Protein 1BXB (pdb70)

InterPro domains:
  IPR001998 Xylose isomerase [MF_00455] (1-382)
  IPR001998 Xylose isomerase [PR00688] (44-66)
  IPR001998 Xylose isomerase [PR00688] (81-101)
  IPR001998 Xylose isomerase [PR00688] (104-123)
  IPR001998 Xylose isomerase [PR00688] (128-149)
  IPR001998 Xylose isomerase [PR00688] (155-174)
  IPR001998 Xylose isomerase [PR00688] (177-201)
  IPR001998 Xylose isomerase [PR00688] (219-246)
  IPR001998 Xylose isomerase [PR00688] (280-291)
  IPR001998 Xylose isomerase [PS51415] (3-382)
  IPR001998 Xylose isomerase [PTHR48408] (43-348)
  IPR013022 Xylose isomerase-like, TIM barrel domain [PF01261] (40-289)
  IPR013453 Xylose isomerase, actinobacteria [TIGR02631] (2-383)
  IPR036237 Xylose isomerase-like superfamily [SSF51658] (2-386)

Secondary structure (DSSP, 8-state):
-----GGG-EEEEHHHHT----BTTB---SPPPPHHHHHHHHHHHT-SEEEEEHHHHS-TT--TTHHHHHHHHHHHHHHHHT-B--EEE---SSSGGGGG-STT-SSHHHHHHHHHHHHHHHHHHHHHT--EEEE--TT-EES-GGG-GGGTHHHHHHHHHHHHHHHHHHHT--PEEEE---SSSSSSEESS-SHHHHHHHHTTSSSGGGEEE--BHHHHHHTT--HHHHHHHHHHTT-B--EE--B--SSSS---BPTTSS-HHHHHHHHHHHHHTT--S-EE------TT--HHHHHHHHHHHHHHHHHHHHHHHHHHT-HHHHHHHHHHT---HHHHTTSSS--SHHHHHHHH----HHHHHH----HHHHHHHHHHHHTT---/-----GGG-EEEEHHHHT----BTTB---SPPPPHHHHHHHHHHHT-SEEEEEHHHHS-TT--TTHHHHHHHHHHHHHHHH--B--EEE---SSSGGGGG-STT-SSHHHHHHHHHHHHHHHHHHHHHT--EEEE--TT-EES-GGG-GGGTHHHHHHHHHHHHHHHHHHHT--PEEEE---SSSSSSEESS-SHHHHHHHHTTSSSGGGEEE--BHHHHHHTT--HHHHHHHHHHHT-B--EE--B--SSSS---BPTTSS-HHHHHHHHHHHHHTT--S-EE------TT--HHHHHHHHHHHHHHHHHHHHHHHHHHT-HHHHHHHHHHT---HHHHTTSSS--SHHHHHHHT----HHHHHT----HHHHHHHHHHHHTT---/-----GGG-EEEEHHHHT----BTTB---SPPPPHHHHHHHHHHHT-SEEEEEHHHHS-TT--TTHHHHHHHHHHHHHHHHT-B--EEE---SSSGGGGG-STT-SSHHHHHHHHHHHHHHHHHHHHHT--EEEE--TT-EES-GGG-GGGTHHHHHHHHHHHHHHHHHHHT--PEEEE---SSSSSSEESS-SHHHHHHHHTTSSSGGGEEE--BHHHHHHTT--HHHHHHHHHHTT-B--EE--B--SSSS---BPTTSS-HHHHHHHHHHHHHTT--S-EE------TT--HHHHHHHHHHHHHHHHHHHHHHHHHHT-HHHHHHHHHHT---HHHHTTSSS--SHHHHHHHH----HHHHHH----HHHHHHHHHHHHHT---/-----GGG-EEEEHHHHT----BTTB---SPPPPHHHHHHHHHHHT-SEEEEEHHHHS-TT--TTHHHHHHHHHHHHHHHH--B--EEE---SSSGGGGG-STT-SSHHHHHHHHHHHHHHHHHHHHHT--EEEE--TT-EES-GGG-GGGTHHHHHHHHHHHHHHHHHHHT--PEEEE---SSSSSSEESS-SHHHHHHHHTTSSSGGGEEE--BHHHHHHTT--HHHHHHHHHHTT-B--EE--B--SSSS---BPTTSS-HHHHHHHHHHHHHTT--S-EE------TT--HHHHHHHHHHHHHHHHHHHHHHHHHHT-HHHHHHHHHHT---HHHHTTSSS--SHHHHHHHH----HHHHHH----HHHHHHHHHHHHTT---

Radius of gyration: 31.94 Å; Cα contacts (8 Å, |Δi|>4): 3158; chains: 4; bounding box: 84×85×84 Å

CATH classification: 3.20.20.150

Foldseek 3Di:
DQAAALQQQEEEELCALQPQLDDPVDDRPADGDDLLVVLVVCLVRHHQAYEYALCSQPNPPPDPVVSVVSLVVNLVSCVVRVHAHAEYEYDLDPDVLCQQWQLLDPDVVRVVVSLVSGLVRLVSCVSRVYAEYEDERQNAAADDCVVVSLVPRLVSVLVSVLVNVVSCVVVVHNYQYAYEAAQHPPHPGHSCQALVSVVVSLVPHPCSVSYAHAYEAARCQQQPHQVLVSVVVRLVVVGCAHYEAADYHYNDDRQLHQGCPPPVLSSLVNLLCCVVSPPSHHHYSHGHFHSVDYSVSSSVSVSRNSSSSSVSNVLSVVLVPPPVLVVLVCVLPDDDPVVVQLDDDDDVVSVVCVVPPDDPVVCVVPDDSCVVVNVVSSVCSSVVVDD/DQAAALQQQEEEELCALQPQLDDPVDDRLADGDDLLVVLVVCLVRHHQAYEYAPCSQPNPPPDVVVSVVSLVVNLVSCVVRVHAHAEYEYPQDPDVLCQQWQLLDPDVVRVVVSLVSGVVRLVSCVSRVYAEYEDERQNAAADDCVVVSLVPSLVSVLVSVLVNVVSCVVVVHNYQYAYEAAQHPPHPGHSCQALVSVVVSLVPHPCSVSYAHAYEAARCQQQPHQPLVSVVVRLVVVGCAHYEAADYHYNDDRQLHQGCPPPVLSSLVNLLCCVVSPPSHHHYSNGHFHSVDYSVSSSVSVSRNSSSSSVSNVLSVVLVPPPVLVVLVCVLPDDDPVVVVLDDDDDVVSVVCVVPDDDPVVCVVPDDSCVVVNVVSSVCSSVVVDD/DQAAALQQQEEEELCALQPQLDDPVDDRLADGDDLLVVLVVCLVRHHQAYEYALCSQPNPPPDPVVSVVSLVVNLVSCVVRVHAHAEYEYPQDDPVLQQQFQLLDPDVVRVVVSLVSGLVRLVSCVSRVYAEYEDERQNAAADDCVVVSLVPNLVSVLVSVLVNVVSCVVVVHNYQYAYEAAQHPPHPGHSCQALVSVVVSLVPHPCSVSYAHAYEAARCQQQPHQVQVSVVVRLVVVGCAHYEAADYHYNDPRQLHQGCPPCVLSSLVNLLCCVVSPPSHHHYSHGHFHSVDYSVSSSVSVSRNSSSSSVSNVLSVVLVPDPVLVVLVCVLPDDDPVVVVLDDDDDVVSVVCVVPPDDPVVCVVPDDSCVVVNVVSSVCSSVVVDD/DQAAALQQQEEEELCALQPQLADPVDDRPADGDDLLVVLVVCLVRHHQAYEYAPCSQPNPPDDVVVVVVSLVVNLVSCVVRVHAHAEYEYPQDDDPLCQQWQLLPPDVVSVVVSLVSGLVRLVSCVSRVYAEYEDERQNAAADDCVVVSLVPNLVSVLVSVLVVVVSCVVVVHNYQYAYEAAQHPPHPGHSCQALVSVVVSLVPHPCSVSYAHAYEAARCQQQPHQVLVSVVVRLVVVGHAHYEAADYHYNDPRQLHQGCPPCVLSSLVNLLVCVVSPPSHHHYSHGHFHSVDYSVSRSVSVSRNSSSSSVSNVLSVVLVPDPVLVVLVCVLPDDDPVVVVLDDDDDVVSVVCVVPPDDPVVCVVPDDSCVVVNVVSSVCSSVVVDD

Organism: Thermus thermophilus (strain ATCC 27634 / DSM 579 / HB8) (NCBI:txid300852)

B-factor: mean 18.02, std 17.4, range [2.0, 100.0]

Structure (mmCIF, N/CA/C/O backbone):
data_1BXB
#
_entry.id   1BXB
#
_cell.length_a   73.340
_cell.length_b   144.050
_cell.length_c   155.070
_cell.angle_alpha   90.00
_cell.angle_beta   90.00
_cell.angle_gamma   90.00
#
_symmetry.space_group_name_H-M   'P 21 21 21'
#
loop_
_entity.id
_entity.type
_entity.pdbx_description
1 polymer 'XYLOSE ISOMERASE'
2 water water
#
loop_
_atom_site.group_PDB
_atom_site.id
_atom_site.type_symbol
_atom_site.label_atom_id
_atom_site.label_alt_id
_atom_site.label_comp_id
_atom_site.label_asym_id
_atom_site.label_entity_id
_atom_site.label_seq_id
_atom_site.pdbx_PDB_ins_code
_atom_site.Cartn_x
_atom_site.Cartn_y
_atom_site.Cartn_z
_atom_site.occupancy
_atom_site.B_iso_or_equiv
_atom_site.auth_seq_id
_atom_site.auth_comp_id
_atom_site.auth_asym_id
_atom_site.auth_atom_id
_atom_site.pdbx_PDB_model_num
ATOM 1 N N . MET A 1 1 ? 10.782 -130.328 76.430 1.00 52.82 1 MET A N 1
ATOM 2 C CA . MET A 1 1 ? 11.908 -131.267 76.723 1.00 53.92 1 MET A CA 1
ATOM 3 C C . MET A 1 1 ? 11.442 -132.549 77.417 1.00 49.70 1 MET A C 1
ATOM 4 O O . MET A 1 1 ? 12.204 -133.184 78.158 1.00 49.59 1 MET A O 1
ATOM 9 N N . TYR A 1 2 ? 10.199 -132.940 77.151 1.00 41.46 2 TYR A N 1
ATOM 10 C CA . TYR A 1 2 ? 9.628 -134.132 77.766 1.00 34.27 2 TYR A CA 1
ATOM 11 C C . TYR A 1 2 ? 9.271 -135.170 76.701 1.00 33.09 2 TYR A C 1
ATOM 12 O O . TYR A 1 2 ? 8.137 -135.622 76.618 1.00 31.98 2 TYR A O 1
ATOM 21 N N . GLU A 1 3 ? 10.217 -135.443 75.806 1.00 31.46 3 GLU A N 1
ATOM 22 C CA . GLU A 1 3 ? 9.989 -136.402 74.740 1.00 29.98 3 GLU A CA 1
ATOM 23 C C . GLU A 1 3 ? 10.618 -137.720 75.109 1.00 25.12 3 GLU A C 1
ATOM 24 O O . GLU A 1 3 ? 11.758 -137.763 75.557 1.00 22.37 3 GLU A O 1
ATOM 30 N N . PRO A 1 4 ? 9.843 -138.809 75.015 1.00 25.51 4 PRO A N 1
ATOM 31 C CA . PRO A 1 4 ? 10.298 -140.152 75.408 1.00 24.53 4 PRO A CA 1
ATOM 32 C C . PRO A 1 4 ? 11.451 -140.621 74.546 1.00 26.13 4 PRO A C 1
ATOM 33 O O . PRO A 1 4 ? 11.456 -140.408 73.343 1.00 27.55 4 PRO A O 1
ATOM 37 N N . LYS A 1 5 ? 12.454 -141.200 75.182 1.00 29.32 5 LYS A N 1
ATOM 38 C CA . LYS A 1 5 ? 13.595 -141.757 74.471 1.00 32.49 5 LYS A CA 1
ATOM 39 C C . LYS A 1 5 ? 13.755 -143.222 74.860 1.00 32.47 5 LYS A C 1
ATOM 40 O O . LYS A 1 5 ? 13.149 -143.693 75.822 1.00 30.54 5 LYS A O 1
ATOM 46 N N . PRO A 1 6 ? 14.474 -143.990 74.037 1.00 31.51 6 PRO A N 1
ATOM 47 C CA . PRO A 1 6 ? 14.510 -145.436 74.232 1.00 28.62 6 PRO A CA 1
ATOM 48 C C . PRO A 1 6 ? 15.248 -145.796 75.511 1.00 26.66 6 PRO A C 1
ATOM 49 O O . PRO A 1 6 ? 14.966 -146.819 76.133 1.00 24.00 6 PRO A O 1
ATOM 53 N N . GLU A 1 7 ? 16.142 -144.913 75.936 1.00 25.48 7 GLU A N 1
ATOM 54 C CA . GLU A 1 7 ? 16.887 -145.142 77.163 1.00 30.68 7 GLU A CA 1
ATOM 55 C C . GLU A 1 7 ? 16.014 -144.971 78.398 1.00 27.53 7 GLU A C 1
ATOM 56 O O . GLU A 1 7 ? 16.425 -145.337 79.509 1.00 29.13 7 GLU A O 1
ATOM 62 N N . HIS A 1 8 ? 14.822 -144.400 78.209 1.00 20.81 8 HIS A N 1
ATOM 63 C CA . HIS A 1 8 ? 13.856 -144.316 79.296 1.00 16.18 8 HIS A CA 1
ATOM 64 C C . HIS A 1 8 ? 13.225 -145.662 79.629 1.00 15.74 8 HIS A C 1
ATOM 65 O O . HIS A 1 8 ? 12.823 -145.895 80.763 1.00 16.81 8 HIS A O 1
ATOM 72 N N . ARG A 1 9 ? 13.233 -146.577 78.672 1.00 12.29 9 ARG A N 1
ATOM 73 C CA . ARG A 1 9 ? 12.711 -147.911 78.875 1.00 12.32 9 ARG A CA 1
ATOM 74 C C . ARG A 1 9 ? 11.244 -147.934 79.283 1.00 9.92 9 ARG A C 1
ATOM 75 O O . ARG A 1 9 ? 10.822 -148.780 80.072 1.00 11.33 9 ARG A O 1
ATOM 83 N N . PHE A 1 10 ? 10.443 -147.088 78.645 1.00 10.12 10 PHE A N 1
ATOM 84 C CA . PHE A 1 10 ? 8.991 -147.145 78.793 1.00 8.13 10 PHE A CA 1
ATOM 85 C C . PHE A 1 10 ? 8.425 -148.305 77.984 1.00 7.49 10 PHE A C 1
ATOM 86 O O . PHE A 1 10 ? 8.760 -148.460 76.829 1.00 12.29 10 PHE A O 1
ATOM 94 N N . THR A 1 11 ? 7.604 -149.149 78.600 1.00 6.55 11 THR A N 1
ATOM 95 C CA . THR A 1 11 ? 6.940 -150.221 77.884 1.00 4.86 11 THR A CA 1
ATOM 96 C C . THR A 1 11 ? 5.413 -150.221 78.118 1.00 6.24 11 THR A C 1
ATOM 97 O O . THR A 1 11 ? 4.908 -149.543 79.020 1.00 4.96 11 THR A O 1
ATOM 101 N N . PHE A 1 12 ? 4.677 -150.888 77.230 1.00 5.12 12 PHE A N 1
ATOM 102 C CA . PHE A 1 12 ? 3.224 -151.032 77.347 1.00 5.85 12 PHE A CA 1
ATOM 103 C C . PHE A 1 12 ? 2.865 -152.452 76.973 1.00 3.54 12 PHE A C 1
ATOM 104 O O . PHE A 1 12 ? 3.347 -152.954 75.979 1.00 4.78 12 PHE A O 1
ATOM 112 N N . GLY A 1 13 ? 1.999 -153.086 77.762 1.00 4.51 13 GLY A N 1
ATOM 113 C CA . GLY A 1 13 ? 1.459 -154.373 77.372 1.00 5.01 13 GLY A CA 1
ATOM 114 C C . GLY A 1 13 ? 0.504 -154.212 76.198 1.00 8.67 13 GLY A C 1
ATOM 115 O O . GLY A 1 13 ? -0.095 -153.148 76.023 1.00 8.31 13 GLY A O 1
ATOM 116 N N . LEU A 1 14 ? 0.344 -155.254 75.390 1.00 7.54 14 LEU A N 1
ATOM 117 C CA . LEU A 1 14 ? -0.639 -155.211 74.317 1.00 9.06 14 LEU A CA 1
ATOM 118 C C . LEU A 1 14 ? -2.014 -154.942 74.926 1.00 9.95 14 LEU A C 1
ATOM 119 O O . LEU A 1 14 ? -2.807 -154.184 74.378 1.00 9.37 14 LEU A O 1
ATOM 124 N N . TRP A 1 15 ? -2.243 -155.525 76.099 1.00 8.34 15 TRP A N 1
ATOM 125 C CA . TRP A 1 15 ? -3.522 -155.480 76.775 1.00 6.73 15 TRP A CA 1
ATOM 126 C C . TRP A 1 15 ? -3.836 -154.101 77.353 1.00 11.35 15 TRP A C 1
ATOM 127 O O . TRP A 1 15 ? -4.973 -153.840 77.737 1.00 12.40 15 TRP A O 1
ATOM 138 N N . THR A 1 16 ? -2.841 -153.208 77.383 1.00 10.94 16 THR A N 1
ATOM 139 C CA . THR A 1 16 ? -3.014 -151.908 77.998 1.00 7.46 16 THR A CA 1
ATOM 140 C C . THR A 1 16 ? -3.680 -150.916 77.042 1.00 10.94 16 THR A C 1
ATOM 141 O O . THR A 1 16 ? -4.862 -150.565 77.195 1.00 11.16 16 THR A O 1
ATOM 145 N N . VAL A 1 17 ? -2.954 -150.487 76.018 1.00 12.13 17 VAL A N 1
ATOM 146 C CA . VAL A 1 17 ? -3.573 -149.643 75.000 1.00 12.03 17 VAL A CA 1
ATOM 147 C C . VAL A 1 17 ? -4.598 -150.422 74.162 1.00 11.93 17 VAL A C 1
ATOM 148 O O . VAL A 1 17 ? -5.504 -149.847 73.593 1.00 13.27 17 VAL A O 1
ATOM 152 N N . GLY A 1 18 ? -4.519 -151.743 74.190 1.00 14.73 18 GLY A N 1
ATOM 153 C CA . GLY A 1 18 ? -5.451 -152.554 73.428 1.00 14.53 18 GLY A CA 1
ATOM 154 C C . GLY A 1 18 ? -6.763 -152.838 74.146 1.00 14.67 18 GLY A C 1
ATOM 155 O O . GLY A 1 18 ? -7.659 -153.465 73.573 1.00 15.44 18 GLY A O 1
ATOM 156 N N . ASN A 1 19 ? -6.883 -152.372 75.386 1.00 13.01 19 ASN A N 1
ATOM 157 C CA . ASN A 1 19 ? -8.089 -152.596 76.194 1.00 12.16 19 ASN A CA 1
ATOM 158 C C . ASN A 1 19 ? -9.310 -152.013 75.487 1.00 10.93 19 ASN A C 1
ATOM 159 O O . ASN A 1 19 ? -9.270 -150.854 75.075 1.00 10.50 19 ASN A O 1
ATOM 164 N N . VAL A 1 20 ? -10.381 -152.806 75.341 1.00 11.82 20 VAL A N 1
ATOM 165 C CA . VAL A 1 20 ? -11.547 -152.377 74.559 1.00 12.04 20 VAL A CA 1
ATOM 166 C C . VAL A 1 20 ? -12.626 -151.665 75.383 1.00 14.46 20 VAL A C 1
ATOM 167 O O . VAL A 1 20 ? -13.645 -151.259 74.841 1.00 16.23 20 VAL A O 1
ATOM 171 N N . GLY A 1 21 ? -12.379 -151.479 76.679 1.00 12.77 21 GLY A N 1
ATOM 172 C CA . GLY A 1 21 ? -13.248 -150.643 77.491 1.00 11.05 21 GLY A CA 1
ATOM 173 C C . GLY A 1 21 ? -14.460 -151.368 78.033 1.00 12.67 21 GLY A C 1
ATOM 174 O O . GLY A 1 21 ? -15.460 -150.753 78.388 1.00 12.87 21 GLY A O 1
ATOM 175 N N . ARG A 1 22 ? -14.403 -152.688 78.017 1.00 13.70 22 ARG A N 1
ATOM 176 C CA . ARG A 1 22 ? -15.440 -153.507 78.610 1.00 18.66 22 ARG A CA 1
ATOM 177 C C . ARG A 1 22 ? -15.233 -153.589 80.117 1.00 18.04 22 ARG A C 1
ATOM 178 O O . ARG A 1 22 ? -14.101 -153.624 80.584 1.00 23.76 22 ARG A O 1
ATOM 186 N N . ASP A 1 23 ? -16.303 -153.460 80.888 1.00 14.69 23 ASP A N 1
ATOM 187 C CA . ASP A 1 23 ? -16.204 -153.670 82.323 1.00 14.87 23 ASP A CA 1
ATOM 188 C C . ASP A 1 23 ? -17.377 -154.529 82.818 1.00 15.60 23 ASP A C 1
ATOM 189 O O . ASP A 1 23 ? -18.116 -155.083 81.994 1.00 14.83 23 ASP A O 1
ATOM 194 N N . PRO A 1 24 ? -17.479 -154.778 84.144 1.00 16.25 24 PRO A N 1
ATOM 195 C CA . PRO A 1 24 ? -18.476 -155.775 84.564 1.00 15.00 24 PRO A CA 1
ATOM 196 C C . PRO A 1 24 ? -19.917 -155.321 84.359 1.00 16.09 24 PRO A C 1
ATOM 197 O O . PRO A 1 24 ? -20.837 -156.130 84.444 1.00 20.13 24 PRO A O 1
ATOM 201 N N . PHE A 1 25 ? -20.110 -154.038 84.070 1.00 14.61 25 PHE A N 1
ATOM 202 C CA . PHE A 1 25 ? -21.443 -153.472 83.922 1.00 15.01 25 PHE A CA 1
ATOM 203 C C . PHE A 1 25 ? -21.663 -152.864 82.554 1.00 14.24 25 PHE A C 1
ATOM 204 O O . PHE A 1 25 ? -22.555 -152.051 82.392 1.00 14.23 25 PHE A O 1
ATOM 212 N N . GLY A 1 26 ? -20.785 -153.173 81.607 1.00 14.89 26 GLY A N 1
ATOM 213 C CA . GLY A 1 26 ? -20.774 -152.442 80.353 1.00 15.30 26 GLY A CA 1
ATOM 214 C C . GLY A 1 26 ? -20.146 -153.168 79.177 1.00 15.00 26 GLY A C 1
ATOM 215 O O . GLY A 1 26 ? -19.141 -153.870 79.331 1.00 12.43 26 GLY A O 1
ATOM 216 N N . ASP A 1 27 ? -20.696 -152.910 77.990 1.00 13.33 27 ASP A N 1
ATOM 217 C CA . ASP A 1 27 ? -20.152 -153.383 76.723 1.00 13.68 27 ASP A CA 1
ATOM 218 C C . ASP A 1 27 ? -18.837 -152.690 76.377 1.00 13.92 27 ASP A C 1
ATOM 219 O O . ASP A 1 27 ? -18.578 -151.569 76.843 1.00 13.78 27 ASP A O 1
ATOM 224 N N . ALA A 1 28 ? -18.068 -153.317 75.486 1.00 11.88 28 ALA A N 1
ATOM 225 C CA . ALA A 1 28 ? -16.862 -152.710 74.940 1.00 11.48 28 ALA A CA 1
ATOM 226 C C . ALA A 1 28 ? -17.234 -151.392 74.270 1.00 12.20 28 ALA A C 1
ATOM 227 O O . ALA A 1 28 ? -18.327 -151.263 73.724 1.00 11.85 28 ALA A O 1
ATOM 229 N N . VAL A 1 29 ? -16.387 -150.380 74.428 1.00 11.40 29 VAL A N 1
ATOM 230 C CA . VAL A 1 29 ? -16.642 -149.074 73.841 1.00 11.07 29 VAL A CA 1
ATOM 231 C C . VAL A 1 29 ? -15.671 -148.777 72.709 1.00 12.75 29 VAL A C 1
ATOM 232 O O . VAL A 1 29 ? -15.789 -147.750 72.052 1.00 13.77 29 VAL A O 1
ATOM 236 N N . ARG A 1 30 ? -14.670 -149.641 72.546 1.00 14.04 30 ARG A N 1
ATOM 237 C CA . ARG A 1 30 ? -13.637 -149.489 71.513 1.00 16.85 30 ARG A CA 1
ATOM 238 C C . ARG A 1 30 ? -13.516 -150.760 70.681 1.00 17.30 30 ARG A C 1
ATOM 239 O O . ARG A 1 30 ? -13.853 -151.851 71.136 1.00 16.26 30 ARG A O 1
ATOM 247 N N . GLU A 1 31 ? -12.877 -150.628 69.527 1.00 20.50 31 GLU A N 1
ATOM 248 C CA . GLU A 1 31 ? -12.624 -151.768 68.645 1.00 23.76 31 GLU A CA 1
ATOM 249 C C . GLU A 1 31 ? -11.344 -152.459 69.032 1.00 20.56 31 GLU A C 1
ATOM 250 O O . GLU A 1 31 ? -10.382 -151.805 69.433 1.00 18.56 31 GLU A O 1
ATOM 256 N N . ARG A 1 32 ? -11.319 -153.772 68.836 1.00 22.56 32 ARG A N 1
ATOM 257 C CA . ARG A 1 32 ? -10.108 -154.566 69.025 1.00 26.10 32 ARG A CA 1
ATOM 258 C C . ARG A 1 32 ? -9.045 -154.118 68.021 1.00 23.40 32 ARG A C 1
ATOM 259 O O . ARG A 1 32 ? -9.357 -153.872 66.848 1.00 24.74 32 ARG A O 1
ATOM 267 N N . LEU A 1 33 ? -7.837 -153.869 68.520 1.00 21.61 33 LEU A N 1
ATOM 268 C CA . LEU A 1 33 ? -6.716 -153.442 67.681 1.00 20.28 33 LEU A CA 1
ATOM 269 C C . LEU A 1 33 ? -5.789 -154.608 67.308 1.00 21.05 33 LEU A C 1
ATOM 270 O O . LEU A 1 33 ? -5.599 -155.562 68.082 1.00 22.53 33 LEU A O 1
ATOM 275 N N . ASP A 1 34 ? -5.185 -154.493 66.131 1.00 18.41 34 ASP A N 1
ATOM 276 C CA . ASP A 1 34 ? -4.277 -155.502 65.632 1.00 15.71 34 ASP A CA 1
ATOM 277 C C . ASP A 1 34 ? -2.912 -155.323 66.288 1.00 14.08 34 ASP A C 1
ATOM 278 O O . ASP A 1 34 ? -2.393 -154.201 66.370 1.00 11.75 34 ASP A O 1
ATOM 283 N N . PRO A 1 35 ? -2.344 -156.426 66.810 1.00 11.83 35 PRO A N 1
ATOM 284 C CA . PRO A 1 35 ? -1.022 -156.441 67.418 1.00 9.73 35 PRO A CA 1
ATOM 285 C C . PRO A 1 35 ? 0.089 -155.749 66.633 1.00 10.61 35 PRO A C 1
ATOM 286 O O . PRO A 1 35 ? 0.894 -154.998 67.194 1.00 12.12 35 PRO A O 1
ATOM 290 N N . VAL A 1 36 ? 0.093 -155.922 65.319 1.00 10.96 36 VAL A N 1
ATOM 291 C CA . VAL A 1 36 ? 1.126 -155.292 64.504 1.00 8.04 36 VAL A CA 1
ATOM 292 C C . VAL A 1 36 ? 0.872 -153.804 64.457 1.00 7.41 36 VAL A C 1
ATOM 293 O O . VAL A 1 36 ? 1.809 -152.998 64.422 1.00 8.64 36 VAL A O 1
ATOM 297 N N . TYR A 1 37 ? -0.405 -153.437 64.459 1.00 7.66 37 TYR A N 1
ATOM 298 C CA . TYR A 1 37 ? -0.770 -152.040 64.462 1.00 7.57 37 TYR A CA 1
ATOM 299 C C . TYR A 1 37 ? -0.343 -151.343 65.737 1.00 9.45 37 TYR A C 1
ATOM 300 O O . TYR A 1 37 ? 0.145 -150.215 65.664 1.00 12.50 37 TYR A O 1
ATOM 309 N N . VAL A 1 38 ? -0.539 -151.972 66.906 1.00 10.17 38 VAL A N 1
ATOM 310 C CA . VAL A 1 38 ? -0.145 -151.281 68.134 1.00 10.17 38 VAL A CA 1
ATOM 311 C C . VAL A 1 38 ? 1.365 -151.228 68.328 1.00 7.43 38 VAL A C 1
ATOM 312 O O . VAL A 1 38 ? 1.868 -150.212 68.780 1.00 8.32 38 VAL A O 1
ATOM 316 N N . VAL A 1 39 ? 2.088 -152.213 67.790 1.00 8.63 39 VAL A N 1
ATOM 317 C CA . VAL A 1 39 ? 3.557 -152.150 67.747 1.00 9.19 39 VAL A CA 1
ATOM 318 C C . VAL A 1 39 ? 4.073 -150.926 66.976 1.00 9.09 39 VAL A C 1
ATOM 319 O O . VAL A 1 39 ? 4.903 -150.165 67.491 1.00 12.44 39 VAL A O 1
ATOM 323 N N . HIS A 1 40 ? 3.496 -150.657 65.805 1.00 11.13 40 HIS A N 1
ATOM 324 C CA . HIS A 1 40 ? 3.859 -149.448 65.055 1.00 14.26 40 HIS A CA 1
ATOM 325 C C . HIS A 1 40 ? 3.479 -148.157 65.739 1.00 13.87 40 HIS A C 1
ATOM 326 O O . HIS A 1 40 ? 4.207 -147.181 65.627 1.00 15.74 40 HIS A O 1
ATOM 333 N N . LYS A 1 41 ? 2.315 -148.130 66.392 1.00 14.26 41 LYS A N 1
ATOM 334 C CA . LYS A 1 41 ? 1.883 -146.954 67.162 1.00 15.37 41 LYS A CA 1
ATOM 335 C C . LYS A 1 41 ? 2.819 -146.653 68.338 1.00 13.77 41 LYS A C 1
ATOM 336 O O . LYS A 1 41 ? 3.291 -145.531 68.496 1.00 15.87 41 LYS A O 1
ATOM 342 N N . LEU A 1 42 ? 3.099 -147.667 69.148 1.00 12.19 42 LEU A N 1
ATOM 343 C CA . LEU A 1 42 ? 3.987 -147.505 70.288 1.00 13.57 42 LEU A CA 1
ATOM 344 C C . LEU A 1 42 ? 5.367 -147.005 69.869 1.00 14.76 42 LEU A C 1
ATOM 345 O O . LEU A 1 42 ? 5.928 -146.098 70.498 1.00 16.10 42 LEU A O 1
ATOM 350 N N . ALA A 1 43 ? 5.883 -147.552 68.771 1.00 14.85 43 ALA A N 1
ATOM 351 C CA . ALA A 1 43 ? 7.188 -147.152 68.255 1.00 15.58 43 ALA A CA 1
ATOM 352 C C . ALA A 1 43 ? 7.151 -145.692 67.894 1.00 16.83 43 ALA A C 1
ATOM 353 O O . ALA A 1 43 ? 8.050 -144.926 68.238 1.00 18.77 43 ALA A O 1
ATOM 355 N N . GLU A 1 44 ? 6.079 -145.307 67.220 1.00 17.80 44 GLU A N 1
ATOM 356 C CA . GLU A 1 44 ? 5.876 -143.929 66.815 1.00 21.32 44 GLU A CA 1
ATOM 357 C C . GLU A 1 44 ? 5.820 -143.005 68.037 1.00 19.86 44 GLU A C 1
ATOM 358 O O . GLU A 1 44 ? 6.333 -141.881 68.006 1.00 19.95 44 GLU A O 1
ATOM 364 N N . LEU A 1 45 ? 5.295 -143.538 69.140 1.00 17.66 45 LEU A N 1
ATOM 365 C CA . LEU A 1 45 ? 5.053 -142.762 70.358 1.00 14.34 45 LEU A CA 1
ATOM 366 C C . LEU A 1 45 ? 6.310 -142.629 71.203 1.00 14.25 45 LEU A C 1
ATOM 367 O O . LEU A 1 45 ? 6.354 -141.814 72.110 1.00 15.35 45 LEU A O 1
ATOM 372 N N . GLY A 1 46 ? 7.295 -143.491 70.947 1.00 13.95 46 GLY A N 1
ATOM 373 C CA . GLY A 1 46 ? 8.572 -143.402 71.635 1.00 14.05 46 GLY A CA 1
ATOM 374 C C . GLY A 1 46 ? 8.815 -144.515 72.641 1.00 13.88 46 GLY A C 1
ATOM 375 O O . GLY A 1 46 ? 9.820 -144.488 73.358 1.00 16.83 46 GLY A O 1
ATOM 376 N N . ALA A 1 47 ? 7.918 -145.494 72.696 1.00 9.83 47 ALA A N 1
ATOM 377 C CA . ALA A 1 47 ? 8.043 -146.582 73.648 1.00 9.20 47 ALA A CA 1
ATOM 378 C C . ALA A 1 47 ? 9.277 -147.398 73.307 1.00 10.55 47 ALA A C 1
ATOM 379 O O . ALA A 1 47 ? 9.694 -147.421 72.156 1.00 11.59 47 ALA A O 1
ATOM 381 N N . TYR A 1 48 ? 9.829 -148.088 74.305 1.00 10.35 48 TYR A N 1
ATOM 382 C CA . TYR A 1 48 ? 11.013 -148.920 74.154 1.00 7.85 48 TYR A CA 1
ATOM 383 C C . TYR A 1 48 ? 10.612 -150.359 73.847 1.00 9.44 48 TYR A C 1
ATOM 384 O O . TYR A 1 48 ? 11.299 -151.063 73.108 1.00 12.37 48 TYR A O 1
ATOM 393 N N . GLY A 1 49 ? 9.483 -150.795 74.394 1.00 7.44 49 GLY A N 1
ATOM 394 C CA . GLY A 1 49 ? 9.089 -152.177 74.211 1.00 5.55 49 GLY A CA 1
ATOM 395 C C . GLY A 1 49 ? 7.611 -152.396 74.383 1.00 5.09 49 GLY A C 1
ATOM 396 O O . GLY A 1 49 ? 6.871 -151.509 74.826 1.00 4.39 49 GLY A O 1
ATOM 397 N N . VAL A 1 50 ? 7.194 -153.615 74.077 1.00 6.92 50 VAL A N 1
ATOM 398 C CA . VAL A 1 50 ? 5.805 -154.034 74.241 1.00 9.01 50 VAL A CA 1
ATOM 399 C C . VAL A 1 50 ? 5.842 -155.382 74.986 1.00 8.20 50 VAL A C 1
ATOM 400 O O . VAL A 1 50 ? 6.782 -156.151 74.814 1.00 8.46 50 VAL A O 1
ATOM 404 N N . ASN A 1 51 ? 4.890 -155.596 75.895 1.00 7.80 51 ASN A N 1
ATOM 405 C CA . ASN A 1 51 ? 4.783 -156.855 76.655 1.00 7.02 51 ASN A CA 1
ATOM 406 C C . ASN A 1 51 ? 3.525 -157.604 76.214 1.00 3.92 51 ASN A C 1
ATOM 407 O O . ASN A 1 51 ? 2.603 -157.014 75.644 1.00 4.08 51 ASN A O 1
ATOM 412 N N . LEU A 1 52 ? 3.416 -158.866 76.566 1.00 2.23 52 LEU A N 1
ATOM 413 C CA . LEU A 1 52 ? 2.235 -159.584 76.141 1.00 5.00 52 LEU A CA 1
ATOM 414 C C . LEU A 1 52 ? 1.978 -160.804 76.976 1.00 7.24 52 LEU A C 1
ATOM 415 O O . LEU A 1 52 ? 2.912 -161.388 77.527 1.00 6.91 52 LEU A O 1
ATOM 420 N N . HIS A 1 53 ? 0.694 -161.139 77.117 1.00 7.92 53 HIS A N 1
ATOM 421 C CA . HIS A 1 53 ? 0.285 -162.463 77.565 1.00 6.86 53 HIS A CA 1
ATOM 422 C C . HIS A 1 53 ? 0.328 -163.351 76.326 1.00 10.37 53 HIS A C 1
ATOM 423 O O . HIS A 1 53 ? 0.199 -162.849 75.197 1.00 11.20 53 HIS A O 1
ATOM 430 N N . ASP A 1 54 ? 0.370 -164.671 76.536 1.00 9.37 54 ASP A N 1
ATOM 431 C CA . ASP A 1 54 ? 0.245 -165.623 75.428 1.00 9.40 54 ASP A CA 1
ATOM 432 C C . ASP A 1 54 ? -1.029 -165.389 74.608 1.00 13.08 54 ASP A C 1
ATOM 433 O O . ASP A 1 54 ? -0.966 -165.268 73.379 1.00 11.64 54 ASP A O 1
ATOM 438 N N . GLU A 1 55 ? -2.143 -165.143 75.306 1.00 12.19 55 GLU A N 1
ATOM 439 C CA . GLU A 1 55 ? -3.429 -164.983 74.650 1.00 11.05 55 GLU A CA 1
ATOM 440 C C . GLU A 1 55 ? -3.638 -163.603 74.057 1.00 12.33 55 GLU A C 1
ATOM 441 O O . GLU A 1 55 ? -4.613 -163.383 73.347 1.00 15.61 55 GLU A O 1
ATOM 447 N N . ASP A 1 56 ? -2.737 -162.668 74.341 1.00 12.50 56 ASP A N 1
ATOM 448 C CA . ASP A 1 56 ? -2.778 -161.381 73.656 1.00 12.22 56 ASP A CA 1
ATOM 449 C C . ASP A 1 56 ? -2.400 -161.542 72.177 1.00 11.83 56 ASP A C 1
ATOM 450 O O . ASP A 1 56 ? -2.812 -160.769 71.325 1.00 11.69 56 ASP A O 1
ATOM 455 N N . LEU A 1 57 ? -1.538 -162.503 71.899 1.00 14.03 57 LEU A N 1
ATOM 456 C CA . LEU A 1 57 ? -1.004 -162.687 70.566 1.00 14.04 57 LEU A CA 1
ATOM 457 C C . LEU A 1 57 ? -1.639 -163.916 69.913 1.00 15.80 57 LEU A C 1
ATOM 458 O O . LEU A 1 57 ? -2.023 -163.887 68.747 1.00 17.05 57 LEU A O 1
ATOM 463 N N . ILE A 1 58 ? -1.868 -164.949 70.710 1.00 15.10 58 ILE A N 1
ATOM 464 C CA . ILE A 1 58 ? -2.331 -166.220 70.190 1.00 15.85 58 ILE A CA 1
ATOM 465 C C . ILE A 1 58 ? -3.549 -166.724 70.960 1.00 19.88 58 ILE A C 1
ATOM 466 O O . ILE A 1 58 ? -3.432 -167.142 72.111 1.00 19.07 58 ILE A O 1
ATOM 471 N N . PRO A 1 59 ? -4.746 -166.647 70.349 1.00 23.57 59 PRO A N 1
ATOM 472 C CA . PRO A 1 59 ? -5.977 -167.033 71.044 1.00 25.67 59 PRO A CA 1
ATOM 473 C C . PRO A 1 59 ? -5.938 -168.489 71.406 1.00 25.48 59 PRO A C 1
ATOM 474 O O . PRO A 1 59 ? -5.287 -169.276 70.731 1.00 26.83 59 PRO A O 1
ATOM 478 N N . ARG A 1 60 ? -6.615 -168.838 72.493 1.00 26.27 60 ARG A N 1
ATOM 479 C CA . ARG A 1 60 ? -6.674 -170.218 72.943 1.00 29.23 60 ARG A CA 1
ATOM 480 C C . ARG A 1 60 ? -7.218 -171.134 71.855 1.00 32.29 60 ARG A C 1
ATOM 481 O O . ARG A 1 60 ? -8.209 -170.814 71.203 1.00 33.15 60 ARG A O 1
ATOM 489 N N . GLY A 1 61 ? -6.515 -172.236 71.621 1.00 35.70 61 GLY A N 1
ATOM 490 C CA . GLY A 1 61 ? -6.979 -173.221 70.661 1.00 40.00 61 GLY A CA 1
ATOM 491 C C . GLY A 1 61 ? -6.460 -173.020 69.248 1.00 41.87 61 GLY A C 1
ATOM 492 O O . GLY A 1 61 ? -6.852 -173.759 68.335 1.00 42.80 61 GLY A O 1
ATOM 493 N N . THR A 1 62 ? -5.627 -171.996 69.059 1.00 41.44 62 THR A N 1
ATOM 494 C CA . THR A 1 62 ? -4.972 -171.762 67.784 1.00 42.16 62 THR A CA 1
ATOM 495 C C . THR A 1 62 ? -4.056 -172.925 67.446 1.00 44.45 62 THR A C 1
ATOM 496 O O . THR A 1 62 ? -3.217 -173.319 68.253 1.00 42.47 62 THR A O 1
ATOM 500 N N . PRO A 1 63 ? -4.283 -173.557 66.277 1.00 48.12 63 PRO A N 1
ATOM 501 C CA . PRO A 1 63 ? -3.469 -174.677 65.787 1.00 48.94 63 PRO A CA 1
ATOM 502 C C . PRO A 1 63 ? -2.020 -174.253 65.534 1.00 49.72 63 PRO A C 1
ATOM 503 O O . PRO A 1 63 ? -1.744 -173.121 65.104 1.00 51.33 63 PRO A O 1
ATOM 507 N N . PRO A 1 64 ? -1.071 -175.125 65.886 1.00 50.40 64 PRO A N 1
ATOM 508 C CA . PRO A 1 64 ? 0.332 -174.740 66.034 1.00 51.91 64 PRO A CA 1
ATOM 509 C C . PRO A 1 64 ? 1.014 -174.545 64.694 1.00 53.63 64 PRO A C 1
ATOM 510 O O . PRO A 1 64 ? 2.233 -174.440 64.636 1.00 56.52 64 PRO A O 1
ATOM 514 N N . GLN A 1 65 ? 0.216 -174.359 63.644 1.00 55.79 65 GLN A N 1
ATOM 515 C CA . GLN A 1 65 ? 0.698 -173.963 62.319 1.00 56.51 65 GLN A CA 1
ATOM 516 C C . GLN A 1 65 ? 0.294 -172.508 62.029 1.00 55.31 65 GLN A C 1
ATOM 517 O O . GLN A 1 65 ? 1.084 -171.744 61.470 1.00 57.83 65 GLN A O 1
ATOM 519 N N . GLU A 1 66 ? -0.835 -172.091 62.598 1.00 53.55 66 GLU A N 1
ATOM 520 C CA . GLU A 1 66 ? -1.284 -170.710 62.515 1.00 51.31 66 GLU A CA 1
ATOM 521 C C . GLU A 1 66 ? -0.538 -169.886 63.547 1.00 47.85 66 GLU A C 1
ATOM 522 O O . GLU A 1 66 ? -0.193 -168.736 63.314 1.00 47.80 66 GLU A O 1
ATOM 528 N N . ARG A 1 67 ? -0.212 -170.526 64.656 1.00 45.03 67 ARG A N 1
ATOM 529 C CA . ARG A 1 67 ? 0.515 -169.883 65.732 1.00 45.27 67 ARG A CA 1
ATOM 530 C C . ARG A 1 67 ? 1.853 -169.312 65.265 1.00 45.57 67 ARG A C 1
ATOM 531 O O . ARG A 1 67 ? 2.182 -168.157 65.534 1.00 46.70 67 ARG A O 1
ATOM 539 N N . ASP A 1 68 ? 2.595 -170.125 64.526 1.00 45.38 68 ASP A N 1
ATOM 540 C CA . ASP A 1 68 ? 3.932 -169.790 64.073 1.00 44.95 68 ASP A CA 1
ATOM 541 C C . ASP A 1 68 ? 3.875 -168.719 63.001 1.00 43.62 68 ASP A C 1
ATOM 542 O O . ASP A 1 68 ? 4.800 -167.914 62.864 1.00 41.32 68 ASP A O 1
ATOM 547 N N . GLN A 1 69 ? 2.757 -168.697 62.279 1.00 42.80 69 GLN A N 1
ATOM 548 C CA . GLN A 1 69 ? 2.480 -167.659 61.299 1.00 41.48 69 GLN A CA 1
ATOM 549 C C . GLN A 1 69 ? 2.225 -166.322 61.989 1.00 35.89 69 GLN A C 1
ATOM 550 O O . GLN A 1 69 ? 2.664 -165.281 61.510 1.00 35.01 69 GLN A O 1
ATOM 556 N N . ILE A 1 70 ? 1.562 -166.369 63.139 1.00 30.05 70 ILE A N 1
ATOM 557 C CA . ILE A 1 70 ? 1.301 -165.173 63.929 1.00 27.19 70 ILE A CA 1
ATOM 558 C C . ILE A 1 70 ? 2.594 -164.620 64.522 1.00 23.30 70 ILE A C 1
ATOM 559 O O . ILE A 1 70 ? 2.878 -163.434 64.412 1.00 21.46 70 ILE A O 1
ATOM 564 N N . VAL A 1 71 ? 3.371 -165.497 65.147 1.00 21.83 71 VAL A N 1
ATOM 565 C CA . VAL A 1 71 ? 4.637 -165.112 65.748 1.00 20.74 71 VAL A CA 1
ATOM 566 C C . VAL A 1 71 ? 5.599 -164.438 64.753 1.00 22.79 71 VAL A C 1
ATOM 567 O O . VAL A 1 71 ? 6.144 -163.375 65.054 1.00 23.01 71 VAL A O 1
ATOM 571 N N . ARG A 1 72 ? 5.717 -164.984 63.538 1.00 26.39 72 ARG A N 1
ATOM 572 C CA . ARG A 1 72 ? 6.641 -164.443 62.536 1.00 30.67 72 ARG A CA 1
ATOM 573 C C . ARG A 1 72 ? 6.202 -163.098 61.972 1.00 29.29 72 ARG A C 1
ATOM 574 O O . ARG A 1 72 ? 7.023 -162.212 61.778 1.00 30.04 72 ARG A O 1
ATOM 582 N N . ARG A 1 73 ? 4.900 -162.935 61.758 1.00 28.11 73 ARG A N 1
ATOM 583 C CA . ARG A 1 73 ? 4.335 -161.660 61.348 1.00 26.13 73 ARG A CA 1
ATOM 584 C C . ARG A 1 73 ? 4.624 -160.624 62.444 1.00 25.07 73 ARG A C 1
ATOM 585 O O . ARG A 1 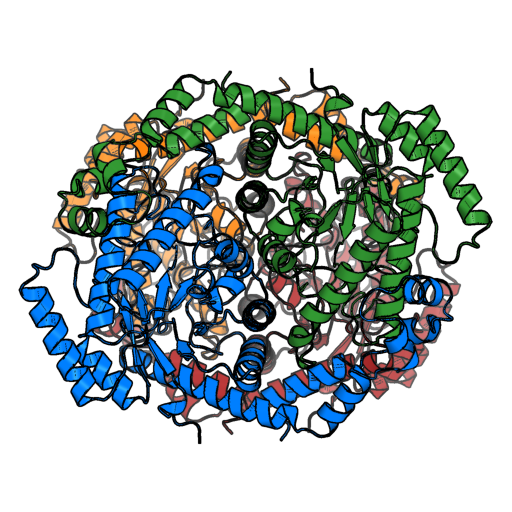73 ? 5.092 -159.521 62.150 1.00 24.18 73 ARG A O 1
ATOM 593 N N . PHE A 1 74 ? 4.444 -161.022 63.708 1.00 21.52 74 PHE A N 1
ATOM 594 C CA . PHE A 1 74 ? 4.705 -160.136 64.850 1.00 18.50 74 PHE A CA 1
ATOM 595 C C . PHE A 1 74 ? 6.193 -159.778 64.958 1.00 16.90 74 PHE A C 1
ATOM 596 O O . PHE A 1 74 ? 6.546 -158.608 65.087 1.00 13.67 74 PHE A O 1
ATOM 604 N N . LYS A 1 75 ? 7.062 -160.773 64.783 1.00 18.95 75 LYS A N 1
ATOM 605 C CA . LYS A 1 75 ? 8.500 -160.530 64.796 1.00 20.46 75 LYS A CA 1
ATOM 606 C C . LYS A 1 75 ? 8.988 -159.603 63.684 1.00 20.22 75 LYS A C 1
ATOM 607 O O . LYS A 1 75 ? 9.927 -158.816 63.881 1.00 18.46 75 LYS A O 1
ATOM 613 N N . LYS A 1 76 ? 8.336 -159.677 62.525 1.00 22.41 76 LYS A N 1
ATOM 614 C CA . LYS A 1 76 ? 8.632 -158.779 61.411 1.00 22.65 76 LYS A CA 1
ATOM 615 C C . LYS A 1 76 ? 8.439 -157.333 61.832 1.00 19.10 76 LYS A C 1
ATOM 616 O O . LYS A 1 76 ? 9.321 -156.499 61.636 1.00 17.84 76 LYS A O 1
ATOM 622 N N . ALA A 1 77 ? 7.304 -157.060 62.474 1.00 15.61 77 ALA A N 1
ATOM 623 C CA . ALA A 1 77 ? 6.994 -155.713 62.926 1.00 14.90 77 ALA A CA 1
ATOM 624 C C . ALA A 1 77 ? 7.987 -155.195 63.972 1.00 13.97 77 ALA A C 1
ATOM 625 O O . ALA A 1 77 ? 8.359 -154.022 63.959 1.00 12.91 77 ALA A O 1
ATOM 627 N N . LEU A 1 78 ? 8.440 -156.083 64.859 1.00 15.12 78 LEU A N 1
ATOM 628 C CA . LEU A 1 78 ? 9.420 -155.704 65.863 1.00 14.58 78 LEU A CA 1
ATOM 629 C C . LEU A 1 78 ? 10.742 -155.374 65.180 1.00 17.85 78 LEU A C 1
ATOM 630 O O . LEU A 1 78 ? 11.378 -154.372 65.506 1.00 14.91 78 LEU A O 1
ATOM 635 N N . ASP A 1 79 ? 11.127 -156.203 64.207 1.00 21.11 79 ASP A N 1
ATOM 636 C CA . ASP A 1 79 ? 12.325 -155.952 63.415 1.00 24.79 79 ASP A CA 1
ATOM 637 C C . ASP A 1 79 ? 12.239 -154.600 62.752 1.00 24.08 79 ASP A C 1
ATOM 638 O O . ASP A 1 79 ? 13.137 -153.777 62.889 1.00 23.70 79 ASP A O 1
ATOM 643 N N . GLU A 1 80 ? 11.116 -154.359 62.085 1.00 25.19 80 GLU A N 1
ATOM 644 C CA . GLU A 1 80 ? 10.894 -153.122 61.357 1.00 26.62 80 GLU A CA 1
ATOM 645 C C . GLU A 1 80 ? 10.986 -151.906 62.268 1.00 24.27 80 GLU A C 1
ATOM 646 O O . GLU A 1 80 ? 11.592 -150.898 61.906 1.00 24.11 80 GLU A O 1
ATOM 652 N N . THR A 1 81 ? 10.399 -152.007 63.456 1.00 23.00 81 THR A N 1
ATOM 653 C CA . THR A 1 81 ? 10.270 -150.844 64.339 1.00 21.49 81 THR A CA 1
ATOM 654 C C . THR A 1 81 ? 11.425 -150.715 65.328 1.00 20.82 81 THR A C 1
ATOM 655 O O . THR A 1 81 ? 11.700 -149.625 65.823 1.00 24.37 81 THR A O 1
ATOM 659 N N . GLY A 1 82 ? 12.067 -151.833 65.648 1.00 19.12 82 GLY A N 1
ATOM 660 C CA . GLY A 1 82 ? 13.084 -151.827 66.683 1.00 19.43 82 GLY A CA 1
ATOM 661 C C . GLY A 1 82 ? 12.552 -151.926 68.107 1.00 21.44 82 GLY A C 1
ATOM 662 O O . GLY A 1 82 ? 13.308 -151.737 69.060 1.00 24.77 82 GLY A O 1
ATOM 663 N N . LEU A 1 83 ? 11.261 -152.218 68.268 1.00 20.38 83 LEU A N 1
ATOM 664 C CA . LEU A 1 83 ? 10.698 -152.417 69.598 1.00 15.82 83 LEU A CA 1
ATOM 665 C C . LEU A 1 83 ? 11.198 -153.726 70.154 1.00 13.67 83 LEU A C 1
ATOM 666 O O . LEU A 1 83 ? 11.310 -154.715 69.428 1.00 11.11 83 LEU A O 1
ATOM 671 N N . LYS A 1 84 ? 11.422 -153.735 71.464 1.00 13.12 84 LYS A N 1
ATOM 672 C CA . LYS A 1 84 ? 11.785 -154.940 72.195 1.00 13.38 84 LYS A CA 1
ATOM 673 C C . LYS A 1 84 ? 10.519 -155.524 72.816 1.00 12.58 84 LYS A C 1
ATOM 674 O O . LYS A 1 84 ? 9.523 -154.817 72.966 1.00 10.79 84 LYS A O 1
ATOM 680 N N . VAL A 1 85 ? 10.552 -156.823 73.113 1.00 10.62 85 VAL A N 1
ATOM 681 C CA . VAL A 1 85 ? 9.581 -157.463 73.997 1.00 9.29 85 VAL A CA 1
ATOM 682 C C . VAL A 1 85 ? 10.299 -157.841 75.303 1.00 8.23 85 VAL A C 1
ATOM 683 O O . VAL A 1 85 ? 10.916 -158.902 75.389 1.00 10.46 85 VAL A O 1
ATOM 687 N N . PRO A 1 86 ? 10.300 -156.936 76.304 1.00 4.99 86 PRO A N 1
ATOM 688 C CA . PRO A 1 86 ? 11.107 -157.226 77.497 1.00 6.63 86 PRO A CA 1
ATOM 689 C C . PRO A 1 86 ? 10.476 -158.306 78.402 1.00 7.83 86 PRO A C 1
ATOM 690 O O . PRO A 1 86 ? 11.183 -159.115 79.000 1.00 7.44 86 PRO A O 1
ATOM 694 N N . MET A 1 87 ? 9.152 -158.424 78.344 1.00 6.94 87 MET A N 1
ATOM 695 C CA . MET A 1 87 ? 8.436 -159.227 79.321 1.00 6.95 87 MET A CA 1
ATOM 696 C C . MET A 1 87 ? 7.248 -159.941 78.705 1.00 4.61 87 MET A C 1
ATOM 697 O O . MET A 1 87 ? 6.536 -159.375 77.881 1.00 4.20 87 MET A O 1
ATOM 702 N N . VAL A 1 88 ? 7.069 -161.200 79.098 1.00 4.44 88 VAL A N 1
ATOM 703 C CA . VAL A 1 88 ? 5.894 -161.990 78.761 1.00 3.43 88 VAL A CA 1
ATOM 704 C C . VAL A 1 88 ? 5.342 -162.630 80.033 1.00 4.09 88 VAL A C 1
ATOM 705 O O . VAL A 1 88 ? 6.062 -162.815 81.013 1.00 5.10 88 VAL A O 1
ATOM 709 N N . THR A 1 89 ? 4.106 -163.103 79.954 1.00 3.77 89 THR A N 1
ATOM 710 C CA . THR A 1 89 ? 3.481 -163.799 81.069 1.00 6.37 89 THR A CA 1
ATOM 711 C C . THR A 1 89 ? 2.328 -164.631 80.522 1.00 4.72 89 THR A C 1
ATOM 712 O O . THR A 1 89 ? 1.627 -164.172 79.636 1.00 10.23 89 THR A O 1
ATOM 716 N N . ALA A 1 90 ? 2.124 -165.835 81.036 1.00 2.00 90 ALA A N 1
ATOM 717 C CA . ALA A 1 90 ? 0.939 -166.591 80.665 1.00 4.30 90 ALA A CA 1
ATOM 718 C C . ALA A 1 90 ? -0.326 -165.988 81.276 1.00 6.44 90 ALA A C 1
ATOM 719 O O . ALA A 1 90 ? -0.328 -165.520 82.417 1.00 5.67 90 ALA A O 1
ATOM 721 N N . ASN A 1 91 ? -1.409 -166.006 80.511 1.00 6.60 91 ASN A N 1
ATOM 722 C CA . ASN A 1 91 ? -2.705 -165.676 81.062 1.00 7.45 91 ASN A CA 1
ATOM 723 C C . ASN A 1 91 ? -3.214 -166.894 81.832 1.00 8.12 91 ASN A C 1
ATOM 724 O O . ASN A 1 91 ? -3.647 -167.881 81.230 1.00 6.82 91 ASN A O 1
ATOM 729 N N . LEU A 1 92 ? -3.178 -166.808 83.163 1.00 7.23 92 LEU A N 1
ATOM 730 C CA . LEU A 1 92 ? -3.701 -167.871 84.017 1.00 4.50 92 LEU A CA 1
ATOM 731 C C . LEU A 1 92 ? -4.979 -167.434 84.740 1.00 6.78 92 LEU A C 1
ATOM 732 O O . LEU A 1 92 ? -5.293 -167.919 85.829 1.00 7.45 92 LEU A O 1
ATOM 737 N N . PHE A 1 93 ? -5.763 -166.563 84.107 1.00 6.18 93 PHE A N 1
ATOM 738 C CA . PHE A 1 93 ? -6.974 -166.057 84.752 1.00 6.27 93 PHE A CA 1
ATOM 739 C C . PHE A 1 93 ? -8.275 -166.103 83.951 1.00 7.37 93 PHE A C 1
ATOM 740 O O . PHE A 1 93 ? -9.327 -166.348 84.543 1.00 8.99 93 PHE A O 1
ATOM 748 N N . SER A 1 94 ? -8.192 -166.025 82.617 1.00 7.54 94 SER A N 1
ATOM 749 C CA . SER A 1 94 ? -9.387 -165.993 81.752 1.00 8.41 94 SER A CA 1
ATOM 750 C C . SER A 1 94 ? -10.113 -167.327 81.594 1.00 6.79 94 SER A C 1
ATOM 751 O O . SER A 1 94 ? -11.348 -167.375 81.606 1.00 7.92 94 SER A O 1
ATOM 754 N N . ASP A 1 95 ? -9.348 -168.369 81.302 1.00 4.72 95 ASP A N 1
ATOM 755 C CA . ASP A 1 95 ? -9.912 -169.691 81.061 1.00 8.20 95 ASP A CA 1
ATOM 756 C C . ASP A 1 95 ? -10.760 -170.128 82.256 1.00 9.82 95 ASP A C 1
ATOM 757 O O . ASP A 1 95 ? -10.299 -170.108 83.397 1.00 11.79 95 ASP A O 1
ATOM 762 N N . PRO A 1 96 ? -11.993 -170.593 81.997 1.00 9.49 96 PRO A N 1
ATOM 763 C CA . PRO A 1 96 ? -12.889 -171.067 83.057 1.00 7.14 96 PRO A CA 1
ATOM 764 C C . PRO A 1 96 ? -12.327 -172.203 83.895 1.00 9.13 96 PRO A C 1
ATOM 765 O O . PRO A 1 96 ? -12.766 -172.394 85.026 1.00 12.21 96 PRO A O 1
ATOM 769 N N . ALA A 1 97 ? -11.358 -172.951 83.363 1.00 7.84 97 ALA A N 1
ATOM 770 C CA . ALA A 1 97 ? -10.738 -174.049 84.108 1.00 6.86 97 ALA A CA 1
ATOM 771 C C . ALA A 1 97 ? -10.072 -173.501 85.363 1.00 7.27 97 ALA A C 1
ATOM 772 O O . ALA A 1 97 ? -10.059 -174.150 86.405 1.00 7.42 97 ALA A O 1
ATOM 774 N N . PHE A 1 98 ? -9.654 -172.246 85.287 1.00 6.08 98 PHE A N 1
ATOM 775 C CA . PHE A 1 98 ? -8.959 -171.574 86.376 1.00 7.46 98 PHE A CA 1
ATOM 776 C C . PHE A 1 98 ? -9.894 -170.913 87.414 1.00 9.40 98 PHE A C 1
ATOM 777 O O . PHE A 1 98 ? -9.448 -170.140 88.272 1.00 7.02 98 PHE A O 1
ATOM 785 N N . LYS A 1 99 ? -11.165 -171.305 87.408 1.00 7.00 99 LYS A N 1
ATOM 786 C CA . LYS A 1 99 ? -12.156 -170.669 88.270 1.00 7.14 99 LYS A CA 1
ATOM 787 C C . LYS A 1 99 ? -11.861 -170.736 89.787 1.00 6.21 99 LYS A C 1
ATOM 788 O O . LYS A 1 99 ? -12.260 -169.852 90.535 1.00 8.92 99 LYS A O 1
ATOM 794 N N . ASP A 1 100 ? -11.249 -171.820 90.254 1.00 7.12 100 ASP A N 1
ATOM 795 C CA . ASP A 1 100 ? -10.759 -171.849 91.626 1.00 4.94 100 ASP A CA 1
ATOM 796 C C . ASP A 1 100 ? -9.237 -171.972 91.705 1.00 2.32 100 ASP A C 1
ATOM 797 O O . ASP A 1 100 ? -8.710 -172.807 92.417 1.00 5.24 100 ASP A O 1
ATOM 802 N N . GLY A 1 101 ? -8.541 -171.058 91.043 1.00 4.54 101 GLY A N 1
ATOM 803 C CA . GLY A 1 101 ? -7.080 -171.057 91.072 1.00 4.12 101 GLY A CA 1
ATOM 804 C C . GLY A 1 101 ? -6.465 -171.686 89.834 1.00 5.39 101 GLY A C 1
ATOM 805 O O . GLY A 1 101 ? -7.077 -172.548 89.211 1.00 6.29 101 GLY A O 1
ATOM 806 N N . ALA A 1 102 ? -5.228 -171.318 89.522 1.00 6.06 102 ALA A N 1
ATOM 807 C CA . ALA A 1 102 ? -4.465 -171.992 88.481 1.00 3.89 102 ALA A CA 1
ATOM 808 C C . ALA A 1 102 ? -3.428 -172.889 89.154 1.00 4.20 102 ALA A C 1
ATOM 809 O O . ALA A 1 102 ? -3.628 -174.097 89.263 1.00 2.00 102 ALA A O 1
ATOM 811 N N . PHE A 1 103 ? -2.371 -172.284 89.697 1.00 4.31 103 PHE A N 1
ATOM 812 C CA . PHE A 1 103 ? -1.403 -173.030 90.508 1.00 4.38 103 PHE A CA 1
ATOM 813 C C . PHE A 1 103 ? -2.001 -173.536 91.831 1.00 5.70 103 PHE A C 1
ATOM 814 O O . PHE A 1 103 ? -1.440 -174.439 92.471 1.00 5.13 103 PHE A O 1
ATOM 822 N N . THR A 1 104 ? -3.097 -172.909 92.278 1.00 6.22 104 THR A N 1
ATOM 823 C CA . THR A 1 104 ? -3.704 -173.281 93.560 1.00 5.67 104 THR A CA 1
ATOM 824 C C . THR A 1 104 ? -5.062 -173.961 93.410 1.00 4.69 104 THR A C 1
ATOM 825 O O . THR A 1 104 ? -5.795 -174.107 94.376 1.00 4.61 104 THR A O 1
ATOM 829 N N . SER A 1 105 ? -5.356 -174.457 92.217 1.00 4.16 105 SER A N 1
ATOM 830 C CA . SER A 1 105 ? -6.549 -175.256 92.027 1.00 6.07 105 SER A CA 1
ATOM 831 C C . SER A 1 105 ? -6.357 -176.562 92.781 1.00 8.80 105 SER A C 1
ATOM 832 O O . SER A 1 105 ? -5.258 -177.106 92.790 1.00 9.64 105 SER A O 1
ATOM 835 N N . PRO A 1 106 ? -7.412 -177.058 93.462 1.00 9.36 106 PRO A N 1
ATOM 836 C CA . PRO A 1 106 ? -7.316 -178.336 94.170 1.00 9.47 106 PRO A CA 1
ATOM 837 C C . PRO A 1 106 ? -7.164 -179.515 93.208 1.00 11.17 106 PRO A C 1
ATOM 838 O O . PRO A 1 106 ? -6.689 -180.590 93.574 1.00 9.86 106 PRO A O 1
ATOM 842 N N . ASP A 1 107 ? -7.559 -179.294 91.962 1.00 12.49 107 ASP A N 1
ATOM 843 C CA . ASP A 1 107 ? -7.553 -180.334 90.947 1.00 8.71 107 ASP A CA 1
ATOM 844 C C . ASP A 1 107 ? -6.189 -180.346 90.241 1.00 8.54 107 ASP A C 1
ATOM 845 O O . ASP A 1 107 ? -5.787 -179.349 89.628 1.00 7.03 107 ASP A O 1
ATOM 850 N N . PRO A 1 108 ? -5.459 -181.480 90.319 1.00 8.47 108 PRO A N 1
ATOM 851 C CA . PRO A 1 108 ? -4.107 -181.537 89.748 1.00 8.29 108 PRO A CA 1
ATOM 852 C C . PRO A 1 108 ? -4.055 -181.467 88.217 1.00 8.73 108 PRO A C 1
ATOM 853 O O . PRO A 1 108 ? -3.057 -181.009 87.664 1.00 13.72 108 PRO A O 1
ATOM 857 N N . TRP A 1 109 ? -5.152 -181.813 87.540 1.00 7.28 109 TRP A N 1
ATOM 858 C CA . TRP A 1 109 ? -5.273 -181.585 86.098 1.00 6.51 109 TRP A CA 1
ATOM 859 C C . TRP A 1 109 ? -5.194 -180.105 85.773 1.00 6.71 109 TRP A C 1
ATOM 860 O O . TRP A 1 109 ? -4.541 -179.712 84.813 1.00 10.03 109 TRP A O 1
ATOM 871 N N . VAL A 1 110 ? -5.741 -179.269 86.651 1.00 6.54 110 VAL A N 1
ATOM 872 C CA . VAL A 1 110 ? -5.725 -177.848 86.410 1.00 3.67 110 VAL A CA 1
ATOM 873 C C . VAL A 1 110 ? -4.380 -177.209 86.772 1.00 6.91 110 VAL A C 1
ATOM 874 O O . VAL A 1 110 ? -3.863 -176.334 86.039 1.00 2.82 110 VAL A O 1
ATOM 878 N N . ARG A 1 111 ? -3.768 -177.684 87.852 1.00 5.31 111 ARG A N 1
ATOM 879 C CA . ARG A 1 111 ? -2.392 -177.272 88.146 1.00 7.11 111 ARG A CA 1
ATOM 880 C C . ARG A 1 111 ? -1.433 -177.680 87.016 1.00 5.48 111 ARG A C 1
ATOM 881 O O . ARG A 1 111 ? -0.555 -176.919 86.661 1.00 4.74 111 ARG A O 1
ATOM 889 N N . ALA A 1 112 ? -1.675 -178.843 86.403 1.00 8.51 112 ALA A N 1
ATOM 890 C CA . ALA A 1 112 ? -0.884 -179.316 85.241 1.00 7.50 112 ALA A CA 1
ATOM 891 C C . ALA A 1 112 ? -1.100 -178.421 84.018 1.00 5.45 112 ALA A C 1
ATOM 892 O O . ALA A 1 112 ? -0.148 -178.010 83.352 1.00 4.81 112 ALA A O 1
ATOM 894 N N . TYR A 1 113 ? -2.358 -178.086 83.746 1.00 4.13 113 TYR A N 1
ATOM 895 C CA . TYR A 1 113 ? -2.677 -177.173 82.656 1.00 4.19 113 TYR A CA 1
ATOM 896 C C . TYR A 1 113 ? -1.971 -175.831 82.864 1.00 5.41 113 TYR A C 1
ATOM 897 O O . TYR A 1 113 ? -1.351 -175.311 81.937 1.00 7.69 113 TYR A O 1
ATOM 906 N N . ALA A 1 114 ? -2.069 -175.272 84.074 1.00 4.28 114 ALA A N 1
ATOM 907 C CA . ALA A 1 114 ? -1.450 -173.994 84.395 1.00 2.12 114 ALA A CA 1
ATOM 908 C C . ALA A 1 114 ? 0.061 -174.027 84.184 1.00 3.67 114 ALA A C 1
ATOM 909 O O . ALA A 1 114 ? 0.649 -173.048 83.704 1.00 2.00 114 ALA A O 1
ATOM 911 N N . LEU A 1 115 ? 0.700 -175.099 84.646 1.00 2.61 115 LEU A N 1
ATOM 912 C CA . LEU A 1 115 ? 2.122 -175.295 84.429 1.00 3.54 115 LEU A CA 1
ATOM 913 C C . LEU A 1 115 ? 2.451 -175.423 82.939 1.00 3.45 115 LEU A C 1
ATOM 914 O O . LEU A 1 115 ? 3.341 -174.745 82.466 1.00 7.11 115 LEU A O 1
ATOM 919 N N . ARG A 1 116 ? 1.662 -176.192 82.182 1.00 6.28 116 ARG A N 1
ATOM 920 C CA . ARG A 1 116 ? 1.895 -176.336 80.741 1.00 8.33 116 ARG A CA 1
ATOM 921 C C . ARG A 1 116 ? 1.807 -175.009 80.013 1.00 7.29 116 ARG A C 1
ATOM 922 O O . ARG A 1 116 ? 2.726 -174.627 79.298 1.00 9.81 116 ARG A O 1
ATOM 930 N N . LYS A 1 117 ? 0.721 -174.279 80.261 1.00 8.37 117 LYS A N 1
ATOM 931 C CA . LYS A 1 117 ? 0.471 -172.980 79.621 1.00 7.40 117 LYS A CA 1
ATOM 932 C C . LYS A 1 117 ? 1.652 -172.037 79.889 1.00 8.69 117 LYS A C 1
ATOM 933 O O . LYS A 1 117 ? 2.015 -171.205 79.052 1.00 8.20 117 LYS A O 1
ATOM 939 N N . SER A 1 118 ? 2.240 -172.163 81.076 1.00 8.58 118 SER A N 1
ATOM 940 C CA . SER A 1 118 ? 3.384 -171.338 81.461 1.00 7.51 118 SER A CA 1
ATOM 941 C C . SER A 1 118 ? 4.666 -171.729 80.700 1.00 6.18 118 SER A C 1
ATOM 942 O O . SER A 1 118 ? 5.393 -170.857 80.232 1.00 7.28 118 SER A O 1
ATOM 945 N N . LEU A 1 119 ? 4.961 -173.031 80.602 1.00 6.14 119 LEU A N 1
ATOM 946 C CA . LEU A 1 119 ? 6.093 -173.503 79.797 1.00 5.09 119 LEU A CA 1
ATOM 947 C C . LEU A 1 119 ? 5.973 -172.996 78.358 1.00 6.07 119 LEU A C 1
ATOM 948 O O . LEU A 1 119 ? 6.900 -172.387 77.834 1.00 10.95 119 LEU A O 1
ATOM 953 N N . GLU A 1 120 ? 4.770 -173.065 77.807 1.00 5.87 120 GLU A N 1
ATOM 954 C CA . GLU A 1 120 ? 4.500 -172.566 76.462 1.00 5.73 120 GLU A CA 1
ATOM 955 C C . GLU A 1 120 ? 4.721 -171.092 76.291 1.00 4.44 120 GLU A C 1
ATOM 956 O O . GLU A 1 120 ? 5.275 -170.670 75.277 1.00 9.24 120 GLU A O 1
ATOM 962 N N . THR A 1 121 ? 4.348 -170.306 77.292 1.00 4.49 121 THR A N 1
ATOM 963 C CA . THR A 1 121 ? 4.599 -168.872 77.254 1.00 4.29 121 THR A CA 1
ATOM 964 C C . THR A 1 121 ? 6.077 -168.527 77.413 1.00 4.90 121 THR A C 1
ATOM 965 O O . THR A 1 121 ? 6.580 -167.601 76.784 1.00 4.08 121 THR A O 1
ATOM 969 N N . MET A 1 122 ? 6.789 -169.349 78.166 1.00 7.04 122 MET A N 1
ATOM 970 C CA . MET A 1 122 ? 8.235 -169.230 78.264 1.00 7.20 122 MET A CA 1
ATOM 971 C C . MET A 1 122 ? 8.926 -169.487 76.920 1.00 7.58 122 MET A C 1
ATOM 972 O O . MET A 1 122 ? 9.822 -168.729 76.533 1.00 4.17 122 MET A O 1
ATOM 977 N N . ASP A 1 123 ? 8.490 -170.539 76.214 1.00 7.77 123 ASP A N 1
ATOM 978 C CA . ASP A 1 123 ? 8.964 -170.816 74.861 1.00 6.17 123 ASP A CA 1
ATOM 979 C C . ASP A 1 123 ? 8.692 -169.675 73.884 1.00 5.84 123 ASP A C 1
ATOM 980 O O . ASP A 1 123 ? 9.612 -169.189 73.222 1.00 7.19 123 ASP A O 1
ATOM 985 N N . LEU A 1 124 ? 7.457 -169.176 73.882 1.00 6.22 124 LEU A N 1
ATOM 986 C CA . LEU A 1 124 ? 7.075 -168.033 73.056 1.00 3.25 124 LEU A CA 1
ATOM 987 C C . LEU A 1 124 ? 7.965 -166.832 73.325 1.00 5.33 124 LEU A C 1
ATOM 988 O O . LEU A 1 124 ? 8.446 -166.179 72.401 1.00 8.94 124 LEU A O 1
ATOM 993 N N . GLY A 1 125 ? 8.181 -166.529 74.596 1.00 6.16 125 GLY A N 1
ATOM 994 C CA . GLY A 1 125 ? 8.956 -165.357 74.948 1.00 5.52 125 GLY A CA 1
ATOM 995 C C . GLY A 1 125 ? 10.393 -165.471 74.509 1.00 7.59 125 GLY A C 1
ATOM 996 O O . GLY A 1 125 ? 11.005 -164.487 74.096 1.00 9.00 125 GLY A O 1
ATOM 997 N N . ALA A 1 126 ? 10.945 -166.672 74.614 1.00 9.53 126 ALA A N 1
ATOM 998 C CA . ALA A 1 126 ? 12.297 -166.936 74.134 1.00 12.48 126 ALA A CA 1
ATOM 999 C C . ALA A 1 126 ? 12.440 -166.621 72.654 1.00 12.85 126 ALA A C 1
ATOM 1000 O O . ALA A 1 126 ? 13.426 -166.016 72.253 1.00 12.49 126 ALA A O 1
ATOM 1002 N N . GLU A 1 127 ? 11.442 -167.009 71.858 1.00 14.62 127 GLU A N 1
ATOM 1003 C CA . GLU A 1 127 ? 11.395 -166.658 70.436 1.00 15.73 127 GLU A CA 1
ATOM 1004 C C . GLU A 1 127 ? 11.462 -165.161 70.216 1.00 15.41 127 GLU A C 1
ATOM 1005 O O . GLU A 1 127 ? 12.065 -164.710 69.249 1.00 15.87 127 GLU A O 1
ATOM 1011 N N . LEU A 1 128 ? 10.761 -164.396 71.053 1.00 12.86 128 LEU A N 1
ATOM 1012 C CA . LEU A 1 128 ? 10.658 -162.949 70.872 1.00 9.43 128 LEU A CA 1
ATOM 1013 C C . LEU A 1 128 ? 11.772 -162.181 71.528 1.00 11.43 128 LEU A C 1
ATOM 1014 O O . LEU A 1 128 ? 11.825 -160.957 71.405 1.00 13.27 128 LEU A O 1
ATOM 1019 N N . GLY A 1 129 ? 12.577 -162.866 72.334 1.00 11.90 129 GLY A N 1
ATOM 1020 C CA . GLY A 1 129 ? 13.694 -162.212 72.993 1.00 12.90 129 GLY A CA 1
ATOM 1021 C C . GLY A 1 129 ? 13.393 -161.635 74.376 1.00 15.10 129 GLY A C 1
ATOM 1022 O O . GLY A 1 129 ? 14.134 -160.777 74.875 1.00 12.94 129 GLY A O 1
ATOM 1023 N N . ALA A 1 130 ? 12.312 -162.112 74.994 1.00 13.23 130 ALA A N 1
ATOM 1024 C CA . ALA A 1 130 ? 11.907 -161.666 76.319 1.00 12.41 130 ALA A CA 1
ATOM 1025 C C . ALA A 1 130 ? 12.956 -162.081 77.342 1.00 13.94 130 ALA A C 1
ATOM 1026 O O . ALA A 1 130 ? 13.504 -163.190 77.277 1.00 13.94 130 ALA A O 1
ATOM 1028 N N . GLU A 1 131 ? 13.177 -161.229 78.331 1.00 16.61 131 GLU A N 1
ATOM 1029 C CA . GLU A 1 131 ? 14.147 -161.531 79.379 1.00 19.32 131 GLU A CA 1
ATOM 1030 C C . GLU A 1 131 ? 13.509 -161.624 80.762 1.00 13.29 131 GLU A C 1
ATOM 1031 O O . GLU A 1 131 ? 14.110 -162.168 81.678 1.00 12.34 131 GLU A O 1
ATOM 1037 N N . ILE A 1 132 ? 12.310 -161.065 80.911 1.00 10.27 132 ILE A N 1
ATOM 1038 C CA . ILE A 1 132 ? 11.589 -161.136 82.175 1.00 8.50 132 ILE A CA 1
ATOM 1039 C C . ILE A 1 132 ? 10.302 -161.923 81.995 1.00 8.12 132 ILE A C 1
ATOM 1040 O O . ILE A 1 132 ? 9.648 -161.802 80.964 1.00 12.07 132 ILE A O 1
ATOM 1045 N N . TYR A 1 133 ? 9.983 -162.782 82.961 1.00 5.99 133 TYR A N 1
ATOM 1046 C CA . TYR A 1 133 ? 8.716 -163.501 82.969 1.00 4.36 133 TYR A CA 1
ATOM 1047 C C . TYR A 1 133 ? 7.937 -163.129 84.244 1.00 7.02 133 TYR A C 1
ATOM 1048 O O . TYR A 1 133 ? 8.438 -163.312 85.359 1.00 8.84 133 TYR A O 1
ATOM 1057 N N . VAL A 1 134 ? 6.744 -162.560 84.075 1.00 4.75 134 VAL A N 1
ATOM 1058 C CA . VAL A 1 134 ? 5.924 -162.118 85.194 1.00 3.71 134 VAL A CA 1
ATOM 1059 C C . VAL A 1 134 ? 4.876 -163.181 85.547 1.00 4.72 134 VAL A C 1
ATOM 1060 O O . VAL A 1 134 ? 4.353 -163.873 84.672 1.00 2.87 134 VAL A O 1
ATOM 1064 N N . VAL A 1 135 ? 4.662 -163.397 86.842 1.00 5.40 135 VAL A N 1
ATOM 1065 C CA . VAL A 1 135 ? 3.544 -164.218 87.323 1.00 5.69 135 VAL A CA 1
ATOM 1066 C C . VAL A 1 135 ? 2.612 -163.333 88.152 1.00 7.20 135 VAL A C 1
ATOM 1067 O O . VAL A 1 135 ? 3.035 -162.770 89.165 1.00 8.56 135 VAL A O 1
ATOM 1071 N N . TRP A 1 136 ? 1.403 -163.088 87.636 1.00 8.10 136 TRP A N 1
ATOM 1072 C CA . TRP A 1 136 ? 0.343 -162.434 88.400 1.00 6.76 136 TRP A CA 1
ATOM 1073 C C . TRP A 1 136 ? -0.666 -163.480 88.830 1.00 5.99 136 TRP A C 1
ATOM 1074 O O . TRP A 1 136 ? -1.367 -164.042 88.009 1.00 6.96 136 TRP A O 1
ATOM 1085 N N . PRO A 1 137 ? -0.773 -163.722 90.143 1.00 7.52 137 PRO A N 1
ATOM 1086 C CA . PRO A 1 137 ? -1.618 -164.813 90.650 1.00 6.48 137 PRO A CA 1
ATOM 1087 C C . PRO A 1 137 ? -3.075 -164.364 90.830 1.00 7.09 137 PRO A C 1
ATOM 1088 O O . PRO A 1 137 ? -3.645 -164.563 91.889 1.00 10.72 137 PRO A O 1
ATOM 1092 N N . GLY A 1 138 ? -3.706 -163.905 89.752 1.00 8.15 138 GLY A N 1
ATOM 1093 C CA . GLY A 1 138 ? -5.003 -163.263 89.852 1.00 5.48 138 GLY A CA 1
ATOM 1094 C C . GLY A 1 138 ? -6.116 -164.166 90.316 1.00 5.52 138 GLY A C 1
ATOM 1095 O O . GLY A 1 138 ? -7.087 -163.711 90.918 1.00 5.90 138 GLY A O 1
ATOM 1096 N N . ARG A 1 139 ? -5.915 -165.461 90.128 1.00 4.09 139 ARG A N 1
ATOM 1097 C CA . ARG A 1 139 ? -6.921 -166.454 90.436 1.00 5.16 139 ARG A CA 1
ATOM 1098 C C . ARG A 1 139 ? -6.563 -167.221 91.703 1.00 2.71 139 ARG A C 1
ATOM 1099 O O . ARG A 1 139 ? -7.339 -168.033 92.159 1.00 2.74 139 ARG A O 1
ATOM 1107 N N . GLU A 1 140 ? -5.397 -166.936 92.279 1.00 2.45 140 GLU A N 1
ATOM 1108 C CA . GLU A 1 140 ? -4.918 -167.699 93.433 1.00 4.05 140 GLU A CA 1
ATOM 1109 C C . GLU A 1 140 ? -5.368 -167.040 94.730 1.00 2.00 140 GLU A C 1
ATOM 1110 O O . GLU A 1 140 ? -4.656 -166.260 95.336 1.00 3.25 140 GLU A O 1
ATOM 1116 N N . GLY A 1 141 ? -6.599 -167.332 95.111 1.00 3.63 141 GLY A N 1
ATOM 1117 C CA . GLY A 1 141 ? -7.192 -166.732 96.289 1.00 3.24 141 GLY A CA 1
ATOM 1118 C C . GLY A 1 141 ? -8.421 -167.514 96.713 1.00 3.75 141 GLY A C 1
ATOM 1119 O O . GLY A 1 141 ? -8.654 -168.623 96.224 1.00 2.00 141 GLY A O 1
ATOM 1120 N N . ALA A 1 142 ? -9.248 -166.905 97.559 1.00 2.55 142 ALA A N 1
ATOM 1121 C CA . ALA A 1 142 ? -10.394 -167.602 98.097 1.00 2.38 142 ALA A CA 1
ATOM 1122 C C . ALA A 1 142 ? -11.496 -166.660 98.525 1.00 4.92 142 ALA A C 1
ATOM 1123 O O . ALA A 1 142 ? -11.264 -165.475 98.769 1.00 6.25 142 ALA A O 1
ATOM 1125 N N . GLU A 1 143 ? -12.723 -167.163 98.518 1.00 6.04 143 GLU A N 1
ATOM 1126 C CA . GLU A 1 143 ? -13.746 -166.526 99.304 1.00 6.48 143 GLU A CA 1
ATOM 1127 C C . GLU A 1 143 ? -14.439 -167.501 100.249 1.00 7.83 143 GLU A C 1
ATOM 1128 O O . GLU A 1 143 ? -15.094 -167.090 101.213 1.00 7.41 143 GLU A O 1
ATOM 1134 N N . VAL A 1 144 ? -13.982 -168.749 100.190 1.00 6.25 144 VAL A N 1
ATOM 1135 C CA . VAL A 1 144 ? -14.488 -169.784 101.081 1.00 6.98 144 VAL A CA 1
ATOM 1136 C C . VAL A 1 144 ? -13.352 -170.537 101.780 1.00 8.27 144 VAL A C 1
ATOM 1137 O O . VAL A 1 144 ? -12.704 -171.413 101.201 1.00 8.63 144 VAL A O 1
ATOM 1141 N N . GLU A 1 145 ? -13.134 -170.184 103.039 1.00 7.25 145 GLU A N 1
ATOM 1142 C CA . GLU A 1 145 ? -12.033 -170.677 103.831 1.00 4.01 145 GLU A CA 1
ATOM 1143 C C . GLU A 1 145 ? -12.335 -172.045 104.447 1.00 5.58 145 GLU A C 1
ATOM 1144 O O . GLU A 1 145 ? -11.431 -172.716 104.944 1.00 5.50 145 GLU A O 1
ATOM 1150 N N . ALA A 1 146 ? -13.588 -172.491 104.368 1.00 2.00 146 ALA A N 1
ATOM 1151 C CA . ALA A 1 146 ? -13.973 -173.769 104.939 1.00 2.00 146 ALA A CA 1
ATOM 1152 C C . ALA A 1 146 ? -13.269 -174.972 104.312 1.00 5.16 146 ALA A C 1
ATOM 1153 O O . ALA A 1 146 ? -13.321 -176.090 104.846 1.00 6.67 146 ALA A O 1
ATOM 1155 N N . THR A 1 147 ? -12.638 -174.763 103.164 1.00 4.34 147 THR A N 1
ATOM 1156 C CA . THR A 1 147 ? -11.903 -175.830 102.470 1.00 5.00 147 THR A CA 1
ATOM 1157 C C . THR A 1 147 ? -10.603 -176.188 103.183 1.00 4.02 147 THR A C 1
ATOM 1158 O O . THR A 1 147 ? -10.049 -177.276 102.989 1.00 4.34 147 THR A O 1
ATOM 1162 N N . GLY A 1 148 ? -10.043 -175.206 103.883 1.00 6.39 148 GLY A N 1
ATOM 1163 C CA . GLY A 1 148 ? -8.745 -175.384 104.507 1.00 8.13 148 GLY A CA 1
ATOM 1164 C C . GLY A 1 148 ? -7.606 -175.301 103.517 1.00 9.64 148 GLY A C 1
ATOM 1165 O O . GLY A 1 148 ? -6.478 -175.635 103.844 1.00 13.37 148 GLY A O 1
ATOM 1166 N N . LYS A 1 149 ? -7.868 -174.748 102.338 1.00 9.82 149 LYS A N 1
ATOM 1167 C CA . LYS A 1 149 ? -6.869 -174.729 101.280 1.00 6.00 149 LYS A CA 1
ATOM 1168 C C . LYS A 1 149 ? -5.714 -173.775 101.537 1.00 7.00 149 LYS A C 1
ATOM 1169 O O . LYS A 1 149 ? -4.683 -173.900 100.905 1.00 9.16 149 LYS A O 1
ATOM 1175 N N . ALA A 1 150 ? -5.907 -172.788 102.409 1.00 5.19 150 ALA A N 1
ATOM 1176 C CA . ALA A 1 150 ? -4.861 -171.818 102.720 1.00 6.89 150 ALA A CA 1
ATOM 1177 C C . ALA A 1 150 ? -3.584 -172.470 103.269 1.00 7.33 150 ALA A C 1
ATOM 1178 O O . ALA A 1 150 ? -2.507 -171.893 103.183 1.00 8.49 150 ALA A O 1
ATOM 1180 N N . ARG A 1 151 ? -3.720 -173.657 103.838 1.00 6.85 151 ARG A N 1
ATOM 1181 C CA . ARG A 1 151 ? -2.588 -174.416 104.338 1.00 12.70 151 ARG A CA 1
ATOM 1182 C C . ARG A 1 151 ? -1.799 -175.102 103.220 1.00 12.76 151 ARG A C 1
ATOM 1183 O O . ARG A 1 151 ? -0.632 -175.433 103.400 1.00 13.70 151 ARG A O 1
ATOM 1191 N N . LYS A 1 152 ? -2.424 -175.283 102.056 1.00 12.24 152 LYS A N 1
ATOM 1192 C CA . LYS A 1 152 ? -1.854 -176.105 100.990 1.00 11.11 152 LYS A CA 1
ATOM 1193 C C . LYS A 1 152 ? -1.197 -175.291 99.889 1.00 9.37 152 LYS A C 1
ATOM 1194 O O . LYS A 1 152 ? -0.342 -175.797 99.179 1.00 11.62 152 LYS A O 1
ATOM 1200 N N . VAL A 1 153 ? -1.604 -174.043 99.729 1.00 7.35 153 VAL A N 1
ATOM 1201 C CA . VAL A 1 153 ? -1.208 -173.269 98.546 1.00 7.16 153 VAL A CA 1
ATOM 1202 C C . VAL A 1 153 ? 0.274 -172.901 98.446 1.00 6.86 153 VAL A C 1
ATOM 1203 O O . VAL A 1 153 ? 0.814 -172.751 97.343 1.00 8.21 153 VAL A O 1
ATOM 1207 N N . TRP A 1 154 ? 0.952 -172.813 99.582 1.00 7.11 154 TRP A N 1
ATOM 1208 C CA . TRP A 1 154 ? 2.348 -172.392 99.576 1.00 10.31 154 TRP A CA 1
ATOM 1209 C C . TRP A 1 154 ? 3.210 -173.463 98.912 1.00 9.65 154 TRP A C 1
ATOM 1210 O O . TRP A 1 154 ? 3.981 -173.158 98.017 1.00 9.51 154 TRP A O 1
ATOM 1221 N N . ASP A 1 155 ? 2.966 -174.726 99.252 1.00 10.03 155 ASP A N 1
ATOM 1222 C CA . ASP A 1 155 ? 3.663 -175.828 98.614 1.00 12.46 155 ASP A CA 1
ATOM 1223 C C . ASP A 1 155 ? 3.349 -175.942 97.136 1.00 12.16 155 ASP A C 1
ATOM 1224 O O . ASP A 1 155 ? 4.242 -176.185 96.337 1.00 11.43 155 ASP A O 1
ATOM 1229 N N . TRP A 1 156 ? 2.083 -175.744 96.776 1.00 10.43 156 TRP A N 1
ATOM 1230 C CA . TRP A 1 156 ? 1.658 -175.857 95.384 1.00 8.49 156 TRP A CA 1
ATOM 1231 C C . TRP A 1 156 ? 2.309 -174.825 94.486 1.00 7.84 156 TRP A C 1
ATOM 1232 O O . TRP A 1 156 ? 2.828 -175.169 93.426 1.00 9.66 156 TRP A O 1
ATOM 1243 N N . VAL A 1 157 ? 2.374 -173.584 94.939 1.00 7.89 157 VAL A N 1
ATOM 1244 C CA . VAL A 1 157 ? 2.967 -172.533 94.117 1.00 9.41 157 VAL A CA 1
ATOM 1245 C C . VAL A 1 157 ? 4.511 -172.581 94.156 1.00 9.96 157 VAL A C 1
ATOM 1246 O O . VAL A 1 157 ? 5.173 -172.193 93.214 1.00 13.17 157 VAL A O 1
ATOM 1250 N N . ARG A 1 158 ? 5.074 -173.191 95.189 1.00 10.07 158 ARG A N 1
ATOM 1251 C CA . ARG A 1 158 ? 6.507 -173.450 95.241 1.00 11.39 158 ARG A CA 1
ATOM 1252 C C . ARG A 1 158 ? 6.863 -174.466 94.136 1.00 12.11 158 ARG A C 1
ATOM 1253 O O . ARG A 1 158 ? 7.832 -174.307 93.386 1.00 10.81 158 ARG A O 1
ATOM 1261 N N . GLU A 1 159 ? 6.088 -175.535 94.088 1.00 8.86 159 GLU A N 1
ATOM 1262 C CA . GLU A 1 159 ? 6.279 -176.621 93.147 1.00 12.43 159 GLU A CA 1
ATOM 1263 C C . GLU A 1 159 ? 6.231 -176.146 91.691 1.00 13.51 159 GLU A C 1
ATOM 1264 O O . GLU A 1 159 ? 7.108 -176.478 90.895 1.00 15.47 159 GLU A O 1
ATOM 1270 N N . ALA A 1 160 ? 5.246 -175.312 91.362 1.00 12.29 160 ALA A N 1
ATOM 1271 C CA . ALA A 1 160 ? 5.110 -174.785 90.014 1.00 5.96 160 ALA A CA 1
ATOM 1272 C C . ALA A 1 160 ? 6.328 -173.928 89.658 1.00 6.49 160 ALA A C 1
ATOM 1273 O O . ALA A 1 160 ? 6.975 -174.175 88.660 1.00 7.02 160 ALA A O 1
ATOM 1275 N N . LEU A 1 161 ? 6.708 -173.013 90.551 1.00 4.58 161 LEU A N 1
ATOM 1276 C CA . LEU A 1 161 ? 7.739 -172.034 90.278 1.00 4.25 161 LEU A CA 1
ATOM 1277 C C . LEU A 1 161 ? 9.128 -172.658 90.242 1.00 8.40 161 LEU A C 1
ATOM 1278 O O . LEU A 1 161 ? 9.979 -172.246 89.453 1.00 9.86 161 LEU A O 1
ATOM 1283 N N . ASN A 1 162 ? 9.363 -173.664 91.082 1.00 7.83 162 ASN A N 1
ATOM 1284 C CA . ASN A 1 162 ? 10.600 -174.437 91.007 1.00 6.63 162 ASN A CA 1
ATOM 1285 C C . ASN A 1 162 ? 10.699 -175.183 89.679 1.00 6.10 162 ASN A C 1
ATOM 1286 O O . ASN A 1 162 ? 11.732 -175.143 89.021 1.00 6.66 162 ASN A O 1
ATOM 1291 N N . PHE A 1 163 ? 9.582 -175.742 89.227 1.00 7.91 163 PHE A N 1
ATOM 1292 C CA . PHE A 1 163 ? 9.538 -176.449 87.946 1.00 8.76 163 PHE A CA 1
ATOM 1293 C C . PHE A 1 163 ? 9.811 -175.511 86.784 1.00 8.71 163 PHE A C 1
ATOM 1294 O O . PHE A 1 163 ? 10.671 -175.791 85.967 1.00 12.13 163 PHE A O 1
ATOM 1302 N N . MET A 1 164 ? 9.257 -174.304 86.839 1.00 10.92 164 MET A N 1
ATOM 1303 C CA . MET A 1 164 ? 9.453 -173.304 85.777 1.00 7.24 164 MET A CA 1
ATOM 1304 C C . MET A 1 164 ? 10.888 -172.840 85.696 1.00 6.85 164 MET A C 1
ATOM 1305 O O . MET A 1 164 ? 11.409 -172.653 84.611 1.00 10.70 164 MET A O 1
ATOM 1310 N N . ALA A 1 165 ? 11.504 -172.551 86.834 1.00 7.34 165 ALA A N 1
ATOM 1311 C CA . ALA A 1 165 ? 12.893 -172.120 86.854 1.00 5.51 165 ALA A CA 1
ATOM 1312 C C . ALA A 1 165 ? 13.881 -173.230 86.451 1.00 6.95 165 ALA A C 1
ATOM 1313 O O . ALA A 1 165 ? 14.871 -172.948 85.779 1.00 7.33 165 ALA A O 1
ATOM 1315 N N . ALA A 1 166 ? 13.595 -174.478 86.811 1.00 3.84 166 ALA A N 1
ATOM 1316 C CA . ALA A 1 166 ? 14.431 -175.586 86.370 1.00 8.54 166 ALA A CA 1
ATOM 1317 C C . ALA A 1 166 ? 14.301 -175.781 84.853 1.00 14.20 166 ALA A C 1
ATOM 1318 O O . ALA A 1 166 ? 15.297 -176.052 84.164 1.00 15.36 166 ALA A O 1
ATOM 1320 N N . TYR A 1 167 ? 13.074 -175.626 84.343 1.00 15.56 167 TYR A N 1
ATOM 1321 C CA . TYR A 1 167 ? 12.791 -175.746 82.915 1.00 14.62 167 TYR A CA 1
ATOM 1322 C C . TYR A 1 167 ? 13.567 -174.713 82.125 1.00 15.19 167 TYR A C 1
ATOM 1323 O O . TYR A 1 167 ? 14.161 -175.041 81.097 1.00 15.52 167 TYR A O 1
ATOM 1332 N N . ALA A 1 168 ? 13.612 -173.484 82.628 1.00 15.70 168 ALA A N 1
ATOM 1333 C CA . ALA A 1 168 ? 14.383 -172.428 81.990 1.00 15.32 168 ALA A CA 1
ATOM 1334 C C . ALA A 1 168 ? 15.889 -172.718 81.989 1.00 17.97 168 ALA A C 1
ATOM 1335 O O . ALA A 1 168 ? 16.576 -172.373 81.030 1.00 16.97 168 ALA A O 1
ATOM 1337 N N . GLU A 1 169 ? 16.407 -173.229 83.109 1.00 19.95 169 GLU A N 1
ATOM 1338 C CA . GLU A 1 169 ? 17.813 -173.633 83.231 1.00 23.02 169 GLU A CA 1
ATOM 1339 C C . GLU A 1 169 ? 18.104 -174.683 82.165 1.00 22.61 169 GLU A C 1
ATOM 1340 O O . GLU A 1 169 ? 18.997 -174.526 81.337 1.00 20.01 169 GLU A O 1
ATOM 1346 N N . ASP A 1 170 ? 17.241 -175.691 82.121 1.00 21.40 170 ASP A N 1
ATOM 1347 C CA . ASP A 1 170 ? 17.389 -176.803 81.209 1.00 21.23 170 ASP A CA 1
ATOM 1348 C C . ASP A 1 170 ? 17.350 -176.386 79.740 1.00 23.07 170 ASP A C 1
ATOM 1349 O O . ASP A 1 170 ? 18.047 -176.963 78.907 1.00 24.84 170 ASP A O 1
ATOM 1354 N N . GLN A 1 171 ? 16.524 -175.395 79.426 1.00 19.87 171 GLN A N 1
ATOM 1355 C CA . GLN A 1 171 ? 16.359 -174.920 78.059 1.00 18.16 171 GLN A CA 1
ATOM 1356 C C . GLN A 1 171 ? 17.408 -173.888 77.672 1.00 14.89 171 GLN A C 1
ATOM 1357 O O . GLN A 1 171 ? 17.487 -173.503 76.525 1.00 16.61 171 GLN A O 1
ATOM 1363 N N . GLY A 1 172 ? 18.104 -173.332 78.651 1.00 13.69 172 GLY A N 1
ATOM 1364 C CA . GLY A 1 172 ? 19.058 -172.287 78.353 1.00 10.61 172 GLY A CA 1
ATOM 1365 C C . GLY A 1 172 ? 18.423 -170.931 78.220 1.00 11.53 172 GLY A C 1
ATOM 1366 O O . GLY A 1 172 ? 19.054 -170.026 77.691 1.00 15.09 172 GLY A O 1
ATOM 1367 N N . TYR A 1 173 ? 17.198 -170.769 78.723 1.00 12.48 173 TYR A N 1
ATOM 1368 C CA . TYR A 1 173 ? 16.550 -169.459 78.778 1.00 14.12 173 TYR A CA 1
ATOM 1369 C C . TYR A 1 173 ? 17.178 -168.603 79.876 1.00 16.30 173 TYR A C 1
ATOM 1370 O O . TYR A 1 173 ? 17.399 -169.079 80.990 1.00 20.55 173 TYR A O 1
ATOM 1379 N N . GLY A 1 174 ? 17.323 -167.312 79.615 1.00 16.55 174 GLY A N 1
ATOM 1380 C CA . GLY A 1 174 ? 17.908 -166.432 80.615 1.00 18.32 174 GLY A CA 1
ATOM 1381 C C . GLY A 1 174 ? 16.918 -165.621 81.445 1.00 18.67 174 GLY A C 1
ATOM 1382 O O . GLY A 1 174 ? 17.254 -164.548 81.937 1.00 20.65 174 GLY A O 1
ATOM 1383 N N . TYR A 1 175 ? 15.739 -166.185 81.695 1.00 17.33 175 TYR A N 1
ATOM 1384 C CA . TYR A 1 175 ? 14.658 -165.471 82.372 1.00 16.00 175 TYR A CA 1
ATOM 1385 C C . TYR A 1 175 ? 14.984 -165.108 83.815 1.00 15.08 175 TYR A C 1
ATOM 1386 O O . TYR A 1 175 ? 15.521 -165.923 84.554 1.00 15.80 175 TYR A O 1
ATOM 1395 N N . ARG A 1 176 ? 14.629 -163.890 84.211 1.00 14.31 176 ARG A N 1
ATOM 1396 C CA . ARG A 1 176 ? 14.424 -163.564 85.615 1.00 11.11 176 ARG A CA 1
ATOM 1397 C C . ARG A 1 176 ? 12.928 -163.536 85.817 1.00 11.45 176 ARG A C 1
ATOM 1398 O O . ARG A 1 176 ? 12.213 -162.929 85.014 1.00 9.65 176 ARG A O 1
ATOM 1406 N N . PHE A 1 177 ? 12.441 -164.214 86.860 1.00 9.96 177 PHE A N 1
ATOM 1407 C CA . PHE A 1 177 ? 11.011 -164.247 87.147 1.00 6.91 177 PHE A CA 1
ATOM 1408 C C . PHE A 1 177 ? 10.613 -163.130 88.107 1.00 8.20 177 PHE A C 1
ATOM 1409 O O . PHE A 1 177 ? 11.303 -162.895 89.090 1.00 11.37 177 PHE A O 1
ATOM 1417 N N . ALA A 1 178 ? 9.588 -162.357 87.737 1.00 7.24 178 ALA A N 1
ATOM 1418 C CA . ALA A 1 178 ? 9.116 -161.222 88.538 1.00 4.76 178 ALA A CA 1
ATOM 1419 C C . ALA A 1 178 ? 7.703 -161.471 88.991 1.00 6.43 178 ALA A C 1
ATOM 1420 O O . ALA A 1 178 ? 6.809 -161.615 88.163 1.00 11.65 178 ALA A O 1
ATOM 1422 N N . LEU A 1 179 ? 7.527 -161.648 90.294 1.00 7.44 179 LEU A N 1
ATOM 1423 C CA . LEU A 1 179 ? 6.244 -162.011 90.897 1.00 5.84 179 LEU A CA 1
ATOM 1424 C C . LEU A 1 179 ? 5.447 -160.743 91.207 1.00 5.31 179 LEU A C 1
ATOM 1425 O O . LEU A 1 179 ? 5.998 -159.777 91.751 1.00 6.18 179 LEU A O 1
ATOM 1430 N N . GLU A 1 180 ? 4.159 -160.747 90.856 1.00 2.00 180 GLU A N 1
ATOM 1431 C CA . GLU A 1 180 ? 3.329 -159.555 90.927 1.00 3.04 180 GLU A CA 1
ATOM 1432 C C . GLU A 1 180 ? 2.193 -159.699 91.940 1.00 4.16 180 GLU A C 1
ATOM 1433 O O . GLU A 1 180 ? 1.181 -160.335 91.668 1.00 6.56 180 GLU A O 1
ATOM 1439 N N . PRO A 1 181 ? 2.364 -159.137 93.144 1.00 3.66 181 PRO A N 1
ATOM 1440 C CA . PRO A 1 181 ? 1.315 -159.296 94.155 1.00 5.26 181 PRO A CA 1
ATOM 1441 C C . PRO A 1 181 ? 0.119 -158.365 93.931 1.00 3.74 181 PRO A C 1
ATOM 1442 O O . PRO A 1 181 ? 0.246 -157.307 93.329 1.00 5.71 181 PRO A O 1
ATOM 1446 N N . LYS A 1 182 ? -1.050 -158.804 94.384 1.00 4.39 182 LYS A N 1
ATOM 1447 C CA . LYS A 1 182 ? -2.265 -157.986 94.379 1.00 5.29 182 LYS A CA 1
ATOM 1448 C C . LYS A 1 182 ? -3.121 -158.471 95.554 1.00 5.37 182 LYS A C 1
ATOM 1449 O O . LYS A 1 182 ? -3.229 -159.669 95.774 1.00 3.96 182 LYS A O 1
ATOM 1455 N N . PRO A 1 183 ? -3.771 -157.541 96.297 1.00 7.14 183 PRO A N 1
ATOM 1456 C CA . PRO A 1 183 ? -4.459 -158.001 97.512 1.00 6.71 183 PRO A CA 1
ATOM 1457 C C . PRO A 1 183 ? -5.805 -158.716 97.293 1.00 6.27 183 PRO A C 1
ATOM 1458 O O . PRO A 1 183 ? -6.145 -159.656 98.021 1.00 4.10 183 PRO A O 1
ATOM 1462 N N . ASN A 1 184 ? -6.584 -158.245 96.320 1.00 5.86 184 ASN A N 1
ATOM 1463 C CA . ASN A 1 184 ? -7.864 -158.867 95.974 1.00 3.70 184 ASN A CA 1
ATOM 1464 C C . ASN A 1 184 ? -8.196 -158.574 94.490 1.00 4.51 184 ASN A C 1
ATOM 1465 O O . ASN A 1 184 ? -7.514 -157.770 93.844 1.00 2.00 184 ASN A O 1
ATOM 1470 N N . GLU A 1 185 ? -9.241 -159.224 93.974 1.00 2.00 185 GLU A N 1
ATOM 1471 C CA . GLU A 1 185 ? -9.822 -158.929 92.659 1.00 2.27 185 GLU A CA 1
ATOM 1472 C C . GLU A 1 185 ? -9.045 -159.566 91.507 1.00 3.30 185 GLU A C 1
ATOM 1473 O O . GLU A 1 185 ? -8.030 -159.039 91.081 1.00 3.63 185 GLU A O 1
ATOM 1479 N N . PRO A 1 186 ? -9.601 -160.625 90.883 1.00 5.74 186 PRO A N 1
ATOM 1480 C CA . PRO A 1 186 ? -11.011 -161.046 90.931 1.00 4.45 186 PRO A CA 1
ATOM 1481 C C . PRO A 1 186 ? -11.442 -161.873 92.154 1.00 6.14 186 PRO A C 1
ATOM 1482 O O . PRO A 1 186 ? -12.645 -162.034 92.401 1.00 7.87 186 PRO A O 1
ATOM 1486 N N . ARG A 1 187 ? -10.476 -162.414 92.898 1.00 3.10 187 ARG A N 1
ATOM 1487 C CA . ARG A 1 187 ? -10.780 -163.185 94.115 1.00 2.45 187 ARG A CA 1
ATOM 1488 C C . ARG A 1 187 ? -11.088 -162.278 95.303 1.00 2.62 187 ARG A C 1
ATOM 1489 O O . ARG A 1 187 ? -10.603 -161.149 95.358 1.00 2.10 187 ARG A O 1
ATOM 1497 N N . GLY A 1 188 ? -11.916 -162.763 96.230 1.00 2.00 188 GLY A N 1
ATOM 1498 C CA . GLY A 1 188 ? -12.237 -161.991 97.419 1.00 2.70 188 GLY A CA 1
ATOM 1499 C C . GLY A 1 188 ? -10.993 -161.502 98.140 1.00 3.30 188 GLY A C 1
ATOM 1500 O O . GLY A 1 188 ? -10.903 -160.337 98.516 1.00 2.00 188 GLY A O 1
ATOM 1501 N N . ASP A 1 189 ? -10.050 -162.425 98.350 1.00 5.20 189 ASP A N 1
ATOM 1502 C CA . ASP A 1 189 ? -8.679 -162.103 98.736 1.00 2.00 189 ASP A CA 1
ATOM 1503 C C . ASP A 1 189 ? -7.743 -162.979 97.894 1.00 3.99 189 ASP A C 1
ATOM 1504 O O . ASP A 1 189 ? -8.028 -164.167 97.661 1.00 3.99 189 ASP A O 1
ATOM 1509 N N . ILE A 1 190 ? -6.627 -162.398 97.454 1.00 2.00 190 ILE A N 1
ATOM 1510 C CA . ILE A 1 190 ? -5.572 -163.158 96.773 1.00 4.46 190 ILE A CA 1
ATOM 1511 C C . ILE A 1 190 ? -4.485 -163.528 97.808 1.00 4.17 190 ILE A C 1
ATOM 1512 O O . ILE A 1 190 ? -4.130 -162.713 98.659 1.00 4.10 190 ILE A O 1
ATOM 1517 N N . TYR A 1 191 ? -4.065 -164.790 97.818 1.00 3.95 191 TYR A N 1
ATOM 1518 C CA . TYR A 1 191 ? -3.171 -165.294 98.873 1.00 5.93 191 TYR A CA 1
ATOM 1519 C C . TYR A 1 191 ? -1.897 -164.506 98.981 1.00 6.04 191 TYR A C 1
ATOM 1520 O O . TYR A 1 191 ? -1.383 -164.315 100.068 1.00 8.42 191 TYR A O 1
ATOM 1529 N N . PHE A 1 192 ? -1.334 -164.154 97.834 1.00 7.09 192 PHE A N 1
ATOM 1530 C CA . PHE A 1 192 ? -0.058 -163.464 97.778 1.00 6.78 192 PHE A CA 1
ATOM 1531 C C . PHE A 1 192 ? -0.318 -161.979 97.630 1.00 8.04 192 PHE A C 1
ATOM 1532 O O . PHE A 1 192 ? -0.199 -161.427 96.530 1.00 4.27 192 PHE A O 1
ATOM 1540 N N . ALA A 1 193 ? -0.655 -161.339 98.755 1.00 8.09 193 ALA A N 1
ATOM 1541 C CA . ALA A 1 193 ? -1.377 -160.067 98.749 1.00 6.08 193 ALA A CA 1
ATOM 1542 C C . ALA A 1 193 ? -0.490 -158.834 98.619 1.00 6.36 193 ALA A C 1
ATOM 1543 O O . ALA A 1 193 ? -0.938 -157.765 98.149 1.00 5.07 193 ALA A O 1
ATOM 1545 N N . THR A 1 194 ? 0.767 -158.973 99.031 1.00 5.33 194 THR A N 1
ATOM 1546 C CA . THR A 1 194 ? 1.626 -157.804 99.244 1.00 4.71 194 THR A CA 1
ATOM 1547 C C . THR A 1 194 ? 3.036 -158.088 98.698 1.00 4.54 194 THR A C 1
ATOM 1548 O O . THR A 1 194 ? 3.431 -159.232 98.558 1.00 5.03 194 THR A O 1
ATOM 1552 N N . VAL A 1 195 ? 3.790 -157.031 98.441 1.00 3.85 195 VAL A N 1
ATOM 1553 C CA . VAL A 1 195 ? 5.200 -157.128 98.098 1.00 3.14 195 VAL A CA 1
ATOM 1554 C C . VAL A 1 195 ? 5.959 -157.993 99.121 1.00 3.81 195 VAL A C 1
ATOM 1555 O O . VAL A 1 195 ? 6.638 -158.942 98.738 1.00 6.12 195 VAL A O 1
ATOM 1559 N N . GLY A 1 196 ? 5.691 -157.770 100.411 1.00 7.39 196 GLY A N 1
ATOM 1560 C CA . GLY A 1 196 ? 6.314 -158.551 101.477 1.00 5.92 196 GLY A CA 1
ATOM 1561 C C . GLY A 1 196 ? 5.989 -160.019 101.383 1.00 5.97 196 GLY A C 1
ATOM 1562 O O . GLY A 1 196 ? 6.876 -160.857 101.498 1.00 7.60 196 GLY A O 1
ATOM 1563 N N . SER A 1 197 ? 4.729 -160.338 101.099 1.00 8.33 197 SER A N 1
ATOM 1564 C CA . SER A 1 197 ? 4.307 -161.737 100.984 1.00 4.27 197 SER A CA 1
ATOM 1565 C C . SER A 1 197 ? 5.076 -162.460 99.894 1.00 6.05 197 SER A C 1
ATOM 1566 O O . SER A 1 197 ? 5.375 -163.653 100.018 1.00 5.15 197 SER A O 1
ATOM 1569 N N . MET A 1 198 ? 5.357 -161.751 98.798 1.00 5.82 198 MET A N 1
ATOM 1570 C CA . MET A 1 198 ? 6.094 -162.352 97.682 1.00 6.69 198 MET A CA 1
ATOM 1571 C C . MET A 1 198 ? 7.575 -162.482 98.002 1.00 5.65 198 MET A C 1
ATOM 1572 O O . MET A 1 198 ? 8.219 -163.444 97.583 1.00 8.22 198 MET A O 1
ATOM 1577 N N . LEU A 1 199 ? 8.121 -161.462 98.655 1.00 5.00 199 LEU A N 1
ATOM 1578 C CA . LEU A 1 199 ? 9.498 -161.490 99.115 1.00 7.99 199 LEU A CA 1
ATOM 1579 C C . LEU A 1 199 ? 9.777 -162.655 100.042 1.00 11.12 199 LEU A C 1
ATOM 1580 O O . LEU A 1 199 ? 10.762 -163.373 99.862 1.00 14.58 199 LEU A O 1
ATOM 1585 N N . ALA A 1 200 ? 8.870 -162.894 100.983 1.00 11.61 200 ALA A N 1
ATOM 1586 C CA . ALA A 1 200 ? 9.033 -163.971 101.963 1.00 10.53 200 ALA A CA 1
ATOM 1587 C C . ALA A 1 200 ? 9.028 -165.309 101.235 1.00 11.18 200 ALA A C 1
ATOM 1588 O O . ALA A 1 200 ? 9.732 -166.249 101.595 1.00 12.90 200 ALA A O 1
ATOM 1590 N N . PHE A 1 201 ? 8.172 -165.377 100.229 1.00 10.31 201 PHE A N 1
ATOM 1591 C CA . PHE A 1 201 ? 7.959 -166.562 99.422 1.00 10.24 201 PHE A CA 1
ATOM 1592 C C . PHE A 1 201 ? 9.212 -166.963 98.648 1.00 10.02 201 PHE A C 1
ATOM 1593 O O . PHE A 1 201 ? 9.598 -168.127 98.650 1.00 9.43 201 PHE A O 1
ATOM 1601 N N . ILE A 1 202 ? 9.826 -165.985 97.980 1.00 6.50 202 ILE A N 1
ATOM 1602 C CA . ILE A 1 202 ? 11.005 -166.193 97.162 1.00 7.75 202 ILE A CA 1
ATOM 1603 C C . ILE A 1 202 ? 12.140 -166.848 97.934 1.00 12.49 202 ILE A C 1
ATOM 1604 O O . ILE A 1 202 ? 12.865 -167.682 97.385 1.00 13.85 202 ILE A O 1
ATOM 1609 N N . HIS A 1 203 ? 12.282 -166.513 99.214 1.00 13.66 203 HIS A N 1
ATOM 1610 C CA . HIS A 1 203 ? 13.337 -167.114 100.025 1.00 16.01 203 HIS A CA 1
ATOM 1611 C C . HIS A 1 203 ? 13.132 -168.607 100.267 1.00 15.54 203 HIS A C 1
ATOM 1612 O O . HIS A 1 203 ? 14.095 -169.314 100.544 1.00 17.68 203 HIS A O 1
ATOM 1619 N N . THR A 1 204 ? 11.919 -169.109 100.022 1.00 12.31 204 THR A N 1
ATOM 1620 C CA . THR A 1 204 ? 11.638 -170.536 100.140 1.00 9.12 204 THR A CA 1
ATOM 1621 C C . THR A 1 204 ? 11.815 -171.349 98.847 1.00 8.86 204 THR A C 1
ATOM 1622 O O . THR A 1 204 ? 11.675 -172.561 98.859 1.00 9.79 204 THR A O 1
ATOM 1626 N N . LEU A 1 205 ? 12.112 -170.687 97.730 1.00 10.72 205 LEU A N 1
ATOM 1627 C CA . LEU A 1 205 ? 12.294 -171.371 96.443 1.00 9.07 205 LEU A CA 1
ATOM 1628 C C . LEU A 1 205 ? 13.695 -171.963 96.313 1.00 12.03 205 LEU A C 1
ATOM 1629 O O . LEU A 1 205 ? 14.630 -171.521 96.998 1.00 8.14 205 LEU A O 1
ATOM 1634 N N . ASP A 1 206 ? 13.853 -172.901 95.372 1.00 11.85 206 ASP A N 1
ATOM 1635 C CA . ASP A 1 206 ? 15.132 -173.593 95.199 1.00 15.29 206 ASP A CA 1
ATOM 1636 C C . ASP A 1 206 ? 16.205 -172.691 94.628 1.00 14.81 206 ASP A C 1
ATOM 1637 O O . ASP A 1 206 ? 17.377 -172.862 94.931 1.00 18.80 206 ASP A O 1
ATOM 1642 N N . ARG A 1 207 ? 15.821 -171.828 93.696 1.00 17.69 207 ARG A N 1
ATOM 1643 C CA . ARG A 1 207 ? 16.770 -170.927 93.043 1.00 17.81 207 ARG A CA 1
ATOM 1644 C C . ARG A 1 207 ? 16.285 -169.512 93.228 1.00 16.26 207 ARG A C 1
ATOM 1645 O O . ARG A 1 207 ? 15.789 -168.901 92.296 1.00 15.16 207 ARG A O 1
ATOM 1653 N N . PRO A 1 208 ? 16.417 -168.968 94.452 1.00 16.50 208 PRO A N 1
ATOM 1654 C CA . PRO A 1 208 ? 15.826 -167.677 94.815 1.00 11.90 208 PRO A CA 1
ATOM 1655 C C . PRO A 1 208 ? 16.364 -166.567 93.933 1.00 13.15 208 PRO A C 1
ATOM 1656 O O . PRO A 1 208 ? 15.734 -165.506 93.796 1.00 10.13 208 PRO A O 1
ATOM 1660 N N . GLU A 1 209 ? 17.581 -166.774 93.425 1.00 11.03 209 GLU A N 1
ATOM 1661 C CA . GLU A 1 209 ? 18.299 -165.715 92.729 1.00 12.72 209 GLU A CA 1
ATOM 1662 C C . GLU A 1 209 ? 17.691 -165.419 91.350 1.00 11.19 209 GLU A C 1
ATOM 1663 O O . GLU A 1 209 ? 17.885 -164.341 90.805 1.00 11.85 209 GLU A O 1
ATOM 1669 N N . ARG A 1 210 ? 16.862 -166.338 90.858 1.00 11.14 210 ARG A N 1
ATOM 1670 C CA . ARG A 1 210 ? 16.190 -166.152 89.584 1.00 14.82 210 ARG A CA 1
ATOM 1671 C C . ARG A 1 210 ? 14.881 -165.412 89.772 1.00 12.57 210 ARG A C 1
ATOM 1672 O O . ARG A 1 210 ? 14.209 -165.127 88.802 1.00 17.19 210 ARG A O 1
ATOM 1680 N N . PHE A 1 211 ? 14.503 -165.149 91.020 1.00 8.29 211 PHE A N 1
ATOM 1681 C CA . PHE A 1 211 ? 13.183 -164.609 91.337 1.00 5.55 211 PHE A CA 1
ATOM 1682 C C . PHE A 1 211 ? 13.227 -163.245 91.987 1.00 5.50 211 PHE A C 1
ATOM 1683 O O . PHE A 1 211 ? 14.056 -162.980 92.852 1.00 6.41 211 PHE A O 1
ATOM 1691 N N . GLY A 1 212 ? 12.309 -162.386 91.562 1.00 3.10 212 GLY A N 1
ATOM 1692 C CA . GLY A 1 212 ? 12.246 -161.043 92.078 1.00 3.28 212 GLY A CA 1
ATOM 1693 C C . GLY A 1 212 ? 10.813 -160.562 92.034 1.00 6.19 212 GLY A C 1
ATOM 1694 O O . GLY A 1 212 ? 9.893 -161.368 91.849 1.00 7.95 212 GLY A O 1
ATOM 1695 N N . LEU A 1 213 ? 10.635 -159.243 92.059 1.00 5.73 213 LEU A N 1
ATOM 1696 C CA . LEU A 1 213 ? 9.313 -158.635 92.186 1.00 7.48 213 LEU A CA 1
ATOM 1697 C C . LEU A 1 213 ? 8.907 -157.792 90.989 1.00 4.29 213 LEU A C 1
ATOM 1698 O O . LEU A 1 213 ? 9.735 -157.110 90.386 1.00 2.45 213 LEU A O 1
ATOM 1703 N N . ASN A 1 214 ? 7.612 -157.820 90.692 1.00 2.00 214 ASN A N 1
ATOM 1704 C CA . ASN A 1 214 ? 6.960 -156.810 89.857 1.00 2.00 214 ASN A CA 1
ATOM 1705 C C . ASN A 1 214 ? 5.855 -156.111 90.662 1.00 2.64 214 ASN A C 1
ATOM 1706 O O . ASN A 1 214 ? 4.693 -156.512 90.606 1.00 5.72 214 ASN A O 1
ATOM 1711 N N . PRO A 1 215 ? 6.217 -155.114 91.484 1.00 2.49 215 PRO A N 1
ATOM 1712 C CA . PRO A 1 215 ? 5.197 -154.331 92.193 1.00 3.77 215 PRO A CA 1
ATOM 1713 C C . PRO A 1 215 ? 4.412 -153.450 91.229 1.00 3.87 215 PRO A C 1
ATOM 1714 O O . PRO A 1 215 ? 4.984 -152.881 90.302 1.00 5.32 215 PRO A O 1
ATOM 1718 N N . GLU A 1 216 ? 3.116 -153.312 91.464 1.00 4.56 216 GLU A N 1
ATOM 1719 C CA . GLU A 1 216 ? 2.290 -152.373 90.716 1.00 2.00 216 GLU A CA 1
ATOM 1720 C C . GLU A 1 216 ? 1.727 -151.317 91.659 1.00 2.99 216 GLU A C 1
ATOM 1721 O O . GLU A 1 216 ? 1.138 -151.641 92.681 1.00 4.57 216 GLU A O 1
ATOM 1727 N N . PHE A 1 217 ? 1.832 -150.057 91.261 1.00 5.37 217 PHE A N 1
ATOM 1728 C CA . PHE A 1 217 ? 1.386 -148.941 92.096 1.00 8.43 217 PHE A CA 1
ATOM 1729 C C . PHE A 1 217 ? -0.047 -149.160 92.628 1.00 8.70 217 PHE A C 1
ATOM 1730 O O . PHE A 1 217 ? -0.287 -149.073 93.845 1.00 8.47 217 PHE A O 1
ATOM 1738 N N . ALA A 1 218 ? -0.950 -149.559 91.726 1.00 7.35 218 ALA A N 1
ATOM 1739 C CA . ALA A 1 218 ? -2.375 -149.644 92.027 1.00 4.12 218 ALA A CA 1
ATOM 1740 C C . ALA A 1 218 ? -2.703 -150.774 93.000 1.00 5.48 218 ALA A C 1
ATOM 1741 O O . ALA A 1 218 ? -3.626 -150.648 93.816 1.00 5.09 218 ALA A O 1
ATOM 1743 N N . HIS A 1 219 ? -1.941 -151.864 92.926 1.00 5.11 219 HIS A N 1
ATOM 1744 C CA . HIS A 1 219 ? -2.187 -153.019 93.769 1.00 6.79 219 HIS A CA 1
ATOM 1745 C C . HIS A 1 219 ? -1.996 -152.666 95.253 1.00 8.67 219 HIS A C 1
ATOM 1746 O O . HIS A 1 219 ? -2.914 -152.812 96.053 1.00 9.60 219 HIS A O 1
ATOM 1753 N N . GLU A 1 220 ? -0.837 -152.110 95.607 1.00 9.84 220 GLU A N 1
ATOM 1754 C CA . GLU A 1 220 ? -0.593 -151.746 97.008 1.00 7.36 220 GLU A CA 1
ATOM 1755 C C . GLU A 1 220 ? -1.566 -150.677 97.470 1.00 5.57 220 GLU A C 1
ATOM 1756 O O . GLU A 1 220 ? -2.136 -150.776 98.541 1.00 6.38 220 GLU A O 1
ATOM 1762 N N . THR A 1 221 ? -1.854 -149.738 96.586 1.00 4.63 221 THR A N 1
ATOM 1763 C CA . THR A 1 221 ? -2.737 -148.626 96.880 1.00 3.84 221 THR A CA 1
ATOM 1764 C C . THR A 1 221 ? -4.199 -149.057 97.067 1.00 6.07 221 THR A C 1
ATOM 1765 O O . THR A 1 221 ? -4.915 -148.445 97.854 1.00 9.12 221 THR A O 1
ATOM 1769 N N . MET A 1 222 ? -4.627 -150.133 96.402 1.00 5.24 222 MET A N 1
ATOM 1770 C CA . MET A 1 222 ? -5.977 -150.673 96.597 1.00 5.43 222 MET A CA 1
ATOM 1771 C C . MET A 1 222 ? -6.205 -150.979 98.066 1.00 7.23 222 MET A C 1
ATOM 1772 O O . MET A 1 222 ? -7.324 -150.908 98.546 1.00 11.15 222 MET A O 1
ATOM 1777 N N . ALA A 1 223 ? -5.189 -151.554 98.700 1.00 6.26 223 ALA A N 1
ATOM 1778 C CA . ALA A 1 223 ? -5.284 -151.975 100.087 1.00 7.86 223 ALA A CA 1
ATOM 1779 C C . ALA A 1 223 ? -4.939 -150.810 101.034 1.00 6.77 223 ALA A C 1
ATOM 1780 O O . ALA A 1 223 ? -4.972 -150.979 102.262 1.00 5.45 223 ALA A O 1
ATOM 1782 N N . GLY A 1 224 ? -4.662 -149.637 100.451 1.00 4.05 224 GLY A N 1
ATOM 1783 C CA . GLY A 1 224 ? -4.312 -148.455 101.224 1.00 3.77 224 GLY A CA 1
ATOM 1784 C C . GLY A 1 224 ? -2.885 -148.470 101.757 1.00 3.31 224 GLY A C 1
ATOM 1785 O O . GLY A 1 224 ? -2.550 -147.694 102.650 1.00 4.37 224 GLY A O 1
ATOM 1786 N N . LEU A 1 225 ? -2.051 -149.373 101.241 1.00 2.00 225 LEU A N 1
ATOM 1787 C CA . LEU A 1 225 ? -0.661 -149.442 101.671 1.00 2.00 225 LEU A CA 1
ATOM 1788 C C . LEU A 1 225 ? 0.187 -148.445 100.903 1.00 4.06 225 LEU A C 1
ATOM 1789 O O . LEU A 1 225 ? -0.269 -147.836 99.920 1.00 4.02 225 LEU A O 1
ATOM 1794 N N . ASN A 1 226 ? 1.397 -148.218 101.400 1.00 3.23 226 ASN A N 1
ATOM 1795 C CA . ASN A 1 226 ? 2.277 -147.189 100.875 1.00 4.08 226 ASN A CA 1
ATOM 1796 C C . ASN A 1 226 ? 3.254 -147.784 99.856 1.00 5.52 226 ASN A C 1
ATOM 1797 O O . ASN A 1 226 ? 4.171 -148.518 100.212 1.00 5.47 226 ASN A O 1
ATOM 1802 N N . PHE A 1 227 ? 3.072 -147.445 98.582 1.00 7.40 227 PHE A N 1
ATOM 1803 C CA . PHE A 1 227 ? 3.854 -148.076 97.511 1.00 5.33 227 PHE A CA 1
ATOM 1804 C C . PHE A 1 227 ? 5.354 -147.739 97.557 1.00 3.70 227 PHE A C 1
ATOM 1805 O O . PHE A 1 227 ? 6.197 -148.595 97.315 1.00 4.10 227 PHE A O 1
ATOM 1813 N N . VAL A 1 228 ? 5.683 -146.503 97.917 1.00 5.64 228 VAL A N 1
ATOM 1814 C CA . VAL A 1 228 ? 7.072 -146.093 98.077 1.00 4.20 228 VAL A CA 1
ATOM 1815 C C . VAL A 1 228 ? 7.816 -146.935 99.111 1.00 4.88 228 VAL A C 1
ATOM 1816 O O . VAL A 1 228 ? 8.916 -147.376 98.832 1.00 8.60 228 VAL A O 1
ATOM 1820 N N . HIS A 1 229 ? 7.200 -147.219 100.269 1.00 8.03 229 HIS A N 1
ATOM 1821 C CA . HIS A 1 229 ? 7.811 -148.093 101.290 1.00 5.37 229 HIS A CA 1
ATOM 1822 C C . HIS A 1 229 ? 8.015 -149.513 100.752 1.00 6.82 229 HIS A C 1
ATOM 1823 O O . HIS A 1 229 ? 8.992 -150.157 101.100 1.00 9.89 229 HIS A O 1
ATOM 1830 N N . ALA A 1 230 ? 7.024 -150.054 100.029 1.00 5.61 230 ALA A N 1
ATOM 1831 C CA . ALA A 1 230 ? 7.104 -151.430 99.500 1.00 3.15 230 ALA A CA 1
ATOM 1832 C C . ALA A 1 230 ? 8.215 -151.563 98.446 1.00 3.81 230 ALA A C 1
ATOM 1833 O O . ALA A 1 230 ? 9.023 -152.491 98.472 1.00 5.65 230 ALA A O 1
ATOM 1835 N N . VAL A 1 231 ? 8.324 -150.563 97.583 1.00 4.83 231 VAL A N 1
ATOM 1836 C CA . VAL A 1 231 ? 9.361 -150.569 96.576 1.00 6.22 231 VAL A CA 1
ATOM 1837 C C . VAL A 1 231 ? 10.731 -150.396 97.208 1.00 6.07 231 VAL A C 1
ATOM 1838 O O . VAL A 1 231 ? 11.689 -151.065 96.803 1.00 8.17 231 VAL A O 1
ATOM 1842 N N . ALA A 1 232 ? 10.824 -149.543 98.227 1.00 5.31 232 ALA A N 1
ATOM 1843 C CA . ALA A 1 232 ? 12.092 -149.395 98.941 1.00 4.37 232 ALA A CA 1
ATOM 1844 C C . ALA A 1 232 ? 12.527 -150.714 99.606 1.00 5.55 232 ALA A C 1
ATOM 1845 O O . ALA A 1 232 ? 13.715 -151.055 99.580 1.00 5.36 232 ALA A O 1
ATOM 1847 N N . GLN A 1 233 ? 11.578 -151.527 100.069 1.00 2.74 233 GLN A N 1
ATOM 1848 C CA . GLN A 1 233 ? 11.959 -152.816 100.612 1.00 3.43 233 GLN A CA 1
ATOM 1849 C C . GLN A 1 233 ? 12.418 -153.760 99.500 1.00 7.36 233 GLN A C 1
ATOM 1850 O O . GLN A 1 233 ? 13.350 -154.539 99.704 1.00 9.32 233 GLN A O 1
ATOM 1856 N N . ALA A 1 234 ? 11.734 -153.736 98.353 1.00 5.89 234 ALA A N 1
ATOM 1857 C CA . ALA A 1 234 ? 12.137 -154.546 97.201 1.00 2.89 234 ALA A CA 1
ATOM 1858 C C . ALA A 1 234 ? 13.554 -154.183 96.763 1.00 6.11 234 ALA A C 1
ATOM 1859 O O . ALA A 1 234 ? 14.397 -155.056 96.573 1.00 9.31 234 ALA A O 1
ATOM 1861 N N . LEU A 1 235 ? 13.834 -152.886 96.701 1.00 6.40 235 LEU A N 1
ATOM 1862 C CA . LEU A 1 235 ? 15.142 -152.379 96.304 1.00 9.21 235 LEU A CA 1
ATOM 1863 C C . LEU A 1 235 ? 16.207 -152.758 97.296 1.00 11.54 235 LEU A C 1
ATOM 1864 O O . LEU A 1 235 ? 17.285 -153.199 96.917 1.00 14.98 235 LEU A O 1
ATOM 1869 N N . ASP A 1 236 ? 15.914 -152.578 98.576 1.00 12.54 236 ASP A N 1
ATOM 1870 C CA . ASP A 1 236 ? 16.818 -153.024 99.609 1.00 12.54 236 ASP A CA 1
ATOM 1871 C C . ASP A 1 236 ? 17.208 -154.498 99.455 1.00 13.04 236 ASP A C 1
ATOM 1872 O O . ASP A 1 236 ? 18.335 -154.878 99.781 1.00 19.56 236 ASP A O 1
ATOM 1877 N N . ALA A 1 237 ? 16.278 -155.331 99.003 1.00 9.73 237 ALA A N 1
ATOM 1878 C CA . ALA A 1 237 ? 16.511 -156.765 98.919 1.00 9.42 237 ALA A CA 1
ATOM 1879 C C . ALA A 1 237 ? 17.167 -157.116 97.590 1.00 9.02 237 ALA A C 1
ATOM 1880 O O . ALA A 1 237 ? 17.540 -158.258 97.359 1.00 12.33 237 ALA A O 1
ATOM 1882 N N . GLY A 1 238 ? 17.309 -156.122 96.723 1.00 9.39 238 GLY A N 1
ATOM 1883 C CA . GLY A 1 238 ? 17.845 -156.358 95.396 1.00 8.42 238 GLY A CA 1
ATOM 1884 C C . GLY A 1 238 ? 16.938 -157.146 94.477 1.00 8.82 238 GLY A C 1
ATOM 1885 O O . GLY A 1 238 ? 17.429 -157.879 93.605 1.00 9.82 238 GLY A O 1
ATOM 1886 N N . LYS A 1 239 ? 15.624 -156.972 94.633 1.00 7.39 239 LYS A N 1
ATOM 1887 C CA . LYS A 1 239 ? 14.628 -157.832 93.968 1.00 2.93 239 LYS A CA 1
ATOM 1888 C C . LYS A 1 239 ? 13.606 -157.056 93.133 1.00 2.91 239 LYS A C 1
ATOM 1889 O O . LYS A 1 239 ? 12.545 -157.572 92.808 1.00 6.61 239 LYS A O 1
ATOM 1895 N N . LEU A 1 240 ? 13.887 -155.796 92.839 1.00 5.29 240 LEU A N 1
ATOM 1896 C CA . LEU A 1 240 ? 13.075 -155.055 91.884 1.00 6.21 240 LEU A CA 1
ATOM 1897 C C . LEU A 1 240 ? 13.461 -155.422 90.443 1.00 5.21 240 LEU A C 1
ATOM 1898 O O . LEU A 1 240 ? 14.405 -154.878 89.881 1.00 5.75 240 LEU A O 1
ATOM 1903 N N . PHE A 1 241 ? 12.744 -156.393 89.883 1.00 5.75 241 PHE A N 1
ATOM 1904 C CA . PHE A 1 241 ? 13.031 -156.925 88.553 1.00 7.33 241 PHE A CA 1
ATOM 1905 C C . PHE A 1 241 ? 12.219 -156.227 87.444 1.00 9.73 241 PHE A C 1
ATOM 1906 O O . PHE A 1 241 ? 12.624 -156.208 86.284 1.00 11.79 241 PHE A O 1
ATOM 1914 N N . HIS A 1 242 ? 11.144 -155.547 87.835 1.00 9.94 242 HIS A N 1
ATOM 1915 C CA . HIS A 1 242 ? 10.215 -154.934 86.896 1.00 6.04 242 HIS A CA 1
ATOM 1916 C C . HIS A 1 242 ? 9.319 -154.043 87.753 1.00 6.73 242 HIS A C 1
ATOM 1917 O O . HIS A 1 242 ? 9.249 -154.214 88.966 1.00 8.44 242 HIS A O 1
ATOM 1924 N N . ILE A 1 243 ? 8.650 -153.074 87.153 1.00 4.16 243 ILE A N 1
ATOM 1925 C CA . ILE A 1 243 ? 7.697 -152.297 87.929 1.00 4.58 243 ILE A CA 1
ATOM 1926 C C . ILE A 1 243 ? 6.559 -151.790 87.068 1.00 6.48 243 ILE A C 1
ATOM 1927 O O . ILE A 1 243 ? 6.787 -151.404 85.920 1.00 4.13 243 ILE A O 1
ATOM 1932 N N . ASP A 1 244 ? 5.328 -151.943 87.581 1.00 6.53 244 ASP A N 1
ATOM 1933 C CA . ASP A 1 244 ? 4.124 -151.490 86.904 1.00 2.00 244 ASP A CA 1
ATOM 1934 C C . ASP A 1 244 ? 3.652 -150.177 87.461 1.00 3.52 244 ASP A C 1
ATOM 1935 O O . ASP A 1 244 ? 3.313 -150.072 88.636 1.00 4.08 244 ASP A O 1
ATOM 1940 N N . LEU A 1 245 ? 3.541 -149.204 86.567 1.00 4.94 245 LEU A N 1
ATOM 1941 C CA . LEU A 1 245 ? 3.259 -147.825 86.926 1.00 5.43 245 LEU A CA 1
ATOM 1942 C C . LEU A 1 245 ? 1.881 -147.414 86.418 1.00 6.04 245 LEU A C 1
ATOM 1943 O O . LEU A 1 245 ? 1.560 -147.613 85.261 1.00 7.94 245 LEU A O 1
ATOM 1948 N N . ASN A 1 246 ? 1.054 -146.906 87.320 1.00 6.35 246 ASN A N 1
ATOM 1949 C CA . ASN A 1 246 ? -0.273 -146.401 87.013 1.00 5.01 246 ASN A CA 1
ATOM 1950 C C . ASN A 1 246 ? -0.724 -145.612 88.232 1.00 7.56 246 ASN A C 1
ATOM 1951 O O . ASN A 1 246 ? 0.090 -145.288 89.100 1.00 9.68 246 ASN A O 1
ATOM 1956 N N . ASP A 1 247 ? -2.015 -145.310 88.318 1.00 5.97 247 ASP A N 1
ATOM 1957 C CA . ASP A 1 247 ? -2.530 -144.685 89.515 1.00 4.66 247 ASP A CA 1
ATOM 1958 C C . ASP A 1 247 ? -3.859 -145.299 89.933 1.00 3.98 247 ASP A C 1
ATOM 1959 O O . ASP A 1 247 ? -4.404 -146.172 89.246 1.00 2.40 247 ASP A O 1
ATOM 1964 N N . GLN A 1 248 ? -4.370 -144.836 91.068 1.00 2.99 248 GLN A N 1
ATOM 1965 C CA . GLN A 1 248 ? -5.399 -145.581 91.786 1.00 7.41 248 GLN A CA 1
ATOM 1966 C C . GLN A 1 248 ? -5.896 -144.763 92.982 1.00 5.32 248 GLN A C 1
ATOM 1967 O O . GLN A 1 248 ? -5.109 -144.121 93.666 1.00 6.94 248 GLN A O 1
ATOM 1973 N N . ARG A 1 249 ? -7.210 -144.695 93.152 1.00 4.36 249 ARG A N 1
ATOM 1974 C CA . ARG A 1 249 ? -7.789 -144.196 94.402 1.00 6.52 249 ARG A CA 1
ATOM 1975 C C . ARG A 1 249 ? -7.928 -145.378 95.359 1.00 4.66 249 ARG A C 1
ATOM 1976 O O . ARG A 1 249 ? -8.356 -146.464 94.965 1.00 5.01 249 ARG A O 1
ATOM 1984 N N . MET A 1 250 ? -7.591 -145.161 96.621 1.00 5.64 250 MET A N 1
ATOM 1985 C CA . MET A 1 250 ? -7.520 -146.262 97.590 1.00 4.45 250 MET A CA 1
ATOM 1986 C C . MET A 1 250 ? -8.848 -146.977 97.814 1.00 5.79 250 MET A C 1
ATOM 1987 O O . MET A 1 250 ? -9.933 -146.406 97.608 1.00 2.00 250 MET A O 1
ATOM 1992 N N . SER A 1 251 ? -8.740 -148.248 98.196 1.00 5.26 251 SER A N 1
ATOM 1993 C CA . SER A 1 251 ? -9.845 -148.996 98.780 1.00 8.59 251 SER A CA 1
ATOM 1994 C C . SER A 1 251 ? -11.021 -149.215 97.826 1.00 9.64 251 SER A C 1
ATOM 1995 O O . SER A 1 251 ? -12.178 -149.063 98.225 1.00 10.86 251 SER A O 1
ATOM 1998 N N . ARG A 1 252 ? -10.725 -149.534 96.564 1.00 9.86 252 ARG A N 1
ATOM 1999 C CA . ARG A 1 252 ? -11.753 -149.955 95.617 1.00 7.66 252 ARG A CA 1
ATOM 2000 C C . ARG A 1 252 ? -11.164 -150.822 94.533 1.00 6.54 252 ARG A C 1
ATOM 2001 O O . ARG A 1 252 ? -9.979 -151.110 94.564 1.00 8.61 252 ARG A O 1
ATOM 2009 N N . PHE A 1 253 ? -11.998 -151.198 93.558 1.00 6.01 253 PHE A N 1
ATOM 2010 C CA . PHE A 1 253 ? -11.581 -151.979 92.378 1.00 6.48 253 PHE A CA 1
ATOM 2011 C C . PHE A 1 253 ? -10.319 -151.397 91.691 1.00 5.21 253 PHE A C 1
ATOM 2012 O O . PHE A 1 253 ? -10.094 -150.180 91.741 1.00 4.38 253 PHE A O 1
ATOM 2020 N N . ASP A 1 254 ? -9.525 -152.247 91.031 1.00 5.19 254 ASP A N 1
ATOM 2021 C CA . ASP A 1 254 ? -8.339 -151.759 90.309 1.00 7.19 254 ASP A CA 1
ATOM 2022 C C . ASP A 1 254 ? -8.765 -150.860 89.152 1.00 7.13 254 ASP A C 1
ATOM 2023 O O . ASP A 1 254 ? -9.484 -151.295 88.277 1.00 10.45 254 ASP A O 1
ATOM 2028 N N . GLN A 1 255 ? -8.332 -149.604 89.190 1.00 7.69 255 GLN A N 1
ATOM 2029 C CA . GLN A 1 255 ? -8.744 -148.579 88.240 1.00 6.58 255 GLN A CA 1
ATOM 2030 C C . GLN A 1 255 ? -7.758 -148.470 87.070 1.00 8.34 255 GLN A C 1
ATOM 2031 O O . GLN A 1 255 ? -8.123 -147.996 86.000 1.00 8.80 255 GLN A O 1
ATOM 2037 N N . ASP A 1 256 ? -6.502 -148.866 87.289 1.00 9.97 256 ASP A N 1
ATOM 2038 C CA . ASP A 1 256 ? -5.468 -148.799 86.252 1.00 9.93 256 ASP A CA 1
ATOM 2039 C C . ASP A 1 256 ? -5.423 -147.427 85.576 1.00 8.50 256 ASP A C 1
ATOM 2040 O O . ASP A 1 256 ? -5.519 -147.326 84.355 1.00 8.63 256 ASP A O 1
ATOM 2045 N N . LEU A 1 257 ? -5.326 -146.376 86.376 1.00 8.38 257 LEU A N 1
ATOM 2046 C CA . LEU A 1 257 ? -5.403 -145.009 85.866 1.00 7.14 257 LEU A CA 1
ATOM 2047 C C . LEU A 1 257 ? -4.069 -144.625 85.240 1.00 6.97 257 LEU A C 1
ATOM 2048 O O . LEU A 1 257 ? -3.048 -145.260 85.502 1.00 5.80 257 LEU A O 1
ATOM 2053 N N . ARG A 1 258 ? -4.095 -143.601 84.394 1.00 6.71 258 ARG A N 1
ATOM 2054 C CA . ARG A 1 258 ? -2.872 -143.001 83.847 1.00 7.16 258 ARG A CA 1
ATOM 2055 C C . ARG A 1 258 ? -1.909 -142.657 84.996 1.00 7.62 258 ARG A C 1
ATOM 2056 O O . ARG A 1 258 ? -2.327 -142.112 86.026 1.00 8.30 258 ARG A O 1
ATOM 2064 N N . PHE A 1 259 ? -0.624 -142.955 84.811 1.00 7.02 259 PHE A N 1
ATOM 2065 C CA . PHE A 1 259 ? 0.379 -142.672 85.827 1.00 7.37 259 PHE A CA 1
ATOM 2066 C C . PHE A 1 259 ? 0.405 -141.204 86.246 1.00 8.71 259 PHE A C 1
ATOM 2067 O O . PHE A 1 259 ? 0.418 -140.313 85.393 1.00 12.03 259 PHE A O 1
ATOM 2075 N N . GLY A 1 260 ? 0.393 -140.961 87.558 1.00 9.00 260 GLY A N 1
ATOM 2076 C CA . GLY A 1 260 ? 0.577 -139.618 88.086 1.00 8.86 260 GLY A CA 1
ATOM 2077 C C . GLY A 1 260 ? -0.675 -138.767 88.074 1.00 10.33 260 GLY A C 1
ATOM 2078 O O . GLY A 1 260 ? -0.648 -137.615 88.496 1.00 12.12 260 GLY A O 1
ATOM 2079 N N . SER A 1 261 ? -1.796 -139.366 87.694 1.00 9.86 261 SER A N 1
ATOM 2080 C CA . SER A 1 261 ? -3.019 -138.612 87.488 1.00 8.13 261 SER A CA 1
ATOM 2081 C C . SER A 1 261 ? -3.806 -138.312 88.739 1.00 8.14 261 SER A C 1
ATOM 2082 O O . SER A 1 261 ? -4.592 -137.386 88.727 1.00 9.41 261 SER A O 1
ATOM 2085 N N . GLU A 1 262 ? -3.704 -139.165 89.760 1.00 9.16 262 GLU A N 1
ATOM 2086 C CA . GLU A 1 262 ? -4.414 -138.955 91.032 1.00 8.10 262 GLU A CA 1
ATOM 2087 C C . GLU A 1 262 ? -3.475 -138.555 92.176 1.00 9.26 262 GLU A C 1
ATOM 2088 O O . GLU A 1 262 ? -3.775 -137.667 92.954 1.00 13.20 262 GLU A O 1
ATOM 2094 N N . ASN A 1 263 ? -2.409 -139.328 92.348 1.00 10.81 263 ASN A N 1
ATOM 2095 C CA . ASN A 1 263 ? -1.523 -139.231 93.491 1.00 9.83 263 ASN A CA 1
ATOM 2096 C C . ASN A 1 263 ? -0.184 -138.644 93.106 1.00 7.82 263 ASN A C 1
ATOM 2097 O O . ASN A 1 263 ? 0.822 -139.358 93.101 1.00 8.27 263 ASN A O 1
ATOM 2102 N N . LEU A 1 264 ? -0.176 -137.348 92.789 1.00 7.07 264 LEU A N 1
ATOM 2103 C CA . LEU A 1 264 ? 1.025 -136.675 92.283 1.00 7.39 264 LEU A CA 1
ATOM 2104 C C . LEU A 1 264 ? 2.242 -136.829 93.179 1.00 6.61 264 LEU A C 1
ATOM 2105 O O . LEU A 1 264 ? 3.350 -137.035 92.707 1.00 9.21 264 LEU A O 1
ATOM 2110 N N . LYS A 1 265 ? 2.060 -136.511 94.448 1.00 7.35 265 LYS A N 1
ATOM 2111 C CA . LYS A 1 265 ? 3.166 -136.485 95.391 1.00 8.48 265 LYS A CA 1
ATOM 2112 C C . LYS A 1 265 ? 3.812 -137.867 95.525 1.00 6.94 265 LYS A C 1
ATOM 2113 O O . LYS A 1 265 ? 5.029 -137.963 95.602 1.00 5.24 265 LYS A O 1
ATOM 2119 N N . ALA A 1 266 ? 2.994 -138.923 95.566 1.00 3.09 266 ALA A N 1
ATOM 2120 C CA . ALA A 1 266 ? 3.503 -140.280 95.711 1.00 5.12 266 ALA A CA 1
ATOM 2121 C C . ALA A 1 266 ? 4.214 -140.700 94.433 1.00 7.67 266 ALA A C 1
ATOM 2122 O O . ALA A 1 266 ? 5.303 -141.270 94.480 1.00 9.97 266 ALA A O 1
ATOM 2124 N N . ALA A 1 267 ? 3.652 -140.305 93.292 1.00 8.95 267 ALA A N 1
ATOM 2125 C CA . ALA A 1 267 ? 4.299 -140.484 91.990 1.00 8.49 267 ALA A CA 1
ATOM 2126 C C . ALA A 1 267 ? 5.661 -139.790 91.964 1.00 7.90 267 ALA A C 1
ATOM 2127 O O . ALA A 1 267 ? 6.647 -140.350 91.487 1.00 6.65 267 ALA A O 1
ATOM 2129 N N . PHE A 1 268 ? 5.682 -138.548 92.428 1.00 6.52 268 PHE A N 1
ATOM 2130 C CA . PHE A 1 268 ? 6.916 -137.773 92.579 1.00 9.11 268 PHE A CA 1
ATOM 2131 C C . PHE A 1 268 ? 7.998 -138.544 93.330 1.00 9.91 268 PHE A C 1
ATOM 2132 O O . PHE A 1 268 ? 9.126 -138.694 92.846 1.00 11.92 268 PHE A O 1
ATOM 2140 N N . PHE A 1 269 ? 7.651 -139.089 94.494 1.00 8.33 269 PHE A N 1
ATOM 2141 C CA . PHE A 1 269 ? 8.663 -139.728 95.296 1.00 7.58 269 PHE A CA 1
ATOM 2142 C C . PHE A 1 269 ? 8.995 -141.132 94.817 1.00 8.50 269 PHE A C 1
ATOM 2143 O O . PHE A 1 269 ? 10.086 -141.633 95.073 1.00 8.71 269 PHE A O 1
ATOM 2151 N N . LEU A 1 270 ? 8.107 -141.724 94.028 1.00 8.07 270 LEU A N 1
ATOM 2152 C CA . LEU A 1 270 ? 8.410 -143.002 93.401 1.00 6.01 270 LEU A CA 1
ATOM 2153 C C . LEU A 1 270 ? 9.453 -142.826 92.286 1.00 9.51 270 LEU A C 1
ATOM 2154 O O . LEU A 1 270 ? 10.438 -143.584 92.207 1.00 10.90 270 LEU A O 1
ATOM 2159 N N . VAL A 1 271 ? 9.229 -141.847 91.412 1.00 7.07 271 VAL A N 1
ATOM 2160 C CA . VAL A 1 271 ? 10.185 -141.543 90.358 1.00 8.10 271 VAL A CA 1
ATOM 2161 C C . VAL A 1 271 ? 11.551 -141.182 90.949 1.00 10.91 271 VAL A C 1
ATOM 2162 O O . VAL A 1 271 ? 12.584 -141.693 90.516 1.00 9.64 271 VAL A O 1
ATOM 2166 N N . ASP A 1 272 ? 11.543 -140.371 92.000 1.00 11.98 272 ASP A N 1
ATOM 2167 C CA . ASP A 1 272 ? 12.784 -140.011 92.674 1.00 11.13 272 ASP A CA 1
ATOM 2168 C C . ASP A 1 272 ? 13.507 -141.248 93.193 1.00 11.85 272 ASP A C 1
ATOM 2169 O O . ASP A 1 272 ? 14.695 -141.414 92.931 1.00 13.86 272 ASP A O 1
ATOM 2174 N N . LEU A 1 273 ? 12.755 -142.201 93.743 1.00 10.58 273 LEU A N 1
ATOM 2175 C CA . LEU A 1 273 ? 13.327 -143.426 94.311 1.00 6.91 273 LEU A CA 1
ATOM 2176 C C . LEU A 1 273 ? 13.914 -144.366 93.244 1.00 10.90 273 LEU A C 1
ATOM 2177 O O . LEU A 1 273 ? 15.014 -144.916 93.411 1.00 9.84 273 LEU A O 1
ATOM 2182 N N . LEU A 1 274 ? 13.187 -144.563 92.150 1.00 10.27 274 LEU A N 1
ATOM 2183 C CA . LEU A 1 274 ? 13.684 -145.391 91.048 1.00 8.84 274 LEU A CA 1
ATOM 2184 C C . LEU A 1 274 ? 14.904 -144.747 90.428 1.00 8.47 274 LEU A C 1
ATOM 2185 O O . LEU A 1 274 ? 15.890 -145.404 90.185 1.00 12.21 274 LEU A O 1
ATOM 2190 N N . GLU A 1 275 ? 14.820 -143.461 90.137 1.00 9.95 275 GLU A N 1
ATOM 2191 C CA . GLU A 1 275 ? 15.896 -142.777 89.434 1.00 14.05 275 GLU A CA 1
ATOM 2192 C C . GLU A 1 275 ? 17.194 -142.675 90.246 1.00 16.77 275 GLU A C 1
ATOM 2193 O O . GLU A 1 275 ? 18.287 -142.840 89.700 1.00 20.40 275 GLU A O 1
ATOM 2199 N N . SER A 1 276 ? 17.083 -142.463 91.555 1.00 17.01 276 SER A N 1
ATOM 2200 C CA . SER A 1 276 ? 18.276 -142.307 92.379 1.00 17.56 276 SER A CA 1
ATOM 2201 C C . SER A 1 276 ? 18.804 -143.644 92.886 1.00 17.39 276 SER A C 1
ATOM 2202 O O . SER A 1 276 ? 19.878 -143.716 93.456 1.00 19.53 276 SER A O 1
ATOM 2205 N N . SER A 1 277 ? 18.078 -144.715 92.627 1.00 17.37 277 SER A N 1
ATOM 2206 C CA . SER A 1 277 ? 18.510 -146.041 93.032 1.00 17.89 277 SER A CA 1
ATOM 2207 C C . SER A 1 277 ? 19.326 -146.764 91.963 1.00 19.18 277 SER A C 1
ATOM 2208 O O . SER A 1 277 ? 19.865 -147.844 92.207 1.00 15.57 277 SER A O 1
ATOM 2211 N N . GLY A 1 278 ? 19.334 -146.217 90.750 1.00 21.33 278 GLY A N 1
ATOM 2212 C CA . GLY A 1 278 ? 19.969 -146.911 89.643 1.00 20.86 278 GLY A CA 1
ATOM 2213 C C . GLY A 1 278 ? 19.200 -148.131 89.158 1.00 18.24 278 GLY A C 1
ATOM 2214 O O . GLY A 1 278 ? 19.796 -149.112 88.716 1.00 17.55 278 GLY A O 1
ATOM 2215 N N . TYR A 1 279 ? 17.876 -148.082 89.278 1.00 16.56 279 TYR A N 1
ATOM 2216 C CA . TYR A 1 279 ? 17.020 -149.120 88.721 1.00 13.36 279 TYR A CA 1
ATOM 2217 C C . TYR A 1 279 ? 17.177 -149.068 87.221 1.00 12.83 279 TYR A C 1
ATOM 2218 O O . TYR A 1 279 ? 17.052 -148.004 86.610 1.00 12.81 279 TYR A O 1
ATOM 2227 N N . GLN A 1 280 ? 17.435 -150.218 86.624 1.00 14.35 280 GLN A N 1
ATOM 2228 C CA . GLN A 1 280 ? 17.722 -150.276 85.200 1.00 17.38 280 GLN A CA 1
ATOM 2229 C C . GLN A 1 280 ? 16.649 -150.994 84.392 1.00 15.90 280 GLN A C 1
ATOM 2230 O O . GLN A 1 280 ? 16.807 -151.180 83.189 1.00 18.79 280 GLN A O 1
ATOM 2236 N N . GLY A 1 281 ? 15.628 -151.511 85.064 1.00 13.46 281 GLY A N 1
ATOM 2237 C CA . GLY A 1 281 ? 14.605 -152.282 84.374 1.00 10.87 281 GLY A CA 1
ATOM 2238 C C . GLY A 1 281 ? 13.561 -151.452 83.632 1.00 9.16 281 GLY A C 1
ATOM 2239 O O . GLY A 1 281 ? 13.667 -150.228 83.562 1.00 8.53 281 GLY A O 1
ATOM 2240 N N . PRO A 1 282 ? 12.569 -152.104 83.002 1.00 9.51 282 PRO A N 1
ATOM 2241 C CA . PRO A 1 282 ? 11.497 -151.400 82.285 1.00 6.41 282 PRO A CA 1
ATOM 2242 C C . PRO A 1 282 ? 10.654 -150.572 83.239 1.00 5.72 282 PRO A C 1
ATOM 2243 O O . PRO A 1 282 ? 10.476 -150.940 84.402 1.00 7.16 282 PRO A O 1
ATOM 2247 N N . ARG A 1 283 ? 10.180 -149.431 82.764 1.00 5.80 283 ARG A N 1
ATOM 2248 C CA . ARG A 1 283 ? 9.097 -148.699 83.415 1.00 3.77 283 ARG A CA 1
ATOM 2249 C C . ARG A 1 283 ? 7.815 -149.006 82.646 1.00 2.43 283 ARG A C 1
ATOM 2250 O O . ARG A 1 283 ? 7.597 -148.467 81.575 1.00 2.00 283 ARG A O 1
ATOM 2258 N N . HIS A 1 284 ? 7.097 -150.030 83.095 1.00 4.43 284 HIS A N 1
ATOM 2259 C CA . HIS A 1 284 ? 5.892 -150.495 82.427 1.00 5.48 284 HIS A CA 1
ATOM 2260 C C . HIS A 1 284 ? 4.670 -149.724 82.930 1.00 8.40 284 HIS A C 1
ATOM 2261 O O . HIS A 1 284 ? 4.404 -149.687 84.141 1.00 10.34 284 HIS A O 1
ATOM 2268 N N . PHE A 1 285 ? 3.888 -149.186 81.995 1.00 6.13 285 PHE A N 1
ATOM 2269 C CA . PHE A 1 285 ? 2.602 -148.595 82.328 1.00 4.73 285 PHE A CA 1
ATOM 2270 C C . PHE A 1 285 ? 1.457 -149.601 82.204 1.00 7.23 285 PHE A C 1
ATOM 2271 O O . PHE A 1 285 ? 0.882 -149.786 81.126 1.00 6.67 285 PHE A O 1
ATOM 2279 N N . ASP A 1 286 ? 1.247 -150.374 83.267 1.00 7.65 286 ASP A N 1
ATOM 2280 C CA . ASP A 1 286 ? 0.181 -151.371 83.271 1.00 8.02 286 ASP A CA 1
ATOM 2281 C C . ASP A 1 286 ? -1.142 -150.666 83.599 1.00 10.67 286 ASP A C 1
ATOM 2282 O O . ASP A 1 286 ? -1.619 -150.699 84.738 1.00 9.44 286 ASP A O 1
ATOM 2287 N N . ALA A 1 287 ? -1.691 -149.985 82.598 1.00 9.90 287 ALA A N 1
ATOM 2288 C CA . ALA A 1 287 ? -2.865 -149.151 82.767 1.00 8.80 287 ALA A CA 1
ATOM 2289 C C . ALA A 1 287 ? -3.652 -149.096 81.447 1.00 10.37 287 ALA A C 1
ATOM 2290 O O . ALA A 1 287 ? -3.206 -149.615 80.429 1.00 8.95 287 ALA A O 1
ATOM 2292 N N . HIS A 1 288 ? -4.823 -148.466 81.464 1.00 8.36 288 HIS A N 1
ATOM 2293 C CA . HIS A 1 288 ? -5.569 -148.259 80.231 1.00 7.76 288 HIS A CA 1
ATOM 2294 C C . HIS A 1 288 ? -6.350 -146.967 80.257 1.00 7.75 288 HIS A C 1
ATOM 2295 O O . HIS A 1 288 ? -6.461 -146.323 81.296 1.00 8.01 288 HIS A O 1
ATOM 2302 N N . ALA A 1 289 ? -6.713 -146.487 79.071 1.00 6.74 289 ALA A N 1
ATOM 2303 C CA . ALA A 1 289 ? -7.466 -145.249 78.957 1.00 4.54 289 ALA A CA 1
ATOM 2304 C C . ALA A 1 289 ? -8.820 -145.364 79.664 1.00 4.25 289 ALA A C 1
ATOM 2305 O O . ALA A 1 289 ? -9.348 -146.459 79.865 1.00 3.10 289 ALA A O 1
ATOM 2307 N N . LEU A 1 290 ? -9.357 -144.219 80.062 1.00 5.08 290 LEU A N 1
ATOM 2308 C CA . LEU A 1 290 ? -10.699 -144.142 80.620 1.00 5.10 290 LEU A CA 1
ATOM 2309 C C . LEU A 1 290 ? -11.722 -144.704 79.625 1.00 6.15 290 LEU A C 1
ATOM 2310 O O . LEU A 1 290 ? -11.550 -144.590 78.417 1.00 7.68 290 LEU A O 1
ATOM 2315 N N . ARG A 1 291 ? -12.763 -145.347 80.135 1.00 5.07 291 ARG A N 1
ATOM 2316 C CA . ARG A 1 291 ? -13.818 -145.875 79.284 1.00 4.96 291 ARG A CA 1
ATOM 2317 C C . ARG A 1 291 ? -14.562 -144.802 78.479 1.00 5.30 291 ARG A C 1
ATOM 2318 O O . ARG A 1 291 ? -15.359 -145.122 77.598 1.00 8.43 291 ARG A O 1
ATOM 2326 N N . THR A 1 292 ? -14.343 -143.533 78.814 1.00 4.64 292 THR A N 1
ATOM 2327 C CA . THR A 1 292 ? -14.982 -142.426 78.099 1.00 5.22 292 THR A CA 1
ATOM 2328 C C . THR A 1 292 ? -14.246 -142.038 76.805 1.00 4.82 292 THR A C 1
ATOM 2329 O O . THR A 1 292 ? -14.651 -141.110 76.116 1.00 3.65 292 THR A O 1
ATOM 2333 N N . GLU A 1 293 ? -13.193 -142.784 76.468 1.00 5.71 293 GLU A N 1
ATOM 2334 C CA . GLU A 1 293 ? -12.263 -142.397 75.416 1.00 7.91 293 GLU A CA 1
ATOM 2335 C C . GLU A 1 293 ? -12.434 -143.198 74.133 1.00 6.35 293 GLU A C 1
ATOM 2336 O O . GLU A 1 293 ? -12.707 -144.394 74.174 1.00 6.17 293 GLU A O 1
ATOM 2342 N N . ASP A 1 294 ? -12.278 -142.520 72.997 1.00 9.69 294 ASP A N 1
ATOM 2343 C CA . ASP A 1 294 ? -12.117 -143.198 71.710 1.00 12.55 294 ASP A CA 1
ATOM 2344 C C . ASP A 1 294 ? -10.631 -143.546 71.477 1.00 14.59 294 ASP A C 1
ATOM 2345 O O . ASP A 1 294 ? -9.833 -143.492 72.413 1.00 15.10 294 ASP A O 1
ATOM 2350 N N . GLU A 1 295 ? -10.260 -143.969 70.268 1.00 14.91 295 GLU A N 1
ATOM 2351 C CA . GLU A 1 295 ? -8.894 -144.403 70.055 1.00 15.60 295 GLU A CA 1
ATOM 2352 C C . GLU A 1 295 ? -7.892 -143.276 70.153 1.00 16.19 295 GLU A C 1
ATOM 2353 O O . GLU A 1 295 ? -6.766 -143.496 70.576 1.00 17.40 295 GLU A O 1
ATOM 2359 N N . GLU A 1 296 ? -8.310 -142.059 69.826 1.00 16.25 296 GLU A N 1
ATOM 2360 C CA . GLU A 1 296 ? -7.423 -140.912 69.950 1.00 20.88 296 GLU A CA 1
ATOM 2361 C C . GLU A 1 296 ? -7.087 -140.685 71.416 1.00 18.57 296 GLU A C 1
ATOM 2362 O O . GLU A 1 296 ? -5.970 -140.311 71.738 1.00 16.92 296 GLU A O 1
ATOM 2368 N N . GLY A 1 297 ? -8.060 -140.911 72.295 1.00 14.86 297 GLY A N 1
ATOM 2369 C CA . GLY A 1 297 ? -7.824 -140.727 73.714 1.00 11.87 297 GLY A CA 1
ATOM 2370 C C . GLY A 1 297 ? -6.921 -141.793 74.289 1.00 12.26 297 GLY A C 1
ATOM 2371 O O . GLY A 1 297 ? -6.196 -141.520 75.247 1.00 12.49 297 GLY A O 1
ATOM 2372 N N . VAL A 1 298 ? -6.898 -142.963 73.651 1.00 10.16 298 VAL A N 1
ATOM 2373 C CA . VAL A 1 298 ? -5.954 -144.017 73.988 1.00 9.46 298 VAL A CA 1
ATOM 2374 C C . VAL A 1 298 ? -4.497 -143.577 73.802 1.00 11.11 298 VAL A C 1
ATOM 2375 O O . VAL A 1 298 ? -3.654 -143.778 74.683 1.00 13.62 298 VAL A O 1
ATOM 2379 N N . TRP A 1 299 ? -4.201 -142.932 72.684 1.00 9.71 299 TRP A N 1
ATOM 2380 C CA . TRP A 1 299 ? -2.842 -142.461 72.463 1.00 8.90 299 TRP A CA 1
ATOM 2381 C C . TRP A 1 299 ? -2.515 -141.213 73.282 1.00 6.43 299 TRP A C 1
ATOM 2382 O O . TRP A 1 299 ? -1.369 -141.028 73.679 1.00 8.84 299 TRP A O 1
ATOM 2393 N N . ALA A 1 300 ? -3.535 -140.453 73.678 1.00 8.07 300 ALA A N 1
ATOM 2394 C CA . ALA A 1 300 ? -3.352 -139.339 74.627 1.00 6.67 300 ALA A CA 1
ATOM 2395 C C . ALA A 1 300 ? -2.973 -139.887 75.989 1.00 8.71 300 ALA A C 1
ATOM 2396 O O . ALA A 1 300 ? -2.097 -139.348 76.665 1.00 11.21 300 ALA A O 1
ATOM 2398 N N . PHE A 1 301 ? -3.669 -140.950 76.387 1.00 8.86 301 PHE A N 1
ATOM 2399 C CA . PHE A 1 301 ? -3.344 -141.703 77.578 1.00 8.91 301 PHE A CA 1
ATOM 2400 C C . PHE A 1 301 ? -1.897 -142.153 77.542 1.00 11.38 301 PHE A C 1
ATOM 2401 O O . PHE A 1 301 ? -1.192 -141.940 78.485 1.00 12.03 301 PHE A O 1
ATOM 2409 N N . ALA A 1 302 ? -1.476 -142.845 76.482 1.00 10.82 302 ALA A N 1
ATOM 2410 C CA . ALA A 1 302 ? -0.107 -143.369 76.394 1.00 9.50 302 ALA A CA 1
ATOM 2411 C C . ALA A 1 302 ? 0.957 -142.270 76.478 1.00 10.46 302 ALA A C 1
ATOM 2412 O O . ALA A 1 302 ? 1.906 -142.368 77.253 1.00 10.21 302 ALA A O 1
ATOM 2414 N N . ARG A 1 303 ? 0.744 -141.187 75.750 1.00 10.15 303 ARG A N 1
ATOM 2415 C CA . ARG A 1 303 ? 1.664 -140.068 75.761 1.00 12.76 303 ARG A CA 1
ATOM 2416 C C . ARG A 1 303 ? 1.760 -139.444 77.151 1.00 13.37 303 ARG A C 1
ATOM 2417 O O . ARG A 1 303 ? 2.844 -139.017 77.574 1.00 10.88 303 ARG A O 1
ATOM 2425 N N . GLY A 1 304 ? 0.619 -139.322 77.829 1.00 10.62 304 GLY A N 1
ATOM 2426 C CA . GLY A 1 304 ? 0.611 -138.658 79.120 1.00 10.62 304 GLY A CA 1
ATOM 2427 C C . GLY A 1 304 ? 1.393 -139.422 80.175 1.00 9.84 304 GLY A C 1
ATOM 2428 O O . GLY A 1 304 ? 1.922 -138.820 81.086 1.00 11.18 304 GLY A O 1
ATOM 2429 N N . CYS A 1 305 ? 1.391 -140.756 80.081 1.00 10.47 305 CYS A N 1
ATOM 2430 C CA . CYS A 1 305 ? 2.048 -141.638 81.049 1.00 8.94 305 CYS A CA 1
ATOM 2431 C C . CYS A 1 305 ? 3.536 -141.304 81.021 1.00 10.12 305 CYS A C 1
ATOM 2432 O O . CYS A 1 305 ? 4.148 -141.068 82.057 1.00 11.67 305 CYS A O 1
ATOM 2435 N N . MET A 1 306 ? 4.102 -141.247 79.818 1.00 7.91 306 MET A N 1
ATOM 2436 C CA . MET A 1 306 ? 5.540 -141.053 79.652 1.00 8.91 306 MET A CA 1
ATOM 2437 C C . MET A 1 306 ? 5.945 -139.622 79.952 1.00 5.74 306 MET A C 1
ATOM 2438 O O . MET A 1 306 ? 6.963 -139.375 80.578 1.00 6.00 306 MET A O 1
ATOM 2443 N N . ARG A 1 307 ? 5.082 -138.693 79.570 1.00 6.68 307 ARG A N 1
ATOM 2444 C CA . ARG A 1 307 ? 5.324 -137.271 79.749 1.00 7.94 307 ARG A CA 1
ATOM 2445 C C . ARG A 1 307 ? 5.326 -136.892 81.213 1.00 7.86 307 ARG A C 1
ATOM 2446 O O . ARG A 1 307 ? 6.231 -136.210 81.684 1.00 7.40 307 ARG A O 1
ATOM 2454 N N . THR A 1 308 ? 4.344 -137.405 81.948 1.00 9.21 308 THR A N 1
ATOM 2455 C CA . THR A 1 308 ? 4.260 -137.177 83.390 1.00 5.87 308 THR A CA 1
ATOM 2456 C C . THR A 1 308 ? 5.468 -137.741 84.128 1.00 4.59 308 THR A C 1
ATOM 2457 O O . THR A 1 308 ? 6.069 -137.048 84.930 1.00 5.77 308 THR A O 1
ATOM 2461 N N . TYR A 1 309 ? 5.916 -138.926 83.738 1.00 2.88 309 TYR A N 1
ATOM 2462 C CA . TYR A 1 309 ? 7.099 -139.517 84.347 1.00 5.75 309 TYR A CA 1
ATOM 2463 C C . TYR A 1 309 ? 8.315 -138.621 84.136 1.00 7.54 309 TYR A C 1
ATOM 2464 O O . TYR A 1 309 ? 9.074 -138.379 85.072 1.00 8.29 309 TYR A O 1
ATOM 2473 N N . LEU A 1 310 ? 8.429 -138.023 82.953 1.00 7.16 310 LEU A N 1
ATOM 2474 C CA . LEU A 1 310 ? 9.610 -137.237 82.635 1.00 6.08 310 LEU A CA 1
ATOM 2475 C C . LEU A 1 310 ? 9.589 -135.866 83.290 1.00 7.15 310 LEU A C 1
ATOM 2476 O O . LEU A 1 310 ? 10.631 -135.347 83.673 1.00 8.57 310 LEU A O 1
ATOM 2481 N N . ILE A 1 311 ? 8.401 -135.288 83.449 1.00 8.57 311 ILE A N 1
ATOM 2482 C CA . ILE A 1 311 ? 8.252 -134.028 84.167 1.00 7.25 311 ILE A CA 1
ATOM 2483 C C . ILE A 1 311 ? 8.642 -134.226 85.639 1.00 11.50 311 ILE A C 1
ATOM 2484 O O . ILE A 1 311 ? 9.452 -133.457 86.185 1.00 12.80 311 ILE A O 1
ATOM 2489 N N . LEU A 1 312 ? 8.220 -135.356 86.208 1.00 8.82 312 LEU A N 1
ATOM 2490 C CA . LEU A 1 312 ? 8.483 -135.665 87.610 1.00 9.57 312 LEU A CA 1
ATOM 2491 C C . LEU A 1 312 ? 9.949 -135.996 87.870 1.00 8.53 312 LEU A C 1
ATOM 2492 O O . LEU A 1 312 ? 10.475 -135.651 88.910 1.00 12.29 312 LEU A O 1
ATOM 2497 N N . LYS A 1 313 ? 10.603 -136.634 86.908 1.00 9.24 313 LYS A N 1
ATOM 2498 C CA . LYS A 1 313 ? 12.015 -136.973 87.004 1.00 9.73 313 LYS A CA 1
ATOM 2499 C C . LYS A 1 313 ? 12.869 -135.717 87.045 1.00 11.17 313 LYS A C 1
ATOM 2500 O O . LYS A 1 313 ? 13.751 -135.578 87.878 1.00 10.29 313 LYS A O 1
ATOM 2506 N N . GLU A 1 314 ? 12.571 -134.785 86.155 1.00 13.20 314 GLU A N 1
ATOM 2507 C CA . GLU A 1 314 ? 13.269 -133.498 86.106 1.00 14.88 314 GLU A CA 1
ATOM 2508 C C . GLU A 1 314 ? 13.066 -132.707 87.398 1.00 16.25 314 GLU A C 1
ATOM 2509 O O . GLU A 1 314 ? 14.011 -132.129 87.933 1.00 16.55 314 GLU A O 1
ATOM 2515 N N . ARG A 1 315 ? 11.823 -132.664 87.874 1.00 14.74 315 ARG A N 1
ATOM 2516 C CA . ARG A 1 315 ? 11.461 -131.907 89.062 1.00 12.30 315 ARG A CA 1
ATOM 2517 C C . ARG A 1 315 ? 12.118 -132.490 90.289 1.00 13.01 315 ARG A C 1
ATOM 2518 O O . ARG A 1 315 ? 12.555 -131.751 91.168 1.00 14.46 315 ARG A O 1
ATOM 2526 N N . ALA A 1 316 ? 12.236 -133.815 90.325 1.00 13.08 316 ALA A N 1
ATOM 2527 C CA . ALA A 1 316 ? 12.900 -134.497 91.442 1.00 13.54 316 ALA A CA 1
ATOM 2528 C C . ALA A 1 316 ? 14.386 -134.170 91.514 1.00 13.94 316 ALA A C 1
ATOM 2529 O O . ALA A 1 316 ? 14.927 -133.954 92.592 1.00 17.95 316 ALA A O 1
ATOM 2531 N N . GLU A 1 317 ? 15.023 -134.026 90.358 1.00 17.48 317 GLU A N 1
ATOM 2532 C CA . GLU A 1 317 ? 16.422 -133.625 90.307 1.00 16.79 317 GLU A CA 1
ATOM 2533 C C . GLU A 1 317 ? 16.609 -132.220 90.857 1.00 17.06 317 GLU A C 1
ATOM 2534 O O . GLU A 1 317 ? 17.535 -131.978 91.621 1.00 18.13 317 GLU A O 1
ATOM 2540 N N . ALA A 1 318 ? 15.716 -131.303 90.475 1.00 16.86 318 ALA A N 1
ATOM 2541 C CA . ALA A 1 318 ? 15.782 -129.908 90.894 1.00 15.10 318 ALA A CA 1
ATOM 2542 C C . ALA A 1 318 ? 15.500 -129.778 92.389 1.00 17.54 318 ALA A C 1
ATOM 2543 O O . ALA A 1 318 ? 16.054 -128.907 93.069 1.00 19.71 318 ALA A O 1
ATOM 2545 N N . PHE A 1 319 ? 14.597 -130.615 92.889 1.00 17.20 319 PHE A N 1
ATOM 2546 C CA . PHE A 1 319 ? 14.280 -130.618 94.309 1.00 17.23 319 PHE A CA 1
ATOM 2547 C C . PHE A 1 319 ? 15.501 -130.990 95.140 1.00 18.22 319 PHE A C 1
ATOM 2548 O O . PHE A 1 319 ? 15.827 -130.299 96.103 1.00 16.78 319 PHE A O 1
ATOM 2556 N N . ARG A 1 320 ? 16.178 -132.066 94.745 1.00 21.25 320 ARG A N 1
ATOM 2557 C CA . ARG A 1 320 ? 17.325 -132.582 95.487 1.00 25.46 320 ARG A CA 1
ATOM 2558 C C . ARG A 1 320 ? 18.529 -131.635 95.525 1.00 27.85 320 ARG A C 1
ATOM 2559 O O . ARG A 1 320 ? 19.361 -131.713 96.431 1.00 27.53 320 ARG A O 1
ATOM 2567 N N . GLU A 1 321 ? 18.580 -130.685 94.595 1.00 29.23 321 GLU A N 1
ATOM 2568 C CA . GLU A 1 321 ? 19.681 -129.735 94.559 1.00 31.82 321 GLU A CA 1
ATOM 2569 C C . GLU A 1 321 ? 19.327 -128.355 95.097 1.00 30.84 321 GLU A C 1
ATOM 2570 O O . GLU A 1 321 ? 20.163 -127.452 95.088 1.00 32.83 321 GLU A O 1
ATOM 2576 N N . ASP A 1 322 ? 18.106 -128.190 95.595 1.00 27.10 322 ASP A N 1
ATOM 2577 C CA . ASP A 1 322 ? 17.731 -126.934 96.223 1.00 25.25 322 ASP A CA 1
ATOM 2578 C C . ASP A 1 322 ? 18.580 -126.776 97.476 1.00 23.98 322 ASP A C 1
ATOM 2579 O O . ASP A 1 322 ? 18.769 -127.727 98.232 1.00 22.71 322 ASP A O 1
ATOM 2584 N N . PRO A 1 323 ? 19.213 -125.611 97.636 1.00 23.39 323 PRO A N 1
ATOM 2585 C CA . PRO A 1 323 ? 20.106 -125.361 98.768 1.00 23.34 323 PRO A CA 1
ATOM 2586 C C . PRO A 1 323 ? 19.435 -125.423 100.147 1.00 22.49 323 PRO A C 1
ATOM 2587 O O . PRO A 1 323 ? 20.039 -125.915 101.100 1.00 24.80 323 PRO A O 1
ATOM 2591 N N . GLU A 1 324 ? 18.183 -124.976 100.245 1.00 21.08 324 GLU A N 1
ATOM 2592 C CA . GLU A 1 324 ? 17.447 -125.027 101.505 1.00 21.29 324 GLU A CA 1
ATOM 2593 C C . GLU A 1 324 ? 17.071 -126.463 101.863 1.00 21.20 324 GLU A C 1
ATOM 2594 O O . GLU A 1 324 ? 17.099 -126.853 103.033 1.00 25.35 324 GLU A O 1
ATOM 2600 N N . VAL A 1 325 ? 16.742 -127.258 100.850 1.00 20.22 325 VAL A N 1
ATOM 2601 C CA . VAL A 1 325 ? 16.456 -128.670 101.045 1.00 17.57 325 VAL A CA 1
ATOM 2602 C C . VAL A 1 325 ? 17.708 -129.386 101.560 1.00 20.37 325 VAL A C 1
ATOM 2603 O O . VAL A 1 325 ? 17.643 -130.139 102.535 1.00 20.44 325 VAL A O 1
ATOM 2607 N N . LYS A 1 326 ? 18.862 -129.071 100.983 1.00 19.27 326 LYS A N 1
ATOM 2608 C CA . LYS A 1 326 ? 20.103 -129.717 101.382 1.00 19.47 326 LYS A CA 1
ATOM 2609 C C . LYS A 1 326 ? 20.450 -129.339 102.823 1.00 19.94 326 LYS A C 1
ATOM 2610 O O . LYS A 1 326 ? 20.889 -130.171 103.617 1.00 16.71 326 LYS A O 1
ATOM 2616 N N . GLU A 1 327 ? 20.144 -128.102 103.181 1.00 21.56 327 GLU A N 1
ATOM 2617 C CA . GLU A 1 327 ? 20.409 -127.598 104.519 1.00 25.36 327 GLU A CA 1
ATOM 2618 C C . GLU A 1 327 ? 19.475 -128.256 105.537 1.00 23.45 327 GLU A C 1
ATOM 2619 O O . GLU A 1 327 ? 19.900 -128.634 106.630 1.00 23.22 327 GLU A O 1
ATOM 2625 N N . LEU A 1 328 ? 18.208 -128.418 105.171 1.00 21.44 328 LEU A N 1
ATOM 2626 C CA . LEU A 1 328 ? 17.258 -129.069 106.061 1.00 18.15 328 LEU A CA 1
ATOM 2627 C C . LEU A 1 328 ? 17.621 -130.546 106.285 1.00 16.70 328 LEU A C 1
ATOM 2628 O O . LEU A 1 328 ? 17.642 -131.017 107.425 1.00 16.88 328 LEU A O 1
ATOM 2633 N N . LEU A 1 329 ? 18.040 -131.231 105.222 1.00 13.17 329 LEU A N 1
ATOM 2634 C CA . LEU A 1 329 ? 18.353 -132.655 105.301 1.00 13.74 329 LEU A CA 1
ATOM 2635 C C . LEU A 1 329 ? 19.663 -132.926 106.032 1.00 12.29 329 LEU A C 1
ATOM 2636 O O . LEU A 1 329 ? 19.825 -133.949 106.673 1.00 10.16 329 LEU A O 1
ATOM 2641 N N . ALA A 1 330 ? 20.611 -132.010 105.907 1.00 15.20 330 ALA A N 1
ATOM 2642 C CA . ALA A 1 330 ? 21.889 -132.134 106.622 1.00 14.29 330 ALA A CA 1
ATOM 2643 C C . ALA A 1 330 ? 21.685 -132.043 108.132 1.00 12.96 330 ALA A C 1
ATOM 2644 O O . ALA A 1 330 ? 22.271 -132.806 108.883 1.00 12.54 330 ALA A O 1
ATOM 2646 N N . ALA A 1 331 ? 20.840 -131.116 108.568 1.00 10.44 331 ALA A N 1
ATOM 2647 C CA . ALA A 1 331 ? 20.466 -131.044 109.976 1.00 11.76 331 ALA A CA 1
ATOM 2648 C C . ALA A 1 331 ? 19.602 -132.248 110.389 1.00 14.17 331 ALA A C 1
ATOM 2649 O O . ALA A 1 331 ? 19.773 -132.803 111.487 1.00 13.57 331 ALA A O 1
ATOM 2651 N N . TYR A 1 332 ? 18.719 -132.689 109.483 1.00 14.18 332 TYR A N 1
ATOM 2652 C CA . TYR A 1 332 ? 17.869 -133.847 109.744 1.00 12.36 332 TYR A CA 1
ATOM 2653 C C . TYR A 1 332 ? 18.706 -135.073 110.072 1.00 13.75 332 TYR A C 1
ATOM 2654 O O . TYR A 1 332 ? 18.401 -135.808 111.026 1.00 12.61 332 TYR A O 1
ATOM 2663 N N . TYR A 1 333 ? 19.794 -135.259 109.328 1.00 12.25 333 TYR A N 1
ATOM 2664 C CA . TYR A 1 333 ? 20.588 -136.467 109.454 1.00 14.13 333 TYR A CA 1
ATOM 2665 C C . TYR A 1 333 ? 21.872 -136.267 110.253 1.00 18.67 333 TYR A C 1
ATOM 2666 O O . TYR A 1 333 ? 22.759 -137.139 110.229 1.00 19.53 333 TYR A O 1
ATOM 2675 N N . GLN A 1 334 ? 21.975 -135.141 110.962 1.00 20.43 334 GLN A N 1
ATOM 2676 C CA . GLN A 1 334 ? 23.097 -134.885 111.869 1.00 23.94 334 GLN A CA 1
ATOM 2677 C C . GLN A 1 334 ? 23.457 -136.101 112.722 1.00 23.12 334 GLN A C 1
ATOM 2678 O O . GLN A 1 334 ? 22.610 -136.645 113.428 1.00 23.28 334 GLN A O 1
ATOM 2684 N N . GLU A 1 335 ? 24.724 -136.497 112.679 1.00 24.11 335 GLU A N 1
ATOM 2685 C CA . GLU A 1 335 ? 25.190 -137.693 113.373 1.00 26.10 335 GLU A CA 1
ATOM 2686 C C . GLU A 1 335 ? 26.383 -137.420 114.278 1.00 29.15 335 GLU A C 1
ATOM 2687 O O . GLU A 1 335 ? 27.471 -137.090 113.823 1.00 33.05 335 GLU A O 1
ATOM 2693 N N . ASP A 1 336 ? 26.123 -137.455 115.574 1.00 28.15 336 ASP A N 1
ATOM 2694 C CA . ASP A 1 336 ? 27.141 -137.458 116.605 1.00 28.66 336 ASP A CA 1
ATOM 2695 C C . ASP A 1 336 ? 28.010 -138.725 116.597 1.00 25.17 336 ASP A C 1
ATOM 2696 O O . ASP A 1 336 ? 27.518 -139.811 116.896 1.00 23.89 336 ASP A O 1
ATOM 2701 N N . PRO A 1 337 ? 29.342 -138.565 116.450 1.00 24.69 337 PRO A N 1
ATOM 2702 C CA . PRO A 1 337 ? 30.318 -139.675 116.512 1.00 23.56 337 PRO A CA 1
ATOM 2703 C C . PRO A 1 337 ? 30.323 -140.375 117.854 1.00 20.55 337 PRO A C 1
ATOM 2704 O O . PRO A 1 337 ? 30.539 -141.584 117.939 1.00 23.10 337 PRO A O 1
ATOM 2708 N N . ALA A 1 338 ? 30.060 -139.619 118.909 1.00 19.80 338 ALA A N 1
ATOM 2709 C CA . ALA A 1 338 ? 29.933 -140.206 120.250 1.00 16.17 338 ALA A CA 1
ATOM 2710 C C . ALA A 1 338 ? 28.777 -141.178 120.317 1.00 14.68 338 ALA A C 1
ATOM 2711 O O . ALA A 1 338 ? 28.830 -142.160 121.031 1.00 11.14 338 ALA A O 1
ATOM 2713 N N . ALA A 1 339 ? 27.687 -140.828 119.644 1.00 16.44 339 ALA A N 1
ATOM 2714 C CA . ALA A 1 339 ? 26.509 -141.682 119.574 1.00 14.82 339 ALA A CA 1
ATOM 2715 C C . ALA A 1 339 ? 26.819 -142.894 118.710 1.00 14.55 339 ALA A C 1
ATOM 2716 O O . ALA A 1 339 ? 26.511 -144.026 119.083 1.00 15.65 339 ALA A O 1
ATOM 2718 N N . LEU A 1 340 ? 27.468 -142.655 117.571 1.00 17.79 340 LEU A N 1
ATOM 2719 C CA . LEU A 1 340 ? 27.769 -143.709 116.598 1.00 18.23 340 LEU A CA 1
ATOM 2720 C C . LEU A 1 340 ? 28.619 -144.817 117.203 1.00 19.86 340 LEU A C 1
ATOM 2721 O O . LEU A 1 340 ? 28.513 -145.991 116.809 1.00 22.12 340 LEU A O 1
ATOM 2726 N N . ALA A 1 341 ? 29.434 -144.452 118.195 1.00 21.19 341 ALA A N 1
ATOM 2727 C CA . ALA A 1 341 ? 30.366 -145.393 118.836 1.00 19.56 341 ALA A CA 1
ATOM 2728 C C . ALA A 1 341 ? 29.664 -146.369 119.746 1.00 18.54 341 ALA A C 1
ATOM 2729 O O . ALA A 1 341 ? 30.238 -147.358 120.165 1.00 21.86 341 ALA A O 1
ATOM 2731 N N . LEU A 1 342 ? 28.424 -146.066 120.092 1.00 18.62 342 LEU A N 1
ATOM 2732 C CA . LEU A 1 342 ? 27.629 -146.972 120.901 1.00 16.96 342 LEU A CA 1
ATOM 2733 C C . LEU A 1 342 ? 26.849 -147.944 120.028 1.00 17.34 342 LEU A C 1
ATOM 2734 O O . LEU A 1 342 ? 26.203 -148.865 120.529 1.00 16.15 342 LEU A O 1
ATOM 2739 N N . LEU A 1 343 ? 26.868 -147.706 118.720 1.00 17.71 343 LEU A N 1
ATOM 2740 C CA . LEU A 1 343 ? 26.064 -148.494 117.785 1.00 17.96 343 LEU A CA 1
ATOM 2741 C C . LEU A 1 343 ? 26.945 -149.389 116.913 1.00 19.01 343 LEU A C 1
ATOM 2742 O O . LEU A 1 343 ? 28.170 -149.381 117.042 1.00 22.05 343 LEU A O 1
ATOM 2747 N N . GLY A 1 344 ? 26.327 -150.198 116.063 1.00 18.48 344 GLY A N 1
ATOM 2748 C CA . GLY A 1 344 ? 27.101 -151.062 115.192 1.00 13.95 344 GLY A CA 1
ATOM 2749 C C . GLY A 1 344 ? 27.118 -152.488 115.701 1.00 17.35 344 GLY A C 1
ATOM 2750 O O . GLY A 1 344 ? 26.226 -152.883 116.469 1.00 15.63 344 GLY A O 1
ATOM 2751 N N . PRO A 1 345 ? 28.104 -153.307 115.265 1.00 15.36 345 PRO A N 1
ATOM 2752 C CA . PRO A 1 345 ? 28.206 -154.719 115.651 1.00 14.71 345 PRO A CA 1
ATOM 2753 C C . PRO A 1 345 ? 28.304 -154.895 117.171 1.00 15.02 345 PRO A C 1
ATOM 2754 O O . PRO A 1 345 ? 28.861 -154.048 117.877 1.00 15.18 345 PRO A O 1
ATOM 2758 N N . TYR A 1 346 ? 27.674 -155.947 117.669 1.00 13.61 346 TYR A N 1
ATOM 2759 C CA . TYR A 1 346 ? 27.620 -156.213 119.094 1.00 16.42 346 TYR A CA 1
ATOM 2760 C C . TYR A 1 346 ? 29.014 -156.408 119.694 1.00 19.89 346 TYR A C 1
ATOM 2761 O O . TYR A 1 346 ? 29.861 -157.097 119.125 1.00 19.95 346 TYR A O 1
ATOM 2770 N N . SER A 1 347 ? 29.176 -155.956 120.928 1.00 26.38 347 SER A N 1
ATOM 2771 C CA . SER A 1 347 ? 30.466 -156.023 121.605 1.00 30.52 347 SER A CA 1
ATOM 2772 C C . SER A 1 347 ? 30.376 -156.766 122.910 1.00 35.15 347 SER A C 1
ATOM 2773 O O . SER A 1 347 ? 31.063 -157.770 123.083 1.00 40.67 347 SER A O 1
ATOM 2776 N N . ARG A 1 348 ? 29.475 -156.306 123.781 1.00 36.78 348 ARG A N 1
ATOM 2777 C CA . ARG A 1 348 ? 29.484 -156.608 125.220 1.00 37.79 348 ARG A CA 1
ATOM 2778 C C . ARG A 1 348 ? 30.105 -155.451 125.957 1.00 35.76 348 ARG A C 1
ATOM 2779 O O . ARG A 1 348 ? 29.509 -154.934 126.896 1.00 34.52 348 ARG A O 1
ATOM 2787 N N . GLU A 1 349 ? 31.269 -155.010 125.485 1.00 34.90 349 GLU A N 1
ATOM 2788 C CA . GLU A 1 349 ? 31.852 -153.763 125.957 1.00 36.28 349 GLU A CA 1
ATOM 2789 C C . GLU A 1 349 ? 31.046 -152.555 125.463 1.00 31.64 349 GLU A C 1
ATOM 2790 O O . GLU A 1 349 ? 30.936 -151.559 126.166 1.00 33.27 349 GLU A O 1
ATOM 2796 N N . LYS A 1 350 ? 30.425 -152.682 124.292 1.00 28.18 350 LYS A N 1
ATOM 2797 C CA . LYS A 1 350 ? 29.475 -151.684 123.788 1.00 24.68 350 LYS A CA 1
ATOM 2798 C C . LYS A 1 350 ? 28.182 -151.768 124.589 1.00 21.18 350 LYS A C 1
ATOM 2799 O O . LYS A 1 350 ? 27.586 -150.752 124.940 1.00 20.45 350 LYS A O 1
ATOM 2805 N N . ALA A 1 351 ? 27.741 -152.994 124.859 1.00 21.98 351 ALA A N 1
ATOM 2806 C CA . ALA A 1 351 ? 26.489 -153.233 125.572 1.00 20.68 351 ALA A CA 1
ATOM 2807 C C . ALA A 1 351 ? 26.571 -152.627 126.950 1.00 24.17 351 ALA A C 1
ATOM 2808 O O . ALA A 1 351 ? 25.618 -152.001 127.416 1.00 26.19 351 ALA A O 1
ATOM 2810 N N . GLU A 1 352 ? 27.765 -152.696 127.534 1.00 25.81 352 GLU A N 1
ATOM 2811 C CA . GLU A 1 352 ? 28.025 -152.164 128.863 1.00 24.66 352 GLU A CA 1
ATOM 2812 C C . GLU A 1 352 ? 28.143 -150.639 128.836 1.00 20.83 352 GLU A C 1
ATOM 2813 O O . GLU A 1 352 ? 27.514 -149.951 129.641 1.00 23.46 352 GLU A O 1
ATOM 2819 N N . ALA A 1 353 ? 28.890 -150.114 127.871 1.00 18.38 353 ALA A N 1
ATOM 2820 C CA . ALA A 1 353 ? 29.030 -148.674 127.696 1.00 19.52 353 ALA A CA 1
ATOM 2821 C C . ALA A 1 353 ? 27.684 -148.027 127.407 1.00 21.18 353 ALA A C 1
ATOM 2822 O O . ALA A 1 353 ? 27.399 -146.922 127.882 1.00 22.59 353 ALA A O 1
ATOM 2824 N N . LEU A 1 354 ? 26.888 -148.694 126.573 1.00 21.25 354 LEU A N 1
ATOM 2825 C CA . LEU A 1 354 ? 25.570 -148.198 126.182 1.00 20.37 354 LEU A CA 1
ATOM 2826 C C . LEU A 1 354 ? 24.663 -148.078 127.388 1.00 19.86 354 LEU A C 1
ATOM 2827 O O . LEU A 1 354 ? 24.040 -147.042 127.616 1.00 18.55 354 LEU A O 1
ATOM 2832 N N . LYS A 1 355 ? 24.673 -149.113 128.215 1.00 21.71 355 LYS A N 1
ATOM 2833 C CA . LYS A 1 355 ? 23.814 -149.153 129.392 1.00 24.10 355 LYS A CA 1
ATOM 2834 C C . LYS A 1 355 ? 24.168 -148.101 130.432 1.00 26.21 355 LYS A C 1
ATOM 2835 O O . LYS A 1 355 ? 23.352 -147.781 131.292 1.00 28.75 355 LYS A O 1
ATOM 2841 N N . ARG A 1 356 ? 25.357 -147.521 130.337 1.00 27.79 356 ARG A N 1
ATOM 2842 C CA . ARG A 1 356 ? 25.728 -146.512 131.309 1.00 29.72 356 ARG A CA 1
ATOM 2843 C C . ARG A 1 356 ? 26.173 -145.205 130.682 1.00 29.05 356 ARG A C 1
ATOM 2844 O O . ARG A 1 356 ? 26.693 -144.338 131.377 1.00 31.05 356 ARG A O 1
ATOM 2852 N N . ALA A 1 357 ? 25.877 -145.018 129.397 1.00 29.89 357 ALA A N 1
ATOM 2853 C CA . ALA A 1 357 ? 26.183 -143.752 128.732 1.00 29.65 357 ALA A CA 1
ATOM 2854 C C . ALA A 1 357 ? 25.263 -142.625 129.221 1.00 30.47 357 ALA A C 1
ATOM 2855 O O . ALA A 1 357 ? 24.205 -142.869 129.822 1.00 28.47 357 ALA A O 1
ATOM 2857 N N . GLU A 1 358 ? 25.708 -141.392 129.018 1.00 32.57 358 GLU A N 1
ATOM 2858 C CA . GLU A 1 358 ? 24.954 -140.218 129.446 1.00 35.00 358 GLU A CA 1
ATOM 2859 C C . GLU A 1 358 ? 24.194 -139.689 128.223 1.00 32.97 358 GLU A C 1
ATOM 2860 O O . GLU A 1 358 ? 24.752 -138.930 127.411 1.00 34.01 358 GLU A O 1
ATOM 2866 N N . LEU A 1 359 ? 22.966 -140.171 128.038 1.00 27.92 359 LEU A N 1
ATOM 2867 C CA . LEU A 1 359 ? 22.206 -139.861 126.828 1.00 22.96 359 LEU A CA 1
ATOM 2868 C C . LEU A 1 359 ? 21.509 -138.518 126.986 1.00 20.65 359 LEU A C 1
ATOM 2869 O O . LEU A 1 359 ? 20.851 -138.277 127.990 1.00 20.39 359 LEU A O 1
ATOM 2874 N N . PRO A 1 360 ? 21.623 -137.640 125.976 1.00 16.31 360 PRO A N 1
ATOM 2875 C CA . PRO A 1 360 ? 21.025 -136.299 125.994 1.00 16.44 360 PRO A CA 1
ATOM 2876 C C . PRO A 1 360 ? 19.503 -136.329 125.790 1.00 16.88 360 PRO A C 1
ATOM 2877 O O . PRO A 1 360 ? 18.970 -135.668 124.887 1.00 18.00 360 PRO A O 1
ATOM 2881 N N . LEU A 1 361 ? 18.806 -137.102 126.617 1.00 16.34 361 LEU A N 1
ATOM 2882 C CA . LEU A 1 361 ? 17.376 -137.330 126.427 1.00 19.99 361 LEU A CA 1
ATOM 2883 C C . LEU A 1 361 ? 16.524 -136.063 126.347 1.00 22.48 361 LEU A C 1
ATOM 2884 O O . LEU A 1 361 ? 15.657 -135.939 125.473 1.00 23.51 361 LEU A O 1
ATOM 2889 N N . GLU A 1 362 ? 16.796 -135.102 127.225 1.00 23.06 362 GLU A N 1
ATOM 2890 C CA . GLU A 1 362 ? 15.980 -133.896 127.286 1.00 23.53 362 GLU A CA 1
ATOM 2891 C C . GLU A 1 362 ? 16.050 -133.063 126.011 1.00 21.38 362 GLU A C 1
ATOM 2892 O O . GLU A 1 362 ? 15.022 -132.585 125.529 1.00 22.22 362 GLU A O 1
ATOM 2898 N N . ALA A 1 363 ? 17.235 -132.996 125.408 1.00 18.58 363 ALA A N 1
ATOM 2899 C CA . ALA A 1 363 ? 17.426 -132.279 124.152 1.00 17.32 363 ALA A CA 1
ATOM 2900 C C . ALA A 1 363 ? 16.669 -132.978 123.013 1.00 17.67 363 ALA A C 1
ATOM 2901 O O . ALA A 1 363 ? 16.082 -132.317 122.152 1.00 18.25 363 ALA A O 1
ATOM 2903 N N . LYS A 1 364 ? 16.674 -134.310 123.031 1.00 15.11 364 LYS A N 1
ATOM 2904 C CA . LYS A 1 364 ? 16.029 -135.088 121.981 1.00 14.67 364 LYS A CA 1
ATOM 2905 C C . LYS A 1 364 ? 14.497 -135.049 122.099 1.00 16.01 364 LYS A C 1
ATOM 2906 O O . LYS A 1 364 ? 13.786 -135.053 121.100 1.00 17.24 364 LYS A O 1
ATOM 2912 N N . ARG A 1 365 ? 13.993 -135.003 123.328 1.00 16.28 365 ARG A N 1
ATOM 2913 C CA . ARG A 1 365 ? 12.560 -134.923 123.548 1.00 17.66 365 ARG A CA 1
ATOM 2914 C C . ARG A 1 365 ? 12.015 -133.584 123.070 1.00 18.88 365 ARG A C 1
ATOM 2915 O O . ARG A 1 365 ? 10.833 -133.479 122.724 1.00 20.02 365 ARG A O 1
ATOM 2923 N N . ARG A 1 366 ? 12.895 -132.597 122.922 1.00 18.27 366 ARG A N 1
ATOM 2924 C CA . ARG A 1 366 ? 12.469 -131.264 122.524 1.00 19.38 366 ARG A CA 1
ATOM 2925 C C . ARG A 1 366 ? 12.831 -130.933 121.085 1.00 19.38 366 ARG A C 1
ATOM 2926 O O . ARG A 1 366 ? 12.434 -129.885 120.580 1.00 18.58 366 ARG A O 1
ATOM 2934 N N . ARG A 1 367 ? 13.623 -131.793 120.449 1.00 16.23 367 ARG A N 1
ATOM 2935 C CA . ARG A 1 367 ? 14.032 -131.575 119.061 1.00 16.77 367 ARG A CA 1
ATOM 2936 C C . ARG A 1 367 ? 12.834 -131.469 118.118 1.00 16.89 367 ARG A C 1
ATOM 2937 O O . ARG A 1 367 ? 11.930 -132.309 118.146 1.00 19.62 367 ARG A O 1
ATOM 2945 N N . GLY A 1 368 ? 12.836 -130.455 117.266 1.00 16.10 368 GLY A N 1
ATOM 2946 C CA . GLY A 1 368 ? 11.878 -130.422 116.174 1.00 15.67 368 GLY A CA 1
ATOM 2947 C C . GLY A 1 368 ? 12.571 -130.860 114.898 1.00 15.21 368 GLY A C 1
ATOM 2948 O O . GLY A 1 368 ? 13.686 -130.391 114.630 1.00 16.93 368 GLY A O 1
ATOM 2949 N N . TYR A 1 369 ? 11.948 -131.747 114.114 1.00 10.84 369 TYR A N 1
ATOM 2950 C CA . TYR A 1 369 ? 12.606 -132.229 112.906 1.00 7.34 369 TYR A CA 1
ATOM 2951 C C . TYR A 1 369 ? 12.363 -131.396 111.638 1.00 8.15 369 TYR A C 1
ATOM 2952 O O . TYR A 1 369 ? 12.934 -131.689 110.591 1.00 10.00 369 TYR A O 1
ATOM 2961 N N . ALA A 1 370 ? 11.606 -130.309 111.764 1.00 5.11 370 ALA A N 1
ATOM 2962 C CA . ALA A 1 370 ? 11.346 -129.394 110.643 1.00 10.58 370 ALA A CA 1
ATOM 2963 C C . ALA A 1 370 ? 10.828 -130.078 109.392 1.00 9.97 370 ALA A C 1
ATOM 2964 O O . ALA A 1 370 ? 11.098 -129.630 108.280 1.00 14.62 370 ALA A O 1
ATOM 2966 N N . LEU A 1 371 ? 9.996 -131.093 109.580 1.00 8.27 371 LEU A N 1
ATOM 2967 C CA . LEU A 1 371 ? 9.460 -131.866 108.482 1.00 6.40 371 LEU A CA 1
ATOM 2968 C C . LEU A 1 371 ? 8.238 -131.192 107.854 1.00 7.89 371 LEU A C 1
ATOM 2969 O O . LEU A 1 371 ? 7.900 -131.451 106.714 1.00 11.09 371 LEU A O 1
ATOM 2974 N N . GLU A 1 372 ? 7.625 -130.269 108.574 1.00 8.94 372 GLU A N 1
ATOM 2975 C CA . GLU A 1 372 ? 6.478 -129.531 108.051 1.00 10.67 372 GLU A CA 1
ATOM 2976 C C . GLU A 1 372 ? 6.990 -128.520 107.000 1.00 14.52 372 GLU A C 1
ATOM 2977 O O . GLU A 1 372 ? 6.451 -128.412 105.888 1.00 16.55 372 GLU A O 1
ATOM 2983 N N . ARG A 1 373 ? 8.137 -127.912 107.290 1.00 15.77 373 ARG A N 1
ATOM 2984 C CA . ARG A 1 373 ? 8.794 -126.996 106.368 1.00 14.92 373 ARG A CA 1
ATOM 2985 C C . ARG A 1 373 ? 9.340 -127.730 105.142 1.00 13.04 373 ARG A C 1
ATOM 2986 O O . ARG A 1 373 ? 9.154 -127.288 104.012 1.00 12.07 373 ARG A O 1
ATOM 2994 N N . LEU A 1 374 ? 9.997 -128.862 105.376 1.00 10.55 374 LEU A N 1
ATOM 2995 C CA . LEU A 1 374 ? 10.501 -129.689 104.283 1.00 11.82 374 LEU A CA 1
ATOM 2996 C C . LEU A 1 374 ? 9.371 -130.193 103.360 1.00 11.89 374 LEU A C 1
ATOM 2997 O O . LEU A 1 374 ? 9.497 -130.144 102.135 1.00 12.06 374 LEU A O 1
ATOM 3002 N N . ASP A 1 375 ? 8.276 -130.680 103.951 1.00 11.83 375 ASP A N 1
ATOM 3003 C CA . ASP A 1 375 ? 7.118 -131.118 103.186 1.00 9.89 375 ASP A CA 1
ATOM 3004 C C . ASP A 1 375 ? 6.488 -129.975 102.374 1.00 12.65 375 ASP A C 1
ATOM 3005 O O . ASP A 1 375 ? 6.143 -130.163 101.195 1.00 13.47 375 ASP A O 1
ATOM 3010 N N . GLN A 1 376 ? 6.356 -128.795 102.976 1.00 11.60 376 GLN A N 1
ATOM 3011 C CA . GLN A 1 376 ? 5.827 -127.648 102.240 1.00 13.11 376 GLN A CA 1
ATOM 3012 C C . GLN A 1 376 ? 6.718 -127.298 101.036 1.00 14.18 376 GLN A C 1
ATOM 3013 O O . GLN A 1 376 ? 6.224 -126.966 99.950 1.00 19.75 376 GLN A O 1
ATOM 3019 N N . LEU A 1 377 ? 8.025 -127.416 101.213 1.00 12.65 377 LEU A N 1
ATOM 3020 C CA . LEU A 1 377 ? 8.976 -127.178 100.124 1.00 13.95 377 LEU A CA 1
ATOM 3021 C C . LEU A 1 377 ? 8.770 -128.193 98.991 1.00 12.61 377 LEU A C 1
ATOM 3022 O O . LEU A 1 377 ? 8.832 -127.837 97.814 1.00 13.85 377 LEU A O 1
ATOM 3027 N N . ALA A 1 378 ? 8.559 -129.456 99.351 1.00 10.51 378 ALA A N 1
ATOM 3028 C CA . ALA A 1 378 ? 8.304 -130.503 98.361 1.00 10.86 378 ALA A CA 1
ATOM 3029 C C . ALA A 1 378 ? 7.030 -130.203 97.567 1.00 10.36 378 ALA A C 1
ATOM 3030 O O . ALA A 1 378 ? 7.029 -130.232 96.328 1.00 10.32 378 ALA A O 1
ATOM 3032 N N . VAL A 1 379 ? 5.980 -129.806 98.278 1.00 10.11 379 VAL A N 1
ATOM 3033 C CA . VAL A 1 379 ? 4.733 -129.417 97.636 1.00 12.44 379 VAL A CA 1
ATOM 3034 C C . VAL A 1 379 ? 4.913 -128.204 96.705 1.00 12.30 379 VAL A C 1
ATOM 3035 O O . VAL A 1 379 ? 4.351 -128.185 95.625 1.00 16.09 379 VAL A O 1
ATOM 3039 N N . GLU A 1 380 ? 5.742 -127.232 97.086 1.00 13.34 380 GLU A N 1
ATOM 3040 C CA . GLU A 1 380 ? 5.963 -126.046 96.247 1.00 11.83 380 GLU A CA 1
ATOM 3041 C C . GLU A 1 380 ? 6.841 -126.298 95.026 1.00 11.81 380 GLU A C 1
ATOM 3042 O O . GLU A 1 380 ? 6.636 -125.693 93.959 1.00 12.72 380 GLU A O 1
ATOM 3048 N N . TYR A 1 381 ? 7.751 -127.268 95.144 1.00 12.28 381 TYR A N 1
ATOM 3049 C CA . TYR A 1 381 ? 8.448 -127.797 93.978 1.00 12.67 381 TYR A CA 1
ATOM 3050 C C . TYR A 1 381 ? 7.502 -128.485 93.007 1.00 13.21 381 TYR A C 1
ATOM 3051 O O . TYR A 1 381 ? 7.544 -128.214 91.810 1.00 14.10 381 TYR A O 1
ATOM 3060 N N . LEU A 1 382 ? 6.689 -129.410 93.526 1.00 12.11 382 LEU A N 1
ATOM 3061 C CA . LEU A 1 382 ? 5.656 -130.079 92.734 1.00 11.74 382 LEU A CA 1
ATOM 3062 C C . LEU A 1 382 ? 4.782 -129.071 91.988 1.00 11.36 382 LEU A C 1
ATOM 3063 O O . LEU A 1 382 ? 4.417 -129.290 90.843 1.00 10.57 382 LEU A O 1
ATOM 3068 N N . LEU A 1 383 ? 4.398 -127.995 92.674 1.00 10.88 383 LEU A N 1
ATOM 3069 C CA . LEU A 1 383 ? 3.513 -127.005 92.095 1.00 13.06 383 LEU A CA 1
ATOM 3070 C C . LEU A 1 383 ? 4.279 -126.093 91.142 1.00 15.53 383 LEU A C 1
ATOM 3071 O O . LEU A 1 383 ? 3.676 -125.338 90.377 1.00 13.99 383 LEU A O 1
ATOM 3076 N N . GLY A 1 384 ? 5.599 -126.235 91.119 1.00 13.72 384 GLY A N 1
ATOM 3077 C CA . GLY A 1 384 ? 6.383 -125.473 90.173 1.00 17.60 384 GLY A CA 1
ATOM 3078 C C . GLY A 1 384 ? 6.515 -124.029 90.593 1.00 19.75 384 GLY A C 1
ATOM 3079 O O . GLY A 1 384 ? 6.802 -123.158 89.784 1.00 21.76 384 GLY A O 1
ATOM 3080 N N . VAL A 1 385 ? 6.331 -123.775 91.875 1.00 23.75 385 VAL A N 1
ATOM 3081 C CA . VAL A 1 385 ? 6.384 -122.424 92.406 1.00 25.78 385 VAL A CA 1
ATOM 3082 C C . VAL A 1 385 ? 7.824 -122.125 92.816 1.00 29.01 385 VAL A C 1
ATOM 3083 O O . VAL A 1 385 ? 8.221 -120.978 92.961 1.00 29.66 385 VAL A O 1
ATOM 3087 N N . ARG A 1 386 ? 8.633 -123.172 92.912 1.00 33.25 386 ARG A N 1
ATOM 3088 C CA . ARG A 1 386 ? 10.036 -123.011 93.232 1.00 35.82 386 ARG A CA 1
ATOM 3089 C C . ARG A 1 386 ? 10.880 -123.678 92.168 1.00 38.58 386 ARG A C 1
ATOM 3090 O O . ARG A 1 386 ? 10.467 -124.690 91.578 1.00 38.84 386 ARG A O 1
ATOM 3098 N N . GLY A 1 387 ? 12.091 -123.142 91.991 1.00 41.80 387 GLY A N 1
ATOM 3099 C CA . GLY A 1 387 ? 12.852 -123.331 90.761 1.00 44.33 387 GLY A CA 1
ATOM 3100 C C . GLY A 1 387 ? 13.542 -124.676 90.585 1.00 46.99 387 GLY A C 1
ATOM 3101 O O . GLY A 1 387 ? 13.409 -125.290 89.488 1.00 48.52 387 GLY A O 1
ATOM 3102 N N . MET B 1 1 ? -37.432 -176.075 110.164 1.00 55.38 1 MET B N 1
ATOM 3103 C CA . MET B 1 1 ? -38.481 -175.002 110.186 1.00 55.51 1 MET B CA 1
ATOM 3104 C C . MET B 1 1 ? -38.015 -173.706 109.497 1.00 50.35 1 MET B C 1
ATOM 3105 O O . MET B 1 1 ? -38.490 -172.605 109.800 1.00 49.98 1 MET B O 1
ATOM 3110 N N . TYR B 1 2 ? -37.116 -173.853 108.534 1.00 41.38 2 TYR B N 1
ATOM 3111 C CA . TYR B 1 2 ? -36.600 -172.713 107.814 1.00 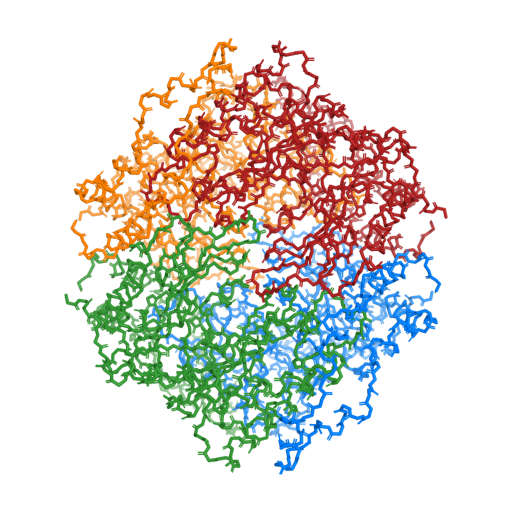33.70 2 TYR B CA 1
ATOM 3112 C C . TYR B 1 2 ? -36.968 -172.804 106.337 1.00 33.05 2 TYR B C 1
ATOM 3113 O O . TYR B 1 2 ? -36.097 -172.781 105.475 1.00 34.57 2 TYR B O 1
ATOM 3122 N N . GLU B 1 3 ? -38.246 -173.034 106.055 1.00 30.71 3 GLU B N 1
ATOM 3123 C CA . GLU B 1 3 ? -38.691 -173.154 104.673 1.00 30.14 3 GLU B CA 1
ATOM 3124 C C . GLU B 1 3 ? -39.324 -171.852 104.260 1.00 24.56 3 GLU B C 1
ATOM 3125 O O . GLU B 1 3 ? -40.106 -171.284 105.013 1.00 24.24 3 GLU B O 1
ATOM 3131 N N . PRO B 1 4 ? -38.906 -171.302 103.108 1.00 21.99 4 PRO B N 1
ATOM 3132 C CA . PRO B 1 4 ? -39.408 -170.016 102.614 1.00 21.64 4 PRO B CA 1
ATOM 3133 C C . PRO B 1 4 ? -40.894 -170.054 102.330 1.00 24.29 4 PRO B C 1
ATOM 3134 O O . PRO B 1 4 ? -41.404 -171.025 101.798 1.00 26.61 4 PRO B O 1
ATOM 3138 N N . LYS B 1 5 ? -41.591 -169.005 102.724 1.00 27.37 5 LYS B N 1
ATOM 3139 C CA . LYS B 1 5 ? -43.005 -168.886 102.438 1.00 31.56 5 LYS B CA 1
ATOM 3140 C C . LYS B 1 5 ? -43.262 -167.566 101.737 1.00 32.63 5 LYS B C 1
ATOM 3141 O O . LYS B 1 5 ? -42.398 -166.697 101.704 1.00 30.92 5 LYS B O 1
ATOM 3147 N N . PRO B 1 6 ? -44.420 -167.445 101.066 1.00 34.76 6 PRO B N 1
ATOM 3148 C CA . PRO B 1 6 ? -44.644 -166.295 100.185 1.00 32.25 6 PRO B CA 1
ATOM 3149 C C . PRO B 1 6 ? -44.790 -165.017 100.986 1.00 30.66 6 PRO B C 1
ATOM 3150 O O . PRO B 1 6 ? -44.454 -163.923 100.512 1.00 29.44 6 PRO B O 1
ATOM 3154 N N . GLU B 1 7 ? -45.238 -165.162 102.227 1.00 28.41 7 GLU B N 1
ATOM 3155 C CA . GLU B 1 7 ? -45.364 -164.011 103.114 1.00 28.73 7 GLU B CA 1
ATOM 3156 C C . GLU B 1 7 ? -44.011 -163.443 103.549 1.00 22.89 7 GLU B C 1
ATOM 3157 O O . GLU B 1 7 ? -43.939 -162.342 104.094 1.00 20.21 7 GLU B O 1
ATOM 3163 N N . HIS B 1 8 ? -42.944 -164.209 103.326 1.00 18.31 8 HIS B N 1
ATOM 3164 C CA . HIS B 1 8 ? -41.591 -163.722 103.551 1.00 13.48 8 HIS B CA 1
ATOM 3165 C C . HIS B 1 8 ? -41.162 -162.674 102.526 1.00 13.07 8 HIS B C 1
ATOM 3166 O O . HIS B 1 8 ? -40.333 -161.823 102.813 1.00 13.03 8 HIS B O 1
ATOM 3173 N N . ARG B 1 9 ? -41.777 -162.701 101.349 1.00 11.61 9 ARG B N 1
ATOM 3174 C CA . ARG B 1 9 ? -41.499 -161.729 100.299 1.00 11.89 9 ARG B CA 1
ATOM 3175 C C . ARG B 1 9 ? -40.040 -161.713 99.858 1.00 8.03 9 ARG B C 1
ATOM 3176 O O . ARG B 1 9 ? -39.480 -160.657 99.557 1.00 11.46 9 ARG B O 1
ATOM 3184 N N . PHE B 1 10 ? -39.456 -162.897 99.732 1.00 5.44 10 PHE B N 1
ATOM 3185 C CA . PHE B 1 10 ? -38.137 -163.026 99.153 1.00 6.37 10 PHE B CA 1
ATOM 3186 C C . PHE B 1 10 ? -38.236 -162.877 97.640 1.00 8.14 10 PHE B C 1
ATOM 3187 O O . PHE B 1 10 ? -39.064 -163.538 96.996 1.00 9.50 10 PHE B O 1
ATOM 3195 N N . THR B 1 11 ? -37.384 -162.032 97.067 1.00 5.97 11 THR B N 1
ATOM 3196 C CA . THR B 1 11 ? -37.329 -161.896 95.608 1.00 6.26 11 THR B CA 1
ATOM 3197 C C . THR B 1 11 ? -35.901 -162.040 95.067 1.00 5.83 11 THR B C 1
ATOM 3198 O O . THR B 1 11 ? -34.932 -161.978 95.841 1.00 7.23 11 THR B O 1
ATOM 3202 N N . PHE B 1 12 ? -35.780 -162.361 93.778 1.00 5.33 12 PHE B N 1
ATOM 3203 C CA . PHE B 1 12 ? -34.480 -162.433 93.079 1.00 5.14 12 PHE B CA 1
ATOM 3204 C C . PHE B 1 12 ? -34.615 -161.793 91.716 1.00 5.76 12 PHE B C 1
ATOM 3205 O O . PHE B 1 12 ? -35.587 -162.060 91.012 1.00 7.18 12 PHE B O 1
ATOM 3213 N N . GLY B 1 13 ? -33.645 -160.963 91.329 1.00 6.73 13 GLY B N 1
ATOM 3214 C CA . GLY B 1 13 ? -33.643 -160.424 89.977 1.00 3.55 13 GLY B CA 1
ATOM 3215 C C . GLY B 1 13 ? -33.235 -161.502 89.004 1.00 6.11 13 GLY B C 1
ATOM 3216 O O . GLY B 1 13 ? -32.557 -162.466 89.370 1.00 9.18 13 GLY B O 1
ATOM 3217 N N . LEU B 1 14 ? -33.672 -161.389 87.764 1.00 6.78 14 LEU B N 1
ATOM 3218 C CA . LEU B 1 14 ? -33.274 -162.379 86.758 1.00 6.98 14 LEU B CA 1
ATOM 3219 C C . LEU B 1 14 ? -31.741 -162.398 86.670 1.00 6.65 14 LEU B C 1
ATOM 3220 O O . LEU B 1 14 ? -31.123 -163.455 86.544 1.00 7.32 14 LEU B O 1
ATOM 3225 N N . TRP B 1 15 ? -31.150 -161.220 86.837 1.00 4.36 15 TRP B N 1
ATOM 3226 C CA . TRP B 1 15 ? -29.717 -161.033 86.692 1.00 6.20 15 TRP B CA 1
ATOM 3227 C C . TRP B 1 15 ? -28.913 -161.662 87.816 1.00 7.68 15 TRP B C 1
ATOM 3228 O O . TRP B 1 15 ? -27.699 -161.799 87.702 1.00 11.49 15 TRP B O 1
ATOM 3239 N N . THR B 1 16 ? -29.600 -162.103 88.869 1.00 9.06 16 THR B N 1
ATOM 3240 C CA . THR B 1 16 ? -28.929 -162.610 90.053 1.00 7.69 16 THR B CA 1
ATOM 3241 C C . THR B 1 16 ? -28.579 -164.080 89.913 1.00 8.30 16 THR B C 1
ATOM 3242 O O . THR B 1 16 ? -27.414 -164.421 89.743 1.00 6.81 16 THR B O 1
ATOM 3246 N N . VAL B 1 17 ? -29.585 -164.948 89.900 1.00 9.80 17 VAL B N 1
ATOM 3247 C CA . VAL B 1 17 ? -29.341 -166.368 89.634 1.00 10.69 17 VAL B CA 1
ATOM 3248 C C . VAL B 1 17 ? -28.975 -166.621 88.174 1.00 10.04 17 VAL B C 1
ATOM 3249 O O . VAL B 1 17 ? -28.318 -167.598 87.868 1.00 11.27 17 VAL B O 1
ATOM 3253 N N . GLY B 1 18 ? -29.294 -165.669 87.308 1.00 10.55 18 GLY B N 1
ATOM 3254 C CA . GLY B 1 18 ? -28.938 -165.791 85.909 1.00 10.27 18 GLY B CA 1
ATOM 3255 C C . GLY B 1 18 ? -27.539 -165.324 85.534 1.00 11.95 18 GLY B C 1
ATOM 3256 O O . GLY B 1 18 ? -27.139 -165.438 84.376 1.00 12.90 18 GLY B O 1
ATOM 3257 N N . ASN B 1 19 ? -26.790 -164.800 86.501 1.00 11.88 19 ASN B N 1
ATOM 3258 C CA . ASN B 1 19 ? -25.407 -164.359 86.281 1.00 11.34 19 ASN B CA 1
ATOM 3259 C C . ASN B 1 19 ? -24.547 -165.509 85.729 1.00 11.06 19 ASN B C 1
ATOM 3260 O O . ASN B 1 19 ? -24.509 -166.597 86.317 1.00 9.08 19 ASN B O 1
ATOM 3265 N N . VAL B 1 20 ? -23.843 -165.264 84.624 1.00 10.42 20 VAL B N 1
ATOM 3266 C CA . VAL B 1 20 ? -23.092 -166.338 83.965 1.00 12.58 20 VAL B CA 1
ATOM 3267 C C . VAL B 1 20 ? -21.653 -166.497 84.461 1.00 12.21 20 VAL B C 1
ATOM 3268 O O . VAL B 1 20 ? -20.954 -167.395 84.016 1.00 13.37 20 VAL B O 1
ATOM 3272 N N . GLY B 1 21 ? -21.248 -165.674 85.428 1.00 11.43 21 GLY B N 1
ATOM 3273 C CA . GLY B 1 21 ? -19.965 -165.859 86.076 1.00 11.30 21 GLY B CA 1
ATOM 3274 C C . GLY B 1 21 ? -18.801 -165.215 85.346 1.00 13.27 21 GLY B C 1
ATOM 3275 O O . GLY B 1 21 ? -17.645 -165.597 85.548 1.00 14.41 21 GLY B O 1
ATOM 3276 N N . ARG B 1 22 ? -19.106 -164.259 84.482 1.00 13.33 22 ARG B N 1
ATOM 3277 C CA . ARG B 1 22 ? -18.086 -163.500 83.783 1.00 18.46 22 ARG B CA 1
ATOM 3278 C C . ARG B 1 22 ? -17.621 -162.368 84.687 1.00 16.83 22 ARG B C 1
ATOM 3279 O O . ARG B 1 22 ? -18.420 -161.782 85.415 1.00 20.81 22 ARG B O 1
ATOM 3287 N N . ASP B 1 23 ? -16.320 -162.122 84.722 1.00 15.75 23 ASP B N 1
ATOM 3288 C CA . ASP B 1 23 ? -15.809 -160.953 85.447 1.00 15.14 23 ASP B CA 1
ATOM 3289 C C . ASP B 1 23 ? -14.739 -160.255 84.620 1.00 15.58 23 ASP B C 1
ATOM 3290 O O . ASP B 1 23 ? -14.534 -160.626 83.457 1.00 16.28 23 ASP B O 1
ATOM 3295 N N . PRO B 1 24 ? -14.120 -159.175 85.146 1.00 16.22 24 PRO B N 1
ATOM 3296 C CA . PRO B 1 24 ? -13.237 -158.388 84.269 1.00 16.07 24 PRO B CA 1
ATOM 3297 C C . PRO B 1 24 ? -11.968 -159.134 83.818 1.00 17.47 24 PRO B C 1
ATOM 3298 O O . PRO B 1 24 ? -11.252 -158.663 82.932 1.00 18.30 24 PRO B O 1
ATOM 3302 N N . PHE B 1 25 ? -11.687 -160.282 84.438 1.00 14.11 25 PHE B N 1
ATOM 3303 C CA . PHE B 1 25 ? -10.471 -161.034 84.158 1.00 14.76 25 PHE B CA 1
ATOM 3304 C C . PHE B 1 25 ? -10.780 -162.439 83.695 1.00 17.05 25 PHE B C 1
ATOM 3305 O O . PHE B 1 25 ? -9.907 -163.304 83.734 1.00 18.01 25 PHE B O 1
ATOM 3313 N N . GLY B 1 26 ? -12.028 -162.686 83.306 1.00 15.86 26 GLY B N 1
ATOM 3314 C CA . GLY B 1 26 ? -12.459 -164.055 83.113 1.00 16.65 26 GLY B CA 1
ATOM 3315 C C . GLY B 1 26 ? -13.692 -164.249 82.258 1.00 16.16 26 GLY B C 1
ATOM 3316 O O . GLY B 1 26 ? -14.632 -163.448 82.324 1.00 13.86 26 GLY B O 1
ATOM 3317 N N . ASP B 1 27 ? -13.689 -165.352 81.501 1.00 14.51 27 ASP B N 1
ATOM 3318 C CA . ASP B 1 27 ? -14.826 -165.787 80.690 1.00 15.90 27 ASP B CA 1
ATOM 3319 C C . ASP B 1 27 ? -15.989 -166.251 81.557 1.00 14.72 27 ASP B C 1
ATOM 3320 O O . ASP B 1 27 ? -15.793 -166.708 82.685 1.00 13.42 27 ASP B O 1
ATOM 3325 N N . ALA B 1 28 ? -17.178 -166.260 80.960 1.00 12.39 28 ALA B N 1
ATOM 3326 C CA . ALA B 1 28 ? -18.354 -166.824 81.591 1.00 12.35 28 ALA B CA 1
ATOM 3327 C C . ALA B 1 28 ? -18.060 -168.280 81.943 1.00 11.18 28 ALA B C 1
ATOM 3328 O O . ALA B 1 28 ? -17.291 -168.925 81.247 1.00 14.66 28 ALA B O 1
ATOM 3330 N N . VAL B 1 29 ? -18.532 -168.731 83.101 1.00 9.77 29 VAL B N 1
ATOM 3331 C CA . VAL B 1 29 ? -18.306 -170.102 83.551 1.00 10.25 29 VAL B CA 1
ATOM 3332 C C . VAL B 1 29 ? -19.600 -170.915 83.559 1.00 10.66 29 VAL B C 1
ATOM 3333 O O . VAL B 1 29 ? -19.578 -172.122 83.827 1.00 10.59 29 VAL B O 1
ATOM 3337 N N . ARG B 1 30 ? -20.720 -170.233 83.331 1.00 9.39 30 ARG B N 1
ATOM 3338 C CA . ARG B 1 30 ? -22.042 -170.857 83.290 1.00 13.14 30 ARG B CA 1
ATOM 3339 C C . ARG B 1 30 ? -22.766 -170.498 81.996 1.00 14.35 30 ARG B C 1
ATOM 3340 O O . ARG B 1 30 ? -22.514 -169.441 81.410 1.00 13.44 30 ARG B O 1
ATOM 3348 N N . GLU B 1 31 ? -23.805 -171.274 81.690 1.00 18.32 31 GLU B N 1
ATOM 3349 C CA . GLU B 1 31 ? -24.667 -171.032 80.527 1.00 23.09 31 GLU B CA 1
ATOM 3350 C C . GLU B 1 31 ? -25.760 -170.009 80.842 1.00 22.99 31 GLU B C 1
ATOM 3351 O O . GLU B 1 31 ? -26.284 -169.955 81.969 1.00 19.07 31 GLU B O 1
ATOM 3357 N N . ARG B 1 32 ? -26.121 -169.220 79.835 1.00 22.76 32 ARG B N 1
ATOM 3358 C CA . ARG B 1 32 ? -27.250 -168.311 79.942 1.00 23.39 32 ARG B CA 1
ATOM 3359 C C . ARG B 1 32 ? -28.544 -169.094 80.169 1.00 22.18 32 ARG B C 1
ATOM 3360 O O . ARG B 1 32 ? -28.749 -170.140 79.561 1.00 22.87 32 ARG B O 1
ATOM 3368 N N . LEU B 1 33 ? -29.347 -168.661 81.140 1.00 18.88 33 LEU B N 1
ATOM 3369 C CA . LEU B 1 33 ? -30.598 -169.341 81.469 1.00 15.33 33 LEU B CA 1
ATOM 3370 C C . LEU B 1 33 ? -31.791 -168.597 80.910 1.00 13.74 33 LEU B C 1
ATOM 3371 O O . LEU B 1 33 ? -31.822 -167.378 80.872 1.00 13.05 33 LEU B O 1
ATOM 3376 N N . ASP B 1 34 ? -32.809 -169.358 80.546 1.00 15.73 34 ASP B N 1
ATOM 3377 C CA . ASP B 1 34 ? -34.028 -168.821 79.977 1.00 14.12 34 ASP B CA 1
ATOM 3378 C C . ASP B 1 34 ? -34.898 -168.206 81.082 1.00 12.24 34 ASP B C 1
ATOM 3379 O O . ASP B 1 34 ? -35.131 -168.808 82.126 1.00 12.68 34 ASP B O 1
ATOM 3384 N N . PRO B 1 35 ? -35.359 -166.977 80.879 1.00 9.02 35 PRO B N 1
ATOM 3385 C CA . PRO B 1 35 ? -36.246 -166.291 81.821 1.00 9.39 35 PRO B CA 1
ATOM 3386 C C . PRO B 1 35 ? -37.440 -167.093 82.334 1.00 7.84 35 PRO B C 1
ATOM 3387 O O . PRO B 1 35 ? -37.750 -167.022 83.510 1.00 11.04 35 PRO B O 1
ATOM 3391 N N . VAL B 1 36 ? -38.067 -167.889 81.476 1.00 7.21 36 VAL B N 1
ATOM 3392 C CA . VAL B 1 36 ? -39.192 -168.715 81.884 1.00 7.96 36 VAL B CA 1
ATOM 3393 C C . VAL B 1 36 ? -38.699 -169.845 82.776 1.00 10.54 36 VAL B C 1
ATOM 3394 O O . VAL B 1 36 ? -39.389 -170.278 83.710 1.00 9.85 36 VAL B O 1
ATOM 3398 N N . TYR B 1 37 ? -37.491 -170.326 82.491 1.00 10.52 37 TYR B N 1
ATOM 3399 C CA . TYR B 1 37 ? -36.938 -171.403 83.279 1.00 9.96 37 TYR B CA 1
ATOM 3400 C C . TYR B 1 37 ? -36.567 -170.935 84.671 1.00 11.41 37 TYR B C 1
ATOM 3401 O O . TYR B 1 37 ? -36.799 -171.659 85.634 1.00 10.70 37 TYR B O 1
ATOM 3410 N N . VAL B 1 38 ? -35.989 -169.739 84.798 1.00 12.24 38 VAL B N 1
ATOM 3411 C CA . VAL B 1 38 ? -35.671 -169.280 86.144 1.00 12.19 38 VAL B CA 1
ATOM 3412 C C . VAL B 1 38 ? -36.906 -168.882 86.963 1.00 12.49 38 VAL B C 1
ATOM 3413 O O . VAL B 1 38 ? -36.937 -169.139 88.171 1.00 13.06 38 VAL B O 1
ATOM 3417 N N . VAL B 1 39 ? -37.976 -168.430 86.298 1.00 12.17 39 VAL B N 1
ATOM 3418 C CA . VAL B 1 39 ? -39.272 -168.221 86.979 1.00 12.72 39 VAL B CA 1
ATOM 3419 C C . VAL B 1 39 ? -39.834 -169.523 87.606 1.00 12.92 39 VAL B C 1
ATOM 3420 O O . VAL B 1 39 ? -40.210 -169.545 88.767 1.00 14.55 39 VAL B O 1
ATOM 3424 N N . HIS B 1 40 ? -39.772 -170.631 86.883 1.00 13.53 40 HIS B N 1
ATOM 3425 C CA . HIS B 1 40 ? -40.200 -171.911 87.436 1.00 15.88 40 HIS B CA 1
ATOM 3426 C C . HIS B 1 40 ? -39.295 -172.431 88.558 1.00 15.20 40 HIS B C 1
ATOM 3427 O O . HIS B 1 40 ? -39.763 -173.059 89.507 1.00 12.21 40 HIS B O 1
ATOM 3434 N N . LYS B 1 41 ? -37.992 -172.209 88.422 1.00 15.35 41 LYS B N 1
ATOM 3435 C CA . LYS B 1 41 ? -37.045 -172.598 89.464 1.00 15.07 41 LYS B CA 1
ATOM 3436 C C . LYS B 1 41 ? -37.270 -171.818 90.754 1.00 14.22 41 LYS B C 1
ATOM 3437 O O . LYS B 1 41 ? -37.359 -172.410 91.825 1.00 11.78 41 LYS B O 1
ATOM 3443 N N . LEU B 1 42 ? -37.372 -170.491 90.639 1.00 14.79 42 LEU B N 1
ATOM 3444 C CA . LEU B 1 42 ? -37.593 -169.635 91.807 1.00 15.91 42 LEU B CA 1
ATOM 3445 C C . LEU B 1 42 ? -38.889 -170.015 92.522 1.00 16.38 42 LEU B C 1
ATOM 3446 O O . LEU B 1 42 ? -38.913 -170.126 93.746 1.00 18.00 42 LEU B O 1
ATOM 3451 N N . ALA B 1 43 ? -39.930 -170.301 91.746 1.00 15.89 43 ALA B N 1
ATOM 3452 C CA . ALA B 1 43 ? -41.229 -170.667 92.295 1.00 16.28 43 ALA B CA 1
ATOM 3453 C C . ALA B 1 43 ? -41.117 -171.958 93.073 1.00 18.12 43 ALA B C 1
ATOM 3454 O O . ALA B 1 43 ? -41.622 -172.082 94.183 1.00 19.56 43 ALA B O 1
ATOM 3456 N N . GLU B 1 44 ? -40.389 -172.901 92.498 1.00 20.04 44 GLU B N 1
ATOM 3457 C CA . GLU B 1 44 ? -40.119 -174.173 93.137 1.00 21.09 44 GLU B CA 1
ATOM 3458 C C . GLU B 1 44 ? -39.326 -173.974 94.429 1.00 19.91 44 GLU B C 1
ATOM 3459 O O . GLU B 1 44 ? -39.553 -174.667 95.409 1.00 19.05 44 GLU B O 1
ATOM 3465 N N . LEU B 1 45 ? -38.461 -172.965 94.450 1.00 17.53 45 LEU B N 1
ATOM 3466 C CA . LEU B 1 45 ? -37.586 -172.707 95.583 1.00 15.01 45 LEU B CA 1
ATOM 3467 C C . LEU B 1 45 ? -38.300 -171.973 96.731 1.00 16.19 45 LEU B C 1
ATOM 3468 O O . LEU B 1 45 ? -37.763 -171.888 97.836 1.00 16.45 45 LEU B O 1
ATOM 3473 N N . GLY B 1 46 ? -39.464 -171.376 96.442 1.00 14.36 46 GLY B N 1
ATOM 3474 C CA . GLY B 1 46 ? -40.232 -170.673 97.464 1.00 11.13 46 GLY B CA 1
ATOM 3475 C C . GLY B 1 46 ? -40.220 -169.154 97.373 1.00 10.05 46 GLY B C 1
ATOM 3476 O O . GLY B 1 46 ? -40.784 -168.476 98.227 1.00 11.64 46 GLY B O 1
ATOM 3477 N N . ALA B 1 47 ? -39.535 -168.610 96.367 1.00 9.65 47 ALA B N 1
ATOM 3478 C CA . ALA B 1 47 ? -39.460 -167.161 96.178 1.00 5.21 47 ALA B CA 1
ATOM 3479 C C . ALA B 1 47 ? -40.856 -166.590 95.949 1.00 6.69 47 ALA B C 1
ATOM 3480 O O . ALA B 1 47 ? -41.749 -167.292 95.531 1.00 6.98 47 ALA B O 1
ATOM 3482 N N . TYR B 1 48 ? -41.030 -165.314 96.260 1.00 7.93 48 TYR B N 1
ATOM 3483 C CA . TYR B 1 48 ? -42.310 -164.631 96.151 1.00 6.15 48 TYR B CA 1
ATOM 3484 C C . TYR B 1 48 ? -42.378 -163.905 94.806 1.00 9.54 48 TYR B C 1
ATOM 3485 O O . TYR B 1 48 ? -43.454 -163.750 94.234 1.00 12.18 48 TYR B O 1
ATOM 3494 N N . GLY B 1 49 ? -41.229 -163.456 94.308 1.00 7.19 49 GLY B N 1
ATOM 3495 C CA . GLY B 1 49 ? -41.215 -162.648 93.111 1.00 5.46 49 GLY B CA 1
ATOM 3496 C C . GLY B 1 49 ? -39.879 -162.671 92.393 1.00 5.53 49 GLY B C 1
ATOM 3497 O O . GLY B 1 49 ? -38.881 -163.154 92.919 1.00 6.45 49 GLY B O 1
ATOM 3498 N N . VAL B 1 50 ? -39.875 -162.119 91.187 1.00 6.67 50 VAL B N 1
ATOM 3499 C CA . VAL B 1 50 ? -38.685 -161.980 90.364 1.00 4.36 50 VAL B CA 1
ATOM 3500 C C . VAL B 1 50 ? -38.652 -160.525 89.895 1.00 4.52 50 VAL B C 1
ATOM 3501 O O . VAL B 1 50 ? -39.693 -159.904 89.742 1.00 5.33 50 VAL B O 1
ATOM 3505 N N . ASN B 1 51 ? -37.462 -159.933 89.870 1.00 4.18 51 ASN B N 1
ATOM 3506 C CA . ASN B 1 51 ? -37.280 -158.579 89.370 1.00 4.72 51 ASN B CA 1
ATOM 3507 C C . ASN B 1 51 ? -36.539 -158.620 88.035 1.00 3.24 51 ASN B C 1
ATOM 3508 O O . ASN B 1 51 ? -35.862 -159.595 87.727 1.00 2.00 51 ASN B O 1
ATOM 3513 N N . LEU B 1 52 ? -36.553 -157.514 87.304 1.00 5.71 52 LEU B N 1
ATOM 3514 C CA . LEU B 1 52 ? -35.854 -157.489 86.032 1.00 7.45 52 LEU B CA 1
ATOM 3515 C C . LEU B 1 52 ? -35.493 -156.105 85.550 1.00 7.12 52 LEU B C 1
ATOM 3516 O O . LEU B 1 52 ? -36.145 -155.126 85.903 1.00 6.69 52 LEU B O 1
ATOM 3521 N N . HIS B 1 53 ? -34.346 -156.019 84.878 1.00 7.06 53 HIS B N 1
ATOM 3522 C CA . HIS B 1 53 ? -34.053 -154.889 84.005 1.00 7.43 53 HIS B CA 1
ATOM 3523 C C . HIS B 1 53 ? -34.812 -155.135 82.712 1.00 6.82 53 HIS B C 1
ATOM 3524 O O . HIS B 1 53 ? -35.069 -156.284 82.351 1.00 6.56 53 HIS B O 1
ATOM 3531 N N . ASP B 1 54 ? -35.031 -154.071 81.948 1.00 5.70 54 ASP B N 1
ATOM 3532 C CA . ASP B 1 54 ? -35.582 -154.190 80.597 1.00 3.36 54 ASP B CA 1
ATOM 3533 C C . ASP B 1 54 ? -34.789 -155.164 79.726 1.00 5.11 54 ASP B C 1
ATOM 3534 O O . ASP B 1 54 ? -35.340 -156.124 79.216 1.00 5.64 54 ASP B O 1
ATOM 3539 N N . GLU B 1 55 ? -33.468 -155.056 79.775 1.00 7.10 55 GLU B N 1
ATOM 3540 C CA . GLU B 1 55 ? -32.591 -155.869 78.955 1.00 7.92 55 GLU B CA 1
ATOM 3541 C C . GLU B 1 55 ? -32.395 -157.276 79.488 1.00 10.51 55 GLU B C 1
ATOM 3542 O O . GLU B 1 55 ? -31.792 -158.108 78.820 1.00 10.34 55 GLU B O 1
ATOM 3548 N N . ASP B 1 56 ? -32.909 -157.557 80.680 1.00 13.12 56 ASP B N 1
ATOM 3549 C CA . ASP B 1 56 ? -32.899 -158.936 81.179 1.00 12.37 56 ASP B CA 1
ATOM 3550 C C . ASP B 1 56 ? -33.906 -159.762 80.409 1.00 12.92 56 ASP B C 1
ATOM 3551 O O . ASP B 1 56 ? -33.743 -160.964 80.265 1.00 13.57 56 ASP B O 1
ATOM 3556 N N . LEU B 1 57 ? -34.979 -159.116 79.971 1.00 14.43 57 LEU B N 1
ATOM 3557 C CA . LEU B 1 57 ? -36.075 -159.805 79.294 1.00 15.66 57 LEU B CA 1
ATOM 3558 C C . LEU B 1 57 ? -36.008 -159.564 77.787 1.00 16.62 57 LEU B C 1
ATOM 3559 O O . LEU B 1 57 ? -36.187 -160.484 77.001 1.00 18.49 57 LEU B O 1
ATOM 3564 N N . ILE B 1 58 ? -35.671 -158.340 77.404 1.00 15.32 58 ILE B N 1
ATOM 3565 C CA . ILE B 1 58 ? -35.760 -157.902 76.022 1.00 17.20 58 ILE B CA 1
ATOM 3566 C C . ILE B 1 58 ? -34.450 -157.241 75.621 1.00 20.30 58 ILE B C 1
ATOM 3567 O O . ILE B 1 58 ? -34.140 -156.125 76.049 1.00 21.27 58 ILE B O 1
ATOM 3572 N N . PRO B 1 59 ? -33.620 -157.955 74.850 1.00 22.72 59 PRO B N 1
ATOM 3573 C CA . PRO B 1 59 ? -32.333 -157.426 74.381 1.00 24.89 59 PRO B CA 1
ATOM 3574 C C . PRO B 1 59 ? -32.501 -156.162 73.561 1.00 26.72 59 PRO B C 1
ATOM 3575 O O . PRO B 1 59 ? -33.533 -155.955 72.913 1.00 25.23 59 PRO B O 1
ATOM 3579 N N . ARG B 1 60 ? -31.503 -155.293 73.643 1.00 27.33 60 ARG B N 1
ATOM 3580 C CA . ARG B 1 60 ? -31.545 -154.025 72.940 1.00 30.48 60 ARG B CA 1
ATOM 3581 C C . ARG B 1 60 ? -31.742 -154.254 71.450 1.00 33.98 60 ARG B C 1
ATOM 3582 O O . ARG B 1 60 ? -31.110 -155.136 70.865 1.00 33.55 60 ARG B O 1
ATOM 3590 N N . GLY B 1 61 ? -32.670 -153.499 70.860 1.00 39.33 61 GLY B N 1
ATOM 3591 C CA . GLY B 1 61 ? -32.877 -153.561 69.422 1.00 43.38 61 GLY B CA 1
ATOM 3592 C C . GLY B 1 61 ? -33.909 -154.589 68.975 1.00 45.40 61 GLY B C 1
ATOM 3593 O O . GLY B 1 61 ? -34.129 -154.766 67.770 1.00 45.43 61 GLY B O 1
ATOM 3594 N N . THR B 1 62 ? -34.506 -155.293 69.938 1.00 44.81 62 THR B N 1
ATOM 3595 C CA . THR B 1 62 ? -35.620 -156.198 69.671 1.00 43.63 62 THR B CA 1
ATOM 3596 C C . THR B 1 62 ? -36.802 -155.426 69.080 1.00 45.99 62 THR B C 1
ATOM 3597 O O . THR B 1 62 ? -37.232 -154.397 69.630 1.00 45.71 62 THR B O 1
ATOM 3601 N N . PRO B 1 63 ? -37.280 -155.870 67.903 1.00 46.43 63 PRO B N 1
ATOM 3602 C CA . PRO B 1 63 ? -38.415 -155.260 67.201 1.00 47.49 63 PRO B CA 1
ATOM 3603 C C . PRO B 1 63 ? -39.725 -155.442 67.962 1.00 48.09 63 PRO B C 1
ATOM 3604 O O . PRO B 1 63 ? -39.945 -156.472 68.592 1.00 46.19 63 PRO B O 1
ATOM 3608 N N . PRO B 1 64 ? -40.576 -154.405 67.974 1.00 51.13 64 PRO B N 1
ATOM 3609 C CA . PRO B 1 64 ? -41.628 -154.277 68.985 1.00 54.01 64 PRO B CA 1
ATOM 3610 C C . PRO B 1 64 ? -42.770 -155.230 68.699 1.00 54.86 64 PRO B C 1
ATOM 3611 O O . PRO B 1 64 ? -43.853 -155.119 69.276 1.00 56.09 64 PRO B O 1
ATOM 3615 N N . GLN B 1 65 ? -42.493 -156.208 67.847 1.00 55.10 65 GLN B N 1
ATOM 3616 C CA . GLN B 1 65 ? -43.430 -157.283 67.584 1.00 57.16 65 GLN B CA 1
ATOM 3617 C C . GLN B 1 65 ? -42.933 -158.560 68.250 1.00 57.08 65 GLN B C 1
ATOM 3618 O O . GLN B 1 65 ? -43.723 -159.372 68.744 1.00 57.97 65 GLN B O 1
ATOM 3620 N N . GLU B 1 66 ? -41.614 -158.707 68.303 1.00 56.93 66 GLU B N 1
ATOM 3621 C CA . GLU B 1 66 ? -40.988 -159.817 69.021 1.00 55.82 66 GLU B CA 1
ATOM 3622 C C . GLU B 1 66 ? -41.002 -159.543 70.532 1.00 52.56 66 GLU B C 1
ATOM 3623 O O . GLU B 1 66 ? -41.185 -160.451 71.342 1.00 50.30 66 GLU B O 1
ATOM 3629 N N . ARG B 1 67 ? -40.901 -158.265 70.882 1.00 49.49 67 ARG B N 1
ATOM 3630 C CA . ARG B 1 67 ? -40.941 -157.819 72.265 1.00 47.07 67 ARG B CA 1
ATOM 3631 C C . ARG B 1 67 ? -42.219 -158.288 72.962 1.00 46.40 67 ARG B C 1
ATOM 3632 O O . ARG B 1 67 ? -42.164 -158.873 74.038 1.00 44.81 67 ARG B O 1
ATOM 3640 N N . ASP B 1 68 ? -43.355 -158.094 72.292 1.00 47.07 68 ASP B N 1
ATOM 3641 C CA . ASP B 1 68 ? -44.676 -158.391 72.847 1.00 46.62 68 ASP B CA 1
ATOM 3642 C C . ASP B 1 68 ? -44.904 -159.889 72.945 1.00 43.83 68 ASP B C 1
ATOM 3643 O O . ASP B 1 68 ? -45.610 -160.369 73.833 1.00 43.46 68 ASP B O 1
ATOM 3648 N N . GLN B 1 69 ? -44.227 -160.620 72.071 1.00 41.57 69 GLN B N 1
ATOM 3649 C CA . GLN B 1 69 ? -44.221 -162.069 72.106 1.00 39.47 69 GLN B CA 1
ATOM 3650 C C . GLN B 1 69 ? -43.418 -162.583 73.288 1.00 36.54 69 GLN B C 1
ATOM 3651 O O . GLN B 1 69 ? -43.764 -163.596 73.886 1.00 33.95 69 GLN B O 1
ATOM 3657 N N . ILE B 1 70 ? -42.329 -161.889 73.613 1.00 34.03 70 ILE B N 1
ATOM 3658 C CA . ILE B 1 70 ? -41.532 -162.215 74.797 1.00 30.08 70 ILE B CA 1
ATOM 3659 C C . ILE B 1 70 ? -42.312 -161.919 76.090 1.00 27.76 70 ILE B C 1
ATOM 3660 O O . ILE B 1 70 ? -42.346 -162.729 77.024 1.00 24.58 70 ILE B O 1
ATOM 3665 N N . VAL B 1 71 ? -42.945 -160.756 76.140 1.00 23.18 71 VAL B N 1
ATOM 3666 C CA . VAL B 1 71 ? -43.652 -160.356 77.336 1.00 22.95 71 VAL B CA 1
ATOM 3667 C C . VAL B 1 71 ? -44.779 -161.349 77.661 1.00 25.44 71 VAL B C 1
ATOM 3668 O O . VAL B 1 71 ? -44.923 -161.785 78.805 1.00 26.92 71 VAL B O 1
ATOM 3672 N N . ARG B 1 72 ? -45.486 -161.813 76.638 1.00 27.15 72 ARG B N 1
ATOM 3673 C CA . ARG B 1 72 ? -46.658 -162.649 76.868 1.00 31.12 72 ARG B CA 1
ATOM 3674 C C . ARG B 1 72 ? -46.277 -164.060 77.277 1.00 28.73 72 ARG B C 1
ATOM 3675 O O . ARG B 1 72 ? -46.929 -164.666 78.124 1.00 28.51 72 ARG B O 1
ATOM 3683 N N . ARG B 1 73 ? -45.196 -164.571 76.703 1.00 25.47 73 ARG B N 1
ATOM 3684 C CA . ARG B 1 73 ? -44.652 -165.862 77.102 1.00 22.59 73 ARG B CA 1
ATOM 3685 C C . ARG B 1 73 ? -44.155 -165.804 78.552 1.00 20.71 73 ARG B C 1
ATOM 3686 O O . ARG B 1 73 ? -44.438 -166.709 79.328 1.00 18.41 73 ARG B O 1
ATOM 3694 N N . PHE B 1 74 ? -43.491 -164.705 78.925 1.00 17.41 74 PHE B N 1
ATOM 3695 C CA . PHE B 1 74 ? -43.109 -164.447 80.313 1.00 16.32 74 PHE B CA 1
ATOM 3696 C C . PHE B 1 74 ? -44.309 -164.327 81.275 1.00 18.30 74 PHE B C 1
ATOM 3697 O O . PHE B 1 74 ? -44.324 -164.966 82.323 1.00 17.92 74 PHE B O 1
ATOM 3705 N N . LYS B 1 75 ? -45.331 -163.557 80.901 1.00 20.61 75 LYS B N 1
ATOM 3706 C CA . LYS B 1 75 ? -46.531 -163.440 81.723 1.00 21.51 75 LYS B CA 1
ATOM 3707 C C . LYS B 1 75 ? -47.264 -164.762 81.908 1.00 22.85 75 LYS B C 1
ATOM 3708 O O . LYS B 1 75 ? -47.864 -164.991 82.950 1.00 23.93 75 LYS B O 1
ATOM 3714 N N . LYS B 1 76 ? -47.185 -165.653 80.926 1.00 23.28 76 LYS B N 1
ATOM 3715 C CA . LYS B 1 76 ? -47.800 -166.977 81.040 1.00 25.83 76 LYS B CA 1
ATOM 3716 C C . LYS B 1 76 ? -47.164 -167.752 82.193 1.00 24.00 76 LYS B C 1
ATOM 3717 O O . LYS B 1 76 ? -47.850 -168.337 83.031 1.00 21.73 76 LYS B O 1
ATOM 3723 N N . ALA B 1 77 ? -45.838 -167.728 82.242 1.00 20.91 77 ALA B N 1
ATOM 3724 C CA . ALA B 1 77 ? -45.114 -168.415 83.305 1.00 19.38 77 ALA B CA 1
ATOM 3725 C C . ALA B 1 77 ? -45.429 -167.860 84.687 1.00 17.04 77 ALA B C 1
ATOM 3726 O O . ALA B 1 77 ? -45.539 -168.613 85.642 1.00 16.60 77 ALA B O 1
ATOM 3728 N N . LEU B 1 78 ? -45.600 -166.545 84.777 1.00 18.19 78 LEU B N 1
ATOM 3729 C CA . LEU B 1 78 ? -45.940 -165.890 86.037 1.00 17.62 78 LEU B CA 1
ATOM 3730 C C . LEU B 1 78 ? -47.333 -166.312 86.479 1.00 20.28 78 LEU B C 1
ATOM 3731 O O . LEU B 1 78 ? -47.553 -166.611 87.652 1.00 18.06 78 LEU B O 1
ATOM 3736 N N . ASP B 1 79 ? -48.260 -166.358 85.523 1.00 22.32 79 ASP B N 1
ATOM 3737 C CA . ASP B 1 79 ? -49.609 -166.861 85.758 1.00 25.81 79 ASP B CA 1
ATOM 3738 C C . ASP B 1 79 ? -49.578 -168.282 86.270 1.00 26.11 79 ASP B C 1
ATOM 3739 O O . ASP B 1 79 ? -50.161 -168.587 87.302 1.00 26.77 79 ASP B O 1
ATOM 3744 N N . GLU B 1 80 ? -48.870 -169.141 85.545 1.00 27.05 80 GLU B N 1
ATOM 3745 C CA . GLU B 1 80 ? -48.731 -170.543 85.908 1.00 26.54 80 GLU B CA 1
ATOM 3746 C C . GLU B 1 80 ? -48.158 -170.738 87.314 1.00 24.05 80 GLU B C 1
ATOM 3747 O O . GLU B 1 80 ? -48.651 -171.569 88.074 1.00 21.46 80 GLU B O 1
ATOM 3753 N N . THR B 1 81 ? -47.130 -169.963 87.659 1.00 20.98 81 THR B N 1
ATOM 3754 C CA . THR B 1 81 ? -46.396 -170.174 88.901 1.00 18.28 81 THR B CA 1
ATOM 3755 C C . THR B 1 81 ? -46.951 -169.358 90.071 1.00 18.52 81 THR B C 1
ATOM 3756 O O . THR B 1 81 ? -46.819 -169.750 91.228 1.00 19.23 81 THR B O 1
ATOM 3760 N N . GLY B 1 82 ? -47.568 -168.225 89.769 1.00 17.15 82 GLY B N 1
ATOM 3761 C CA . GLY B 1 82 ? -48.027 -167.344 90.816 1.00 16.85 82 GLY B CA 1
ATOM 3762 C C . GLY B 1 82 ? -46.950 -166.400 91.326 1.00 18.19 82 GLY B C 1
ATOM 3763 O O . GLY B 1 82 ? -47.165 -165.751 92.345 1.00 20.94 82 GLY B O 1
ATOM 3764 N N . LEU B 1 83 ? -45.795 -166.337 90.655 1.00 17.63 83 LEU B N 1
ATOM 3765 C CA . LEU B 1 83 ? -44.737 -165.385 91.036 1.00 16.03 83 LEU B CA 1
ATOM 3766 C C . LEU B 1 83 ? -45.188 -163.977 90.700 1.00 15.49 83 LEU B C 1
ATOM 3767 O O . LEU B 1 83 ? -45.835 -163.763 89.680 1.00 17.14 83 LEU B O 1
ATOM 3772 N N . LYS B 1 84 ? -44.785 -163.017 91.520 1.00 13.57 84 LYS B N 1
ATOM 3773 C CA . LYS B 1 84 ? -45.025 -161.611 91.243 1.00 12.99 84 LYS B CA 1
ATOM 3774 C C . LYS B 1 84 ? -43.772 -161.009 90.638 1.00 11.63 84 LYS B C 1
ATOM 3775 O O . LYS B 1 84 ? -42.703 -161.597 90.723 1.00 14.19 84 LYS B O 1
ATOM 3781 N N . VAL B 1 85 ? -43.931 -159.885 89.951 1.00 11.63 85 VAL B N 1
ATOM 3782 C CA . VAL B 1 85 ? -42.808 -159.031 89.561 1.00 11.01 85 VAL B CA 1
ATOM 3783 C C . VAL B 1 85 ? -42.914 -157.711 90.356 1.00 10.03 85 VAL B C 1
ATOM 3784 O O . VAL B 1 85 ? -43.616 -156.784 89.945 1.00 8.68 85 VAL B O 1
ATOM 3788 N N . PRO B 1 86 ? -42.310 -157.658 91.560 1.00 11.08 86 PRO B N 1
ATOM 3789 C CA . PRO B 1 86 ? -42.527 -156.466 92.405 1.00 8.81 86 PRO B CA 1
ATOM 3790 C C . PRO B 1 86 ? -41.799 -155.239 91.871 1.00 7.03 86 PRO B C 1
ATOM 3791 O O . PRO B 1 86 ? -42.293 -154.121 91.988 1.00 8.77 86 PRO B O 1
ATOM 3795 N N . MET B 1 87 ? -40.654 -155.466 91.228 1.00 6.99 87 MET B N 1
ATOM 3796 C CA . MET B 1 87 ? -39.759 -154.376 90.898 1.00 5.95 87 MET B CA 1
ATOM 3797 C C . MET B 1 87 ? -39.142 -154.514 89.504 1.00 5.78 87 MET B C 1
ATOM 3798 O O . MET B 1 87 ? -38.797 -155.610 89.083 1.00 6.57 87 MET B O 1
ATOM 3803 N N . VAL B 1 88 ? -39.022 -153.388 88.797 1.00 5.67 88 VAL B N 1
ATOM 3804 C CA . VAL B 1 88 ? -38.313 -153.298 87.522 1.00 3.60 88 VAL B CA 1
ATOM 3805 C C . VAL B 1 88 ? -37.399 -152.078 87.555 1.00 5.87 88 VAL B C 1
ATOM 3806 O O . VAL B 1 88 ? -37.591 -151.149 88.348 1.00 8.22 88 VAL B O 1
ATOM 3810 N N . THR B 1 89 ? -36.460 -152.034 86.623 1.00 6.40 89 THR B N 1
ATOM 3811 C CA . THR B 1 89 ? -35.528 -150.922 86.512 1.00 4.17 89 THR B CA 1
ATOM 3812 C C . THR B 1 89 ? -34.930 -150.942 85.119 1.00 4.72 89 THR B C 1
ATOM 3813 O O . THR B 1 89 ? -34.672 -152.002 84.576 1.00 8.33 89 THR B O 1
ATOM 3817 N N . ALA B 1 90 ? -34.767 -149.782 84.503 1.00 4.04 90 ALA B N 1
ATOM 3818 C CA . ALA B 1 90 ? -34.048 -149.729 83.230 1.00 4.51 90 ALA B CA 1
ATOM 3819 C C . ALA B 1 90 ? -32.565 -149.983 83.437 1.00 4.06 90 ALA B C 1
ATOM 3820 O O . ALA B 1 90 ? -31.962 -149.437 84.350 1.00 6.46 90 ALA B O 1
ATOM 3822 N N . ASN B 1 91 ? -31.965 -150.734 82.529 1.00 2.00 91 ASN B N 1
ATOM 3823 C CA . ASN B 1 91 ? -30.514 -150.822 82.469 1.00 5.22 91 ASN B CA 1
ATOM 3824 C C . ASN B 1 91 ? -29.953 -149.538 81.842 1.00 4.80 91 ASN B C 1
ATOM 3825 O O . ASN B 1 91 ? -30.011 -149.346 80.632 1.00 6.20 91 ASN B O 1
ATOM 3830 N N . LEU B 1 92 ? -29.433 -148.643 82.675 1.00 5.84 92 LEU B N 1
ATOM 3831 C CA . LEU B 1 92 ? -28.770 -147.438 82.183 1.00 2.98 92 LEU B CA 1
ATOM 3832 C C . LEU B 1 92 ? -27.242 -147.517 82.338 1.00 4.59 92 LEU B C 1
ATOM 3833 O O . LEU B 1 92 ? -26.579 -146.509 82.570 1.00 5.28 92 LEU B O 1
ATOM 3838 N N . PHE B 1 93 ? -26.666 -148.705 82.199 1.00 2.00 93 PHE B N 1
ATOM 3839 C CA . PHE B 1 93 ? -25.229 -148.806 82.387 1.00 4.30 93 PHE B CA 1
ATOM 3840 C C . PHE B 1 93 ? -24.456 -149.582 81.296 1.00 5.19 93 PHE B C 1
ATOM 3841 O O . PHE B 1 93 ? -23.309 -149.253 81.022 1.00 4.33 93 PHE B O 1
ATOM 3849 N N . SER B 1 94 ? -25.094 -150.562 80.646 1.00 4.71 94 SER B N 1
ATOM 3850 C CA . SER B 1 94 ? -24.409 -151.425 79.663 1.00 6.21 94 SER B CA 1
ATOM 3851 C C . SER B 1 94 ? -24.119 -150.749 78.338 1.00 8.01 94 SER B C 1
ATOM 3852 O O . SER B 1 94 ? -23.020 -150.901 77.791 1.00 7.48 94 SER B O 1
ATOM 3855 N N . ASP B 1 95 ? -25.131 -150.080 77.787 1.00 5.47 95 ASP B N 1
ATOM 3856 C CA . ASP B 1 95 ? -25.011 -149.419 76.504 1.00 6.60 95 ASP B CA 1
ATOM 3857 C C . ASP B 1 95 ? -23.840 -148.449 76.507 1.00 7.59 95 ASP B C 1
ATOM 3858 O O . ASP B 1 95 ? -23.766 -147.569 77.349 1.00 9.48 95 ASP B O 1
ATOM 3863 N N . PRO B 1 96 ? -22.931 -148.573 75.518 1.00 7.17 96 PRO B N 1
ATOM 3864 C CA . PRO B 1 96 ? -21.781 -147.671 75.384 1.00 4.48 96 PRO B CA 1
ATOM 3865 C C . PRO B 1 96 ? -22.115 -146.186 75.356 1.00 7.62 96 PRO B C 1
ATOM 3866 O O . PRO B 1 96 ? -21.259 -145.364 75.679 1.00 10.27 96 PRO B O 1
ATOM 3870 N N . ALA B 1 97 ? -23.329 -145.833 74.927 1.00 9.09 97 ALA B N 1
ATOM 3871 C CA . ALA B 1 97 ? -23.781 -144.426 74.876 1.00 7.67 97 ALA B CA 1
ATOM 3872 C C . ALA B 1 97 ? -23.692 -143.801 76.259 1.00 7.51 97 ALA B C 1
ATOM 3873 O O . ALA B 1 97 ? -23.397 -142.610 76.398 1.00 6.30 97 ALA B O 1
ATOM 3875 N N . PHE B 1 98 ? -23.830 -144.666 77.268 1.00 8.30 98 PHE B N 1
ATOM 3876 C CA . PHE B 1 98 ? -23.815 -144.299 78.674 1.00 8.52 98 PHE B CA 1
ATOM 3877 C C . PHE B 1 98 ? -22.430 -144.180 79.308 1.00 7.88 98 PHE B C 1
ATOM 3878 O O . PHE B 1 98 ? -22.321 -143.951 80.510 1.00 8.41 98 PHE B O 1
ATOM 3886 N N . LYS B 1 99 ? -21.396 -144.116 78.470 1.00 7.02 99 LYS B N 1
ATOM 3887 C CA . LYS B 1 99 ? -20.014 -144.188 78.954 1.00 7.50 99 LYS B CA 1
ATOM 3888 C C . LYS B 1 99 ? -19.608 -143.046 79.904 1.00 5.57 99 LYS B C 1
ATOM 3889 O O . LYS B 1 99 ? -18.736 -143.223 80.762 1.00 4.41 99 LYS B O 1
ATOM 3895 N N . ASP B 1 100 ? -20.187 -141.865 79.711 1.00 2.00 100 ASP B N 1
ATOM 3896 C CA . ASP B 1 100 ? -19.996 -140.801 80.672 1.00 2.35 100 ASP B CA 1
ATOM 3897 C C . ASP B 1 100 ? -21.305 -140.361 81.313 1.00 3.33 100 ASP B C 1
ATOM 3898 O O . ASP B 1 100 ? -21.587 -139.164 81.392 1.00 4.32 100 ASP B O 1
ATOM 3903 N N . GLY B 1 101 ? -22.047 -141.328 81.864 1.00 2.37 101 GLY B N 1
ATOM 3904 C CA . GLY B 1 101 ? -23.283 -141.014 82.554 1.00 2.98 101 GLY B CA 1
ATOM 3905 C C . GLY B 1 101 ? -24.495 -141.310 81.697 1.00 6.49 101 GLY B C 1
ATOM 3906 O O . GLY B 1 101 ? -24.405 -141.291 80.476 1.00 7.03 101 GLY B O 1
ATOM 3907 N N . ALA B 1 102 ? -25.631 -141.573 82.332 1.00 6.99 102 ALA B N 1
ATOM 3908 C CA . ALA B 1 102 ? -26.906 -141.659 81.630 1.00 2.00 102 ALA B CA 1
ATOM 3909 C C . ALA B 1 102 ? -27.678 -140.356 81.846 1.00 2.13 102 ALA B C 1
ATOM 3910 O O . ALA B 1 102 ? -27.687 -139.472 80.972 1.00 3.64 102 ALA B O 1
ATOM 3912 N N . PHE B 1 103 ? -28.251 -140.191 83.036 1.00 3.31 103 PHE B N 1
ATOM 3913 C CA . PHE B 1 103 ? -28.885 -138.923 83.411 1.00 4.31 103 PHE B CA 1
ATOM 3914 C C . PHE B 1 103 ? -27.863 -137.799 83.557 1.00 2.47 103 PHE B C 1
ATOM 3915 O O . PHE B 1 103 ? -28.244 -136.640 83.594 1.00 2.72 103 PHE B O 1
ATOM 3923 N N . THR B 1 104 ? -26.587 -138.133 83.737 1.00 2.06 104 THR B N 1
ATOM 3924 C CA . THR B 1 104 ? -25.580 -137.078 83.952 1.00 2.87 104 THR B CA 1
ATOM 3925 C C . THR B 1 104 ? -24.586 -136.942 82.810 1.00 3.99 104 THR B C 1
ATOM 3926 O O . THR B 1 104 ? -23.522 -136.332 82.953 1.00 7.10 104 THR B O 1
ATOM 3930 N N . SER B 1 105 ? -24.920 -137.530 81.673 1.00 5.04 105 SER B N 1
ATOM 3931 C CA . SER B 1 105 ? -24.149 -137.320 80.453 1.00 7.61 105 SER B CA 1
ATOM 3932 C C . SER B 1 105 ? -24.219 -135.852 80.081 1.00 8.04 105 SER B C 1
ATOM 3933 O O . SER B 1 105 ? -25.275 -135.229 80.204 1.00 9.70 105 SER B O 1
ATOM 3936 N N . PRO B 1 106 ? -23.091 -135.259 79.658 1.00 8.54 106 PRO B N 1
ATOM 3937 C CA . PRO B 1 106 ? -23.122 -133.859 79.219 1.00 7.61 106 PRO B CA 1
ATOM 3938 C C . PRO B 1 106 ? -23.903 -133.655 77.926 1.00 9.55 106 PRO B C 1
ATOM 3939 O O . PRO B 1 106 ? -24.353 -132.550 77.625 1.00 10.09 106 PRO B O 1
ATOM 3943 N N . ASP B 1 107 ? -24.051 -134.737 77.167 1.00 11.16 107 ASP B N 1
ATOM 3944 C CA . ASP B 1 107 ? -24.724 -134.721 75.884 1.00 7.67 107 ASP B CA 1
ATOM 3945 C C . ASP B 1 107 ? -26.229 -134.921 76.075 1.00 4.56 107 ASP B C 1
ATOM 3946 O O . ASP B 1 107 ? -26.654 -135.918 76.615 1.00 3.47 107 ASP B O 1
ATOM 3951 N N . PRO B 1 108 ? -27.053 -133.955 75.631 1.00 6.92 108 PRO B N 1
ATOM 3952 C CA . PRO B 1 108 ? -28.505 -134.041 75.874 1.00 6.83 108 PRO B CA 1
ATOM 3953 C C . PRO B 1 108 ? -29.229 -135.112 75.072 1.00 6.63 108 PRO B C 1
ATOM 3954 O O . PRO B 1 108 ? -30.246 -135.641 75.523 1.00 12.41 108 PRO B O 1
ATOM 3958 N N . TRP B 1 109 ? -28.621 -135.561 73.975 1.00 7.38 109 TRP B N 1
ATOM 3959 C CA . TRP B 1 109 ? -29.142 -136.724 73.251 1.00 6.71 109 TRP B CA 1
ATOM 3960 C C . TRP B 1 109 ? -29.080 -137.963 74.126 1.00 7.35 109 TRP B C 1
ATOM 3961 O O . TRP B 1 109 ? -29.996 -138.791 74.110 1.00 8.88 109 TRP B O 1
ATOM 3972 N N . VAL B 1 110 ? -28.036 -138.053 74.948 1.00 5.22 110 VAL B N 1
ATOM 3973 C CA . VAL B 1 110 ? -27.888 -139.214 75.804 1.00 5.73 110 VAL B CA 1
ATOM 3974 C C . VAL B 1 110 ? -28.773 -139.146 77.028 1.00 3.78 110 VAL B C 1
ATOM 3975 O O . VAL B 1 110 ? -29.432 -140.134 77.345 1.00 3.04 110 VAL B O 1
ATOM 3979 N N . ARG B 1 111 ? -28.907 -137.958 77.623 1.00 2.29 111 ARG B N 1
ATOM 3980 C CA . ARG B 1 111 ? -29.898 -137.770 78.695 1.00 3.45 111 ARG B CA 1
ATOM 3981 C C . ARG B 1 111 ? -31.325 -138.065 78.195 1.00 5.36 111 ARG B C 1
ATOM 3982 O O . ARG B 1 111 ? -32.115 -138.682 78.906 1.00 7.61 111 ARG B O 1
ATOM 3990 N N . ALA B 1 112 ? -31.602 -137.731 76.931 1.00 7.76 112 ALA B N 1
ATOM 3991 C CA . ALA B 1 112 ? -32.882 -138.057 76.279 1.00 7.29 112 ALA B CA 1
ATOM 3992 C C . ALA B 1 112 ? -33.084 -139.546 76.098 1.00 5.46 112 ALA B C 1
ATOM 3993 O O . ALA B 1 112 ? -34.172 -140.077 76.374 1.00 7.37 112 ALA B O 1
ATOM 3995 N N . TYR B 1 113 ? -32.052 -140.218 75.578 1.00 4.59 113 TYR B N 1
ATOM 3996 C CA . TYR B 1 113 ? -32.063 -141.673 75.475 1.00 3.79 113 TYR B CA 1
ATOM 3997 C C . TYR B 1 113 ? -32.303 -142.338 76.835 1.00 4.57 113 TYR B C 1
ATOM 3998 O O . TYR B 1 113 ? -33.098 -143.274 76.935 1.00 6.15 113 TYR B O 1
ATOM 4007 N N . ALA B 1 114 ? -31.571 -141.889 77.863 1.00 3.89 114 ALA B N 1
ATOM 4008 C CA . ALA B 1 114 ? -31.723 -142.436 79.232 1.00 5.92 114 ALA B CA 1
ATOM 4009 C C . ALA B 1 114 ? -33.171 -142.285 79.723 1.00 4.08 114 ALA B C 1
ATOM 4010 O O . ALA B 1 114 ? -33.738 -143.206 80.295 1.00 3.81 114 ALA B O 1
ATOM 4012 N N . LEU B 1 115 ? -33.752 -141.114 79.483 1.00 2.34 115 LEU B N 1
ATOM 4013 C CA . LEU B 1 115 ? -35.117 -140.851 79.901 1.00 3.68 115 LEU B CA 1
ATOM 4014 C C . LEU B 1 115 ? -36.115 -141.724 79.122 1.00 4.94 115 LEU B C 1
ATOM 4015 O O . LEU B 1 115 ? -36.961 -142.378 79.721 1.00 3.94 115 LEU B O 1
ATOM 4020 N N . ARG B 1 116 ? -35.901 -141.864 77.809 1.00 6.37 116 ARG B N 1
ATOM 4021 C CA . ARG B 1 116 ? -36.763 -142.700 76.987 1.00 6.91 116 ARG B CA 1
ATOM 4022 C C . ARG B 1 116 ? -36.748 -144.152 77.445 1.00 6.56 116 ARG B C 1
ATOM 4023 O O . ARG B 1 116 ? -37.802 -144.770 77.638 1.00 5.56 116 ARG B O 1
ATOM 4031 N N . LYS B 1 117 ? -35.533 -144.687 77.614 1.00 7.63 117 LYS B N 1
ATOM 4032 C CA . LYS B 1 117 ? -35.319 -146.070 78.050 1.00 5.82 117 LYS B CA 1
ATOM 4033 C C . LYS B 1 117 ? -36.049 -146.329 79.380 1.00 5.35 117 LYS B C 1
ATOM 4034 O O . LYS B 1 117 ? -36.617 -147.398 79.597 1.00 8.37 117 LYS B O 1
ATOM 4040 N N . SER B 1 118 ? -36.059 -145.311 80.242 1.00 5.15 118 SER B N 1
ATOM 4041 C CA . SER B 1 118 ? -36.755 -145.375 81.514 1.00 2.64 118 SER B CA 1
ATOM 4042 C C . SER B 1 118 ? -38.283 -145.410 81.380 1.00 4.36 118 SER B C 1
ATOM 4043 O O . SER B 1 118 ? -38.941 -146.209 82.052 1.00 2.16 118 SER B O 1
ATOM 4046 N N . LEU B 1 119 ? -38.848 -144.504 80.568 1.00 3.53 119 LEU B N 1
ATOM 4047 C CA . LEU B 1 119 ? -40.288 -144.518 80.288 1.00 3.46 119 LEU B CA 1
ATOM 4048 C C . LEU B 1 119 ? -40.725 -145.883 79.733 1.00 4.41 119 LEU B C 1
ATOM 4049 O O . LEU B 1 119 ? -41.677 -146.480 80.223 1.00 7.40 119 LEU B O 1
ATOM 4054 N N . GLU B 1 120 ? -39.919 -146.451 78.839 1.00 4.90 120 GLU B N 1
ATOM 4055 C CA . GLU B 1 120 ? -40.213 -147.767 78.278 1.00 6.21 120 GLU B CA 1
ATOM 4056 C C . GLU B 1 120 ? -40.200 -148.879 79.302 1.00 8.27 120 GLU B C 1
ATOM 4057 O O . GLU B 1 120 ? -41.003 -149.807 79.202 1.00 11.60 120 GLU B O 1
ATOM 4063 N N . THR B 1 121 ? -39.257 -148.838 80.246 1.00 6.01 121 THR B N 1
ATOM 4064 C CA . THR B 1 121 ? -39.233 -149.826 81.319 1.00 6.11 121 THR B CA 1
ATOM 4065 C C . THR B 1 121 ? -40.412 -149.639 82.291 1.00 6.76 121 THR B C 1
ATOM 4066 O O . THR B 1 121 ? -41.008 -150.617 82.749 1.00 7.66 121 THR B O 1
ATOM 4070 N N . MET B 1 122 ? -40.804 -148.394 82.526 1.00 5.50 122 MET B N 1
ATOM 4071 C CA . MET B 1 122 ? -42.016 -148.121 83.286 1.00 7.67 122 MET B CA 1
ATOM 4072 C C . MET B 1 122 ? -43.263 -148.753 82.643 1.00 7.04 122 MET B C 1
ATOM 4073 O O . MET B 1 122 ? -44.063 -149.410 83.325 1.00 6.71 122 MET B O 1
ATOM 4078 N N . ASP B 1 123 ? -43.384 -148.619 81.322 1.00 6.67 123 ASP B N 1
ATOM 4079 C CA . ASP B 1 123 ? -44.483 -149.237 80.572 1.00 5.46 123 ASP B CA 1
ATOM 4080 C C . ASP B 1 123 ? -44.471 -150.746 80.659 1.00 4.89 123 ASP B C 1
ATOM 4081 O O . ASP B 1 123 ? -45.492 -151.350 80.945 1.00 6.06 123 ASP B O 1
ATOM 4086 N N . LEU B 1 124 ? -43.286 -151.340 80.497 1.00 6.26 124 LEU B N 1
ATOM 4087 C CA . LEU B 1 124 ? -43.090 -152.781 80.637 1.00 5.37 124 LEU B CA 1
ATOM 4088 C C . LEU B 1 124 ? -43.526 -153.267 82.005 1.00 7.93 124 LEU B C 1
ATOM 4089 O O . LEU B 1 124 ? -44.227 -154.270 82.122 1.00 4.67 124 LEU B O 1
ATOM 4094 N N . GLY B 1 125 ? -43.081 -152.558 83.044 1.00 8.58 125 GLY B N 1
ATOM 4095 C CA . GLY B 1 125 ? -43.384 -152.985 84.400 1.00 6.91 125 GLY B CA 1
ATOM 4096 C C . GLY B 1 125 ? -44.873 -152.941 84.676 1.00 6.72 125 GLY B C 1
ATOM 4097 O O . GLY B 1 125 ? -45.406 -153.807 85.363 1.00 6.40 125 GLY B O 1
ATOM 4098 N N . ALA B 1 126 ? -45.540 -151.932 84.127 1.00 7.08 126 ALA B N 1
ATOM 4099 C CA . ALA B 1 126 ? -46.967 -151.778 84.307 1.00 10.44 126 ALA B CA 1
ATOM 4100 C C . ALA B 1 126 ? -47.721 -152.957 83.706 1.00 14.72 126 ALA B C 1
ATOM 4101 O O . ALA B 1 126 ? -48.661 -153.469 84.319 1.00 17.94 126 ALA B O 1
ATOM 4103 N N . GLU B 1 127 ? -47.243 -153.460 82.568 1.00 16.71 127 GLU B N 1
ATOM 4104 C CA . GLU B 1 127 ? -47.766 -154.704 82.001 1.00 17.72 127 GLU B CA 1
ATOM 4105 C C . GLU B 1 127 ? -47.642 -155.873 82.941 1.00 15.47 127 GLU B C 1
ATOM 4106 O O . GLU B 1 127 ? -48.478 -156.763 82.917 1.00 18.12 127 GLU B O 1
ATOM 4112 N N . LEU B 1 128 ? -46.498 -155.963 83.619 1.00 13.11 128 LEU B N 1
ATOM 4113 C CA . LEU B 1 128 ? -46.177 -157.113 84.448 1.00 11.05 128 LEU B CA 1
ATOM 4114 C C . LEU B 1 128 ? -46.706 -157.009 85.864 1.00 8.84 128 LEU B C 1
ATOM 4115 O O . LEU B 1 128 ? -46.554 -157.935 86.645 1.00 11.58 128 LEU B O 1
ATOM 4120 N N . GLY B 1 129 ? -47.183 -155.829 86.227 1.00 11.35 129 GLY B N 1
ATOM 4121 C CA . GLY B 1 129 ? -47.764 -155.619 87.539 1.00 13.41 129 GLY B CA 1
ATOM 4122 C C . GLY B 1 129 ? -46.785 -155.098 88.576 1.00 14.35 129 GLY B C 1
ATOM 4123 O O . GLY B 1 129 ? -47.063 -155.191 89.772 1.00 16.66 129 GLY B O 1
ATOM 4124 N N . ALA B 1 130 ? -45.638 -154.585 88.131 1.00 12.79 130 ALA B N 1
ATOM 4125 C CA . ALA B 1 130 ? -44.611 -154.066 89.026 1.00 11.44 130 ALA B CA 1
ATOM 4126 C C . ALA B 1 130 ? -45.135 -152.862 89.809 1.00 12.63 130 ALA B C 1
ATOM 4127 O O . ALA B 1 130 ? -45.852 -152.024 89.261 1.00 11.78 130 ALA B O 1
ATOM 4129 N N . GLU B 1 131 ? -44.724 -152.740 91.068 1.00 12.95 131 GLU B N 1
ATOM 4130 C CA . GLU B 1 131 ? -45.165 -151.607 91.888 1.00 17.16 131 GLU B CA 1
ATOM 4131 C C . GLU B 1 131 ? -44.007 -150.711 92.317 1.00 12.51 131 GLU B C 1
ATOM 4132 O O . GLU B 1 131 ? -44.217 -149.574 92.723 1.00 13.48 131 GLU B O 1
ATOM 4138 N N . ILE B 1 132 ? -42.787 -151.234 92.248 1.00 11.28 132 ILE B N 1
ATOM 4139 C CA . ILE B 1 132 ? -41.617 -150.437 92.610 1.00 9.61 132 ILE B CA 1
ATOM 4140 C C . ILE B 1 132 ? -40.716 -150.264 91.392 1.00 7.34 132 ILE B C 1
ATOM 4141 O O . ILE B 1 132 ? -40.532 -151.197 90.613 1.00 8.63 132 ILE B O 1
ATOM 4146 N N . TYR B 1 133 ? -40.164 -149.066 91.234 1.00 4.69 133 TYR B N 1
ATOM 4147 C CA . TYR B 1 133 ? -39.210 -148.811 90.166 1.00 4.82 133 TYR B CA 1
ATOM 4148 C C . TYR B 1 133 ? -37.889 -148.345 90.773 1.00 2.00 133 TYR B C 1
ATOM 4149 O O . TYR B 1 133 ? -37.860 -147.367 91.499 1.00 4.00 133 TYR B O 1
ATOM 4158 N N . VAL B 1 134 ? -36.817 -149.085 90.517 1.00 3.00 134 VAL B N 1
ATOM 4159 C CA . VAL B 1 134 ? -35.504 -148.809 91.115 1.00 5.89 134 VAL B CA 1
ATOM 4160 C C . VAL B 1 134 ? -34.639 -148.037 90.116 1.00 5.65 134 VAL B C 1
ATOM 4161 O O . VAL B 1 134 ? -34.752 -148.256 88.913 1.00 7.67 134 VAL B O 1
ATOM 4165 N N . VAL B 1 135 ? -33.944 -147.010 90.598 1.00 4.73 135 VAL B N 1
ATOM 4166 C CA . VAL B 1 135 ? -32.906 -146.317 89.832 1.00 2.00 135 VAL B CA 1
ATOM 4167 C C . VAL B 1 135 ? -31.562 -146.578 90.508 1.00 3.95 135 VAL B C 1
ATOM 4168 O O . VAL B 1 135 ? -31.342 -146.140 91.640 1.00 6.10 135 VAL B O 1
ATOM 4172 N N . TRP B 1 136 ? -30.695 -147.354 89.854 1.00 3.09 136 TRP B N 1
ATOM 4173 C CA . TRP B 1 136 ? -29.283 -147.451 90.264 1.00 6.31 136 TRP B CA 1
ATOM 4174 C C . TRP B 1 136 ? -28.393 -146.616 89.349 1.00 7.13 136 TRP B C 1
ATOM 4175 O O . TRP B 1 136 ? -28.276 -146.910 88.167 1.00 11.84 136 TRP B O 1
ATOM 4186 N N . PRO B 1 137 ? -27.728 -145.587 89.887 1.00 6.18 137 PRO B N 1
ATOM 4187 C CA . PRO B 1 137 ? -26.999 -144.630 89.053 1.00 5.77 137 PRO B CA 1
ATOM 4188 C C . PRO B 1 137 ? -25.564 -145.073 88.795 1.00 5.94 137 PRO B C 1
ATOM 4189 O O . PRO B 1 137 ? -24.617 -144.318 89.056 1.00 7.86 137 PRO B O 1
ATOM 4193 N N . GLY B 1 138 ? -25.421 -146.238 88.171 1.00 2.94 138 GLY B N 1
ATOM 4194 C CA . GLY B 1 138 ? -24.133 -146.898 88.105 1.00 6.14 138 GLY B CA 1
ATOM 4195 C C . GLY B 1 138 ? -23.128 -146.135 87.287 1.00 5.28 138 GLY B C 1
ATOM 4196 O O . GLY B 1 138 ? -21.912 -146.221 87.498 1.00 4.94 138 GLY B O 1
ATOM 4197 N N . ARG B 1 139 ? -23.651 -145.330 86.377 1.00 3.82 139 ARG B N 1
ATOM 4198 C CA . ARG B 1 139 ? -22.805 -144.638 85.421 1.00 4.21 139 ARG B CA 1
ATOM 4199 C C . ARG B 1 139 ? -22.700 -143.179 85.794 1.00 5.68 139 ARG B C 1
ATOM 4200 O O . ARG B 1 139 ? -21.942 -142.442 85.174 1.00 6.10 139 ARG B O 1
ATOM 4208 N N . GLU B 1 140 ? -23.445 -142.758 86.822 1.00 4.32 140 GLU B N 1
ATOM 4209 C CA . GLU B 1 140 ? -23.471 -141.345 87.185 1.00 5.08 140 GLU B CA 1
ATOM 4210 C C . GLU B 1 140 ? -22.360 -141.015 88.176 1.00 7.31 140 GLU B C 1
ATOM 4211 O O . GLU B 1 140 ? -22.560 -140.985 89.398 1.00 6.74 140 GLU B O 1
ATOM 4217 N N . GLY B 1 141 ? -21.169 -140.774 87.626 1.00 8.30 141 GLY B N 1
ATOM 4218 C CA . GLY B 1 141 ? -20.011 -140.498 88.453 1.00 4.99 141 GLY B CA 1
ATOM 4219 C C . GLY B 1 141 ? -18.904 -139.899 87.633 1.00 5.32 141 GLY B C 1
ATOM 4220 O O . GLY B 1 141 ? -19.149 -139.448 86.516 1.00 8.51 141 GLY B O 1
ATOM 4221 N N . ALA B 1 142 ? -17.694 -139.881 88.177 1.00 2.97 142 ALA B N 1
ATOM 4222 C CA . ALA B 1 142 ? -16.582 -139.239 87.500 1.00 3.29 142 ALA B CA 1
ATOM 4223 C C . ALA B 1 142 ? -15.242 -139.823 87.877 1.00 4.34 142 ALA B C 1
ATOM 4224 O O . ALA B 1 142 ? -15.075 -140.433 88.928 1.00 3.35 142 ALA B O 1
ATOM 4226 N N . GLU B 1 143 ? -14.290 -139.703 86.965 1.00 6.44 143 GLU B N 1
ATOM 4227 C CA . GLU B 1 143 ? -12.916 -139.802 87.397 1.00 9.53 143 GLU B CA 1
ATOM 4228 C C . GLU B 1 143 ? -12.094 -138.608 86.986 1.00 6.92 143 GLU B C 1
ATOM 4229 O O . GLU B 1 143 ? -11.043 -138.361 87.554 1.00 9.83 143 GLU B O 1
ATOM 4235 N N . VAL B 1 144 ? -12.742 -137.693 86.275 1.00 7.57 144 VAL B N 1
ATOM 4236 C CA . VAL B 1 144 ? -12.089 -136.454 85.868 1.00 5.02 144 VAL B CA 1
ATOM 4237 C C . VAL B 1 144 ? -12.927 -135.249 86.273 1.00 6.45 144 VAL B C 1
ATOM 4238 O O . VAL B 1 144 ? -13.943 -134.945 85.667 1.00 7.96 144 VAL B O 1
ATOM 4242 N N . GLU B 1 145 ? -12.470 -134.569 87.322 1.00 7.94 145 GLU B N 1
ATOM 4243 C CA . GLU B 1 145 ? -13.189 -133.463 87.938 1.00 7.43 145 GLU B CA 1
ATOM 4244 C C . GLU B 1 145 ? -12.939 -132.143 87.189 1.00 7.26 145 GLU B C 1
ATOM 4245 O O . GLU B 1 145 ? -13.590 -131.130 87.443 1.00 6.86 145 GLU B O 1
ATOM 4251 N N . ALA B 1 146 ? -12.003 -132.164 86.246 1.00 6.16 146 ALA B N 1
ATOM 4252 C CA . ALA B 1 146 ? -11.599 -130.936 85.557 1.00 8.12 146 ALA B CA 1
ATOM 4253 C C . ALA B 1 146 ? -12.720 -130.361 84.690 1.00 8.09 146 ALA B C 1
ATOM 4254 O O . ALA B 1 146 ? -12.637 -129.214 84.244 1.00 7.61 146 ALA B O 1
ATOM 4256 N N . THR B 1 147 ? -13.731 -131.187 84.412 1.00 8.70 147 THR B N 1
ATOM 4257 C CA . THR B 1 147 ? -14.905 -130.777 83.638 1.00 9.39 147 THR B CA 1
ATOM 4258 C C . THR B 1 147 ? -15.806 -129.779 84.393 1.00 10.28 147 THR B C 1
ATOM 4259 O O . THR B 1 147 ? -16.595 -129.054 83.778 1.00 12.27 147 THR B O 1
ATOM 4263 N N . GLY B 1 148 ? -15.794 -129.862 85.720 1.00 9.69 148 GLY B N 1
ATOM 4264 C CA . GLY B 1 148 ? -16.679 -129.050 86.522 1.00 6.92 148 GLY B CA 1
ATOM 4265 C C . GLY B 1 148 ? -18.091 -129.610 86.545 1.00 9.58 148 GLY B C 1
ATOM 4266 O O . GLY B 1 148 ? -19.015 -128.933 86.981 1.00 10.87 148 GLY B O 1
ATOM 4267 N N . LYS B 1 149 ? -18.266 -130.862 86.133 1.00 8.10 149 LYS B N 1
ATOM 4268 C CA . LYS B 1 149 ? -19.618 -131.406 85.978 1.00 8.44 149 LYS B CA 1
ATOM 4269 C C . LYS B 1 149 ? -20.352 -131.645 87.288 1.00 9.20 149 LYS B C 1
ATOM 4270 O O . LYS B 1 149 ? -21.569 -131.799 87.284 1.00 9.04 149 LYS B O 1
ATOM 4276 N N . ALA B 1 150 ? -19.602 -131.777 88.388 1.00 9.80 150 ALA B N 1
ATOM 4277 C CA . ALA B 1 150 ? -20.193 -132.031 89.715 1.00 9.60 150 ALA B CA 1
ATOM 4278 C C . ALA B 1 150 ? -21.172 -130.926 90.126 1.00 8.49 150 ALA B C 1
ATOM 4279 O O . ALA B 1 150 ? -22.090 -131.150 90.911 1.00 9.60 150 ALA B O 1
ATOM 4281 N N . ARG B 1 151 ? -21.010 -129.746 89.550 1.00 9.00 151 ARG B N 1
ATOM 4282 C CA . ARG B 1 151 ? -21.930 -128.652 89.812 1.00 11.04 151 ARG B CA 1
ATOM 4283 C C . ARG B 1 151 ? -23.252 -128.788 89.065 1.00 11.26 151 ARG B C 1
ATOM 4284 O O . ARG B 1 151 ? -24.244 -128.150 89.437 1.00 12.91 151 ARG B O 1
ATOM 4292 N N . LYS B 1 152 ? -23.276 -129.629 88.028 1.00 9.49 152 LYS B N 1
ATOM 4293 C CA . LYS B 1 152 ? -24.404 -129.676 87.101 1.00 9.10 152 LYS B CA 1
ATOM 4294 C C . LYS B 1 152 ? -25.328 -130.866 87.306 1.00 9.07 152 LYS B C 1
ATOM 4295 O O . LYS B 1 152 ? -26.495 -130.818 86.938 1.00 6.19 152 LYS B O 1
ATOM 4301 N N . VAL B 1 153 ? -24.813 -131.925 87.914 1.00 6.66 153 VAL B N 1
ATOM 4302 C CA . VAL B 1 153 ? -25.513 -133.194 87.908 1.00 7.62 153 VAL B CA 1
ATOM 4303 C C . VAL B 1 153 ? -26.786 -133.216 88.759 1.00 9.10 153 VAL B C 1
ATOM 4304 O O . VAL B 1 153 ? -27.701 -133.999 88.484 1.00 9.03 153 VAL B O 1
ATOM 4308 N N . TRP B 1 154 ? -26.862 -132.343 89.766 1.00 8.87 154 TRP B N 1
ATOM 4309 C CA . TRP B 1 154 ? -27.994 -132.356 90.694 1.00 9.77 154 TRP B CA 1
ATOM 4310 C C . TRP B 1 154 ? -29.268 -131.922 89.973 1.00 8.87 154 TRP B C 1
ATOM 4311 O O . TRP B 1 154 ? -30.299 -132.603 90.055 1.00 8.89 154 TRP B O 1
ATOM 4322 N N . ASP B 1 155 ? -29.151 -130.866 89.168 1.00 8.73 155 ASP B N 1
ATOM 4323 C CA . ASP B 1 155 ? -30.259 -130.392 88.354 1.00 9.13 155 ASP B CA 1
ATOM 4324 C C . ASP B 1 155 ? -30.677 -131.379 87.269 1.00 10.35 155 ASP B C 1
ATOM 4325 O O . ASP B 1 155 ? -31.876 -131.603 87.056 1.00 8.96 155 ASP B O 1
ATOM 4330 N N . TRP B 1 156 ? -29.694 -132.028 86.650 1.00 9.42 156 TRP B N 1
ATOM 4331 C CA . TRP B 1 156 ? -29.962 -132.992 85.603 1.00 7.17 156 TRP B CA 1
ATOM 4332 C C . TRP B 1 156 ? -30.712 -134.207 86.106 1.00 8.53 156 TRP B C 1
ATOM 4333 O O . TRP B 1 156 ? -31.662 -134.651 85.478 1.00 8.88 156 TRP B O 1
ATOM 4344 N N . VAL B 1 157 ? -30.287 -134.774 87.233 1.00 11.44 157 VAL B N 1
ATOM 4345 C CA . VAL B 1 157 ? -30.975 -135.947 87.768 1.00 9.32 157 VAL B CA 1
ATOM 4346 C C . VAL B 1 157 ? -32.313 -135.582 88.428 1.00 7.64 157 VAL B C 1
ATOM 4347 O O . VAL B 1 157 ? -33.266 -136.348 88.367 1.00 10.05 157 VAL B O 1
ATOM 4351 N N . ARG B 1 158 ? -32.435 -134.357 88.906 1.00 6.20 158 ARG B N 1
ATOM 4352 C CA . ARG B 1 158 ? -33.731 -133.849 89.349 1.00 9.45 158 ARG B CA 1
ATOM 4353 C C . ARG B 1 158 ? -34.741 -133.814 88.189 1.00 9.03 158 ARG B C 1
ATOM 4354 O O . ARG B 1 158 ? -35.892 -134.210 88.335 1.00 8.82 158 ARG B O 1
ATOM 4362 N N . GLU B 1 159 ? -34.307 -133.243 87.069 1.00 7.11 159 GLU B N 1
ATOM 4363 C CA . GLU B 1 159 ? -35.113 -133.107 85.870 1.00 8.13 159 GLU B CA 1
ATOM 4364 C C . GLU B 1 159 ? -35.617 -134.453 85.322 1.00 9.13 159 GLU B C 1
ATOM 4365 O O . GLU B 1 159 ? -36.793 -134.597 85.013 1.00 10.30 159 GLU B O 1
ATOM 4371 N N . ALA B 1 160 ? -34.746 -135.457 85.291 1.00 6.66 160 ALA B N 1
ATOM 4372 C CA . ALA B 1 160 ? -35.113 -136.785 84.845 1.00 5.84 160 ALA B CA 1
ATOM 4373 C C . ALA B 1 160 ? -36.164 -137.399 85.762 1.00 5.89 160 ALA B C 1
ATOM 4374 O O . ALA B 1 160 ? -37.215 -137.834 85.295 1.00 7.70 160 ALA B O 1
ATOM 4376 N N . LEU B 1 161 ? -35.919 -137.337 87.068 1.00 4.17 161 LEU B N 1
ATOM 4377 C CA . LEU B 1 161 ? -36.770 -138.001 88.055 1.00 6.13 161 LEU B CA 1
ATOM 4378 C C . LEU B 1 161 ? -38.130 -137.335 88.230 1.00 2.87 161 LEU B C 1
ATOM 4379 O O . LEU B 1 161 ? -39.129 -138.016 88.395 1.00 3.23 161 LEU B O 1
ATOM 4384 N N . ASN B 1 162 ? -38.162 -136.021 88.101 1.00 3.52 162 ASN B N 1
ATOM 4385 C CA . ASN B 1 162 ? -39.424 -135.276 88.065 1.00 7.33 162 ASN B CA 1
ATOM 4386 C C . ASN B 1 162 ? -40.241 -135.630 86.826 1.00 8.07 162 ASN B C 1
ATOM 4387 O O . ASN B 1 162 ? -41.441 -135.859 86.921 1.00 10.16 162 ASN B O 1
ATOM 4392 N N . PHE B 1 163 ? -39.561 -135.813 85.696 1.00 8.35 163 PHE B N 1
ATOM 4393 C CA . PHE B 1 163 ? -40.228 -136.192 84.462 1.00 7.92 163 PHE B CA 1
ATOM 4394 C C . PHE B 1 163 ? -40.812 -137.596 84.571 1.00 5.82 163 PHE B C 1
ATOM 4395 O O . PHE B 1 163 ? -41.963 -137.822 84.215 1.00 6.30 163 PHE B O 1
ATOM 4403 N N . MET B 1 164 ? -40.061 -138.498 85.188 1.00 4.76 164 MET B N 1
ATOM 4404 C CA . MET B 1 164 ? -40.496 -139.881 85.344 1.00 6.17 164 MET B CA 1
ATOM 4405 C C . MET B 1 164 ? -41.697 -140.000 86.262 1.00 5.75 164 MET B C 1
ATOM 4406 O O . MET B 1 164 ? -42.602 -140.801 86.018 1.00 6.85 164 MET B O 1
ATOM 4411 N N . ALA B 1 165 ? -41.683 -139.237 87.350 1.00 7.58 165 ALA B N 1
ATOM 4412 C CA . ALA B 1 165 ? -42.798 -139.255 88.299 1.00 7.75 165 ALA B CA 1
ATOM 4413 C C . ALA B 1 165 ? -44.070 -138.604 87.730 1.00 4.89 165 ALA B C 1
ATOM 4414 O O . ALA B 1 165 ? -45.174 -139.070 87.999 1.00 6.64 165 ALA B O 1
ATOM 4416 N N . ALA B 1 166 ? -43.910 -137.520 86.979 1.00 4.31 166 ALA B N 1
ATOM 4417 C CA . ALA B 1 166 ? -45.047 -136.889 86.297 1.00 6.00 166 ALA B CA 1
ATOM 4418 C C . ALA B 1 166 ? -45.623 -137.807 85.230 1.00 7.98 166 ALA B C 1
ATOM 4419 O O . ALA B 1 166 ? -46.836 -137.921 85.102 1.00 11.33 166 ALA B O 1
ATOM 4421 N N . TYR B 1 167 ? -44.747 -138.528 84.531 1.00 8.08 167 TYR B N 1
ATOM 4422 C CA . TYR B 1 167 ? -45.178 -139.480 83.533 1.00 8.83 167 TYR B CA 1
ATOM 4423 C C . TYR B 1 167 ? -46.022 -140.573 84.151 1.00 9.32 167 TYR B C 1
ATOM 4424 O O . TYR B 1 167 ? -47.071 -140.917 83.625 1.00 8.66 167 TYR B O 1
ATOM 4433 N N . ALA B 1 168 ? -45.575 -141.100 85.284 1.00 10.82 168 ALA B N 1
ATOM 4434 C CA . ALA B 1 168 ? -46.334 -142.145 85.968 1.00 12.44 168 ALA B CA 1
ATOM 4435 C C . ALA B 1 168 ? -47.706 -141.637 86.461 1.00 14.00 168 ALA B C 1
ATOM 4436 O O . ALA B 1 168 ? -48.693 -142.360 86.393 1.00 14.40 168 ALA B O 1
ATOM 4438 N N . GLU B 1 169 ? -47.751 -140.403 86.953 1.00 16.02 169 GLU B N 1
ATOM 4439 C CA . GLU B 1 169 ? -49.006 -139.762 87.368 1.00 20.93 169 GLU B CA 1
ATOM 4440 C C . GLU B 1 169 ? -49.950 -139.695 86.188 1.00 19.88 169 GLU B C 1
ATOM 4441 O O . GLU B 1 169 ? -51.058 -140.202 86.243 1.00 21.34 169 GLU B O 1
ATOM 4447 N N . ASP B 1 170 ? -49.427 -139.208 85.072 1.00 19.42 170 ASP B N 1
ATOM 4448 C CA . ASP B 1 170 ? -50.189 -139.028 83.856 1.00 18.79 170 ASP B CA 1
ATOM 4449 C C . ASP B 1 170 ? -50.714 -140.339 83.285 1.00 18.75 170 ASP B C 1
ATOM 4450 O O . ASP B 1 170 ? -51.805 -140.376 82.723 1.00 17.80 170 ASP B O 1
ATOM 4455 N N . GLN B 1 171 ? -49.921 -141.402 83.398 1.00 17.07 171 GLN B N 1
ATOM 4456 C CA . GLN B 1 171 ? -50.306 -142.713 82.884 1.00 15.88 171 GLN B CA 1
ATOM 4457 C C . GLN B 1 171 ? -51.208 -143.498 83.828 1.00 14.48 171 GLN B C 1
ATOM 4458 O O . GLN B 1 171 ? -51.703 -144.546 83.462 1.00 18.64 171 GLN B O 1
ATOM 4464 N N . GLY B 1 172 ? -51.285 -143.084 85.083 1.00 14.18 172 GLY B N 1
ATOM 4465 C CA . GLY B 1 172 ? -52.036 -143.857 86.061 1.00 14.67 172 GLY B CA 1
ATOM 4466 C C . GLY B 1 172 ? -51.249 -145.025 86.653 1.00 15.20 172 GLY B C 1
ATOM 4467 O O . GLY B 1 172 ? -51.832 -145.942 87.213 1.00 14.86 172 GLY B O 1
ATOM 4468 N N . TYR B 1 173 ? -49.928 -145.005 86.511 1.00 12.99 173 TYR B N 1
ATOM 4469 C CA . TYR B 1 173 ? -49.078 -146.008 87.153 1.00 13.94 173 TYR B CA 1
ATOM 4470 C C . TYR B 1 173 ? -48.950 -145.721 88.649 1.00 14.78 173 TYR B C 1
ATOM 4471 O O . TYR B 1 173 ? -48.721 -144.571 89.050 1.00 15.14 173 TYR B O 1
ATOM 4480 N N . GLY B 1 174 ? -48.963 -146.786 89.449 1.00 14.24 174 GLY B N 1
ATOM 4481 C CA . GLY B 1 174 ? -48.887 -146.630 90.886 1.00 16.00 174 GLY B CA 1
ATOM 4482 C C . GLY B 1 174 ? -47.496 -146.793 91.466 1.00 18.19 174 GLY B C 1
ATOM 4483 O O . GLY B 1 174 ? -47.379 -147.097 92.646 1.00 22.67 174 GLY B O 1
ATOM 4484 N N . TYR B 1 175 ? -46.453 -146.499 90.683 1.00 17.51 175 TYR B N 1
ATOM 4485 C CA . TYR B 1 175 ? -45.069 -146.726 91.098 1.00 14.28 175 TYR B CA 1
ATOM 4486 C C . TYR B 1 175 ? -44.661 -145.911 92.321 1.00 14.96 175 TYR B C 1
ATOM 4487 O O . TYR B 1 175 ? -44.950 -144.717 92.397 1.00 14.51 175 TYR B O 1
ATOM 4496 N N . ARG B 1 176 ? -43.929 -146.547 93.236 1.00 14.62 176 ARG B N 1
ATOM 4497 C CA . ARG B 1 176 ? -43.048 -145.826 94.149 1.00 12.99 176 ARG B CA 1
ATOM 4498 C C . ARG B 1 176 ? -41.632 -145.977 93.587 1.00 13.05 176 ARG B C 1
ATOM 4499 O O . ARG B 1 176 ? -41.236 -147.066 93.181 1.00 12.83 176 ARG B O 1
ATOM 4507 N N . PHE B 1 177 ? -40.886 -144.883 93.528 1.00 9.11 177 PHE B N 1
ATOM 4508 C CA . PHE B 1 177 ? -39.506 -144.929 93.059 1.00 7.59 177 PHE B CA 1
ATOM 4509 C C . PHE B 1 177 ? -38.493 -145.121 94.203 1.00 6.41 177 PHE B C 1
ATOM 4510 O O . PHE B 1 177 ? -38.565 -144.442 95.221 1.00 6.14 177 PHE B O 1
ATOM 4518 N N . ALA B 1 178 ? -37.643 -146.135 94.072 1.00 4.31 178 ALA B N 1
ATOM 4519 C CA . ALA B 1 178 ? -36.651 -146.482 95.087 1.00 2.00 178 ALA B CA 1
ATOM 4520 C C . ALA B 1 178 ? -35.232 -146.273 94.534 1.00 4.23 178 ALA B C 1
ATOM 4521 O O . ALA B 1 178 ? -34.806 -146.938 93.595 1.00 4.09 178 ALA B O 1
ATOM 4523 N N . LEU B 1 179 ? -34.549 -145.263 95.072 1.00 6.33 179 LEU B N 1
ATOM 4524 C CA . LEU B 1 179 ? -33.219 -144.852 94.625 1.00 4.23 179 LEU B CA 1
ATOM 4525 C C . LEU B 1 179 ? -32.147 -145.678 95.325 1.00 6.17 179 LEU B C 1
ATOM 4526 O O . LEU B 1 179 ? -32.192 -145.863 96.542 1.00 5.74 179 LEU B O 1
ATOM 4531 N N . GLU B 1 180 ? -31.195 -146.201 94.546 1.00 6.33 180 GLU B N 1
ATOM 4532 C CA . GLU B 1 180 ? -30.192 -147.150 95.051 1.00 4.82 180 GLU B CA 1
ATOM 4533 C C . GLU B 1 180 ? -28.770 -146.569 95.011 1.00 4.60 180 GLU B C 1
ATOM 4534 O O . GLU B 1 180 ? -28.139 -146.536 93.970 1.00 7.33 180 GLU B O 1
ATOM 4540 N N . PRO B 1 181 ? -28.247 -146.113 96.157 1.00 4.83 181 PRO B N 1
ATOM 4541 C CA . PRO B 1 181 ? -26.940 -145.464 96.131 1.00 3.80 181 PRO B CA 1
ATOM 4542 C C . PRO B 1 181 ? -25.826 -146.499 96.125 1.00 4.57 181 PRO B C 1
ATOM 4543 O O . PRO B 1 181 ? -26.030 -147.644 96.538 1.00 9.69 181 PRO B O 1
ATOM 4547 N N . LYS B 1 182 ? -24.668 -146.107 95.596 1.00 2.85 182 LYS B N 1
ATOM 4548 C CA . LYS B 1 182 ? -23.461 -146.936 95.595 1.00 2.00 182 LYS B CA 1
ATOM 4549 C C . LYS B 1 182 ? -22.287 -145.954 95.556 1.00 2.00 182 LYS B C 1
ATOM 4550 O O . LYS B 1 182 ? -22.351 -144.951 94.853 1.00 2.00 182 LYS B O 1
ATOM 4556 N N . PRO B 1 183 ? -21.203 -146.223 96.312 1.00 2.79 183 PRO B N 1
ATOM 4557 C CA . PRO B 1 183 ? -20.141 -145.202 96.387 1.00 2.24 183 PRO B CA 1
ATOM 4558 C C . PRO B 1 183 ? -19.218 -145.123 95.168 1.00 2.45 183 PRO B C 1
ATOM 4559 O O . PRO B 1 183 ? -18.758 -144.048 94.803 1.00 3.20 183 PRO B O 1
ATOM 4563 N N . ASN B 1 184 ? -18.896 -146.274 94.584 1.00 3.66 184 ASN B N 1
ATOM 4564 C CA . ASN B 1 184 ? -18.050 -146.326 93.397 1.00 3.31 184 ASN B CA 1
ATOM 4565 C C . ASN B 1 184 ? -18.341 -147.602 92.596 1.00 2.94 184 ASN B C 1
ATOM 4566 O O . ASN B 1 184 ? -19.060 -148.485 93.073 1.00 2.19 184 ASN B O 1
ATOM 4571 N N . GLU B 1 185 ? -17.744 -147.699 91.402 1.00 2.02 185 GLU B N 1
ATOM 4572 C CA . GLU B 1 185 ? -17.783 -148.915 90.570 1.00 4.41 185 GLU B CA 1
ATOM 4573 C C . GLU B 1 185 ? -19.118 -149.096 89.831 1.00 3.19 185 GLU B C 1
ATOM 4574 O O . GLU B 1 185 ? -20.124 -149.491 90.422 1.00 2.79 185 GLU B O 1
ATOM 4580 N N . PRO B 1 186 ? -19.113 -148.889 88.506 1.00 4.46 186 PRO B N 1
ATOM 4581 C CA . PRO B 1 186 ? -17.942 -148.863 87.628 1.00 3.25 186 PRO B CA 1
ATOM 4582 C C . PRO B 1 186 ? -17.190 -147.516 87.545 1.00 6.22 186 PRO B C 1
ATOM 4583 O O . PRO B 1 186 ? -16.054 -147.469 87.064 1.00 5.02 186 PRO B O 1
ATOM 4587 N N . ARG B 1 187 ? -17.826 -146.431 87.991 1.00 2.32 187 ARG B N 1
ATOM 4588 C CA . ARG B 1 187 ? -17.162 -145.134 88.069 1.00 2.30 187 ARG B CA 1
ATOM 4589 C C . ARG B 1 187 ? -16.196 -145.010 89.241 1.00 2.00 187 ARG B C 1
ATOM 4590 O O . ARG B 1 187 ? -16.377 -145.644 90.262 1.00 2.00 187 ARG B O 1
ATOM 4598 N N . GLY B 1 188 ? -15.124 -144.241 89.053 1.00 4.66 188 GLY B N 1
ATOM 4599 C CA . GLY B 1 188 ? -14.166 -143.995 90.123 1.00 2.97 188 GLY B CA 1
ATOM 4600 C C . GLY B 1 188 ? -14.853 -143.604 91.429 1.00 4.37 188 GLY B C 1
ATOM 4601 O O . GLY B 1 188 ? -14.565 -144.199 92.472 1.00 2.00 188 GLY B O 1
ATOM 4602 N N . ASP B 1 189 ? -15.725 -142.594 91.348 1.00 2.00 189 ASP B N 1
ATOM 4603 C CA . ASP B 1 189 ? -16.718 -142.265 92.375 1.00 3.32 189 ASP B CA 1
ATOM 4604 C C . ASP B 1 189 ? -18.092 -142.037 91.746 1.00 6.82 189 ASP B C 1
ATOM 4605 O O . ASP B 1 189 ? -18.189 -141.408 90.693 1.00 6.77 189 ASP B O 1
ATOM 4610 N N . ILE B 1 190 ? -19.142 -142.555 92.377 1.00 6.04 190 ILE B N 1
ATOM 4611 C CA . ILE B 1 190 ? -20.509 -142.300 91.926 1.00 5.79 190 ILE B CA 1
ATOM 4612 C C . ILE B 1 190 ? -21.050 -141.130 92.747 1.00 5.25 190 ILE B C 1
ATOM 4613 O O . ILE B 1 190 ? -20.804 -141.059 93.937 1.00 6.33 190 ILE B O 1
ATOM 4618 N N . TYR B 1 191 ? -21.653 -140.145 92.080 1.00 5.98 191 TYR B N 1
ATOM 4619 C CA . TYR B 1 191 ? -22.077 -138.908 92.734 1.00 5.31 191 TYR B CA 1
ATOM 4620 C C . TYR B 1 191 ? -23.013 -139.153 93.924 1.00 5.82 191 TYR B C 1
ATOM 4621 O O . TYR B 1 191 ? -22.957 -138.436 94.918 1.00 4.14 191 TYR B O 1
ATOM 4630 N N . PHE B 1 192 ? -23.967 -140.054 93.734 1.00 2.87 192 PHE B N 1
ATOM 4631 C CA . PHE B 1 192 ? -24.949 -140.341 94.751 1.00 6.53 192 PHE B CA 1
ATOM 4632 C C . PHE B 1 192 ? -24.486 -141.534 95.597 1.00 4.03 192 PHE B C 1
ATOM 4633 O O . PHE B 1 192 ? -24.978 -142.638 95.454 1.00 4.98 192 PHE B O 1
ATOM 4641 N N . ALA B 1 193 ? -23.549 -141.277 96.501 1.00 4.14 193 ALA B N 1
ATOM 4642 C CA . ALA B 1 193 ? -22.699 -142.322 97.045 1.00 3.17 193 ALA B CA 1
ATOM 4643 C C . ALA B 1 193 ? -23.287 -143.067 98.228 1.00 3.96 193 ALA B C 1
ATOM 4644 O O . ALA B 1 193 ? -22.892 -144.198 98.520 1.00 7.56 193 ALA B O 1
ATOM 4646 N N . THR B 1 194 ? -24.233 -142.444 98.914 1.00 3.44 194 THR B N 1
ATOM 4647 C CA . THR B 1 194 ? -24.666 -142.938 100.223 1.00 4.26 194 THR B CA 1
ATOM 4648 C C . THR B 1 194 ? -26.193 -142.850 100.358 1.00 3.56 194 THR B C 1
ATOM 4649 O O . THR B 1 194 ? -26.846 -142.094 99.654 1.00 5.38 194 THR B O 1
ATOM 4653 N N . VAL B 1 195 ? -26.747 -143.615 101.286 1.00 3.97 195 VAL B N 1
ATOM 4654 C CA . VAL B 1 195 ? -28.152 -143.503 101.641 1.00 2.92 195 VAL B CA 1
ATOM 4655 C C . VAL B 1 195 ? -28.513 -142.056 101.952 1.00 4.34 195 VAL B C 1
ATOM 4656 O O . VAL B 1 195 ? -29.492 -141.542 101.415 1.00 8.12 195 VAL B O 1
ATOM 4660 N N . GLY B 1 196 ? -27.654 -141.371 102.712 1.00 2.00 196 GLY B N 1
ATOM 4661 C CA . GLY B 1 196 ? -27.903 -139.988 103.062 1.00 2.00 196 GLY B CA 1
ATOM 4662 C C . GLY B 1 196 ? -27.924 -139.043 101.880 1.00 4.43 196 GLY B C 1
ATOM 4663 O O . GLY B 1 196 ? -28.737 -138.127 101.810 1.00 4.17 196 GLY B O 1
ATOM 4664 N N . SER B 1 197 ? -27.015 -139.254 100.937 1.00 5.73 197 SER B N 1
ATOM 4665 C CA . SER B 1 197 ? -26.993 -138.460 99.709 1.00 5.27 197 SER B CA 1
ATOM 4666 C C . SER B 1 197 ? -28.318 -138.559 98.931 1.00 8.08 197 SER B C 1
ATOM 4667 O O . SER B 1 197 ? -28.775 -137.563 98.354 1.00 6.08 197 SER B O 1
ATOM 4670 N N . MET B 1 198 ? -28.894 -139.767 98.875 1.00 6.34 198 MET B N 1
ATOM 4671 C CA . MET B 1 198 ? -30.179 -139.981 98.201 1.00 8.73 198 MET B CA 1
ATOM 4672 C C . MET B 1 198 ? -31.346 -139.385 98.962 1.00 7.15 198 MET B C 1
ATOM 4673 O O . MET B 1 198 ? -32.278 -138.871 98.359 1.00 9.21 198 MET B O 1
ATOM 4678 N N . LEU B 1 199 ? -31.344 -139.548 100.281 1.00 8.55 199 LEU B N 1
ATOM 4679 C CA . LEU B 1 199 ? -32.349 -138.921 101.136 1.00 6.48 199 LEU B CA 1
ATOM 4680 C C . LEU B 1 199 ? -32.397 -137.416 100.979 1.00 6.94 199 LEU B C 1
ATOM 4681 O O . LEU B 1 199 ? -33.470 -136.844 100.857 1.00 8.90 199 LEU B O 1
ATOM 4686 N N . ALA B 1 200 ? -31.233 -136.781 100.943 1.00 4.48 200 ALA B N 1
ATOM 4687 C CA . ALA B 1 200 ? -31.146 -135.335 100.840 1.00 7.26 200 ALA B CA 1
ATOM 4688 C C . ALA B 1 200 ? -31.730 -134.886 99.500 1.00 11.07 200 ALA B C 1
ATOM 4689 O O . ALA B 1 200 ? -32.375 -133.845 99.371 1.00 13.79 200 ALA B O 1
ATOM 4691 N N . PHE B 1 201 ? -31.397 -135.660 98.487 1.00 13.80 201 PHE B N 1
ATOM 4692 C CA . PHE B 1 201 ? -31.829 -135.471 97.125 1.00 12.86 201 PHE B CA 1
ATOM 4693 C C . PHE B 1 201 ? -33.345 -135.514 96.971 1.00 11.19 201 PHE B C 1
ATOM 4694 O O . PHE B 1 201 ? -33.933 -134.654 96.322 1.00 9.79 201 PHE B O 1
ATOM 4702 N N . ILE B 1 202 ? -33.965 -136.533 97.553 1.00 9.77 202 ILE B N 1
ATOM 4703 C CA . ILE B 1 202 ? -35.418 -136.719 97.461 1.00 12.17 202 ILE B CA 1
ATOM 4704 C C . ILE B 1 202 ? -36.217 -135.507 97.933 1.00 14.72 202 ILE B C 1
ATOM 4705 O O . ILE B 1 202 ? -37.240 -135.145 97.327 1.00 17.10 202 ILE B O 1
ATOM 4710 N N . HIS B 1 203 ? -35.690 -134.816 98.943 1.00 18.69 203 HIS B N 1
ATOM 4711 C CA . HIS B 1 203 ? -36.361 -133.634 99.490 1.00 19.26 203 HIS B CA 1
ATOM 4712 C C . HIS B 1 203 ? -36.362 -132.457 98.515 1.00 15.99 203 HIS B C 1
ATOM 4713 O O . HIS B 1 203 ? -37.234 -131.598 98.592 1.00 12.21 203 HIS B O 1
ATOM 4720 N N . THR B 1 204 ? -35.536 -132.545 97.471 1.00 14.39 204 THR B N 1
ATOM 4721 C CA . THR B 1 204 ? -35.507 -131.497 96.435 1.00 12.38 204 THR B CA 1
ATOM 4722 C C . THR B 1 204 ? -36.402 -131.790 95.222 1.00 11.72 204 THR B C 1
ATOM 4723 O O . THR B 1 204 ? -36.489 -130.968 94.319 1.00 12.99 204 THR B O 1
ATOM 4727 N N . LEU B 1 205 ? -37.029 -132.965 95.176 1.00 9.71 205 LEU B N 1
ATOM 4728 C CA . LEU B 1 205 ? -37.886 -133.324 94.046 1.00 8.39 205 LEU B CA 1
ATOM 4729 C C . LEU B 1 205 ? -39.278 -132.691 94.179 1.00 10.92 205 LEU B C 1
ATOM 4730 O O . LEU B 1 205 ? -39.680 -132.276 95.265 1.00 9.99 205 LEU B O 1
ATOM 4735 N N . ASP B 1 206 ? -40.030 -132.668 93.082 1.00 12.88 206 ASP B N 1
ATOM 4736 C CA . ASP B 1 206 ? -41.358 -132.055 93.072 1.00 13.31 206 ASP B CA 1
ATOM 4737 C C . ASP B 1 206 ? -42.381 -132.876 93.819 1.00 13.43 206 ASP B C 1
ATOM 4738 O O . ASP B 1 206 ? -43.306 -132.316 94.377 1.00 15.03 206 ASP B O 1
ATOM 4743 N N . ARG B 1 207 ? -42.303 -134.198 93.691 1.00 14.05 207 ARG B N 1
ATOM 4744 C CA . ARG B 1 207 ? -43.215 -135.107 94.383 1.00 15.92 207 ARG B CA 1
ATOM 4745 C C . ARG B 1 207 ? -42.425 -136.062 95.264 1.00 10.97 207 ARG B C 1
ATOM 4746 O O . ARG B 1 207 ? -42.303 -137.238 94.950 1.00 10.18 207 ARG B O 1
ATOM 4754 N N . PRO B 1 208 ? -41.915 -135.575 96.400 1.00 8.99 208 PRO B N 1
ATOM 4755 C CA . PRO B 1 208 ? -40.995 -136.354 97.230 1.00 9.70 208 PRO B CA 1
ATOM 4756 C C . PRO B 1 208 ? -41.646 -137.602 97.750 1.00 10.34 208 PRO B C 1
ATOM 4757 O O . PRO B 1 208 ? -40.971 -138.569 98.074 1.00 10.53 208 PRO B O 1
ATOM 4761 N N . GLU B 1 209 ? -42.969 -137.575 97.847 1.00 10.88 209 GLU B N 1
ATOM 4762 C CA . GLU B 1 209 ? -43.696 -138.668 98.481 1.00 14.10 209 GLU B CA 1
ATOM 4763 C C . GLU B 1 209 ? -43.716 -139.942 97.621 1.00 14.38 209 GLU B C 1
ATOM 4764 O O . GLU B 1 209 ? -43.939 -141.052 98.131 1.00 13.11 209 GLU B O 1
ATOM 4770 N N . ARG B 1 210 ? -43.393 -139.787 96.340 1.00 12.90 210 ARG B N 1
ATOM 4771 C CA . ARG B 1 210 ? -43.328 -140.925 95.430 1.00 13.13 210 ARG B CA 1
ATOM 4772 C C . ARG B 1 210 ? -41.961 -141.595 95.487 1.00 9.35 210 ARG B C 1
ATOM 4773 O O . ARG B 1 210 ? -41.757 -142.625 94.843 1.00 9.81 210 ARG B O 1
ATOM 4781 N N . PHE B 1 211 ? -41.016 -140.966 96.191 1.00 5.64 211 PHE B N 1
ATOM 4782 C CA . PHE B 1 211 ? -39.614 -141.389 96.178 1.00 5.95 211 PHE B CA 1
ATOM 4783 C C . PHE B 1 211 ? -39.100 -141.904 97.523 1.00 6.17 211 PHE B C 1
ATOM 4784 O O . PHE B 1 211 ? -39.402 -141.345 98.594 1.00 4.00 211 PHE B O 1
ATOM 4792 N N . GLY B 1 212 ? -38.314 -142.971 97.450 1.00 3.94 212 GLY B N 1
ATOM 4793 C CA . GLY B 1 212 ? -37.784 -143.599 98.638 1.00 2.00 212 GLY B CA 1
ATOM 4794 C C . GLY B 1 212 ? -36.449 -144.225 98.310 1.00 3.62 212 GLY B C 1
ATOM 4795 O O . GLY B 1 212 ? -35.864 -143.904 97.278 1.00 5.18 212 GLY B O 1
ATOM 4796 N N . LEU B 1 213 ? -36.008 -145.164 99.143 1.00 2.81 213 LEU B N 1
ATOM 4797 C CA . LEU B 1 213 ? -34.667 -145.730 99.054 1.00 4.16 213 LEU B CA 1
ATOM 4798 C C . LEU B 1 213 ? -34.661 -147.210 98.774 1.00 4.81 213 LEU B C 1
ATOM 4799 O O . LEU B 1 213 ? -35.585 -147.925 99.160 1.00 2.00 213 LEU B O 1
ATOM 4804 N N . ASN B 1 214 ? -33.639 -147.641 98.031 1.00 5.87 214 ASN B N 1
ATOM 4805 C CA . ASN B 1 214 ? -33.291 -149.067 97.919 1.00 7.43 214 ASN B CA 1
ATOM 4806 C C . ASN B 1 214 ? -31.824 -149.219 98.350 1.00 8.85 214 ASN B C 1
ATOM 4807 O O . ASN B 1 214 ? -30.915 -149.199 97.522 1.00 9.19 214 ASN B O 1
ATOM 4812 N N . PRO B 1 215 ? -31.573 -149.260 99.671 1.00 10.49 215 PRO B N 1
ATOM 4813 C CA . PRO B 1 215 ? -30.204 -149.501 100.152 1.00 8.31 215 PRO B CA 1
ATOM 4814 C C . PRO B 1 215 ? -29.778 -150.945 99.884 1.00 6.45 215 PRO B C 1
ATOM 4815 O O . PRO B 1 215 ? -30.591 -151.870 99.980 1.00 6.45 215 PRO B O 1
ATOM 4819 N N . GLU B 1 216 ? -28.511 -151.125 99.527 1.00 3.77 216 GLU B N 1
ATOM 4820 C CA . GLU B 1 216 ? -27.927 -152.461 99.377 1.00 4.73 216 GLU B CA 1
ATOM 4821 C C . GLU B 1 216 ? -26.821 -152.674 100.412 1.00 3.31 216 GLU B C 1
ATOM 4822 O O . GLU B 1 216 ? -25.904 -151.868 100.506 1.00 3.14 216 GLU B O 1
ATOM 4828 N N . PHE B 1 217 ? -26.882 -153.784 101.139 1.00 3.43 217 PHE B N 1
ATOM 4829 C CA . PHE B 1 217 ? -25.893 -154.093 102.151 1.00 4.04 217 PHE B CA 1
ATOM 4830 C C . PHE B 1 217 ? -24.466 -153.853 101.653 1.00 5.47 217 PHE B C 1
ATOM 4831 O O . PHE B 1 217 ? -23.723 -153.076 102.251 1.00 6.21 217 PHE B O 1
ATOM 4839 N N . ALA B 1 218 ? -24.133 -154.431 100.499 1.00 5.35 218 ALA B N 1
ATOM 4840 C CA . ALA B 1 218 ? -22.779 -154.403 99.962 1.00 3.55 218 ALA B CA 1
ATOM 4841 C C . ALA B 1 218 ? -22.298 -153.007 99.598 1.00 3.91 218 ALA B C 1
ATOM 4842 O O . ALA B 1 218 ? -21.100 -152.725 99.686 1.00 2.32 218 ALA B O 1
ATOM 4844 N N . HIS B 1 219 ? -23.213 -152.163 99.115 1.00 3.35 219 HIS B N 1
ATOM 4845 C CA . HIS B 1 219 ? -22.839 -150.824 98.684 1.00 5.83 219 HIS B CA 1
ATOM 4846 C C . HIS B 1 219 ? -22.264 -149.999 99.849 1.00 9.16 219 HIS B C 1
ATOM 4847 O O . HIS B 1 219 ? -21.139 -149.505 99.762 1.00 8.26 219 HIS B O 1
ATOM 4854 N N . GLU B 1 220 ? -23.007 -149.900 100.957 1.00 9.25 220 GLU B N 1
ATOM 4855 C CA . GLU B 1 220 ? -22.527 -149.162 102.128 1.00 7.39 220 GLU B CA 1
ATOM 4856 C C . GLU B 1 220 ? -21.268 -149.787 102.684 1.00 4.15 220 GLU B C 1
ATOM 4857 O O . GLU B 1 220 ? -20.324 -149.086 103.033 1.00 6.67 220 GLU B O 1
ATOM 4863 N N . THR B 1 221 ? -21.243 -151.113 102.711 1.00 3.34 221 THR B N 1
ATOM 4864 C CA . THR B 1 221 ? -20.119 -151.862 103.254 1.00 4.66 221 THR B CA 1
ATOM 4865 C C . THR B 1 221 ? -18.841 -151.715 102.404 1.00 6.72 221 THR B C 1
ATOM 4866 O O . THR B 1 221 ? -17.736 -151.704 102.946 1.00 8.24 221 THR B O 1
ATOM 4870 N N . MET B 1 222 ? -18.991 -151.495 101.097 1.00 6.52 222 MET B N 1
ATOM 4871 C CA . MET B 1 222 ? -17.833 -151.222 100.231 1.00 8.67 222 MET B CA 1
ATOM 4872 C C . MET B 1 222 ? -17.016 -150.067 100.757 1.00 4.83 222 MET B C 1
ATOM 4873 O O . MET B 1 222 ? -15.811 -150.045 100.586 1.00 7.40 222 MET B O 1
ATOM 4878 N N . ALA B 1 223 ? -17.712 -149.023 101.178 1.00 3.14 223 ALA B N 1
ATOM 4879 C CA . ALA B 1 223 ? -17.073 -147.798 101.650 1.00 5.53 223 ALA B CA 1
ATOM 4880 C C . ALA B 1 223 ? -16.723 -147.894 103.121 1.00 5.41 223 ALA B C 1
ATOM 4881 O O . ALA B 1 223 ? -16.257 -146.915 103.693 1.00 11.07 223 ALA B O 1
ATOM 4883 N N . GLY B 1 224 ? -17.030 -149.035 103.748 1.00 5.92 224 GLY B N 1
ATOM 4884 C CA . GLY B 1 224 ? -16.706 -149.244 105.145 1.00 3.87 224 GLY B CA 1
ATOM 4885 C C . GLY B 1 224 ? -17.729 -148.621 106.070 1.00 3.06 224 GLY B C 1
ATOM 4886 O O . GLY B 1 224 ? -17.461 -148.473 107.257 1.00 6.32 224 GLY B O 1
ATOM 4887 N N . LEU B 1 225 ? -18.877 -148.214 105.535 1.00 2.00 225 LEU B N 1
ATOM 4888 C CA . LEU B 1 225 ? -19.910 -147.586 106.359 1.00 3.10 225 LEU B CA 1
ATOM 4889 C C . LEU B 1 225 ? -20.806 -148.651 106.986 1.00 2.22 225 LEU B C 1
ATOM 4890 O O . LEU B 1 225 ? -20.737 -149.856 106.645 1.00 2.00 225 LEU B O 1
ATOM 4895 N N . ASN B 1 226 ? -21.620 -148.213 107.933 1.00 5.01 226 ASN B N 1
ATOM 4896 C CA . ASN B 1 226 ? -22.433 -149.127 108.749 1.00 4.27 226 ASN B CA 1
ATOM 4897 C C . ASN B 1 226 ? -23.857 -149.210 108.182 1.00 3.44 226 ASN B C 1
ATOM 4898 O O . ASN B 1 226 ? -24.622 -148.278 108.280 1.00 2.00 226 ASN B O 1
ATOM 4903 N N . PHE B 1 227 ? -24.183 -150.337 107.567 1.00 4.66 227 PHE B N 1
ATOM 4904 C CA . PHE B 1 227 ? -25.477 -150.502 106.907 1.00 4.65 227 PHE B CA 1
ATOM 4905 C C . PHE B 1 227 ? -26.686 -150.404 107.842 1.00 3.15 227 PHE B C 1
ATOM 4906 O O . PHE B 1 227 ? -27.700 -149.835 107.458 1.00 4.81 227 PHE B O 1
ATOM 4914 N N . VAL B 1 228 ? -26.569 -150.924 109.062 1.00 3.47 228 VAL B N 1
ATOM 4915 C CA . VAL B 1 228 ? -27.657 -150.879 110.040 1.00 3.27 228 VAL B CA 1
ATOM 4916 C C . VAL B 1 228 ? -28.008 -149.437 110.401 1.00 3.54 228 VAL B C 1
ATOM 4917 O O . VAL B 1 228 ? -29.186 -149.090 110.394 1.00 5.99 228 VAL B O 1
ATOM 4921 N N . HIS B 1 229 ? -27.003 -148.575 110.610 1.00 5.36 229 HIS B N 1
ATOM 4922 C CA . HIS B 1 229 ? -27.247 -147.130 110.833 1.00 7.16 229 HIS B CA 1
ATOM 4923 C C . HIS B 1 229 ? -27.941 -146.451 109.639 1.00 7.11 229 HIS B C 1
ATOM 4924 O O . HIS B 1 229 ? -28.798 -145.585 109.826 1.00 8.49 229 HIS B O 1
ATOM 4931 N N . ALA B 1 230 ? -27.527 -146.795 108.418 1.00 4.43 230 ALA B N 1
ATOM 4932 C CA . ALA B 1 230 ? -28.078 -146.165 107.211 1.00 6.06 230 ALA B CA 1
ATOM 4933 C C . ALA B 1 230 ? -29.529 -146.569 106.974 1.00 4.17 230 ALA B C 1
ATOM 4934 O O . ALA B 1 230 ? -30.367 -145.734 106.652 1.00 3.52 230 ALA B O 1
ATOM 4936 N N . VAL B 1 231 ? -29.818 -147.844 107.183 1.00 3.16 231 VAL B N 1
ATOM 4937 C CA . VAL B 1 231 ? -31.186 -148.344 107.117 1.00 6.08 231 VAL B CA 1
ATOM 4938 C C . VAL B 1 231 ? -32.079 -147.765 108.233 1.00 5.82 231 VAL B C 1
ATOM 4939 O O . VAL B 1 231 ? -33.226 -147.415 107.976 1.00 9.78 231 VAL B O 1
ATOM 4943 N N . ALA B 1 232 ? -31.538 -147.599 109.441 1.00 5.83 232 ALA B N 1
ATOM 4944 C CA . ALA B 1 232 ? -32.288 -146.981 110.528 1.00 4.66 232 ALA B CA 1
ATOM 4945 C C . ALA B 1 232 ? -32.619 -145.533 110.202 1.00 2.32 232 ALA B C 1
ATOM 4946 O O . ALA B 1 232 ? -33.726 -145.099 110.449 1.00 5.98 232 ALA B O 1
ATOM 4948 N N . GLN B 1 233 ? -31.740 -144.835 109.488 1.00 3.60 233 GLN B N 1
ATOM 4949 C CA . GLN B 1 233 ? -32.087 -143.479 109.040 1.00 3.58 233 GLN B CA 1
ATOM 4950 C C . GLN B 1 233 ? -33.146 -143.465 107.943 1.00 5.26 233 GLN B C 1
ATOM 4951 O O . GLN B 1 233 ? -33.994 -142.585 107.927 1.00 5.75 233 GLN B O 1
ATOM 4957 N N . ALA B 1 234 ? -33.065 -144.415 107.007 1.00 5.21 234 ALA B N 1
ATOM 4958 C CA . ALA B 1 234 ? -34.101 -144.619 105.995 1.00 4.89 234 ALA B CA 1
ATOM 4959 C C . ALA B 1 234 ? -35.453 -144.869 106.644 1.00 6.31 234 ALA B C 1
ATOM 4960 O O . ALA B 1 234 ? -36.426 -144.217 106.294 1.00 7.74 234 ALA B O 1
ATOM 4962 N N . LEU B 1 235 ? -35.496 -145.815 107.581 1.00 5.64 235 LEU B N 1
ATOM 4963 C CA . LEU B 1 235 ? -36.722 -146.160 108.295 1.00 7.70 235 LEU B CA 1
ATOM 4964 C C . LEU B 1 235 ? -37.294 -144.984 109.083 1.00 10.56 235 LEU B C 1
ATOM 4965 O O . LEU B 1 235 ? -38.493 -144.722 109.030 1.00 12.69 235 LEU B O 1
ATOM 4970 N N . ASP B 1 236 ? -36.436 -144.255 109.793 1.00 11.11 236 ASP B N 1
ATOM 4971 C CA . ASP B 1 236 ? -36.867 -143.067 110.501 1.00 8.66 236 ASP B CA 1
ATOM 4972 C C . ASP B 1 236 ? -37.570 -142.067 109.571 1.00 12.47 236 ASP B C 1
ATOM 4973 O O . ASP B 1 236 ? -38.494 -141.363 109.985 1.00 12.20 236 ASP B O 1
ATOM 4978 N N . ALA B 1 237 ? -37.078 -141.952 108.337 1.00 11.36 237 ALA B N 1
ATOM 4979 C CA . ALA B 1 237 ? -37.605 -140.982 107.388 1.00 9.15 237 ALA B CA 1
ATOM 4980 C C . ALA B 1 237 ? -38.826 -141.552 106.659 1.00 8.79 237 ALA B C 1
ATOM 4981 O O . ALA B 1 237 ? -39.506 -140.844 105.952 1.00 9.89 237 ALA B O 1
ATOM 4983 N N . GLY B 1 238 ? -39.173 -142.797 106.945 1.00 6.52 238 GLY B N 1
ATOM 4984 C CA . GLY B 1 238 ? -40.291 -143.414 106.260 1.00 8.20 238 GLY B CA 1
ATOM 4985 C C . GLY B 1 238 ? -40.034 -143.692 104.783 1.00 8.76 238 GLY B C 1
ATOM 4986 O O . GLY B 1 238 ? -40.982 -143.709 103.993 1.00 9.12 238 GLY B O 1
ATOM 4987 N N . LYS B 1 239 ? -38.775 -143.953 104.424 1.00 5.40 239 LYS B N 1
ATOM 4988 C CA . LYS B 1 239 ? -38.358 -144.030 103.025 1.00 5.72 239 LYS B CA 1
ATOM 4989 C C . LYS B 1 239 ? -37.733 -145.356 102.606 1.00 6.37 239 LYS B C 1
ATOM 4990 O O . LYS B 1 239 ? -37.095 -145.420 101.563 1.00 9.32 239 LYS B O 1
ATOM 4996 N N . LEU B 1 240 ? -37.832 -146.381 103.437 1.00 4.90 240 LEU B N 1
ATOM 4997 C CA . LEU B 1 240 ? -37.394 -147.710 103.016 1.00 6.35 240 LEU B CA 1
ATOM 4998 C C . LEU B 1 240 ? -38.451 -148.371 102.108 1.00 7.03 240 LEU B C 1
ATOM 4999 O O . LEU B 1 240 ? -39.413 -148.967 102.582 1.00 7.67 240 LEU B O 1
ATOM 5004 N N . PHE B 1 241 ? -38.250 -148.263 100.799 1.00 6.31 241 PHE B N 1
ATOM 5005 C CA . PHE B 1 241 ? -39.223 -148.736 99.811 1.00 7.29 241 PHE B CA 1
ATOM 5006 C C . PHE B 1 241 ? -38.860 -150.125 99.296 1.00 8.07 241 PHE B C 1
ATOM 5007 O O . PHE B 1 241 ? -39.695 -150.836 98.745 1.00 13.63 241 PHE B O 1
ATOM 5015 N N . HIS B 1 242 ? -37.602 -150.500 99.448 1.00 8.59 242 HIS B N 1
ATOM 5016 C CA . HIS B 1 242 ? -37.100 -151.772 98.947 1.00 4.96 242 HIS B CA 1
ATOM 5017 C C . HIS B 1 242 ? -35.764 -151.968 99.672 1.00 6.23 242 HIS B C 1
ATOM 5018 O O . HIS B 1 242 ? -35.186 -151.006 100.192 1.00 3.47 242 HIS B O 1
ATOM 5025 N N . ILE B 1 243 ? -35.249 -153.189 99.702 1.00 5.41 243 ILE B N 1
ATOM 5026 C CA . ILE B 1 243 ? -33.908 -153.381 100.260 1.00 4.11 243 ILE B CA 1
ATOM 5027 C C . ILE B 1 243 ? -33.197 -154.535 99.588 1.00 3.24 243 ILE B C 1
ATOM 5028 O O . ILE B 1 243 ? -33.817 -155.545 99.277 1.00 4.15 243 ILE B O 1
ATOM 5033 N N . ASP B 1 244 ? -31.927 -154.315 99.244 1.00 3.95 244 ASP B N 1
ATOM 5034 C CA . ASP B 1 244 ? -31.089 -155.360 98.637 1.00 3.91 244 ASP B CA 1
ATOM 5035 C C . ASP B 1 244 ? -30.153 -156.013 99.652 1.00 5.66 244 ASP B C 1
ATOM 5036 O O . ASP B 1 244 ? -29.277 -155.372 100.244 1.00 4.93 244 ASP B O 1
ATOM 5041 N N . LEU B 1 245 ? -30.317 -157.317 99.794 1.00 4.58 245 LEU B N 1
ATOM 5042 C CA . LEU B 1 245 ? -29.632 -158.082 100.799 1.00 4.01 245 LEU B CA 1
ATOM 5043 C C . LEU B 1 245 ? -28.570 -158.959 100.147 1.00 5.39 245 LEU B C 1
ATOM 5044 O O . LEU B 1 245 ? -28.856 -159.708 99.206 1.00 5.96 245 LEU B O 1
ATOM 5049 N N . ASN B 1 246 ? -27.345 -158.845 100.661 1.00 5.12 246 ASN B N 1
ATOM 5050 C CA . ASN B 1 246 ? -26.205 -159.675 100.245 1.00 5.43 246 ASN B CA 1
ATOM 5051 C C . ASN B 1 246 ? -25.098 -159.472 101.267 1.00 5.18 246 ASN B C 1
ATOM 5052 O O . ASN B 1 246 ? -25.337 -158.872 102.324 1.00 4.09 246 ASN B O 1
ATOM 5057 N N . ASP B 1 247 ? -23.885 -159.903 100.942 1.00 2.41 247 ASP B N 1
ATOM 5058 C CA . ASP B 1 247 ? -22.763 -159.632 101.823 1.00 2.00 247 ASP B CA 1
ATOM 5059 C C . ASP B 1 247 ? -21.538 -159.198 101.051 1.00 4.08 247 ASP B C 1
ATOM 5060 O O . ASP B 1 247 ? -21.524 -159.180 99.812 1.00 4.12 247 ASP B O 1
ATOM 5065 N N . GLN B 1 248 ? -20.489 -158.857 101.789 1.00 7.35 248 GLN B N 1
ATOM 5066 C CA . GLN B 1 248 ? -19.443 -158.002 101.257 1.00 7.46 248 GLN B CA 1
ATOM 5067 C C . GLN B 1 248 ? -18.331 -157.814 102.282 1.00 6.32 248 GLN B C 1
ATOM 5068 O O . GLN B 1 248 ? -18.594 -157.623 103.447 1.00 8.93 248 GLN B O 1
ATOM 5074 N N . ARG B 1 249 ? -17.090 -158.006 101.859 1.00 6.03 249 ARG B N 1
ATOM 5075 C CA . ARG B 1 249 ? -15.936 -157.604 102.660 1.00 4.09 249 ARG B CA 1
ATOM 5076 C C . ARG B 1 249 ? -15.638 -156.148 102.301 1.00 3.32 249 ARG B C 1
ATOM 5077 O O . ARG B 1 249 ? -15.616 -155.783 101.134 1.00 2.00 249 ARG B O 1
ATOM 5085 N N . MET B 1 250 ? -15.344 -155.339 103.311 1.00 2.93 250 MET B N 1
ATOM 5086 C CA . MET B 1 250 ? -15.156 -153.919 103.152 1.00 2.15 250 MET B CA 1
ATOM 5087 C C . MET B 1 250 ? -14.014 -153.517 102.219 1.00 2.00 250 MET B C 1
ATOM 5088 O O . MET B 1 250 ? -13.087 -154.286 101.983 1.00 3.13 250 MET B O 1
ATOM 5093 N N . SER B 1 251 ? -14.181 -152.362 101.590 1.00 2.00 251 SER B N 1
ATOM 5094 C CA . SER B 1 251 ? -13.111 -151.655 100.924 1.00 4.36 251 SER B CA 1
ATOM 5095 C C . SER B 1 251 ? -12.548 -152.355 99.683 1.00 6.79 251 SER B C 1
ATOM 5096 O O . SER B 1 251 ? -11.323 -152.414 99.498 1.00 5.93 251 SER B O 1
ATOM 5099 N N . ARG B 1 252 ? -13.439 -152.912 98.855 1.00 6.68 252 ARG B N 1
ATOM 5100 C CA . ARG B 1 252 ? -13.042 -153.502 97.577 1.00 5.28 252 ARG B CA 1
ATOM 5101 C C . ARG B 1 252 ? -14.241 -153.551 96.663 1.00 6.06 252 ARG B C 1
ATOM 5102 O O . ARG B 1 252 ? -15.340 -153.117 97.052 1.00 8.32 252 ARG B O 1
ATOM 5110 N N . PHE B 1 253 ? -14.029 -154.139 95.483 1.00 6.54 253 PHE B N 1
ATOM 5111 C CA . PHE B 1 253 ? -15.042 -154.329 94.433 1.00 5.46 253 PHE B CA 1
ATOM 5112 C C . PHE B 1 253 ? -16.315 -154.983 94.991 1.00 4.99 253 PHE B C 1
ATOM 5113 O O . PHE B 1 253 ? -16.231 -155.786 95.925 1.00 3.74 253 PHE B O 1
ATOM 5121 N N . ASP B 1 254 ? -17.473 -154.668 94.401 1.00 4.35 254 ASP B N 1
ATOM 5122 C CA . ASP B 1 254 ? -18.731 -155.274 94.844 1.00 6.41 254 ASP B CA 1
ATOM 5123 C C . ASP B 1 254 ? -18.696 -156.771 94.619 1.00 6.28 254 ASP B C 1
ATOM 5124 O O . ASP B 1 254 ? -18.575 -157.224 93.489 1.00 9.46 254 ASP B O 1
ATOM 5129 N N . GLN B 1 255 ? -18.795 -157.528 95.710 1.00 6.94 255 GLN B N 1
ATOM 5130 C CA . GLN B 1 255 ? -18.689 -158.984 95.686 1.00 4.74 255 GLN B CA 1
ATOM 5131 C C . GLN B 1 255 ? -20.045 -159.671 95.530 1.00 4.79 255 GLN B C 1
ATOM 5132 O O . GLN B 1 255 ? -20.099 -160.798 95.070 1.00 4.48 255 GLN B O 1
ATOM 5138 N N . ASP B 1 256 ? -21.128 -159.012 95.950 1.00 6.69 256 ASP B N 1
ATOM 5139 C CA . ASP B 1 256 ? -22.483 -159.582 95.845 1.00 8.36 256 ASP B CA 1
ATOM 5140 C C . ASP B 1 256 ? -22.554 -160.999 96.427 1.00 10.32 256 ASP B C 1
ATOM 5141 O O . ASP B 1 256 ? -23.000 -161.935 95.743 1.00 12.17 256 ASP B O 1
ATOM 5146 N N . LEU B 1 257 ? -22.042 -161.170 97.645 1.00 5.89 257 LEU B N 1
ATOM 5147 C CA . LEU B 1 257 ? -21.970 -162.485 98.262 1.00 3.16 257 LEU B CA 1
ATOM 5148 C C . LEU B 1 257 ? -23.330 -162.939 98.744 1.00 3.39 257 LEU B C 1
ATOM 5149 O O . LEU B 1 257 ? -24.221 -162.117 98.957 1.00 6.57 257 LEU B O 1
ATOM 5154 N N . ARG B 1 258 ? -23.476 -164.243 98.965 1.00 5.40 258 ARG B N 1
ATOM 5155 C CA . ARG B 1 258 ? -24.666 -164.794 99.619 1.00 5.53 258 ARG B CA 1
ATOM 5156 C C . ARG B 1 258 ? -24.930 -164.042 100.935 1.00 6.03 258 ARG B C 1
ATOM 5157 O O . ARG B 1 258 ? -23.994 -163.728 101.683 1.00 2.00 258 ARG B O 1
ATOM 5165 N N . PHE B 1 259 ? -26.196 -163.706 101.190 1.00 7.89 259 PHE B N 1
ATOM 5166 C CA . PHE B 1 259 ? -26.579 -163.002 102.424 1.00 6.99 259 PHE B CA 1
ATOM 5167 C C . PHE B 1 259 ? -26.140 -163.734 103.705 1.00 8.18 259 PHE B C 1
ATOM 5168 O O . PHE B 1 259 ? -26.354 -164.942 103.836 1.00 10.80 259 PHE B O 1
ATOM 5176 N N . GLY B 1 260 ? -25.517 -162.992 104.628 1.00 9.87 260 GLY B N 1
ATOM 5177 C CA . GLY B 1 260 ? -25.150 -163.528 105.928 1.00 8.92 260 GLY B CA 1
ATOM 5178 C C . GLY B 1 260 ? -23.895 -164.376 105.923 1.00 12.61 260 GLY B C 1
ATOM 5179 O O . GLY B 1 260 ? -23.518 -164.928 106.953 1.00 15.83 260 GLY B O 1
ATOM 5180 N N . SER B 1 261 ? -23.200 -164.433 104.791 1.00 10.87 261 SER B N 1
ATOM 5181 C CA . SER B 1 261 ? -22.090 -165.364 104.638 1.00 9.27 261 SER B CA 1
ATOM 5182 C C . SER B 1 261 ? -20.767 -164.861 105.189 1.00 7.75 261 SER B C 1
ATOM 5183 O O . SER B 1 261 ? -19.885 -165.666 105.439 1.00 10.55 261 SER B O 1
ATOM 5186 N N . GLU B 1 262 ? -20.586 -163.545 105.260 1.00 7.35 262 GLU B N 1
ATOM 5187 C CA . GLU B 1 262 ? -19.365 -162.953 105.810 1.00 10.25 262 GLU B CA 1
ATOM 5188 C C . GLU B 1 262 ? -19.586 -162.244 107.148 1.00 9.89 262 GLU B C 1
ATOM 5189 O O . GLU B 1 262 ? -18.766 -162.343 108.054 1.00 11.93 262 GLU B O 1
ATOM 5195 N N . ASN B 1 263 ? -20.576 -161.365 107.171 1.00 6.47 263 ASN B N 1
ATOM 5196 C CA . ASN B 1 263 ? -20.836 -160.513 108.317 1.00 9.22 263 ASN B CA 1
ATOM 5197 C C . ASN B 1 263 ? -22.077 -160.964 109.092 1.00 6.24 263 ASN B C 1
ATOM 5198 O O . ASN B 1 263 ? -23.100 -160.287 109.068 1.00 9.74 263 ASN B O 1
ATOM 5203 N N . LEU B 1 264 ? -21.970 -162.066 109.817 1.00 3.55 264 LEU B N 1
ATOM 5204 C CA . LEU B 1 264 ? -23.119 -162.648 110.520 1.00 6.34 264 LEU B CA 1
ATOM 5205 C C . LEU B 1 264 ? -23.817 -161.691 111.478 1.00 7.02 264 LEU B C 1
ATOM 5206 O O . LEU B 1 264 ? -25.033 -161.647 111.524 1.00 5.51 264 LEU B O 1
ATOM 5211 N N . LYS B 1 265 ? -23.036 -161.068 112.353 1.00 5.98 265 LYS B N 1
ATOM 5212 C CA . LYS B 1 265 ? -23.563 -160.202 113.381 1.00 6.79 265 LYS B CA 1
ATOM 5213 C C . LYS B 1 265 ? -24.328 -159.001 112.786 1.00 8.56 265 LYS B C 1
ATOM 5214 O O . LYS B 1 265 ? -25.375 -158.608 113.303 1.00 6.98 265 LYS B O 1
ATOM 5220 N N . ALA B 1 266 ? -23.772 -158.386 111.737 1.00 6.52 266 ALA B N 1
ATOM 5221 C CA . ALA B 1 266 ? -24.441 -157.242 111.082 1.00 5.73 266 ALA B CA 1
ATOM 5222 C C . ALA B 1 266 ? -25.716 -157.692 110.379 1.00 5.81 266 ALA B C 1
ATOM 5223 O O . ALA B 1 266 ? -26.743 -157.017 110.453 1.00 5.69 266 ALA B O 1
ATOM 5225 N N . ALA B 1 267 ? -25.652 -158.860 109.744 1.00 3.48 267 ALA B N 1
ATOM 5226 C CA . ALA B 1 267 ? -26.832 -159.500 109.177 1.00 6.66 267 ALA B CA 1
ATOM 5227 C C . ALA B 1 267 ? -27.897 -159.751 110.247 1.00 8.79 267 ALA B C 1
ATOM 5228 O O . ALA B 1 267 ? -29.099 -159.507 110.020 1.00 10.23 267 ALA B O 1
ATOM 5230 N N . PHE B 1 268 ? -27.451 -160.242 111.404 1.00 8.78 268 PHE B N 1
ATOM 5231 C CA . PHE B 1 268 ? -28.332 -160.517 112.543 1.00 7.50 268 PHE B CA 1
ATOM 5232 C C . PHE B 1 268 ? -29.101 -159.269 112.948 1.00 6.45 268 PHE B C 1
ATOM 5233 O O . PHE B 1 268 ? -30.330 -159.301 113.076 1.00 9.65 268 PHE B O 1
ATOM 5241 N N . PHE B 1 269 ? -28.404 -158.156 113.092 1.00 3.50 269 PHE B N 1
ATOM 5242 C CA . PHE B 1 269 ? -29.062 -156.957 113.562 1.00 6.19 269 PHE B CA 1
ATOM 5243 C C . PHE B 1 269 ? -29.845 -156.225 112.477 1.00 7.07 269 PHE B C 1
ATOM 5244 O O . PHE B 1 269 ? -30.748 -155.453 112.791 1.00 9.32 269 PHE B O 1
ATOM 5252 N N . LEU B 1 270 ? -29.518 -156.486 111.210 1.00 6.01 270 LEU B N 1
ATOM 5253 C CA . LEU B 1 270 ? -30.307 -155.981 110.095 1.00 4.00 270 LEU B CA 1
ATOM 5254 C C . LEU B 1 270 ? -31.666 -156.653 110.045 1.00 3.24 270 LEU B C 1
ATOM 5255 O O . LEU B 1 270 ? -32.677 -155.985 109.993 1.00 5.41 270 LEU B O 1
ATOM 5260 N N . VAL B 1 271 ? -31.682 -157.978 110.100 1.00 5.25 271 VAL B N 1
ATOM 5261 C CA . VAL B 1 271 ? -32.927 -158.728 110.136 1.00 4.44 271 VAL B CA 1
ATOM 5262 C C . VAL B 1 271 ? -33.764 -158.310 111.350 1.00 6.92 271 VAL B C 1
ATOM 5263 O O . VAL B 1 271 ? -34.958 -158.057 111.229 1.00 6.66 271 VAL B O 1
ATOM 5267 N N . ASP B 1 272 ? -33.116 -158.131 112.496 1.00 7.31 272 ASP B N 1
ATOM 5268 C CA . ASP B 1 272 ? -33.829 -157.737 113.690 1.00 6.41 272 ASP B CA 1
ATOM 5269 C C . ASP B 1 272 ? -34.477 -156.372 113.444 1.00 8.71 272 ASP B C 1
ATOM 5270 O O . ASP B 1 272 ? -35.637 -156.173 113.761 1.00 9.93 272 ASP B O 1
ATOM 5275 N N . LEU B 1 273 ? -33.751 -155.468 112.797 1.00 7.67 273 LEU B N 1
ATOM 5276 C CA . LEU B 1 273 ? -34.243 -154.118 112.535 1.00 7.26 273 LEU B CA 1
ATOM 5277 C C . LEU B 1 273 ? -35.409 -154.073 111.546 1.00 8.85 273 LEU B C 1
ATOM 5278 O O . LEU B 1 273 ? -36.364 -153.347 111.774 1.00 8.58 273 LEU B O 1
ATOM 5283 N N . LEU B 1 274 ? -35.320 -154.842 110.459 1.00 8.17 274 LEU B N 1
ATOM 5284 C CA . LEU B 1 274 ? -36.387 -154.922 109.482 1.00 8.05 274 LEU B CA 1
ATOM 5285 C C . LEU B 1 274 ? -37.626 -155.511 110.123 1.00 9.81 274 LEU B C 1
ATOM 5286 O O . LEU B 1 274 ? -38.727 -154.975 109.963 1.00 12.11 274 LEU B O 1
ATOM 5291 N N . GLU B 1 275 ? -37.442 -156.599 110.855 1.00 10.84 275 GLU B N 1
ATOM 5292 C CA . GLU B 1 275 ? -38.572 -157.403 111.330 1.00 13.52 275 GLU B CA 1
ATOM 5293 C C . GLU B 1 275 ? -39.323 -156.682 112.442 1.00 16.24 275 GLU B C 1
ATOM 5294 O O . GLU B 1 275 ? -40.553 -156.649 112.465 1.00 18.08 275 GLU B O 1
ATOM 5300 N N . SER B 1 276 ? -38.584 -155.962 113.274 1.00 17.38 276 SER B N 1
ATOM 5301 C CA . SER B 1 276 ? -39.203 -155.274 114.385 1.00 16.84 276 SER B CA 1
ATOM 5302 C C . SER B 1 276 ? -39.666 -153.876 114.007 1.00 17.08 276 SER B C 1
ATOM 5303 O O . SER B 1 276 ? -40.359 -153.223 114.783 1.00 18.00 276 SER B O 1
ATOM 5306 N N . SER B 1 277 ? -39.389 -153.461 112.775 1.00 17.64 277 SER B N 1
ATOM 5307 C CA . SER B 1 277 ? -39.865 -152.170 112.281 1.00 17.62 277 SER B CA 1
ATOM 5308 C C . SER B 1 277 ? -41.178 -152.258 111.537 1.00 15.04 277 SER B C 1
ATOM 5309 O O . SER B 1 277 ? -41.727 -151.238 111.170 1.00 16.48 277 SER B O 1
ATOM 5312 N N . GLY B 1 278 ? -41.617 -153.472 111.228 1.00 14.91 278 GLY B N 1
ATOM 5313 C CA . GLY B 1 278 ? -42.804 -153.651 110.413 1.00 18.38 278 GLY B CA 1
ATOM 5314 C C . GLY B 1 278 ? -42.588 -153.263 108.958 1.00 20.36 278 GLY B C 1
ATOM 5315 O O . GLY B 1 278 ? -43.478 -152.704 108.311 1.00 23.56 278 GLY B O 1
ATOM 5316 N N . TYR B 1 279 ? -41.364 -153.461 108.471 1.00 18.93 279 TYR B N 1
ATOM 5317 C CA . TYR B 1 279 ? -41.073 -153.281 107.061 1.00 14.65 279 TYR B CA 1
ATOM 5318 C C . TYR B 1 279 ? -41.871 -154.322 106.297 1.00 14.44 279 TYR B C 1
ATOM 5319 O O . TYR B 1 279 ? -41.824 -155.503 106.631 1.00 14.91 279 TYR B O 1
ATOM 5328 N N . GLN B 1 280 ? -42.582 -153.882 105.263 1.00 16.48 280 GLN B N 1
ATOM 5329 C CA . GLN B 1 280 ? -43.503 -154.758 104.535 1.00 19.47 280 GLN B CA 1
ATOM 5330 C C . GLN B 1 280 ? -43.088 -155.017 103.103 1.00 15.41 280 GLN B C 1
ATOM 5331 O O . GLN B 1 280 ? -43.791 -155.698 102.395 1.00 16.53 280 GLN B O 1
ATOM 5337 N N . GLY B 1 281 ? -42.002 -154.392 102.658 1.00 13.45 281 GLY B N 1
ATOM 5338 C CA . GLY B 1 281 ? -41.588 -154.516 101.275 1.00 10.41 281 GLY B CA 1
ATOM 5339 C C . GLY B 1 281 ? -40.819 -155.793 100.987 1.00 9.27 281 GLY B C 1
ATOM 5340 O O . GLY B 1 281 ? -40.666 -156.646 101.863 1.00 10.15 281 GLY B O 1
ATOM 5341 N N . PRO B 1 282 ? -40.360 -155.978 99.737 1.00 9.92 282 PRO B N 1
ATOM 5342 C CA . PRO B 1 282 ? -39.589 -157.164 99.345 1.00 6.11 282 PRO B CA 1
ATOM 5343 C C . PRO B 1 282 ? -38.239 -157.264 100.066 1.00 7.47 282 PRO B C 1
ATOM 5344 O O . PRO B 1 282 ? -37.601 -156.250 100.372 1.00 7.59 282 PRO B O 1
ATOM 5348 N N . ARG B 1 283 ? -37.810 -158.490 100.323 1.00 5.15 283 ARG B N 1
ATOM 5349 C CA . ARG B 1 283 ? -36.443 -158.758 100.764 1.00 6.11 283 ARG B CA 1
ATOM 5350 C C . ARG B 1 283 ? -35.704 -159.330 99.548 1.00 4.49 283 ARG B C 1
ATOM 5351 O O . ARG B 1 283 ? -35.925 -160.461 99.176 1.00 2.00 283 ARG B O 1
ATOM 5359 N N . HIS B 1 284 ? -35.060 -158.444 98.796 1.00 4.23 284 HIS B N 1
ATOM 5360 C CA . HIS B 1 284 ? -34.420 -158.807 97.547 1.00 3.87 284 HIS B CA 1
ATOM 5361 C C . HIS B 1 284 ? -32.976 -159.231 97.780 1.00 3.97 284 HIS B C 1
ATOM 5362 O O . HIS B 1 284 ? -32.194 -158.480 98.359 1.00 6.14 284 HIS B O 1
ATOM 5369 N N . PHE B 1 285 ? -32.620 -160.404 97.283 1.00 2.18 285 PHE B N 1
ATOM 5370 C CA . PHE B 1 285 ? -31.232 -160.857 97.314 1.00 6.91 285 PHE B CA 1
ATOM 5371 C C . PHE B 1 285 ? -30.478 -160.468 96.046 1.00 8.39 285 PHE B C 1
ATOM 5372 O O . PHE B 1 285 ? -30.443 -161.228 95.069 1.00 9.76 285 PHE B O 1
ATOM 5380 N N . ASP B 1 286 ? -29.979 -159.233 96.033 1.00 9.08 286 ASP B N 1
ATOM 5381 C CA . ASP B 1 286 ? -29.236 -158.729 94.892 1.00 9.26 286 ASP B CA 1
ATOM 5382 C C . ASP B 1 286 ? -27.820 -159.264 94.971 1.00 10.50 286 ASP B C 1
ATOM 5383 O O . ASP B 1 286 ? -26.905 -158.575 95.413 1.00 9.26 286 ASP B O 1
ATOM 5388 N N . ALA B 1 287 ? -27.671 -160.528 94.589 1.00 9.99 287 ALA B N 1
ATOM 5389 C CA . ALA B 1 287 ? -26.408 -161.232 94.739 1.00 12.04 287 ALA B CA 1
ATOM 5390 C C . ALA B 1 287 ? -26.284 -162.329 93.678 1.00 12.59 287 ALA B C 1
ATOM 5391 O O . ALA B 1 287 ? -27.242 -162.629 92.967 1.00 13.45 287 ALA B O 1
ATOM 5393 N N . HIS B 1 288 ? -25.135 -162.986 93.625 1.00 9.32 288 HIS B N 1
ATOM 5394 C CA . HIS B 1 288 ? -24.996 -164.106 92.724 1.00 8.52 288 HIS B CA 1
ATOM 5395 C C . HIS B 1 288 ? -24.044 -165.146 93.284 1.00 6.56 288 HIS B C 1
ATOM 5396 O O . HIS B 1 288 ? -23.374 -164.911 94.279 1.00 6.99 288 HIS B O 1
ATOM 5403 N N . ALA B 1 289 ? -24.137 -166.352 92.748 1.00 5.07 289 ALA B N 1
ATOM 5404 C CA . ALA B 1 289 ? -23.302 -167.450 93.195 1.00 3.35 289 ALA B CA 1
ATOM 5405 C C . ALA B 1 289 ? -21.843 -167.136 92.934 1.00 2.82 289 ALA B C 1
ATOM 5406 O O . ALA B 1 289 ? -21.523 -166.305 92.099 1.00 2.84 289 ALA B O 1
ATOM 5408 N N . LEU B 1 290 ? -20.967 -167.804 93.674 1.00 5.37 290 LEU B N 1
ATOM 5409 C CA . LEU B 1 290 ? -19.530 -167.709 93.478 1.00 7.07 290 LEU B CA 1
ATOM 5410 C C . LEU B 1 290 ? -19.192 -168.245 92.086 1.00 10.28 290 LEU B C 1
ATOM 5411 O O . LEU B 1 290 ? -19.874 -169.151 91.592 1.00 12.01 290 LEU B O 1
ATOM 5416 N N . ARG B 1 291 ? -18.174 -167.659 91.443 1.00 10.63 291 ARG B N 1
ATOM 5417 C CA . ARG B 1 291 ? -17.754 -168.049 90.103 1.00 5.37 291 ARG B CA 1
ATOM 5418 C C . ARG B 1 291 ? -17.226 -169.475 90.054 1.00 6.67 291 ARG B C 1
ATOM 5419 O O . ARG B 1 291 ? -17.016 -170.008 88.975 1.00 8.02 291 ARG B O 1
ATOM 5427 N N . THR B 1 292 ? -17.068 -170.116 91.211 1.00 7.07 292 THR B N 1
ATOM 5428 C CA . THR B 1 292 ? -16.586 -171.499 91.277 1.00 5.43 292 THR B CA 1
ATOM 5429 C C . THR B 1 292 ? -17.718 -172.510 91.111 1.00 7.96 292 THR B C 1
ATOM 5430 O O . THR B 1 292 ? -17.494 -173.725 91.172 1.00 7.05 292 THR B O 1
ATOM 5434 N N . GLU B 1 293 ? -18.934 -172.010 90.888 1.00 7.50 293 GLU B N 1
ATOM 5435 C CA . GLU B 1 293 ? -20.135 -172.844 91.000 1.00 8.76 293 GLU B CA 1
ATOM 5436 C C . GLU B 1 293 ? -20.724 -173.224 89.659 1.00 9.47 293 GLU B C 1
ATOM 5437 O O . GLU B 1 293 ? -20.690 -172.430 88.712 1.00 9.59 293 GLU B O 1
ATOM 5443 N N . ASP B 1 294 ? -21.230 -174.450 89.557 1.00 10.24 294 ASP B N 1
ATOM 5444 C CA . ASP B 1 294 ? -22.076 -174.803 88.425 1.00 12.22 294 ASP B CA 1
ATOM 5445 C C . ASP B 1 294 ? -23.530 -174.448 88.734 1.00 13.74 294 ASP B C 1
ATOM 5446 O O . ASP B 1 294 ? -23.803 -173.815 89.745 1.00 15.57 294 ASP B O 1
ATOM 5451 N N . GLU B 1 295 ? -24.472 -174.896 87.913 1.00 15.45 295 GLU B N 1
ATOM 5452 C CA . GLU B 1 295 ? -25.853 -174.460 88.089 1.00 17.31 295 GLU B CA 1
ATOM 5453 C C . GLU B 1 295 ? -26.460 -174.972 89.380 1.00 16.56 295 GLU B C 1
ATOM 5454 O O . GLU B 1 295 ? -27.295 -174.304 89.979 1.00 14.22 295 GLU B O 1
ATOM 5460 N N . GLU B 1 296 ? -26.043 -176.158 89.804 1.00 17.22 296 GLU B N 1
ATOM 5461 C CA . GLU B 1 296 ? -26.502 -176.698 91.075 1.00 22.09 296 GLU B CA 1
ATOM 5462 C C . GLU B 1 296 ? -26.074 -175.767 92.212 1.00 19.49 296 GLU B C 1
ATOM 5463 O O . GLU B 1 296 ? -26.839 -175.538 93.148 1.00 19.27 296 GLU B O 1
ATOM 5469 N N . GLY B 1 297 ? -24.863 -175.222 92.107 1.00 14.28 297 GLY B N 1
ATOM 5470 C CA . GLY B 1 297 ? -24.372 -174.290 93.098 1.00 10.30 297 GLY B CA 1
ATOM 5471 C C . GLY B 1 297 ? -25.188 -173.018 93.132 1.00 10.39 297 GLY B C 1
ATOM 5472 O O . GLY B 1 297 ? -25.380 -172.441 94.198 1.00 9.12 297 GLY B O 1
ATOM 5473 N N . VAL B 1 298 ? -25.718 -172.611 91.978 1.00 7.49 298 VAL B N 1
ATOM 5474 C CA . VAL B 1 298 ? -26.581 -171.444 91.889 1.00 6.35 298 VAL B CA 1
ATOM 5475 C C . VAL B 1 298 ? -27.842 -171.602 92.757 1.00 8.28 298 VAL B C 1
ATOM 5476 O O . VAL B 1 298 ? -28.204 -170.695 93.523 1.00 8.25 298 VAL B O 1
ATOM 5480 N N . TRP B 1 299 ? -28.484 -172.763 92.677 1.00 6.10 299 TRP B N 1
ATOM 5481 C CA . TRP B 1 299 ? -29.668 -172.986 93.473 1.00 8.09 299 TRP B CA 1
ATOM 5482 C C . TRP B 1 299 ? -29.340 -173.231 94.963 1.00 9.95 299 TRP B C 1
ATOM 5483 O O . TRP B 1 299 ? -30.123 -172.857 95.827 1.00 13.01 299 TRP B O 1
ATOM 5494 N N . ALA B 1 300 ? -28.126 -173.694 95.270 1.00 9.05 300 ALA B N 1
ATOM 5495 C CA . ALA B 1 300 ? -27.670 -173.780 96.662 1.00 7.67 300 ALA B CA 1
ATOM 5496 C C . ALA B 1 300 ? -27.507 -172.381 97.214 1.00 8.45 300 ALA B C 1
ATOM 5497 O O . ALA B 1 300 ? -27.824 -172.125 98.374 1.00 8.59 300 ALA B O 1
ATOM 5499 N N . PHE B 1 301 ? -26.937 -171.505 96.392 1.00 7.68 301 PHE B N 1
ATOM 5500 C CA . PHE B 1 301 ? -26.826 -170.083 96.701 1.00 8.59 301 PHE B CA 1
ATOM 5501 C C . PHE B 1 301 ? -28.183 -169.473 97.051 1.00 8.54 301 PHE B C 1
ATOM 5502 O O . PHE B 1 301 ? -28.317 -168.799 98.065 1.00 10.23 301 PHE B O 1
ATOM 5510 N N . ALA B 1 302 ? -29.164 -169.673 96.174 1.00 11.44 302 ALA B N 1
ATOM 5511 C CA . ALA B 1 302 ? -30.492 -169.085 96.325 1.00 9.54 302 ALA B CA 1
ATOM 5512 C C . ALA B 1 302 ? -31.166 -169.610 97.587 1.00 10.55 302 ALA B C 1
ATOM 5513 O O . ALA B 1 302 ? -31.685 -168.824 98.371 1.00 7.84 302 ALA B O 1
ATOM 5515 N N . ARG B 1 303 ? -31.098 -170.925 97.812 1.00 11.61 303 ARG B N 1
ATOM 5516 C CA . ARG B 1 303 ? -31.659 -171.541 99.028 1.00 14.35 303 ARG B CA 1
ATOM 5517 C C . ARG B 1 303 ? -31.021 -171.012 100.313 1.00 12.68 303 ARG B C 1
ATOM 5518 O O . ARG B 1 303 ? -31.722 -170.722 101.284 1.00 10.05 303 ARG B O 1
ATOM 5526 N N . GLY B 1 304 ? -29.699 -170.841 100.280 1.00 10.69 304 GLY B N 1
ATOM 5527 C CA . GLY B 1 304 ? -28.956 -170.366 101.431 1.00 10.02 304 GLY B CA 1
ATOM 5528 C C . GLY B 1 304 ? -29.316 -168.955 101.846 1.00 8.19 304 GLY B C 1
ATOM 5529 O O . GLY B 1 304 ? -29.343 -168.641 103.030 1.00 8.52 304 GLY B O 1
ATOM 5530 N N . CYS B 1 305 ? -29.559 -168.089 100.873 1.00 6.35 305 CYS B N 1
ATOM 5531 C CA . CYS B 1 305 ? -29.949 -166.700 101.157 1.00 6.43 305 CYS B CA 1
ATOM 5532 C C . CYS B 1 305 ? -31.197 -166.665 102.046 1.00 6.42 305 CYS B C 1
ATOM 5533 O O . CYS B 1 305 ? -31.240 -165.984 103.064 1.00 5.50 305 CYS B O 1
ATOM 5536 N N . MET B 1 306 ? -32.221 -167.397 101.625 1.00 7.56 306 MET B N 1
ATOM 5537 C CA . MET B 1 306 ? -33.515 -167.379 102.282 1.00 8.68 306 MET B CA 1
ATOM 5538 C C . MET B 1 306 ? -33.460 -168.101 103.609 1.00 9.83 306 MET B C 1
ATOM 5539 O O . MET B 1 306 ? -34.014 -167.624 104.598 1.00 9.75 306 MET B O 1
ATOM 5544 N N . ARG B 1 307 ? -32.727 -169.215 103.636 1.00 9.47 307 ARG B N 1
ATOM 5545 C CA . ARG B 1 307 ? -32.562 -170.028 104.841 1.00 6.88 307 ARG B CA 1
ATOM 5546 C C . ARG B 1 307 ? -31.838 -169.271 105.949 1.00 8.07 307 ARG B C 1
ATOM 5547 O O . ARG B 1 307 ? -32.307 -169.231 107.088 1.00 7.47 307 ARG B O 1
ATOM 5555 N N . THR B 1 308 ? -30.728 -168.629 105.598 1.00 7.16 308 THR B N 1
ATOM 5556 C CA . THR B 1 308 ? -29.993 -167.809 106.546 1.00 7.37 308 THR B CA 1
ATOM 5557 C C . THR B 1 308 ? -30.851 -166.665 107.103 1.00 11.17 308 THR B C 1
ATOM 5558 O O . THR B 1 308 ? -30.877 -166.456 108.327 1.00 12.40 308 THR B O 1
ATOM 5562 N N . TYR B 1 309 ? -31.604 -165.969 106.242 1.00 7.12 309 TYR B N 1
ATOM 5563 C CA . TYR B 1 309 ? -32.488 -164.906 106.724 1.00 6.94 309 TYR B CA 1
ATOM 5564 C C . TYR B 1 309 ? -33.489 -165.432 107.768 1.00 8.24 309 TYR B C 1
ATOM 5565 O O . TYR B 1 309 ? -33.712 -164.782 108.801 1.00 6.72 309 TYR B O 1
ATOM 5574 N N . LEU B 1 310 ? -34.009 -166.643 107.553 1.00 7.87 310 LEU B N 1
ATOM 5575 C CA . LEU B 1 310 ? -35.036 -167.190 108.436 1.00 8.95 310 LEU B CA 1
ATOM 5576 C C . LEU B 1 310 ? -34.435 -167.713 109.754 1.00 8.88 310 LEU B C 1
ATOM 5577 O O . LEU B 1 310 ? -35.044 -167.573 110.809 1.00 10.34 310 LEU B O 1
ATOM 5582 N N . ILE B 1 311 ? -33.235 -168.283 109.699 1.00 8.57 311 ILE B N 1
ATOM 5583 C CA . ILE B 1 311 ? -32.527 -168.656 110.914 1.00 7.86 311 ILE B CA 1
ATOM 5584 C C . ILE B 1 311 ? -32.270 -167.422 111.797 1.00 8.59 311 ILE B C 1
ATOM 5585 O O . ILE B 1 311 ? -32.554 -167.435 112.994 1.00 8.58 311 ILE B O 1
ATOM 5590 N N . LEU B 1 312 ? -31.859 -166.325 111.171 1.00 5.98 312 LEU B N 1
ATOM 5591 C CA . LEU B 1 312 ? -31.504 -165.114 111.889 1.00 5.95 312 LEU B CA 1
ATOM 5592 C C . LEU B 1 312 ? -32.740 -164.400 112.418 1.00 8.64 312 LEU B C 1
ATOM 5593 O O . LEU B 1 312 ? -32.704 -163.805 113.483 1.00 9.53 312 LEU B O 1
ATOM 5598 N N . LYS B 1 313 ? -33.848 -16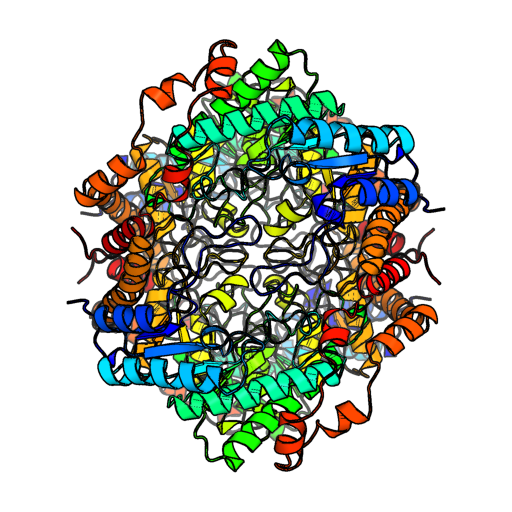4.494 111.693 1.00 10.10 313 LYS B N 1
ATOM 5599 C CA . LYS B 1 313 ? -35.106 -163.919 112.159 1.00 12.97 313 LYS B CA 1
ATOM 5600 C C . LYS B 1 313 ? -35.586 -164.612 113.446 1.00 13.15 313 LYS B C 1
ATOM 5601 O O . LYS B 1 313 ? -35.948 -163.950 114.419 1.00 13.25 313 LYS B O 1
ATOM 5607 N N . GLU B 1 314 ? -35.541 -165.940 113.450 1.00 11.78 314 GLU B N 1
ATOM 5608 C CA . GLU B 1 314 ? -35.922 -166.732 114.612 1.00 14.79 314 GLU B CA 1
ATOM 5609 C C . GLU B 1 314 ? -35.016 -166.435 115.808 1.00 15.16 314 GLU B C 1
ATOM 5610 O O . GLU B 1 314 ? -35.496 -166.250 116.926 1.00 14.00 314 GLU B O 1
ATOM 5616 N N . ARG B 1 315 ? -33.712 -166.360 115.552 1.00 12.90 315 ARG B N 1
ATOM 5617 C CA . ARG B 1 315 ? -32.723 -166.132 116.596 1.00 12.97 315 ARG B CA 1
ATOM 5618 C C . ARG B 1 315 ? -32.876 -164.738 117.199 1.00 12.29 315 ARG B C 1
ATOM 5619 O O . ARG B 1 315 ? -32.690 -164.548 118.386 1.00 13.64 315 ARG B O 1
ATOM 5627 N N . ALA B 1 316 ? -33.223 -163.764 116.374 1.00 11.22 316 ALA B N 1
ATOM 5628 C CA . ALA B 1 316 ? -33.419 -162.410 116.856 1.00 12.41 316 ALA B CA 1
ATOM 5629 C C . ALA B 1 316 ? -34.622 -162.342 117.794 1.00 13.71 316 ALA B C 1
ATOM 5630 O O . ALA B 1 316 ? -34.589 -161.625 118.789 1.00 12.91 316 ALA B O 1
ATOM 5632 N N . GLU B 1 317 ? -35.653 -163.133 117.513 1.00 14.55 317 GLU B N 1
ATOM 5633 C CA . GLU B 1 317 ? -36.828 -163.165 118.365 1.00 15.81 317 GLU B CA 1
ATOM 5634 C C . GLU B 1 317 ? -36.471 -163.722 119.736 1.00 16.10 317 GLU B C 1
ATOM 5635 O O . GLU B 1 317 ? -36.812 -163.131 120.768 1.00 13.53 317 GLU B O 1
ATOM 5641 N N . ALA B 1 318 ? -35.716 -164.819 119.732 1.00 14.60 318 ALA B N 1
ATOM 5642 C CA . ALA B 1 318 ? -35.267 -165.476 120.959 1.00 13.10 318 ALA B CA 1
ATOM 5643 C C . ALA B 1 318 ? -34.324 -164.600 121.785 1.00 16.01 318 ALA B C 1
ATOM 5644 O O . ALA B 1 318 ? -34.366 -164.610 123.010 1.00 18.69 318 ALA B O 1
ATOM 5646 N N . PHE B 1 319 ? -33.465 -163.847 121.111 1.00 16.97 319 PHE B N 1
ATOM 5647 C CA . PHE B 1 319 ? -32.580 -162.906 121.786 1.00 16.75 319 PHE B CA 1
ATOM 5648 C C . PHE B 1 319 ? -33.371 -161.821 122.525 1.00 18.34 319 PHE B C 1
ATOM 5649 O O . PHE B 1 319 ? -33.072 -161.504 123.674 1.00 17.94 319 PHE B O 1
ATOM 5657 N N . ARG B 1 320 ? -34.366 -161.240 121.862 1.00 21.00 320 ARG B N 1
ATOM 5658 C CA . ARG B 1 320 ? -35.107 -160.126 122.432 1.00 24.10 320 ARG B CA 1
ATOM 5659 C C . ARG B 1 320 ? -35.951 -160.535 123.647 1.00 26.89 320 ARG B C 1
ATOM 5660 O O . ARG B 1 320 ? -36.250 -159.696 124.508 1.00 29.58 320 ARG B O 1
ATOM 5668 N N . GLU B 1 321 ? -36.234 -161.828 123.782 1.00 26.08 321 GLU B N 1
ATOM 5669 C CA . GLU B 1 321 ? -37.029 -162.299 124.901 1.00 29.44 321 GLU B CA 1
ATOM 5670 C C . GLU B 1 321 ? -36.215 -162.955 126.003 1.00 28.61 321 GLU B C 1
ATOM 5671 O O . GLU B 1 321 ? -36.770 -163.461 126.978 1.00 32.34 321 GLU B O 1
ATOM 5677 N N . ASP B 1 322 ? -34.898 -162.932 125.877 1.00 25.99 322 ASP B N 1
ATOM 5678 C CA . ASP B 1 322 ? -34.037 -163.460 126.933 1.00 24.41 322 ASP B CA 1
ATOM 5679 C C . ASP B 1 322 ? -34.158 -162.553 128.150 1.00 23.27 322 ASP B C 1
ATOM 5680 O O . ASP B 1 322 ? -34.139 -161.331 128.026 1.00 22.23 322 ASP B O 1
ATOM 5685 N N . PRO B 1 323 ? -34.423 -163.140 129.325 1.00 23.14 323 PRO B N 1
ATOM 5686 C CA . PRO B 1 323 ? -34.657 -162.364 130.546 1.00 21.61 323 PRO B CA 1
ATOM 5687 C C . PRO B 1 323 ? -33.484 -161.504 130.996 1.00 20.81 323 PRO B C 1
ATOM 5688 O O . PRO B 1 323 ? -33.683 -160.391 131.478 1.00 22.33 323 PRO B O 1
ATOM 5692 N N . GLU B 1 324 ? -32.266 -161.994 130.788 1.00 20.18 324 GLU B N 1
ATOM 5693 C CA . GLU B 1 324 ? -31.069 -161.236 131.130 1.00 20.88 324 GLU B CA 1
ATOM 5694 C C . GLU B 1 324 ? -30.852 -160.056 130.192 1.00 19.21 324 GLU B C 1
ATOM 5695 O O . GLU B 1 324 ? -30.421 -158.984 130.619 1.00 18.79 324 GLU B O 1
ATOM 5701 N N . VAL B 1 325 ? -31.156 -160.264 128.915 1.00 16.80 325 VAL B N 1
ATOM 5702 C CA . VAL B 1 325 ? -31.104 -159.192 127.920 1.00 17.82 325 VAL B CA 1
ATOM 5703 C C . VAL B 1 325 ? -32.112 -158.083 128.263 1.00 17.21 325 VAL B C 1
ATOM 5704 O O . VAL B 1 325 ? -31.771 -156.895 128.258 1.00 12.77 325 VAL B O 1
ATOM 5708 N N . LYS B 1 326 ? -33.319 -158.490 128.660 1.00 20.64 326 LYS B N 1
ATOM 5709 C CA . LYS B 1 326 ? -34.369 -157.535 129.028 1.00 21.69 326 LYS B CA 1
ATOM 5710 C C . LYS B 1 326 ? -33.936 -156.733 130.233 1.00 20.57 326 LYS B C 1
ATOM 5711 O O . LYS B 1 326 ? -34.134 -155.527 130.289 1.00 20.93 326 LYS B O 1
ATOM 5717 N N . GLU B 1 327 ? -33.266 -157.403 131.161 1.00 22.49 327 GLU B N 1
ATOM 5718 C CA . GLU B 1 327 ? -32.805 -156.775 132.390 1.00 23.38 327 GLU B CA 1
ATOM 5719 C C . GLU B 1 327 ? -31.671 -155.796 132.108 1.00 20.04 327 GLU B C 1
ATOM 5720 O O . GLU B 1 327 ? -31.616 -154.712 132.683 1.00 22.31 327 GLU B O 1
ATOM 5726 N N . LEU B 1 328 ? -30.759 -156.170 131.221 1.00 18.68 328 LEU B N 1
ATOM 5727 C CA . LEU B 1 328 ? -29.649 -155.275 130.876 1.00 16.51 328 LEU B CA 1
ATOM 5728 C C . LEU B 1 328 ? -30.144 -154.025 130.130 1.00 15.90 328 LEU B C 1
ATOM 5729 O O . LEU B 1 328 ? -29.706 -152.902 130.415 1.00 15.46 328 LEU B O 1
ATOM 5734 N N . LEU B 1 329 ? -31.125 -154.210 129.241 1.00 14.32 329 LEU B N 1
ATOM 5735 C CA . LEU B 1 329 ? -31.654 -153.109 128.441 1.00 13.16 329 LEU B CA 1
ATOM 5736 C C . LEU B 1 329 ? -32.508 -152.174 129.290 1.00 13.20 329 LEU B C 1
ATOM 5737 O O . LEU B 1 329 ? -32.575 -150.968 129.021 1.00 13.05 329 LEU B O 1
ATOM 5742 N N . ALA B 1 330 ? -33.143 -152.717 130.331 1.00 11.25 330 ALA B N 1
ATOM 5743 C CA . ALA B 1 330 ? -34.025 -151.898 131.174 1.00 12.09 330 ALA B CA 1
ATOM 5744 C C . ALA B 1 330 ? -33.204 -150.957 132.004 1.00 9.85 330 ALA B C 1
ATOM 5745 O O . ALA B 1 330 ? -33.528 -149.788 132.142 1.00 13.54 330 ALA B O 1
ATOM 5747 N N . ALA B 1 331 ? -32.057 -151.449 132.448 1.00 11.89 331 ALA B N 1
ATOM 5748 C CA . ALA B 1 331 ? -31.103 -150.634 133.167 1.00 11.31 331 ALA B CA 1
ATOM 5749 C C . ALA B 1 331 ? -30.399 -149.664 132.215 1.00 14.00 331 ALA B C 1
ATOM 5750 O O . ALA B 1 331 ? -30.158 -148.503 132.564 1.00 14.09 331 ALA B O 1
ATOM 5752 N N . TYR B 1 332 ? -30.094 -150.145 131.008 1.00 12.85 332 TYR B N 1
ATOM 5753 C CA . TYR B 1 332 ? -29.490 -149.310 129.952 1.00 13.23 332 TYR B CA 1
ATOM 5754 C C . TYR B 1 332 ? -30.330 -148.059 129.633 1.00 10.69 332 TYR B C 1
ATOM 5755 O O . TYR B 1 332 ? -29.811 -146.948 129.529 1.00 9.57 332 TYR B O 1
ATOM 5764 N N . TYR B 1 333 ? -31.643 -148.236 129.580 1.00 12.63 333 TYR B N 1
ATOM 5765 C CA . TYR B 1 333 ? -32.535 -147.144 129.209 1.00 15.25 333 TYR B CA 1
ATOM 5766 C C . TYR B 1 333 ? -33.271 -146.504 130.380 1.00 17.99 333 TYR B C 1
ATOM 5767 O O . TYR B 1 333 ? -34.240 -145.779 130.176 1.00 20.19 333 TYR B O 1
ATOM 5776 N N . GLN B 1 334 ? -32.824 -146.781 131.600 1.00 24.11 334 GLN B N 1
ATOM 5777 C CA . GLN B 1 334 ? -33.336 -146.099 132.795 1.00 26.95 334 GLN B CA 1
ATOM 5778 C C . GLN B 1 334 ? -33.507 -144.591 132.582 1.00 24.59 334 GLN B C 1
ATOM 5779 O O . GLN B 1 334 ? -32.562 -143.883 132.228 1.00 22.81 334 GLN B O 1
ATOM 5785 N N . GLU B 1 335 ? -34.717 -144.106 132.833 1.00 25.22 335 GLU B N 1
ATOM 5786 C CA . GLU B 1 335 ? -35.045 -142.703 132.631 1.00 25.20 335 GLU B CA 1
ATOM 5787 C C . GLU B 1 335 ? -35.626 -142.049 133.875 1.00 26.38 335 GLU B C 1
ATOM 5788 O O . GLU B 1 335 ? -36.707 -142.403 134.335 1.00 29.25 335 GLU B O 1
ATOM 5794 N N . ASP B 1 336 ? -34.848 -141.149 134.448 1.00 26.63 336 ASP B N 1
ATOM 5795 C CA . ASP B 1 336 ? -35.271 -140.275 135.516 1.00 28.99 336 ASP B CA 1
ATOM 5796 C C . ASP B 1 336 ? -36.297 -139.237 135.012 1.00 27.74 336 ASP B C 1
ATOM 5797 O O . ASP B 1 336 ? -35.955 -138.356 134.212 1.00 28.49 336 ASP B O 1
ATOM 5802 N N . PRO B 1 337 ? -37.505 -139.217 135.608 1.00 24.59 337 PRO B N 1
ATOM 5803 C CA . PRO B 1 337 ? -38.527 -138.182 135.367 1.00 20.93 337 PRO B CA 1
ATOM 5804 C C . PRO B 1 337 ? -38.078 -136.768 135.663 1.00 16.95 337 PRO B C 1
ATOM 5805 O O . PRO B 1 337 ? -38.509 -135.831 134.983 1.00 19.10 337 PRO B O 1
ATOM 5809 N N . ALA B 1 338 ? -37.208 -136.611 136.661 1.00 13.70 338 ALA B N 1
ATOM 5810 C CA . ALA B 1 338 ? -36.645 -135.304 136.970 1.00 13.11 338 ALA B CA 1
ATOM 5811 C C . ALA B 1 338 ? -35.816 -134.815 135.805 1.00 14.14 338 ALA B C 1
ATOM 5812 O O . ALA B 1 338 ? -35.710 -133.605 135.579 1.00 15.47 338 ALA B O 1
ATOM 5814 N N . ALA B 1 339 ? -35.108 -135.751 135.168 1.00 12.92 339 ALA B N 1
ATOM 5815 C CA . ALA B 1 339 ? -34.251 -135.438 134.031 1.00 10.23 339 ALA B CA 1
ATOM 5816 C C . ALA B 1 339 ? -35.114 -135.133 132.807 1.00 9.03 339 ALA B C 1
ATOM 5817 O O . ALA B 1 339 ? -34.910 -134.139 132.114 1.00 10.59 339 ALA B O 1
ATOM 5819 N N . LEU B 1 340 ? -36.111 -135.978 132.592 1.00 10.74 340 LEU B N 1
ATOM 5820 C CA . LEU B 1 340 ? -37.052 -135.812 131.498 1.00 14.85 340 LEU B CA 1
ATOM 5821 C C . LEU B 1 340 ? -37.760 -134.459 131.474 1.00 16.28 340 LEU B C 1
ATOM 5822 O O . LEU B 1 340 ? -38.042 -133.931 130.402 1.00 18.42 340 LEU B O 1
ATOM 5827 N N . ALA B 1 341 ? -38.004 -133.883 132.647 1.00 18.67 341 ALA B N 1
ATOM 5828 C CA . ALA B 1 341 ? -38.686 -132.594 132.758 1.00 18.86 341 ALA B CA 1
ATOM 5829 C C . ALA B 1 341 ? -37.837 -131.426 132.281 1.00 20.12 341 ALA B C 1
ATOM 5830 O O . ALA B 1 341 ? -38.357 -130.325 132.078 1.00 23.59 341 ALA B O 1
ATOM 5832 N N . LEU B 1 342 ? -36.529 -131.641 132.157 1.00 19.03 342 LEU B N 1
ATOM 5833 C CA . LEU B 1 342 ? -35.640 -130.584 131.674 1.00 19.11 342 LEU B CA 1
ATOM 5834 C C . LEU B 1 342 ? -35.534 -130.616 130.148 1.00 18.10 342 LEU B C 1
ATOM 5835 O O . LEU B 1 342 ? -34.938 -129.741 129.533 1.00 16.81 342 LEU B O 1
ATOM 5840 N N . LEU B 1 343 ? -36.128 -131.640 129.556 1.00 16.77 343 LEU B N 1
ATOM 5841 C CA . LEU B 1 343 ? -35.956 -131.922 128.153 1.00 16.48 343 LEU B CA 1
ATOM 5842 C C . LEU B 1 343 ? -37.290 -131.730 127.422 1.00 19.16 343 LEU B C 1
ATOM 5843 O O . LEU B 1 343 ? -38.297 -131.395 128.038 1.00 21.11 343 LEU B O 1
ATOM 5848 N N . GLY B 1 344 ? -37.292 -131.928 126.106 1.00 19.73 344 GLY B N 1
ATOM 5849 C CA . GLY B 1 344 ? -38.514 -131.753 125.339 1.00 18.05 344 GLY B CA 1
ATOM 5850 C C . GLY B 1 344 ? -38.582 -130.397 124.661 1.00 18.59 344 GLY B C 1
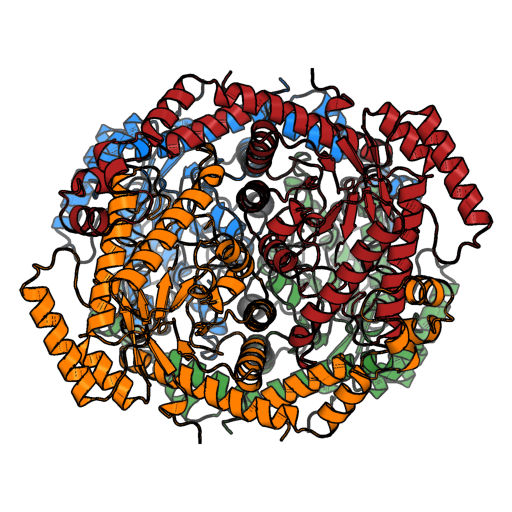ATOM 5851 O O . GLY B 1 344 ? -37.542 -129.771 124.417 1.00 18.63 344 GLY B O 1
ATOM 5852 N N . PRO B 1 345 ? -39.795 -129.923 124.315 1.00 17.69 345 PRO B N 1
ATOM 5853 C CA . PRO B 1 345 ? -39.993 -128.662 123.589 1.00 16.80 345 PRO B CA 1
ATOM 5854 C C . PRO B 1 345 ? -39.433 -127.488 124.365 1.00 16.13 345 PRO B C 1
ATOM 5855 O O . PRO B 1 345 ? -39.491 -127.472 125.594 1.00 20.04 345 PRO B O 1
ATOM 5859 N N . TYR B 1 346 ? -38.871 -126.519 123.653 1.00 16.38 346 TYR B N 1
ATOM 5860 C CA . TYR B 1 346 ? -38.243 -125.363 124.281 1.00 18.87 346 TYR B CA 1
ATOM 5861 C C . TYR B 1 346 ? -39.235 -124.544 125.104 1.00 23.74 346 TYR B C 1
ATOM 5862 O O . TYR B 1 346 ? -40.370 -124.323 124.668 1.00 25.92 346 TYR B O 1
ATOM 5871 N N . SER B 1 347 ? -38.733 -123.931 126.175 1.00 26.67 347 SER B N 1
ATOM 5872 C CA . SER B 1 347 ? -39.565 -123.172 127.109 1.00 29.61 347 SER B CA 1
ATOM 5873 C C . SER B 1 347 ? -39.044 -121.789 127.297 1.00 32.27 347 SER B C 1
ATOM 5874 O O . SER B 1 347 ? -39.749 -120.837 127.011 1.00 37.85 347 SER B O 1
ATOM 5877 N N . ARG B 1 348 ? -37.782 -121.691 127.709 1.00 34.05 348 ARG B N 1
ATOM 5878 C CA . ARG B 1 348 ? -37.209 -120.495 128.341 1.00 37.75 348 ARG B CA 1
ATOM 5879 C C . ARG B 1 348 ? -37.214 -120.686 129.849 1.00 37.26 348 ARG B C 1
ATOM 5880 O O . ARG B 1 348 ? -36.185 -120.526 130.501 1.00 38.59 348 ARG B O 1
ATOM 5888 N N . GLU B 1 349 ? -38.356 -121.099 130.388 1.00 36.38 349 GLU B N 1
ATOM 5889 C CA . GLU B 1 349 ? -38.415 -121.522 131.771 1.00 36.60 349 GLU B CA 1
ATOM 5890 C C . GLU B 1 349 ? -37.691 -122.862 131.961 1.00 33.21 349 GLU B C 1
ATOM 5891 O O . GLU B 1 349 ? -37.069 -123.084 133.008 1.00 34.00 349 GLU B O 1
ATOM 5897 N N . LYS B 1 350 ? -37.743 -123.730 130.943 1.00 28.92 350 LYS B N 1
ATOM 5898 C CA . LYS B 1 350 ? -36.907 -124.946 130.897 1.00 23.49 350 LYS B CA 1
ATOM 5899 C C . LYS B 1 350 ? -35.445 -124.583 130.685 1.00 19.80 350 LYS B C 1
ATOM 5900 O O . LYS B 1 350 ? -34.570 -125.217 131.236 1.00 19.81 350 LYS B O 1
ATOM 5906 N N . ALA B 1 351 ? -35.187 -123.570 129.868 1.00 18.60 351 ALA B N 1
ATOM 5907 C CA . ALA B 1 351 ? -33.827 -123.197 129.543 1.00 20.29 351 ALA B CA 1
ATOM 5908 C C . ALA B 1 351 ? -33.153 -122.691 130.810 1.00 23.67 351 ALA B C 1
ATOM 5909 O O . ALA B 1 351 ? -31.987 -122.999 131.075 1.00 24.86 351 ALA B O 1
ATOM 5911 N N . GLU B 1 352 ? -33.941 -122.000 131.633 1.00 24.58 352 GLU B N 1
ATOM 5912 C CA . GLU B 1 352 ? -33.462 -121.387 132.861 1.00 24.85 352 GLU B CA 1
ATOM 5913 C C . GLU B 1 352 ? -33.298 -122.440 133.959 1.00 22.90 352 GLU B C 1
ATOM 5914 O O . GLU B 1 352 ? -32.268 -122.500 134.623 1.00 25.39 352 GLU B O 1
ATOM 5920 N N . ALA B 1 353 ? -34.272 -123.335 134.075 1.00 19.80 353 ALA B N 1
ATOM 5921 C CA . ALA B 1 353 ? -34.190 -124.442 135.022 1.00 20.95 353 ALA B CA 1
ATOM 5922 C C . ALA B 1 353 ? -33.013 -125.371 134.709 1.00 24.26 353 ALA B C 1
ATOM 5923 O O . ALA B 1 353 ? -32.366 -125.902 135.615 1.00 27.64 353 ALA B O 1
ATOM 5925 N N . LEU B 1 354 ? -32.817 -125.655 133.425 1.00 25.48 354 LEU B N 1
ATOM 5926 C CA . LEU B 1 354 ? -31.734 -126.517 132.957 1.00 23.96 354 LEU B CA 1
ATOM 5927 C C . LEU B 1 354 ? -30.387 -125.920 133.332 1.00 24.34 354 LEU B C 1
ATOM 5928 O O . LEU B 1 354 ? -29.555 -126.598 133.945 1.00 24.63 354 LEU B O 1
ATOM 5933 N N . LYS B 1 355 ? -30.240 -124.619 133.095 1.00 25.43 355 LYS B N 1
ATOM 5934 C CA . LYS B 1 355 ? -28.980 -123.938 133.348 1.00 27.60 355 LYS B CA 1
ATOM 5935 C C . LYS B 1 355 ? -28.620 -123.878 134.823 1.00 29.55 355 LYS B C 1
ATOM 5936 O O . LYS B 1 355 ? -27.456 -123.634 135.174 1.00 33.04 355 LYS B O 1
ATOM 5942 N N . ARG B 1 356 ? -29.582 -124.150 135.693 1.00 28.76 356 ARG B N 1
ATOM 5943 C CA . ARG B 1 356 ? -29.271 -124.102 137.107 1.00 31.07 356 ARG B CA 1
ATOM 5944 C C . ARG B 1 356 ? -29.675 -125.358 137.856 1.00 30.94 356 ARG B C 1
ATOM 5945 O O . ARG B 1 356 ? -29.657 -125.389 139.093 1.00 33.00 356 ARG B O 1
ATOM 5953 N N . ALA B 1 357 ? -29.906 -126.437 137.117 1.00 29.11 357 ALA B N 1
ATOM 5954 C CA . ALA B 1 357 ? -30.248 -127.703 137.751 1.00 28.54 357 ALA B CA 1
ATOM 5955 C C . ALA B 1 357 ? -29.010 -128.347 138.378 1.00 29.31 357 ALA B C 1
ATOM 5956 O O . ALA B 1 357 ? -27.870 -127.981 138.074 1.00 26.94 357 ALA B O 1
ATOM 5958 N N . GLU B 1 358 ? -29.258 -129.273 139.296 1.00 29.87 358 GLU B N 1
ATOM 5959 C CA . GLU B 1 358 ? -28.189 -129.944 140.019 1.00 32.74 358 GLU B CA 1
ATOM 5960 C C . GLU B 1 358 ? -27.967 -131.294 139.348 1.00 29.43 358 GLU B C 1
ATOM 5961 O O . GLU B 1 358 ? -28.667 -132.260 139.648 1.00 28.62 358 GLU B O 1
ATOM 5967 N N . LEU B 1 359 ? -27.088 -131.321 138.348 1.00 26.84 359 LEU B N 1
ATOM 5968 C CA . LEU B 1 359 ? -26.893 -132.531 137.550 1.00 23.26 359 LEU B CA 1
ATOM 5969 C C . LEU B 1 359 ? -25.947 -133.497 138.252 1.00 20.07 359 LEU B C 1
ATOM 5970 O O . LEU B 1 359 ? -24.884 -133.112 138.754 1.00 21.70 359 LEU B O 1
ATOM 5975 N N . PRO B 1 360 ? -26.318 -134.769 138.296 1.00 14.96 360 PRO B N 1
ATOM 5976 C CA . PRO B 1 360 ? -25.531 -135.805 138.960 1.00 14.58 360 PRO B CA 1
ATOM 5977 C C . PRO B 1 360 ? -24.298 -136.225 138.146 1.00 15.23 360 PRO B C 1
ATOM 5978 O O . PRO B 1 360 ? -24.136 -137.403 137.818 1.00 14.64 360 PRO B O 1
ATOM 5982 N N . LEU B 1 361 ? -23.428 -135.269 137.848 1.00 13.99 361 LEU B N 1
ATOM 5983 C CA . LEU B 1 361 ? -22.335 -135.497 136.924 1.00 15.96 361 LEU B CA 1
ATOM 5984 C C . LEU B 1 361 ? -21.385 -136.626 137.370 1.00 18.41 361 LEU B C 1
ATOM 5985 O O . LEU B 1 361 ? -21.029 -137.517 136.590 1.00 17.79 361 LEU B O 1
ATOM 5990 N N . GLU B 1 362 ? -21.086 -136.665 138.660 1.00 21.24 362 GLU B N 1
ATOM 5991 C CA . GLU B 1 362 ? -20.095 -137.597 139.164 1.00 21.26 362 GLU B CA 1
ATOM 5992 C C . GLU B 1 362 ? -20.575 -139.026 139.031 1.00 18.47 362 GLU B C 1
ATOM 5993 O O . GLU B 1 362 ? -19.843 -139.896 138.564 1.00 19.03 362 GLU B O 1
ATOM 5999 N N . ALA B 1 363 ? -21.861 -139.233 139.249 1.00 14.89 363 ALA B N 1
ATOM 6000 C CA . ALA B 1 363 ? -22.426 -140.571 139.107 1.00 14.43 363 ALA B CA 1
ATOM 6001 C C . ALA B 1 363 ? -22.416 -141.045 137.645 1.00 16.99 363 ALA B C 1
ATOM 6002 O O . ALA B 1 363 ? -22.193 -142.234 137.367 1.00 15.03 363 ALA B O 1
ATOM 6004 N N . LYS B 1 364 ? -22.646 -140.105 136.725 1.00 15.58 364 LYS B N 1
ATOM 6005 C CA . LYS B 1 364 ? -22.716 -140.402 135.306 1.00 13.33 364 LYS B CA 1
ATOM 6006 C C . LYS B 1 364 ? -21.330 -140.630 134.720 1.00 14.92 364 LYS B C 1
ATOM 6007 O O . LYS B 1 364 ? -21.178 -141.448 133.821 1.00 14.63 364 LYS B O 1
ATOM 6013 N N . ARG B 1 365 ? -20.328 -139.910 135.227 1.00 16.42 365 ARG B N 1
ATOM 6014 C CA . ARG B 1 365 ? -18.941 -140.089 134.782 1.00 16.64 365 ARG B CA 1
ATOM 6015 C C . ARG B 1 365 ? -18.391 -141.446 135.190 1.00 16.17 365 ARG B C 1
ATOM 6016 O O . ARG B 1 365 ? -17.472 -141.972 134.555 1.00 17.82 365 ARG B O 1
ATOM 6024 N N . ARG B 1 366 ? -19.071 -142.086 136.134 1.00 15.93 366 ARG B N 1
ATOM 6025 C CA . ARG B 1 366 ? -18.604 -143.355 136.659 1.00 16.94 366 ARG B CA 1
ATOM 6026 C C . ARG B 1 366 ? -19.477 -144.510 136.230 1.00 15.57 366 ARG B C 1
ATOM 6027 O O . ARG B 1 366 ? -19.171 -145.653 136.546 1.00 15.87 366 ARG B O 1
ATOM 6035 N N . ARG B 1 367 ? -20.617 -144.207 135.615 1.00 13.80 367 ARG B N 1
ATOM 6036 C CA . ARG B 1 367 ? -21.564 -145.232 135.176 1.00 12.84 367 ARG B CA 1
ATOM 6037 C C . ARG B 1 367 ? -20.929 -146.184 134.161 1.00 12.39 367 ARG B C 1
ATOM 6038 O O . ARG B 1 367 ? -20.273 -145.752 133.217 1.00 12.37 367 ARG B O 1
ATOM 6046 N N . GLY B 1 368 ? -21.129 -147.476 134.361 1.00 11.06 368 GLY B N 1
ATOM 6047 C CA . GLY B 1 368 ? -20.763 -148.431 133.340 1.00 13.65 368 GLY B CA 1
ATOM 6048 C C . GLY B 1 368 ? -22.018 -148.891 132.621 1.00 13.29 368 GLY B C 1
ATOM 6049 O O . GLY B 1 368 ? -23.001 -149.230 133.272 1.00 17.74 368 GLY B O 1
ATOM 6050 N N . TYR B 1 369 ? -22.004 -148.923 131.292 1.00 11.53 369 TYR B N 1
ATOM 6051 C CA . TYR B 1 369 ? -23.191 -149.313 130.528 1.00 5.37 369 TYR B CA 1
ATOM 6052 C C . TYR B 1 369 ? -23.344 -150.805 130.235 1.00 6.32 369 TYR B C 1
ATOM 6053 O O . TYR B 1 369 ? -24.373 -151.231 129.713 1.00 8.70 369 TYR B O 1
ATOM 6062 N N . ALA B 1 370 ? -22.425 -151.612 130.751 1.00 4.70 370 ALA B N 1
ATOM 6063 C CA . ALA B 1 370 ? -22.497 -153.068 130.642 1.00 7.08 370 ALA B CA 1
ATOM 6064 C C . ALA B 1 370 ? -22.731 -153.560 129.217 1.00 7.04 370 ALA B C 1
ATOM 6065 O O . ALA B 1 370 ? -23.330 -154.626 129.002 1.00 9.43 370 ALA B O 1
ATOM 6067 N N . LEU B 1 371 ? -22.107 -152.873 128.269 1.00 6.50 371 LEU B N 1
ATOM 6068 C CA . LEU B 1 371 ? -22.269 -153.191 126.860 1.00 8.35 371 LEU B CA 1
ATOM 6069 C C . LEU B 1 371 ? -21.377 -154.342 126.387 1.00 10.06 371 LEU B C 1
ATOM 6070 O O . LEU B 1 371 ? -21.688 -155.032 125.414 1.00 12.44 371 LEU B O 1
ATOM 6075 N N . GLU B 1 372 ? -20.311 -154.595 127.126 1.00 9.55 372 GLU B N 1
ATOM 6076 C CA . GLU B 1 372 ? -19.433 -155.724 126.872 1.00 10.15 372 GLU B CA 1
ATOM 6077 C C . GLU B 1 372 ? -20.156 -157.038 127.220 1.00 12.43 372 GLU B C 1
ATOM 6078 O O . GLU B 1 372 ? -20.134 -157.988 126.445 1.00 11.99 372 GLU B O 1
ATOM 6084 N N . ARG B 1 373 ? -20.923 -157.032 128.311 1.00 12.65 373 ARG B N 1
ATOM 6085 C CA . ARG B 1 373 ? -21.740 -158.182 128.705 1.00 12.01 373 ARG B CA 1
ATOM 6086 C C . ARG B 1 373 ? -22.900 -158.412 127.736 1.00 11.23 373 ARG B C 1
ATOM 6087 O O . ARG B 1 373 ? -23.165 -159.535 127.324 1.00 12.43 373 ARG B O 1
ATOM 6095 N N . LEU B 1 374 ? -23.573 -157.327 127.354 1.00 9.62 374 LEU B N 1
ATOM 6096 C CA . LEU B 1 374 ? -24.674 -157.398 126.395 1.00 8.80 374 LEU B CA 1
ATOM 6097 C C . LEU B 1 374 ? -24.195 -157.909 125.022 1.00 9.11 374 LEU B C 1
ATOM 6098 O O . LEU B 1 374 ? -24.832 -158.766 124.405 1.00 5.89 374 LEU B O 1
ATOM 6103 N N . ASP B 1 375 ? -23.068 -157.368 124.555 1.00 6.64 375 ASP B N 1
ATOM 6104 C CA . ASP B 1 375 ? -22.482 -157.823 123.303 1.00 4.64 375 ASP B CA 1
ATOM 6105 C C . ASP B 1 375 ? -22.082 -159.290 123.338 1.00 5.64 375 ASP B C 1
ATOM 6106 O O . ASP B 1 375 ? -22.400 -160.022 122.399 1.00 8.93 375 ASP B O 1
ATOM 6111 N N . GLN B 1 376 ? -21.495 -159.752 124.444 1.00 2.05 376 GLN B N 1
ATOM 6112 C CA . GLN B 1 376 ? -21.113 -161.153 124.542 1.00 6.74 376 GLN B CA 1
ATOM 6113 C C . GLN B 1 376 ? -22.341 -162.050 124.483 1.00 8.61 376 GLN B C 1
ATOM 6114 O O . GLN B 1 376 ? -22.316 -163.118 123.877 1.00 12.90 376 GLN B O 1
ATOM 6120 N N . LEU B 1 377 ? -23.426 -161.599 125.097 1.00 12.07 377 LEU B N 1
ATOM 6121 C CA . LEU B 1 377 ? -24.700 -162.328 125.087 1.00 11.13 377 LEU B CA 1
ATOM 6122 C C . LEU B 1 377 ? -25.240 -162.469 123.659 1.00 11.12 377 LEU B C 1
ATOM 6123 O O . LEU B 1 377 ? -25.754 -163.534 123.283 1.00 8.41 377 LEU B O 1
ATOM 6128 N N . ALA B 1 378 ? -25.118 -161.389 122.877 1.00 8.26 378 ALA B N 1
ATOM 6129 C CA . ALA B 1 378 ? -25.555 -161.367 121.485 1.00 5.06 378 ALA B CA 1
ATOM 6130 C C . ALA B 1 378 ? -24.736 -162.338 120.651 1.00 6.78 378 ALA B C 1
ATOM 6131 O O . ALA B 1 378 ? -25.277 -163.157 119.915 1.00 10.35 378 ALA B O 1
ATOM 6133 N N . VAL B 1 379 ? -23.429 -162.313 120.843 1.00 7.33 379 VAL B N 1
ATOM 6134 C CA . VAL B 1 379 ? -22.541 -163.285 120.220 1.00 8.37 379 VAL B CA 1
ATOM 6135 C C . VAL B 1 379 ? -22.871 -164.745 120.583 1.00 8.92 379 VAL B C 1
ATOM 6136 O O . VAL B 1 379 ? -22.848 -165.609 119.701 1.00 11.11 379 VAL B O 1
ATOM 6140 N N . GLU B 1 380 ? -23.204 -165.020 121.853 1.00 12.40 380 GLU B N 1
ATOM 6141 C CA . GLU B 1 380 ? -23.554 -166.381 122.295 1.00 10.00 380 GLU B CA 1
ATOM 6142 C C . GLU B 1 380 ? -24.909 -166.865 121.808 1.00 10.19 380 GLU B C 1
ATOM 6143 O O . GLU B 1 380 ? -25.065 -168.045 121.503 1.00 10.59 380 GLU B O 1
ATOM 6149 N N . TYR B 1 381 ? -25.863 -165.947 121.661 1.00 9.53 381 TYR B N 1
ATOM 6150 C CA . TYR B 1 381 ? -27.090 -166.242 120.918 1.00 10.91 381 TYR B CA 1
ATOM 6151 C C . TYR B 1 381 ? -26.836 -166.606 119.451 1.00 12.12 381 TYR B C 1
ATOM 6152 O O . TYR B 1 381 ? -27.351 -167.619 118.955 1.00 13.73 381 TYR B O 1
ATOM 6161 N N . LEU B 1 382 ? -26.056 -165.771 118.759 1.00 10.58 382 LEU B N 1
ATOM 6162 C CA . LEU B 1 382 ? -25.644 -166.028 117.382 1.00 10.87 382 LEU B CA 1
ATOM 6163 C C . LEU B 1 382 ? -25.007 -167.390 117.233 1.00 12.24 382 LEU B C 1
ATOM 6164 O O . LEU B 1 382 ? -25.253 -168.076 116.255 1.00 14.16 382 LEU B O 1
ATOM 6169 N N . LEU B 1 383 ? -24.124 -167.744 118.166 1.00 10.38 383 LEU B N 1
ATOM 6170 C CA . LEU B 1 383 ? -23.465 -169.041 118.145 1.00 9.49 383 LEU B CA 1
ATOM 6171 C C . LEU B 1 383 ? -24.394 -170.168 118.569 1.00 10.96 383 LEU B C 1
ATOM 6172 O O . LEU B 1 383 ? -24.074 -171.333 118.392 1.00 9.57 383 LEU B O 1
ATOM 6177 N N . GLY B 1 384 ? -25.588 -169.822 119.040 1.00 9.71 384 GLY B N 1
ATOM 6178 C CA . GLY B 1 384 ? -26.550 -170.844 119.417 1.00 12.04 384 GLY B CA 1
ATOM 6179 C C . GLY B 1 384 ? -26.182 -171.561 120.698 1.00 13.56 384 GLY B C 1
ATOM 6180 O O . GLY B 1 384 ? -26.608 -172.666 120.953 1.00 12.29 384 GLY B O 1
ATOM 6181 N N . VAL B 1 385 ? -25.393 -170.901 121.524 1.00 20.16 385 VAL B N 1
ATOM 6182 C CA . VAL B 1 385 ? -24.944 -171.465 122.789 1.00 23.02 385 VAL B CA 1
ATOM 6183 C C . VAL B 1 385 ? -25.962 -171.109 123.874 1.00 27.84 385 VAL B C 1
ATOM 6184 O O . VAL B 1 385 ? -26.030 -171.756 124.917 1.00 28.66 385 VAL B O 1
ATOM 6188 N N . ARG B 1 386 ? -26.829 -170.150 123.570 1.00 30.33 386 ARG B N 1
ATOM 6189 C CA . ARG B 1 386 ? -27.880 -169.766 124.488 1.00 32.98 386 ARG B CA 1
ATOM 6190 C C . ARG B 1 386 ? -29.226 -169.887 123.804 1.00 36.10 386 ARG B C 1
ATOM 6191 O O . ARG B 1 386 ? -29.334 -169.709 122.581 1.00 37.74 386 ARG B O 1
ATOM 6199 N N . GLY B 1 387 ? -30.246 -170.180 124.611 1.00 39.42 387 GLY B N 1
ATOM 6200 C CA . GLY B 1 387 ? -31.503 -170.720 124.108 1.00 43.46 387 GLY B CA 1
ATOM 6201 C C . GLY B 1 387 ? -32.426 -169.742 123.398 1.00 45.16 387 GLY B C 1
ATOM 6202 O O . GLY B 1 387 ? -32.891 -170.080 122.280 1.00 47.36 387 GLY B O 1
ATOM 6203 N N . MET C 1 1 ? -19.348 -175.805 129.688 1.00 54.76 1 MET C N 1
ATOM 6204 C CA . MET C 1 1 ? -18.028 -176.469 129.419 1.00 56.86 1 MET C CA 1
ATOM 6205 C C . MET C 1 1 ? -17.019 -175.531 128.729 1.00 52.29 1 MET C C 1
ATOM 6206 O O . MET C 1 1 ? -16.113 -175.978 127.999 1.00 55.35 1 MET C O 1
ATOM 6211 N N . TYR C 1 2 ? -17.157 -174.233 128.985 1.00 43.44 2 TYR C N 1
ATOM 6212 C CA . TYR C 1 2 ? -16.280 -173.254 128.368 1.00 34.53 2 TYR C CA 1
ATOM 6213 C C . TYR C 1 2 ? -15.515 -172.519 129.453 1.00 33.76 2 TYR C C 1
ATOM 6214 O O . TYR C 1 2 ? -15.583 -171.305 129.564 1.00 33.42 2 TYR C O 1
ATOM 6223 N N . GLU C 1 3 ? -14.885 -173.276 130.342 1.00 32.87 3 GLU C N 1
ATOM 6224 C CA . GLU C 1 3 ? -14.089 -172.670 131.404 1.00 31.74 3 GLU C CA 1
ATOM 6225 C C . GLU C 1 3 ? -12.618 -172.717 131.033 1.00 26.34 3 GLU C C 1
ATOM 6226 O O . GLU C 1 3 ? -12.115 -173.753 130.579 1.00 23.99 3 GLU C O 1
ATOM 6232 N N . PRO C 1 4 ? -11.933 -171.572 131.130 1.00 23.65 4 PRO C N 1
ATOM 6233 C CA . PRO C 1 4 ? -10.519 -171.472 130.761 1.00 24.77 4 PRO C CA 1
ATOM 6234 C C . PRO C 1 4 ? -9.631 -172.348 131.634 1.00 28.11 4 PRO C C 1
ATOM 6235 O O . PRO C 1 4 ? -9.833 -172.453 132.841 1.00 29.06 4 PRO C O 1
ATOM 6239 N N . LYS C 1 5 ? -8.703 -173.046 130.999 1.00 30.34 5 LYS C N 1
ATOM 6240 C CA . LYS C 1 5 ? -7.738 -173.862 131.714 1.00 34.04 5 LYS C CA 1
ATOM 6241 C C . LYS C 1 5 ? -6.333 -173.428 131.322 1.00 34.68 5 LYS C C 1
ATOM 6242 O O . LYS C 1 5 ? -6.151 -172.668 130.365 1.00 33.84 5 LYS C O 1
ATOM 6248 N N . PRO C 1 6 ? -5.340 -173.778 132.149 1.00 35.92 6 PRO C N 1
ATOM 6249 C CA . PRO C 1 6 ? -3.993 -173.232 131.966 1.00 33.52 6 PRO C CA 1
ATOM 6250 C C . PRO C 1 6 ? -3.354 -173.776 130.700 1.00 31.08 6 PRO C C 1
ATOM 6251 O O . PRO C 1 6 ? -2.524 -173.113 130.087 1.00 30.78 6 PRO C O 1
ATOM 6255 N N . GLU C 1 7 ? -3.798 -174.955 130.277 1.00 28.28 7 GLU C N 1
ATOM 6256 C CA . GLU C 1 7 ? -3.289 -175.546 129.052 1.00 28.54 7 GLU C CA 1
ATOM 6257 C C . GLU C 1 7 ? -3.789 -174.817 127.812 1.00 24.27 7 GLU C C 1
ATOM 6258 O O . GLU C 1 7 ? -3.266 -175.025 126.717 1.00 24.49 7 GLU C O 1
ATOM 6264 N N . HIS C 1 8 ? -4.760 -173.925 127.989 1.00 17.91 8 HIS C N 1
ATOM 6265 C CA . HIS C 1 8 ? -5.236 -173.096 126.892 1.00 13.61 8 HIS C CA 1
ATOM 6266 C C . HIS C 1 8 ? -4.260 -171.993 126.558 1.00 13.26 8 HIS C C 1
ATOM 6267 O O . HIS C 1 8 ? -4.270 -171.464 125.455 1.00 15.09 8 HIS C O 1
ATOM 6274 N N . ARG C 1 9 ? -3.431 -171.633 127.525 1.00 13.40 9 ARG C N 1
ATOM 6275 C CA . ARG C 1 9 ? -2.411 -170.610 127.335 1.00 13.18 9 ARG C CA 1
ATOM 6276 C C . ARG C 1 9 ? -2.970 -169.259 126.943 1.00 10.43 9 ARG C C 1
ATOM 6277 O O . ARG C 1 9 ? -2.359 -168.545 126.155 1.00 10.89 9 ARG C O 1
ATOM 6285 N N . PHE C 1 10 ? -4.056 -168.842 127.588 1.00 9.00 10 PHE C N 1
ATOM 6286 C CA . PHE C 1 10 ? -4.564 -167.494 127.362 1.00 6.86 10 PHE C CA 1
ATOM 6287 C C . PHE C 1 10 ? -3.700 -166.545 128.159 1.00 7.32 10 PHE C C 1
ATOM 6288 O O . PHE C 1 10 ? -3.455 -166.776 129.323 1.00 12.11 10 PHE C O 1
ATOM 6296 N N . THR C 1 11 ? -3.290 -165.436 127.562 1.00 7.40 11 THR C N 1
ATOM 6297 C CA . THR C 1 11 ? -2.578 -164.389 128.297 1.00 6.44 11 THR C CA 1
ATOM 6298 C C . THR C 1 11 ? -3.174 -162.984 128.052 1.00 6.96 11 THR C C 1
ATOM 6299 O O . THR C 1 11 ? -3.956 -162.787 127.129 1.00 6.32 11 THR C O 1
ATOM 6303 N N . PHE C 1 12 ? -2.920 -162.058 128.975 1.00 8.34 12 PHE C N 1
ATOM 6304 C CA . PHE C 1 12 ? -3.332 -160.667 128.824 1.00 5.69 12 PHE C CA 1
ATOM 6305 C C . PHE C 1 12 ? -2.176 -159.752 129.205 1.00 7.17 12 PHE C C 1
ATOM 6306 O O . PHE C 1 12 ? -1.495 -160.005 130.192 1.00 9.30 12 PHE C O 1
ATOM 6314 N N . GLY C 1 13 ? -1.967 -158.680 128.449 1.00 4.00 13 GLY C N 1
ATOM 6315 C CA . GLY C 1 13 ? -0.960 -157.719 128.844 1.00 6.79 13 GLY C CA 1
ATOM 6316 C C . GLY C 1 13 ? -1.496 -156.859 129.960 1.00 10.50 13 GLY C C 1
ATOM 6317 O O . GLY C 1 13 ? -2.713 -156.732 130.113 1.00 9.41 13 GLY C O 1
ATOM 6318 N N . LEU C 1 14 ? -0.608 -156.299 130.776 1.00 11.42 14 LEU C N 1
ATOM 6319 C CA . LEU C 1 14 ? -1.038 -155.429 131.858 1.00 12.84 14 LEU C CA 1
ATOM 6320 C C . LEU C 1 14 ? -1.806 -154.266 131.255 1.00 14.63 14 LEU C C 1
ATOM 6321 O O . LEU C 1 14 ? -2.823 -153.818 131.808 1.00 17.95 14 LEU C O 1
ATOM 6326 N N . TRP C 1 15 ? -1.376 -153.857 130.063 1.00 12.65 15 TRP C N 1
ATOM 6327 C CA . TRP C 1 15 ? -1.928 -152.693 129.399 1.00 11.14 15 TRP C CA 1
ATOM 6328 C C . TRP C 1 15 ? -3.317 -152.957 128.835 1.00 10.86 15 TRP C C 1
ATOM 6329 O O . TRP C 1 15 ? -4.016 -152.022 128.465 1.00 11.40 15 TRP C O 1
ATOM 6340 N N . THR C 1 16 ? -3.728 -154.224 128.786 1.00 12.42 16 THR C N 1
ATOM 6341 C CA . THR C 1 16 ? -4.998 -154.593 128.136 1.00 10.96 16 THR C CA 1
ATOM 6342 C C . THR C 1 16 ? -6.197 -154.388 129.073 1.00 11.69 16 THR C C 1
ATOM 6343 O O . THR C 1 16 ? -6.938 -153.410 128.927 1.00 8.44 16 THR C O 1
ATOM 6347 N N . VAL C 1 17 ? -6.278 -155.196 130.129 1.00 8.90 17 VAL C N 1
ATOM 6348 C CA . VAL C 1 17 ? -7.290 -154.979 131.152 1.00 11.29 17 VAL C CA 1
ATOM 6349 C C . VAL C 1 17 ? -7.001 -153.731 131.994 1.00 12.81 17 VAL C C 1
ATOM 6350 O O . VAL C 1 17 ? -7.918 -153.142 132.574 1.00 11.32 17 VAL C O 1
ATOM 6354 N N . GLY C 1 18 ? -5.763 -153.244 131.929 1.00 12.97 18 GLY C N 1
ATOM 6355 C CA . GLY C 1 18 ? -5.405 -152.079 132.712 1.00 12.97 18 GLY C CA 1
ATOM 6356 C C . GLY C 1 18 ? -5.672 -150.766 132.004 1.00 16.52 18 GLY C C 1
ATOM 6357 O O . GLY C 1 18 ? -5.446 -149.702 132.574 1.00 17.63 18 GLY C O 1
ATOM 6358 N N . ASN C 1 19 ? -6.143 -150.832 130.760 1.00 17.03 19 ASN C N 1
ATOM 6359 C CA . ASN C 1 19 ? -6.404 -149.638 129.948 1.00 15.85 19 ASN C CA 1
ATOM 6360 C C . ASN C 1 19 ? -7.421 -148.744 130.661 1.00 14.97 19 ASN C C 1
ATOM 6361 O O . ASN C 1 19 ? -8.475 -149.223 131.052 1.00 12.16 19 ASN C O 1
ATOM 6366 N N . VAL C 1 20 ? -7.109 -147.458 130.826 1.00 14.99 20 VAL C N 1
ATOM 6367 C CA . VAL C 1 20 ? -7.994 -146.562 131.578 1.00 16.63 20 VAL C CA 1
ATOM 6368 C C . VAL C 1 20 ? -9.071 -145.855 130.722 1.00 17.21 20 VAL C C 1
ATOM 6369 O O . VAL C 1 20 ? -9.857 -145.064 131.248 1.00 17.11 20 VAL C O 1
ATOM 6373 N N . GLY C 1 21 ? -9.107 -146.148 129.419 1.00 15.53 21 GLY C N 1
ATOM 6374 C CA . GLY C 1 21 ? -10.216 -145.707 128.587 1.00 13.42 21 GLY C CA 1
ATOM 6375 C C . GLY C 1 21 ? -10.033 -144.307 128.054 1.00 15.17 21 GLY C C 1
ATOM 6376 O O . GLY C 1 21 ? -10.999 -143.633 127.673 1.00 14.84 21 GLY C O 1
ATOM 6377 N N . ARG C 1 22 ? -8.787 -143.843 128.064 1.00 16.44 22 ARG C N 1
ATOM 6378 C CA . ARG C 1 22 ? -8.462 -142.553 127.476 1.00 20.08 22 ARG C CA 1
ATOM 6379 C C . ARG C 1 22 ? -8.287 -142.723 125.968 1.00 19.68 22 ARG C C 1
ATOM 6380 O O . ARG C 1 22 ? -7.781 -143.746 125.514 1.00 20.89 22 ARG C O 1
ATOM 6388 N N . ASP C 1 23 ? -8.828 -141.793 125.188 1.00 17.54 23 ASP C N 1
ATOM 6389 C CA . ASP C 1 23 ? -8.582 -141.794 123.750 1.00 15.94 23 ASP C CA 1
ATOM 6390 C C . ASP C 1 23 ? -8.255 -140.377 123.260 1.00 16.95 23 ASP C C 1
ATOM 6391 O O . ASP C 1 23 ? -8.052 -139.477 124.087 1.00 15.72 23 ASP C O 1
ATOM 6396 N N . PRO C 1 24 ? -8.035 -140.192 121.941 1.00 15.47 24 PRO C N 1
ATOM 6397 C CA . PRO C 1 24 ? -7.520 -138.882 121.527 1.00 16.99 24 PRO C CA 1
ATOM 6398 C C . PRO C 1 24 ? -8.520 -137.737 121.717 1.00 18.75 24 PRO C C 1
ATOM 6399 O O . PRO C 1 24 ? -8.147 -136.562 121.621 1.00 20.27 24 PRO C O 1
ATOM 6403 N N . PHE C 1 25 ? -9.777 -138.074 122.005 1.00 18.12 25 PHE C N 1
ATOM 6404 C CA . PHE C 1 25 ? -10.832 -137.061 122.129 1.00 19.46 25 PHE C CA 1
ATOM 6405 C C . PHE C 1 25 ? -11.487 -137.091 123.506 1.00 20.10 25 PHE C C 1
ATOM 6406 O O . PHE C 1 25 ? -12.547 -136.493 123.698 1.00 22.10 25 PHE C O 1
ATOM 6414 N N . GLY C 1 26 ? -10.879 -137.819 124.444 1.00 19.19 26 GLY C N 1
ATOM 6415 C CA . GLY C 1 26 ? -11.537 -138.097 125.704 1.00 18.38 26 GLY C CA 1
ATOM 6416 C C . GLY C 1 26 ? -10.622 -138.379 126.883 1.00 18.89 26 GLY C C 1
ATOM 6417 O O . GLY C 1 26 ? -9.574 -139.017 126.746 1.00 15.14 26 GLY C O 1
ATOM 6418 N N . ASP C 1 27 ? -11.088 -137.978 128.063 1.00 17.87 27 ASP C N 1
ATOM 6419 C CA . ASP C 1 27 ? -10.431 -138.287 129.328 1.00 16.20 27 ASP C CA 1
ATOM 6420 C C . ASP C 1 27 ? -10.546 -139.767 129.668 1.00 16.55 27 ASP C C 1
ATOM 6421 O O . ASP C 1 27 ? -11.475 -140.452 129.224 1.00 17.31 27 ASP C O 1
ATOM 6426 N N . ALA C 1 28 ? -9.693 -140.206 130.590 1.00 13.50 28 ALA C N 1
ATOM 6427 C CA . ALA C 1 28 ? -9.759 -141.551 131.133 1.00 10.47 28 ALA C CA 1
ATOM 6428 C C . ALA C 1 28 ? -11.114 -141.730 131.795 1.00 10.82 28 ALA C C 1
ATOM 6429 O O . ALA C 1 28 ? -11.653 -140.783 132.313 1.00 13.10 28 ALA C O 1
ATOM 6431 N N . VAL C 1 29 ? -11.719 -142.900 131.645 1.00 12.37 29 VAL C N 1
ATOM 6432 C CA . VAL C 1 29 ? -13.033 -143.172 132.224 1.00 12.49 29 VAL C CA 1
ATOM 6433 C C . VAL C 1 29 ? -12.938 -144.170 133.368 1.00 13.21 29 VAL C C 1
ATOM 6434 O O . VAL C 1 29 ? -13.938 -144.448 134.028 1.00 11.91 29 VAL C O 1
ATOM 6438 N N . ARG C 1 30 ? -11.749 -144.763 133.532 1.00 14.18 30 ARG C N 1
ATOM 6439 C CA . ARG C 1 30 ? -11.491 -145.772 134.560 1.00 15.75 30 ARG C CA 1
ATOM 6440 C C . ARG C 1 30 ? -10.266 -145.385 135.404 1.00 16.86 30 ARG C C 1
ATOM 6441 O O . ARG C 1 30 ? -9.394 -144.639 134.969 1.00 14.63 30 ARG C O 1
ATOM 6449 N N . GLU C 1 31 ? -10.156 -146.011 136.564 1.00 19.46 31 GLU C N 1
ATOM 6450 C CA . GLU C 1 31 ? -9.022 -145.794 137.449 1.00 25.79 31 GLU C CA 1
ATOM 6451 C C . GLU C 1 31 ? -7.864 -146.715 137.080 1.00 23.64 31 GLU C C 1
ATOM 6452 O O . GLU C 1 31 ? -8.084 -147.868 136.688 1.00 22.08 31 GLU C O 1
ATOM 6458 N N . ARG C 1 32 ? -6.645 -146.220 137.268 1.00 21.89 32 ARG C N 1
ATOM 6459 C CA . ARG C 1 32 ? -5.438 -147.015 137.076 1.00 21.63 32 ARG C CA 1
ATOM 6460 C C . ARG C 1 32 ? -5.416 -148.156 138.074 1.00 18.33 32 ARG C C 1
ATOM 6461 O O . ARG C 1 32 ? -5.730 -147.967 139.240 1.00 18.48 32 ARG C O 1
ATOM 6469 N N . LEU C 1 33 ? -5.136 -149.358 137.594 1.00 14.95 33 LEU C N 1
ATOM 6470 C CA . LEU C 1 33 ? -5.133 -150.528 138.458 1.00 15.86 33 LEU C CA 1
ATOM 6471 C C . LEU C 1 33 ? -3.714 -150.892 138.844 1.00 16.68 33 LEU C C 1
ATOM 6472 O O . LEU C 1 33 ? -2.776 -150.688 138.067 1.00 18.27 33 LEU C O 1
ATOM 6477 N N . ASP C 1 34 ? -3.578 -151.518 140.009 1.00 18.77 34 ASP C N 1
ATOM 6478 C CA . ASP C 1 34 ? -2.286 -151.964 140.519 1.00 16.42 34 ASP C CA 1
ATOM 6479 C C . ASP C 1 34 ? -1.894 -153.293 139.878 1.00 12.78 34 ASP C C 1
ATOM 6480 O O . ASP C 1 34 ? -2.689 -154.227 139.833 1.00 12.66 34 ASP C O 1
ATOM 6485 N N . PRO C 1 35 ? -0.653 -153.390 139.376 1.00 11.82 35 PRO C N 1
ATOM 6486 C CA . PRO C 1 35 ? -0.127 -154.600 138.739 1.00 8.58 35 PRO C CA 1
ATOM 6487 C C . PRO C 1 35 ? -0.312 -155.876 139.541 1.00 10.33 35 PRO C C 1
ATOM 6488 O O . PRO C 1 35 ? -0.608 -156.934 138.991 1.00 9.48 35 PRO C O 1
ATOM 6492 N N . VAL C 1 36 ? -0.154 -155.788 140.857 1.00 10.85 36 VAL C N 1
ATOM 6493 C CA . VAL C 1 36 ? -0.340 -156.990 141.679 1.00 12.96 36 VAL C CA 1
ATOM 6494 C C . VAL C 1 36 ? -1.817 -157.372 141.721 1.00 11.86 36 VAL C C 1
ATOM 6495 O O . VAL C 1 36 ? -2.177 -158.559 141.722 1.00 12.23 36 VAL C O 1
ATOM 6499 N N . TYR C 1 37 ? -2.668 -156.352 141.723 1.00 10.61 37 TYR C N 1
ATOM 6500 C CA . TYR C 1 37 ? -4.100 -156.565 141.690 1.00 10.85 37 TYR C CA 1
ATOM 6501 C C . TYR C 1 37 ? -4.567 -157.220 140.388 1.00 12.09 37 TYR C C 1
ATOM 6502 O O . TYR C 1 37 ? -5.383 -158.131 140.430 1.00 13.82 37 TYR C O 1
ATOM 6511 N N . VAL C 1 38 ? -4.080 -156.768 139.232 1.00 9.51 38 VAL C N 1
ATOM 6512 C CA . VAL C 1 38 ? -4.526 -157.427 138.024 1.00 11.91 38 VAL C CA 1
ATOM 6513 C C . VAL C 1 38 ? -3.949 -158.839 137.836 1.00 13.18 38 VAL C C 1
ATOM 6514 O O . VAL C 1 38 ? -4.693 -159.730 137.420 1.00 16.04 38 VAL C O 1
ATOM 6518 N N . VAL C 1 39 ? -2.741 -159.109 138.356 1.00 11.82 39 VAL C N 1
ATOM 6519 C CA . VAL C 1 39 ? -2.229 -160.494 138.424 1.00 9.47 39 VAL C CA 1
ATOM 6520 C C . VAL C 1 39 ? -3.164 -161.447 139.200 1.00 10.58 39 VAL C C 1
ATOM 6521 O O . VAL C 1 39 ? -3.529 -162.512 138.699 1.00 12.63 39 VAL C O 1
ATOM 6525 N N . HIS C 1 40 ? -3.651 -161.020 140.362 1.00 12.85 40 HIS C N 1
ATOM 6526 C CA . HIS C 1 40 ? -4.609 -161.846 141.104 1.00 14.78 40 HIS C CA 1
ATOM 6527 C C . HIS C 1 40 ? -5.959 -162.010 140.392 1.00 15.34 40 HIS C C 1
ATOM 6528 O O . HIS C 1 40 ? -6.593 -163.067 140.512 1.00 16.05 40 HIS C O 1
ATOM 6535 N N . LYS C 1 41 ? -6.430 -160.946 139.732 1.00 13.35 41 LYS C N 1
ATOM 6536 C CA . LYS C 1 41 ? -7.678 -161.002 138.978 1.00 16.02 41 LYS C CA 1
ATOM 6537 C C . LYS C 1 41 ? -7.602 -161.977 137.803 1.00 14.59 41 LYS C C 1
ATOM 6538 O O . LYS C 1 41 ? -8.461 -162.840 137.648 1.00 13.58 41 LYS C O 1
ATOM 6544 N N . LEU C 1 42 ? -6.533 -161.861 137.013 1.00 15.60 42 LEU C N 1
ATOM 6545 C CA . LEU C 1 42 ? -6.309 -162.737 135.863 1.00 13.62 42 LEU C CA 1
ATOM 6546 C C . LEU C 1 42 ? -6.213 -164.183 136.282 1.00 15.03 42 LEU C C 1
ATOM 6547 O O . LEU C 1 42 ? -6.843 -165.041 135.671 1.00 16.57 42 LEU C O 1
ATOM 6552 N N . ALA C 1 43 ? -5.522 -164.433 137.398 1.00 18.06 43 ALA C N 1
ATOM 6553 C CA . ALA C 1 43 ? -5.374 -165.793 137.928 1.00 17.19 43 ALA C CA 1
ATOM 6554 C C . ALA C 1 43 ? -6.714 -166.356 138.308 1.00 16.57 43 ALA C C 1
ATOM 6555 O O . ALA C 1 43 ? -7.028 -167.503 138.010 1.00 15.00 43 ALA C O 1
ATOM 6557 N N . GLU C 1 44 ? -7.502 -165.528 138.978 1.00 17.98 44 GLU C N 1
ATOM 6558 C CA . GLU C 1 44 ? -8.860 -165.885 139.354 1.00 20.31 44 GLU C CA 1
ATOM 6559 C C . GLU C 1 44 ? -9.724 -166.197 138.119 1.00 18.85 44 GLU C C 1
ATOM 6560 O O . GLU C 1 44 ? -10.494 -167.155 138.126 1.00 17.15 44 GLU C O 1
ATOM 6566 N N . LEU C 1 45 ? -9.462 -165.476 137.030 1.00 14.69 45 LEU C N 1
ATOM 6567 C CA . LEU C 1 45 ? -10.231 -165.589 135.803 1.00 13.36 45 LEU C CA 1
ATOM 6568 C C . LEU C 1 45 ? -9.839 -166.797 134.950 1.00 14.57 45 LEU C C 1
ATOM 6569 O O . LEU C 1 45 ? -10.551 -167.158 134.020 1.00 16.40 45 LEU C O 1
ATOM 6574 N N . GLY C 1 46 ? -8.675 -167.377 135.228 1.00 12.59 46 GLY C N 1
ATOM 6575 C CA . GLY C 1 46 ? -8.253 -168.577 134.519 1.00 12.04 46 GLY C CA 1
ATOM 6576 C C . GLY C 1 46 ? -7.132 -168.361 133.508 1.00 12.00 46 GLY C C 1
ATOM 6577 O O . GLY C 1 46 ? -6.779 -169.290 132.781 1.00 11.75 46 GLY C O 1
ATOM 6578 N N . ALA C 1 47 ? -6.583 -167.144 133.454 1.00 8.40 47 ALA C N 1
ATOM 6579 C CA . ALA C 1 47 ? -5.503 -166.817 132.534 1.00 7.55 47 ALA C CA 1
ATOM 6580 C C . ALA C 1 47 ? -4.267 -167.614 132.894 1.00 11.94 47 ALA C C 1
ATOM 6581 O O . ALA C 1 47 ? -4.087 -168.000 134.063 1.00 13.18 47 ALA C O 1
ATOM 6583 N N . TYR C 1 48 ? -3.408 -167.843 131.897 1.00 9.87 48 TYR C N 1
ATOM 6584 C CA . TYR C 1 48 ? -2.183 -168.620 132.067 1.00 7.11 48 TYR C CA 1
ATOM 6585 C C . TYR C 1 48 ? -1.032 -167.669 132.377 1.00 7.37 48 TYR C C 1
ATOM 6586 O O . TYR C 1 48 ? -0.109 -168.005 133.104 1.00 10.56 48 TYR C O 1
ATOM 6595 N N . GLY C 1 49 ? -1.093 -166.466 131.831 1.00 6.08 49 GLY C N 1
ATOM 6596 C CA . GLY C 1 49 ? 0.032 -165.567 131.970 1.00 6.05 49 GLY C CA 1
ATOM 6597 C C . GLY C 1 49 ? -0.353 -164.125 131.762 1.00 6.08 49 GLY C C 1
ATOM 6598 O O . GLY C 1 49 ? -1.454 -163.821 131.294 1.00 5.73 49 GLY C O 1
ATOM 6599 N N . VAL C 1 50 ? 0.568 -163.235 132.126 1.00 6.62 50 VAL C N 1
ATOM 6600 C CA . VAL C 1 50 ? 0.407 -161.801 131.955 1.00 4.33 50 VAL C CA 1
ATOM 6601 C C . VAL C 1 50 ? 1.651 -161.321 131.192 1.00 7.14 50 VAL C C 1
ATOM 6602 O O . VAL C 1 50 ? 2.745 -161.863 131.382 1.00 7.17 50 VAL C O 1
ATOM 6606 N N . ASN C 1 51 ? 1.479 -160.340 130.306 1.00 6.16 51 ASN C N 1
ATOM 6607 C CA . ASN C 1 51 ? 2.605 -159.769 129.579 1.00 6.17 51 ASN C CA 1
ATOM 6608 C C . ASN C 1 51 ? 2.813 -158.336 130.005 1.00 6.16 51 ASN C C 1
ATOM 6609 O O . ASN C 1 51 ? 1.933 -157.737 130.592 1.00 6.08 51 ASN C O 1
ATOM 6614 N N . LEU C 1 52 ? 3.949 -157.751 129.664 1.00 4.97 52 LEU C N 1
ATOM 6615 C CA . LEU C 1 52 ? 4.138 -156.372 130.054 1.00 10.77 52 LEU C CA 1
ATOM 6616 C C . LEU C 1 52 ? 5.159 -155.628 129.218 1.00 9.43 52 LEU C C 1
ATOM 6617 O O . LEU C 1 52 ? 6.063 -156.237 128.642 1.00 9.25 52 LEU C O 1
ATOM 6622 N N . HIS C 1 53 ? 4.939 -154.327 129.077 1.00 5.47 53 HIS C N 1
ATOM 6623 C CA . HIS C 1 53 ? 5.991 -153.425 128.654 1.00 10.92 53 HIS C CA 1
ATOM 6624 C C . HIS C 1 53 ? 6.816 -153.122 129.885 1.00 10.84 53 HIS C C 1
ATOM 6625 O O . HIS C 1 53 ? 6.277 -153.140 130.981 1.00 15.47 53 HIS C O 1
ATOM 6632 N N . ASP C 1 54 ? 8.029 -152.611 129.686 1.00 9.99 54 ASP C N 1
ATOM 6633 C CA . ASP C 1 54 ? 8.834 -152.131 130.795 1.00 8.93 54 ASP C CA 1
ATOM 6634 C C . ASP C 1 54 ? 8.093 -151.054 131.585 1.00 11.37 54 ASP C C 1
ATOM 6635 O O . ASP C 1 54 ? 7.930 -151.183 132.788 1.00 13.95 54 ASP C O 1
ATOM 6640 N N . GLU C 1 55 ? 7.478 -150.104 130.883 1.00 11.09 55 GLU C N 1
ATOM 6641 C CA . GLU C 1 55 ? 6.802 -148.989 131.533 1.00 11.23 55 GLU C CA 1
ATOM 6642 C C . GLU C 1 55 ? 5.444 -149.344 132.136 1.00 13.03 55 GLU C C 1
ATOM 6643 O O . GLU C 1 55 ? 4.853 -148.529 132.842 1.00 14.01 55 GLU C O 1
ATOM 6649 N N . ASP C 1 56 ? 4.953 -150.549 131.870 1.00 12.64 56 ASP C N 1
ATOM 6650 C CA . ASP C 1 56 ? 3.747 -151.009 132.537 1.00 14.19 56 ASP C CA 1
ATOM 6651 C C . ASP C 1 56 ? 4.040 -151.271 134.000 1.00 16.14 56 ASP C C 1
ATOM 6652 O O . ASP C 1 56 ? 3.146 -151.164 134.833 1.00 18.73 56 ASP C O 1
ATOM 6657 N N . LEU C 1 57 ? 5.267 -151.709 134.286 1.00 16.07 57 LEU C N 1
ATOM 6658 C CA . LEU C 1 57 ? 5.658 -152.128 135.627 1.00 16.87 57 LEU C CA 1
ATOM 6659 C C . LEU C 1 57 ? 6.507 -151.055 136.288 1.00 18.58 57 LEU C C 1
ATOM 6660 O O . LEU C 1 57 ? 6.322 -150.738 137.463 1.00 22.61 57 LEU C O 1
ATOM 6665 N N . ILE C 1 58 ? 7.349 -150.405 135.496 1.00 18.38 58 ILE C N 1
ATOM 6666 C CA . ILE C 1 58 ? 8.338 -149.484 136.029 1.00 18.67 58 ILE C CA 1
ATOM 6667 C C . ILE C 1 58 ? 8.304 -148.178 135.246 1.00 21.03 58 ILE C C 1
ATOM 6668 O O . ILE C 1 58 ? 8.748 -148.116 134.119 1.00 20.93 58 ILE C O 1
ATOM 6673 N N . PRO C 1 59 ? 7.731 -147.126 135.833 1.00 23.82 59 PRO C N 1
ATOM 6674 C CA . PRO C 1 59 ? 7.648 -145.832 135.161 1.00 25.74 59 PRO C CA 1
ATOM 6675 C C . PRO C 1 59 ? 9.022 -145.301 134.829 1.00 27.26 59 PRO C C 1
ATOM 6676 O O . PRO C 1 59 ? 9.991 -145.605 135.511 1.00 24.79 59 PRO C O 1
ATOM 6680 N N . ARG C 1 60 ? 9.096 -144.543 133.743 1.00 29.20 60 ARG C N 1
ATOM 6681 C CA . ARG C 1 60 ? 10.341 -143.956 133.283 1.00 31.47 60 ARG C CA 1
ATOM 6682 C C . ARG C 1 60 ? 10.934 -143.079 134.361 1.00 34.37 60 ARG C C 1
ATOM 6683 O O . ARG C 1 60 ? 10.230 -142.257 134.959 1.00 36.13 60 ARG C O 1
ATOM 6691 N N . GLY C 1 61 ? 12.219 -143.289 134.629 1.00 37.55 61 GLY C N 1
ATOM 6692 C CA . GLY C 1 61 ? 12.932 -142.451 135.579 1.00 42.44 61 GLY C CA 1
ATOM 6693 C C . GLY C 1 61 ? 12.941 -142.992 137.002 1.00 45.39 61 GLY C C 1
ATOM 6694 O O . GLY C 1 61 ? 13.435 -142.324 137.928 1.00 45.37 61 GLY C O 1
ATOM 6695 N N . THR C 1 62 ? 12.348 -144.173 137.184 1.00 45.11 62 THR C N 1
ATOM 6696 C CA . THR C 1 62 ? 12.369 -144.860 138.464 1.00 43.97 62 THR C CA 1
ATOM 6697 C C . THR C 1 62 ? 13.800 -145.241 138.816 1.00 46.43 62 THR C C 1
ATOM 6698 O O . THR C 1 62 ? 14.507 -145.838 138.001 1.00 46.11 62 THR C O 1
ATOM 6702 N N . PRO C 1 63 ? 14.278 -144.789 139.995 1.00 48.86 63 PRO C N 1
ATOM 6703 C CA . PRO C 1 63 ? 15.622 -145.090 140.501 1.00 48.71 63 PRO C CA 1
ATOM 6704 C C . PRO C 1 63 ? 15.807 -146.580 140.760 1.00 49.95 63 PRO C C 1
ATOM 6705 O O . PRO C 1 63 ? 14.878 -147.275 141.186 1.00 50.42 63 PRO C O 1
ATOM 6709 N N . PRO C 1 64 ? 16.987 -147.109 140.416 1.00 50.59 64 PRO C N 1
ATOM 6710 C CA . PRO C 1 64 ? 17.177 -148.551 140.251 1.00 51.96 64 PRO C CA 1
ATOM 6711 C C . PRO C 1 64 ? 17.211 -149.272 141.580 1.00 53.41 64 PRO C C 1
ATOM 6712 O O . PRO C 1 64 ? 17.620 -150.425 141.653 1.00 54.74 64 PRO C O 1
ATOM 6716 N N . GLN C 1 65 ? 16.753 -148.593 142.624 1.00 55.37 65 GLN C N 1
ATOM 6717 C CA . GLN C 1 65 ? 16.597 -149.192 143.937 1.00 55.84 65 GLN C CA 1
ATOM 6718 C C . GLN C 1 65 ? 15.106 -149.405 144.193 1.00 54.92 65 GLN C C 1
ATOM 6719 O O . GLN C 1 65 ? 14.712 -150.405 144.797 1.00 54.96 65 GLN C O 1
ATOM 6721 N N . GLU C 1 66 ? 14.285 -148.510 143.648 1.00 52.41 66 GLU C N 1
ATOM 6722 C CA . GLU C 1 66 ? 12.836 -148.645 143.719 1.00 52.60 66 GLU C CA 1
ATOM 6723 C C . GLU C 1 66 ? 12.365 -149.671 142.697 1.00 49.69 66 GLU C C 1
ATOM 6724 O O . GLU C 1 66 ? 11.451 -150.460 142.943 1.00 47.80 66 GLU C O 1
ATOM 6730 N N . ARG C 1 67 ? 13.102 -149.739 141.602 1.00 48.19 67 ARG C N 1
ATOM 6731 C CA . ARG C 1 67 ? 12.811 -150.665 140.521 1.00 48.21 67 ARG C CA 1
ATOM 6732 C C . ARG C 1 67 ? 12.799 -152.131 140.978 1.00 46.72 67 ARG C C 1
ATOM 6733 O O . ARG C 1 67 ? 11.869 -152.876 140.709 1.00 47.94 67 ARG C O 1
ATOM 6741 N N . ASP C 1 68 ? 13.813 -152.506 141.733 1.00 46.24 68 ASP C N 1
ATOM 6742 C CA . ASP C 1 68 ? 14.053 -153.857 142.205 1.00 44.85 68 ASP C CA 1
ATOM 6743 C C . ASP C 1 68 ? 13.044 -154.209 143.275 1.00 42.92 68 ASP C C 1
ATOM 6744 O O . ASP C 1 68 ? 12.675 -155.373 143.418 1.00 41.33 68 ASP C O 1
ATOM 6749 N N . GLN C 1 69 ? 12.575 -153.184 143.986 1.00 41.51 69 GLN C N 1
ATOM 6750 C CA . GLN C 1 69 ? 11.524 -153.334 144.968 1.00 41.37 69 GLN C CA 1
ATOM 6751 C C . GLN C 1 69 ? 10.208 -153.639 144.258 1.00 37.53 69 GLN C C 1
ATOM 6752 O O . GLN C 1 69 ? 9.440 -154.475 144.727 1.00 37.47 69 GLN C O 1
ATOM 6758 N N . ILE C 1 70 ? 9.982 -152.998 143.108 1.00 32.51 70 ILE C N 1
ATOM 6759 C CA . ILE C 1 70 ? 8.776 -153.231 142.311 1.00 28.49 70 ILE C CA 1
ATOM 6760 C C . ILE C 1 70 ? 8.784 -154.630 141.715 1.00 27.24 70 ILE C C 1
ATOM 6761 O O . ILE C 1 70 ? 7.815 -155.367 141.823 1.00 26.83 70 ILE C O 1
ATOM 6766 N N . VAL C 1 71 ? 9.913 -155.005 141.130 1.00 27.11 71 VAL C N 1
ATOM 6767 C CA . VAL C 1 71 ? 10.066 -156.317 140.517 1.00 26.09 71 VAL C CA 1
ATOM 6768 C C . VAL C 1 71 ? 9.837 -157.466 141.503 1.00 28.98 71 VAL C C 1
ATOM 6769 O O . VAL C 1 71 ? 9.105 -158.411 141.183 1.00 29.44 71 VAL C O 1
ATOM 6773 N N . ARG C 1 72 ? 10.380 -157.350 142.720 1.00 32.01 72 ARG C N 1
ATOM 6774 C CA . ARG C 1 72 ? 10.247 -158.414 143.729 1.00 33.67 72 ARG C CA 1
ATOM 6775 C C . ARG C 1 72 ? 8.826 -158.534 144.285 1.00 30.84 72 ARG C C 1
ATOM 6776 O O . ARG C 1 72 ? 8.342 -159.642 144.508 1.00 31.15 72 ARG C O 1
ATOM 6784 N N . ARG C 1 73 ? 8.151 -157.398 144.474 1.00 29.16 73 ARG C N 1
ATOM 6785 C CA . ARG C 1 73 ? 6.744 -157.394 144.885 1.00 29.08 73 ARG C CA 1
ATOM 6786 C C . ARG C 1 73 ? 5.894 -158.071 143.791 1.00 26.06 73 ARG C C 1
ATOM 6787 O O . ARG C 1 73 ? 5.106 -158.969 144.084 1.00 23.45 73 ARG C O 1
ATOM 6795 N N . PHE C 1 74 ? 6.209 -157.763 142.525 1.00 23.87 74 PHE C N 1
ATOM 6796 C CA . PHE C 1 74 ? 5.534 -158.370 141.376 1.00 20.96 74 PHE C CA 1
ATOM 6797 C C . PHE C 1 74 ? 5.821 -159.872 141.264 1.00 19.10 74 PHE C C 1
ATOM 6798 O O . PHE C 1 74 ? 4.910 -160.670 141.088 1.00 22.09 74 PHE C O 1
ATOM 6806 N N . LYS C 1 75 ? 7.068 -160.275 141.457 1.00 20.98 75 LYS C N 1
ATOM 6807 C CA . LYS C 1 75 ? 7.398 -161.697 141.452 1.00 21.70 75 LYS C CA 1
ATOM 6808 C C . LYS C 1 75 ? 6.747 -162.496 142.556 1.00 21.09 75 LYS C C 1
ATOM 6809 O O . LYS C 1 75 ? 6.446 -163.666 142.360 1.00 19.45 75 LYS C O 1
ATOM 6815 N N . LYS C 1 76 ? 6.535 -161.867 143.714 1.00 23.13 76 LYS C N 1
ATOM 6816 C CA . LYS C 1 76 ? 5.834 -162.501 144.832 1.00 23.25 76 LYS C CA 1
ATOM 6817 C C . LYS C 1 76 ? 4.440 -162.898 144.379 1.00 20.86 76 LYS C C 1
ATOM 6818 O O . LYS C 1 76 ? 4.040 -164.052 144.529 1.00 17.91 76 LYS C O 1
ATOM 6824 N N . ALA C 1 77 ? 3.755 -161.973 143.704 1.00 16.86 77 ALA C N 1
ATOM 6825 C CA . ALA C 1 77 ? 2.377 -162.219 143.280 1.00 18.58 77 ALA C CA 1
ATOM 6826 C C . ALA C 1 77 ? 2.306 -163.347 142.262 1.00 17.33 77 ALA C C 1
ATOM 6827 O O . ALA C 1 77 ? 1.415 -164.185 142.308 1.00 20.03 77 ALA C O 1
ATOM 6829 N N . LEU C 1 78 ? 3.310 -163.412 141.397 1.00 17.74 78 LEU C N 1
ATOM 6830 C CA . LEU C 1 78 ? 3.376 -164.455 140.386 1.00 18.64 78 LEU C CA 1
ATOM 6831 C C . LEU C 1 78 ? 3.578 -165.789 141.051 1.00 19.83 78 LEU C C 1
ATOM 6832 O O . LEU C 1 78 ? 2.925 -166.762 140.691 1.00 18.40 78 LEU C O 1
ATOM 6837 N N . ASP C 1 79 ? 4.460 -165.816 142.050 1.00 23.40 79 ASP C N 1
ATOM 6838 C CA . ASP C 1 79 ? 4.703 -167.025 142.845 1.00 26.29 79 ASP C CA 1
ATOM 6839 C C . ASP C 1 79 ? 3.421 -167.475 143.498 1.00 26.16 79 ASP C C 1
ATOM 6840 O O . ASP C 1 79 ? 3.031 -168.629 143.364 1.00 24.78 79 ASP C O 1
ATOM 6845 N N . GLU C 1 80 ? 2.751 -166.539 144.172 1.00 25.53 80 GLU C N 1
ATOM 6846 C CA . GLU C 1 80 ? 1.513 -166.826 144.885 1.00 27.91 80 GLU C CA 1
ATOM 6847 C C . GLU C 1 80 ? 0.441 -167.399 143.961 1.00 26.76 80 GLU C C 1
ATOM 6848 O O . GLU C 1 80 ? -0.240 -168.371 144.323 1.00 27.58 80 GLU C O 1
ATOM 6854 N N . THR C 1 81 ? 0.312 -166.815 142.766 1.00 23.53 81 THR C N 1
ATOM 6855 C CA . THR C 1 81 ? -0.787 -167.153 141.871 1.00 21.26 81 THR C CA 1
ATOM 6856 C C . THR C 1 81 ? -0.446 -168.273 140.891 1.00 22.29 81 THR C C 1
ATOM 6857 O O . THR C 1 81 ? -1.333 -169.010 140.439 1.00 25.63 81 THR C O 1
ATOM 6861 N N . GLY C 1 82 ? 0.836 -168.414 140.566 1.00 20.56 82 GLY C N 1
ATOM 6862 C CA . GLY C 1 82 ? 1.232 -169.375 139.551 1.00 19.76 82 GLY C CA 1
ATOM 6863 C C . GLY C 1 82 ? 1.107 -168.834 138.128 1.00 21.01 82 GLY C C 1
ATOM 6864 O O . GLY C 1 82 ? 1.195 -169.590 137.168 1.00 22.84 82 GLY C O 1
ATOM 6865 N N . LEU C 1 83 ? 0.872 -167.533 137.978 1.00 19.89 83 LEU C N 1
ATOM 6866 C CA . LEU C 1 83 ? 0.829 -166.937 136.645 1.00 18.01 83 LEU C CA 1
ATOM 6867 C C . LEU C 1 83 ? 2.240 -166.890 136.074 1.00 18.71 83 LEU C C 1
ATOM 6868 O O . LEU C 1 83 ? 3.206 -166.632 136.813 1.00 17.65 83 LEU C O 1
ATOM 6873 N N . LYS C 1 84 ? 2.343 -167.094 134.761 1.00 16.07 84 LYS C N 1
ATOM 6874 C CA . LYS C 1 84 ? 3.605 -166.948 134.033 1.00 15.32 84 LYS C CA 1
ATOM 6875 C C . LYS C 1 84 ? 3.666 -165.568 133.411 1.00 11.22 84 LYS C C 1
ATOM 6876 O O . LYS C 1 84 ? 2.642 -164.914 133.292 1.00 11.48 84 LYS C O 1
ATOM 6882 N N . VAL C 1 85 ? 4.873 -165.098 133.113 1.00 10.46 85 VAL C N 1
ATOM 6883 C CA . VAL C 1 85 ? 5.075 -163.938 132.249 1.00 8.83 85 VAL C CA 1
ATOM 6884 C C . VAL C 1 85 ? 5.725 -164.419 130.937 1.00 11.96 85 VAL C C 1
ATOM 6885 O O . VAL C 1 85 ? 6.956 -164.528 130.845 1.00 12.55 85 VAL C O 1
ATOM 6889 N N . PRO C 1 86 ? 4.903 -164.777 129.921 1.00 10.14 86 PRO C N 1
ATOM 6890 C CA . PRO C 1 86 ? 5.503 -165.430 128.753 1.00 8.06 86 PRO C CA 1
ATOM 6891 C C . PRO C 1 86 ? 6.232 -164.417 127.873 1.00 9.22 86 PRO C C 1
ATOM 6892 O O . PRO C 1 86 ? 7.215 -164.752 127.221 1.00 10.46 86 PRO C O 1
ATOM 6896 N N . MET C 1 87 ? 5.820 -163.153 127.938 1.00 9.05 87 MET C N 1
ATOM 6897 C CA . MET C 1 87 ? 6.273 -162.186 126.952 1.00 8.01 87 MET C CA 1
ATOM 6898 C C . MET C 1 87 ? 6.466 -160.804 127.543 1.00 8.26 87 MET C C 1
ATOM 6899 O O . MET C 1 87 ? 5.644 -160.333 128.321 1.00 7.84 87 MET C O 1
ATOM 6904 N N . VAL C 1 88 ? 7.552 -160.145 127.140 1.00 7.32 88 VAL C N 1
ATOM 6905 C CA . VAL C 1 88 ? 7.809 -158.748 127.475 1.00 7.22 88 VAL C CA 1
ATOM 6906 C C . VAL C 1 88 ? 8.193 -157.998 126.198 1.00 7.66 88 VAL C C 1
ATOM 6907 O O . VAL C 1 88 ? 8.592 -158.601 125.214 1.00 6.73 88 VAL C O 1
ATOM 6911 N N . THR C 1 89 ? 8.150 -156.678 126.270 1.00 9.26 89 THR C N 1
ATOM 6912 C CA . THR C 1 89 ? 8.527 -155.832 125.168 1.00 9.10 89 THR C CA 1
ATOM 6913 C C . THR C 1 89 ? 8.826 -154.454 125.735 1.00 8.26 89 THR C C 1
ATOM 6914 O O . THR C 1 89 ? 8.158 -154.024 126.644 1.00 8.87 89 THR C O 1
ATOM 6918 N N . ALA C 1 90 ? 9.844 -153.777 125.222 1.00 7.20 90 ALA C N 1
ATOM 6919 C CA . ALA C 1 90 ? 10.060 -152.391 125.590 1.00 8.00 90 ALA C CA 1
ATOM 6920 C C . ALA C 1 90 ? 8.988 -151.490 124.960 1.00 11.55 90 ALA C C 1
ATOM 6921 O O . ALA C 1 90 ? 8.629 -151.661 123.797 1.00 12.91 90 ALA C O 1
ATOM 6923 N N . ASN C 1 91 ? 8.557 -150.475 125.702 1.00 9.30 91 ASN C N 1
ATOM 6924 C CA . ASN C 1 91 ? 7.753 -149.423 125.147 1.00 7.53 91 ASN C CA 1
ATOM 6925 C C . ASN C 1 91 ? 8.689 -148.488 124.374 1.00 10.10 91 ASN C C 1
ATOM 6926 O O . ASN C 1 91 ? 9.408 -147.662 124.975 1.00 8.39 91 ASN C O 1
ATOM 6931 N N . LEU C 1 92 ? 8.650 -148.596 123.040 1.00 9.24 92 LEU C N 1
ATOM 6932 C CA . LEU C 1 92 ? 9.399 -147.669 122.188 1.00 8.67 92 LEU C CA 1
ATOM 6933 C C . LEU C 1 92 ? 8.509 -146.662 121.472 1.00 6.96 92 LEU C C 1
ATOM 6934 O O . LEU C 1 92 ? 8.842 -146.193 120.377 1.00 7.24 92 LEU C O 1
ATOM 6939 N N . PHE C 1 93 ? 7.415 -146.270 122.108 1.00 4.03 93 PHE C N 1
ATOM 6940 C CA . PHE C 1 93 ? 6.492 -145.350 121.446 1.00 9.25 93 PHE C CA 1
ATOM 6941 C C . PHE C 1 93 ? 6.019 -144.125 122.243 1.00 8.43 93 PHE C C 1
ATOM 6942 O O . PHE C 1 93 ? 5.816 -143.058 121.651 1.00 9.41 93 PHE C O 1
ATOM 6950 N N . SER C 1 94 ? 5.972 -144.222 123.575 1.00 9.71 94 SER C N 1
ATOM 6951 C CA . SER C 1 94 ? 5.422 -143.119 124.408 1.00 9.94 94 SER C CA 1
ATOM 6952 C C . SER C 1 94 ? 6.352 -141.931 124.594 1.00 11.44 94 SER C C 1
ATOM 6953 O O . SER C 1 94 ? 5.923 -140.769 124.529 1.00 11.82 94 SER C O 1
ATOM 6956 N N . ASP C 1 95 ? 7.604 -142.222 124.943 1.00 11.53 95 ASP C N 1
ATOM 6957 C CA . ASP C 1 95 ? 8.616 -141.186 125.166 1.00 9.72 95 ASP C CA 1
ATOM 6958 C C . ASP C 1 95 ? 8.698 -140.264 123.973 1.00 8.14 95 ASP C C 1
ATOM 6959 O O . ASP C 1 95 ? 8.867 -140.724 122.844 1.00 13.98 95 ASP C O 1
ATOM 6964 N N . PRO C 1 96 ? 8.573 -138.950 124.203 1.00 8.82 96 PRO C N 1
ATOM 6965 C CA . PRO C 1 96 ? 8.685 -137.941 123.144 1.00 9.39 96 PRO C CA 1
ATOM 6966 C C . PRO C 1 96 ? 9.951 -138.035 122.293 1.00 9.94 96 PRO C C 1
ATOM 6967 O O . PRO C 1 96 ? 9.979 -137.521 121.185 1.00 13.56 96 PRO C O 1
ATOM 6971 N N . ALA C 1 97 ? 11.019 -138.609 122.842 1.00 12.45 97 ALA C N 1
ATOM 6972 C CA . ALA C 1 97 ? 12.298 -138.735 122.110 1.00 10.68 97 ALA C CA 1
ATOM 6973 C C . ALA C 1 97 ? 12.067 -139.548 120.832 1.00 8.83 97 ALA C C 1
ATOM 6974 O O . ALA C 1 97 ? 12.678 -139.294 119.787 1.00 8.53 97 ALA C O 1
ATOM 6976 N N . PHE C 1 98 ? 11.070 -140.419 120.901 1.00 7.50 98 PHE C N 1
ATOM 6977 C CA . PHE C 1 98 ? 10.754 -141.334 119.830 1.00 7.05 98 PHE C CA 1
ATOM 6978 C C . PHE C 1 98 ? 9.771 -140.743 118.797 1.00 8.47 98 PHE C C 1
ATOM 6979 O O . PHE C 1 98 ? 9.263 -141.452 117.941 1.00 11.25 98 PHE C O 1
ATOM 6987 N N . LYS C 1 99 ? 9.660 -139.425 118.750 1.00 6.30 99 LYS C N 1
ATOM 6988 C CA . LYS C 1 99 ? 8.650 -138.789 117.899 1.00 7.49 99 LYS C CA 1
ATOM 6989 C C . LYS C 1 99 ? 8.836 -139.055 116.389 1.00 9.14 99 LYS C C 1
ATOM 6990 O O . LYS C 1 99 ? 7.873 -139.046 115.630 1.00 11.73 99 LYS C O 1
ATOM 6996 N N . ASP C 1 100 ? 10.077 -139.189 115.940 1.00 7.64 100 ASP C N 1
ATOM 6997 C CA . ASP C 1 100 ? 10.321 -139.612 114.576 1.00 6.71 100 ASP C CA 1
ATOM 6998 C C . ASP C 1 100 ? 11.035 -140.929 114.503 1.00 4.89 100 ASP C C 1
ATOM 6999 O O . ASP C 1 100 ? 12.017 -141.060 113.779 1.00 8.39 100 ASP C O 1
ATOM 7004 N N . GLY C 1 101 ? 10.534 -141.909 115.240 1.00 3.60 101 GLY C N 1
ATOM 7005 C CA . GLY C 1 101 ? 11.075 -143.263 115.161 1.00 4.38 101 GLY C CA 1
ATOM 7006 C C . GLY C 1 101 ? 11.891 -143.617 116.384 1.00 3.93 101 GLY C C 1
ATOM 7007 O O . GLY C 1 101 ? 12.434 -142.723 117.025 1.00 7.92 101 GLY C O 1
ATOM 7008 N N . ALA C 1 102 ? 11.978 -144.898 116.714 1.00 3.28 102 ALA C N 1
ATOM 7009 C CA . ALA C 1 102 ? 12.885 -145.355 117.771 1.00 4.56 102 ALA C CA 1
ATOM 7010 C C . ALA C 1 102 ? 14.156 -145.943 117.144 1.00 4.71 102 ALA C C 1
ATOM 7011 O O . ALA C 1 102 ? 15.166 -145.242 117.007 1.00 6.31 102 ALA C O 1
ATOM 7013 N N . PHE C 1 103 ? 14.037 -147.151 116.596 1.00 5.00 103 PHE C N 1
ATOM 7014 C CA . PHE C 1 103 ? 15.101 -147.731 115.762 1.00 6.36 103 PHE C CA 1
ATOM 7015 C C . PHE C 1 103 ? 15.331 -146.988 114.445 1.00 8.10 103 PHE C C 1
ATOM 7016 O O . PHE C 1 103 ? 16.384 -147.159 113.824 1.00 10.93 103 PHE C O 1
ATOM 7024 N N . THR C 1 104 ? 14.356 -146.192 114.001 1.00 7.44 104 THR C N 1
ATOM 7025 C CA . THR C 1 104 ? 14.467 -145.515 112.712 1.00 5.81 104 THR C CA 1
ATOM 7026 C C . THR C 1 104 ? 14.553 -144.023 112.834 1.00 7.08 104 THR C C 1
ATOM 7027 O O . THR C 1 104 ? 14.422 -143.305 111.842 1.00 9.42 104 THR C O 1
ATOM 7031 N N . SER C 1 105 ? 14.849 -143.543 114.036 1.00 9.27 105 SER C N 1
ATOM 7032 C CA . SER C 1 105 ? 15.138 -142.130 114.224 1.00 7.14 105 SER C CA 1
ATOM 7033 C C . SER C 1 105 ? 16.399 -141.774 113.462 1.00 6.83 105 SER C C 1
ATOM 7034 O O . SER C 1 105 ? 17.343 -142.566 113.415 1.00 6.96 105 SER C O 1
ATOM 7037 N N . PRO C 1 106 ? 16.424 -140.597 112.823 1.00 5.86 106 PRO C N 1
ATOM 7038 C CA . PRO C 1 106 ? 17.633 -140.187 112.103 1.00 9.00 106 PRO C CA 1
ATOM 7039 C C . PRO C 1 106 ? 18.775 -139.841 113.056 1.00 13.45 106 PRO C C 1
ATOM 7040 O O . PRO C 1 106 ? 19.950 -139.851 112.672 1.00 12.22 106 PRO C O 1
ATOM 7044 N N . ASP C 1 107 ? 18.411 -139.546 114.304 1.00 14.99 107 ASP C N 1
ATOM 7045 C CA . ASP C 1 107 ? 19.361 -139.146 115.344 1.00 13.82 107 ASP C CA 1
ATOM 7046 C C . ASP C 1 107 ? 19.927 -140.379 116.056 1.00 12.61 107 ASP C C 1
ATOM 7047 O O . ASP C 1 107 ? 19.174 -141.157 116.658 1.00 12.56 107 ASP C O 1
ATOM 7052 N N . PRO C 1 108 ? 21.263 -140.586 115.993 1.00 12.55 108 PRO C N 1
ATOM 7053 C CA . PRO C 1 108 ? 21.842 -141.818 116.553 1.00 12.38 108 PRO C CA 1
ATOM 7054 C C . PRO C 1 108 ? 21.771 -141.898 118.082 1.00 11.82 108 PRO C C 1
ATOM 7055 O O . PRO C 1 108 ? 21.662 -143.001 118.629 1.00 15.15 108 PRO C O 1
ATOM 7059 N N . TRP C 1 109 ? 21.665 -140.747 118.757 1.00 9.30 109 TRP C N 1
ATOM 7060 C CA . TRP C 1 109 ? 21.404 -140.747 120.201 1.00 8.37 109 TRP C CA 1
ATOM 7061 C C . TRP C 1 109 ? 20.078 -141.412 120.529 1.00 8.05 109 TRP C C 1
ATOM 7062 O O . TRP C 1 109 ? 19.970 -142.218 121.465 1.00 8.31 109 TRP C O 1
ATOM 7073 N N . VAL C 1 110 ? 19.089 -141.180 119.681 1.00 8.16 110 VAL C N 1
ATOM 7074 C CA . VAL C 1 110 ? 17.793 -141.821 119.879 1.00 6.90 110 VAL C CA 1
ATOM 7075 C C . VAL C 1 110 ? 17.759 -143.282 119.514 1.00 7.14 110 VAL C C 1
ATOM 7076 O O . VAL C 1 110 ? 17.200 -144.090 120.259 1.00 8.71 110 VAL C O 1
ATOM 7080 N N . ARG C 1 111 ? 18.454 -143.669 118.444 1.00 8.64 111 ARG C N 1
ATOM 7081 C CA . ARG C 1 111 ? 18.599 -145.100 118.159 1.00 8.17 111 ARG C CA 1
ATOM 7082 C C . ARG C 1 111 ? 19.348 -145.805 119.303 1.00 8.37 111 ARG C C 1
ATOM 7083 O O . ARG C 1 111 ? 19.041 -146.946 119.631 1.00 8.78 111 ARG C O 1
ATOM 7091 N N . ALA C 1 112 ? 20.289 -145.106 119.939 1.00 9.58 112 ALA C N 1
ATOM 7092 C CA . ALA C 1 112 ? 21.042 -145.663 121.080 1.00 9.68 112 ALA C CA 1
ATOM 7093 C C . ALA C 1 112 ? 20.143 -145.826 122.302 1.00 8.89 112 ALA C C 1
ATOM 7094 O O . ALA C 1 112 ? 20.169 -146.851 122.990 1.00 8.60 112 ALA C O 1
ATOM 7096 N N . TYR C 1 113 ? 19.333 -144.808 122.562 1.00 9.24 113 TYR C N 1
ATOM 7097 C CA . TYR C 1 113 ? 18.338 -144.876 123.623 1.00 7.34 113 TYR C CA 1
ATOM 7098 C C . TYR C 1 113 ? 17.377 -146.042 123.416 1.00 9.12 113 TYR C C 1
ATOM 7099 O O . TYR C 1 113 ? 17.093 -146.797 124.359 1.00 8.00 113 TYR C O 1
ATOM 7108 N N . ALA C 1 114 ? 16.881 -146.199 122.188 1.00 9.65 114 ALA C N 1
ATOM 7109 C CA . ALA C 1 114 ? 15.932 -147.273 121.869 1.00 6.78 114 ALA C CA 1
ATOM 7110 C C . ALA C 1 114 ? 16.569 -148.631 122.107 1.00 8.64 114 ALA C C 1
ATOM 7111 O O . ALA C 1 114 ? 15.954 -149.531 122.686 1.00 6.68 114 ALA C O 1
ATOM 7113 N N . LEU C 1 115 ? 17.823 -148.773 121.686 1.00 8.80 115 LEU C N 1
ATOM 7114 C CA . LEU C 1 115 ? 18.539 -150.033 121.900 1.00 9.57 115 LEU C CA 1
ATOM 7115 C C . LEU C 1 115 ? 18.757 -150.299 123.400 1.00 9.07 115 LEU C C 1
ATOM 7116 O O . LEU C 1 115 ? 18.434 -151.371 123.891 1.00 8.89 115 LEU C O 1
ATOM 7121 N N . ARG C 1 116 ? 19.176 -149.278 124.143 1.00 10.49 116 ARG C N 1
ATOM 7122 C CA . ARG C 1 116 ? 19.387 -149.417 125.582 1.00 11.06 116 ARG C CA 1
ATOM 7123 C C . ARG C 1 116 ? 18.111 -149.847 126.316 1.00 9.86 116 ARG C C 1
ATOM 7124 O O . ARG C 1 116 ? 18.111 -150.842 127.063 1.00 8.93 116 ARG C O 1
ATOM 7132 N N . LYS C 1 117 ? 17.021 -149.131 126.051 1.00 6.89 117 LYS C N 1
ATOM 7133 C CA . LYS C 1 117 ? 15.705 -149.415 126.635 1.00 6.76 117 LYS C CA 1
ATOM 7134 C C . LYS C 1 117 ? 15.293 -150.843 126.364 1.00 9.41 117 LYS C C 1
ATOM 7135 O O . LYS C 1 117 ? 14.687 -151.503 127.218 1.00 11.51 117 LYS C O 1
ATOM 7141 N N . SER C 1 118 ? 15.715 -151.356 125.207 1.00 10.12 118 SER C N 1
ATOM 7142 C CA . SER C 1 118 ? 15.420 -152.727 124.817 1.00 9.36 118 SER C CA 1
ATOM 7143 C C . SER C 1 118 ? 16.248 -153.766 125.580 1.00 8.84 118 SER C C 1
ATOM 7144 O O . SER C 1 118 ? 15.717 -154.813 125.972 1.00 8.99 118 SER C O 1
ATOM 7147 N N . LEU C 1 119 ? 17.560 -153.527 125.696 1.00 9.52 119 LEU C N 1
ATOM 7148 C CA . LEU C 1 119 ? 18.444 -154.372 126.508 1.00 9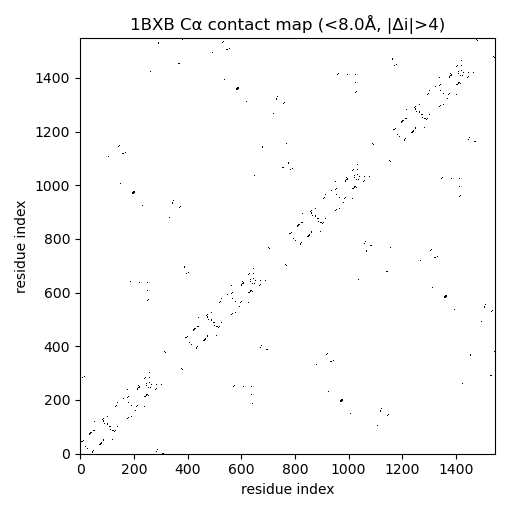.52 119 LEU C CA 1
ATOM 7149 C C . LEU C 1 119 ? 17.925 -154.454 127.947 1.00 11.22 119 LEU C C 1
ATOM 7150 O O . LEU C 1 119 ? 17.818 -155.544 128.500 1.00 13.18 119 LEU C O 1
ATOM 7155 N N . GLU C 1 120 ? 17.478 -153.314 128.491 1.00 13.10 120 GLU C N 1
ATOM 7156 C CA . GLU C 1 120 ? 16.936 -153.259 129.852 1.00 10.70 120 GLU C CA 1
ATOM 7157 C C . GLU C 1 120 ? 15.653 -154.073 130.009 1.00 10.36 120 GLU C C 1
ATOM 7158 O O . GLU C 1 120 ? 15.444 -154.746 131.024 1.00 12.61 120 GLU C O 1
ATOM 7164 N N . THR C 1 121 ? 14.783 -154.018 129.009 1.00 10.37 121 THR C N 1
ATOM 7165 C CA . THR C 1 121 ? 13.571 -154.839 129.043 1.00 6.82 121 THR C CA 1
ATOM 7166 C C . THR C 1 121 ? 13.874 -156.315 128.895 1.00 6.61 121 THR C C 1
ATOM 7167 O O . THR C 1 121 ? 13.238 -157.151 129.551 1.00 7.74 121 THR C O 1
ATOM 7171 N N . MET C 1 122 ? 14.908 -156.640 128.118 1.00 6.34 122 MET C N 1
ATOM 7172 C CA . MET C 1 122 ? 15.368 -158.014 128.036 1.00 7.32 122 MET C CA 1
ATOM 7173 C C . MET C 1 122 ? 15.832 -158.520 129.403 1.00 9.00 122 MET C C 1
ATOM 7174 O O . MET C 1 122 ? 15.510 -159.643 129.796 1.00 8.56 122 MET C O 1
ATOM 7179 N N . ASP C 1 123 ? 16.622 -157.707 130.106 1.00 10.14 123 ASP C N 1
ATOM 7180 C CA . ASP C 1 123 ? 17.094 -158.060 131.454 1.00 10.08 123 ASP C CA 1
ATOM 7181 C C . ASP C 1 123 ? 15.930 -158.258 132.437 1.00 10.76 123 ASP C C 1
ATOM 7182 O O . ASP C 1 123 ? 15.831 -159.293 133.093 1.00 9.86 123 ASP C O 1
ATOM 7187 N N . LEU C 1 124 ? 14.969 -157.335 132.402 1.00 12.12 124 LEU C N 1
ATOM 7188 C CA . LEU C 1 124 ? 13.749 -157.442 133.212 1.00 11.26 124 LEU C CA 1
ATOM 7189 C C . LEU C 1 124 ? 13.001 -158.729 132.945 1.00 12.50 124 LEU C C 1
ATOM 7190 O O . LEU C 1 124 ? 12.597 -159.445 133.874 1.00 12.68 124 LEU C O 1
ATOM 7195 N N . GLY C 1 125 ? 12.844 -159.046 131.662 1.00 12.65 125 GLY C N 1
ATOM 7196 C CA . GLY C 1 125 ? 12.098 -160.230 131.297 1.00 10.58 125 GLY C CA 1
ATOM 7197 C C . GLY C 1 125 ? 12.768 -161.484 131.785 1.00 11.01 125 GLY C C 1
ATOM 7198 O O . GLY C 1 125 ? 12.104 -162.457 132.140 1.00 12.75 125 GLY C O 1
ATOM 7199 N N . ALA C 1 126 ? 14.093 -161.501 131.699 1.00 10.89 126 ALA C N 1
ATOM 7200 C CA . ALA C 1 126 ? 14.860 -162.639 132.167 1.00 14.22 126 ALA C CA 1
ATOM 7201 C C . ALA C 1 126 ? 14.638 -162.874 133.672 1.00 14.79 126 ALA C C 1
ATOM 7202 O O . ALA C 1 126 ? 14.464 -164.009 134.099 1.00 19.03 126 ALA C O 1
ATOM 7204 N N . GLU C 1 127 ? 14.592 -161.803 134.457 1.00 15.69 127 GLU C N 1
ATOM 7205 C CA . GLU C 1 127 ? 14.218 -161.908 135.858 1.00 17.88 127 GLU C CA 1
ATOM 7206 C C . GLU C 1 127 ? 12.873 -162.593 136.071 1.00 15.70 127 GLU C C 1
ATOM 7207 O O . GLU C 1 127 ? 12.684 -163.279 137.070 1.00 16.30 127 GLU C O 1
ATOM 7213 N N . LEU C 1 128 ? 11.906 -162.283 135.212 1.00 13.78 128 LEU C N 1
ATOM 7214 C CA . LEU C 1 128 ? 10.531 -162.723 135.404 1.00 12.26 128 LEU C CA 1
ATOM 7215 C C . LEU C 1 128 ? 10.282 -164.052 134.751 1.00 12.30 128 LEU C C 1
ATOM 7216 O O . LEU C 1 128 ? 9.194 -164.608 134.867 1.00 15.83 128 LEU C O 1
ATOM 7221 N N . GLY C 1 129 ? 11.242 -164.516 133.963 1.00 12.73 129 GLY C N 1
ATOM 7222 C CA . GLY C 1 129 ? 11.084 -165.811 133.306 1.00 13.15 129 GLY C CA 1
ATOM 7223 C C . GLY C 1 129 ? 10.439 -165.760 131.919 1.00 13.47 129 GLY C C 1
ATOM 7224 O O . GLY C 1 129 ? 9.928 -166.762 131.436 1.00 11.46 129 GLY C O 1
ATOM 7225 N N . ALA C 1 130 ? 10.466 -164.595 131.277 1.00 12.79 130 ALA C N 1
ATOM 7226 C CA . ALA C 1 130 ? 9.875 -164.425 129.952 1.00 13.27 130 ALA C CA 1
ATOM 7227 C C . ALA C 1 130 ? 10.654 -165.223 128.924 1.00 14.95 130 ALA C C 1
ATOM 7228 O O . ALA C 1 130 ? 11.880 -165.327 128.992 1.00 16.84 130 ALA C O 1
ATOM 7230 N N . GLU C 1 131 ? 9.951 -165.759 127.941 1.00 17.48 131 GLU C N 1
ATOM 7231 C CA . GLU C 1 131 ? 10.615 -166.527 126.881 1.00 20.48 131 GLU C CA 1
ATOM 7232 C C . GLU C 1 131 ? 10.446 -165.922 125.481 1.00 16.14 131 GLU C C 1
ATOM 7233 O O . GLU C 1 131 ? 11.184 -166.248 124.553 1.00 13.81 131 GLU C O 1
ATOM 7239 N N . ILE C 1 132 ? 9.512 -164.993 125.346 1.00 11.79 132 ILE C N 1
ATOM 7240 C CA . ILE C 1 132 ? 9.305 -164.331 124.080 1.00 7.63 132 ILE C CA 1
ATOM 7241 C C . ILE C 1 132 ? 9.494 -162.853 124.262 1.00 5.56 132 ILE C C 1
ATOM 7242 O O . ILE C 1 132 ? 9.058 -162.296 125.260 1.00 10.69 132 ILE C O 1
ATOM 7247 N N . TYR C 1 133 ? 10.146 -162.215 123.300 1.00 2.89 133 TYR C N 1
ATOM 7248 C CA . TYR C 1 133 ? 10.315 -160.774 123.306 1.00 2.00 133 TYR C CA 1
ATOM 7249 C C . TYR C 1 133 ? 9.693 -160.215 122.019 1.00 5.34 133 TYR C C 1
ATOM 7250 O O . TYR C 1 133 ? 10.033 -160.657 120.914 1.00 6.64 133 TYR C O 1
ATOM 7259 N N . VAL C 1 134 ? 8.701 -159.343 122.172 1.00 5.63 134 VAL C N 1
ATOM 7260 C CA . VAL C 1 134 ? 7.971 -158.765 121.043 1.00 4.89 134 VAL C CA 1
ATOM 7261 C C . VAL C 1 134 ? 8.503 -157.387 120.696 1.00 4.67 134 VAL C C 1
ATOM 7262 O O . VAL C 1 134 ? 8.877 -156.623 121.575 1.00 7.90 134 VAL C O 1
ATOM 7266 N N . VAL C 1 135 ? 8.690 -157.129 119.406 1.00 6.43 135 VAL C N 1
ATOM 7267 C CA . VAL C 1 135 ? 8.968 -155.758 118.941 1.00 7.77 135 VAL C CA 1
ATOM 7268 C C . VAL C 1 135 ? 7.785 -155.228 118.111 1.00 7.27 135 VAL C C 1
ATOM 7269 O O . VAL C 1 135 ? 7.439 -155.818 117.095 1.00 7.90 135 VAL C O 1
ATOM 7273 N N . TRP C 1 136 ? 7.102 -154.195 118.605 1.00 7.51 136 TRP C N 1
ATOM 7274 C CA . TRP C 1 136 ? 6.084 -153.515 117.819 1.00 8.01 136 TRP C CA 1
ATOM 7275 C C . TRP C 1 136 ? 6.646 -152.180 117.379 1.00 8.23 136 TRP C C 1
ATOM 7276 O O . TRP C 1 136 ? 6.855 -151.291 118.195 1.00 11.88 136 TRP C O 1
ATOM 7287 N N . PRO C 1 137 ? 6.810 -151.985 116.071 1.00 5.55 137 PRO C N 1
ATOM 7288 C CA . PRO C 1 137 ? 7.452 -150.787 115.553 1.00 7.97 137 PRO C CA 1
ATOM 7289 C C . PRO C 1 137 ? 6.474 -149.613 115.366 1.00 8.62 137 PRO C C 1
ATOM 7290 O O . PRO C 1 137 ? 6.488 -148.955 114.324 1.00 8.30 137 PRO C O 1
ATOM 7294 N N . GLY C 1 138 ? 5.766 -149.252 116.437 1.00 6.34 138 GLY C N 1
ATOM 7295 C CA . GLY C 1 138 ? 4.699 -148.269 116.341 1.00 4.33 138 GLY C CA 1
ATOM 7296 C C . GLY C 1 138 ? 5.135 -146.918 115.819 1.00 6.81 138 GLY C C 1
ATOM 7297 O O . GLY C 1 138 ? 4.362 -146.170 115.220 1.00 5.90 138 GLY C O 1
ATOM 7298 N N . ARG C 1 139 ? 6.394 -146.592 116.046 1.00 8.08 139 ARG C N 1
ATOM 7299 C CA . ARG C 1 139 ? 6.887 -145.254 115.761 1.00 8.05 139 ARG C CA 1
ATOM 7300 C C . ARG C 1 139 ? 7.755 -145.277 114.499 1.00 5.81 139 ARG C C 1
ATOM 7301 O O . ARG C 1 139 ? 8.223 -144.242 114.048 1.00 6.69 139 ARG C O 1
ATOM 7309 N N . GLU C 1 140 ? 7.943 -146.458 113.921 1.00 2.81 140 GLU C N 1
ATOM 7310 C CA . GLU C 1 140 ? 8.860 -146.601 112.804 1.00 6.05 140 GLU C CA 1
ATOM 7311 C C . GLU C 1 140 ? 8.111 -146.454 111.477 1.00 4.17 140 GLU C C 1
ATOM 7312 O O . GLU C 1 140 ? 7.700 -147.449 110.855 1.00 3.83 140 GLU C O 1
ATOM 7318 N N . GLY C 1 141 ? 7.946 -145.210 111.058 1.00 2.03 141 GLY C N 1
ATOM 7319 C CA . GLY C 1 141 ? 7.129 -144.925 109.903 1.00 2.48 141 GLY C CA 1
ATOM 7320 C C . GLY C 1 141 ? 7.306 -143.491 109.483 1.00 5.21 141 GLY C C 1
ATOM 7321 O O . GLY C 1 141 ? 8.250 -142.854 109.912 1.00 6.34 141 GLY C O 1
ATOM 7322 N N . ALA C 1 142 ? 6.406 -142.968 108.655 1.00 2.00 142 ALA C N 1
ATOM 7323 C CA . ALA C 1 142 ? 6.602 -141.646 108.115 1.00 2.00 142 ALA C CA 1
ATOM 7324 C C . ALA C 1 142 ? 5.304 -141.010 107.709 1.00 3.11 142 ALA C C 1
ATOM 7325 O O . ALA C 1 142 ? 4.327 -141.685 107.396 1.00 2.00 142 ALA C O 1
ATOM 7327 N N . GLU C 1 143 ? 5.301 -139.689 107.672 1.00 3.45 143 GLU C N 1
ATOM 7328 C CA . GLU C 1 143 ? 4.306 -139.019 106.862 1.00 7.42 143 GLU C CA 1
ATOM 7329 C C . GLU C 1 143 ? 4.928 -138.010 105.887 1.00 9.19 143 GLU C C 1
ATOM 7330 O O . GLU C 1 143 ? 4.271 -137.534 104.949 1.00 8.39 143 GLU C O 1
ATOM 7336 N N . VAL C 1 144 ? 6.257 -137.916 105.947 1.00 10.35 144 VAL C N 1
ATOM 7337 C CA . VAL C 1 144 ? 7.018 -137.032 105.074 1.00 8.40 144 VAL C CA 1
ATOM 7338 C C . VAL C 1 144 ? 8.136 -137.796 104.413 1.00 8.30 144 VAL C C 1
ATOM 7339 O O . VAL C 1 144 ? 9.156 -138.097 105.012 1.00 11.95 144 VAL C O 1
ATOM 7343 N N . GLU C 1 145 ? 7.928 -138.090 103.145 1.00 10.52 145 GLU C N 1
ATOM 7344 C CA . GLU C 1 145 ? 8.804 -138.945 102.372 1.00 9.37 145 GLU C CA 1
ATOM 7345 C C . GLU C 1 145 ? 9.959 -138.129 101.789 1.00 8.81 145 GLU C C 1
ATOM 7346 O O . GLU C 1 145 ? 10.916 -138.698 101.283 1.00 9.02 145 GLU C O 1
ATOM 7352 N N . ALA C 1 146 ? 9.867 -136.802 101.874 1.00 6.87 146 ALA C N 1
ATOM 7353 C CA . ALA C 1 146 ? 10.877 -135.927 101.267 1.00 7.33 146 ALA C CA 1
ATOM 7354 C C . ALA C 1 146 ? 12.259 -136.091 101.879 1.00 7.58 146 ALA C C 1
ATOM 7355 O O . ALA C 1 146 ? 13.250 -135.612 101.320 1.00 10.88 146 ALA C O 1
ATOM 7357 N N . THR C 1 147 ? 12.319 -136.731 103.042 1.00 8.58 147 THR C N 1
ATOM 7358 C CA . THR C 1 147 ? 13.578 -136.968 103.731 1.00 8.69 147 THR C CA 1
ATOM 7359 C C . THR C 1 147 ? 14.443 -138.015 103.008 1.00 11.86 147 THR C C 1
ATOM 7360 O O . THR C 1 147 ? 15.656 -138.102 103.251 1.00 11.16 147 THR C O 1
ATOM 7364 N N . GLY C 1 148 ? 13.777 -138.949 102.326 1.00 10.85 148 GLY C N 1
ATOM 7365 C CA . GLY C 1 148 ? 14.458 -140.085 101.725 1.00 9.00 148 GLY C CA 1
ATOM 7366 C C . GLY C 1 148 ? 14.812 -141.169 102.715 1.00 11.49 148 GLY C C 1
ATOM 7367 O O . GLY C 1 148 ? 15.612 -142.053 102.407 1.00 13.73 148 GLY C O 1
ATOM 7368 N N . LYS C 1 149 ? 14.162 -141.155 103.878 1.00 10.99 149 LYS C N 1
ATOM 7369 C CA . LYS C 1 149 ? 14.540 -142.055 104.961 1.00 9.32 149 LYS C CA 1
ATOM 7370 C C . LYS C 1 149 ? 14.123 -143.494 104.719 1.00 7.30 149 LYS C C 1
ATOM 7371 O O . LYS C 1 149 ? 14.663 -144.393 105.355 1.00 9.83 149 LYS C O 1
ATOM 7377 N N . ALA C 1 150 ? 13.174 -143.721 103.809 1.00 5.99 150 ALA C N 1
ATOM 7378 C CA . ALA C 1 150 ? 12.708 -145.082 103.519 1.00 7.12 150 ALA C CA 1
ATOM 7379 C C . ALA C 1 150 ? 13.836 -145.977 103.003 1.00 5.74 150 ALA C C 1
ATOM 7380 O O . ALA C 1 150 ? 13.782 -147.187 103.128 1.00 9.05 150 ALA C O 1
ATOM 7382 N N . ARG C 1 151 ? 14.872 -145.356 102.458 1.00 7.56 151 ARG C N 1
ATOM 7383 C CA . ARG C 1 151 ? 16.032 -146.068 101.940 1.00 11.32 151 ARG C CA 1
ATOM 7384 C C . ARG C 1 151 ? 16.980 -146.510 103.058 1.00 10.84 151 ARG C C 1
ATOM 7385 O O . ARG C 1 151 ? 17.748 -147.444 102.882 1.00 9.29 151 ARG C O 1
ATOM 7393 N N . LYS C 1 152 ? 16.861 -145.882 104.229 1.00 8.93 152 LYS C N 1
ATOM 7394 C CA . LYS C 1 152 ? 17.811 -146.095 105.319 1.00 8.46 152 LYS C CA 1
ATOM 7395 C C . LYS C 1 152 ? 17.338 -147.035 106.417 1.00 10.41 152 LYS C C 1
ATOM 7396 O O . LYS C 1 152 ? 18.157 -147.592 107.154 1.00 10.50 152 LYS C O 1
ATOM 7402 N N . VAL C 1 153 ? 16.021 -147.191 106.557 1.00 10.03 153 VAL C N 1
ATOM 7403 C CA . VAL C 1 153 ? 15.464 -147.829 107.747 1.00 7.55 153 VAL C CA 1
ATOM 7404 C C . VAL C 1 153 ? 15.720 -149.330 107.846 1.00 8.86 153 VAL C C 1
ATOM 7405 O O . VAL C 1 153 ? 15.753 -149.879 108.942 1.00 8.23 153 VAL C O 1
ATOM 7409 N N . TRP C 1 154 ? 15.966 -149.984 106.716 1.00 8.14 154 TRP C N 1
ATOM 7410 C CA . TRP C 1 154 ? 16.124 -151.434 106.710 1.00 9.72 154 TRP C CA 1
ATOM 7411 C C . TRP C 1 154 ? 17.439 -151.824 107.385 1.00 8.83 154 TRP C C 1
ATOM 7412 O O . TRP C 1 154 ? 17.458 -152.677 108.266 1.00 9.39 154 TRP C O 1
ATOM 7423 N N . ASP C 1 155 ? 18.494 -151.082 107.083 1.00 8.99 155 ASP C N 1
ATOM 7424 C CA . ASP C 1 155 ? 19.790 -151.283 107.721 1.00 12.39 155 ASP C CA 1
ATOM 7425 C C . ASP C 1 155 ? 19.790 -150.928 109.200 1.00 12.35 155 ASP C C 1
ATOM 7426 O O . ASP C 1 155 ? 20.350 -151.661 110.017 1.00 11.33 155 ASP C O 1
ATOM 7431 N N . TRP C 1 156 ? 19.115 -149.826 109.542 1.00 10.30 156 TRP C N 1
ATOM 7432 C CA . TRP C 1 156 ? 18.974 -149.409 110.937 1.00 6.62 156 TRP C CA 1
ATOM 7433 C C . TRP C 1 156 ? 18.272 -150.421 111.818 1.00 5.54 156 TRP C C 1
ATOM 7434 O O . TRP C 1 156 ? 18.781 -150.782 112.865 1.00 6.02 156 TRP C O 1
ATOM 7445 N N . VAL C 1 157 ? 17.162 -150.967 111.354 1.00 8.13 157 VAL C N 1
ATOM 7446 C CA . VAL C 1 157 ? 16.426 -151.923 112.172 1.00 9.52 157 VAL C CA 1
ATOM 7447 C C . VAL C 1 157 ? 17.101 -153.292 112.183 1.00 9.08 157 VAL C C 1
ATOM 7448 O O . VAL C 1 157 ? 16.991 -154.023 113.154 1.00 10.01 157 VAL C O 1
ATOM 7452 N N . ARG C 1 158 ? 17.855 -153.605 111.132 1.00 9.95 158 ARG C N 1
ATOM 7453 C CA . ARG C 1 158 ? 18.681 -154.815 111.086 1.00 10.65 158 ARG C CA 1
ATOM 7454 C C . ARG C 1 158 ? 19.766 -154.737 112.172 1.00 10.09 158 ARG C C 1
ATOM 7455 O O . ARG C 1 158 ? 20.011 -155.680 112.914 1.00 9.15 158 ARG C O 1
ATOM 7463 N N . GLU C 1 159 ? 20.454 -153.605 112.200 1.00 8.71 159 GLU C N 1
ATOM 7464 C CA . GLU C 1 159 ? 21.491 -153.340 113.174 1.00 11.49 159 GLU C CA 1
ATOM 7465 C C . GLU C 1 159 ? 21.008 -153.489 114.632 1.00 12.98 159 GLU C C 1
ATOM 7466 O O . GLU C 1 159 ? 21.641 -154.180 115.440 1.00 13.94 159 GLU C O 1
ATOM 7472 N N . ALA C 1 160 ? 19.863 -152.880 114.957 1.00 13.41 160 ALA C N 1
ATOM 7473 C CA . ALA C 1 160 ? 19.272 -152.999 116.303 1.00 12.00 160 ALA C CA 1
ATOM 7474 C C . ALA C 1 160 ? 18.971 -154.442 116.685 1.00 11.01 160 ALA C C 1
ATOM 7475 O O . ALA C 1 160 ? 19.427 -154.916 117.715 1.00 11.20 160 ALA C O 1
ATOM 7477 N N . LEU C 1 161 ? 18.347 -155.181 115.764 1.00 10.62 161 LEU C N 1
ATOM 7478 C CA . LEU C 1 161 ? 17.836 -156.517 116.032 1.00 8.05 161 LEU C CA 1
ATOM 7479 C C . LEU C 1 161 ? 18.950 -157.544 116.090 1.00 6.34 161 LEU C C 1
ATOM 7480 O O . LEU C 1 161 ? 18.881 -158.506 116.850 1.00 5.73 161 LEU C O 1
ATOM 7485 N N . ASN C 1 162 ? 19.977 -157.340 115.284 1.00 6.03 162 ASN C N 1
ATOM 7486 C CA . ASN C 1 162 ? 21.164 -158.185 115.345 1.00 9.71 162 ASN C CA 1
ATOM 7487 C C . ASN C 1 162 ? 21.885 -157.967 116.690 1.00 11.52 162 ASN C C 1
ATOM 7488 O O . ASN C 1 162 ? 22.297 -158.932 117.344 1.00 12.06 162 ASN C O 1
ATOM 7493 N N . PHE C 1 163 ? 21.977 -156.706 117.114 1.00 11.17 163 PHE C N 1
ATOM 7494 C CA . PHE C 1 163 ? 22.598 -156.385 118.388 1.00 11.62 163 PHE C CA 1
ATOM 7495 C C . PHE C 1 163 ? 21.823 -157.015 119.534 1.00 12.21 163 PHE C C 1
ATOM 7496 O O . PHE C 1 163 ? 22.425 -157.714 120.358 1.00 14.06 163 PHE C O 1
ATOM 7504 N N . MET C 1 164 ? 20.488 -156.942 119.480 1.00 9.98 164 MET C N 1
ATOM 7505 C CA . MET C 1 164 ? 19.637 -157.539 120.514 1.00 7.44 164 MET C CA 1
ATOM 7506 C C . MET C 1 164 ? 19.793 -159.042 120.609 1.00 6.73 164 MET C C 1
ATOM 7507 O O . MET C 1 164 ? 19.806 -159.611 121.702 1.00 7.03 164 MET C O 1
ATOM 7512 N N . ALA C 1 165 ? 19.785 -159.707 119.464 1.00 7.68 165 ALA C N 1
ATOM 7513 C CA . ALA C 1 165 ? 19.940 -161.153 119.445 1.00 11.77 165 ALA C CA 1
ATOM 7514 C C . ALA C 1 165 ? 21.333 -161.638 119.879 1.00 13.06 165 ALA C C 1
ATOM 7515 O O . ALA C 1 165 ? 21.449 -162.686 120.500 1.00 12.86 165 ALA C O 1
ATOM 7517 N N . ALA C 1 166 ? 22.381 -160.893 119.529 1.00 12.81 166 ALA C N 1
ATOM 7518 C CA . ALA C 1 166 ? 23.733 -161.215 119.992 1.00 12.77 166 ALA C CA 1
ATOM 7519 C C . ALA C 1 166 ? 23.850 -160.993 121.515 1.00 14.05 166 ALA C C 1
ATOM 7520 O O . ALA C 1 166 ? 24.457 -161.804 122.217 1.00 14.81 166 ALA C O 1
ATOM 7522 N N . TYR C 1 167 ? 23.211 -159.935 122.013 1.00 15.08 167 TYR C N 1
ATOM 7523 C CA . TYR C 1 167 ? 23.187 -159.635 123.439 1.00 14.44 167 TYR C CA 1
ATOM 7524 C C . TYR C 1 167 ? 22.545 -160.767 124.210 1.00 16.47 167 TYR C C 1
ATOM 7525 O O . TYR C 1 167 ? 23.106 -161.250 125.194 1.00 16.69 167 TYR C O 1
ATOM 7534 N N . ALA C 1 168 ? 21.428 -161.282 123.705 1.00 17.60 168 ALA C N 1
ATOM 7535 C CA . ALA C 1 168 ? 20.776 -162.391 124.380 1.00 15.81 168 ALA C CA 1
ATOM 7536 C C . ALA C 1 168 ? 21.641 -163.627 124.388 1.00 17.87 168 ALA C C 1
ATOM 7537 O O . ALA C 1 168 ? 21.612 -164.354 125.369 1.00 17.78 168 ALA C O 1
ATOM 7539 N N . GLU C 1 169 ? 22.322 -163.910 123.269 1.00 20.50 169 GLU C N 1
ATOM 7540 C CA . GLU C 1 169 ? 23.239 -165.055 123.140 1.00 22.85 169 GLU C CA 1
ATOM 7541 C C . GLU C 1 169 ? 24.331 -164.933 124.204 1.00 21.94 169 GLU C C 1
ATOM 7542 O O . GLU C 1 169 ? 24.558 -165.843 124.999 1.00 19.61 169 GLU C O 1
ATOM 7548 N N . ASP C 1 170 ? 24.890 -163.733 124.284 1.00 20.93 170 ASP C N 1
ATOM 7549 C CA . ASP C 1 170 ? 25.979 -163.430 125.179 1.00 22.91 170 ASP C CA 1
ATOM 7550 C C . ASP C 1 170 ? 25.571 -163.572 126.643 1.00 25.15 170 ASP C C 1
ATOM 7551 O O . ASP C 1 170 ? 26.388 -163.976 127.475 1.00 28.47 170 ASP C O 1
ATOM 7556 N N . GLN C 1 171 ? 24.333 -163.193 126.959 1.00 21.68 171 GLN C N 1
ATOM 7557 C CA . GLN C 1 171 ? 23.826 -163.221 128.333 1.00 18.51 171 GLN C CA 1
ATOM 7558 C C . GLN C 1 171 ? 23.281 -164.589 128.724 1.00 16.36 171 GLN C C 1
ATOM 7559 O O . GLN C 1 171 ? 22.967 -164.809 129.886 1.00 19.12 171 GLN C O 1
ATOM 7565 N N . GLY C 1 172 ? 23.054 -165.458 127.751 1.00 12.36 172 GLY C N 1
ATOM 7566 C CA . GLY C 1 172 ? 22.466 -166.745 128.050 1.00 11.28 172 GLY C CA 1
ATOM 7567 C C . GLY C 1 172 ? 20.946 -166.711 128.133 1.00 13.90 172 GLY C C 1
ATOM 7568 O O . GLY C 1 172 ? 20.336 -167.649 128.625 1.00 13.31 172 GLY C O 1
ATOM 7569 N N . TYR C 1 173 ? 20.324 -165.643 127.634 1.00 13.34 173 TYR C N 1
ATOM 7570 C CA . TYR C 1 173 ? 18.867 -165.565 127.565 1.00 13.90 173 TYR C CA 1
ATOM 7571 C C . TYR C 1 173 ? 18.338 -166.472 126.461 1.00 15.95 173 TYR C C 1
ATOM 7572 O O . TYR C 1 173 ? 18.878 -166.502 125.357 1.00 18.77 173 TYR C O 1
ATOM 7581 N N . GLY C 1 174 ? 17.207 -167.114 126.713 1.00 16.32 174 GLY C N 1
ATOM 7582 C CA . GLY C 1 174 ? 16.659 -168.014 125.721 1.00 17.28 174 GLY C CA 1
ATOM 7583 C C . GLY C 1 174 ? 15.539 -167.419 124.883 1.00 17.83 174 GLY C C 1
ATOM 7584 O O . GLY C 1 174 ? 14.702 -168.161 124.364 1.00 21.83 174 GLY C O 1
ATOM 7585 N N . TYR C 1 175 ? 15.577 -166.110 124.654 1.00 15.10 175 TYR C N 1
ATOM 7586 C CA . TYR C 1 175 ? 14.501 -165.419 123.952 1.00 13.68 175 TYR C CA 1
ATOM 7587 C C . TYR C 1 175 ? 14.318 -165.854 122.504 1.00 15.45 175 TYR C C 1
ATOM 7588 O O . TYR C 1 175 ? 15.293 -166.041 121.780 1.00 16.58 175 TYR C O 1
ATOM 7597 N N . ARG C 1 176 ? 13.061 -166.014 122.096 1.00 16.58 176 ARG C N 1
ATOM 7598 C CA . ARG C 1 176 ? 12.686 -165.973 120.689 1.00 15.49 176 ARG C CA 1
ATOM 7599 C C . ARG C 1 176 ? 12.065 -164.611 120.473 1.00 15.99 176 ARG C C 1
ATOM 7600 O O . ARG C 1 176 ? 11.227 -164.186 121.265 1.00 20.07 176 ARG C O 1
ATOM 7608 N N . PHE C 1 177 ? 12.492 -163.900 119.436 1.00 14.97 177 PHE C N 1
ATOM 7609 C CA . PHE C 1 177 ? 11.964 -162.569 119.169 1.00 11.46 177 PHE C CA 1
ATOM 7610 C C . PHE C 1 177 ? 10.800 -162.675 118.202 1.00 10.17 177 PHE C C 1
ATOM 7611 O O . PHE C 1 177 ? 10.879 -163.413 117.220 1.00 10.45 177 PHE C O 1
ATOM 7619 N N . ALA C 1 178 ? 9.700 -161.993 118.522 1.00 7.58 178 ALA C N 1
ATOM 7620 C CA . ALA C 1 178 ? 8.477 -162.048 117.718 1.00 5.55 178 ALA C CA 1
ATOM 7621 C C . ALA C 1 178 ? 8.133 -160.650 117.245 1.00 5.90 178 ALA C C 1
ATOM 7622 O O . ALA C 1 178 ? 7.887 -159.758 118.055 1.00 10.20 178 ALA C O 1
ATOM 7624 N N . LEU C 1 179 ? 8.232 -160.439 115.939 1.00 4.71 179 LEU C N 1
ATOM 7625 C CA . LEU C 1 179 ? 8.047 -159.132 115.346 1.00 7.29 179 LEU C CA 1
ATOM 7626 C C . LEU C 1 179 ? 6.570 -158.915 115.062 1.00 4.53 179 LEU C C 1
ATOM 7627 O O . LEU C 1 179 ? 5.920 -159.788 114.504 1.00 7.00 179 LEU C O 1
ATOM 7632 N N . GLU C 1 180 ? 6.054 -157.735 115.400 1.00 5.07 180 GLU C N 1
ATOM 7633 C CA . GLU C 1 180 ? 4.618 -157.447 115.296 1.00 4.14 180 GLU C CA 1
ATOM 7634 C C . GLU C 1 180 ? 4.305 -156.332 114.295 1.00 4.66 180 GLU C C 1
ATOM 7635 O O . GLU C 1 180 ? 4.446 -155.151 114.609 1.00 4.66 180 GLU C O 1
ATOM 7641 N N . PRO C 1 181 ? 3.850 -156.696 113.074 1.00 3.84 181 PRO C N 1
ATOM 7642 C CA . PRO C 1 181 ? 3.633 -155.657 112.056 1.00 3.20 181 PRO C CA 1
ATOM 7643 C C . PRO C 1 181 ? 2.296 -154.934 112.268 1.00 7.64 181 PRO C C 1
ATOM 7644 O O . PRO C 1 181 ? 1.368 -155.491 112.877 1.00 6.17 181 PRO C O 1
ATOM 7648 N N . LYS C 1 182 ? 2.216 -153.701 111.756 1.00 4.94 182 LYS C N 1
ATOM 7649 C CA . LYS C 1 182 ? 0.990 -152.908 111.793 1.00 6.52 182 LYS C CA 1
ATOM 7650 C C . LYS C 1 182 ? 1.081 -151.935 110.630 1.00 6.01 182 LYS C C 1
ATOM 7651 O O . LYS C 1 182 ? 2.122 -151.307 110.438 1.00 10.59 182 LYS C O 1
ATOM 7657 N N . PRO C 1 183 ? -0.029 -151.693 109.915 1.00 7.85 183 PRO C N 1
ATOM 7658 C CA . PRO C 1 183 ? 0.146 -150.884 108.692 1.00 4.08 183 PRO C CA 1
ATOM 7659 C C . PRO C 1 183 ? 0.290 -149.387 108.910 1.00 3.38 183 PRO C C 1
ATOM 7660 O O . PRO C 1 183 ? 1.047 -148.726 108.200 1.00 4.29 183 PRO C O 1
ATOM 7664 N N . ASN C 1 184 ? -0.466 -148.845 109.861 1.00 3.59 184 ASN C N 1
ATOM 7665 C CA . ASN C 1 184 ? -0.418 -147.423 110.196 1.00 2.98 184 ASN C CA 1
ATOM 7666 C C . ASN C 1 184 ? -0.836 -147.219 111.658 1.00 3.28 184 ASN C C 1
ATOM 7667 O O . ASN C 1 184 ? -1.322 -148.154 112.299 1.00 2.15 184 ASN C O 1
ATOM 7672 N N . GLU C 1 185 ? -0.702 -145.983 112.144 1.00 3.17 185 GLU C N 1
ATOM 7673 C CA . GLU C 1 185 ? -1.164 -145.571 113.473 1.00 5.95 185 GLU C CA 1
ATOM 7674 C C . GLU C 1 185 ? -0.268 -146.041 114.629 1.00 6.50 185 GLU C C 1
ATOM 7675 O O . GLU C 1 185 ? -0.327 -147.206 115.053 1.00 8.52 185 GLU C O 1
ATOM 7681 N N . PRO C 1 186 ? 0.487 -145.115 115.233 1.00 5.09 186 PRO C N 1
ATOM 7682 C CA . PRO C 1 186 ? 0.302 -143.661 115.186 1.00 5.75 186 PRO C CA 1
ATOM 7683 C C . PRO C 1 186 ? 0.880 -142.955 113.968 1.00 6.51 186 PRO C C 1
ATOM 7684 O O . PRO C 1 186 ? 0.536 -141.795 113.688 1.00 9.77 186 PRO C O 1
ATOM 7688 N N . ARG C 1 187 ? 1.779 -143.624 113.257 1.00 6.00 187 ARG C N 1
ATOM 7689 C CA . ARG C 1 187 ? 2.366 -143.036 112.051 1.00 3.01 187 ARG C CA 1
ATOM 7690 C C . ARG C 1 187 ? 1.417 -143.118 110.852 1.00 2.99 187 ARG C C 1
ATOM 7691 O O . ARG C 1 187 ? 0.650 -144.069 110.731 1.00 4.65 187 ARG C O 1
ATOM 7699 N N . GLY C 1 188 ? 1.503 -142.140 109.958 1.00 2.00 188 GLY C N 1
ATOM 7700 C CA . GLY C 1 188 ? 0.715 -142.174 108.729 1.00 4.62 188 GLY C CA 1
ATOM 7701 C C . GLY C 1 188 ? 0.788 -143.508 108.003 1.00 4.33 188 GLY C C 1
ATOM 7702 O O . GLY C 1 188 ? -0.265 -144.065 107.633 1.00 2.00 188 GLY C O 1
ATOM 7703 N N . ASP C 1 189 ? 2.019 -144.006 107.797 1.00 2.58 189 ASP C N 1
ATOM 7704 C CA . ASP C 1 189 ? 2.280 -145.416 107.432 1.00 3.04 189 ASP C CA 1
ATOM 7705 C C . ASP C 1 189 ? 3.441 -145.946 108.263 1.00 3.59 189 ASP C C 1
ATOM 7706 O O . ASP C 1 189 ? 4.420 -145.241 108.499 1.00 7.24 189 ASP C O 1
ATOM 7711 N N . ILE C 1 190 ? 3.344 -147.181 108.714 1.00 3.48 190 ILE C N 1
ATOM 7712 C CA . ILE C 1 190 ? 4.450 -147.830 109.409 1.00 4.54 190 ILE C CA 1
ATOM 7713 C C . ILE C 1 190 ? 5.216 -148.671 108.395 1.00 5.95 190 ILE C C 1
ATOM 7714 O O . ILE C 1 190 ? 4.598 -149.331 107.566 1.00 8.80 190 ILE C O 1
ATOM 7719 N N . TYR C 1 191 ? 6.545 -148.521 108.352 1.00 6.74 191 TYR C N 1
ATOM 7720 C CA . TYR C 1 191 ? 7.383 -149.189 107.317 1.00 9.07 191 TYR C CA 1
ATOM 7721 C C . TYR C 1 191 ? 7.189 -150.690 107.240 1.00 8.89 191 TYR C C 1
ATOM 7722 O O . TYR C 1 191 ? 7.211 -151.279 106.147 1.00 8.49 191 TYR C O 1
ATOM 7731 N N . PHE C 1 192 ? 7.083 -151.325 108.405 1.00 8.49 192 PHE C N 1
ATOM 7732 C CA . PHE C 1 192 ? 6.933 -152.778 108.451 1.00 6.80 192 PHE C CA 1
ATOM 7733 C C . PHE C 1 192 ? 5.462 -153.164 108.567 1.00 7.57 192 PHE C C 1
ATOM 7734 O O . PHE C 1 192 ? 5.020 -153.573 109.624 1.00 7.94 192 PHE C O 1
ATOM 7742 N N . ALA C 1 193 ? 4.742 -153.115 107.450 1.00 3.81 193 ALA C N 1
ATOM 7743 C CA . ALA C 1 193 ? 3.300 -152.937 107.467 1.00 5.11 193 ALA C CA 1
ATOM 7744 C C . ALA C 1 193 ? 2.523 -154.234 107.573 1.00 6.03 193 ALA C C 1
ATOM 7745 O O . ALA C 1 193 ? 1.367 -154.242 108.013 1.00 5.29 193 ALA C O 1
ATOM 7747 N N . THR C 1 194 ? 3.163 -155.338 107.209 1.00 3.04 194 THR C N 1
ATOM 7748 C CA . THR C 1 194 ? 2.443 -156.575 106.970 1.00 4.27 194 THR C CA 1
ATOM 7749 C C . THR C 1 194 ? 3.249 -157.753 107.465 1.00 7.58 194 THR C C 1
ATOM 7750 O O . THR C 1 194 ? 4.461 -157.648 107.622 1.00 7.56 194 THR C O 1
ATOM 7754 N N . VAL C 1 195 ? 2.572 -158.874 107.707 1.00 6.19 195 VAL C N 1
ATOM 7755 C CA . VAL C 1 195 ? 3.219 -160.120 108.074 1.00 4.58 195 VAL C CA 1
ATOM 7756 C C . VAL C 1 195 ? 4.315 -160.472 107.077 1.00 5.28 195 VAL C C 1
ATOM 7757 O O . VAL C 1 195 ? 5.433 -160.807 107.462 1.00 6.68 195 VAL C O 1
ATOM 7761 N N . GLY C 1 196 ? 4.021 -160.288 105.798 1.00 5.29 196 GLY C N 1
ATOM 7762 C CA . GLY C 1 196 ? 5.002 -160.587 104.764 1.00 5.02 196 GLY C CA 1
ATOM 7763 C C . GLY C 1 196 ? 6.228 -159.699 104.845 1.00 6.34 196 GLY C C 1
ATOM 7764 O O . GLY C 1 196 ? 7.355 -160.169 104.720 1.00 6.86 196 GLY C O 1
ATOM 7765 N N . SER C 1 197 ? 6.019 -158.417 105.108 1.00 6.04 197 SER C N 1
ATOM 7766 C CA . SER C 1 197 ? 7.122 -157.486 105.257 1.00 6.81 197 SER C CA 1
ATOM 7767 C C . SER C 1 197 ? 8.090 -157.903 106.348 1.00 9.29 197 SER C C 1
ATOM 7768 O O . SER C 1 197 ? 9.311 -157.710 106.211 1.00 10.82 197 SER C O 1
ATOM 7771 N N . MET C 1 198 ? 7.549 -158.438 107.443 1.00 7.64 198 MET C N 1
ATOM 7772 C CA . MET C 1 198 ? 8.353 -158.879 108.577 1.00 7.49 198 MET C CA 1
ATOM 7773 C C . MET C 1 198 ? 9.035 -160.189 108.273 1.00 6.54 198 MET C C 1
ATOM 7774 O O . MET C 1 198 ? 10.172 -160.400 108.671 1.00 10.81 198 MET C O 1
ATOM 7779 N N . LEU C 1 199 ? 8.332 -161.084 107.593 1.00 6.48 199 LEU C N 1
ATOM 7780 C CA . LEU C 1 199 ? 8.927 -162.327 107.144 1.00 6.46 199 LEU C CA 1
ATOM 7781 C C . LEU C 1 199 ? 10.123 -162.117 106.239 1.00 9.70 199 LEU C C 1
ATOM 7782 O O . LEU C 1 199 ? 11.168 -162.753 106.418 1.00 13.34 199 LEU C O 1
ATOM 7787 N N . ALA C 1 200 ? 9.988 -161.199 105.285 1.00 9.88 200 ALA C N 1
ATOM 7788 C CA . ALA C 1 200 ? 11.040 -160.912 104.324 1.00 10.03 200 ALA C CA 1
ATOM 7789 C C . ALA C 1 200 ? 12.251 -160.386 105.061 1.00 13.42 200 ALA C C 1
ATOM 7790 O O . ALA C 1 200 ? 13.402 -160.701 104.754 1.00 17.04 200 ALA C O 1
ATOM 7792 N N . PHE C 1 201 ? 11.964 -159.535 106.026 1.00 14.27 201 PHE C N 1
ATOM 7793 C CA . PHE C 1 201 ? 12.968 -158.888 106.850 1.00 13.38 201 PHE C CA 1
ATOM 7794 C C . PHE C 1 201 ? 13.828 -159.886 107.648 1.00 13.65 201 PHE C C 1
ATOM 7795 O O . PHE C 1 201 ? 15.062 -159.790 107.657 1.00 13.20 201 PHE C O 1
ATOM 7803 N N . ILE C 1 202 ? 13.166 -160.815 108.331 1.00 10.32 202 ILE C N 1
ATOM 7804 C CA . ILE C 1 202 ? 13.818 -161.814 109.160 1.00 12.25 202 ILE C CA 1
ATOM 7805 C C . ILE C 1 202 ? 14.882 -162.588 108.396 1.00 15.74 202 ILE C C 1
ATOM 7806 O O . ILE C 1 202 ? 15.934 -162.894 108.950 1.00 16.68 202 ILE C O 1
ATOM 7811 N N . HIS C 1 203 ? 14.628 -162.869 107.116 1.00 18.85 203 HIS C N 1
ATOM 7812 C CA . HIS C 1 203 ? 15.590 -163.605 106.306 1.00 19.69 203 HIS C CA 1
ATOM 7813 C C . HIS C 1 203 ? 16.883 -162.830 106.072 1.00 16.01 203 HIS C C 1
ATOM 7814 O O . HIS C 1 203 ? 17.923 -163.443 105.855 1.00 17.78 203 HIS C O 1
ATOM 7821 N N . THR C 1 204 ? 16.861 -161.527 106.327 1.00 12.16 204 THR C N 1
ATOM 7822 C CA . THR C 1 204 ? 18.064 -160.726 106.178 1.00 12.23 204 THR C CA 1
ATOM 7823 C C . THR C 1 204 ? 18.877 -160.585 107.459 1.00 13.01 204 THR C C 1
ATOM 7824 O O . THR C 1 204 ? 19.919 -159.931 107.443 1.00 16.01 204 THR C O 1
ATOM 7828 N N . LEU C 1 205 ? 18.376 -161.112 108.577 1.00 12.86 205 LEU C N 1
ATOM 7829 C CA . LEU C 1 205 ? 19.079 -160.970 109.869 1.00 13.93 205 LEU C CA 1
ATOM 7830 C C . LEU C 1 205 ? 20.219 -161.996 109.996 1.00 14.42 205 LEU C C 1
ATOM 7831 O O . LEU C 1 205 ? 20.216 -163.015 109.326 1.00 15.26 205 LEU C O 1
ATOM 7836 N N . ASP C 1 206 ? 21.132 -161.775 110.933 1.00 16.76 206 ASP C N 1
ATOM 7837 C CA . ASP C 1 206 ? 22.252 -162.692 111.140 1.00 13.67 206 ASP C CA 1
ATOM 7838 C C . ASP C 1 206 ? 21.848 -164.026 111.730 1.00 16.35 206 ASP C C 1
ATOM 7839 O O . ASP C 1 206 ? 22.475 -165.045 111.428 1.00 17.56 206 ASP C O 1
ATOM 7844 N N . ARG C 1 207 ? 20.914 -164.007 112.681 1.00 17.67 207 ARG C N 1
ATOM 7845 C CA . ARG C 1 207 ? 20.436 -165.229 113.322 1.00 19.57 207 ARG C CA 1
ATOM 7846 C C . ARG C 1 207 ? 18.930 -165.354 113.117 1.00 19.78 207 ARG C C 1
ATOM 7847 O O . ARG C 1 207 ? 18.151 -165.211 114.063 1.00 20.65 207 ARG C O 1
ATOM 7855 N N . PRO C 1 208 ? 18.499 -165.670 111.884 1.00 18.78 208 PRO C N 1
ATOM 7856 C CA . PRO C 1 208 ? 17.072 -165.658 111.520 1.00 14.59 208 PRO C CA 1
ATOM 7857 C C . PRO C 1 208 ? 16.275 -166.598 112.396 1.00 13.43 208 PRO C C 1
ATOM 7858 O O . PRO C 1 208 ? 15.069 -166.431 112.570 1.00 10.91 208 PRO C O 1
ATOM 7862 N N . GLU C 1 209 ? 16.945 -167.635 112.880 1.00 11.25 209 GLU C N 1
ATOM 7863 C CA . GLU C 1 209 ? 16.262 -168.691 113.601 1.00 14.27 209 GLU C CA 1
ATOM 7864 C C . GLU C 1 209 ? 15.735 -168.241 114.966 1.00 14.72 209 GLU C C 1
ATOM 7865 O O . GLU C 1 209 ? 14.859 -168.894 115.533 1.00 19.05 209 GLU C O 1
ATOM 7871 N N . ARG C 1 210 ? 16.254 -167.129 115.481 1.00 14.50 210 ARG C N 1
ATOM 7872 C CA . ARG C 1 210 ? 15.801 -166.577 116.752 1.00 15.17 210 ARG C CA 1
ATOM 7873 C C . ARG C 1 210 ? 14.576 -165.699 116.561 1.00 14.97 210 ARG C C 1
ATOM 7874 O O . ARG C 1 210 ? 14.032 -165.187 117.530 1.00 16.40 210 ARG C O 1
ATOM 7882 N N . PHE C 1 211 ? 14.227 -165.422 115.301 1.00 13.13 211 PHE C N 1
ATOM 7883 C CA . PHE C 1 211 ? 13.202 -164.442 114.965 1.00 6.97 211 PHE C CA 1
ATOM 7884 C C . PHE C 1 211 ? 11.985 -165.071 114.299 1.00 8.52 211 PHE C C 1
ATOM 7885 O O . PHE C 1 211 ? 12.109 -165.945 113.439 1.00 6.92 211 PHE C O 1
ATOM 7893 N N . GLY C 1 212 ? 10.807 -164.588 114.699 1.00 8.40 212 GLY C N 1
ATOM 7894 C CA . GLY C 1 212 ? 9.541 -165.049 114.153 1.00 2.30 212 GLY C CA 1
ATOM 7895 C C . GLY C 1 212 ? 8.541 -163.911 114.201 1.00 2.00 212 GLY C C 1
ATOM 7896 O O . GLY C 1 212 ? 8.925 -162.752 114.321 1.00 3.33 212 GLY C O 1
ATOM 7897 N N . LEU C 1 213 ? 7.260 -164.243 114.223 1.00 2.85 213 LEU C N 1
ATOM 7898 C CA . LEU C 1 213 ? 6.210 -163.244 114.060 1.00 5.58 213 LEU C CA 1
ATOM 7899 C C . LEU C 1 213 ? 5.259 -163.175 115.249 1.00 7.22 213 LEU C C 1
ATOM 7900 O O . LEU C 1 213 ? 4.946 -164.187 115.870 1.00 8.95 213 LEU C O 1
ATOM 7905 N N . ASN C 1 214 ? 4.760 -161.977 115.509 1.00 7.85 214 ASN C N 1
ATOM 7906 C CA . ASN C 1 214 ? 3.575 -161.789 116.344 1.00 8.62 214 ASN C CA 1
ATOM 7907 C C . ASN C 1 214 ? 2.504 -161.050 115.526 1.00 6.83 214 ASN C C 1
ATOM 7908 O O . ASN C 1 214 ? 2.377 -159.826 115.625 1.00 6.55 214 ASN C O 1
ATOM 7913 N N . PRO C 1 215 ? 1.738 -161.785 114.694 1.00 6.60 215 PRO C N 1
ATOM 7914 C CA . PRO C 1 215 ? 0.602 -161.184 113.983 1.00 8.24 215 PRO C CA 1
ATOM 7915 C C . PRO C 1 215 ? -0.542 -160.828 114.926 1.00 6.83 215 PRO C C 1
ATOM 7916 O O . PRO C 1 215 ? -0.853 -161.596 115.838 1.00 7.47 215 PRO C O 1
A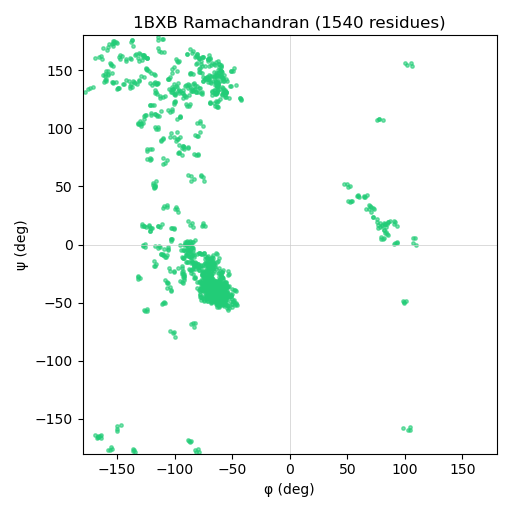TOM 7920 N N . GLU C 1 216 ? -1.174 -159.675 114.694 1.00 7.75 216 GLU C N 1
ATOM 7921 C CA . GLU C 1 216 ? -2.374 -159.290 115.432 1.00 5.00 216 GLU C CA 1
ATOM 7922 C C . GLU C 1 216 ? -3.570 -159.195 114.486 1.00 6.44 216 GLU C C 1
ATOM 7923 O O . GLU C 1 216 ? -3.511 -158.506 113.463 1.00 6.22 216 GLU C O 1
ATOM 7929 N N . PHE C 1 217 ? -4.678 -159.814 114.874 1.00 6.13 217 PHE C N 1
ATOM 7930 C CA . PHE C 1 217 ? -5.873 -159.841 114.054 1.00 5.66 217 PHE C CA 1
ATOM 7931 C C . PHE C 1 217 ? -6.225 -158.445 113.534 1.00 5.47 217 PHE C C 1
ATOM 7932 O O . PHE C 1 217 ? -6.364 -158.238 112.323 1.00 7.83 217 PHE C O 1
ATOM 7940 N N . ALA C 1 218 ? -6.219 -157.466 114.425 1.00 3.34 218 ALA C N 1
ATOM 7941 C CA . ALA C 1 218 ? -6.721 -156.137 114.099 1.00 5.18 218 ALA C CA 1
ATOM 7942 C C . ALA C 1 218 ? -5.824 -155.399 113.118 1.00 4.83 218 ALA C C 1
ATOM 7943 O O . ALA C 1 218 ? -6.299 -154.574 112.337 1.00 5.15 218 ALA C O 1
ATOM 7945 N N . HIS C 1 219 ? -4.518 -155.633 113.220 1.00 5.65 219 HIS C N 1
ATOM 7946 C CA . HIS C 1 219 ? -3.539 -154.947 112.374 1.00 5.13 219 HIS C CA 1
ATOM 7947 C C . HIS C 1 219 ? -3.767 -155.265 110.891 1.00 3.55 219 HIS C C 1
ATOM 7948 O O . HIS C 1 219 ? -3.953 -154.375 110.076 1.00 4.76 219 HIS C O 1
ATOM 7955 N N . GLU C 1 220 ? -3.822 -156.536 110.551 1.00 2.00 220 GLU C N 1
ATOM 7956 C CA . GLU C 1 220 ? -4.056 -156.917 109.158 1.00 5.93 220 GLU C CA 1
ATOM 7957 C C . GLU C 1 220 ? -5.415 -156.441 108.679 1.00 3.85 220 GLU C C 1
ATOM 7958 O O . GLU C 1 220 ? -5.545 -155.874 107.604 1.00 6.54 220 GLU C O 1
ATOM 7964 N N . THR C 1 221 ? -6.387 -156.526 109.571 1.00 5.01 221 THR C N 1
ATOM 7965 C CA . THR C 1 221 ? -7.772 -156.206 109.269 1.00 4.46 221 THR C CA 1
ATOM 7966 C C . THR C 1 221 ? -7.954 -154.713 109.073 1.00 4.90 221 THR C C 1
ATOM 7967 O O . THR C 1 221 ? -8.744 -154.304 108.239 1.00 7.09 221 THR C O 1
ATOM 7971 N N . MET C 1 222 ? -7.133 -153.900 109.738 1.00 7.61 222 MET C N 1
ATOM 7972 C CA . MET C 1 222 ? -7.171 -152.437 109.532 1.00 8.80 222 MET C CA 1
ATOM 7973 C C . MET C 1 222 ? -6.969 -152.093 108.054 1.00 8.46 222 MET C C 1
ATOM 7974 O O . MET C 1 222 ? -7.468 -151.074 107.579 1.00 8.39 222 MET C O 1
ATOM 7979 N N . ALA C 1 223 ? -6.086 -152.842 107.396 1.00 4.31 223 ALA C N 1
ATOM 7980 C CA . ALA C 1 223 ? -5.703 -152.537 106.023 1.00 6.74 223 ALA C CA 1
ATOM 7981 C C . ALA C 1 223 ? -6.631 -153.296 105.058 1.00 8.84 223 ALA C C 1
ATOM 7982 O O . ALA C 1 223 ? -6.441 -153.258 103.835 1.00 6.37 223 ALA C O 1
ATOM 7984 N N . GLY C 1 224 ? -7.571 -154.052 105.629 1.00 7.04 224 GLY C N 1
ATOM 7985 C CA . GLY C 1 224 ? -8.501 -154.816 104.828 1.00 5.34 224 GLY C CA 1
ATOM 7986 C C . GLY C 1 224 ? -7.903 -156.109 104.316 1.00 6.56 224 GLY C C 1
ATOM 7987 O O . GLY C 1 224 ? -8.472 -156.729 103.412 1.00 5.90 224 GLY C O 1
ATOM 7988 N N . LEU C 1 225 ? -6.783 -156.547 104.903 1.00 5.83 225 LEU C N 1
ATOM 7989 C CA . LEU C 1 225 ? -6.152 -157.809 104.490 1.00 4.24 225 LEU C CA 1
ATOM 7990 C C . LEU C 1 225 ? -6.704 -158.985 105.269 1.00 3.94 225 LEU C C 1
ATOM 7991 O O . LEU C 1 225 ? -7.448 -158.827 106.235 1.00 8.41 225 LEU C O 1
ATOM 7996 N N . ASN C 1 226 ? -6.450 -160.174 104.762 1.00 4.40 226 ASN C N 1
ATOM 7997 C CA . ASN C 1 226 ? -7.080 -161.376 105.282 1.00 8.09 226 ASN C CA 1
ATOM 7998 C C . ASN C 1 226 ? -6.128 -162.021 106.300 1.00 9.18 226 ASN C C 1
ATOM 7999 O O . ASN C 1 226 ? -5.088 -162.549 105.926 1.00 9.28 226 ASN C O 1
ATOM 8004 N N . PHE C 1 227 ? -6.489 -161.960 107.584 1.00 9.62 227 PHE C N 1
ATOM 8005 C CA . PHE C 1 227 ? -5.632 -162.465 108.645 1.00 6.88 227 PHE C CA 1
ATOM 8006 C C . PHE C 1 227 ? -5.370 -163.970 108.568 1.00 7.47 227 PHE C C 1
ATOM 8007 O O . PHE C 1 227 ? -4.273 -164.419 108.887 1.00 9.37 227 PHE C O 1
ATOM 8015 N N . VAL C 1 228 ? -6.371 -164.756 108.197 1.00 5.03 228 VAL C N 1
ATOM 8016 C CA . VAL C 1 228 ? -6.185 -166.204 108.104 1.00 5.42 228 VAL C CA 1
ATOM 8017 C C . VAL C 1 228 ? -5.100 -166.564 107.087 1.00 5.73 228 VAL C C 1
ATOM 8018 O O . VAL C 1 228 ? -4.230 -167.382 107.397 1.00 5.20 228 VAL C O 1
ATOM 8022 N N . HIS C 1 229 ? -5.079 -165.883 105.936 1.00 5.67 229 HIS C N 1
ATOM 8023 C CA . HIS C 1 229 ? -4.041 -166.094 104.918 1.00 4.87 229 HIS C CA 1
ATOM 8024 C C . HIS C 1 229 ? -2.643 -165.745 105.445 1.00 6.85 229 HIS C C 1
ATOM 8025 O O . HIS C 1 229 ? -1.667 -166.441 105.125 1.00 7.23 229 HIS C O 1
ATOM 8032 N N . ALA C 1 230 ? -2.544 -164.628 106.171 1.00 3.70 230 ALA C N 1
ATOM 8033 C CA . ALA C 1 230 ? -1.267 -164.134 106.697 1.00 2.51 230 ALA C CA 1
ATOM 8034 C C . ALA C 1 230 ? -0.700 -165.063 107.758 1.00 2.32 230 ALA C C 1
ATOM 8035 O O . ALA C 1 230 ? 0.479 -165.407 107.737 1.00 3.42 230 ALA C O 1
ATOM 8037 N N . VAL C 1 231 ? -1.578 -165.586 108.597 1.00 2.07 231 VAL C N 1
ATOM 8038 C CA . VAL C 1 231 ? -1.170 -166.523 109.625 1.00 4.04 231 VAL C CA 1
ATOM 8039 C C . VAL C 1 231 ? -0.792 -167.865 109.004 1.00 7.09 231 VAL C C 1
ATOM 8040 O O . VAL C 1 231 ? 0.154 -168.503 109.463 1.00 12.76 231 VAL C O 1
ATOM 8044 N N . ALA C 1 232 ? -1.503 -168.302 107.963 1.00 5.71 232 ALA C N 1
ATOM 8045 C CA . ALA C 1 232 ? -1.122 -169.523 107.251 1.00 2.00 232 ALA C CA 1
ATOM 8046 C C . ALA C 1 232 ? 0.260 -169.402 106.611 1.00 3.62 232 ALA C C 1
ATOM 8047 O O . ALA C 1 232 ? 1.066 -170.325 106.676 1.00 2.00 232 ALA C O 1
ATOM 8049 N N . GLN C 1 233 ? 0.595 -168.219 106.107 1.00 4.47 233 GLN C N 1
ATOM 8050 C CA . GLN C 1 233 ? 1.945 -168.028 105.610 1.00 6.42 233 GLN C CA 1
ATOM 8051 C C . GLN C 1 233 ? 2.982 -168.083 106.723 1.00 9.32 233 GLN C C 1
ATOM 8052 O O . GLN C 1 233 ? 4.059 -168.648 106.532 1.00 11.00 233 GLN C O 1
ATOM 8058 N N . ALA C 1 234 ? 2.674 -167.462 107.864 1.00 9.71 234 ALA C N 1
ATOM 8059 C CA . ALA C 1 234 ? 3.563 -167.490 109.019 1.00 7.15 234 ALA C CA 1
ATOM 8060 C C . ALA C 1 234 ? 3.798 -168.926 109.488 1.00 7.73 234 ALA C C 1
ATOM 8061 O O . ALA C 1 234 ? 4.941 -169.341 109.675 1.00 9.25 234 ALA C O 1
ATOM 8063 N N . LEU C 1 235 ? 2.727 -169.706 109.571 1.00 6.41 235 LEU C N 1
ATOM 8064 C CA . LEU C 1 235 ? 2.802 -171.114 109.955 1.00 7.78 235 LEU C CA 1
ATOM 8065 C C . LEU C 1 235 ? 3.605 -171.931 108.963 1.00 10.60 235 LEU C C 1
ATOM 8066 O O . LEU C 1 235 ? 4.385 -172.788 109.346 1.00 11.27 235 LEU C O 1
ATOM 8071 N N . ASP C 1 236 ? 3.326 -171.741 107.678 1.00 11.30 236 ASP C N 1
ATOM 8072 C CA . ASP C 1 236 ? 4.081 -172.410 106.643 1.00 10.21 236 ASP C CA 1
ATOM 8073 C C . ASP C 1 236 ? 5.582 -172.144 106.781 1.00 10.17 236 ASP C C 1
ATOM 8074 O O . ASP C 1 236 ? 6.393 -172.999 106.459 1.00 11.54 236 ASP C O 1
ATOM 8079 N N . ALA C 1 237 ? 5.940 -170.940 107.210 1.00 8.09 237 ALA C N 1
ATOM 8080 C CA . ALA C 1 237 ? 7.348 -170.589 107.363 1.00 10.54 237 ALA C CA 1
ATOM 8081 C C . ALA C 1 237 ? 7.933 -171.052 108.710 1.00 12.14 237 ALA C C 1
ATOM 8082 O O . ALA C 1 237 ? 9.148 -170.935 108.927 1.00 13.34 237 ALA C O 1
ATOM 8084 N N . GLY C 1 238 ? 7.088 -171.644 109.560 1.00 8.92 238 GLY C N 1
ATOM 8085 C CA . GLY C 1 238 ? 7.513 -172.045 110.883 1.00 9.27 238 GLY C CA 1
ATOM 8086 C C . GLY C 1 238 ? 7.864 -170.873 111.783 1.00 10.45 238 GLY C C 1
ATOM 8087 O O . GLY C 1 238 ? 8.722 -171.028 112.666 1.00 11.23 238 GLY C O 1
ATOM 8088 N N . LYS C 1 239 ? 7.201 -169.726 111.583 1.00 6.97 239 LYS C N 1
ATOM 8089 C CA . LYS C 1 239 ? 7.552 -168.486 112.268 1.00 7.84 239 LYS C CA 1
ATOM 8090 C C . LYS C 1 239 ? 6.451 -167.870 113.122 1.00 5.86 239 LYS C C 1
ATOM 8091 O O . LYS C 1 239 ? 6.535 -166.700 113.468 1.00 7.19 239 LYS C O 1
ATOM 8097 N N . LEU C 1 240 ? 5.401 -168.626 113.417 1.00 6.96 240 LEU C N 1
ATOM 8098 C CA . LEU C 1 240 ? 4.390 -168.152 114.347 1.00 6.96 240 LEU C CA 1
ATOM 8099 C C . LEU C 1 240 ? 4.875 -168.353 115.804 1.00 7.34 240 LEU C C 1
ATOM 8100 O O . LEU C 1 240 ? 4.696 -169.415 116.388 1.00 7.89 240 LEU C O 1
ATOM 8105 N N . PHE C 1 241 ? 5.488 -167.316 116.367 1.00 7.03 241 PHE C N 1
ATOM 8106 C CA . PHE C 1 241 ? 6.071 -167.370 117.697 1.00 8.47 241 PHE C CA 1
ATOM 8107 C C . PHE C 1 241 ? 5.104 -166.893 118.779 1.00 11.30 241 PHE C C 1
ATOM 8108 O O . PHE C 1 241 ? 5.282 -167.220 119.959 1.00 12.98 241 PHE C O 1
ATOM 8116 N N . HIS C 1 242 ? 4.082 -166.136 118.371 1.00 9.35 242 HIS C N 1
ATOM 8117 C CA . HIS C 1 242 ? 3.130 -165.545 119.298 1.00 10.35 242 HIS C CA 1
ATOM 8118 C C . HIS C 1 242 ? 1.960 -165.085 118.422 1.00 12.51 242 HIS C C 1
ATOM 8119 O O . HIS C 1 242 ? 2.130 -164.933 117.208 1.00 11.61 242 HIS C O 1
ATOM 8126 N N . ILE C 1 243 ? 0.785 -164.860 119.014 1.00 10.77 243 ILE C N 1
ATOM 8127 C CA . ILE C 1 243 ? -0.315 -164.290 118.252 1.00 7.22 243 ILE C CA 1
ATOM 8128 C C . ILE C 1 243 ? -1.218 -163.441 119.112 1.00 8.75 243 ILE C C 1
ATOM 8129 O O . ILE C 1 243 ? -1.486 -163.784 120.262 1.00 9.67 243 ILE C O 1
ATOM 8134 N N . ASP C 1 244 ? -1.578 -162.271 118.597 1.00 7.66 244 ASP C N 1
ATOM 8135 C CA . ASP C 1 244 ? -2.471 -161.351 119.283 1.00 7.17 244 ASP C CA 1
ATOM 8136 C C . ASP C 1 244 ? -3.871 -161.458 118.721 1.00 7.29 244 ASP C C 1
ATOM 8137 O O . ASP C 1 244 ? -4.119 -161.169 117.534 1.00 9.37 244 ASP C O 1
ATOM 8142 N N . LEU C 1 245 ? -4.801 -161.760 119.616 1.00 7.02 245 LEU C N 1
ATOM 8143 C CA . LEU C 1 245 ? -6.190 -162.025 119.250 1.00 7.86 245 LEU C CA 1
ATOM 8144 C C . LEU C 1 245 ? -7.095 -160.901 119.738 1.00 7.83 245 LEU C C 1
ATOM 8145 O O . LEU C 1 245 ? -7.019 -160.491 120.899 1.00 9.51 245 LEU C O 1
ATOM 8150 N N . ASN C 1 246 ? -7.872 -160.346 118.810 1.00 5.17 246 ASN C N 1
ATOM 8151 C CA . ASN C 1 246 ? -8.861 -159.330 119.092 1.00 2.00 246 ASN C CA 1
ATOM 8152 C C . ASN C 1 246 ? -9.801 -159.238 117.873 1.00 4.93 246 ASN C C 1
ATOM 8153 O O . ASN C 1 246 ? -9.817 -160.136 117.019 1.00 2.00 246 ASN C O 1
ATOM 8158 N N . ASP C 1 247 ? -10.604 -158.181 117.802 1.00 4.72 247 ASP C N 1
ATOM 8159 C CA . ASP C 1 247 ? -11.387 -157.928 116.608 1.00 4.15 247 ASP C CA 1
ATOM 8160 C C . ASP C 1 247 ? -11.370 -156.470 116.192 1.00 5.45 247 ASP C C 1
ATOM 8161 O O . ASP C 1 247 ? -10.793 -155.613 116.872 1.00 6.33 247 ASP C O 1
ATOM 8166 N N . GLN C 1 248 ? -11.910 -156.209 115.006 1.00 6.42 248 GLN C N 1
ATOM 8167 C CA . GLN C 1 248 ? -11.634 -154.965 114.310 1.00 5.72 248 GLN C CA 1
ATOM 8168 C C . GLN C 1 248 ? -12.562 -154.865 113.106 1.00 7.59 248 GLN C C 1
ATOM 8169 O O . GLN C 1 248 ? -12.819 -155.873 112.447 1.00 8.70 248 GLN C O 1
ATOM 8175 N N . ARG C 1 249 ? -13.147 -153.685 112.902 1.00 7.95 249 ARG C N 1
ATOM 8176 C CA . ARG C 1 249 ? -13.839 -153.375 111.655 1.00 6.62 249 ARG C CA 1
ATOM 8177 C C . ARG C 1 249 ? -12.782 -152.763 110.727 1.00 6.97 249 ARG C C 1
ATOM 8178 O O . ARG C 1 249 ? -11.980 -151.910 111.148 1.00 4.12 249 ARG C O 1
ATOM 8186 N N . MET C 1 250 ? -12.804 -153.180 109.462 1.00 5.08 250 MET C N 1
ATOM 8187 C CA . MET C 1 250 ? -11.784 -152.789 108.487 1.00 5.92 250 MET C CA 1
ATOM 8188 C C . MET C 1 250 ? -11.666 -151.287 108.243 1.00 6.77 250 MET C C 1
ATOM 8189 O O . MET C 1 250 ? -12.599 -150.536 108.510 1.00 5.39 250 MET C O 1
ATOM 8194 N N . SER C 1 251 ? -10.463 -150.861 107.847 1.00 3.15 251 SER C N 1
ATOM 8195 C CA . SER C 1 251 ? -10.232 -149.533 107.289 1.00 4.04 251 SER C CA 1
ATOM 8196 C C . SER C 1 251 ? -10.492 -148.358 108.255 1.00 7.00 251 SER C C 1
ATOM 8197 O O . SER C 1 251 ? -11.022 -147.297 107.850 1.00 3.22 251 SER C O 1
ATOM 8200 N N . ARG C 1 252 ? -10.072 -148.518 109.510 1.00 5.59 252 ARG C N 1
ATOM 8201 C CA . ARG C 1 252 ? -10.103 -147.394 110.452 1.00 6.57 252 ARG C CA 1
ATOM 8202 C C . ARG C 1 252 ? -9.076 -147.603 111.536 1.00 7.47 252 ARG C C 1
ATOM 8203 O O . ARG C 1 252 ? -8.340 -148.602 111.504 1.00 4.30 252 ARG C O 1
ATOM 8211 N N . PHE C 1 253 ? -9.085 -146.697 112.522 1.00 7.20 253 PHE C N 1
ATOM 8212 C CA . PHE C 1 253 ? -8.223 -146.772 113.716 1.00 4.26 253 PHE C CA 1
ATOM 8213 C C . PHE C 1 253 ? -8.299 -148.130 114.420 1.00 4.96 253 PHE C C 1
ATOM 8214 O O . PHE C 1 253 ? -9.337 -148.822 114.340 1.00 4.87 253 PHE C O 1
ATOM 8222 N N . ASP C 1 254 ? -7.195 -148.543 115.063 1.00 5.72 254 ASP C N 1
ATOM 8223 C CA . ASP C 1 254 ? -7.163 -149.818 115.790 1.00 7.03 254 ASP C CA 1
ATOM 8224 C C . ASP C 1 254 ? -8.176 -149.766 116.934 1.00 8.97 254 ASP C C 1
ATOM 8225 O O . ASP C 1 254 ? -8.070 -148.925 117.834 1.00 9.57 254 ASP C O 1
ATOM 8230 N N . GLN C 1 255 ? -9.148 -150.675 116.886 1.00 10.08 255 GLN C N 1
ATOM 8231 C CA . GLN C 1 255 ? -10.258 -150.712 117.851 1.00 9.08 255 GLN C CA 1
ATOM 8232 C C . GLN C 1 255 ? -9.961 -151.620 119.039 1.00 9.35 255 GLN C C 1
ATOM 8233 O O . GLN C 1 255 ? -10.508 -151.413 120.120 1.00 11.44 255 GLN C O 1
ATOM 8239 N N . ASP C 1 256 ? -9.137 -152.644 118.826 1.00 9.72 256 ASP C N 1
ATOM 8240 C CA . ASP C 1 256 ? -8.798 -153.598 119.873 1.00 12.47 256 ASP C CA 1
ATOM 8241 C C . ASP C 1 256 ? -10.040 -154.190 120.535 1.00 12.66 256 ASP C C 1
ATOM 8242 O O . ASP C 1 256 ? -10.151 -154.198 121.769 1.00 14.26 256 ASP C O 1
ATOM 8247 N N . LEU C 1 257 ? -10.970 -154.684 119.717 1.00 8.51 257 LEU C N 1
ATOM 8248 C CA . LEU C 1 257 ? -12.236 -155.182 120.221 1.00 3.02 257 LEU C CA 1
ATOM 8249 C C . LEU C 1 257 ? -12.077 -156.553 120.860 1.00 6.40 257 LEU C C 1
ATOM 8250 O O . LEU C 1 257 ? -11.101 -157.264 120.607 1.00 7.47 257 LEU C O 1
ATOM 8255 N N . ARG C 1 258 ? -13.052 -156.940 121.682 1.00 6.55 258 ARG C N 1
ATOM 8256 C CA . ARG C 1 258 ? -13.082 -158.280 122.264 1.00 7.06 258 ARG C CA 1
ATOM 8257 C C . ARG C 1 258 ? -12.994 -159.288 121.121 1.00 7.75 258 ARG C C 1
ATOM 8258 O O . ARG C 1 258 ? -13.627 -159.100 120.087 1.00 9.79 258 ARG C O 1
ATOM 8266 N N . PHE C 1 259 ? -12.245 -160.365 121.319 1.00 7.13 259 PHE C N 1
ATOM 8267 C CA . PHE C 1 259 ? -12.069 -161.372 120.280 1.00 8.78 259 PHE C CA 1
ATOM 8268 C C . PHE C 1 259 ? -13.407 -161.971 119.849 1.00 8.79 259 PHE C C 1
ATOM 8269 O O . PHE C 1 259 ? -14.201 -162.366 120.684 1.00 11.37 259 PHE C O 1
ATOM 8277 N N . GLY C 1 260 ? -13.605 -162.114 118.543 1.00 8.62 260 GLY C N 1
ATOM 8278 C CA . GLY C 1 260 ? -14.771 -162.815 118.038 1.00 8.86 260 GLY C CA 1
ATOM 8279 C C . GLY C 1 260 ? -16.044 -161.981 118.037 1.00 10.97 260 GLY C C 1
ATOM 8280 O O . GLY C 1 260 ? -17.090 -162.464 117.613 1.00 15.03 260 GLY C O 1
ATOM 8281 N N . SER C 1 261 ? -15.935 -160.704 118.392 1.00 8.49 261 SER C N 1
ATOM 8282 C CA . SER C 1 261 ? -17.113 -159.888 118.585 1.00 9.45 261 SER C CA 1
ATOM 8283 C C . SER C 1 261 ? -17.708 -159.311 117.314 1.00 10.63 261 SER C C 1
ATOM 8284 O O . SER C 1 261 ? -18.862 -158.919 117.322 1.00 12.21 261 SER C O 1
ATOM 8287 N N . GLU C 1 262 ? -16.879 -159.079 116.298 1.00 12.38 262 GLU C N 1
ATOM 8288 C CA . GLU C 1 262 ? -17.343 -158.479 115.042 1.00 12.34 262 GLU C CA 1
ATOM 8289 C C . GLU C 1 262 ? -17.326 -159.497 113.905 1.00 13.49 262 GLU C C 1
ATOM 8290 O O . GLU C 1 262 ? -18.265 -159.554 113.110 1.00 17.01 262 GLU C O 1
ATOM 8296 N N . ASN C 1 263 ? -16.193 -160.181 113.752 1.00 11.19 263 ASN C N 1
ATOM 8297 C CA . ASN C 1 263 ? -15.931 -161.047 112.606 1.00 10.49 263 ASN C CA 1
ATOM 8298 C C . ASN C 1 263 ? -15.929 -162.507 113.031 1.00 9.88 263 ASN C C 1
ATOM 8299 O O . ASN C 1 263 ? -14.875 -163.156 113.063 1.00 6.73 263 ASN C O 1
ATOM 8304 N N . LEU C 1 264 ? -17.126 -163.043 113.279 1.00 9.71 264 LEU C N 1
ATOM 8305 C CA . LEU C 1 264 ? -17.270 -164.401 113.809 1.00 10.00 264 LEU C CA 1
ATOM 8306 C C . LEU C 1 264 ? -16.645 -165.464 112.930 1.00 9.75 264 LEU C C 1
ATOM 8307 O O . LEU C 1 264 ? -16.045 -166.418 113.429 1.00 9.63 264 LEU C O 1
ATOM 8312 N N . LYS C 1 265 ? -16.998 -165.423 111.652 1.00 8.51 265 LYS C N 1
ATOM 8313 C CA . LYS C 1 265 ? -16.571 -166.455 110.714 1.00 7.43 265 LYS C CA 1
ATOM 8314 C C . LYS C 1 265 ? -15.044 -166.487 110.564 1.00 6.33 265 LYS C C 1
ATOM 8315 O O . LYS C 1 265 ? -14.450 -167.559 110.526 1.00 5.72 265 LYS C O 1
ATOM 8321 N N . ALA C 1 266 ? -14.417 -165.314 110.476 1.00 5.45 266 ALA C N 1
ATOM 8322 C CA . ALA C 1 266 ? -12.958 -165.208 110.409 1.00 6.39 266 ALA C CA 1
ATOM 8323 C C . ALA C 1 266 ? -12.292 -165.709 111.704 1.00 8.58 266 ALA C C 1
ATOM 8324 O O . ALA C 1 266 ? -11.308 -166.477 111.677 1.00 8.94 266 ALA C O 1
ATOM 8326 N N . ALA C 1 267 ? -12.900 -165.358 112.835 1.00 8.14 267 ALA C N 1
ATOM 8327 C CA . ALA C 1 267 ? -12.483 -165.886 114.131 1.00 7.40 267 ALA C CA 1
ATOM 8328 C C . ALA C 1 267 ? -12.562 -167.403 114.139 1.00 5.13 267 ALA C C 1
ATOM 8329 O O . ALA C 1 267 ? -11.655 -168.080 114.606 1.00 7.24 267 ALA C O 1
ATOM 8331 N N . PHE C 1 268 ? -13.692 -167.923 113.688 1.00 6.43 268 PHE C N 1
ATOM 8332 C CA . PHE C 1 268 ? -13.929 -169.368 113.567 1.00 6.86 268 PHE C CA 1
ATOM 8333 C C . PHE C 1 268 ? -12.790 -170.066 112.841 1.00 8.20 268 PHE C C 1
ATOM 8334 O O . PHE C 1 268 ? -12.232 -171.049 113.325 1.00 10.47 268 PHE C O 1
ATOM 8342 N N . PHE C 1 269 ? -12.384 -169.522 111.700 1.00 11.08 269 PHE C N 1
ATOM 8343 C CA . PHE C 1 269 ? -11.414 -170.230 110.877 1.00 11.80 269 PHE C CA 1
ATOM 8344 C C . PHE C 1 269 ? -9.996 -169.982 111.351 1.00 10.97 269 PHE C C 1
ATOM 8345 O O . PHE C 1 269 ? -9.124 -170.814 111.120 1.00 9.88 269 PHE C O 1
ATOM 8353 N N . LEU C 1 270 ? -9.806 -168.919 112.135 1.00 10.24 270 LEU C N 1
ATOM 8354 C CA . LEU C 1 270 ? -8.514 -168.674 112.753 1.00 9.87 270 LEU C CA 1
ATOM 8355 C C . LEU C 1 270 ? -8.278 -169.705 113.856 1.00 8.82 270 LEU C C 1
ATOM 8356 O O . LEU C 1 270 ? -7.233 -170.333 113.916 1.00 7.74 270 LEU C O 1
ATOM 8361 N N . VAL C 1 271 ? -9.267 -169.885 114.720 1.00 8.68 271 VAL C N 1
ATOM 8362 C CA . VAL C 1 271 ? -9.148 -170.850 115.805 1.00 7.93 271 VAL C CA 1
ATOM 8363 C C . VAL C 1 271 ? -8.957 -172.239 115.216 1.00 7.32 271 VAL C C 1
ATOM 8364 O O . VAL C 1 271 ? -8.060 -172.972 115.618 1.00 6.31 271 VAL C O 1
ATOM 8368 N N . ASP C 1 272 ? -9.719 -172.549 114.178 1.00 8.95 272 ASP C N 1
ATOM 8369 C CA . ASP C 1 272 ? -9.559 -173.834 113.516 1.00 12.30 272 ASP C CA 1
ATOM 8370 C C . ASP C 1 272 ? -8.108 -174.006 113.027 1.00 13.94 272 ASP C C 1
ATOM 8371 O O . ASP C 1 272 ? -7.481 -175.020 113.315 1.00 15.03 272 ASP C O 1
ATOM 8376 N N . LEU C 1 273 ? -7.542 -172.955 112.427 1.00 11.99 273 LEU C N 1
ATOM 8377 C CA . LEU C 1 273 ? -6.192 -173.012 111.873 1.00 9.45 273 LEU C CA 1
ATOM 8378 C C . LEU C 1 273 ? -5.126 -173.188 112.958 1.00 8.46 273 LEU C C 1
ATOM 8379 O O . LEU C 1 273 ? -4.207 -173.970 112.774 1.00 5.33 273 LEU C O 1
ATOM 8384 N N . LEU C 1 274 ? -5.243 -172.444 114.063 1.00 6.73 274 LEU C N 1
ATOM 8385 C CA . LEU C 1 274 ? -4.286 -172.529 115.173 1.00 7.71 274 LEU C CA 1
ATOM 8386 C C . LEU C 1 274 ? -4.356 -173.896 115.814 1.00 9.20 274 LEU C C 1
ATOM 8387 O O . LEU C 1 274 ? -3.331 -174.527 116.078 1.00 10.08 274 LEU C O 1
ATOM 8392 N N . GLU C 1 275 ? -5.580 -174.354 116.051 1.00 11.55 275 GLU C N 1
ATOM 8393 C CA . GLU C 1 275 ? -5.798 -175.595 116.765 1.00 15.06 275 GLU C CA 1
ATOM 8394 C C . GLU C 1 275 ? -5.372 -176.809 115.965 1.00 17.55 275 GLU C C 1
ATOM 8395 O O . GLU C 1 275 ? -4.813 -177.754 116.523 1.00 20.43 275 GLU C O 1
ATOM 8401 N N . SER C 1 276 ? -5.621 -176.793 114.661 1.00 16.35 276 SER C N 1
ATOM 8402 C CA . SER C 1 276 ? -5.286 -177.960 113.866 1.00 17.68 276 SER C CA 1
ATOM 8403 C C . SER C 1 276 ? -3.834 -177.937 113.382 1.00 17.43 276 SER C C 1
ATOM 8404 O O . SER C 1 276 ? -3.360 -178.906 112.809 1.00 18.63 276 SER C O 1
ATOM 8407 N N . SER C 1 277 ? -3.126 -176.845 113.656 1.00 18.98 277 SER C N 1
ATOM 8408 C CA . SER C 1 277 ? -1.734 -176.696 113.252 1.00 22.57 277 SER C CA 1
ATOM 8409 C C . SER C 1 277 ? -0.751 -177.142 114.324 1.00 22.74 277 SER C C 1
ATOM 8410 O O . SER C 1 277 ? 0.457 -177.184 114.092 1.00 23.66 277 SER C O 1
ATOM 8413 N N . GLY C 1 278 ? -1.253 -177.375 115.525 1.00 22.36 278 GLY C N 1
ATOM 8414 C CA . GLY C 1 278 ? -0.363 -177.686 116.625 1.00 23.77 278 GLY C CA 1
ATOM 8415 C C . GLY C 1 278 ? 0.482 -176.496 117.053 1.00 22.90 278 GLY C C 1
ATOM 8416 O O . GLY C 1 278 ? 1.661 -176.640 117.418 1.00 22.17 278 GLY C O 1
ATOM 8417 N N . TYR C 1 279 ? -0.103 -175.309 116.945 1.00 20.25 279 TYR C N 1
ATOM 8418 C CA . TYR C 1 279 ? 0.488 -174.120 117.518 1.00 17.49 279 TYR C CA 1
ATOM 8419 C C . TYR C 1 279 ? 0.475 -174.311 119.034 1.00 17.06 279 TYR C C 1
ATOM 8420 O O . TYR C 1 279 ? -0.530 -174.698 119.609 1.00 17.45 279 TYR C O 1
ATOM 8429 N N . GLN C 1 280 ? 1.608 -174.036 119.667 1.00 19.08 280 GLN C N 1
ATOM 8430 C CA . GLN C 1 280 ? 1.782 -174.296 121.086 1.00 20.72 280 GLN C CA 1
ATOM 8431 C C . GLN C 1 280 ? 2.034 -173.029 121.894 1.00 17.88 280 GLN C C 1
ATOM 8432 O O . GLN C 1 280 ? 2.272 -173.107 123.092 1.00 21.34 280 GLN C O 1
ATOM 8438 N N . GLY C 1 281 ? 2.086 -171.880 121.233 1.00 15.07 281 GLY C N 1
ATOM 8439 C CA . GLY C 1 281 ? 2.411 -170.645 121.928 1.00 9.46 281 GLY C CA 1
ATOM 8440 C C . GLY C 1 281 ? 1.228 -170.012 122.629 1.00 6.57 281 GLY C C 1
ATOM 8441 O O . GLY C 1 281 ? 0.147 -170.584 122.671 1.00 7.12 281 GLY C O 1
ATOM 8442 N N . PRO C 1 282 ? 1.424 -168.841 123.233 1.00 6.44 282 PRO C N 1
ATOM 8443 C CA . PRO C 1 282 ? 0.345 -168.137 123.925 1.00 5.89 282 PRO C CA 1
ATOM 8444 C C . PRO C 1 282 ? -0.728 -167.691 122.960 1.00 8.66 282 PRO C C 1
ATOM 8445 O O . PRO C 1 282 ? -0.426 -167.343 121.816 1.00 9.19 282 PRO C O 1
ATOM 8449 N N . ARG C 1 283 ? -1.979 -167.726 123.416 1.00 8.39 283 ARG C N 1
ATOM 8450 C CA . ARG C 1 283 ? -3.077 -166.990 122.781 1.00 5.42 283 ARG C CA 1
ATOM 8451 C C . ARG C 1 283 ? -3.288 -165.692 123.558 1.00 5.89 283 ARG C C 1
ATOM 8452 O O . ARG C 1 283 ? -3.852 -165.705 124.647 1.00 6.90 283 ARG C O 1
ATOM 8460 N N . HIS C 1 284 ? -2.698 -164.606 123.072 1.00 6.49 284 HIS C N 1
ATOM 8461 C CA . HIS C 1 284 ? -2.745 -163.328 123.750 1.00 5.24 284 HIS C CA 1
ATOM 8462 C C . HIS C 1 284 ? -3.910 -162.486 123.251 1.00 8.14 284 HIS C C 1
ATOM 8463 O O . HIS C 1 284 ? -4.023 -162.220 122.058 1.00 10.25 284 HIS C O 1
ATOM 8470 N N . PHE C 1 285 ? -4.695 -161.955 124.183 1.00 7.69 285 PHE C N 1
ATOM 8471 C CA . PHE C 1 285 ? -5.770 -161.032 123.848 1.00 6.20 285 PHE C CA 1
ATOM 8472 C C . PHE C 1 285 ? -5.321 -159.607 123.993 1.00 9.46 285 PHE C C 1
ATOM 8473 O O . PHE C 1 285 ? -5.447 -159.012 125.061 1.00 9.89 285 PHE C O 1
ATOM 8481 N N . ASP C 1 286 ? -4.706 -159.093 122.928 1.00 10.01 286 ASP C N 1
ATOM 8482 C CA . ASP C 1 286 ? -4.197 -157.738 122.907 1.00 9.50 286 ASP C CA 1
ATOM 8483 C C . ASP C 1 286 ? -5.357 -156.825 122.565 1.00 11.36 286 ASP C C 1
ATOM 8484 O O . ASP C 1 286 ? -5.479 -156.331 121.443 1.00 11.18 286 ASP C O 1
ATOM 8489 N N . ALA C 1 287 ? -6.188 -156.582 123.568 1.00 11.39 287 ALA C N 1
ATOM 8490 C CA . ALA C 1 287 ? -7.402 -155.811 123.393 1.00 11.68 287 ALA C CA 1
ATOM 8491 C C . ALA C 1 287 ? -7.769 -155.153 124.719 1.00 13.38 287 ALA C C 1
ATOM 8492 O O . ALA C 1 287 ? -7.159 -155.422 125.758 1.00 9.97 287 ALA C O 1
ATOM 8494 N N . HIS C 1 288 ? -8.807 -154.327 124.690 1.00 13.92 288 HIS C N 1
ATOM 8495 C CA . HIS C 1 288 ? -9.314 -153.704 125.902 1.00 12.44 288 HIS C CA 1
ATOM 8496 C C . HIS C 1 288 ? -10.817 -153.496 125.842 1.00 12.11 288 HIS C C 1
ATOM 8497 O O . HIS C 1 288 ? -11.437 -153.669 124.790 1.00 13.42 288 HIS C O 1
ATOM 8504 N N . ALA C 1 289 ? -11.406 -153.266 127.010 1.00 10.12 289 ALA C N 1
ATOM 8505 C CA . ALA C 1 289 ? -12.842 -153.124 127.132 1.00 8.95 289 ALA C CA 1
ATOM 8506 C C . ALA C 1 289 ? -13.262 -151.851 126.422 1.00 6.02 289 ALA C C 1
ATOM 8507 O O . ALA C 1 289 ? -12.459 -150.956 126.221 1.00 4.49 289 ALA C O 1
ATOM 8509 N N . LEU C 1 290 ? -14.521 -151.807 126.013 1.00 8.04 290 LEU C N 1
ATOM 8510 C CA . LEU C 1 290 ? -15.124 -150.609 125.423 1.00 7.40 290 LEU C CA 1
ATOM 8511 C C . LEU C 1 290 ? -15.044 -149.477 126.433 1.00 8.57 290 LEU C C 1
ATOM 8512 O O . LEU C 1 290 ? -15.067 -149.721 127.641 1.00 8.82 290 LEU C O 1
ATOM 8517 N N . ARG C 1 291 ? -14.928 -148.251 125.935 1.00 5.33 291 ARG C N 1
ATOM 8518 C CA . ARG C 1 291 ? -14.816 -147.079 126.778 1.00 7.57 291 ARG C CA 1
ATOM 8519 C C . ARG C 1 291 ? -16.089 -146.802 127.564 1.00 7.46 291 ARG C C 1
ATOM 8520 O O . ARG C 1 291 ? -16.080 -145.956 128.453 1.00 9.77 291 ARG C O 1
ATOM 8528 N N . THR C 1 292 ? -17.167 -147.515 127.258 1.00 4.96 292 THR C N 1
ATOM 8529 C CA . THR C 1 292 ? -18.441 -147.329 127.958 1.00 6.90 292 THR C CA 1
ATOM 8530 C C . THR C 1 292 ? -18.505 -148.140 129.262 1.00 10.85 292 THR C C 1
ATOM 8531 O O . THR C 1 292 ? -19.545 -148.167 129.931 1.00 8.99 292 THR C O 1
ATOM 8535 N N . GLU C 1 293 ? -17.415 -148.847 129.585 1.00 10.49 293 GLU C N 1
ATOM 8536 C CA . GLU C 1 293 ? -17.435 -149.855 130.643 1.00 9.28 293 GLU C CA 1
ATOM 8537 C C . GLU C 1 293 ? -16.770 -149.378 131.936 1.00 10.33 293 GLU C C 1
ATOM 8538 O O . GLU C 1 293 ? -15.767 -148.653 131.905 1.00 6.74 293 GLU C O 1
ATOM 8544 N N . ASP C 1 294 ? -17.324 -149.807 133.068 1.00 10.68 294 ASP C N 1
ATOM 8545 C CA . ASP C 1 294 ? -16.643 -149.665 134.347 1.00 13.14 294 ASP C CA 1
ATOM 8546 C C . ASP C 1 294 ? -15.759 -150.899 134.569 1.00 16.91 294 ASP C C 1
ATOM 8547 O O . ASP C 1 294 ? -15.570 -151.698 133.649 1.00 19.49 294 ASP C O 1
ATOM 8552 N N . GLU C 1 295 ? -15.237 -151.087 135.775 1.00 19.45 295 GLU C N 1
ATOM 8553 C CA . GLU C 1 295 ? -14.282 -152.169 135.996 1.00 18.72 295 GLU C CA 1
ATOM 8554 C C . GLU C 1 295 ? -14.917 -153.537 135.916 1.00 17.15 295 GLU C C 1
ATOM 8555 O O . GLU C 1 295 ? -14.266 -154.503 135.531 1.00 16.59 295 GLU C O 1
ATOM 8561 N N . GLU C 1 296 ? -16.197 -153.625 136.234 1.00 17.84 296 GLU C N 1
ATOM 8562 C CA . GLU C 1 296 ? -16.900 -154.894 136.113 1.00 22.10 296 GLU C CA 1
ATOM 8563 C C . GLU C 1 296 ? -16.955 -155.282 134.645 1.00 21.00 296 GLU C C 1
ATOM 8564 O O . GLU C 1 296 ? -16.810 -156.457 134.303 1.00 19.96 296 GLU C O 1
ATOM 8570 N N . GLY C 1 297 ? -17.157 -154.283 133.782 1.00 19.60 297 GLY C N 1
ATOM 8571 C CA . GLY C 1 297 ? -17.172 -154.516 132.346 1.00 17.05 297 GLY C CA 1
ATOM 8572 C C . GLY C 1 297 ? -15.833 -154.980 131.799 1.00 14.55 297 GLY C C 1
ATOM 8573 O O . GLY C 1 297 ? -15.778 -155.777 130.870 1.00 15.66 297 GLY C O 1
ATOM 8574 N N . VAL C 1 298 ? -14.752 -154.524 132.419 1.00 12.03 298 VAL C N 1
ATOM 8575 C CA . VAL C 1 298 ? -13.415 -155.004 132.102 1.00 9.26 298 VAL C CA 1
ATOM 8576 C C . VAL C 1 298 ? -13.244 -156.508 132.310 1.00 10.90 298 VAL C C 1
ATOM 8577 O O . VAL C 1 298 ? -12.744 -157.206 131.421 1.00 15.11 298 VAL C O 1
ATOM 8581 N N . TRP C 1 299 ? -13.712 -157.028 133.438 1.00 5.60 299 TRP C N 1
ATOM 8582 C CA . TRP C 1 299 ? -13.633 -158.461 133.652 1.00 7.86 299 TRP C CA 1
ATOM 8583 C C . TRP C 1 299 ? -14.632 -159.277 132.817 1.00 7.18 299 TRP C C 1
ATOM 8584 O O . TRP C 1 299 ? -14.346 -160.427 132.464 1.00 9.07 299 TRP C O 1
ATOM 8595 N N . ALA C 1 300 ? -15.720 -158.642 132.376 1.00 7.78 300 ALA C N 1
ATOM 8596 C CA . ALA C 1 300 ? -16.660 -159.292 131.447 1.00 8.53 300 ALA C CA 1
ATOM 8597 C C . ALA C 1 300 ? -16.006 -159.430 130.089 1.00 9.46 300 ALA C C 1
ATOM 8598 O O . ALA C 1 300 ? -16.137 -160.457 129.423 1.00 10.52 300 ALA C O 1
ATOM 8600 N N . PHE C 1 301 ? -15.355 -158.349 129.664 1.00 9.74 301 PHE C N 1
ATOM 8601 C CA . PHE C 1 301 ? -14.498 -158.345 128.490 1.00 10.30 301 PHE C CA 1
ATOM 8602 C C . PHE C 1 301 ? -13.495 -159.502 128.514 1.00 13.42 301 PHE C C 1
ATOM 8603 O O . PHE C 1 301 ? -13.414 -160.273 127.549 1.00 15.66 301 PHE C O 1
ATOM 8611 N N . ALA C 1 302 ? -12.732 -159.620 129.609 1.00 12.84 302 ALA C N 1
ATOM 8612 C CA . ALA C 1 302 ? -11.699 -160.645 129.721 1.00 10.63 302 ALA C CA 1
ATOM 8613 C C . ALA C 1 302 ? -12.289 -162.043 129.645 1.00 12.30 302 ALA C C 1
ATOM 8614 O O . ALA C 1 302 ? -11.834 -162.875 128.861 1.00 11.58 302 ALA C O 1
ATOM 8616 N N . ARG C 1 303 ? -13.386 -162.261 130.362 1.00 11.77 303 ARG C N 1
ATOM 8617 C CA . ARG C 1 303 ? -14.040 -163.551 130.360 1.00 12.48 303 ARG C CA 1
ATOM 8618 C C . ARG C 1 303 ? -14.560 -163.905 128.983 1.00 12.84 303 ARG C C 1
ATOM 8619 O O . ARG C 1 303 ? -14.438 -165.049 128.559 1.00 12.70 303 ARG C O 1
ATOM 8627 N N . GLY C 1 304 ? -15.160 -162.932 128.301 1.00 11.68 304 GLY C N 1
ATOM 8628 C CA . GLY C 1 304 ? -15.704 -163.170 126.974 1.00 8.90 304 GLY C CA 1
ATOM 8629 C C . GLY C 1 304 ? -14.681 -163.529 125.904 1.00 9.00 304 GLY C C 1
ATOM 8630 O O . GLY C 1 304 ? -14.990 -164.305 125.008 1.00 10.27 304 GLY C O 1
ATOM 8631 N N . CYS C 1 305 ? -13.482 -162.941 125.971 1.00 6.82 305 CYS C N 1
ATOM 8632 C CA . CYS C 1 305 ? -12.411 -163.305 125.056 1.00 6.17 305 CYS C CA 1
ATOM 8633 C C . CYS C 1 305 ? -12.177 -164.797 125.082 1.00 7.58 305 CYS C C 1
ATOM 8634 O O . CYS C 1 305 ? -12.191 -165.458 124.044 1.00 8.57 305 CYS C O 1
ATOM 8637 N N . MET C 1 306 ? -11.910 -165.318 126.278 1.00 8.55 306 MET C N 1
ATOM 8638 C CA . MET C 1 306 ? -11.549 -166.723 126.459 1.00 7.52 306 MET C CA 1
ATOM 8639 C C . MET C 1 306 ? -12.716 -167.649 126.169 1.00 6.94 306 MET C C 1
ATOM 8640 O O . MET C 1 306 ? -12.554 -168.708 125.540 1.00 10.17 306 MET C O 1
ATOM 8645 N N . ARG C 1 307 ? -13.905 -167.206 126.549 1.00 4.86 307 ARG C N 1
ATOM 8646 C CA . ARG C 1 307 ? -15.102 -168.016 126.392 1.00 7.18 307 ARG C CA 1
ATOM 8647 C C . ARG C 1 307 ? -15.441 -168.202 124.914 1.00 5.79 307 ARG C C 1
ATOM 8648 O O . ARG C 1 307 ? -15.660 -169.316 124.449 1.00 4.66 307 ARG C O 1
ATOM 8656 N N . THR C 1 308 ? -15.387 -167.103 124.167 1.00 6.70 308 THR C N 1
ATOM 8657 C CA . THR C 1 308 ? -15.605 -167.142 122.729 1.00 8.49 308 THR C CA 1
ATOM 8658 C C . THR C 1 308 ? -14.587 -168.017 122.002 1.00 7.01 308 THR C C 1
ATOM 8659 O O . THR C 1 308 ? -14.972 -168.844 121.178 1.00 8.20 308 THR C O 1
ATOM 8663 N N . TYR C 1 309 ? -13.315 -167.928 122.398 1.00 6.80 309 TYR C N 1
ATOM 8664 C CA . TYR C 1 309 ? -12.292 -168.801 121.818 1.00 9.12 309 TYR C CA 1
ATOM 8665 C C . TYR C 1 309 ? -12.620 -170.280 122.027 1.00 10.62 309 TYR C C 1
ATOM 8666 O O . TYR C 1 309 ? -12.567 -171.069 121.079 1.00 12.16 309 TYR C O 1
ATOM 8675 N N . LEU C 1 310 ? -13.109 -170.627 123.219 1.00 11.50 310 LEU C N 1
ATOM 8676 C CA . LEU C 1 310 ? -13.404 -172.019 123.534 1.00 8.85 310 LEU C CA 1
ATOM 8677 C C . LEU C 1 310 ? -14.687 -172.546 122.875 1.00 9.14 310 LEU C C 1
ATOM 8678 O O . LEU C 1 310 ? -14.747 -173.717 122.487 1.00 8.06 310 LEU C O 1
ATOM 8683 N N . ILE C 1 311 ? -15.703 -171.689 122.725 1.00 9.27 311 ILE C N 1
ATOM 8684 C CA . ILE C 1 311 ? -16.904 -172.069 121.971 1.00 7.01 311 ILE C CA 1
ATOM 8685 C C . ILE C 1 311 ? -16.555 -172.335 120.487 1.00 9.73 311 ILE C C 1
ATOM 8686 O O . ILE C 1 311 ? -16.936 -173.365 119.933 1.00 10.22 311 ILE C O 1
ATOM 8691 N N . LEU C 1 312 ? -15.696 -171.490 119.911 1.00 8.38 312 LEU C N 1
ATOM 8692 C CA . LEU C 1 312 ? -15.285 -171.625 118.510 1.00 9.30 312 LEU C CA 1
ATOM 8693 C C . LEU C 1 312 ? -14.386 -172.841 118.276 1.00 11.23 312 LEU C C 1
ATOM 8694 O O . LEU C 1 312 ? -14.502 -173.526 117.255 1.00 14.11 312 LEU C O 1
ATOM 8699 N N . LYS C 1 313 ? -13.519 -173.133 119.239 1.00 12.51 313 LYS C N 1
ATOM 8700 C CA . LYS C 1 313 ? -12.664 -174.320 119.180 1.00 12.78 313 LYS C CA 1
ATOM 8701 C C . LYS C 1 313 ? -13.481 -175.601 119.118 1.00 12.01 313 LYS C C 1
ATOM 8702 O O . LYS C 1 313 ? -13.222 -176.461 118.288 1.00 13.59 313 LYS C O 1
ATOM 8708 N N . GLU C 1 314 ? -14.485 -175.703 119.980 1.00 11.43 314 GLU C N 1
ATOM 8709 C CA . GLU C 1 314 ? -15.368 -176.866 120.032 1.00 11.76 314 GLU C CA 1
ATOM 8710 C C . GLU C 1 314 ? -16.163 -176.990 118.746 1.00 10.49 314 GLU C C 1
ATOM 8711 O O . GLU C 1 314 ? -16.261 -178.067 118.169 1.00 9.67 314 GLU C O 1
ATOM 8717 N N . ARG C 1 315 ? -16.667 -175.862 118.263 1.00 9.83 315 ARG C N 1
ATOM 8718 C CA . ARG C 1 315 ? -17.495 -175.835 117.060 1.00 9.95 315 ARG C CA 1
ATOM 8719 C C . ARG C 1 315 ? -16.704 -176.233 115.828 1.00 8.76 315 ARG C C 1
ATOM 8720 O O . ARG C 1 315 ? -17.205 -176.944 114.956 1.00 6.46 315 ARG C O 1
ATOM 8728 N N . ALA C 1 316 ? -15.457 -175.788 115.782 1.00 7.86 316 ALA C N 1
ATOM 8729 C CA . ALA C 1 316 ? -14.570 -176.148 114.694 1.00 10.34 316 ALA C CA 1
ATOM 8730 C C . ALA C 1 316 ? -14.312 -177.637 114.655 1.00 11.11 316 ALA C C 1
ATOM 8731 O O . ALA C 1 316 ? -14.282 -178.227 113.585 1.00 15.21 316 ALA C O 1
ATOM 8733 N N . GLU C 1 317 ? -14.174 -178.262 115.812 1.00 13.87 317 GLU C N 1
ATOM 8734 C CA . GLU C 1 317 ? -13.987 -179.719 115.857 1.00 17.01 317 GLU C CA 1
ATOM 8735 C C . GLU C 1 317 ? -15.201 -180.453 115.300 1.00 16.31 317 GLU C C 1
ATOM 8736 O O . GLU C 1 317 ? -15.067 -181.365 114.484 1.00 19.76 317 GLU C O 1
ATOM 8742 N N . ALA C 1 318 ? -16.388 -180.015 115.697 1.00 16.14 318 ALA C N 1
ATOM 8743 C CA . ALA C 1 318 ? -17.636 -180.624 115.254 1.00 12.43 318 ALA C CA 1
ATOM 8744 C C . ALA C 1 318 ? -17.851 -180.425 113.755 1.00 15.08 318 ALA C C 1
ATOM 8745 O O . ALA C 1 318 ? -18.416 -181.279 113.078 1.00 16.20 318 ALA C O 1
ATOM 8747 N N . PHE C 1 319 ? -17.465 -179.260 113.249 1.00 16.56 319 PHE C N 1
ATOM 8748 C CA . PHE C 1 319 ? -17.571 -178.976 111.813 1.00 16.11 319 PHE C CA 1
ATOM 8749 C C . PHE C 1 319 ? -16.716 -179.945 110.997 1.00 16.79 319 PHE C C 1
ATOM 8750 O O . PHE C 1 319 ? -17.184 -180.509 110.014 1.00 15.17 319 PHE C O 1
ATOM 8758 N N . ARG C 1 320 ? -15.464 -180.128 111.413 1.00 18.80 320 ARG C N 1
ATOM 8759 C CA . ARG C 1 320 ? -14.525 -180.971 110.685 1.00 23.40 320 ARG C CA 1
ATOM 8760 C C . ARG C 1 320 ? -14.929 -182.458 110.636 1.00 25.96 320 ARG C C 1
ATOM 8761 O O . ARG C 1 320 ? -14.533 -183.187 109.723 1.00 27.25 320 ARG C O 1
ATOM 8769 N N . GLU C 1 321 ? -15.778 -182.887 111.569 1.00 27.33 321 GLU C N 1
ATOM 8770 C CA . GLU C 1 321 ? -16.220 -184.277 111.610 1.00 27.96 321 GLU C CA 1
ATOM 8771 C C . GLU C 1 321 ? -17.631 -184.492 111.069 1.00 25.95 321 GLU C C 1
ATOM 8772 O O . GLU C 1 321 ? -18.144 -185.595 111.104 1.00 26.64 321 GLU C O 1
ATOM 8778 N N . ASP C 1 322 ? -18.248 -183.450 110.536 1.00 24.53 322 ASP C N 1
ATOM 8779 C CA . ASP C 1 322 ? -19.545 -183.603 109.907 1.00 25.13 322 ASP C CA 1
ATOM 8780 C C . ASP C 1 322 ? -19.361 -184.443 108.658 1.00 25.35 322 ASP C C 1
ATOM 8781 O O . ASP C 1 322 ? -18.399 -184.257 107.917 1.00 25.73 322 ASP C O 1
ATOM 8786 N N . PRO C 1 323 ? -20.207 -185.465 108.477 1.00 25.82 323 PRO C N 1
ATOM 8787 C CA . PRO C 1 323 ? -20.045 -186.413 107.363 1.00 24.24 323 PRO C CA 1
ATOM 8788 C C . PRO C 1 323 ? -20.255 -185.799 105.984 1.00 22.05 323 PRO C C 1
ATOM 8789 O O . PRO C 1 323 ? -19.607 -186.201 105.025 1.00 23.43 323 PRO C O 1
ATOM 8793 N N . GLU C 1 324 ? -21.134 -184.808 105.891 1.00 21.41 324 GLU C N 1
ATOM 8794 C CA . GLU C 1 324 ? -21.373 -184.120 104.622 1.00 21.27 324 GLU C CA 1
ATOM 8795 C C . GLU C 1 324 ? -20.211 -183.198 104.260 1.00 20.24 324 GLU C C 1
ATOM 8796 O O . GLU C 1 324 ? -19.823 -183.113 103.089 1.00 22.84 324 GLU C O 1
ATOM 8802 N N . VAL C 1 325 ? -19.639 -182.545 105.273 1.00 17.87 325 VAL C N 1
ATOM 8803 C CA . VAL C 1 325 ? -18.432 -181.744 105.101 1.00 16.59 325 VAL C CA 1
ATOM 8804 C C . VAL C 1 325 ? -17.267 -182.609 104.608 1.00 18.55 325 VAL C C 1
ATOM 8805 O O . VAL C 1 325 ? -16.601 -182.255 103.641 1.00 18.50 325 VAL C O 1
ATOM 8809 N N . LYS C 1 326 ? -17.095 -183.788 105.203 1.00 19.49 326 LYS C N 1
ATOM 8810 C CA . LYS C 1 326 ? -16.024 -184.691 104.799 1.00 22.18 326 LYS C CA 1
ATOM 8811 C C . LYS C 1 326 ? -16.213 -185.135 103.341 1.00 22.68 326 LYS C C 1
ATOM 8812 O O . LYS C 1 326 ? -15.263 -185.180 102.554 1.00 22.03 326 LYS C O 1
ATOM 8818 N N . GLU C 1 327 ? -17.465 -185.365 102.972 1.00 23.62 327 GLU C N 1
ATOM 8819 C CA . GLU C 1 327 ? -17.802 -185.825 101.637 1.00 23.60 327 GLU C CA 1
ATOM 8820 C C . GLU C 1 327 ? -17.553 -184.716 100.611 1.00 19.93 327 GLU C C 1
ATOM 8821 O O . GLU C 1 327 ? -17.054 -184.970 99.520 1.00 15.89 327 GLU C O 1
ATOM 8827 N N . LEU C 1 328 ? -17.892 -183.484 100.972 1.00 16.58 328 LEU C N 1
ATOM 8828 C CA . LEU C 1 328 ? -17.688 -182.362 100.068 1.00 16.13 328 LEU C CA 1
ATOM 8829 C C . LEU C 1 328 ? -16.185 -182.103 99.880 1.00 16.33 328 LEU C C 1
ATOM 8830 O O . LEU C 1 328 ? -15.724 -181.889 98.757 1.00 17.46 328 LEU C O 1
ATOM 8835 N N . LEU C 1 329 ? -15.413 -182.255 100.954 1.00 12.82 329 LEU C N 1
ATOM 8836 C CA . LEU C 1 329 ? -13.991 -181.948 100.906 1.00 14.23 329 LEU C CA 1
ATOM 8837 C C . LEU C 1 329 ? -13.219 -183.037 100.179 1.00 14.11 329 LEU C C 1
ATOM 8838 O O . LEU C 1 329 ? -12.191 -182.779 99.558 1.00 15.54 329 LEU C O 1
ATOM 8843 N N . ALA C 1 330 ? -13.718 -184.259 100.252 1.00 14.48 330 ALA C N 1
ATOM 8844 C CA . ALA C 1 330 ? -13.059 -185.373 99.581 1.00 15.88 330 ALA C CA 1
ATOM 8845 C C . ALA C 1 330 ? -13.216 -185.236 98.084 1.00 13.60 330 ALA C C 1
ATOM 8846 O O . ALA C 1 330 ? -12.286 -185.503 97.338 1.00 19.85 330 ALA C O 1
ATOM 8848 N N . ALA C 1 331 ? -14.383 -184.786 97.642 1.00 11.95 331 ALA C N 1
ATOM 8849 C CA . ALA C 1 331 ? -14.594 -184.507 96.227 1.00 10.98 331 ALA C CA 1
ATOM 8850 C C . ALA C 1 331 ? -13.835 -183.235 95.797 1.00 13.13 331 ALA C C 1
ATOM 8851 O O . ALA C 1 331 ? -13.222 -183.195 94.720 1.00 14.89 331 ALA C O 1
ATOM 8853 N N . TYR C 1 332 ? -13.812 -182.234 96.674 1.00 7.04 332 TYR C N 1
ATOM 8854 C CA . TYR C 1 332 ? -13.060 -181.020 96.431 1.00 6.39 332 TYR C CA 1
ATOM 8855 C C . TYR C 1 332 ? -11.595 -181.305 96.116 1.00 6.71 332 TYR C C 1
ATOM 8856 O O . TYR C 1 332 ? -11.051 -180.773 95.155 1.00 7.02 332 TYR C O 1
ATOM 8865 N N . TYR C 1 333 ? -10.983 -182.203 96.882 1.00 8.22 333 TYR C N 1
ATOM 8866 C CA . TYR C 1 333 ? -9.559 -182.479 96.753 1.00 12.07 333 TYR C CA 1
ATOM 8867 C C . TYR C 1 333 ? -9.239 -183.740 95.970 1.00 15.99 333 TYR C C 1
ATOM 8868 O O . TYR C 1 333 ? -8.116 -184.214 96.028 1.00 19.52 333 TYR C O 1
ATOM 8877 N N . GLN C 1 334 ? -10.221 -184.288 95.256 1.00 20.61 334 GLN C N 1
ATOM 8878 C CA . GLN C 1 334 ? -10.006 -185.425 94.361 1.00 24.12 334 GLN C CA 1
ATOM 8879 C C . GLN C 1 334 ? -8.725 -185.273 93.524 1.00 23.98 334 GLN C C 1
ATOM 8880 O O . GLN C 1 334 ? -8.544 -184.270 92.834 1.00 20.29 334 GLN C O 1
ATOM 8886 N N . GLU C 1 335 ? -7.850 -186.282 93.584 1.00 24.43 335 GLU C N 1
ATOM 8887 C CA . GLU C 1 335 ? -6.571 -186.233 92.892 1.00 24.79 335 GLU C CA 1
ATOM 8888 C C . GLU C 1 335 ? -6.346 -187.431 91.993 1.00 25.49 335 GLU C C 1
ATOM 8889 O O . GLU C 1 335 ? -6.270 -188.556 92.450 1.00 27.83 335 GLU C O 1
ATOM 8895 N N . ASP C 1 336 ? -6.369 -187.173 90.694 1.00 26.85 336 ASP C N 1
ATOM 8896 C CA . ASP C 1 336 ? -5.997 -188.128 89.664 1.00 26.53 336 ASP C CA 1
ATOM 8897 C C . ASP C 1 336 ? -4.496 -188.430 89.679 1.00 24.82 336 ASP C C 1
ATOM 8898 O O . ASP C 1 336 ? -3.679 -187.550 89.398 1.00 24.19 336 ASP C O 1
ATOM 8903 N N . PRO C 1 337 ? -4.124 -189.710 89.850 1.00 22.45 337 PRO C N 1
ATOM 8904 C CA . PRO C 1 337 ? -2.730 -190.160 89.804 1.00 21.15 337 PRO C CA 1
ATOM 8905 C C . PRO C 1 337 ? -2.062 -189.880 88.464 1.00 18.40 337 PRO C C 1
ATOM 8906 O O . PRO C 1 337 ? -0.850 -189.621 88.411 1.00 19.56 337 PRO C O 1
ATOM 8910 N N . ALA C 1 338 ? -2.851 -189.924 87.392 1.00 16.63 338 ALA C N 1
ATOM 8911 C CA . ALA C 1 338 ? -2.355 -189.611 86.051 1.00 15.99 338 ALA C CA 1
ATOM 8912 C C . ALA C 1 338 ? -1.919 -188.163 85.983 1.00 16.69 338 ALA C C 1
ATOM 8913 O O . ALA C 1 338 ? -0.941 -187.829 85.310 1.00 18.04 338 ALA C O 1
ATOM 8915 N N . ALA C 1 339 ? -2.671 -187.299 86.662 1.00 16.14 339 ALA C N 1
ATOM 8916 C CA . ALA C 1 339 ? -2.347 -185.883 86.711 1.00 11.90 339 ALA C CA 1
ATOM 8917 C C . ALA C 1 339 ? -1.131 -185.664 87.595 1.00 12.85 339 ALA C C 1
ATOM 8918 O O . ALA C 1 339 ? -0.225 -184.908 87.245 1.00 12.05 339 ALA C O 1
ATOM 8920 N N . LEU C 1 340 ? -1.114 -186.337 88.745 1.00 15.13 340 LEU C N 1
ATOM 8921 C CA . LEU C 1 340 ? -0.017 -186.223 89.710 1.00 15.33 340 LEU C CA 1
ATOM 8922 C C . LEU C 1 340 ? 1.360 -186.585 89.128 1.00 14.86 340 LEU C C 1
ATOM 8923 O O . LEU C 1 340 ? 2.368 -185.988 89.483 1.00 15.00 340 LEU C O 1
ATOM 8928 N N . ALA C 1 341 ? 1.369 -187.497 88.160 1.00 17.09 341 ALA C N 1
ATOM 8929 C CA . ALA C 1 341 ? 2.604 -187.953 87.517 1.00 17.89 341 ALA C CA 1
ATOM 8930 C C . ALA C 1 341 ? 3.243 -186.902 86.618 1.00 19.46 341 ALA C C 1
ATOM 8931 O O . ALA C 1 341 ? 4.407 -187.024 86.231 1.00 20.29 341 ALA C O 1
ATOM 8933 N N . LEU C 1 342 ? 2.469 -185.894 86.243 1.00 18.06 342 LEU C N 1
ATOM 8934 C CA . LEU C 1 342 ? 2.975 -184.819 85.405 1.00 16.63 342 LEU C CA 1
ATOM 8935 C C . LEU C 1 342 ? 3.541 -183.721 86.265 1.00 16.43 342 LEU C C 1
ATOM 8936 O O . LEU C 1 342 ? 4.174 -182.791 85.769 1.00 18.61 342 LEU C O 1
ATOM 8941 N N . LEU C 1 343 ? 3.332 -183.834 87.569 1.00 17.68 343 LEU C N 1
ATOM 8942 C CA . LEU C 1 343 ? 3.717 -182.780 88.505 1.00 18.16 343 LEU C CA 1
ATOM 8943 C C . LEU C 1 343 ? 4.883 -183.228 89.403 1.00 17.68 343 LEU C C 1
ATOM 8944 O O . LEU C 1 343 ? 5.355 -184.353 89.305 1.00 15.90 343 LEU C O 1
ATOM 8949 N N . GLY C 1 344 ? 5.371 -182.329 90.247 1.00 17.79 344 GLY C N 1
ATOM 8950 C CA . GLY C 1 344 ? 6.458 -182.687 91.135 1.00 18.44 344 GLY C CA 1
ATOM 8951 C C . GLY C 1 344 ? 7.774 -182.098 90.677 1.00 18.99 344 GLY C C 1
ATOM 8952 O O . GLY C 1 344 ? 7.772 -181.100 89.964 1.00 20.30 344 GLY C O 1
ATOM 8953 N N . PRO C 1 345 ? 8.916 -182.655 91.117 1.00 18.38 345 PRO C N 1
ATOM 8954 C CA . PRO C 1 345 ? 10.262 -182.198 90.743 1.00 17.32 345 PRO C CA 1
ATOM 8955 C C . PRO C 1 345 ? 10.462 -182.249 89.238 1.00 15.84 345 PRO C C 1
ATOM 8956 O O . PRO C 1 345 ? 9.934 -183.141 88.571 1.00 15.30 345 PRO C O 1
ATOM 8960 N N . TYR C 1 346 ? 11.178 -181.252 88.716 1.00 16.24 346 TYR C N 1
ATOM 8961 C CA . TYR C 1 346 ? 11.422 -181.114 87.281 1.00 17.84 346 TYR C CA 1
ATOM 8962 C C . TYR C 1 346 ? 12.157 -182.322 86.702 1.00 21.27 346 TYR C C 1
ATOM 8963 O O . TYR C 1 346 ? 13.093 -182.827 87.325 1.00 19.60 346 TYR C O 1
ATOM 8972 N N . SER C 1 347 ? 11.835 -182.665 85.451 1.00 26.47 347 SER C N 1
ATOM 8973 C CA . SER C 1 347 ? 12.420 -183.818 84.778 1.00 29.55 347 SER C CA 1
ATOM 8974 C C . SER C 1 347 ? 13.069 -183.429 83.477 1.00 33.27 347 SER C C 1
ATOM 8975 O O . SER C 1 347 ? 14.266 -183.631 83.310 1.00 38.02 347 SER C O 1
ATOM 8978 N N . ARG C 1 348 ? 12.278 -182.826 82.591 1.00 34.37 348 ARG C N 1
ATOM 8979 C CA . ARG C 1 348 ? 12.572 -182.718 81.154 1.00 36.91 348 ARG C CA 1
ATOM 8980 C C . ARG C 1 348 ? 11.756 -183.763 80.432 1.00 34.26 348 ARG C C 1
ATOM 8981 O O . ARG C 1 348 ? 11.039 -183.447 79.488 1.00 34.98 348 ARG C O 1
ATOM 8989 N N . GLU C 1 349 ? 11.804 -184.993 80.927 1.00 33.53 349 GLU C N 1
ATOM 8990 C CA . GLU C 1 349 ? 10.905 -186.025 80.441 1.00 34.11 349 GLU C CA 1
ATOM 8991 C C . GLU C 1 349 ? 9.479 -185.769 80.934 1.00 29.18 349 GLU C C 1
ATOM 8992 O O . GLU C 1 349 ? 8.518 -186.060 80.226 1.00 28.89 349 GLU C O 1
ATOM 8998 N N . LYS C 1 350 ? 9.350 -185.168 82.118 1.00 24.14 350 LYS C N 1
ATOM 8999 C CA . LYS C 1 350 ? 8.059 -184.655 82.596 1.00 20.48 350 LYS C CA 1
ATOM 9000 C C . LYS C 1 350 ? 7.619 -183.432 81.810 1.00 16.62 350 LYS C C 1
ATOM 9001 O O . LYS C 1 350 ? 6.446 -183.305 81.455 1.00 16.51 350 LYS C O 1
ATOM 9007 N N . ALA C 1 351 ? 8.569 -182.540 81.534 1.00 13.71 351 ALA C N 1
ATOM 9008 C CA . ALA C 1 351 ? 8.291 -181.315 80.789 1.00 14.90 351 ALA C CA 1
ATOM 9009 C C . ALA C 1 351 ? 7.763 -181.648 79.390 1.00 18.05 351 ALA C C 1
ATOM 9010 O O . ALA C 1 351 ? 6.829 -181.006 78.889 1.00 17.85 351 ALA C O 1
ATOM 9012 N N . GLU C 1 352 ? 8.315 -182.713 78.816 1.00 18.29 352 GLU C N 1
ATOM 9013 C CA . GLU C 1 352 ? 7.957 -183.163 77.486 1.00 22.75 352 GLU C CA 1
ATOM 9014 C C . GLU C 1 352 ? 6.615 -183.896 77.476 1.00 20.20 352 GLU C C 1
ATOM 9015 O O . GLU C 1 352 ? 5.737 -183.575 76.677 1.00 22.76 352 GLU C O 1
ATOM 9021 N N . ALA C 1 353 ? 6.420 -184.784 78.444 1.00 18.26 353 ALA C N 1
ATOM 9022 C CA . ALA C 1 353 ? 5.142 -185.461 78.628 1.00 17.72 353 ALA C CA 1
ATOM 9023 C C . ALA C 1 353 ? 4.006 -184.470 78.891 1.00 18.22 353 ALA C C 1
ATOM 9024 O O . ALA C 1 353 ? 2.914 -184.614 78.357 1.00 20.34 353 ALA C O 1
ATOM 9026 N N . LEU C 1 354 ? 4.276 -183.469 79.722 1.00 18.49 354 LEU C N 1
ATOM 9027 C CA . LEU C 1 354 ? 3.277 -182.483 80.125 1.00 18.11 354 LEU C CA 1
ATOM 9028 C C . LEU C 1 354 ? 2.829 -181.690 78.908 1.00 17.61 354 LEU C C 1
ATOM 9029 O O . LEU C 1 354 ? 1.646 -181.538 78.663 1.00 15.89 354 LEU C O 1
ATOM 9034 N N . LYS C 1 355 ? 3.795 -181.291 78.089 1.00 19.91 355 LYS C N 1
ATOM 9035 C CA . LYS C 1 355 ? 3.525 -180.491 76.914 1.00 20.40 355 LYS C CA 1
ATOM 9036 C C . LYS C 1 355 ? 2.735 -181.233 75.850 1.00 21.09 355 LYS C C 1
ATOM 9037 O O . LYS C 1 355 ? 2.147 -180.608 74.969 1.00 23.60 355 LYS C O 1
ATOM 9043 N N . ARG C 1 356 ? 2.644 -182.549 75.961 1.00 21.83 356 ARG C N 1
ATOM 9044 C CA . ARG C 1 356 ? 1.863 -183.288 74.984 1.00 25.42 356 ARG C CA 1
ATOM 9045 C C . ARG C 1 356 ? 0.840 -184.219 75.588 1.00 22.72 356 ARG C C 1
ATOM 9046 O O . ARG C 1 356 ? 0.268 -185.046 74.882 1.00 24.46 356 ARG C O 1
ATOM 9054 N N . ALA C 1 357 ? 0.541 -184.024 76.866 1.00 23.17 357 ALA C N 1
ATOM 9055 C CA . ALA C 1 357 ? -0.506 -184.798 77.525 1.00 23.27 357 ALA C CA 1
ATOM 9056 C C . ALA C 1 357 ? -1.906 -184.396 77.027 1.00 24.11 357 ALA C C 1
ATOM 9057 O O . ALA C 1 357 ? -2.091 -183.335 76.447 1.00 19.71 357 ALA C O 1
ATOM 9059 N N . GLU C 1 358 ? -2.863 -185.300 77.189 1.00 26.23 358 GLU C N 1
ATOM 9060 C CA . GLU C 1 358 ? -4.238 -185.066 76.790 1.00 29.04 358 GLU C CA 1
ATOM 9061 C C . GLU C 1 358 ? -5.007 -184.568 78.012 1.00 25.15 358 GLU C C 1
ATOM 9062 O O . GLU C 1 358 ? -5.484 -185.374 78.811 1.00 30.04 358 GLU C O 1
ATOM 9068 N N . LEU C 1 359 ? -5.079 -183.255 78.189 1.00 20.90 359 LEU C N 1
ATOM 9069 C CA . LEU C 1 359 ? -5.682 -182.684 79.392 1.00 15.73 359 LEU C CA 1
ATOM 9070 C C . LEU C 1 359 ? -7.184 -182.569 79.249 1.00 14.97 359 LEU C C 1
ATOM 9071 O O . LEU C 1 359 ? -7.685 -182.130 78.216 1.00 16.10 359 LEU C O 1
ATOM 9076 N N . PRO C 1 360 ? -7.933 -182.996 80.277 1.00 14.22 360 PRO C N 1
ATOM 9077 C CA . PRO C 1 360 ? -9.402 -183.003 80.241 1.00 14.20 360 PRO C CA 1
ATOM 9078 C C . PRO C 1 360 ? -10.001 -181.611 80.442 1.00 13.53 360 PRO C C 1
ATOM 9079 O O . PRO C 1 360 ? -10.763 -181.383 81.383 1.00 12.24 360 PRO C O 1
ATOM 9083 N N . LEU C 1 361 ? -9.642 -180.688 79.558 1.00 14.07 361 LEU C N 1
ATOM 9084 C CA . LEU C 1 361 ? -9.935 -179.273 79.755 1.00 15.03 361 LEU C CA 1
ATOM 9085 C C . LEU C 1 361 ? -11.426 -178.966 79.827 1.00 16.94 361 LEU C C 1
ATOM 9086 O O . LEU C 1 361 ? -11.873 -178.239 80.719 1.00 17.13 361 LEU C O 1
ATOM 9091 N N . GLU C 1 362 ? -12.197 -179.581 78.940 1.00 17.42 362 GLU C N 1
ATOM 9092 C CA . GLU C 1 362 ? -13.624 -179.332 78.883 1.00 19.30 362 GLU C CA 1
ATOM 9093 C C . GLU C 1 362 ? -14.360 -179.741 80.156 1.00 18.27 362 GLU C C 1
ATOM 9094 O O . GLU C 1 362 ? -15.191 -178.986 80.653 1.00 18.72 362 GLU C O 1
ATOM 9100 N N . ALA C 1 363 ? -13.953 -180.859 80.753 1.00 15.85 363 ALA C N 1
ATOM 9101 C CA . ALA C 1 363 ? -14.536 -181.302 82.011 1.00 15.80 363 ALA C CA 1
ATOM 9102 C C . ALA C 1 363 ? -14.227 -180.335 83.165 1.00 15.99 363 ALA C C 1
ATOM 9103 O O . ALA C 1 363 ? -15.072 -180.101 84.038 1.00 15.90 363 ALA C O 1
ATOM 9105 N N . LYS C 1 364 ? -13.009 -179.800 83.175 1.00 13.60 364 LYS C N 1
ATOM 9106 C CA . LYS C 1 364 ? -12.561 -178.898 84.232 1.00 11.78 364 LYS C CA 1
ATOM 9107 C C . LYS C 1 364 ? -13.190 -177.514 84.088 1.00 12.57 364 LYS C C 1
ATOM 9108 O O . LYS C 1 364 ? -13.449 -176.834 85.092 1.00 12.20 364 LYS C O 1
ATOM 9114 N N . ARG C 1 365 ? -13.452 -177.096 82.852 1.00 12.16 365 ARG C N 1
ATOM 9115 C CA . ARG C 1 365 ? -14.080 -175.803 82.611 1.00 12.96 365 ARG C CA 1
ATOM 9116 C C . ARG C 1 365 ? -15.532 -175.814 83.064 1.00 13.80 365 ARG C C 1
ATOM 9117 O O . ARG C 1 365 ? -16.097 -174.782 83.394 1.00 13.57 365 ARG C O 1
ATOM 9125 N N . ARG C 1 366 ? -16.078 -177.010 83.220 1.00 14.22 366 ARG C N 1
ATOM 9126 C CA . ARG C 1 366 ? -17.461 -177.168 83.608 1.00 17.27 366 ARG C CA 1
ATOM 9127 C C . ARG C 1 366 ? -17.643 -177.639 85.038 1.00 14.50 366 ARG C C 1
ATOM 9128 O O . ARG C 1 366 ? -18.765 -177.709 85.515 1.00 16.52 366 ARG C O 1
ATOM 9136 N N . ARG C 1 367 ? -16.557 -178.052 85.682 1.00 13.26 367 ARG C N 1
ATOM 9137 C CA . ARG C 1 367 ? -16.602 -178.476 87.075 1.00 13.83 367 ARG C CA 1
ATOM 9138 C C . ARG C 1 367 ? -17.166 -177.389 88.022 1.00 13.50 367 ARG C C 1
ATOM 9139 O O . ARG C 1 367 ? -16.740 -176.228 87.989 1.00 11.57 367 ARG C O 1
ATOM 9147 N N . GLY C 1 368 ? -18.117 -177.775 88.865 1.00 12.15 368 GLY C N 1
ATOM 9148 C CA . GLY C 1 368 ? -18.517 -176.902 89.949 1.00 12.51 368 GLY C CA 1
ATOM 9149 C C . GLY C 1 368 ? -17.893 -177.381 91.245 1.00 12.67 368 GLY C C 1
ATOM 9150 O O . GLY C 1 368 ? -17.918 -178.575 91.531 1.00 13.15 368 GLY C O 1
ATOM 9151 N N . TYR C 1 369 ? -17.348 -176.467 92.039 1.00 11.80 369 TYR C N 1
ATOM 9152 C CA . TYR C 1 369 ? -16.626 -176.868 93.237 1.00 8.13 369 TYR C CA 1
ATOM 9153 C C . TYR C 1 369 ? -17.484 -176.980 94.489 1.00 7.92 369 TYR C C 1
ATOM 9154 O O . TYR C 1 369 ? -17.004 -177.413 95.527 1.00 9.85 369 TYR C O 1
ATOM 9163 N N . ALA C 1 370 ? -18.778 -176.706 94.356 1.00 8.84 370 ALA C N 1
ATOM 9164 C CA . ALA C 1 370 ? -19.729 -176.833 95.461 1.00 8.18 370 ALA C CA 1
ATOM 9165 C C . ALA C 1 370 ? -19.326 -176.063 96.733 1.00 7.90 370 ALA C C 1
ATOM 9166 O O . ALA C 1 370 ? -19.621 -176.487 97.855 1.00 8.30 370 ALA C O 1
ATOM 9168 N N . LEU C 1 371 ? -18.738 -174.889 96.547 1.00 6.56 371 LEU C N 1
ATOM 9169 C CA . LEU C 1 371 ? -18.231 -174.101 97.651 1.00 4.39 371 LEU C CA 1
ATOM 9170 C C . LEU C 1 371 ? -19.331 -173.262 98.294 1.00 7.19 371 LEU C C 1
ATOM 9171 O O . LEU C 1 371 ? -19.221 -172.849 99.441 1.00 9.85 371 LEU C O 1
ATOM 9176 N N . GLU C 1 372 ? -20.403 -173.022 97.553 1.00 7.80 372 GLU C N 1
ATOM 9177 C CA . GLU C 1 372 ? -21.547 -172.283 98.052 1.00 8.87 372 GLU C CA 1
ATOM 9178 C C . GLU C 1 372 ? -22.284 -173.149 99.091 1.00 11.78 372 GLU C C 1
ATOM 9179 O O . GLU C 1 372 ? -22.604 -172.684 100.180 1.00 13.09 372 GLU C O 1
ATOM 9185 N N . ARG C 1 373 ? -22.422 -174.441 98.796 1.00 12.15 373 ARG C N 1
ATOM 9186 C CA . ARG C 1 373 ? -22.984 -175.409 99.733 1.00 13.36 373 ARG C CA 1
ATOM 9187 C C . ARG C 1 373 ? -22.085 -175.614 100.965 1.00 13.20 373 ARG C C 1
ATOM 9188 O O . ARG C 1 373 ? -22.578 -175.669 102.100 1.00 14.44 373 ARG C O 1
ATOM 9196 N N . LEU C 1 374 ? -20.780 -175.767 100.744 1.00 8.55 374 LEU C N 1
ATOM 9197 C CA . LEU C 1 374 ? -19.842 -175.897 101.846 1.00 8.81 374 LEU C CA 1
ATOM 9198 C C . LEU C 1 374 ? -19.842 -174.663 102.756 1.00 8.02 374 LEU C C 1
ATOM 9199 O O . LEU C 1 374 ? -19.847 -174.784 103.979 1.00 9.22 374 LEU C O 1
ATOM 9204 N N . ASP C 1 375 ? -19.861 -173.480 102.156 1.00 7.50 375 ASP C N 1
ATOM 9205 C CA . ASP C 1 375 ? -19.870 -172.245 102.919 1.00 7.54 375 ASP C CA 1
ATOM 9206 C C . ASP C 1 375 ? -21.162 -172.121 103.733 1.00 9.47 375 ASP C C 1
ATOM 9207 O O . ASP C 1 375 ? -21.123 -171.678 104.877 1.00 9.87 375 ASP C O 1
ATOM 9212 N N . GLN C 1 376 ? -22.297 -172.492 103.142 1.00 8.09 376 GLN C N 1
ATOM 9213 C CA . GLN C 1 376 ? -23.565 -172.431 103.859 1.00 11.45 376 GLN C CA 1
ATOM 9214 C C . GLN C 1 376 ? -23.534 -173.358 105.071 1.00 10.75 376 GLN C C 1
ATOM 9215 O O . GLN C 1 376 ? -23.995 -172.997 106.144 1.00 10.51 376 GLN C O 1
ATOM 9221 N N . LEU C 1 377 ? -22.974 -174.546 104.882 1.00 10.92 377 LEU C N 1
ATOM 9222 C CA . LEU C 1 377 ? -22.780 -175.500 105.970 1.00 12.15 377 LEU C CA 1
ATOM 9223 C C . LEU C 1 377 ? -21.928 -174.919 107.119 1.00 13.74 377 LEU C C 1
ATOM 9224 O O . LEU C 1 377 ? -22.240 -175.117 108.287 1.00 14.27 377 LEU C O 1
ATOM 9229 N N . ALA C 1 378 ? -20.843 -174.215 106.778 1.00 13.53 378 ALA C N 1
ATOM 9230 C CA . ALA C 1 378 ? -19.999 -173.560 107.772 1.00 12.17 378 ALA C CA 1
ATOM 9231 C C . ALA C 1 378 ? -20.784 -172.503 108.553 1.00 9.49 378 ALA C C 1
ATOM 9232 O O . ALA C 1 378 ? -20.808 -172.526 109.780 1.00 10.03 378 ALA C O 1
ATOM 9234 N N . VAL C 1 379 ? -21.555 -171.692 107.836 1.00 10.09 379 VAL C N 1
ATOM 9235 C CA . VAL C 1 379 ? -22.432 -170.700 108.450 1.00 7.75 379 VAL C CA 1
ATOM 9236 C C . VAL C 1 379 ? -23.470 -171.334 109.387 1.00 10.15 379 VAL C C 1
ATOM 9237 O O . VAL C 1 379 ? -23.686 -170.840 110.489 1.00 12.08 379 VAL C O 1
ATOM 9241 N N . GLU C 1 380 ? -24.055 -172.462 108.993 1.00 10.73 380 GLU C N 1
ATOM 9242 C CA . GLU C 1 380 ? -25.046 -173.139 109.824 1.00 9.77 380 GLU C CA 1
ATOM 9243 C C . GLU C 1 380 ? -24.454 -173.824 111.065 1.00 10.88 380 GLU C C 1
ATOM 9244 O O . GLU C 1 380 ? -25.075 -173.827 112.136 1.00 8.99 380 GLU C O 1
ATOM 9250 N N . TYR C 1 381 ? -23.222 -174.324 110.950 1.00 10.03 381 TYR C N 1
ATOM 9251 C CA . TYR C 1 381 ? -22.466 -174.745 112.130 1.00 10.38 381 TYR C CA 1
ATOM 9252 C C . TYR C 1 381 ? -22.207 -173.594 113.105 1.00 12.43 381 TYR C C 1
ATOM 9253 O O . TYR C 1 381 ? -22.436 -173.729 114.312 1.00 14.15 381 TYR C O 1
ATOM 9262 N N . LEU C 1 382 ? -21.721 -172.477 112.571 1.00 11.05 382 LEU C N 1
ATOM 9263 C CA . LEU C 1 382 ? -21.474 -171.272 113.348 1.00 12.52 382 LEU C CA 1
ATOM 9264 C C . LEU C 1 382 ? -22.750 -170.866 114.074 1.00 13.59 382 LEU C C 1
ATOM 9265 O O . LEU C 1 382 ? -22.697 -170.420 115.213 1.00 16.47 382 LEU C O 1
ATOM 9270 N N . LEU C 1 383 ? -23.882 -170.951 113.388 1.00 10.46 383 LEU C N 1
ATOM 9271 C CA . LEU C 1 383 ? -25.130 -170.511 113.968 1.00 11.66 383 LEU C CA 1
ATOM 9272 C C . LEU C 1 383 ? -25.664 -171.567 114.921 1.00 12.87 383 LEU C C 1
ATOM 9273 O O . LEU C 1 383 ? -26.557 -171.297 115.715 1.00 13.86 383 LEU C O 1
ATOM 9278 N N . GLY C 1 384 ? -25.022 -172.721 114.947 1.00 11.20 384 GLY C N 1
ATOM 9279 C CA . GLY C 1 384 ? -25.430 -173.745 115.887 1.00 15.13 384 GLY C CA 1
ATOM 9280 C C . GLY C 1 384 ? -26.694 -174.449 115.459 1.00 16.65 384 GLY C C 1
ATOM 9281 O O . GLY C 1 384 ? -27.353 -175.104 116.252 1.00 19.36 384 GLY C O 1
ATOM 9282 N N . VAL C 1 385 ? -27.018 -174.340 114.185 1.00 20.66 385 VAL C N 1
ATOM 9283 C CA . VAL C 1 385 ? -28.211 -174.954 113.646 1.00 24.10 385 VAL C CA 1
ATOM 9284 C C . VAL C 1 385 ? -27.898 -176.403 113.257 1.00 26.89 385 VAL C C 1
ATOM 9285 O O . VAL C 1 385 ? -28.791 -177.232 113.133 1.00 29.61 385 VAL C O 1
ATOM 9289 N N . ARG C 1 386 ? -26.617 -176.728 113.163 1.00 30.29 386 ARG C N 1
ATOM 9290 C CA . ARG C 1 386 ? -26.205 -178.083 112.844 1.00 34.33 386 ARG C CA 1
ATOM 9291 C C . ARG C 1 386 ? -25.280 -178.601 113.927 1.00 37.05 386 ARG C C 1
ATOM 9292 O O . ARG C 1 386 ? -24.555 -177.817 114.568 1.00 37.56 386 ARG C O 1
ATOM 9300 N N . GLY C 1 387 ? -25.303 -179.925 114.107 1.00 39.68 387 GLY C N 1
ATOM 9301 C CA . GLY C 1 387 ? -24.847 -180.542 115.347 1.00 42.59 387 GLY C CA 1
ATOM 9302 C C . GLY C 1 387 ? -23.339 -180.626 115.523 1.00 44.95 387 GLY C C 1
ATOM 9303 O O . GLY C 1 387 ? -22.840 -180.226 116.604 1.00 46.36 387 GLY C O 1
ATOM 9304 N N . MET D 1 1 ? 3.755 -113.497 95.915 1.00 56.81 1 MET D N 1
ATOM 9305 C CA . MET D 1 1 ? 2.353 -112.966 95.880 1.00 56.22 1 MET D CA 1
ATOM 9306 C C . MET D 1 1 ? 1.353 -113.909 96.574 1.00 51.95 1 MET D C 1
ATOM 9307 O O . MET D 1 1 ? 0.153 -113.919 96.254 1.00 53.80 1 MET D O 1
ATOM 9312 N N . TYR D 1 2 ? 1.842 -114.669 97.553 1.00 43.25 2 TYR D N 1
ATOM 9313 C CA . TYR D 1 2 ? 0.998 -115.610 98.275 1.00 35.38 2 TYR D CA 1
ATOM 9314 C C . TYR D 1 2 ? 0.928 -115.239 99.751 1.00 34.61 2 TYR D C 1
ATOM 9315 O O . TYR D 1 2 ? 1.199 -116.055 100.628 1.00 35.62 2 TYR D O 1
ATOM 9324 N N . GLU D 1 3 ? 0.644 -113.972 100.021 1.00 32.94 3 GLU D N 1
ATOM 9325 C CA . GLU D 1 3 ? 0.556 -113.506 101.393 1.00 32.31 3 GLU D CA 1
ATOM 9326 C C . GLU D 1 3 ? -0.903 -113.442 101.798 1.00 27.24 3 GLU D C 1
ATOM 9327 O O . GLU D 1 3 ? -1.737 -112.921 101.060 1.00 26.26 3 GLU D O 1
ATOM 9333 N N . PRO D 1 4 ? -1.236 -114.022 102.957 1.00 24.40 4 PRO D N 1
ATOM 9334 C CA . PRO D 1 4 ? -2.615 -114.075 103.439 1.00 25.96 4 PRO D CA 1
ATOM 9335 C C . PRO D 1 4 ? -3.168 -112.687 103.707 1.00 29.09 4 PRO D C 1
ATOM 9336 O O . PRO D 1 4 ? -2.469 -111.832 104.231 1.00 31.57 4 PRO D O 1
ATOM 9340 N N . LYS D 1 5 ? -4.405 -112.455 103.288 1.00 30.16 5 LYS D N 1
ATOM 9341 C CA . LYS D 1 5 ? -5.090 -111.214 103.570 1.00 33.07 5 LYS D CA 1
ATOM 9342 C C . LYS D 1 5 ? -6.406 -111.503 104.276 1.00 34.24 5 LYS D C 1
ATOM 9343 O O . LYS D 1 5 ? -6.865 -112.648 104.315 1.00 34.00 5 LYS D O 1
ATOM 9349 N N . PRO D 1 6 ? -6.964 -110.493 104.960 1.00 35.60 6 PRO D N 1
ATOM 9350 C CA . PRO D 1 6 ? -8.120 -110.733 105.831 1.00 34.59 6 PRO D CA 1
ATOM 9351 C C . PRO D 1 6 ? -9.352 -111.093 105.024 1.00 33.20 6 PRO D C 1
ATOM 9352 O O . PRO D 1 6 ? -10.218 -111.847 105.490 1.00 33.23 6 PRO D O 1
ATOM 9356 N N . GLU D 1 7 ? -9.396 -110.621 103.787 1.00 30.50 7 GLU D N 1
ATOM 9357 C CA . GLU D 1 7 ? -10.500 -110.968 102.915 1.00 31.40 7 GLU D CA 1
ATOM 9358 C C . GLU D 1 7 ? -10.478 -112.443 102.512 1.00 28.22 7 GLU D C 1
ATOM 9359 O O . GLU D 1 7 ? -11.464 -112.953 101.980 1.00 30.86 7 GLU D O 1
ATOM 9365 N N . HIS D 1 8 ? -9.369 -113.134 102.775 1.00 22.70 8 HIS D N 1
ATOM 9366 C CA . HIS D 1 8 ? -9.277 -114.558 102.471 1.00 16.57 8 HIS D CA 1
ATOM 9367 C C . HIS D 1 8 ? -10.064 -115.365 103.477 1.00 16.04 8 HIS D C 1
ATOM 9368 O O . HIS D 1 8 ? -10.495 -116.475 103.186 1.00 16.47 8 HIS D O 1
ATOM 9375 N N . ARG D 1 9 ? -10.280 -114.792 104.651 1.00 14.24 9 ARG D N 1
ATOM 9376 C CA . ARG D 1 9 ? -11.066 -115.434 105.695 1.00 14.10 9 ARG D CA 1
ATOM 9377 C C . ARG D 1 9 ? -10.508 -116.759 106.156 1.00 11.43 9 ARG D C 1
ATOM 9378 O O . ARG D 1 9 ? -11.261 -117.694 106.453 1.00 12.68 9 ARG D O 1
ATOM 9386 N N . PHE D 1 10 ? -9.193 -116.822 106.300 1.00 10.04 10 PHE D N 1
ATOM 9387 C CA . PHE D 1 10 ? -8.563 -118.004 106.874 1.00 12.13 10 PHE D CA 1
ATOM 9388 C C . PHE D 1 10 ? -8.747 -117.957 108.390 1.00 13.27 10 PHE D C 1
ATOM 9389 O O . PHE D 1 10 ? -8.539 -116.908 108.998 1.00 15.43 10 PHE D O 1
ATOM 9397 N N . THR D 1 11 ? -9.128 -119.077 108.995 1.00 11.00 11 THR D N 1
ATOM 9398 C CA . THR D 1 11 ? -9.242 -119.158 110.442 1.00 8.35 11 THR D CA 1
ATOM 9399 C C . THR D 1 11 ? -8.550 -120.422 110.998 1.00 11.34 11 THR D C 1
ATOM 9400 O O . THR D 1 11 ? -8.218 -121.360 110.258 1.00 9.67 11 THR D O 1
ATOM 9404 N N . PHE D 1 12 ? -8.241 -120.406 112.291 1.00 11.60 12 PHE D N 1
ATOM 9405 C CA . PHE D 1 12 ? -7.679 -121.589 112.946 1.00 9.34 12 PHE D CA 1
ATOM 9406 C C . PHE D 1 12 ? -8.342 -121.720 114.301 1.00 9.74 12 PHE D C 1
ATOM 9407 O O . PHE D 1 12 ? -8.478 -120.731 115.005 1.00 14.87 12 PHE D O 1
ATOM 9415 N N . GLY D 1 13 ? -8.735 -122.930 114.680 1.00 9.53 13 GLY D N 1
ATOM 9416 C CA . GLY D 1 13 ? -9.192 -123.164 116.044 1.00 10.33 13 GLY D CA 1
ATOM 9417 C C . GLY D 1 13 ? -8.045 -123.045 117.037 1.00 12.27 13 GLY D C 1
ATOM 9418 O O . GLY D 1 13 ? -6.882 -123.250 116.665 1.00 15.00 13 GLY D O 1
ATOM 9419 N N . LEU D 1 14 ? -8.345 -122.710 118.287 1.00 11.45 14 LEU D N 1
ATOM 9420 C CA . LEU D 1 14 ? -7.297 -122.677 119.318 1.00 12.56 14 LEU D CA 1
ATOM 9421 C C . LEU D 1 14 ? -6.677 -124.061 119.429 1.00 12.08 14 LEU D C 1
ATOM 9422 O O . LEU D 1 14 ? -5.458 -124.191 119.588 1.00 12.56 14 LEU D O 1
ATOM 9427 N N . TRP D 1 15 ? -7.511 -125.081 119.228 1.00 7.84 15 TRP D N 1
ATOM 9428 C CA . TRP D 1 15 ? -7.099 -126.452 119.394 1.00 9.31 15 TRP D CA 1
ATOM 9429 C C . TRP D 1 15 ? -6.195 -126.948 118.266 1.00 11.58 15 TRP D C 1
ATOM 9430 O O . TRP D 1 15 ? -5.618 -128.051 118.361 1.00 13.72 15 TRP D O 1
ATOM 9441 N N . THR D 1 16 ? -6.073 -126.147 117.201 1.00 12.53 16 THR D N 1
ATOM 9442 C CA . THR D 1 16 ? -5.339 -126.588 116.017 1.00 11.83 16 THR D CA 1
ATOM 9443 C C . THR D 1 16 ? -3.844 -126.339 116.184 1.00 11.28 16 THR D C 1
ATOM 9444 O O . THR D 1 16 ? -3.082 -127.277 116.368 1.00 11.19 16 THR D O 1
ATOM 9448 N N . VAL D 1 17 ? -3.441 -125.073 116.221 1.00 13.17 17 VAL D N 1
ATOM 9449 C CA . VAL D 1 17 ? -2.051 -124.732 116.461 1.00 11.80 17 VAL D CA 1
ATOM 9450 C C . VAL D 1 17 ? -1.682 -124.974 117.905 1.00 12.73 17 VAL D C 1
ATOM 9451 O O . VAL D 1 17 ? -0.515 -125.193 118.203 1.00 16.05 17 VAL D O 1
ATOM 9455 N N . GLY D 1 18 ? -2.689 -125.087 118.763 1.00 11.90 18 GLY D N 1
ATOM 9456 C CA . GLY D 1 18 ? -2.448 -125.300 120.175 1.00 13.03 18 GLY D CA 1
ATOM 9457 C C . GLY D 1 18 ? -2.316 -126.760 120.563 1.00 16.94 18 GLY D C 1
ATOM 9458 O O . GLY D 1 18 ? -2.125 -127.083 121.738 1.00 17.10 18 GLY D O 1
ATOM 9459 N N . ASN D 1 19 ? -2.417 -127.652 119.576 1.00 19.33 19 ASN D N 1
ATOM 9460 C CA . ASN D 1 19 ? -2.356 -129.101 119.813 1.00 19.22 19 ASN D CA 1
ATOM 9461 C C . ASN D 1 19 ? -0.980 -129.421 120.377 1.00 17.21 19 ASN D C 1
ATOM 9462 O O . ASN D 1 19 ? 0.009 -129.006 119.782 1.00 15.89 19 ASN D O 1
ATOM 9467 N N . VAL D 1 20 ? -0.918 -130.182 121.475 1.00 16.43 20 VAL D N 1
ATOM 9468 C CA . VAL D 1 20 ? 0.363 -130.467 122.137 1.00 18.04 20 VAL D CA 1
ATOM 9469 C C . VAL D 1 20 ? 1.067 -131.754 121.659 1.00 18.33 20 VAL D C 1
ATOM 9470 O O . VAL D 1 20 ? 2.163 -132.093 122.127 1.00 17.75 20 VAL D O 1
ATOM 9474 N N . GLY D 1 21 ? 0.440 -132.462 120.724 1.00 17.79 21 GLY D N 1
ATOM 9475 C CA . GLY D 1 21 ? 1.118 -133.551 120.046 1.00 17.61 21 GLY D CA 1
ATOM 9476 C C . GLY D 1 21 ? 0.998 -134.847 120.796 1.00 19.01 21 GLY D C 1
ATOM 9477 O O . GLY D 1 21 ? 1.771 -135.776 120.598 1.00 19.65 21 GLY D O 1
ATOM 9478 N N . ARG D 1 22 ? 0.008 -134.922 121.664 1.00 19.92 22 ARG D N 1
ATOM 9479 C CA . ARG D 1 22 ? -0.266 -136.152 122.375 1.00 23.26 22 ARG D CA 1
ATOM 9480 C C . ARG D 1 22 ? -1.112 -137.039 121.473 1.00 22.40 22 ARG D C 1
ATOM 9481 O O . ARG D 1 22 ? -1.919 -136.524 120.704 1.00 26.75 22 ARG D O 1
ATOM 9489 N N . ASP D 1 23 ? -0.830 -138.341 121.437 1.00 18.42 23 ASP D N 1
ATOM 9490 C CA . ASP D 1 23 ? -1.695 -139.264 120.699 1.00 16.07 23 ASP D CA 1
ATOM 9491 C C . ASP D 1 23 ? -1.939 -140.516 121.532 1.00 16.40 23 ASP D C 1
ATOM 9492 O O . ASP D 1 23 ? -1.596 -140.534 122.719 1.00 16.29 23 ASP D O 1
ATOM 9497 N N . PRO D 1 24 ? -2.648 -141.516 120.988 1.00 16.73 24 PRO D N 1
ATOM 9498 C CA . PRO D 1 24 ? -3.027 -142.631 121.867 1.00 17.92 24 PRO D CA 1
ATOM 9499 C C . PRO D 1 24 ? -1.845 -143.498 122.338 1.00 20.07 24 PRO D C 1
ATOM 9500 O O . PRO D 1 24 ? -2.008 -144.353 123.222 1.00 20.77 24 PRO D O 1
ATOM 9504 N N . PHE D 1 25 ? -0.681 -143.312 121.713 1.00 19.84 25 PHE D N 1
ATOM 9505 C CA . PHE D 1 25 ? 0.497 -144.138 122.005 1.00 19.44 25 PHE D CA 1
ATOM 9506 C C . PHE D 1 25 ? 1.672 -143.286 122.462 1.00 19.27 25 PHE D C 1
ATOM 9507 O O . PHE D 1 25 ? 2.814 -143.731 122.400 1.00 20.43 25 PHE D O 1
ATOM 9515 N N . GLY D 1 26 ? 1.407 -142.046 122.867 1.00 18.71 26 GLY D N 1
ATOM 9516 C CA . GLY D 1 26 ? 2.507 -141.118 123.066 1.00 20.09 26 GLY D CA 1
ATOM 9517 C C . GLY D 1 26 ? 2.187 -139.909 123.906 1.00 19.00 26 GLY D C 1
ATOM 9518 O O . GLY D 1 26 ? 1.083 -139.354 123.820 1.00 17.74 26 GLY D O 1
ATOM 9519 N N . ASP D 1 27 ? 3.192 -139.468 124.662 1.00 17.17 27 ASP D N 1
ATOM 9520 C CA . ASP D 1 27 ? 3.107 -138.264 125.471 1.00 16.97 27 ASP D CA 1
ATOM 9521 C C . ASP D 1 27 ? 3.098 -137.015 124.597 1.00 18.40 27 ASP D C 1
ATOM 9522 O O . ASP D 1 27 ? 3.592 -137.025 123.465 1.00 18.69 27 ASP D O 1
ATOM 9527 N N . ALA D 1 28 ? 2.618 -135.912 125.168 1.00 16.78 28 ALA D N 1
ATOM 9528 C CA . ALA D 1 28 ? 2.692 -134.611 124.521 1.00 15.16 28 ALA D CA 1
ATOM 9529 C C . ALA D 1 28 ? 4.150 -134.301 124.166 1.00 16.56 28 ALA D C 1
ATOM 9530 O O . ALA D 1 28 ? 5.080 -134.722 124.864 1.00 18.33 28 ALA D O 1
ATOM 9532 N N . VAL D 1 29 ? 4.362 -133.672 123.020 1.00 15.57 29 VAL D N 1
ATOM 9533 C CA . VAL D 1 29 ? 5.708 -133.352 122.597 1.00 14.50 29 VAL D CA 1
ATOM 9534 C C . VAL D 1 29 ? 5.925 -131.848 122.617 1.00 15.96 29 VAL D C 1
ATOM 9535 O O . VAL D 1 29 ? 7.036 -131.373 122.355 1.00 17.54 29 VAL D O 1
ATOM 9539 N N . ARG D 1 30 ? 4.844 -131.101 122.836 1.00 15.60 30 ARG D N 1
ATOM 9540 C CA . ARG D 1 30 ? 4.902 -129.640 122.849 1.00 17.85 30 ARG D CA 1
ATOM 9541 C C . ARG D 1 30 ? 4.311 -129.089 124.138 1.00 19.11 30 ARG D C 1
ATOM 9542 O O . ARG D 1 30 ? 3.483 -129.743 124.767 1.00 18.20 30 ARG D O 1
ATOM 9550 N N . GLU D 1 31 ? 4.608 -127.824 124.422 1.00 20.36 31 GLU D N 1
ATOM 9551 C CA . GLU D 1 31 ? 4.050 -127.135 125.581 1.00 25.28 31 GLU D CA 1
ATOM 9552 C C . GLU D 1 31 ? 2.697 -126.535 125.254 1.00 23.09 31 GLU D C 1
ATOM 9553 O O . GLU D 1 31 ? 2.468 -126.075 124.144 1.00 18.73 31 GLU D O 1
ATOM 9559 N N . ARG D 1 32 ? 1.830 -126.486 126.261 1.00 23.45 32 ARG D N 1
ATOM 9560 C CA . ARG D 1 32 ? 0.543 -125.826 126.142 1.00 26.14 32 ARG D CA 1
ATOM 9561 C C . ARG D 1 32 ? 0.748 -124.346 125.922 1.00 24.00 32 ARG D C 1
ATOM 9562 O O . ARG D 1 32 ? 1.602 -123.734 126.551 1.00 25.60 32 ARG D O 1
ATOM 9570 N N . LEU D 1 33 ? 0.038 -123.791 124.953 1.00 21.97 33 LEU D N 1
ATOM 9571 C CA . LEU D 1 33 ? 0.170 -122.375 124.634 1.00 21.85 33 LEU D CA 1
ATOM 9572 C C . LEU D 1 33 ? -0.996 -121.571 125.199 1.00 22.12 33 LEU D C 1
ATOM 9573 O O . LEU D 1 33 ? -2.132 -122.052 125.275 1.00 21.93 33 LEU D O 1
ATOM 9578 N N . ASP D 1 34 ? -0.711 -120.308 125.498 1.00 20.81 34 ASP D N 1
ATOM 9579 C CA . ASP D 1 34 ? -1.681 -119.403 126.077 1.00 18.90 34 ASP D CA 1
ATOM 9580 C C . ASP D 1 34 ? -2.564 -118.838 124.964 1.00 17.75 34 ASP D C 1
ATOM 9581 O O . ASP D 1 34 ? -2.067 -118.336 123.949 1.00 15.63 34 ASP D O 1
ATOM 9586 N N . PRO D 1 35 ? -3.888 -118.880 125.160 1.00 13.06 35 PRO D N 1
ATOM 9587 C CA . PRO D 1 35 ? -4.869 -118.363 124.208 1.00 12.30 35 PRO D CA 1
ATOM 9588 C C . PRO D 1 35 ? -4.589 -116.956 123.695 1.00 13.32 35 PRO D C 1
ATOM 9589 O O . PRO D 1 35 ? -4.788 -116.653 122.517 1.00 10.04 35 PRO D O 1
ATOM 9593 N N . VAL D 1 36 ? -4.110 -116.086 124.574 1.00 17.03 36 VAL D N 1
ATOM 9594 C CA . VAL D 1 36 ? -3.822 -114.703 124.155 1.00 17.28 36 VAL D CA 1
ATOM 9595 C C . VAL D 1 36 ? -2.583 -114.707 123.262 1.00 16.63 36 VAL D C 1
ATOM 9596 O O . VAL D 1 36 ? -2.477 -113.939 122.301 1.00 15.55 36 VAL D O 1
ATOM 9600 N N . TYR D 1 37 ? -1.651 -115.595 123.582 1.00 17.66 37 TYR D N 1
ATOM 9601 C CA . TYR D 1 37 ? -0.440 -115.713 122.794 1.00 13.45 37 TYR D CA 1
ATOM 9602 C C . TYR D 1 37 ? -0.757 -116.227 121.402 1.00 14.63 37 TYR D C 1
ATOM 9603 O O . TYR D 1 37 ? -0.173 -115.732 120.426 1.00 16.11 37 TYR D O 1
ATOM 9612 N N . VAL D 1 38 ? -1.637 -117.231 121.280 1.00 11.63 38 VAL D N 1
ATOM 9613 C CA . VAL D 1 38 ? -1.893 -117.718 119.928 1.00 13.36 38 VAL D CA 1
ATOM 9614 C C . VAL D 1 38 ? -2.728 -116.739 119.091 1.00 14.86 38 VAL D C 1
ATOM 9615 O O . VAL D 1 38 ? -2.458 -116.576 117.908 1.00 14.70 38 VAL D O 1
ATOM 9619 N N . VAL D 1 39 ? -3.570 -115.934 119.739 1.00 15.30 39 VAL D N 1
ATOM 9620 C CA . VAL D 1 39 ? -4.282 -114.863 119.044 1.00 14.53 39 VAL D CA 1
ATOM 9621 C C . VAL D 1 39 ? -3.305 -113.846 118.413 1.00 17.24 39 VAL D C 1
ATOM 9622 O O . VAL D 1 39 ? -3.450 -113.461 117.239 1.00 17.32 39 VAL D O 1
ATOM 9626 N N . HIS D 1 40 ? -2.273 -113.444 119.151 1.00 17.15 40 HIS D N 1
ATOM 9627 C CA . HIS D 1 40 ? -1.286 -112.519 118.582 1.00 16.64 40 HIS D CA 1
ATOM 9628 C C . HIS D 1 40 ? -0.460 -113.156 117.458 1.00 16.13 40 HIS D C 1
ATOM 9629 O O . HIS D 1 40 ? -0.127 -112.486 116.485 1.00 12.30 40 HIS D O 1
ATOM 9636 N N . LYS D 1 41 ? -0.101 -114.435 117.615 1.00 16.27 41 LYS D N 1
ATOM 9637 C CA . LYS D 1 41 ? 0.636 -115.169 116.583 1.00 17.72 41 LYS D CA 1
ATOM 9638 C C . LYS D 1 41 ? -0.162 -115.279 115.283 1.00 15.72 41 LYS D C 1
ATOM 9639 O O . LYS D 1 41 ? 0.352 -114.980 114.214 1.00 15.68 41 LYS D O 1
ATOM 9645 N N . LEU D 1 42 ? -1.415 -115.712 115.388 1.00 15.76 42 LEU D N 1
ATOM 9646 C CA . LEU D 1 42 ? -2.291 -115.860 114.231 1.00 14.06 42 LEU D CA 1
ATOM 9647 C C . LEU D 1 42 ? -2.467 -114.525 113.526 1.00 16.48 42 LEU D C 1
ATOM 9648 O O . LEU D 1 42 ? -2.448 -114.467 112.298 1.00 16.07 42 LEU D O 1
ATOM 9653 N N . ALA D 1 43 ? -2.578 -113.446 114.302 1.00 17.00 43 ALA D N 1
ATOM 9654 C CA . ALA D 1 43 ? -2.791 -112.114 113.730 1.00 19.30 43 ALA D CA 1
ATOM 9655 C C . ALA D 1 43 ? -1.546 -111.708 112.963 1.00 19.91 43 ALA D C 1
ATOM 9656 O O . ALA D 1 43 ? -1.607 -111.184 111.840 1.00 19.79 43 ALA D O 1
ATOM 9658 N N . GLU D 1 44 ? -0.405 -112.015 113.558 1.00 22.21 44 GLU D N 1
ATOM 9659 C CA . GLU D 1 44 ? 0.878 -111.754 112.929 1.00 24.39 44 GLU D CA 1
ATOM 9660 C C . GLU D 1 44 ? 1.011 -112.547 111.625 1.00 23.50 44 GLU D C 1
ATOM 9661 O O . GLU D 1 44 ? 1.515 -112.025 110.620 1.00 22.53 44 GLU D O 1
ATOM 9667 N N . LEU D 1 45 ? 0.438 -113.751 111.622 1.00 19.05 45 LEU D N 1
ATOM 9668 C CA . LEU D 1 45 ? 0.514 -114.671 110.499 1.00 17.33 45 LEU D CA 1
ATOM 9669 C C . LEU D 1 45 ? -0.422 -114.323 109.346 1.00 16.40 45 LEU D C 1
ATOM 9670 O O . LEU D 1 45 ? -0.266 -114.861 108.251 1.00 18.36 45 LEU D O 1
ATOM 9675 N N . GLY D 1 46 ? -1.434 -113.503 109.619 1.00 13.58 46 GLY D N 1
ATOM 9676 C CA . GLY D 1 46 ? -2.347 -113.044 108.590 1.00 12.53 46 GLY D CA 1
ATOM 9677 C C . GLY D 1 46 ? -3.752 -113.631 108.701 1.00 13.15 46 GLY D C 1
ATOM 9678 O O . GLY D 1 46 ? -4.577 -113.421 107.819 1.00 12.69 46 GLY D O 1
ATOM 9679 N N . ALA D 1 47 ? -3.978 -114.489 109.691 1.00 10.14 47 ALA D N 1
ATOM 9680 C CA . ALA D 1 47 ? -5.275 -115.128 109.857 1.00 9.50 47 ALA D CA 1
ATOM 9681 C C . ALA D 1 47 ? -6.364 -114.075 110.057 1.00 11.80 47 ALA D C 1
ATOM 9682 O O . ALA D 1 47 ? -6.086 -112.949 110.456 1.00 12.02 47 ALA D O 1
ATOM 9684 N N . TYR D 1 48 ? -7.597 -114.437 109.705 1.00 12.75 48 TYR D N 1
ATOM 9685 C CA . TYR D 1 48 ? -8.750 -113.560 109.843 1.00 10.47 48 TYR D CA 1
ATOM 9686 C C . TYR D 1 48 ? -9.431 -113.766 111.203 1.00 11.75 48 TYR D C 1
ATOM 9687 O O . TYR D 1 48 ? -9.992 -112.835 111.776 1.00 15.21 48 TYR D O 1
ATOM 9696 N N . GLY D 1 49 ? -9.363 -114.980 111.730 1.00 11.02 49 GLY D N 1
ATOM 9697 C CA . GLY D 1 49 ? -10.113 -115.280 112.928 1.00 8.27 49 GLY D CA 1
ATOM 9698 C C . GLY D 1 49 ? -9.617 -116.519 113.621 1.00 6.96 49 GLY D C 1
ATOM 9699 O O . GLY D 1 49 ? -8.814 -117.273 113.084 1.00 7.91 49 GLY D O 1
ATOM 9700 N N . VAL D 1 50 ? -10.110 -116.725 114.832 1.00 9.32 50 VAL D N 1
ATOM 9701 C CA . VAL D 1 50 ? -9.755 -117.887 115.644 1.00 8.76 50 VAL D CA 1
ATOM 9702 C C . VAL D 1 50 ? -11.084 -118.481 116.097 1.00 9.34 50 VAL D C 1
ATOM 9703 O O . VAL D 1 50 ? -12.057 -117.746 116.259 1.00 11.94 50 VAL D O 1
ATOM 9707 N N . ASN D 1 51 ? -11.155 -119.804 116.196 1.00 8.85 51 ASN D N 1
ATOM 9708 C CA . ASN D 1 51 ? -12.355 -120.485 116.674 1.00 7.46 51 ASN D CA 1
ATOM 9709 C C . ASN D 1 51 ? -12.026 -121.162 117.996 1.00 7.83 51 ASN D C 1
ATOM 9710 O O . ASN D 1 51 ? -10.859 -121.376 118.309 1.00 4.67 51 ASN D O 1
ATOM 9715 N N . LEU D 1 52 ? -13.045 -121.638 118.700 1.00 5.79 52 LEU D N 1
ATOM 9716 C CA . LEU D 1 52 ? -12.776 -122.278 119.971 1.00 9.47 52 LEU D CA 1
ATOM 9717 C C . LEU D 1 52 ? -13.905 -123.169 120.452 1.00 9.75 52 LEU D C 1
ATOM 9718 O O . LEU D 1 52 ? -15.066 -122.950 120.116 1.00 10.16 52 LEU D O 1
ATOM 9723 N N . HIS D 1 53 ? -13.538 -124.244 121.143 1.00 9.62 53 HIS D N 1
ATOM 9724 C CA . HIS D 1 53 ? -14.464 -124.934 122.022 1.00 10.14 53 HIS D CA 1
ATOM 9725 C C . HIS D 1 53 ? -14.553 -124.138 123.311 1.00 12.63 53 HIS D C 1
ATOM 9726 O O . HIS D 1 53 ? -13.598 -123.449 123.687 1.00 13.14 53 HIS D O 1
ATOM 9733 N N . ASP D 1 54 ? -15.624 -124.368 124.068 1.00 13.70 54 ASP D N 1
ATOM 9734 C CA . ASP D 1 54 ? -15.740 -123.790 125.416 1.00 12.66 54 ASP D CA 1
ATOM 9735 C C . ASP D 1 54 ? -14.532 -124.142 126.291 1.00 11.73 54 ASP D C 1
ATOM 9736 O O . ASP D 1 54 ? -13.873 -123.258 126.828 1.00 10.78 54 ASP D O 1
ATOM 9741 N N . GLU D 1 55 ? -14.133 -125.406 126.261 1.00 9.52 55 GLU D N 1
ATOM 9742 C CA . GLU D 1 55 ? -13.023 -125.872 127.083 1.00 10.35 55 GLU D CA 1
ATOM 9743 C C . GLU D 1 55 ? -11.652 -125.476 126.568 1.00 11.66 55 GLU D C 1
ATOM 9744 O O . GLU D 1 55 ? -10.661 -125.715 127.241 1.00 14.13 55 GLU D O 1
ATOM 9750 N N . ASP D 1 56 ? -11.579 -124.909 125.371 1.00 12.35 56 ASP D N 1
ATOM 9751 C CA . ASP D 1 56 ? -10.305 -124.392 124.888 1.00 14.75 56 ASP D CA 1
ATOM 9752 C C . ASP D 1 56 ? -9.937 -123.158 125.705 1.00 15.97 56 ASP D C 1
ATOM 9753 O O . ASP D 1 56 ? -8.759 -122.853 125.875 1.00 17.33 56 ASP D O 1
ATOM 9758 N N . LEU D 1 57 ? -10.957 -122.397 126.105 1.00 18.27 57 LEU D N 1
ATOM 9759 C CA . LEU D 1 57 ? -10.782 -121.097 126.751 1.00 18.53 57 LEU D CA 1
ATOM 9760 C C . LEU D 1 57 ? -11.013 -121.239 128.250 1.00 19.38 57 LEU D C 1
ATOM 9761 O O . LEU D 1 57 ? -10.250 -120.707 129.055 1.00 23.36 57 LEU D O 1
ATOM 9766 N N . ILE D 1 58 ? -11.994 -122.053 128.616 1.00 18.81 58 ILE D N 1
ATOM 9767 C CA . ILE D 1 58 ? -12.432 -122.138 129.992 1.00 19.02 58 ILE D CA 1
ATOM 9768 C C . ILE D 1 58 ? -12.519 -123.595 130.410 1.00 21.75 58 ILE D C 1
ATOM 9769 O O . ILE D 1 58 ? -13.421 -124.303 130.001 1.00 25.81 58 ILE D O 1
ATOM 9774 N N . PRO D 1 59 ? -11.541 -124.077 131.190 1.00 25.75 59 PRO D N 1
ATOM 9775 C CA . PRO D 1 59 ? -11.522 -125.472 131.644 1.00 25.30 59 PRO D CA 1
ATOM 9776 C C . PRO D 1 59 ? -12.749 -125.799 132.460 1.00 27.93 59 PRO D C 1
ATOM 9777 O O . PRO D 1 59 ? -13.325 -124.932 133.115 1.00 28.90 59 PRO D O 1
ATOM 9781 N N . ARG D 1 60 ? -13.170 -127.050 132.379 1.00 28.37 60 ARG D N 1
ATOM 9782 C CA . ARG D 1 60 ? -14.326 -127.519 133.109 1.00 30.51 60 ARG D CA 1
ATOM 9783 C C . ARG D 1 60 ? -14.182 -127.241 134.598 1.00 32.56 60 ARG D C 1
ATOM 9784 O O . ARG D 1 60 ? -13.132 -127.500 135.193 1.00 30.29 60 ARG D O 1
ATOM 9792 N N . GLY D 1 61 ? -15.227 -126.663 135.177 1.00 34.79 61 GLY D N 1
ATOM 9793 C CA . GLY D 1 61 ? -15.260 -126.474 136.614 1.00 40.60 61 GLY D CA 1
ATOM 9794 C C . GLY D 1 61 ? -14.734 -125.124 137.057 1.00 42.79 61 GLY D C 1
ATOM 9795 O O . GLY D 1 61 ? -14.673 -124.837 138.262 1.00 44.12 61 GLY D O 1
ATOM 9796 N N . THR D 1 62 ? -14.345 -124.298 136.088 1.00 43.50 62 THR D N 1
ATOM 9797 C CA . THR D 1 62 ? -13.957 -122.916 136.359 1.00 43.26 62 THR D CA 1
ATOM 9798 C C . THR D 1 62 ? -15.128 -122.128 136.936 1.00 45.45 62 THR D C 1
ATOM 9799 O O . THR D 1 62 ? -16.229 -122.112 136.365 1.00 46.00 62 THR D O 1
ATOM 9803 N N . PRO D 1 63 ? -14.925 -121.537 138.127 1.00 47.27 63 PRO D N 1
ATOM 9804 C CA . PRO D 1 63 ? -15.927 -120.719 138.819 1.00 49.43 63 PRO D CA 1
ATOM 9805 C C . PRO D 1 63 ? -16.263 -119.437 138.060 1.00 51.33 63 PRO D C 1
ATOM 9806 O O . PRO D 1 63 ? -15.391 -118.823 137.434 1.00 48.66 63 PRO D O 1
ATOM 9810 N N . PRO D 1 64 ? -17.556 -119.056 138.052 1.00 54.21 64 PRO D N 1
ATOM 9811 C CA . PRO D 1 64 ? -18.088 -118.156 137.021 1.00 56.16 64 PRO D CA 1
ATOM 9812 C C . PRO D 1 64 ? -17.657 -116.727 137.278 1.00 56.01 64 PRO D C 1
ATOM 9813 O O . PRO D 1 64 ? -18.185 -115.786 136.680 1.00 57.11 64 PRO D O 1
ATOM 9817 N N . GLN D 1 65 ? -16.658 -116.589 138.141 1.00 55.75 65 GLN D N 1
ATOM 9818 C CA . GLN D 1 65 ? -16.037 -115.302 138.408 1.00 56.95 65 GLN D CA 1
ATOM 9819 C C . GLN D 1 65 ? -14.666 -115.259 137.747 1.00 56.07 65 GLN D C 1
ATOM 9820 O O . GLN D 1 65 ? -14.224 -114.220 137.267 1.00 55.94 65 GLN D O 1
ATOM 9822 N N . GLU D 1 66 ? -14.017 -116.413 137.686 1.00 56.08 66 GLU D N 1
ATOM 9823 C CA . GLU D 1 66 ? -12.739 -116.538 136.991 1.00 56.03 66 GLU D CA 1
ATOM 9824 C C . GLU D 1 66 ? -12.982 -116.635 135.492 1.00 53.40 66 GLU D C 1
ATOM 9825 O O . GLU D 1 66 ? -12.206 -116.109 134.695 1.00 52.40 66 GLU D O 1
ATOM 9831 N N . ARG D 1 67 ? -14.117 -117.236 135.137 1.00 51.13 67 ARG D N 1
ATOM 9832 C CA . ARG D 1 67 ? -14.549 -117.375 133.754 1.00 48.64 67 ARG D CA 1
ATOM 9833 C C . ARG D 1 67 ? -14.618 -116.017 133.049 1.00 47.62 67 ARG D C 1
ATOM 9834 O O . ARG D 1 67 ? -14.063 -115.839 131.963 1.00 45.55 67 ARG D O 1
ATOM 9842 N N . ASP D 1 68 ? -15.231 -115.043 133.723 1.00 48.54 68 ASP D N 1
ATOM 9843 C CA . ASP D 1 68 ? -15.502 -113.723 133.147 1.00 47.78 68 ASP D CA 1
ATOM 9844 C C . ASP D 1 68 ? -14.218 -112.920 133.035 1.00 45.35 68 ASP D C 1
ATOM 9845 O O . ASP D 1 68 ? -14.051 -112.084 132.136 1.00 42.64 68 ASP D O 1
ATOM 9850 N N . GLN D 1 69 ? -13.276 -113.277 133.896 1.00 43.89 69 GLN D N 1
ATOM 9851 C CA . GLN D 1 69 ? -11.943 -112.703 133.886 1.00 42.31 69 GLN D CA 1
ATOM 9852 C C . GLN D 1 69 ? -11.147 -113.234 132.700 1.00 39.35 69 GLN D C 1
ATOM 9853 O O . GLN D 1 69 ? -10.368 -112.500 132.081 1.00 38.12 69 GLN D O 1
ATOM 9859 N N . ILE D 1 70 ? -11.350 -114.512 132.377 1.00 35.32 70 ILE D N 1
ATOM 9860 C CA . ILE D 1 70 ? -10.719 -115.119 131.207 1.00 29.58 70 ILE D CA 1
ATOM 9861 C C . ILE D 1 70 ? -11.264 -114.534 129.904 1.00 26.35 70 ILE D C 1
ATOM 9862 O O . ILE D 1 70 ? -10.496 -114.121 129.026 1.00 22.60 70 ILE D O 1
ATOM 9867 N N . VAL D 1 71 ? -12.587 -114.481 129.800 1.00 24.35 71 VAL D N 1
ATOM 9868 C CA . VAL D 1 71 ? -13.240 -113.949 128.625 1.00 23.98 71 VAL D CA 1
ATOM 9869 C C . VAL D 1 71 ? -12.787 -112.503 128.326 1.00 27.35 71 VAL D C 1
ATOM 9870 O O . VAL D 1 71 ? -12.443 -112.181 127.188 1.00 26.94 71 VAL D O 1
ATOM 9874 N N . ARG D 1 72 ? -12.684 -111.660 129.351 1.00 29.42 72 ARG D N 1
ATOM 9875 C CA . ARG D 1 72 ? -12.358 -110.245 129.123 1.00 33.47 72 ARG D CA 1
ATOM 9876 C C . ARG D 1 72 ? -10.890 -110.024 128.729 1.00 29.79 72 ARG D C 1
ATOM 9877 O O . ARG D 1 72 ? -10.569 -109.193 127.881 1.00 28.80 72 ARG D O 1
ATOM 9885 N N . ARG D 1 73 ? -10.008 -110.820 129.308 1.00 29.08 73 ARG D N 1
ATOM 9886 C CA . ARG D 1 73 ? -8.604 -110.844 128.906 1.00 27.36 73 ARG D CA 1
ATOM 9887 C C . ARG D 1 73 ? -8.473 -111.288 127.447 1.00 25.27 73 ARG D C 1
ATOM 9888 O O . ARG D 1 73 ? -7.749 -110.659 126.674 1.00 24.25 73 ARG D O 1
ATOM 9896 N N . PHE D 1 74 ? -9.211 -112.338 127.068 1.00 22.78 74 PHE D N 1
ATOM 9897 C CA . PHE D 1 74 ? -9.281 -112.804 125.680 1.00 19.17 74 PHE D CA 1
ATOM 9898 C C . PHE D 1 74 ? -9.859 -111.760 124.728 1.00 21.89 74 PHE D C 1
ATOM 9899 O O . PHE D 1 74 ? -9.274 -111.497 123.673 1.00 21.08 74 PHE D O 1
ATOM 9907 N N . LYS D 1 75 ? -10.949 -111.101 125.123 1.00 23.41 75 LYS D N 1
ATOM 9908 C CA . LYS D 1 75 ? -11.549 -110.073 124.273 1.00 24.72 75 LYS D CA 1
ATOM 9909 C C . LYS D 1 75 ? -10.619 -108.887 124.047 1.00 24.87 75 LYS D C 1
ATOM 9910 O O . LYS D 1 75 ? -10.633 -108.269 122.964 1.00 21.88 75 LYS D O 1
ATOM 9916 N N . LYS D 1 76 ? -9.801 -108.582 125.059 1.00 25.44 76 LYS D N 1
ATOM 9917 C CA . LYS D 1 76 ? -8.828 -107.488 124.968 1.00 26.28 76 LYS D CA 1
ATOM 9918 C C . LYS D 1 76 ? -7.865 -107.759 123.827 1.00 23.43 76 LYS D C 1
ATOM 9919 O O . LYS D 1 76 ? -7.645 -106.902 122.972 1.00 21.73 76 LYS D O 1
ATOM 9925 N N . ALA D 1 77 ? -7.375 -108.994 123.770 1.00 20.16 77 ALA D N 1
ATOM 9926 C CA . ALA D 1 77 ? -6.449 -109.404 122.729 1.00 17.73 77 ALA D CA 1
ATOM 9927 C C . ALA D 1 77 ? -7.076 -109.347 121.342 1.00 17.52 77 ALA D C 1
ATOM 9928 O O . ALA D 1 77 ? -6.433 -108.900 120.395 1.00 16.53 77 ALA D O 1
ATOM 9930 N N . LEU D 1 78 ? -8.352 -109.712 121.243 1.00 16.54 78 LEU D N 1
ATOM 9931 C CA . LEU D 1 78 ? -9.065 -109.656 119.969 1.00 17.64 78 LEU D CA 1
ATOM 9932 C C . LEU D 1 78 ? -9.215 -108.218 119.524 1.00 20.97 78 LEU D C 1
ATOM 9933 O O . LEU D 1 78 ? -9.001 -107.897 118.349 1.00 19.18 78 LEU D O 1
ATOM 9938 N N . ASP D 1 79 ? -9.567 -107.349 120.475 1.00 26.17 79 ASP D N 1
ATOM 9939 C CA . ASP D 1 79 ? -9.624 -105.899 120.232 1.00 28.74 79 ASP D CA 1
ATOM 9940 C C . ASP D 1 79 ? -8.293 -105.371 119.715 1.00 26.87 79 ASP D C 1
ATOM 9941 O O . ASP D 1 79 ? -8.227 -104.701 118.686 1.00 24.20 79 ASP D O 1
ATOM 9946 N N . GLU D 1 80 ? -7.226 -105.713 120.426 1.00 27.77 80 GLU D N 1
ATOM 9947 C CA . GLU D 1 80 ? -5.882 -105.269 120.078 1.00 28.76 80 GLU D CA 1
ATOM 9948 C C . GLU D 1 80 ? -5.478 -105.710 118.688 1.00 26.34 80 GLU D C 1
ATOM 9949 O O . GLU D 1 80 ? -4.910 -104.924 117.932 1.00 25.57 80 GLU D O 1
ATOM 9955 N N . THR D 1 81 ? -5.791 -106.963 118.344 1.00 24.00 81 THR D N 1
ATOM 9956 C CA . THR D 1 81 ? -5.308 -107.557 117.102 1.00 22.19 81 THR D CA 1
ATOM 9957 C C . THR D 1 81 ? -6.266 -107.390 115.931 1.00 23.31 81 THR D C 1
ATOM 9958 O O . THR D 1 81 ? -5.845 -107.341 114.772 1.00 24.73 81 THR D O 1
ATOM 9962 N N . GLY D 1 82 ? -7.555 -107.291 116.233 1.00 23.21 82 GLY D N 1
ATOM 9963 C CA . GLY D 1 82 ? -8.553 -107.224 115.180 1.00 22.42 82 GLY D CA 1
ATOM 9964 C C . GLY D 1 82 ? -8.993 -108.592 114.671 1.00 22.22 82 GLY D C 1
ATOM 9965 O O . GLY D 1 82 ? -9.696 -108.679 113.668 1.00 24.22 82 GLY D O 1
ATOM 9966 N N . LEU D 1 83 ? -8.571 -109.662 115.332 1.00 20.10 83 LEU D N 1
ATOM 9967 C CA . LEU D 1 83 ? -9.024 -110.992 114.966 1.00 18.87 83 LEU D CA 1
ATOM 9968 C C . LEU D 1 83 ? -10.488 -111.122 115.317 1.00 18.74 83 LEU D C 1
ATOM 9969 O O . LEU D 1 83 ? -10.933 -110.584 116.328 1.00 21.30 83 LEU D O 1
ATOM 9974 N N . LYS D 1 84 ? -11.222 -111.862 114.491 1.00 18.29 84 LYS D N 1
ATOM 9975 C CA . LYS D 1 84 ? -12.618 -112.209 114.751 1.00 17.01 84 LYS D CA 1
ATOM 9976 C C . LYS D 1 84 ? -12.687 -113.608 115.360 1.00 15.50 84 LYS D C 1
ATOM 9977 O O . LYS D 1 84 ? -11.747 -114.392 115.245 1.00 17.24 84 LYS D O 1
ATOM 9983 N N . VAL D 1 85 ? -13.776 -113.896 116.062 1.00 14.79 85 VAL D N 1
ATOM 9984 C CA . VAL D 1 85 ? -14.109 -115.269 116.430 1.00 12.62 85 VAL D CA 1
ATOM 9985 C C . VAL D 1 85 ? -15.342 -115.681 115.619 1.00 12.68 85 VAL D C 1
ATOM 9986 O O . VAL D 1 85 ? -16.471 -115.430 116.024 1.00 15.26 85 VAL D O 1
ATOM 9990 N N . PRO D 1 86 ? -15.141 -116.286 114.433 1.00 12.98 86 PRO D N 1
ATOM 9991 C CA . PRO D 1 86 ? -16.316 -116.553 113.592 1.00 9.43 86 PRO D CA 1
ATOM 9992 C C . PRO D 1 86 ? -17.153 -117.700 114.114 1.00 9.05 86 PRO D C 1
ATOM 9993 O O . PRO D 1 86 ? -18.371 -117.667 114.005 1.00 13.21 86 PRO D O 1
ATOM 9997 N N . MET D 1 87 ? -16.521 -118.646 114.799 1.00 8.68 87 MET D N 1
ATOM 9998 C CA . MET D 1 87 ? -17.183 -119.901 115.122 1.00 7.26 87 MET D CA 1
ATOM 9999 C C . MET D 1 87 ? -16.810 -120.412 116.508 1.00 8.06 87 MET D C 1
ATOM 10000 O O . MET D 1 87 ? -15.654 -120.300 116.931 1.00 7.27 87 MET D O 1
ATOM 10005 N N . VAL D 1 88 ? -17.804 -120.972 117.200 1.00 7.64 88 VAL D N 1
ATOM 10006 C CA . VAL D 1 88 ? -17.615 -121.655 118.486 1.00 5.58 88 VAL D CA 1
ATOM 10007 C C . VAL D 1 88 ? -18.378 -122.969 118.472 1.00 6.75 88 VAL D C 1
ATOM 10008 O O . VAL D 1 88 ? -19.306 -123.157 117.687 1.00 7.63 88 VAL D O 1
ATOM 10012 N N . THR D 1 89 ? -18.037 -123.851 119.400 1.00 8.53 89 THR D N 1
ATOM 10013 C CA . THR D 1 89 ? -18.693 -125.143 119.502 1.00 7.41 89 THR D CA 1
ATOM 10014 C C . THR D 1 89 ? -18.443 -125.677 120.911 1.00 9.96 89 THR D C 1
ATOM 10015 O O . THR D 1 89 ? -17.384 -125.436 121.496 1.00 12.17 89 THR D O 1
ATOM 10019 N N . ALA D 1 90 ? -19.430 -126.336 121.498 1.00 9.50 90 ALA D N 1
ATOM 10020 C CA . ALA D 1 90 ? -19.201 -126.950 122.798 1.00 7.24 90 ALA D CA 1
ATOM 10021 C C . ALA D 1 90 ? -18.386 -128.201 122.595 1.00 10.69 90 ALA D C 1
ATOM 10022 O O . ALA D 1 90 ? -18.604 -128.942 121.628 1.00 10.65 90 ALA D O 1
ATOM 10024 N N . ASN D 1 91 ? -17.496 -128.485 123.551 1.00 10.76 91 ASN D N 1
ATOM 10025 C CA . ASN D 1 91 ? -16.829 -129.771 123.594 1.00 9.82 91 ASN D CA 1
ATOM 10026 C C . ASN D 1 91 ? -17.774 -130.791 124.231 1.00 11.47 91 ASN D C 1
ATOM 10027 O O . ASN D 1 91 ? -17.964 -130.793 125.454 1.00 10.36 91 ASN D O 1
ATOM 10032 N N . LEU D 1 92 ? -18.357 -131.663 123.398 1.00 9.30 92 LEU D N 1
ATOM 10033 C CA . LEU D 1 92 ? -19.223 -132.722 123.878 1.00 7.04 92 LEU D CA 1
ATOM 10034 C C . LEU D 1 92 ? -18.561 -134.080 123.722 1.00 6.76 92 LEU D C 1
ATOM 10035 O O . LEU D 1 92 ? -19.238 -135.068 123.511 1.00 6.26 92 LEU D O 1
ATOM 10040 N N . PHE D 1 93 ? -17.247 -134.144 123.855 1.00 5.50 93 PHE D N 1
ATOM 10041 C CA . PHE D 1 93 ? -16.561 -135.427 123.671 1.00 8.95 93 PHE D CA 1
ATOM 10042 C C . PHE D 1 93 ? -15.545 -135.819 124.765 1.00 9.19 93 PHE D C 1
ATOM 10043 O O . PHE D 1 93 ? -15.446 -136.994 125.105 1.00 10.62 93 PHE D O 1
ATOM 10051 N N . SER D 1 94 ? -14.943 -134.839 125.445 1.00 10.20 94 SER D N 1
ATOM 10052 C CA . SER D 1 94 ? -13.867 -135.129 126.412 1.00 10.50 94 SER D CA 1
ATOM 10053 C C . SER D 1 94 ? -14.358 -135.648 127.752 1.00 11.13 94 SER D C 1
ATOM 10054 O O . SER D 1 94 ? -13.796 -136.602 128.302 1.00 12.67 94 SER D O 1
ATOM 10057 N N . ASP D 1 95 ? -15.393 -135.006 128.286 1.00 9.41 95 ASP D N 1
ATOM 10058 C CA . ASP D 1 95 ? -15.958 -135.383 129.572 1.00 6.76 95 ASP D CA 1
ATOM 10059 C C . ASP D 1 95 ? -16.383 -136.839 129.575 1.00 8.79 95 ASP D C 1
ATOM 10060 O O . ASP D 1 95 ? -17.169 -137.264 128.740 1.00 10.39 95 ASP D O 1
ATOM 10065 N N . PRO D 1 96 ? -15.913 -137.615 130.566 1.00 9.91 96 PRO D N 1
ATOM 10066 C CA . PRO D 1 96 ? -16.292 -139.023 130.708 1.00 6.93 96 PRO D CA 1
ATOM 10067 C C . PRO D 1 96 ? -17.787 -139.284 130.755 1.00 8.73 96 PRO D C 1
ATOM 10068 O O . PRO D 1 96 ? -18.226 -140.410 130.533 1.00 10.29 96 PRO D O 1
ATOM 10072 N N . ALA D 1 97 ? -18.569 -138.277 131.130 1.00 10.03 97 ALA D N 1
ATOM 10073 C CA . ALA D 1 97 ? -20.036 -138.441 131.192 1.00 9.03 97 ALA D CA 1
ATOM 10074 C C . ALA D 1 97 ? -20.583 -138.799 129.816 1.00 7.73 97 ALA D C 1
ATOM 10075 O O . ALA D 1 97 ? -21.544 -139.565 129.686 1.00 6.13 97 ALA D O 1
ATOM 10077 N N . PHE D 1 98 ? -19.870 -138.314 128.801 1.00 9.03 98 PHE D N 1
ATOM 10078 C CA . PHE D 1 98 ? -20.203 -138.485 127.399 1.00 7.20 98 PHE D CA 1
ATOM 10079 C C . PHE D 1 98 ? -19.704 -139.805 126.774 1.00 8.79 98 PHE D C 1
ATOM 10080 O O . PHE D 1 98 ? -19.783 -139.961 125.568 1.00 10.94 98 PHE D O 1
ATOM 10088 N N . LYS D 1 99 ? -19.381 -140.806 127.602 1.00 6.89 99 LYS D N 1
ATOM 10089 C CA . LYS D 1 99 ? -18.754 -142.016 127.109 1.00 6.96 99 LYS D CA 1
ATOM 10090 C C . LYS D 1 99 ? -19.631 -142.830 126.156 1.00 9.59 99 LYS D C 1
ATOM 10091 O O . LYS D 1 99 ? -19.104 -143.587 125.326 1.00 12.75 99 LYS D O 1
ATOM 10097 N N . ASP D 1 100 ? -20.949 -142.789 126.349 1.00 6.43 100 ASP D N 1
ATOM 10098 C CA . ASP D 1 100 ? -21.871 -143.396 125.384 1.00 3.92 100 ASP D CA 1
ATOM 10099 C C . ASP D 1 100 ? -22.788 -142.381 124.728 1.00 3.97 100 ASP D C 1
ATOM 10100 O O . ASP D 1 100 ? -24.001 -142.590 124.666 1.00 6.19 100 ASP D O 1
ATOM 10105 N N . GLY D 1 101 ? -22.198 -141.317 124.201 1.00 2.55 101 GLY D N 1
ATOM 10106 C CA . GLY D 1 101 ? -22.957 -140.300 123.502 1.00 5.32 101 GLY D CA 1
ATOM 10107 C C . GLY D 1 101 ? -23.116 -139.041 124.346 1.00 7.06 101 GLY D C 1
ATOM 10108 O O . GLY D 1 101 ? -23.147 -139.144 125.557 1.00 7.88 101 GLY D O 1
ATOM 10109 N N . ALA D 1 102 ? -23.341 -137.886 123.712 1.00 7.85 102 ALA D N 1
ATOM 10110 C CA . ALA D 1 102 ? -23.800 -136.664 124.392 1.00 3.31 102 ALA D CA 1
ATOM 10111 C C . ALA D 1 102 ? -25.313 -136.491 124.191 1.00 3.96 102 ALA D C 1
ATOM 10112 O O . ALA D 1 102 ? -26.121 -136.895 125.032 1.00 5.32 102 ALA D O 1
ATOM 10114 N N . PHE D 1 103 ? -25.698 -135.981 123.025 1.00 5.37 103 PHE D N 1
ATOM 10115 C CA . PHE D 1 103 ? -27.100 -135.980 122.601 1.00 3.82 103 PHE D CA 1
ATOM 10116 C C . PHE D 1 103 ? -27.734 -137.364 122.454 1.00 6.34 103 PHE D C 1
ATOM 10117 O O . PHE D 1 103 ? -28.957 -137.486 122.480 1.00 7.48 103 PHE D O 1
ATOM 10125 N N . THR D 1 104 ? -26.929 -138.415 122.304 1.00 5.91 104 THR D N 1
ATOM 10126 C CA . THR D 1 104 ? -27.482 -139.754 122.081 1.00 3.40 104 THR D CA 1
ATOM 10127 C C . THR D 1 104 ? -27.176 -140.703 123.237 1.00 6.63 104 THR D C 1
ATOM 10128 O O . THR D 1 104 ? -27.338 -141.930 123.117 1.00 6.52 104 THR D O 1
ATOM 10132 N N . SER D 1 105 ? -26.769 -140.152 124.375 1.00 5.27 105 SER D N 1
ATOM 10133 C CA . SER D 1 105 ? -26.679 -140.961 125.589 1.00 6.44 105 SER D CA 1
ATOM 10134 C C . SER D 1 105 ? -28.070 -141.488 125.968 1.00 5.28 105 SER D C 1
ATOM 10135 O O . SER D 1 105 ? -29.064 -140.778 125.843 1.00 7.99 105 SER D O 1
ATOM 10138 N N . PRO D 1 106 ? -28.159 -142.736 126.410 1.00 2.30 106 PRO D N 1
ATOM 10139 C CA . PRO D 1 106 ? -29.456 -143.271 126.804 1.00 8.10 106 PRO D CA 1
ATOM 10140 C C . PRO D 1 106 ? -29.960 -142.639 128.094 1.00 10.69 106 PRO D C 1
ATOM 10141 O O . PRO D 1 106 ? -31.150 -142.690 128.398 1.00 12.23 106 PRO D O 1
ATOM 10145 N N . ASP D 1 107 ? -29.040 -142.037 128.837 1.00 14.26 107 ASP D N 1
ATOM 10146 C CA . ASP D 1 107 ? -29.346 -141.448 130.135 1.00 16.21 107 ASP D CA 1
ATOM 10147 C C . ASP D 1 107 ? -29.746 -139.983 129.942 1.00 12.47 107 ASP D C 1
ATOM 10148 O O . ASP D 1 107 ? -28.942 -139.181 129.471 1.00 14.82 107 ASP D O 1
ATOM 10153 N N . PRO D 1 108 ? -30.970 -139.601 130.372 1.00 12.17 108 PRO D N 1
ATOM 10154 C CA . PRO D 1 108 ? -31.477 -138.238 130.127 1.00 9.03 108 PRO D CA 1
ATOM 10155 C C . PRO D 1 108 ? -30.791 -137.144 130.920 1.00 7.76 108 PRO D C 1
ATOM 10156 O O . PRO D 1 108 ? -30.695 -136.014 130.440 1.00 12.08 108 PRO D O 1
ATOM 10160 N N . TRP D 1 109 ? -30.129 -137.520 132.016 1.00 8.51 109 TRP D N 1
ATOM 10161 C CA . TRP D 1 109 ? -29.266 -136.577 132.750 1.00 8.98 109 TRP D CA 1
ATOM 10162 C C . TRP D 1 109 ? -28.082 -136.140 131.895 1.00 8.49 109 TRP D C 1
ATOM 10163 O O . TRP D 1 109 ? -27.654 -134.972 131.926 1.00 7.66 109 TRP D O 1
ATOM 10174 N N . VAL D 1 110 ? -27.571 -137.070 131.088 1.00 7.62 110 VAL D N 1
ATOM 10175 C CA . VAL D 1 110 ? -26.442 -136.745 130.240 1.00 3.86 110 VAL D CA 1
ATOM 10176 C C . VAL D 1 110 ? -26.873 -135.955 129.014 1.00 2.00 110 VAL D C 1
ATOM 10177 O O . VAL D 1 110 ? -26.280 -134.938 128.702 1.00 5.21 110 VAL D O 1
ATOM 10181 N N . ARG D 1 111 ? -28.007 -136.314 128.416 1.00 6.46 111 ARG D N 1
ATOM 10182 C CA . ARG D 1 111 ? -28.556 -135.475 127.342 1.00 5.79 111 ARG D CA 1
ATOM 10183 C C . ARG D 1 111 ? -28.845 -134.060 127.850 1.00 6.82 111 ARG D C 1
ATOM 10184 O O . ARG D 1 111 ? -28.586 -133.082 127.158 1.00 7.92 111 ARG D O 1
ATOM 10192 N N . ALA D 1 112 ? -29.275 -133.949 129.105 1.00 9.04 112 ALA D N 1
ATOM 10193 C CA . ALA D 1 112 ? -29.497 -132.643 129.733 1.00 9.91 112 ALA D CA 1
ATOM 10194 C C . ALA D 1 112 ? -28.203 -131.858 129.925 1.00 7.91 112 ALA D C 1
ATOM 10195 O O . ALA D 1 112 ? -28.129 -130.665 129.631 1.00 12.08 112 ALA D O 1
ATOM 10197 N N . TYR D 1 113 ? -27.169 -132.542 130.396 1.00 8.69 113 TYR D N 1
ATOM 10198 C CA . TYR D 1 113 ? -25.837 -131.948 130.528 1.00 7.02 113 TYR D CA 1
ATOM 10199 C C . TYR D 1 113 ? -25.314 -131.468 129.181 1.00 7.87 113 TYR D C 1
ATOM 10200 O O . TYR D 1 113 ? -24.884 -130.320 129.050 1.00 10.43 113 TYR D O 1
ATOM 10209 N N . ALA D 1 114 ? -25.430 -132.320 128.161 1.00 6.98 114 ALA D N 1
ATOM 10210 C CA . ALA D 1 114 ? -25.004 -131.959 126.810 1.00 4.66 114 ALA D CA 1
ATOM 10211 C C . ALA D 1 114 ? -25.718 -130.710 126.311 1.00 4.60 114 ALA D C 1
ATOM 10212 O O . ALA D 1 114 ? -25.114 -129.835 125.691 1.00 7.43 114 ALA D O 1
ATOM 10214 N N . LEU D 1 115 ? -27.023 -130.649 126.524 1.00 4.46 115 LEU D N 1
ATOM 10215 C CA . LEU D 1 115 ? -27.792 -129.484 126.098 1.00 8.08 115 LEU D CA 1
ATOM 10216 C C . LEU D 1 115 ? -27.389 -128.236 126.860 1.00 9.74 115 LEU D C 1
ATOM 10217 O O . LEU D 1 115 ? -27.144 -127.198 126.259 1.00 12.66 115 LEU D O 1
ATOM 10222 N N . ARG D 1 116 ? -27.197 -128.363 128.172 1.00 11.83 116 ARG D N 1
ATOM 10223 C CA . ARG D 1 116 ? -26.765 -127.227 128.996 1.00 13.01 116 ARG D CA 1
ATOM 10224 C C . ARG D 1 116 ? -25.423 -126.675 128.571 1.00 11.74 116 ARG D C 1
ATOM 10225 O O . ARG D 1 116 ? -25.269 -125.465 128.370 1.00 13.83 116 ARG D O 1
ATOM 10233 N N . LYS D 1 117 ? -24.453 -127.578 128.410 1.00 12.63 117 LYS D N 1
ATOM 10234 C CA . LYS D 1 117 ? -23.096 -127.217 127.991 1.00 9.58 117 LYS D CA 1
ATOM 10235 C C . LYS D 1 117 ? -23.140 -126.472 126.654 1.00 9.42 117 LYS D C 1
ATOM 10236 O O . LYS D 1 117 ? -22.345 -125.556 126.425 1.00 13.55 117 LYS D O 1
ATOM 10242 N N . SER D 1 118 ? -24.105 -126.827 125.797 1.00 10.65 118 SER D N 1
ATOM 10243 C CA . SER D 1 118 ? -24.271 -126.180 124.487 1.00 9.97 118 SER D CA 1
ATOM 10244 C C . SER D 1 118 ? -24.875 -124.776 124.604 1.00 8.36 118 SER D C 1
ATOM 10245 O O . SER D 1 118 ? -24.422 -123.847 123.931 1.00 12.99 118 SER D O 1
ATOM 10248 N N . LEU D 1 119 ? -25.905 -124.619 125.438 1.00 9.73 119 LEU D N 1
ATOM 10249 C CA . LEU D 1 119 ? -26.475 -123.291 125.705 1.00 10.74 119 LEU D CA 1
ATOM 10250 C C . LEU D 1 119 ? -25.413 -122.347 126.258 1.00 8.96 119 LEU D C 1
ATOM 10251 O O . LEU D 1 119 ? -25.264 -121.210 125.780 1.00 11.78 119 LEU D O 1
ATOM 10256 N N . GLU D 1 120 ? -24.592 -122.865 127.166 1.00 8.07 120 GLU D N 1
ATOM 10257 C CA . GLU D 1 120 ? -23.473 -122.088 127.713 1.00 10.63 120 GLU D CA 1
ATOM 10258 C C . GLU D 1 120 ? -22.443 -121.651 126.685 1.00 12.62 120 GLU D C 1
ATOM 10259 O O . GLU D 1 120 ? -21.970 -120.523 126.749 1.00 16.64 120 GLU D O 1
ATOM 10265 N N . THR D 1 121 ? -22.120 -122.518 125.717 1.00 11.65 121 THR D N 1
ATOM 10266 C CA . THR D 1 121 ? -21.169 -122.154 124.664 1.00 8.91 121 THR D CA 1
ATOM 10267 C C . THR D 1 121 ? -21.815 -121.167 123.704 1.00 10.13 121 THR D C 1
ATOM 10268 O O . THR D 1 121 ? -21.168 -120.247 123.200 1.00 10.58 121 THR D O 1
ATOM 10272 N N . MET D 1 122 ? -23.128 -121.289 123.526 1.00 11.87 122 MET D N 1
ATOM 10273 C CA . MET D 1 122 ? -23.840 -120.298 122.713 1.00 12.70 122 MET D CA 1
ATOM 10274 C C . MET D 1 122 ? -23.759 -118.908 123.344 1.00 11.60 122 MET D C 1
ATOM 10275 O O . MET D 1 122 ? -23.490 -117.903 122.660 1.00 13.03 122 MET D O 1
ATOM 10280 N N . ASP D 1 123 ? -23.947 -118.851 124.658 1.00 11.32 123 ASP D N 1
ATOM 10281 C CA . ASP D 1 123 ? -23.819 -117.578 125.380 1.00 11.03 123 ASP D CA 1
ATOM 10282 C C . ASP D 1 123 ? -22.421 -117.006 125.295 1.00 10.07 123 ASP D C 1
ATOM 10283 O O . ASP D 1 123 ? -22.257 -115.821 124.983 1.00 11.97 123 ASP D O 1
ATOM 10288 N N . LEU D 1 124 ? -21.416 -117.858 125.488 1.00 9.00 124 LEU D N 1
ATOM 10289 C CA . LEU D 1 124 ? -20.009 -117.452 125.356 1.00 8.71 124 LEU D CA 1
ATOM 10290 C C . LEU D 1 124 ? -19.705 -116.870 123.985 1.00 10.72 124 LEU D C 1
ATOM 10291 O O . LEU D 1 124 ? -19.079 -115.805 123.879 1.00 10.54 124 LEU D O 1
ATOM 10296 N N . GLY D 1 125 ? -20.131 -117.574 122.931 1.00 11.57 125 GLY D N 1
ATOM 10297 C CA . GLY D 1 125 ? -19.858 -117.111 121.578 1.00 9.13 125 GLY D CA 1
ATOM 10298 C C . GLY D 1 125 ? -20.528 -115.786 121.284 1.00 11.72 125 GLY D C 1
ATOM 10299 O O . GLY D 1 125 ? -19.960 -114.939 120.588 1.00 12.84 125 GLY D O 1
ATOM 10300 N N . ALA D 1 126 ? -21.725 -115.583 121.840 1.00 11.67 126 ALA D N 1
ATOM 10301 C CA . ALA D 1 126 ? -22.424 -114.324 121.662 1.00 13.46 126 ALA D CA 1
ATOM 10302 C C . ALA D 1 126 ? -21.626 -113.168 122.252 1.00 15.65 126 ALA D C 1
ATOM 10303 O O . ALA D 1 126 ? -21.520 -112.114 121.636 1.00 17.56 126 ALA D O 1
ATOM 10305 N N . GLU D 1 127 ? -21.001 -113.390 123.406 1.00 19.19 127 GLU D N 1
ATOM 10306 C CA . GLU D 1 127 ? -20.071 -112.407 123.977 1.00 21.09 127 GLU D CA 1
ATOM 10307 C C . GLU D 1 127 ? -18.928 -112.057 123.042 1.00 20.94 127 GLU D C 1
ATOM 10308 O O . GLU D 1 127 ? -18.432 -110.930 123.071 1.00 23.35 127 GLU D O 1
ATOM 10314 N N . LEU D 1 128 ? -18.407 -113.072 122.351 1.00 18.02 128 LEU D N 1
ATOM 10315 C CA . LEU D 1 128 ? -17.213 -112.915 121.524 1.00 15.16 128 LEU D CA 1
ATOM 10316 C C . LEU D 1 128 ? -17.541 -112.477 120.109 1.00 15.31 128 LEU D C 1
ATOM 10317 O O . LEU D 1 128 ? -16.629 -112.246 119.315 1.00 16.07 128 LEU D O 1
ATOM 10322 N N . GLY D 1 129 ? -18.827 -112.493 119.760 1.00 13.45 129 GLY D N 1
ATOM 10323 C CA . GLY D 1 129 ? -19.237 -112.062 118.437 1.00 15.10 129 GLY D CA 1
ATOM 10324 C C . GLY D 1 129 ? -19.288 -113.182 117.399 1.00 15.62 129 GLY D C 1
ATOM 10325 O O . GLY D 1 129 ? -19.265 -112.914 116.199 1.00 15.21 129 GLY D O 1
ATOM 10326 N N . ALA D 1 130 ? -19.321 -114.429 117.856 1.00 14.09 130 ALA D N 1
ATOM 10327 C CA . ALA D 1 130 ? -19.373 -115.574 116.958 1.00 17.39 130 ALA D CA 1
ATOM 10328 C C . ALA D 1 130 ? -20.672 -115.560 116.156 1.00 18.62 130 ALA D C 1
ATOM 10329 O O . ALA D 1 130 ? -21.724 -115.205 116.692 1.00 19.74 130 ALA D O 1
ATOM 10331 N N . GLU D 1 131 ? -20.610 -115.982 114.893 1.00 18.84 131 GLU D N 1
ATOM 10332 C CA . GLU D 1 131 ? -21.817 -116.045 114.070 1.00 21.18 131 GLU D CA 1
ATOM 10333 C C . GLU D 1 131 ? -22.191 -117.465 113.637 1.00 16.51 131 GLU D C 1
ATOM 10334 O O . GLU D 1 131 ? -23.327 -117.720 113.213 1.00 18.98 131 GLU D O 1
ATOM 10340 N N . ILE D 1 132 ? -21.251 -118.391 113.750 1.00 11.21 132 ILE D N 1
ATOM 10341 C CA . ILE D 1 132 ? -21.519 -119.770 113.391 1.00 9.18 132 ILE D CA 1
ATOM 10342 C C . ILE D 1 132 ? -21.321 -120.663 114.606 1.00 7.78 132 ILE D C 1
ATOM 10343 O O . ILE D 1 132 ? -20.404 -120.457 115.392 1.00 8.70 132 ILE D O 1
ATOM 10348 N N . TYR D 1 133 ? -22.233 -121.610 114.785 1.00 5.97 133 TYR D N 1
ATOM 10349 C CA . TYR D 1 133 ? -22.112 -122.602 115.832 1.00 6.63 133 TYR D CA 1
ATOM 10350 C C . TYR D 1 133 ? -22.004 -124.019 115.209 1.00 8.25 133 TYR D C 1
ATOM 10351 O O . TYR D 1 133 ? -22.881 -124.430 114.468 1.00 11.51 133 TYR D O 1
ATOM 10360 N N . VAL D 1 134 ? -20.904 -124.730 115.471 1.00 10.05 134 VAL D N 1
ATOM 10361 C CA . VAL D 1 134 ? -20.638 -126.039 114.876 1.00 6.57 134 VAL D CA 1
ATOM 10362 C C . VAL D 1 134 ? -20.989 -127.122 115.887 1.00 8.68 134 VAL D C 1
ATOM 10363 O O . VAL D 1 134 ? -20.822 -126.933 117.097 1.00 8.90 134 VAL D O 1
ATOM 10367 N N . VAL D 1 135 ? -21.635 -128.184 115.401 1.00 7.34 135 VAL D N 1
ATOM 10368 C CA . VAL D 1 135 ? -21.856 -129.397 116.178 1.00 5.81 135 VAL D CA 1
ATOM 10369 C C . VAL D 1 135 ? -21.098 -130.552 115.514 1.00 6.86 135 VAL D C 1
ATOM 10370 O O . VAL D 1 135 ? -21.399 -130.901 114.376 1.00 9.42 135 VAL D O 1
ATOM 10374 N N . TRP D 1 136 ? -20.049 -131.044 116.166 1.00 3.54 136 TRP D N 1
ATOM 10375 C CA . TRP D 1 136 ? -19.402 -132.269 115.766 1.00 5.92 136 TRP D CA 1
ATOM 10376 C C . TRP D 1 136 ? -19.829 -133.399 116.686 1.00 6.55 136 TRP D C 1
ATOM 10377 O O . TRP D 1 136 ? -19.472 -133.426 117.847 1.00 10.35 136 TRP D O 1
ATOM 10388 N N . PRO D 1 137 ? -20.543 -134.393 116.154 1.00 8.33 137 PRO D N 1
ATOM 10389 C CA . PRO D 1 137 ? -21.095 -135.470 116.989 1.00 6.74 137 PRO D CA 1
ATOM 10390 C C . PRO D 1 137 ? -20.083 -136.598 117.285 1.00 6.87 137 PRO D C 1
ATOM 10391 O O . PRO D 1 137 ? -20.372 -137.779 117.073 1.00 7.64 137 PRO D O 1
ATOM 10395 N N . GLY D 1 138 ? -18.939 -136.234 117.862 1.00 4.98 138 GLY D N 1
ATOM 10396 C CA . GLY D 1 138 ? -17.835 -137.169 117.976 1.00 7.06 138 GLY D CA 1
ATOM 10397 C C . GLY D 1 138 ? -18.142 -138.424 118.770 1.00 8.97 138 GLY D C 1
ATOM 10398 O O . GLY D 1 138 ? -17.566 -139.509 118.536 1.00 8.32 138 GLY D O 1
ATOM 10399 N N . ARG D 1 139 ? -19.121 -138.300 119.656 1.00 9.00 139 ARG D N 1
ATOM 10400 C CA . ARG D 1 139 ? -19.430 -139.342 120.631 1.00 6.12 139 ARG D CA 1
ATOM 10401 C C . ARG D 1 139 ? -20.740 -140.002 120.262 1.00 4.00 139 ARG D C 1
ATOM 10402 O O . ARG D 1 139 ? -21.159 -140.985 120.890 1.00 5.48 139 ARG D O 1
ATOM 10410 N N . GLU D 1 140 ? -21.395 -139.486 119.221 1.00 3.84 140 GLU D N 1
ATOM 10411 C CA . GLU D 1 140 ? -22.721 -140.020 118.858 1.00 5.82 140 GLU D CA 1
ATOM 10412 C C . GLU D 1 140 ? -22.605 -141.191 117.889 1.00 4.10 140 GLU D C 1
ATOM 10413 O O . GLU D 1 140 ? -22.737 -141.040 116.698 1.00 5.32 140 GLU D O 1
ATOM 10419 N N . GLY D 1 141 ? -22.374 -142.373 118.433 1.00 2.95 141 GLY D N 1
ATOM 10420 C CA . GLY D 1 141 ? -22.107 -143.531 117.610 1.00 2.00 141 GLY D CA 1
ATOM 10421 C C . GLY D 1 141 ? -22.213 -144.780 118.456 1.00 4.57 141 GLY D C 1
ATOM 10422 O O . GLY D 1 141 ? -22.772 -144.751 119.571 1.00 6.60 141 GLY D O 1
ATOM 10423 N N . ALA D 1 142 ? -21.717 -145.895 117.932 1.00 2.00 142 ALA D N 1
ATOM 10424 C CA . ALA D 1 142 ? -21.893 -147.163 118.603 1.00 2.00 142 ALA D CA 1
ATOM 10425 C C . ALA D 1 142 ? -20.817 -148.155 118.212 1.00 4.74 142 ALA D C 1
ATOM 10426 O O . ALA D 1 142 ? -20.222 -148.061 117.144 1.00 4.07 142 ALA D O 1
ATOM 10428 N N . GLU D 1 143 ? -20.576 -149.114 119.093 1.00 5.07 143 GLU D N 1
ATOM 10429 C CA . GLU D 1 143 ? -19.928 -150.330 118.676 1.00 6.36 143 GLU D CA 1
ATOM 10430 C C . GLU D 1 143 ? -20.713 -151.564 119.097 1.00 9.15 143 GLU D C 1
ATOM 10431 O O . GLU D 1 143 ? -20.516 -152.647 118.548 1.00 6.76 143 GLU D O 1
ATOM 10437 N N . VAL D 1 144 ? -21.824 -151.322 119.787 1.00 8.72 144 VAL D N 1
ATOM 10438 C CA . VAL D 1 144 ? -22.703 -152.407 120.223 1.00 7.53 144 VAL D CA 1
ATOM 10439 C C . VAL D 1 144 ? -24.148 -152.123 119.826 1.00 8.88 144 VAL D C 1
ATOM 10440 O O . VAL D 1 144 ? -24.820 -151.269 120.395 1.00 10.51 144 VAL D O 1
ATOM 10444 N N . GLU D 1 145 ? -24.578 -152.815 118.779 1.00 10.41 145 GLU D N 1
ATOM 10445 C CA . GLU D 1 145 ? -25.857 -152.595 118.145 1.00 8.13 145 GLU D CA 1
ATOM 10446 C C . GLU D 1 145 ? -26.969 -153.339 118.864 1.00 6.82 145 GLU D C 1
ATOM 10447 O O . GLU D 1 145 ? -28.158 -153.140 118.556 1.00 8.17 145 GLU D O 1
ATOM 10453 N N . ALA D 1 146 ? -26.594 -154.174 119.834 1.00 5.46 146 ALA D N 1
ATOM 10454 C CA . ALA D 1 146 ? -27.562 -155.013 120.546 1.00 5.41 146 ALA D CA 1
ATOM 10455 C C . ALA D 1 146 ? -28.539 -154.210 121.389 1.00 4.06 146 ALA D C 1
ATOM 10456 O O . ALA D 1 146 ? -29.562 -154.724 121.820 1.00 10.35 146 ALA D O 1
ATOM 10458 N N . THR D 1 147 ? -28.195 -152.963 121.658 1.00 5.84 147 THR D N 1
ATOM 10459 C CA . THR D 1 147 ? -29.035 -152.050 122.416 1.00 7.83 147 THR D CA 1
ATOM 10460 C C . THR D 1 147 ? -30.302 -151.641 121.662 1.00 8.89 147 THR D C 1
ATOM 10461 O O . THR D 1 147 ? -31.281 -151.215 122.269 1.00 14.02 147 THR D O 1
ATOM 10465 N N . GLY D 1 148 ? -30.189 -151.573 120.341 1.00 10.00 148 GLY D N 1
ATOM 10466 C CA . GLY D 1 148 ? -31.283 -151.105 119.510 1.00 8.40 148 GLY D CA 1
ATOM 10467 C C . GLY D 1 148 ? -31.352 -149.591 119.452 1.00 9.10 148 GLY D C 1
ATOM 10468 O O . GLY D 1 148 ? -32.340 -149.031 118.980 1.00 9.87 148 GLY D O 1
ATOM 10469 N N . LYS D 1 149 ? -30.299 -148.925 119.915 1.00 7.17 149 LYS D N 1
ATOM 10470 C CA . LYS D 1 149 ? -30.323 -147.473 120.074 1.00 6.08 149 LYS D CA 1
ATOM 10471 C C . LYS D 1 149 ? -30.377 -146.705 118.739 1.00 6.40 149 LYS D C 1
ATOM 10472 O O . LYS D 1 149 ? -30.732 -145.521 118.722 1.00 7.24 149 LYS D O 1
ATOM 10478 N N . ALA D 1 150 ? -29.995 -147.362 117.644 1.00 4.70 150 ALA D N 1
ATOM 10479 C CA . ALA D 1 1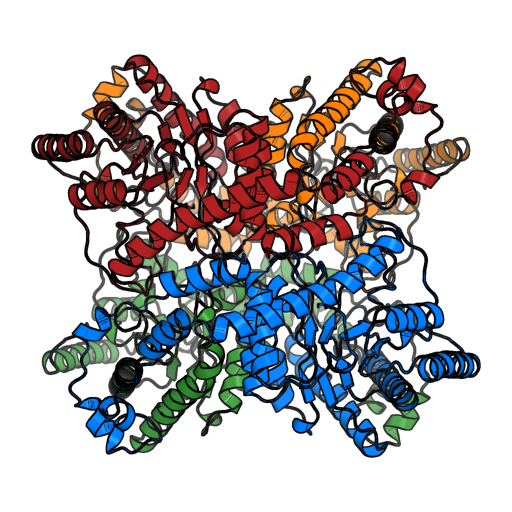50 ? -29.946 -146.715 116.338 1.00 6.53 150 ALA D CA 1
ATOM 10480 C C . ALA D 1 150 ? -31.327 -146.228 115.924 1.00 8.09 150 ALA D C 1
ATOM 10481 O O . ALA D 1 150 ? -31.447 -145.272 115.153 1.00 8.49 150 ALA D O 1
ATOM 10483 N N . ARG D 1 151 ? -32.366 -146.861 116.475 1.00 8.23 151 ARG D N 1
ATOM 10484 C CA . ARG D 1 151 ? -33.745 -146.449 116.222 1.00 10.91 151 ARG D CA 1
ATOM 10485 C C . ARG D 1 151 ? -34.144 -145.183 116.967 1.00 12.27 151 ARG D C 1
ATOM 10486 O O . ARG D 1 151 ? -35.092 -144.500 116.582 1.00 12.77 151 ARG D O 1
ATOM 10494 N N . LYS D 1 152 ? -33.376 -144.822 117.995 1.00 12.86 152 LYS D N 1
ATOM 10495 C CA . LYS D 1 152 ? -33.799 -143.765 118.912 1.00 11.66 152 LYS D CA 1
ATOM 10496 C C . LYS D 1 152 ? -33.064 -142.465 118.697 1.00 10.90 152 LYS D C 1
ATOM 10497 O O . LYS D 1 152 ? -33.531 -141.427 119.122 1.00 13.06 152 LYS D O 1
ATOM 10503 N N . VAL D 1 153 ? -31.898 -142.515 118.056 1.00 12.25 153 VAL D N 1
ATOM 10504 C CA . VAL D 1 153 ? -30.994 -141.359 118.078 1.00 9.49 153 VAL D CA 1
ATOM 10505 C C . VAL D 1 153 ? -31.454 -140.183 117.232 1.00 8.54 153 VAL D C 1
ATOM 10506 O O . VAL D 1 153 ? -31.117 -139.019 117.515 1.00 6.43 153 VAL D O 1
ATOM 10510 N N . TRP D 1 154 ? -32.270 -140.475 116.225 1.00 7.36 154 TRP D N 1
ATOM 10511 C CA . TRP D 1 154 ? -32.717 -139.426 115.303 1.00 9.81 154 TRP D CA 1
ATOM 10512 C C . TRP D 1 154 ? -33.637 -138.442 116.028 1.00 9.19 154 TRP D C 1
ATOM 10513 O O . TRP D 1 154 ? -33.422 -137.232 115.949 1.00 8.79 154 TRP D O 1
ATOM 10524 N N . ASP D 1 155 ? -34.559 -138.969 116.839 1.00 9.03 155 ASP D N 1
ATOM 10525 C CA . ASP D 1 155 ? -35.439 -138.120 117.623 1.00 10.23 155 ASP D CA 1
ATOM 10526 C C . ASP D 1 155 ? -34.709 -137.353 118.706 1.00 11.81 155 ASP D C 1
ATOM 10527 O O . ASP D 1 155 ? -34.992 -136.181 118.923 1.00 11.98 155 ASP D O 1
ATOM 10532 N N . TRP D 1 156 ? -33.729 -137.998 119.346 1.00 10.38 156 TRP D N 1
ATOM 10533 C CA . TRP D 1 156 ? -32.951 -137.356 120.399 1.00 7.21 156 TRP D CA 1
ATOM 10534 C C . TRP D 1 156 ? -32.140 -136.184 119.899 1.00 8.31 156 TRP D C 1
ATOM 10535 O O . TRP D 1 156 ? -32.129 -135.116 120.526 1.00 8.08 156 TRP D O 1
ATOM 10546 N N . VAL D 1 157 ? -31.464 -136.353 118.763 1.00 8.68 157 VAL D N 1
ATOM 10547 C CA . VAL D 1 157 ? -30.648 -135.255 118.247 1.00 8.43 157 VAL D CA 1
ATOM 10548 C C . VAL D 1 157 ? -31.509 -134.159 117.586 1.00 7.90 157 VAL D C 1
ATOM 10549 O O . VAL D 1 157 ? -31.138 -132.996 117.602 1.00 9.22 157 VAL D O 1
ATOM 10553 N N . ARG D 1 158 ? -32.690 -134.51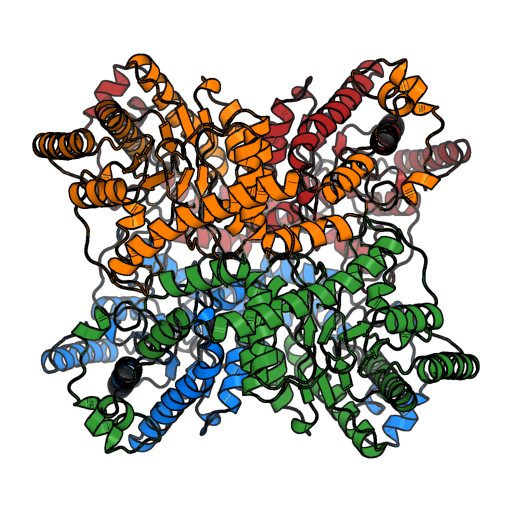5 117.085 1.00 7.09 158 ARG D N 1
ATOM 10554 C CA . ARG D 1 158 ? -33.672 -133.528 116.623 1.00 8.50 158 ARG D CA 1
ATOM 10555 C C . ARG D 1 158 ? -34.110 -132.627 117.774 1.00 10.21 158 ARG D C 1
ATOM 10556 O O . ARG D 1 158 ? -34.185 -131.412 117.644 1.00 8.46 158 ARG D O 1
ATOM 10564 N N . GLU D 1 159 ? -34.469 -133.265 118.893 1.00 11.41 159 GLU D N 1
ATOM 10565 C CA . GLU D 1 159 ? -34.894 -132.579 120.106 1.00 11.50 159 GLU D CA 1
ATOM 10566 C C . GLU D 1 159 ? -33.858 -131.584 120.646 1.00 10.01 159 GLU D C 1
ATOM 10567 O O . GLU D 1 159 ? -34.183 -130.440 120.932 1.00 10.26 159 GLU D O 1
ATOM 10573 N N . ALA D 1 160 ? -32.597 -132.000 120.694 1.00 8.55 160 ALA D N 1
ATOM 10574 C CA . ALA D 1 160 ? -31.520 -131.123 121.142 1.00 6.56 160 ALA D CA 1
ATOM 10575 C C . ALA D 1 160 ? -31.369 -129.922 120.232 1.00 3.98 160 ALA D C 1
ATOM 10576 O O . ALA D 1 160 ? -31.446 -128.787 120.684 1.00 9.08 160 ALA D O 1
ATOM 10578 N N . LEU D 1 161 ? -31.313 -130.173 118.931 1.00 6.54 161 LEU D N 1
ATOM 10579 C CA . LEU D 1 161 ? -31.037 -129.121 117.938 1.00 8.38 161 LEU D CA 1
ATOM 10580 C C . LEU D 1 161 ? -32.198 -128.149 117.782 1.00 7.50 161 LEU D C 1
ATOM 10581 O O . LEU D 1 161 ? -31.995 -126.950 117.553 1.00 7.29 161 LEU D O 1
ATOM 10586 N N . ASN D 1 162 ? -33.417 -128.660 117.944 1.00 7.88 162 ASN D N 1
ATOM 10587 C CA . ASN D 1 162 ? -34.604 -127.803 117.927 1.00 11.65 162 ASN D CA 1
ATOM 10588 C C . ASN D 1 162 ? -34.615 -126.897 119.145 1.00 14.06 162 ASN D C 1
ATOM 10589 O O . ASN D 1 162 ? -34.827 -125.693 119.026 1.00 16.05 162 ASN D O 1
ATOM 10594 N N . PHE D 1 163 ? -34.204 -127.446 120.286 1.00 15.46 163 PHE D N 1
ATOM 10595 C CA . PHE D 1 163 ? -34.134 -126.657 121.508 1.00 13.01 163 PHE D CA 1
ATOM 10596 C C . PHE D 1 163 ? -33.071 -125.577 121.375 1.00 11.90 163 PHE D C 1
ATOM 10597 O O . PHE D 1 163 ? -33.353 -124.412 121.628 1.00 15.09 163 PHE D O 1
ATOM 10605 N N . MET D 1 164 ? -31.904 -125.937 120.839 1.00 10.84 164 MET D N 1
ATOM 10606 C CA . MET D 1 164 ? -30.822 -124.980 120.630 1.00 9.59 164 MET D CA 1
ATOM 10607 C C . MET D 1 164 ? -31.199 -123.816 119.708 1.00 10.05 164 MET D C 1
ATOM 10608 O O . MET D 1 164 ? -30.786 -122.659 119.935 1.00 11.06 164 MET D O 1
ATOM 10613 N N . ALA D 1 165 ? -31.872 -124.122 118.605 1.00 9.10 165 ALA D N 1
ATOM 10614 C CA . ALA D 1 165 ? -32.274 -123.063 117.653 1.00 9.37 165 ALA D CA 1
ATOM 10615 C C . ALA D 1 165 ? -33.387 -122.155 118.212 1.00 8.36 165 ALA D C 1
ATOM 10616 O O . ALA D 1 165 ? -33.432 -120.960 117.920 1.00 6.81 165 ALA D O 1
ATOM 10618 N N . ALA D 1 166 ? -34.299 -122.729 118.994 1.00 8.63 166 ALA D N 1
ATOM 10619 C CA . ALA D 1 166 ? -35.344 -121.928 119.638 1.00 10.02 166 ALA D CA 1
ATOM 10620 C C . ALA D 1 166 ? -34.726 -121.026 120.705 1.00 13.23 166 ALA D C 1
ATOM 10621 O O . ALA D 1 166 ? -35.063 -119.846 120.800 1.00 12.95 166 ALA D O 1
ATOM 10623 N N . TYR D 1 167 ? -33.744 -121.562 121.434 1.00 14.25 167 TYR D N 1
ATOM 10624 C CA . TYR D 1 167 ? -33.029 -120.798 122.445 1.00 13.17 167 TYR D CA 1
ATOM 10625 C C . TYR D 1 167 ? -32.333 -119.600 121.830 1.00 13.51 167 TYR D C 1
ATOM 10626 O O . TYR D 1 167 ? -32.405 -118.494 122.359 1.00 14.59 167 TYR D O 1
ATOM 10635 N N . ALA D 1 168 ? -31.694 -119.806 120.687 1.00 14.19 168 ALA D N 1
ATOM 10636 C CA . ALA D 1 168 ? -31.022 -118.704 120.017 1.00 16.43 168 ALA D CA 1
ATOM 10637 C C . ALA D 1 168 ? -32.019 -117.632 119.535 1.00 15.97 168 ALA D C 1
ATOM 10638 O O . ALA D 1 168 ? -31.704 -116.443 119.554 1.00 15.18 168 ALA D O 1
ATOM 10640 N N . GLU D 1 169 ? -33.181 -118.071 119.036 1.00 20.99 169 GLU D N 1
ATOM 10641 C CA . GLU D 1 169 ? -34.262 -117.172 118.566 1.00 25.96 169 GLU D CA 1
ATOM 10642 C C . GLU D 1 169 ? -34.713 -116.323 119.739 1.00 23.01 169 GLU D C 1
ATOM 10643 O O . GLU D 1 169 ? -34.675 -115.106 119.691 1.00 23.21 169 GLU D O 1
ATOM 10649 N N . ASP D 1 170 ? -34.928 -117.000 120.856 1.00 22.84 170 ASP D N 1
ATOM 10650 C CA . ASP D 1 170 ? -35.416 -116.382 122.074 1.00 23.66 170 ASP D CA 1
ATOM 10651 C C . ASP D 1 170 ? -34.429 -115.381 122.655 1.00 22.25 170 ASP D C 1
ATOM 10652 O O . ASP D 1 170 ? -34.826 -114.367 123.209 1.00 24.02 170 ASP D O 1
ATOM 10657 N N . GLN D 1 171 ? -33.143 -115.680 122.537 1.00 21.52 171 GLN D N 1
ATOM 10658 C CA . GLN D 1 171 ? -32.104 -114.808 123.057 1.00 18.85 171 GLN D CA 1
ATOM 10659 C C . GLN D 1 171 ? -31.746 -113.672 122.120 1.00 18.03 171 GLN D C 1
ATOM 10660 O O . GLN D 1 171 ? -30.978 -112.796 122.504 1.00 19.82 171 GLN D O 1
ATOM 10666 N N . GLY D 1 172 ? -32.147 -113.770 120.857 1.00 14.73 172 GLY D N 1
ATOM 10667 C CA . GLY D 1 172 ? -31.724 -112.780 119.881 1.00 14.00 172 GLY D CA 1
ATOM 10668 C C . GLY D 1 172 ? -30.336 -113.029 119.305 1.00 17.52 172 GLY D C 1
ATOM 10669 O O . GLY D 1 172 ? -29.743 -112.129 118.703 1.00 19.30 172 GLY D O 1
ATOM 10670 N N . TYR D 1 173 ? -29.828 -114.257 119.438 1.00 20.21 173 TYR D N 1
ATOM 10671 C CA . TYR D 1 173 ? -28.556 -114.656 118.796 1.00 20.33 173 TYR D CA 1
ATOM 10672 C C . TYR D 1 173 ? -28.781 -114.878 117.316 1.00 18.48 173 TYR D C 1
ATOM 10673 O O . TYR D 1 173 ? -29.773 -115.495 116.923 1.00 20.97 173 TYR D O 1
ATOM 10682 N N . GLY D 1 174 ? -27.813 -114.456 116.514 1.00 18.26 174 GLY D N 1
ATOM 10683 C CA . GLY D 1 174 ? -27.921 -114.632 115.072 1.00 19.99 174 GLY D CA 1
ATOM 10684 C C . GLY D 1 174 ? -27.184 -115.841 114.495 1.00 17.93 174 GLY D C 1
ATOM 10685 O O . GLY D 1 174 ? -26.811 -115.835 113.329 1.00 19.04 174 GLY D O 1
ATOM 10686 N N . TYR D 1 175 ? -27.058 -116.904 115.281 1.00 15.88 175 TYR D N 1
ATOM 10687 C CA . TYR D 1 175 ? -26.316 -118.097 114.871 1.00 15.48 175 TYR D CA 1
ATOM 10688 C C . TYR D 1 175 ? -26.894 -118.815 113.655 1.00 15.24 175 TYR D C 1
ATOM 10689 O O . TYR D 1 175 ? -28.096 -119.023 113.558 1.00 16.34 175 TYR D O 1
ATOM 10698 N N . ARG D 1 176 ? -26.021 -119.222 112.744 1.00 16.10 176 ARG D N 1
ATOM 10699 C CA . ARG D 1 176 ? -26.330 -120.297 111.815 1.00 14.36 176 ARG D CA 1
ATOM 10700 C C . ARG D 1 176 ? -25.616 -121.522 112.373 1.00 12.88 176 ARG D C 1
ATOM 10701 O O . ARG D 1 176 ? -24.451 -121.436 112.748 1.00 15.19 176 ARG D O 1
ATOM 10709 N N . PHE D 1 177 ? -26.307 -122.654 112.435 1.00 10.35 177 PHE D N 1
ATOM 10710 C CA . PHE D 1 177 ? -25.719 -123.888 112.943 1.00 6.92 177 PHE D CA 1
ATOM 10711 C C . PHE D 1 177 ? -25.141 -124.729 111.807 1.00 9.16 177 PHE D C 1
ATOM 10712 O O . PHE D 1 177 ? -25.786 -124.881 110.780 1.00 11.60 177 PHE D O 1
ATOM 10720 N N . ALA D 1 178 ? -23.893 -125.185 111.959 1.00 6.56 178 ALA D N 1
ATOM 10721 C CA . ALA D 1 178 ? -23.186 -125.927 110.918 1.00 2.28 178 ALA D CA 1
ATOM 10722 C C . ALA D 1 178 ? -22.828 -127.285 111.468 1.00 4.54 178 ALA D C 1
ATOM 10723 O O . ALA D 1 178 ? -22.052 -127.397 112.415 1.00 6.75 178 ALA D O 1
ATOM 10725 N N . LEU D 1 179 ? -23.480 -128.311 110.928 1.00 4.14 179 LEU D N 1
ATOM 10726 C CA . LEU D 1 179 ? -23.332 -129.686 111.383 1.00 4.41 179 LEU D CA 1
ATOM 10727 C C . LEU D 1 179 ? -22.122 -130.351 110.704 1.00 4.23 179 LEU D C 1
ATOM 10728 O O . LEU D 1 179 ? -21.978 -130.279 109.499 1.00 4.51 179 LEU D O 1
ATOM 10733 N N . GLU D 1 180 ? -21.271 -131.010 111.489 1.00 3.40 180 GLU D N 1
ATOM 10734 C CA . GLU D 1 180 ? -20.013 -131.551 111.001 1.00 4.00 180 GLU D CA 1
ATOM 10735 C C . GLU D 1 180 ? -19.996 -133.081 111.050 1.00 5.15 180 GLU D C 1
ATOM 10736 O O . GLU D 1 180 ? -19.782 -133.670 112.106 1.00 5.27 180 GLU D O 1
ATOM 10742 N N . PRO D 1 181 ? -20.243 -133.751 109.903 1.00 5.34 181 PRO D N 1
ATOM 10743 C CA . PRO D 1 181 ? -20.252 -135.218 109.903 1.00 3.18 181 PRO D CA 1
ATOM 10744 C C . PRO D 1 181 ? -18.852 -135.836 109.939 1.00 4.55 181 PRO D C 1
ATOM 10745 O O . PRO D 1 181 ? -17.877 -135.201 109.528 1.00 5.14 181 PRO D O 1
ATOM 10749 N N . LYS D 1 182 ? -18.766 -137.055 110.472 1.00 2.81 182 LYS D N 1
ATOM 10750 C CA . LYS D 1 182 ? -17.533 -137.820 110.485 1.00 5.64 182 LYS D CA 1
ATOM 10751 C C . LYS D 1 182 ? -17.951 -139.275 110.526 1.00 5.76 182 LYS D C 1
ATOM 10752 O O . LYS D 1 182 ? -18.873 -139.602 111.271 1.00 8.18 182 LYS D O 1
ATOM 10758 N N . PRO D 1 183 ? -17.275 -140.169 109.761 1.00 2.98 183 PRO D N 1
ATOM 10759 C CA . PRO D 1 183 ? -17.784 -141.548 109.698 1.00 2.97 183 PRO D CA 1
ATOM 10760 C C . PRO D 1 183 ? -17.498 -142.428 110.925 1.00 2.74 183 PRO D C 1
ATOM 10761 O O . PRO D 1 183 ? -18.314 -143.273 111.303 1.00 2.00 183 PRO D O 1
ATOM 10765 N N . ASN D 1 184 ? -16.304 -142.295 111.489 1.00 2.00 184 ASN D N 1
ATOM 10766 C CA . ASN D 1 184 ? -15.934 -143.048 112.689 1.00 3.00 184 ASN D CA 1
ATOM 10767 C C . ASN D 1 184 ? -14.894 -142.275 113.483 1.00 2.00 184 ASN D C 1
ATOM 10768 O O . ASN D 1 184 ? -14.406 -141.254 113.023 1.00 3.31 184 ASN D O 1
ATOM 10773 N N . GLU D 1 185 ? -14.565 -142.771 114.680 1.00 3.10 185 GLU D N 1
ATOM 10774 C CA . GLU D 1 185 ? -13.495 -142.224 115.520 1.00 3.37 185 GLU D CA 1
ATOM 10775 C C . GLU D 1 185 ? -13.889 -140.939 116.252 1.00 2.50 185 GLU D C 1
ATOM 10776 O O . GLU D 1 185 ? -13.860 -139.852 115.671 1.00 3.47 185 GLU D O 1
ATOM 10782 N N . PRO D 1 186 ? -14.089 -141.022 117.578 1.00 4.27 186 PRO D N 1
ATOM 10783 C CA . PRO D 1 186 ? -13.626 -142.099 118.466 1.00 4.11 186 PRO D CA 1
ATOM 10784 C C . PRO D 1 186 ? -14.546 -143.312 118.560 1.00 4.57 186 PRO D C 1
ATOM 10785 O O . PRO D 1 186 ? -14.156 -144.357 119.081 1.00 8.68 186 PRO D O 1
ATOM 10789 N N . ARG D 1 187 ? -15.774 -143.174 118.067 1.00 4.84 187 ARG D N 1
ATOM 10790 C CA . ARG D 1 187 ? -16.706 -144.293 118.012 1.00 2.00 187 ARG D CA 1
ATOM 10791 C C . ARG D 1 187 ? -16.422 -145.245 116.846 1.00 3.52 187 ARG D C 1
ATOM 10792 O O . ARG D 1 187 ? -15.952 -144.804 115.796 1.00 2.54 187 ARG D O 1
ATOM 10800 N N . GLY D 1 188 ? -16.721 -146.533 117.038 1.00 2.00 188 GLY D N 1
ATOM 10801 C CA . GLY D 1 188 ? -16.601 -147.512 115.976 1.00 4.69 188 GLY D CA 1
ATOM 10802 C C . GLY D 1 188 ? -17.210 -147.028 114.663 1.00 6.14 188 GLY D C 1
ATOM 10803 O O . GLY D 1 188 ? -16.579 -147.129 113.600 1.00 4.25 188 GLY D O 1
ATOM 10804 N N . ASP D 1 189 ? -18.458 -146.560 114.746 1.00 5.26 189 ASP D N 1
ATOM 10805 C CA . ASP D 1 189 ? -19.143 -145.820 113.677 1.00 4.22 189 ASP D CA 1
ATOM 10806 C C . ASP D 1 189 ? -19.897 -144.675 114.324 1.00 3.33 189 ASP D C 1
ATOM 10807 O O . ASP D 1 189 ? -20.494 -144.851 115.369 1.00 6.96 189 ASP D O 1
ATOM 10812 N N . ILE D 1 190 ? -19.859 -143.512 113.707 1.00 4.34 190 ILE D N 1
ATOM 10813 C CA . ILE D 1 190 ? -20.634 -142.358 114.140 1.00 6.20 190 ILE D CA 1
ATOM 10814 C C . ILE D 1 190 ? -21.927 -142.311 113.319 1.00 7.27 190 ILE D C 1
ATOM 10815 O O . ILE D 1 190 ? -21.906 -142.614 112.138 1.00 8.68 190 ILE D O 1
ATOM 10820 N N . TYR D 1 191 ? -23.072 -142.125 113.977 1.00 8.05 191 TYR D N 1
ATOM 10821 C CA . TYR D 1 191 ? -24.382 -142.258 113.311 1.00 7.89 191 TYR D CA 1
ATOM 10822 C C . TYR D 1 191 ? -24.522 -141.307 112.132 1.00 6.61 191 TYR D C 1
ATOM 10823 O O . TYR D 1 191 ? -25.113 -141.658 111.099 1.00 5.38 191 TYR D O 1
ATOM 10832 N N . PHE D 1 192 ? -24.049 -140.086 112.321 1.00 2.00 192 PHE D N 1
ATOM 10833 C CA . PHE D 1 192 ? -24.176 -139.072 111.293 1.00 4.39 192 PHE D CA 1
ATOM 10834 C C . PHE D 1 192 ? -22.891 -139.020 110.483 1.00 3.14 192 PHE D C 1
ATOM 10835 O O . PHE D 1 192 ? -22.106 -138.097 110.603 1.00 2.00 192 PHE D O 1
ATOM 10843 N N . ALA D 1 193 ? -22.765 -139.963 109.556 1.00 3.65 193 ALA D N 1
ATOM 10844 C CA . ALA D 1 193 ? -21.474 -140.365 109.002 1.00 4.15 193 ALA D CA 1
ATOM 10845 C C . ALA D 1 193 ? -20.981 -139.542 107.822 1.00 5.11 193 ALA D C 1
ATOM 10846 O O . ALA D 1 193 ? -19.770 -139.478 107.563 1.00 5.79 193 ALA D O 1
ATOM 10848 N N . THR D 1 194 ? -21.910 -138.881 107.131 1.00 4.56 194 THR D N 1
ATOM 10849 C CA . THR D 1 194 ? -21.638 -138.309 105.808 1.00 2.68 194 THR D CA 1
ATOM 10850 C C . THR D 1 194 ? -22.356 -136.975 105.662 1.00 4.42 194 THR D C 1
ATOM 10851 O O . THR D 1 194 ? -23.316 -136.689 106.400 1.00 4.31 194 THR D O 1
ATOM 10855 N N . VAL D 1 195 ? -21.854 -136.143 104.749 1.00 2.00 195 VAL D N 1
ATOM 10856 C CA . VAL D 1 195 ? -22.504 -134.891 104.384 1.00 2.00 195 VAL D CA 1
ATOM 10857 C C . VAL D 1 195 ? -23.988 -135.124 104.054 1.00 2.75 195 VAL D C 1
ATOM 10858 O O . VAL D 1 195 ? -24.857 -134.404 104.552 1.00 4.16 195 VAL D O 1
ATOM 10862 N N . GLY D 1 196 ? -24.262 -136.200 103.313 1.00 4.39 196 GLY D N 1
ATOM 10863 C CA . GLY D 1 196 ? -25.625 -136.549 102.956 1.00 3.34 196 GLY D CA 1
ATOM 10864 C C . GLY D 1 196 ? -26.503 -136.840 104.156 1.00 5.96 196 GLY D C 1
ATOM 10865 O O . GLY D 1 196 ? -27.646 -136.362 104.235 1.00 6.97 196 GLY D O 1
ATOM 10866 N N . SER D 1 197 ? -25.969 -137.615 105.102 1.00 5.27 197 SER D N 1
ATOM 10867 C CA . SER D 1 197 ? -26.700 -137.952 106.319 1.00 2.00 197 SER D CA 1
ATOM 10868 C C . SER D 1 197 ? -27.111 -136.711 107.091 1.00 4.81 197 SER D C 1
ATOM 10869 O O . SER D 1 197 ? -28.207 -136.669 107.646 1.00 4.98 197 SER D O 1
ATOM 10872 N N . MET D 1 198 ? -26.245 -135.701 107.110 1.00 3.94 198 MET D N 1
ATOM 10873 C CA . MET D 1 198 ? -26.548 -134.448 107.800 1.00 9.42 198 MET D CA 1
ATOM 10874 C C . MET D 1 198 ? -27.565 -133.605 107.040 1.00 11.02 198 MET D C 1
ATOM 10875 O O . MET D 1 198 ? -28.388 -132.903 107.652 1.00 11.69 198 MET D O 1
ATOM 10880 N N . LEU D 1 199 ? -27.420 -133.568 105.715 1.00 10.59 199 LEU D N 1
ATOM 10881 C CA . LEU D 1 199 ? -28.375 -132.880 104.860 1.00 10.84 199 LEU D CA 1
ATOM 10882 C C . LEU D 1 199 ? -29.788 -133.438 104.999 1.00 12.15 199 LEU D C 1
ATOM 10883 O O . LEU D 1 199 ? -30.745 -132.683 105.103 1.00 13.24 199 LEU D O 1
ATOM 10888 N N . ALA D 1 200 ? -29.909 -134.760 105.024 1.00 9.85 200 ALA D N 1
ATOM 10889 C CA . ALA D 1 200 ? -31.206 -135.396 105.143 1.00 11.38 200 ALA D CA 1
ATOM 10890 C C . ALA D 1 200 ? -31.842 -135.022 106.482 1.00 13.35 200 ALA D C 1
ATOM 10891 O O . ALA D 1 200 ? -33.049 -134.804 106.598 1.00 13.84 200 ALA D O 1
ATOM 10893 N N . PHE D 1 201 ? -30.993 -134.993 107.500 1.00 15.65 201 PHE D N 1
ATOM 10894 C CA . PHE D 1 201 ? -31.367 -134.686 108.869 1.00 12.34 201 PHE D CA 1
ATOM 10895 C C . PHE D 1 201 ? -31.949 -133.282 109.009 1.00 9.83 201 PHE D C 1
ATOM 10896 O O . PHE D 1 201 ? -32.991 -133.088 109.609 1.00 11.91 201 PHE D O 1
ATOM 10904 N N . ILE D 1 202 ? -31.263 -132.309 108.452 1.00 6.32 202 ILE D N 1
ATOM 10905 C CA . ILE D 1 202 ? -31.657 -130.910 108.537 1.00 9.48 202 ILE D CA 1
ATOM 10906 C C . ILE D 1 202 ? -33.078 -130.669 108.054 1.00 10.64 202 ILE D C 1
ATOM 10907 O O . ILE D 1 202 ? -33.796 -129.851 108.602 1.00 10.41 202 ILE D O 1
ATOM 10912 N N . HIS D 1 203 ? -33.493 -131.409 107.041 1.00 16.26 203 HIS D N 1
ATOM 10913 C CA . HIS D 1 203 ? -34.829 -131.240 106.493 1.00 19.49 203 HIS D CA 1
ATOM 10914 C C . HIS D 1 203 ? -35.908 -131.692 107.481 1.00 18.80 203 HIS D C 1
ATOM 10915 O O . HIS D 1 203 ? -37.043 -131.235 107.389 1.00 21.84 203 HIS D O 1
ATOM 10922 N N . THR D 1 204 ? -35.521 -132.431 108.522 1.00 15.35 204 THR D N 1
ATOM 10923 C CA . THR D 1 204 ? -36.479 -132.885 109.522 1.00 12.46 204 THR D CA 1
ATOM 10924 C C . THR D 1 204 ? -36.557 -131.964 110.743 1.00 12.13 204 THR D C 1
ATOM 10925 O O . THR D 1 204 ? -37.300 -132.249 111.672 1.00 13.08 204 THR D O 1
ATOM 10929 N N . LEU D 1 205 ? -35.766 -130.893 110.766 1.00 11.83 205 LEU D N 1
ATOM 10930 C CA . LEU D 1 205 ? -35.751 -129.971 111.908 1.00 12.22 205 LEU D CA 1
ATOM 10931 C C . LEU D 1 205 ? -36.853 -128.923 111.774 1.00 14.68 205 LEU D C 1
ATOM 10932 O O . LEU D 1 205 ? -37.348 -128.675 110.673 1.00 14.96 205 LEU D O 1
ATOM 10937 N N . ASP D 1 206 ? -37.148 -128.222 112.869 1.00 17.26 206 ASP D N 1
ATOM 10938 C CA . ASP D 1 206 ? -38.249 -127.268 112.882 1.00 16.45 206 ASP D CA 1
ATOM 10939 C C . ASP D 1 206 ? -37.921 -126.014 112.124 1.00 16.45 206 ASP D C 1
ATOM 10940 O O . ASP D 1 206 ? -38.820 -125.383 111.551 1.00 15.83 206 ASP D O 1
ATOM 10945 N N . ARG D 1 207 ? -36.677 -125.561 112.271 1.00 17.33 207 ARG D N 1
ATOM 10946 C CA . ARG D 1 207 ? -36.201 -124.370 111.574 1.00 17.92 207 ARG D CA 1
ATOM 10947 C C . ARG D 1 207 ? -35.015 -124.711 110.694 1.00 14.89 207 ARG D C 1
ATOM 10948 O O . ARG D 1 207 ? -33.889 -124.333 111.000 1.00 14.15 207 ARG D O 1
ATOM 10956 N N . PRO D 1 208 ? -35.258 -125.395 109.563 1.00 14.80 208 PRO D N 1
ATOM 10957 C CA . PRO D 1 208 ? -34.175 -125.932 108.728 1.00 13.10 208 PRO D CA 1
ATOM 10958 C C . PRO D 1 208 ? -33.274 -124.828 108.243 1.00 12.41 208 PRO D C 1
ATOM 10959 O O . PRO D 1 208 ? -32.116 -125.047 107.917 1.00 14.22 208 PRO D O 1
ATOM 10963 N N . GLU D 1 209 ? -33.830 -123.637 108.143 1.00 11.16 209 GLU D N 1
ATOM 10964 C CA . GLU D 1 209 ? -33.118 -122.551 107.493 1.00 13.55 209 GLU D CA 1
ATOM 10965 C C . GLU D 1 209 ? -31.977 -122.008 108.340 1.00 11.13 209 GLU D C 1
ATOM 10966 O O . GLU D 1 209 ? -31.090 -121.331 107.835 1.00 10.13 209 GLU D O 1
ATOM 10972 N N . ARG D 1 210 ? -31.986 -122.346 109.622 1.00 11.55 210 ARG D N 1
ATOM 10973 C CA . ARG D 1 210 ? -30.895 -121.957 110.515 1.00 15.59 210 ARG D CA 1
ATOM 10974 C C . ARG D 1 210 ? -29.731 -122.962 110.443 1.00 14.71 210 ARG D C 1
ATOM 10975 O O . ARG D 1 210 ? -28.698 -122.755 111.065 1.00 13.28 210 ARG D O 1
ATOM 10983 N N . PHE D 1 211 ? -29.948 -124.087 109.762 1.00 11.50 211 PHE D N 1
ATOM 10984 C CA . PHE D 1 211 ? -29.001 -125.203 109.803 1.00 11.08 211 PHE D CA 1
ATOM 10985 C C . PHE D 1 211 ? -28.347 -125.488 108.465 1.00 11.08 211 PHE D C 1
ATOM 10986 O O . PHE D 1 211 ? -28.998 -125.460 107.415 1.00 11.75 211 PHE D O 1
ATOM 10994 N N . GLY D 1 212 ? -27.049 -125.752 108.513 1.00 9.30 212 GLY D N 1
ATOM 10995 C CA . GLY D 1 212 ? -26.281 -126.024 107.310 1.00 7.01 212 GLY D CA 1
ATOM 10996 C C . GLY D 1 212 ? -25.191 -127.021 107.637 1.00 8.23 212 GLY D C 1
ATOM 10997 O O . GLY D 1 212 ? -25.259 -127.674 108.684 1.00 6.54 212 GLY D O 1
ATOM 10998 N N . LEU D 1 213 ? -24.113 -127.015 106.849 1.00 6.51 213 LEU D N 1
ATOM 10999 C CA . LEU D 1 213 ? -23.082 -128.009 106.991 1.00 4.04 213 LEU D CA 1
ATOM 11000 C C . LEU D 1 213 ? -21.709 -127.424 107.268 1.00 4.31 213 LEU D C 1
ATOM 11001 O O . LEU D 1 213 ? -21.402 -126.307 106.858 1.00 6.15 213 LEU D O 1
ATOM 11006 N N . ASN D 1 214 ? -20.901 -128.187 107.998 1.00 3.52 214 ASN D N 1
ATOM 11007 C CA . ASN D 1 214 ? -19.456 -127.968 108.101 1.00 3.94 214 ASN D CA 1
ATOM 11008 C C . ASN D 1 214 ? -18.737 -129.259 107.672 1.00 4.94 214 ASN D C 1
ATOM 11009 O O . ASN D 1 214 ? -18.406 -130.116 108.494 1.00 4.80 214 ASN D O 1
ATOM 11014 N N . PRO D 1 215 ? -18.571 -129.454 106.356 1.00 7.11 215 PRO D N 1
ATOM 11015 C CA . PRO D 1 215 ? -17.833 -130.630 105.877 1.00 6.48 215 PRO D CA 1
ATOM 11016 C C . PRO D 1 215 ? -16.336 -130.456 106.126 1.00 6.55 215 PRO D C 1
ATOM 11017 O O . PRO D 1 215 ? -15.828 -129.343 106.039 1.00 4.95 215 PRO D O 1
ATOM 11021 N N . GLU D 1 216 ? -15.660 -131.555 106.477 1.00 5.17 216 GLU D N 1
ATOM 11022 C CA . GLU D 1 216 ? -14.212 -131.559 106.650 1.00 4.28 216 GLU D CA 1
ATOM 11023 C C . GLU D 1 216 ? -13.576 -132.491 105.626 1.00 6.19 216 GLU D C 1
ATOM 11024 O O . GLU D 1 216 ? -13.954 -133.657 105.530 1.00 2.00 216 GLU D O 1
ATOM 11030 N N . PHE D 1 217 ? -12.557 -131.992 104.924 1.00 3.81 217 PHE D N 1
ATOM 11031 C CA . PHE D 1 217 ? -11.878 -132.785 103.910 1.00 3.97 217 PHE D CA 1
ATOM 11032 C C . PHE D 1 217 ? -11.527 -134.202 104.410 1.00 4.94 217 PHE D C 1
ATOM 11033 O O . PHE D 1 217 ? -11.897 -135.200 103.778 1.00 3.87 217 PHE D O 1
ATOM 11041 N N . ALA D 1 218 ? -10.887 -134.278 105.581 1.00 4.37 218 ALA D N 1
ATOM 11042 C CA . ALA D 1 218 ? -10.379 -135.534 106.122 1.00 5.34 218 ALA D CA 1
ATOM 11043 C C . ALA D 1 218 ? -11.489 -136.531 106.471 1.00 7.58 218 ALA D C 1
ATOM 11044 O O . ALA D 1 218 ? -11.283 -137.743 106.365 1.00 9.43 218 ALA D O 1
ATOM 11046 N N . HIS D 1 219 ? -12.625 -136.037 106.963 1.00 5.63 219 HIS D N 1
ATOM 11047 C CA . HIS D 1 219 ? -13.718 -136.917 107.387 1.00 6.65 219 HIS D CA 1
ATOM 11048 C C . HIS D 1 219 ? -14.240 -137.777 106.217 1.00 5.78 219 HIS D C 1
ATOM 11049 O O . HIS D 1 219 ? -14.204 -138.999 106.281 1.00 4.37 219 HIS D O 1
ATOM 11056 N N . GLU D 1 220 ? -14.583 -137.139 105.101 1.00 6.49 220 GLU D N 1
ATOM 11057 C CA . GLU D 1 220 ? -15.086 -137.860 103.945 1.00 5.67 220 GLU D CA 1
ATOM 11058 C C . GLU D 1 220 ? -14.023 -138.760 103.365 1.00 4.05 220 GLU D C 1
ATOM 11059 O O . GLU D 1 220 ? -14.279 -139.932 103.072 1.00 5.70 220 GLU D O 1
ATOM 11065 N N . THR D 1 221 ? -12.796 -138.259 103.370 1.00 2.91 221 THR D N 1
ATOM 11066 C CA . THR D 1 221 ? -11.646 -138.981 102.842 1.00 4.37 221 THR D CA 1
ATOM 11067 C C . THR D 1 221 ? -11.264 -140.221 103.688 1.00 4.76 221 THR D C 1
ATOM 11068 O O . THR D 1 221 ? -10.835 -141.237 103.134 1.00 6.98 221 THR D O 1
ATOM 11072 N N . MET D 1 222 ? -11.517 -140.180 104.995 1.00 4.08 222 MET D N 1
ATOM 11073 C CA . MET D 1 222 ? -11.318 -141.351 105.870 1.00 5.48 222 MET D CA 1
ATOM 11074 C C . MET D 1 222 ? -12.068 -142.549 105.344 1.00 6.01 222 MET D C 1
ATOM 11075 O O . MET D 1 222 ? -11.635 -143.682 105.533 1.00 6.83 222 MET D O 1
ATOM 11080 N N . ALA D 1 223 ? -13.299 -142.308 104.877 1.00 8.51 223 ALA D N 1
ATOM 11081 C CA . ALA D 1 223 ? -14.183 -143.396 104.439 1.00 7.85 223 ALA D CA 1
ATOM 11082 C C . ALA D 1 223 ? -13.943 -143.678 102.951 1.00 6.93 223 ALA D C 1
ATOM 11083 O O . ALA D 1 223 ? -14.613 -144.508 102.368 1.00 8.28 223 ALA D O 1
ATOM 11085 N N . GLY D 1 224 ? -13.031 -142.922 102.337 1.00 6.39 224 GLY D N 1
ATOM 11086 C CA . GLY D 1 224 ? -12.709 -143.124 100.938 1.00 3.14 224 GLY D CA 1
ATOM 11087 C C . GLY D 1 224 ? -13.717 -142.481 100.009 1.00 3.59 224 GLY D C 1
ATOM 11088 O O . GLY D 1 224 ? -13.777 -142.816 98.825 1.00 6.37 224 GLY D O 1
ATOM 11089 N N . LEU D 1 225 ? -14.516 -141.562 100.536 1.00 2.00 225 LEU D N 1
ATOM 11090 C CA . LEU D 1 225 ? -15.491 -140.854 99.739 1.00 2.00 225 LEU D CA 1
ATOM 11091 C C . LEU D 1 225 ? -14.887 -139.606 99.134 1.00 2.00 225 LEU D C 1
ATOM 11092 O O . LEU D 1 225 ? -13.810 -139.163 99.527 1.00 3.59 225 LEU D O 1
ATOM 11097 N N . ASN D 1 226 ? -15.575 -139.055 98.137 1.00 5.20 226 ASN D N 1
ATOM 11098 C CA . ASN D 1 226 ? -15.038 -137.967 97.335 1.00 2.95 226 ASN D CA 1
ATOM 11099 C C . ASN D 1 226 ? -15.533 -136.634 97.891 1.00 5.64 226 ASN D C 1
ATOM 11100 O O . ASN D 1 226 ? -16.725 -136.329 97.815 1.00 5.82 226 ASN D O 1
ATOM 11105 N N . PHE D 1 227 ? -14.625 -135.856 98.477 1.00 4.18 227 PHE D N 1
ATOM 11106 C CA . PHE D 1 227 ? -15.003 -134.624 99.153 1.00 4.62 227 PHE D CA 1
ATOM 11107 C C . PHE D 1 227 ? -15.539 -133.544 98.212 1.00 5.97 227 PHE D C 1
ATOM 11108 O O . PHE D 1 227 ? -16.456 -132.805 98.578 1.00 9.34 227 PHE D O 1
ATOM 11116 N N . VAL D 1 228 ? -14.976 -133.436 97.013 1.00 5.00 228 VAL D N 1
ATOM 11117 C CA . VAL D 1 228 ? -15.509 -132.505 96.007 1.00 6.87 228 VAL D CA 1
ATOM 11118 C C . VAL D 1 228 ? -16.987 -132.754 95.655 1.00 5.68 228 VAL D C 1
ATOM 11119 O O . VAL D 1 228 ? -17.782 -131.805 95.600 1.00 4.14 228 VAL D O 1
ATOM 11123 N N . HIS D 1 229 ? -17.373 -134.021 95.497 1.00 4.82 229 HIS D N 1
ATOM 11124 C CA . HIS D 1 229 ? -18.781 -134.343 95.230 1.00 5.12 229 HIS D CA 1
ATOM 11125 C C . HIS D 1 229 ? -19.701 -133.955 96.394 1.00 6.30 229 HIS D C 1
ATOM 11126 O O . HIS D 1 229 ? -20.832 -133.533 96.174 1.00 8.22 229 HIS D O 1
ATOM 11133 N N . ALA D 1 230 ? -19.266 -134.244 97.622 1.00 6.71 230 ALA D N 1
ATOM 11134 C CA . ALA D 1 230 ? -20.030 -133.933 98.836 1.00 5.51 230 ALA D CA 1
ATOM 11135 C C . ALA D 1 230 ? -20.229 -132.444 99.052 1.00 4.19 230 ALA D C 1
ATOM 11136 O O . ALA D 1 230 ? -21.335 -132.006 99.311 1.00 3.63 230 ALA D O 1
ATOM 11138 N N . VAL D 1 231 ? -19.180 -131.657 98.831 1.00 5.19 231 VAL D N 1
ATOM 11139 C CA . VAL D 1 231 ? -19.271 -130.209 98.924 1.00 2.81 231 VAL D CA 1
ATOM 11140 C C . VAL D 1 231 ? -20.140 -129.630 97.811 1.00 4.80 231 VAL D C 1
ATOM 11141 O O . VAL D 1 231 ? -20.901 -128.682 98.027 1.00 7.40 231 VAL D O 1
ATOM 11145 N N . ALA D 1 232 ? -20.071 -130.213 96.622 1.00 5.62 232 ALA D N 1
ATOM 11146 C CA . ALA D 1 232 ? -20.940 -129.765 95.522 1.00 5.53 232 ALA D CA 1
ATOM 11147 C C . ALA D 1 232 ? -22.420 -130.027 95.860 1.00 3.80 232 ALA D C 1
ATOM 11148 O O . ALA D 1 232 ? -23.287 -129.237 95.541 1.00 3.41 232 ALA D O 1
ATOM 11150 N N . GLN D 1 233 ? -22.691 -131.083 96.611 1.00 4.91 233 GLN D N 1
ATOM 11151 C CA . GLN D 1 233 ? -24.068 -131.325 97.003 1.00 5.48 233 GLN D CA 1
ATOM 11152 C C . GLN D 1 233 ? -24.507 -130.344 98.079 1.00 6.53 233 GLN D C 1
ATOM 11153 O O . GLN D 1 233 ? -25.624 -129.843 98.040 1.00 6.87 233 GLN D O 1
ATOM 11159 N N . ALA D 1 234 ? -23.600 -130.029 98.997 1.00 5.99 234 ALA D N 1
ATOM 11160 C CA . ALA D 1 234 ? -23.835 -129.015 100.011 1.00 6.31 234 ALA D CA 1
ATOM 11161 C C . ALA D 1 234 ? -24.118 -127.655 99.384 1.00 6.73 234 ALA D C 1
ATOM 11162 O O . ALA D 1 234 ? -25.104 -126.996 99.744 1.00 9.04 234 ALA D O 1
ATOM 11164 N N . LEU D 1 235 ? -23.278 -127.260 98.423 1.00 3.87 235 LEU D N 1
ATOM 11165 C CA . LEU D 1 235 ? -23.445 -126.005 97.710 1.00 5.06 235 LEU D CA 1
ATOM 11166 C C . LEU D 1 235 ? -24.752 -125.966 96.932 1.00 8.03 235 LEU D C 1
ATOM 11167 O O . LEU D 1 235 ? -25.467 -124.968 96.959 1.00 10.40 235 LEU D O 1
ATOM 11172 N N . ASP D 1 236 ? -25.058 -127.047 96.226 1.00 7.82 236 ASP D N 1
ATOM 11173 C CA . ASP D 1 236 ? -26.329 -127.128 95.526 1.00 10.13 236 ASP D CA 1
ATOM 11174 C C . ASP D 1 236 ? -27.534 -126.890 96.440 1.00 11.88 236 ASP D C 1
ATOM 11175 O O . ASP D 1 236 ? -28.535 -126.302 96.038 1.00 15.39 236 ASP D O 1
ATOM 11180 N N . ALA D 1 237 ? -27.443 -127.371 97.671 1.00 11.62 237 ALA D N 1
ATOM 11181 C CA . ALA D 1 237 ? -28.530 -127.239 98.617 1.00 9.07 237 ALA D CA 1
ATOM 11182 C C . ALA D 1 237 ? -28.504 -125.888 99.325 1.00 8.94 237 ALA D C 1
ATOM 11183 O O . ALA D 1 237 ? -29.446 -125.546 100.042 1.00 10.79 237 ALA D O 1
ATOM 11185 N N . GLY D 1 238 ? -27.476 -125.087 99.054 1.00 8.59 238 GLY D N 1
ATOM 11186 C CA . GLY D 1 238 ? -27.337 -123.796 99.711 1.00 6.01 238 GLY D CA 1
ATOM 11187 C C . GLY D 1 238 ? -26.975 -123.899 101.189 1.00 9.23 238 GLY D C 1
ATOM 11188 O O . GLY D 1 238 ? -27.302 -122.996 101.964 1.00 6.69 238 GLY D O 1
ATOM 11189 N N . LYS D 1 239 ? -26.284 -124.980 101.575 1.00 8.14 239 LYS D N 1
ATOM 11190 C CA . LYS D 1 239 ? -26.064 -125.321 102.980 1.00 7.31 239 LYS D CA 1
ATOM 11191 C C . LYS D 1 239 ? -24.602 -125.385 103.399 1.00 6.83 239 LYS D C 1
ATOM 11192 O O . LYS D 1 239 ? -24.279 -125.920 104.455 1.00 8.93 239 LYS D O 1
ATOM 11198 N N . LEU D 1 240 ? -23.715 -124.857 102.583 1.00 6.71 240 LEU D N 1
ATOM 11199 C CA . LEU D 1 240 ? -22.323 -124.771 102.989 1.00 8.17 240 LEU D CA 1
ATOM 11200 C C . LEU D 1 240 ? -22.121 -123.535 103.881 1.00 8.30 240 LEU D C 1
ATOM 11201 O O . LEU D 1 240 ? -21.919 -122.410 103.393 1.00 8.09 240 LEU D O 1
ATOM 11206 N N . PHE D 1 241 ? -22.196 -123.752 105.195 1.00 9.56 241 PHE D N 1
ATOM 11207 C CA . PHE D 1 241 ? -22.112 -122.652 106.166 1.00 9.41 241 PHE D CA 1
ATOM 11208 C C . PHE D 1 241 ? -20.668 -122.411 106.658 1.00 11.16 241 PHE D C 1
ATOM 11209 O O . PHE D 1 241 ? -20.329 -121.337 107.157 1.00 9.28 241 PHE D O 1
ATOM 11217 N N . HIS D 1 242 ? -19.836 -123.436 106.543 1.00 10.75 242 HIS D N 1
ATOM 11218 C CA . HIS D 1 242 ? -18.482 -123.416 107.071 1.00 9.08 242 HIS D CA 1
ATOM 11219 C C . HIS D 1 242 ? -17.763 -124.573 106.372 1.00 8.38 242 HIS D C 1
ATOM 11220 O O . HIS D 1 242 ? -18.409 -125.438 105.803 1.00 9.59 242 HIS D O 1
ATOM 11227 N N . ILE D 1 243 ? -16.441 -124.550 106.329 1.00 7.64 243 ILE D N 1
ATOM 11228 C CA . ILE D 1 243 ? -15.734 -125.697 105.778 1.00 8.06 243 ILE D CA 1
ATOM 11229 C C . ILE D 1 243 ? -14.388 -125.878 106.456 1.00 7.23 243 ILE D C 1
ATOM 11230 O O . ILE D 1 243 ? -13.694 -124.901 106.718 1.00 8.95 243 ILE D O 1
ATOM 11235 N N . ASP D 1 244 ? -14.077 -127.126 106.812 1.00 4.97 244 ASP D N 1
ATOM 11236 C CA . ASP D 1 244 ? -12.805 -127.480 107.423 1.00 3.44 244 ASP D CA 1
ATOM 11237 C C . ASP D 1 244 ? -11.837 -128.082 106.400 1.00 4.18 244 ASP D C 1
ATOM 11238 O O . ASP D 1 244 ? -12.079 -129.156 105.845 1.00 3.32 244 ASP D O 1
ATOM 11243 N N . LEU D 1 245 ? -10.675 -127.455 106.291 1.00 2.00 245 LEU D N 1
ATOM 11244 C CA . LEU D 1 245 ? -9.705 -127.779 105.268 1.00 4.94 245 LEU D CA 1
ATOM 11245 C C . LEU D 1 245 ? -8.473 -128.391 105.903 1.00 8.18 245 LEU D C 1
ATOM 11246 O O . LEU D 1 245 ? -7.925 -127.847 106.850 1.00 10.13 245 LEU D O 1
ATOM 11251 N N . ASN D 1 246 ? -8.077 -129.555 105.398 1.00 7.79 246 ASN D N 1
ATOM 11252 C CA . ASN D 1 246 ? -6.886 -130.262 105.839 1.00 4.39 246 ASN D CA 1
ATOM 11253 C C . ASN D 1 246 ? -6.607 -131.349 104.816 1.00 5.13 246 ASN D C 1
ATOM 11254 O O . ASN D 1 246 ? -7.188 -131.348 103.722 1.00 7.52 246 ASN D O 1
ATOM 11259 N N . ASP D 1 247 ? -5.753 -132.303 105.154 1.00 5.04 247 ASP D N 1
ATOM 11260 C CA . ASP D 1 247 ? -5.574 -133.442 104.266 1.00 4.98 247 ASP D CA 1
ATOM 11261 C C . ASP D 1 247 ? -5.498 -134.744 105.025 1.00 3.99 247 ASP D C 1
ATOM 11262 O O . ASP D 1 247 ? -5.511 -134.761 106.263 1.00 5.21 247 ASP D O 1
ATOM 11267 N N . GLN D 1 248 ? -5.446 -135.845 104.282 1.00 3.12 248 GLN D N 1
ATOM 11268 C CA . GLN D 1 248 ? -5.772 -137.148 104.830 1.00 2.24 248 GLN D CA 1
ATOM 11269 C C . GLN D 1 248 ? -5.480 -138.242 103.796 1.00 5.25 248 GLN D C 1
ATOM 11270 O O . GLN D 1 248 ? -5.742 -138.061 102.603 1.00 5.39 248 GLN D O 1
ATOM 11276 N N . ARG D 1 249 ? -4.840 -139.323 104.239 1.00 3.89 249 ARG D N 1
ATOM 11277 C CA . ARG D 1 249 ? -4.721 -140.530 103.447 1.00 2.00 249 ARG D CA 1
ATOM 11278 C C . ARG D 1 249 ? -5.929 -141.404 103.817 1.00 4.07 249 ARG D C 1
ATOM 11279 O O . ARG D 1 249 ? -6.279 -141.533 104.991 1.00 2.00 249 ARG D O 1
ATOM 11287 N N . MET D 1 250 ? -6.554 -141.993 102.807 1.00 2.00 250 MET D N 1
ATOM 11288 C CA . MET D 1 250 ? -7.800 -142.702 102.964 1.00 3.64 250 MET D CA 1
ATOM 11289 C C . MET D 1 250 ? -7.727 -143.883 103.931 1.00 3.69 250 MET D C 1
ATOM 11290 O O . MET D 1 250 ? -6.648 -144.422 104.187 1.00 6.46 250 MET D O 1
ATOM 11295 N N . SER D 1 251 ? -8.873 -144.219 104.521 1.00 2.55 251 SER D N 1
ATOM 11296 C CA . SER D 1 251 ? -9.085 -145.494 105.198 1.00 5.23 251 SER D CA 1
ATOM 11297 C C . SER D 1 251 ? -8.217 -145.718 106.457 1.00 5.94 251 SER D C 1
ATOM 11298 O O . SER D 1 251 ? -7.695 -146.814 106.676 1.00 5.32 251 SER D O 1
ATOM 11301 N N . ARG D 1 252 ? -8.050 -144.673 107.265 1.00 5.31 252 ARG D N 1
ATOM 11302 C CA . ARG D 1 252 ? -7.367 -144.801 108.551 1.00 6.87 252 ARG D CA 1
ATOM 11303 C C . ARG D 1 252 ? -7.804 -143.688 109.479 1.00 7.20 252 ARG D C 1
ATOM 11304 O O . ARG D 1 252 ? -8.603 -142.849 109.099 1.00 7.13 252 ARG D O 1
ATOM 11312 N N . PHE D 1 253 ? -7.196 -143.654 110.667 1.00 10.54 253 PHE D N 1
ATOM 11313 C CA . PHE D 1 253 ? -7.425 -142.618 111.695 1.00 5.35 253 PHE D CA 1
ATOM 11314 C C . PHE D 1 253 ? -7.330 -141.212 111.122 1.00 4.68 253 PHE D C 1
ATOM 11315 O O . PHE D 1 253 ? -6.604 -140.994 110.141 1.00 7.49 253 PHE D O 1
ATOM 11323 N N . ASP D 1 254 ? -8.087 -140.268 111.687 1.00 5.18 254 ASP D N 1
ATOM 11324 C CA . ASP D 1 254 ? -8.029 -138.865 111.252 1.00 9.05 254 ASP D CA 1
ATOM 11325 C C . ASP D 1 254 ? -6.624 -138.280 111.490 1.00 9.39 254 ASP D C 1
ATOM 11326 O O . ASP D 1 254 ? -6.176 -138.198 112.623 1.00 9.90 254 ASP D O 1
ATOM 11331 N N . GLN D 1 255 ? -5.960 -137.874 110.404 1.00 9.21 255 GLN D N 1
ATOM 11332 C CA . GLN D 1 255 ? -4.574 -137.426 110.429 1.00 7.59 255 GLN D CA 1
ATOM 11333 C C . GLN D 1 255 ? -4.484 -135.907 110.593 1.00 10.74 255 GLN D C 1
ATOM 11334 O O . GLN D 1 255 ? -3.454 -135.400 111.050 1.00 12.92 255 GLN D O 1
ATOM 11340 N N . ASP D 1 256 ? -5.533 -135.178 110.209 1.00 10.08 256 ASP D N 1
ATOM 11341 C CA . ASP D 1 256 ? -5.510 -133.716 110.273 1.00 12.24 256 ASP D CA 1
ATOM 11342 C C . ASP D 1 256 ? -4.224 -133.096 109.692 1.00 14.23 256 ASP D C 1
ATOM 11343 O O . ASP D 1 256 ? -3.558 -132.263 110.343 1.00 13.60 256 ASP D O 1
ATOM 11348 N N . LEU D 1 257 ? -3.878 -133.487 108.464 1.00 11.28 257 LEU D N 1
ATOM 11349 C CA . LEU D 1 257 ? -2.638 -133.029 107.852 1.00 7.97 257 LEU D CA 1
ATOM 11350 C C . LEU D 1 257 ? -2.770 -131.606 107.348 1.00 7.55 257 LEU D C 1
ATOM 11351 O O . LEU D 1 257 ? -3.871 -131.140 107.124 1.00 9.84 257 LEU D O 1
ATOM 11356 N N . ARG D 1 258 ? -1.644 -130.907 107.191 1.00 5.48 258 ARG D N 1
ATOM 11357 C CA . ARG D 1 258 ? -1.617 -129.617 106.509 1.00 5.79 258 ARG D CA 1
ATOM 11358 C C . ARG D 1 258 ? -2.405 -129.713 105.203 1.00 6.98 258 ARG D C 1
ATOM 11359 O O . ARG D 1 258 ? -2.265 -130.687 104.455 1.00 4.58 258 ARG D O 1
ATOM 11367 N N . PHE D 1 259 ? -3.201 -128.687 104.918 1.00 7.61 259 PHE D N 1
ATOM 11368 C CA . PHE D 1 259 ? -3.993 -128.639 103.687 1.00 8.61 259 PHE D CA 1
ATOM 11369 C C . PHE D 1 259 ? -3.140 -128.771 102.418 1.00 8.60 259 PHE D C 1
ATOM 11370 O O . PHE D 1 259 ? -2.156 -128.054 102.264 1.00 10.21 259 PHE D O 1
ATOM 11378 N N . GLY D 1 260 ? -3.561 -129.631 101.487 1.00 7.98 260 GLY D N 1
ATOM 11379 C CA . GLY D 1 260 ? -2.892 -129.719 100.196 1.00 10.09 260 GLY D CA 1
ATOM 11380 C C . GLY D 1 260 ? -1.618 -130.548 100.189 1.00 13.49 260 GLY D C 1
ATOM 11381 O O . GLY D 1 260 ? -0.984 -130.711 99.153 1.00 15.70 260 GLY D O 1
ATOM 11382 N N . SER D 1 261 ? -1.304 -131.176 101.312 1.00 12.96 261 SER D N 1
ATOM 11383 C CA . SER D 1 261 ? -0.019 -131.825 101.469 1.00 12.51 261 SER D CA 1
ATOM 11384 C C . SER D 1 261 ? 0.027 -133.217 100.886 1.00 14.11 261 SER D C 1
ATOM 11385 O O . SER D 1 261 ? 1.114 -133.707 100.620 1.00 16.43 261 SER D O 1
ATOM 11388 N N . GLU D 1 262 ? -1.106 -133.920 100.843 1.00 14.82 262 GLU D N 1
ATOM 11389 C CA . GLU D 1 262 ? -1.143 -135.284 100.307 1.00 14.00 262 GLU D CA 1
ATOM 11390 C C . GLU D 1 262 ? -1.866 -135.331 98.968 1.00 15.01 262 GLU D C 1
ATOM 11391 O O . GLU D 1 262 ? -1.442 -136.040 98.053 1.00 17.48 262 GLU D O 1
ATOM 11397 N N . ASN D 1 263 ? -3.051 -134.725 98.923 1.00 14.08 263 ASN D N 1
ATOM 11398 C CA . ASN D 1 263 ? -3.965 -134.896 97.794 1.00 13.45 263 ASN D CA 1
ATOM 11399 C C . ASN D 1 263 ? -4.071 -133.622 96.994 1.00 11.32 263 ASN D C 1
ATOM 11400 O O . ASN D 1 263 ? -5.102 -132.943 97.038 1.00 12.86 263 ASN D O 1
ATOM 11405 N N . LEU D 1 264 ? -2.991 -133.272 96.299 1.00 7.21 264 LEU D N 1
ATOM 11406 C CA . LEU D 1 264 ? -2.913 -131.995 95.581 1.00 7.58 264 LEU D CA 1
ATOM 11407 C C . LEU D 1 264 ? -4.068 -131.737 94.633 1.00 4.28 264 LEU D C 1
ATOM 11408 O O . LEU D 1 264 ? -4.586 -130.630 94.563 1.00 6.21 264 LEU D O 1
ATOM 11413 N N . LYS D 1 265 ? -4.290 -132.687 93.741 1.00 4.36 265 LYS D N 1
ATOM 11414 C CA . LYS D 1 265 ? -5.306 -132.558 92.713 1.00 6.87 265 LYS D CA 1
ATOM 11415 C C . LYS D 1 265 ? -6.709 -132.333 93.308 1.00 5.73 265 LYS D C 1
ATOM 11416 O O . LYS D 1 265 ? -7.467 -131.496 92.806 1.00 9.76 265 LYS D O 1
ATOM 11422 N N . ALA D 1 266 ? -7.053 -133.070 94.366 1.00 5.09 266 ALA D N 1
ATOM 11423 C CA . ALA D 1 266 ? -8.358 -132.917 95.020 1.00 4.68 266 ALA D CA 1
ATOM 11424 C C . ALA D 1 266 ? -8.474 -131.577 95.718 1.00 4.87 266 ALA D C 1
ATOM 11425 O O . ALA D 1 266 ? -9.501 -130.914 95.597 1.00 6.58 266 ALA D O 1
ATOM 11427 N N . ALA D 1 267 ? -7.393 -131.153 96.375 1.00 3.02 267 ALA D N 1
ATOM 11428 C CA . ALA D 1 267 ? -7.280 -129.797 96.911 1.00 3.73 267 ALA D CA 1
ATOM 11429 C C . ALA D 1 267 ? -7.470 -128.721 95.826 1.00 5.56 267 ALA D C 1
ATOM 11430 O O . ALA D 1 267 ? -8.153 -127.717 96.035 1.00 6.43 267 ALA D O 1
ATOM 11432 N N . PHE D 1 268 ? -6.799 -128.907 94.692 1.00 6.54 268 PHE D N 1
ATOM 11433 C CA . PHE D 1 268 ? -6.931 -128.033 93.523 1.00 4.99 268 PHE D CA 1
ATOM 11434 C C . PHE D 1 268 ? -8.388 -127.804 93.130 1.00 5.17 268 PHE D C 1
ATOM 11435 O O . PHE D 1 268 ? -8.833 -126.666 92.985 1.00 2.90 268 PHE D O 1
ATOM 11443 N N . PHE D 1 269 ? -9.141 -128.894 92.994 1.00 5.78 269 PHE D N 1
ATOM 11444 C CA . PHE D 1 269 ? -10.500 -128.795 92.507 1.00 6.51 269 PHE D CA 1
ATOM 11445 C C . PHE D 1 269 ? -11.479 -128.373 93.593 1.00 8.35 269 PHE D C 1
ATOM 11446 O O . PHE D 1 269 ? -12.520 -127.786 93.299 1.00 8.39 269 PHE D O 1
ATOM 11454 N N . LEU D 1 270 ? -11.076 -128.532 94.850 1.00 7.48 270 LEU D N 1
ATOM 11455 C CA . LEU D 1 270 ? -11.860 -128.017 95.958 1.00 7.98 270 LEU D CA 1
ATOM 11456 C C . LEU D 1 270 ? -11.765 -126.502 95.999 1.00 9.30 270 LEU D C 1
ATOM 11457 O O . LEU D 1 270 ? -12.777 -125.817 96.165 1.00 13.38 270 LEU D O 1
ATOM 11462 N N . VAL D 1 271 ? -10.553 -125.976 95.885 1.00 7.19 271 VAL D N 1
ATOM 11463 C CA . VAL D 1 271 ? -10.364 -124.534 95.892 1.00 7.56 271 VAL D CA 1
ATOM 11464 C C . VAL D 1 271 ? -11.073 -123.918 94.687 1.00 6.58 271 VAL D C 1
ATOM 11465 O O . VAL D 1 271 ? -11.801 -122.951 94.820 1.00 10.69 271 VAL D O 1
ATOM 11469 N N . ASP D 1 272 ? -10.922 -124.529 93.523 1.00 9.39 272 ASP D N 1
ATOM 11470 C CA . ASP D 1 272 ? -11.645 -124.084 92.337 1.00 8.98 272 ASP D CA 1
ATOM 11471 C C . ASP D 1 272 ? -13.154 -124.040 92.584 1.00 7.96 272 ASP D C 1
ATOM 11472 O O . ASP D 1 272 ? -13.804 -123.025 92.315 1.00 5.70 272 ASP D O 1
ATOM 11477 N N . LEU D 1 273 ? -13.676 -125.071 93.243 1.00 8.51 273 LEU D N 1
ATOM 11478 C CA . LEU D 1 273 ? -15.118 -125.131 93.528 1.00 10.75 273 LEU D CA 1
ATOM 11479 C C . LEU D 1 273 ? -15.603 -124.057 94.494 1.00 12.12 273 LEU D C 1
ATOM 11480 O O . LEU D 1 273 ? -16.648 -123.445 94.271 1.00 14.30 273 LEU D O 1
ATOM 11485 N N . LEU D 1 274 ? -14.847 -123.817 95.567 1.00 10.57 274 LEU D N 1
ATOM 11486 C CA . LEU D 1 274 ? -15.232 -122.813 96.559 1.00 9.11 274 LEU D CA 1
ATOM 11487 C C . LEU D 1 274 ? -15.176 -121.439 95.953 1.00 10.20 274 LEU D C 1
ATOM 11488 O O . LEU D 1 274 ? -16.106 -120.643 96.107 1.00 12.16 274 LEU D O 1
ATOM 11493 N N . GLU D 1 275 ? -14.089 -121.177 95.232 1.00 11.39 275 GLU D N 1
ATOM 11494 C CA . GLU D 1 275 ? -13.822 -119.853 94.688 1.00 13.74 275 GLU D CA 1
ATOM 11495 C C . GLU D 1 275 ? -14.796 -119.477 93.591 1.00 15.68 275 GLU D C 1
ATOM 11496 O O . GLU D 1 275 ? -15.266 -118.341 93.531 1.00 18.26 275 GLU D O 1
ATOM 11502 N N . SER D 1 276 ? -15.165 -120.445 92.764 1.00 16.39 276 SER D N 1
ATOM 11503 C CA . SER D 1 276 ? -16.016 -120.148 91.637 1.00 18.23 276 SER D CA 1
ATOM 11504 C C . SER D 1 276 ? -17.483 -120.266 91.994 1.00 18.67 276 SER D C 1
ATOM 11505 O O . SER D 1 276 ? -18.333 -119.849 91.208 1.00 21.46 276 SER D O 1
ATOM 11508 N N . SER D 1 277 ? -17.773 -120.701 93.220 1.00 18.27 277 SER D N 1
ATOM 11509 C CA . SER D 1 277 ? -19.146 -120.757 93.717 1.00 17.22 277 SER D CA 1
ATOM 11510 C C . SER D 1 277 ? -19.595 -119.521 94.466 1.00 17.34 277 SER D C 1
ATOM 11511 O O . SER D 1 277 ? -20.754 -119.424 94.832 1.00 17.47 277 SER D O 1
ATOM 11514 N N . GLY D 1 278 ? -18.656 -118.638 94.789 1.00 17.59 278 GLY D N 1
ATOM 11515 C CA . GLY D 1 278 ? -18.979 -117.465 95.580 1.00 18.49 278 GLY D CA 1
ATOM 11516 C C . GLY D 1 278 ? -19.242 -117.803 97.033 1.00 19.71 278 GLY D C 1
ATOM 11517 O O . GLY D 1 278 ? -20.096 -117.190 97.683 1.00 23.17 278 GLY D O 1
ATOM 11518 N N . TYR D 1 279 ? -18.579 -118.845 97.519 1.00 18.79 279 TYR D N 1
ATOM 11519 C CA . TYR D 1 279 ? -18.623 -119.175 98.927 1.00 15.32 279 TYR D CA 1
ATOM 11520 C C . TYR D 1 279 ? -17.982 -118.021 99.688 1.00 17.11 279 TYR D C 1
ATOM 11521 O O . TYR D 1 279 ? -16.897 -117.558 99.317 1.00 16.62 279 TYR D O 1
ATOM 11530 N N . GLN D 1 280 ? -18.681 -117.525 100.708 1.00 17.62 280 GLN D N 1
ATOM 11531 C CA . GLN D 1 280 ? -18.240 -116.348 101.446 1.00 20.20 280 GLN D CA 1
ATOM 11532 C C . GLN D 1 280 ? -17.865 -116.647 102.890 1.00 17.21 280 GLN D C 1
ATOM 11533 O O . GLN D 1 280 ? -17.553 -115.734 103.631 1.00 22.67 280 GLN D O 1
ATOM 11539 N N . GLY D 1 281 ? -17.994 -117.894 103.323 1.00 13.33 281 GLY D N 1
ATOM 11540 C CA . GLY D 1 281 ? -17.709 -118.219 104.710 1.00 11.31 281 GLY D CA 1
ATOM 11541 C C . GLY D 1 281 ? -16.231 -118.381 105.043 1.00 12.11 281 GLY D C 1
ATOM 11542 O O . GLY D 1 281 ? -15.352 -118.156 104.201 1.00 13.89 281 GLY D O 1
ATOM 11543 N N . PRO D 1 282 ? -15.912 -118.756 106.281 1.00 10.46 282 PRO D N 1
ATOM 11544 C CA . PRO D 1 282 ? -14.513 -118.968 106.674 1.00 10.54 282 PRO D CA 1
ATOM 11545 C C . PRO D 1 282 ? -13.894 -120.139 105.935 1.00 9.42 282 PRO D C 1
ATOM 11546 O O . PRO D 1 282 ? -14.585 -121.104 105.619 1.00 8.10 282 PRO D O 1
ATOM 11550 N N . ARG D 1 283 ? -12.589 -120.054 105.690 1.00 8.81 283 ARG D N 1
ATOM 11551 C CA . ARG D 1 283 ? -11.808 -121.206 105.273 1.00 8.06 283 ARG D CA 1
ATOM 11552 C C . ARG D 1 283 ? -11.029 -121.649 106.502 1.00 7.84 283 ARG D C 1
ATOM 11553 O O . ARG D 1 283 ? -10.044 -121.003 106.852 1.00 8.56 283 ARG D O 1
ATOM 11561 N N . HIS D 1 284 ? -11.560 -122.625 107.236 1.00 6.61 284 HIS D N 1
ATOM 11562 C CA . HIS D 1 284 ? -10.971 -123.084 108.491 1.00 7.81 284 HIS D CA 1
ATOM 11563 C C . HIS D 1 284 ? -10.000 -124.238 108.264 1.00 8.42 284 HIS D C 1
ATOM 11564 O O . HIS D 1 284 ? -10.370 -125.262 107.715 1.00 10.60 284 HIS D O 1
ATOM 11571 N N . PHE D 1 285 ? -8.790 -124.110 108.782 1.00 8.51 285 PHE D N 1
ATOM 11572 C CA . PHE D 1 285 ? -7.826 -125.204 108.743 1.00 6.86 285 PHE D CA 1
ATOM 11573 C C . PHE D 1 285 ? -7.894 -126.027 110.008 1.00 7.99 285 PHE D C 1
ATOM 11574 O O . PHE D 1 285 ? -7.203 -125.739 110.970 1.00 10.01 285 PHE D O 1
ATOM 11582 N N . ASP D 1 286 ? -8.835 -126.964 110.048 1.00 6.08 286 ASP D N 1
ATOM 11583 C CA . ASP D 1 286 ? -8.990 -127.839 111.201 1.00 6.28 286 ASP D CA 1
ATOM 11584 C C . ASP D 1 286 ? -7.943 -128.949 111.115 1.00 9.37 286 ASP D C 1
ATOM 11585 O O . ASP D 1 286 ? -8.219 -130.068 110.658 1.00 5.97 286 ASP D O 1
ATOM 11590 N N . ALA D 1 287 ? -6.713 -128.575 111.456 1.00 9.45 287 ALA D N 1
ATOM 11591 C CA . ALA D 1 287 ? -5.572 -129.467 111.336 1.00 10.52 287 ALA D CA 1
ATOM 11592 C C . ALA D 1 287 ? -4.537 -129.124 112.411 1.00 13.39 287 ALA D C 1
ATOM 11593 O O . ALA D 1 287 ? -4.676 -128.131 113.124 1.00 7.03 287 ALA D O 1
ATOM 11595 N N . HIS D 1 288 ? -3.492 -129.942 112.518 1.00 13.19 288 HIS D N 1
ATOM 11596 C CA . HIS D 1 288 ? -2.386 -129.611 113.404 1.00 13.03 288 HIS D CA 1
ATOM 11597 C C . HIS D 1 288 ? -1.063 -130.087 112.837 1.00 13.79 288 HIS D C 1
ATOM 11598 O O . HIS D 1 288 ? -1.033 -130.842 111.854 1.00 16.67 288 HIS D O 1
ATOM 11605 N N . ALA D 1 289 ? 0.021 -129.530 113.370 1.00 12.91 289 ALA D N 1
ATOM 11606 C CA . ALA D 1 289 ? 1.370 -129.844 112.919 1.00 9.58 289 ALA D CA 1
ATOM 11607 C C . ALA D 1 289 ? 1.675 -131.302 113.208 1.00 7.59 289 ALA D C 1
ATOM 11608 O O . ALA D 1 289 ? 1.022 -131.928 114.053 1.00 6.55 289 ALA D O 1
ATOM 11610 N N . LEU D 1 290 ? 2.626 -131.846 112.454 1.00 8.69 290 LEU D N 1
ATOM 11611 C CA . LEU D 1 290 ? 3.109 -133.209 112.655 1.00 9.09 290 LEU D CA 1
ATOM 11612 C C . LEU D 1 290 ? 3.703 -133.319 114.052 1.00 9.40 290 LEU D C 1
ATOM 11613 O O . LEU D 1 290 ? 4.295 -132.371 114.542 1.00 11.55 290 LEU D O 1
ATOM 11618 N N . ARG D 1 291 ? 3.558 -134.476 114.681 1.00 10.44 291 ARG D N 1
ATOM 11619 C CA . ARG D 1 291 ? 4.090 -134.693 116.019 1.00 9.89 291 ARG D CA 1
ATOM 11620 C C . ARG D 1 291 ? 5.617 -134.582 116.069 1.00 11.08 291 ARG D C 1
ATOM 11621 O O . ARG D 1 291 ? 6.196 -134.604 117.150 1.00 14.10 291 ARG D O 1
ATOM 11629 N N . THR D 1 292 ? 6.272 -134.478 114.915 1.00 7.36 292 THR D N 1
ATOM 11630 C CA . THR D 1 292 ? 7.724 -134.412 114.881 1.00 6.03 292 THR D CA 1
ATOM 11631 C C . THR D 1 292 ? 8.208 -132.954 115.044 1.00 8.76 292 THR D C 1
ATOM 11632 O O . THR D 1 292 ? 9.414 -132.674 114.977 1.00 7.31 292 THR D O 1
ATOM 11636 N N . GLU D 1 293 ? 7.262 -132.032 115.243 1.00 7.71 293 GLU D N 1
ATOM 11637 C CA . GLU D 1 293 ? 7.554 -130.612 115.138 1.00 9.62 293 GLU D CA 1
ATOM 11638 C C . GLU D 1 293 ? 7.625 -129.929 116.501 1.00 11.73 293 GLU D C 1
ATOM 11639 O O . GLU D 1 293 ? 6.869 -130.279 117.417 1.00 9.45 293 GLU D O 1
ATOM 11645 N N . ASP D 1 294 ? 8.559 -128.984 116.632 1.00 11.28 294 ASP D N 1
ATOM 11646 C CA . ASP D 1 294 ? 8.566 -128.066 117.760 1.00 15.05 294 ASP D CA 1
ATOM 11647 C C . ASP D 1 294 ? 7.672 -126.866 117.422 1.00 19.00 294 ASP D C 1
ATOM 11648 O O . ASP D 1 294 ? 6.974 -126.880 116.399 1.00 21.34 294 ASP D O 1
ATOM 11653 N N . GLU D 1 295 ? 7.708 -125.813 118.230 1.00 19.86 295 GLU D N 1
ATOM 11654 C CA . GLU D 1 295 ? 6.754 -124.730 118.039 1.00 21.00 295 GLU D CA 1
ATOM 11655 C C . GLU D 1 295 ? 7.003 -123.953 116.757 1.00 21.12 295 GLU D C 1
ATOM 11656 O O . GLU D 1 295 ? 6.069 -123.418 116.169 1.00 20.48 295 GLU D O 1
ATOM 11662 N N . GLU D 1 296 ? 8.255 -123.899 116.312 1.00 21.44 296 GLU D N 1
ATOM 11663 C CA . GLU D 1 296 ? 8.567 -123.228 115.047 1.00 24.06 296 GLU D CA 1
ATOM 11664 C C . GLU D 1 296 ? 7.892 -123.984 113.908 1.00 21.77 296 GLU D C 1
ATOM 11665 O O . GLU D 1 296 ? 7.390 -123.373 112.968 1.00 18.70 296 GLU D O 1
ATOM 11671 N N . GLY D 1 297 ? 7.858 -125.312 114.032 1.00 20.08 297 GLY D N 1
ATOM 11672 C CA . GLY D 1 297 ? 7.212 -126.150 113.036 1.00 17.94 297 GLY D CA 1
ATOM 11673 C C . GLY D 1 297 ? 5.717 -125.928 112.985 1.00 15.38 297 GLY D C 1
ATOM 11674 O O . GLY D 1 297 ? 5.120 -126.009 111.933 1.00 16.28 297 GLY D O 1
ATOM 11675 N N . VAL D 1 298 ? 5.132 -125.583 114.120 1.00 14.60 298 VAL D N 1
ATOM 11676 C CA . VAL D 1 298 ? 3.716 -125.259 114.196 1.00 12.10 298 VAL D CA 1
ATOM 11677 C C . VAL D 1 298 ? 3.382 -124.056 113.318 1.00 13.82 298 VAL D C 1
ATOM 11678 O O . VAL D 1 298 ? 2.382 -124.072 112.590 1.00 12.58 298 VAL D O 1
ATOM 11682 N N . TRP D 1 299 ? 4.213 -123.016 113.371 1.00 12.54 299 TRP D N 1
ATOM 11683 C CA . TRP D 1 299 ? 3.924 -121.811 112.604 1.00 13.73 299 TRP D CA 1
ATOM 11684 C C . TRP D 1 299 ? 4.292 -121.988 111.127 1.00 12.34 299 TRP D C 1
ATOM 11685 O O . TRP D 1 299 ? 3.681 -121.377 110.260 1.00 15.89 299 TRP D O 1
ATOM 11696 N N . ALA D 1 300 ? 5.179 -122.930 110.830 1.00 12.54 300 ALA D N 1
ATOM 11697 C CA . ALA D 1 300 ? 5.427 -123.365 109.441 1.00 10.10 300 ALA D CA 1
ATOM 11698 C C . ALA D 1 300 ? 4.195 -124.058 108.894 1.00 9.60 300 ALA D C 1
ATOM 11699 O O . ALA D 1 300 ? 3.794 -123.838 107.759 1.00 10.97 300 ALA D O 1
ATOM 11701 N N . PHE D 1 301 ? 3.635 -124.940 109.706 1.00 7.59 301 PHE D N 1
ATOM 11702 C CA . PHE D 1 301 ? 2.379 -125.600 109.396 1.00 9.01 301 PHE D CA 1
ATOM 11703 C C . PHE D 1 301 ? 1.297 -124.578 109.066 1.00 10.57 301 PHE D C 1
ATOM 11704 O O . PHE D 1 301 ? 0.658 -124.675 108.026 1.00 11.99 301 PHE D O 1
ATOM 11712 N N . ALA D 1 302 ? 1.112 -123.596 109.942 1.00 10.80 302 ALA D N 1
ATOM 11713 C CA . ALA D 1 302 ? 0.075 -122.596 109.778 1.00 11.23 302 ALA D CA 1
ATOM 11714 C C . ALA D 1 302 ? 0.268 -121.775 108.523 1.00 12.42 302 ALA D C 1
ATOM 11715 O O . ALA D 1 302 ? -0.677 -121.581 107.764 1.00 13.21 302 ALA D O 1
ATOM 11717 N N . ARG D 1 303 ? 1.499 -121.325 108.285 1.00 13.80 303 ARG D N 1
ATOM 11718 C CA . ARG D 1 303 ? 1.818 -120.572 107.077 1.00 14.76 303 ARG D CA 1
ATOM 11719 C C . ARG D 1 303 ? 1.595 -121.388 105.809 1.00 13.40 303 ARG D C 1
ATOM 11720 O O . ARG D 1 303 ? 1.107 -120.866 104.808 1.00 10.51 303 ARG D O 1
ATOM 11728 N N . GLY D 1 304 ? 1.989 -122.658 105.846 1.00 13.68 304 GLY D N 1
ATOM 11729 C CA . GLY D 1 304 ? 1.838 -123.549 104.696 1.00 13.87 304 GLY D CA 1
ATOM 11730 C C . GLY D 1 304 ? 0.396 -123.791 104.259 1.00 12.50 304 GLY D C 1
ATOM 11731 O O . GLY D 1 304 ? 0.125 -123.927 103.056 1.00 13.34 304 GLY D O 1
ATOM 11732 N N . CYS D 1 305 ? -0.517 -123.887 105.225 1.00 9.84 305 CYS D N 1
ATOM 11733 C CA . CYS D 1 305 ? -1.939 -124.082 104.941 1.00 9.59 305 CYS D CA 1
ATOM 11734 C C . CYS D 1 305 ? -2.446 -122.949 104.050 1.00 10.97 305 CYS D C 1
ATOM 11735 O O . CYS D 1 305 ? -3.051 -123.187 103.003 1.00 13.35 305 CYS D O 1
ATOM 11738 N N . MET D 1 306 ? -2.203 -121.714 104.477 1.00 9.03 306 MET D N 1
ATOM 11739 C CA . MET D 1 306 ? -2.721 -120.550 103.774 1.00 8.91 306 MET D CA 1
ATOM 11740 C C . MET D 1 306 ? -2.021 -120.335 102.441 1.00 10.41 306 MET D C 1
ATOM 11741 O O . MET D 1 306 ? -2.653 -119.986 101.434 1.00 9.39 306 MET D O 1
ATOM 11746 N N . ARG D 1 307 ? -0.712 -120.582 102.428 1.00 11.00 307 ARG D N 1
ATOM 11747 C CA . ARG D 1 307 ? 0.099 -120.368 101.237 1.00 10.28 307 ARG D CA 1
ATOM 11748 C C . ARG D 1 307 ? -0.297 -121.347 100.138 1.00 11.43 307 ARG D C 1
ATOM 11749 O O . ARG D 1 307 ? -0.478 -120.956 98.976 1.00 11.90 307 ARG D O 1
ATOM 11757 N N . THR D 1 308 ? -0.492 -122.609 100.517 1.00 11.09 308 THR D N 1
ATOM 11758 C CA . THR D 1 308 ? -0.943 -123.619 99.577 1.00 9.73 308 THR D CA 1
ATOM 11759 C C . THR D 1 308 ? -2.317 -123.301 99.002 1.00 8.52 308 THR D C 1
ATOM 11760 O O . THR D 1 308 ? -2.511 -123.364 97.795 1.00 12.52 308 THR D O 1
ATOM 11764 N N . TYR D 1 309 ? -3.238 -122.845 99.839 1.00 9.67 309 TYR D N 1
ATOM 11765 C CA . TYR D 1 309 ? -4.557 -122.461 99.345 1.00 8.57 309 TYR D CA 1
ATOM 11766 C C . TYR D 1 309 ? -4.462 -121.341 98.294 1.00 10.15 309 TYR D C 1
ATOM 11767 O O . TYR D 1 309 ? -5.122 -121.404 97.255 1.00 10.22 309 TYR D O 1
ATOM 11776 N N . LEU D 1 310 ? -3.582 -120.369 98.524 1.00 9.35 310 LEU D N 1
ATOM 11777 C CA . LEU D 1 310 ? -3.455 -119.224 97.628 1.00 6.00 310 LEU D CA 1
ATOM 11778 C C . LEU D 1 310 ? -2.718 -119.576 96.313 1.00 7.82 310 LEU D C 1
ATOM 11779 O O . LEU D 1 310 ? -3.039 -119.050 95.241 1.00 8.59 310 LEU D O 1
ATOM 11784 N N . ILE D 1 311 ? -1.758 -120.489 96.375 1.00 6.19 311 ILE D N 1
ATOM 11785 C CA . ILE D 1 311 ? -1.116 -120.960 95.155 1.00 6.35 311 ILE D CA 1
ATOM 11786 C C . ILE D 1 311 ? -2.132 -121.684 94.272 1.00 10.02 311 ILE D C 1
ATOM 11787 O O . ILE D 1 311 ? -2.245 -121.391 93.079 1.00 10.65 311 ILE D O 1
ATOM 11792 N N . LEU D 1 312 ? -2.965 -122.525 94.895 1.00 10.05 312 LEU D N 1
ATOM 11793 C CA . LEU D 1 312 ? -3.967 -123.314 94.179 1.00 8.61 312 LEU D CA 1
ATOM 11794 C C . LEU D 1 312 ? -5.095 -122.448 93.635 1.00 8.95 312 LEU D C 1
ATOM 11795 O O . LEU D 1 312 ? -5.608 -122.706 92.560 1.00 13.43 312 LEU D O 1
ATOM 11800 N N . LYS D 1 313 ? -5.468 -121.407 94.360 1.00 8.99 313 LYS D N 1
ATOM 11801 C CA . LYS D 1 313 ? -6.478 -120.473 93.891 1.00 10.27 313 LYS D CA 1
ATOM 11802 C C . LYS D 1 313 ? -6.025 -119.778 92.608 1.00 13.33 313 LYS D C 1
ATOM 11803 O O . LYS D 1 313 ? -6.779 -119.694 91.641 1.00 15.75 313 LYS D O 1
ATOM 11809 N N . GLU D 1 314 ? -4.789 -119.283 92.601 1.00 13.60 314 GLU D N 1
ATOM 11810 C CA . GLU D 1 314 ? -4.223 -118.610 91.431 1.00 14.25 314 GLU D CA 1
ATOM 11811 C C . GLU D 1 314 ? -4.128 -119.565 90.242 1.00 12.01 314 GLU D C 1
ATOM 11812 O O . GLU D 1 314 ? -4.489 -119.218 89.128 1.00 8.87 314 GLU D O 1
ATOM 11818 N N . ARG D 1 315 ? -3.671 -120.783 90.511 1.00 11.04 315 ARG D N 1
ATOM 11819 C CA . ARG D 1 315 ? -3.495 -121.785 89.474 1.00 11.13 315 ARG D CA 1
ATOM 11820 C C . ARG D 1 315 ? -4.832 -122.181 88.842 1.00 11.84 315 ARG D C 1
ATOM 11821 O O . ARG D 1 315 ? -4.928 -122.381 87.635 1.00 11.79 315 ARG D O 1
ATOM 11829 N N . ALA D 1 316 ? -5.863 -122.283 89.668 1.00 10.97 316 ALA D N 1
ATOM 11830 C CA . ALA D 1 316 ? -7.189 -122.645 89.192 1.00 12.37 316 ALA D CA 1
ATOM 11831 C C . ALA D 1 316 ? -7.723 -121.559 88.252 1.00 13.76 316 ALA D C 1
ATOM 11832 O O . ALA D 1 316 ? -8.369 -121.851 87.254 1.00 10.64 316 ALA D O 1
ATOM 11834 N N . GLU D 1 317 ? -7.419 -120.303 88.561 1.00 15.24 317 GLU D N 1
ATOM 11835 C CA . GLU D 1 317 ? -7.842 -119.218 87.701 1.00 19.28 317 GLU D CA 1
ATOM 11836 C C . GLU D 1 317 ? -7.193 -119.345 86.327 1.00 19.67 317 GLU D C 1
ATOM 11837 O O . GLU D 1 317 ? -7.874 -119.237 85.295 1.00 20.45 317 GLU D O 1
ATOM 11843 N N . ALA D 1 318 ? -5.886 -119.605 86.327 1.00 18.34 318 ALA D N 1
ATOM 11844 C CA . ALA D 1 318 ? -5.107 -119.734 85.102 1.00 16.26 318 ALA D CA 1
ATOM 11845 C C . ALA D 1 318 ? -5.551 -120.935 84.274 1.00 17.31 318 ALA D C 1
ATOM 11846 O O . ALA D 1 318 ? -5.518 -120.905 83.049 1.00 18.49 318 ALA D O 1
ATOM 11848 N N . PHE D 1 319 ? -5.911 -122.018 84.950 1.00 17.61 319 PHE D N 1
ATOM 11849 C CA . PHE D 1 319 ? -6.388 -123.226 84.270 1.00 16.17 319 PHE D CA 1
ATOM 11850 C C . PHE D 1 319 ? -7.684 -122.941 83.520 1.00 17.43 319 PHE D C 1
ATOM 11851 O O . PHE D 1 319 ? -7.825 -123.315 82.354 1.00 15.91 319 PHE D O 1
ATOM 11859 N N . ARG D 1 320 ? -8.603 -122.235 84.171 1.00 19.00 320 ARG D N 1
ATOM 11860 C CA . ARG D 1 320 ? -9.928 -122.000 83.609 1.00 24.06 320 ARG D CA 1
ATOM 11861 C C . ARG D 1 320 ? -9.899 -121.082 82.385 1.00 25.05 320 ARG D C 1
ATOM 11862 O O . ARG D 1 320 ? -10.796 -121.130 81.549 1.00 25.09 320 ARG D O 1
ATOM 11870 N N . GLU D 1 321 ? -8.827 -120.310 82.240 1.00 27.34 321 GLU D N 1
ATOM 11871 C CA . GLU D 1 321 ? -8.702 -119.392 81.114 1.00 28.49 321 GLU D CA 1
ATOM 11872 C C . GLU D 1 321 ? -7.759 -119.891 80.027 1.00 27.03 321 GLU D C 1
ATOM 11873 O O . GLU D 1 321 ? -7.499 -119.192 79.055 1.00 27.67 321 GLU D O 1
ATOM 11879 N N . ASP D 1 322 ? -7.258 -121.106 80.178 1.00 23.91 322 ASP D N 1
ATOM 11880 C CA . ASP D 1 322 ? -6.429 -121.688 79.143 1.00 25.15 322 ASP D CA 1
ATOM 11881 C C . ASP D 1 322 ? -7.302 -121.935 77.917 1.00 24.76 322 ASP D C 1
ATOM 11882 O O . ASP D 1 322 ? -8.430 -122.427 78.038 1.00 23.33 322 ASP D O 1
ATOM 11887 N N . PRO D 1 323 ? -6.828 -121.505 76.735 1.00 23.64 323 PRO D N 1
ATOM 11888 C CA . PRO D 1 323 ? -7.644 -121.573 75.522 1.00 23.16 323 PRO D CA 1
ATOM 11889 C C . PRO D 1 323 ? -7.974 -122.993 75.066 1.00 21.94 323 PRO D C 1
ATOM 11890 O O . PRO D 1 323 ? -9.053 -123.244 74.537 1.00 20.95 323 PRO D O 1
ATOM 11894 N N . GLU D 1 324 ? -7.053 -123.924 75.296 1.00 20.66 324 GLU D N 1
ATOM 11895 C CA . GLU D 1 324 ? -7.274 -125.315 74.927 1.00 20.24 324 GLU D CA 1
ATOM 11896 C C . GLU D 1 324 ? -8.271 -125.992 75.874 1.00 18.82 324 GLU D C 1
ATOM 11897 O O . GLU D 1 324 ? -9.090 -126.811 75.457 1.00 19.07 324 GLU D O 1
ATOM 11903 N N . VAL D 1 325 ? -8.210 -125.611 77.144 1.00 18.01 325 VAL D N 1
ATOM 11904 C CA . VAL D 1 325 ? -9.175 -126.059 78.136 1.00 18.00 325 VAL D CA 1
ATOM 11905 C C . VAL D 1 325 ? -10.595 -125.575 77.775 1.00 19.33 325 VAL D C 1
ATOM 11906 O O . VAL D 1 325 ? -11.550 -126.370 77.759 1.00 19.07 325 VAL D O 1
ATOM 11910 N N . LYS D 1 326 ? -10.708 -124.305 77.391 1.00 19.94 326 LYS D N 1
ATOM 11911 C CA . LYS D 1 326 ? -12.000 -123.731 77.020 1.00 21.17 326 LYS D CA 1
ATOM 11912 C C . LYS D 1 326 ? -12.560 -124.437 75.792 1.00 20.18 326 LYS D C 1
ATOM 11913 O O . LYS D 1 326 ? -13.747 -124.730 75.725 1.00 18.67 326 LYS D O 1
ATOM 11919 N N . GLU D 1 327 ? -11.674 -124.776 74.860 1.00 21.70 327 GLU D N 1
ATOM 11920 C CA . GLU D 1 327 ? -12.050 -125.470 73.636 1.00 23.20 327 GLU D CA 1
ATOM 11921 C C . GLU D 1 327 ? -12.502 -126.902 73.921 1.00 21.30 327 GLU D C 1
ATOM 11922 O O . GLU D 1 327 ? -13.486 -127.364 73.354 1.00 23.13 327 GLU D O 1
ATOM 11928 N N . LEU D 1 328 ? -11.795 -127.599 74.805 1.00 18.45 328 LEU D N 1
ATOM 11929 C CA . LEU D 1 328 ? -12.177 -128.962 75.171 1.00 15.04 328 LEU D CA 1
ATOM 11930 C C . LEU D 1 328 ? -13.516 -128.996 75.903 1.00 12.00 328 LEU D C 1
ATOM 11931 O O . LEU D 1 328 ? -14.368 -129.812 75.579 1.00 13.66 328 LEU D O 1
ATOM 11936 N N . LEU D 1 329 ? -13.737 -128.032 76.788 1.00 10.62 329 LEU D N 1
ATOM 11937 C CA . LEU D 1 329 ? -14.955 -127.968 77.582 1.00 12.43 329 LEU D CA 1
ATOM 11938 C C . LEU D 1 329 ? -16.168 -127.551 76.753 1.00 12.80 329 LEU D C 1
ATOM 11939 O O . LEU D 1 329 ? -17.284 -128.035 76.982 1.00 12.49 329 LEU D O 1
ATOM 11944 N N . ALA D 1 330 ? -15.939 -126.707 75.749 1.00 12.81 330 ALA D N 1
ATOM 11945 C CA . ALA D 1 330 ? -17.018 -126.254 74.875 1.00 10.44 330 ALA D CA 1
ATOM 11946 C C . ALA D 1 330 ? -17.554 -127.400 74.032 1.00 9.61 330 ALA D C 1
ATOM 11947 O O . ALA D 1 330 ? -18.762 -127.522 73.850 1.00 11.71 330 ALA D O 1
ATOM 11949 N N . ALA D 1 331 ? -16.658 -128.263 73.563 1.00 8.13 331 ALA D N 1
ATOM 11950 C CA . ALA D 1 331 ? -17.060 -129.478 72.873 1.00 9.77 331 ALA D CA 1
ATOM 11951 C C . ALA D 1 331 ? -17.662 -130.490 73.852 1.00 13.10 331 ALA D C 1
ATOM 11952 O O . ALA D 1 331 ? -18.626 -131.184 73.527 1.00 14.79 331 ALA D O 1
ATOM 11954 N N . TYR D 1 332 ? -17.088 -130.579 75.049 1.00 11.22 332 TYR D N 1
ATOM 11955 C CA . TYR D 1 332 ? -17.594 -131.483 76.074 1.00 12.28 332 TYR D CA 1
ATOM 11956 C C . TYR D 1 332 ? -19.066 -131.208 76.398 1.00 11.55 332 TYR D C 1
ATOM 11957 O O . TYR D 1 332 ? -19.866 -132.128 76.472 1.00 10.55 332 TYR D O 1
ATOM 11966 N N . TYR D 1 333 ? -19.429 -129.933 76.487 1.00 12.76 333 TYR D N 1
ATOM 11967 C CA . TYR D 1 333 ? -20.805 -129.545 76.833 1.00 13.98 333 TYR D CA 1
ATOM 11968 C C . TYR D 1 333 ? -21.683 -129.140 75.642 1.00 16.06 333 TYR D C 1
ATOM 11969 O O . TYR D 1 333 ? -22.736 -128.547 75.831 1.00 16.99 333 TYR D O 1
ATOM 11978 N N . GLN D 1 334 ? -21.238 -129.436 74.426 1.00 18.81 334 GLN D N 1
ATOM 11979 C CA . GLN D 1 334 ? -22.046 -129.215 73.228 1.00 23.71 334 GLN D CA 1
ATOM 11980 C C . GLN D 1 334 ? -23.509 -129.641 73.422 1.00 21.57 334 GLN D C 1
ATOM 11981 O O . GLN D 1 334 ? -23.782 -130.780 73.770 1.00 20.05 334 GLN D O 1
ATOM 11987 N N . GLU D 1 335 ? -24.438 -128.719 73.177 1.00 21.23 335 GLU D N 1
ATOM 11988 C CA . GLU D 1 335 ? -25.853 -128.985 73.367 1.00 23.34 335 GLU D CA 1
ATOM 11989 C C . GLU D 1 335 ? -26.681 -128.710 72.130 1.00 23.68 335 GLU D C 1
ATOM 11990 O O . GLU D 1 335 ? -26.764 -127.582 71.670 1.00 26.41 335 GLU D O 1
ATOM 11996 N N . ASP D 1 336 ? -27.197 -129.782 71.551 1.00 23.25 336 ASP D N 1
ATOM 11997 C CA . ASP D 1 336 ? -28.161 -129.749 70.469 1.00 25.47 336 ASP D CA 1
ATOM 11998 C C . ASP D 1 336 ? -29.514 -129.220 70.960 1.00 22.55 336 ASP D C 1
ATOM 11999 O O . ASP D 1 336 ? -30.162 -129.853 71.787 1.00 24.40 336 ASP D O 1
ATOM 12004 N N . PRO D 1 337 ? -30.021 -128.137 70.351 1.00 19.82 337 PRO D N 1
ATOM 12005 C CA . PRO D 1 337 ? -31.370 -127.604 70.590 1.00 16.82 337 PRO D CA 1
ATOM 12006 C C . PRO D 1 337 ? -32.496 -128.579 70.289 1.00 13.38 337 PRO D C 1
ATOM 12007 O O . PRO D 1 337 ? -33.506 -128.561 70.962 1.00 13.31 337 PRO D O 1
ATOM 12011 N N . ALA D 1 338 ? -32.309 -129.430 69.288 1.00 11.19 338 ALA D N 1
ATOM 12012 C CA . ALA D 1 338 ? -33.273 -130.476 68.999 1.00 13.33 338 ALA D CA 1
ATOM 12013 C C . ALA D 1 338 ? -33.397 -131.450 70.172 1.00 13.94 338 ALA D C 1
ATOM 12014 O O . ALA D 1 338 ? -34.486 -131.954 70.469 1.00 14.06 338 ALA D O 1
ATOM 12016 N N . ALA D 1 339 ? -32.259 -131.749 70.796 1.00 12.81 339 ALA D N 1
ATOM 12017 C CA . ALA D 1 339 ? -32.220 -132.633 71.959 1.00 10.92 339 ALA D CA 1
ATOM 12018 C C . ALA D 1 339 ? -32.850 -131.959 73.182 1.00 9.28 339 ALA D C 1
ATOM 12019 O O . ALA D 1 339 ? -33.639 -132.561 73.906 1.00 9.44 339 ALA D O 1
ATOM 12021 N N . LEU D 1 340 ? -32.480 -130.701 73.396 1.00 11.16 340 LEU D N 1
ATOM 12022 C CA . LEU D 1 340 ? -32.981 -129.896 74.493 1.00 11.98 340 LEU D CA 1
ATOM 12023 C C . LEU D 1 340 ? -34.505 -129.772 74.519 1.00 12.48 340 LEU D C 1
ATOM 12024 O O . LEU D 1 340 ? -35.093 -129.734 75.593 1.00 14.37 340 LEU D O 1
ATOM 12029 N N . ALA D 1 341 ? -35.134 -129.786 73.344 1.00 13.50 341 ALA D N 1
ATOM 12030 C CA . ALA D 1 341 ? -36.589 -129.666 73.207 1.00 13.67 341 ALA D CA 1
ATOM 12031 C C . ALA D 1 341 ? -37.344 -130.895 73.699 1.00 14.74 341 ALA D C 1
ATOM 12032 O O . ALA D 1 341 ? -38.551 -130.856 73.880 1.00 16.21 341 ALA D O 1
ATOM 12034 N N . LEU D 1 342 ? -36.642 -132.011 73.831 1.00 14.62 342 LEU D N 1
ATOM 12035 C CA . LEU D 1 342 ? -37.257 -133.238 74.305 1.00 14.01 342 LEU D CA 1
ATOM 12036 C C . LEU D 1 342 ? -37.138 -133.340 75.827 1.00 13.79 342 LEU D C 1
ATOM 12037 O O . LEU D 1 342 ? -37.706 -134.240 76.449 1.00 11.67 342 LEU D O 1
ATOM 12042 N N . LEU D 1 343 ? -36.420 -132.389 76.417 1.00 12.68 343 LEU D N 1
ATOM 12043 C CA . LEU D 1 343 ? -36.126 -132.422 77.833 1.00 13.79 343 LEU D CA 1
ATOM 12044 C C . LEU D 1 343 ? -36.805 -131.264 78.537 1.00 15.06 343 LEU D C 1
ATOM 12045 O O . LEU D 1 343 ? -37.488 -130.469 77.909 1.00 18.36 343 LEU D O 1
ATOM 12050 N N . GLY D 1 344 ? -36.682 -131.217 79.856 1.00 16.61 344 GLY D N 1
ATOM 12051 C CA . GLY D 1 344 ? -37.314 -130.150 80.620 1.00 17.00 344 GLY D CA 1
ATOM 12052 C C . GLY D 1 344 ? -38.563 -130.614 81.346 1.00 17.27 344 GLY D C 1
ATOM 12053 O O . GLY D 1 344 ? -38.729 -131.826 81.596 1.00 15.77 344 GLY D O 1
ATOM 12054 N N . PRO D 1 345 ? -39.474 -129.680 81.686 1.00 14.63 345 PRO D N 1
ATOM 12055 C CA . PRO D 1 345 ? -40.735 -129.997 82.368 1.00 12.70 345 PRO D CA 1
ATOM 12056 C C . PRO D 1 345 ? -41.584 -130.962 81.563 1.00 9.89 345 PRO D C 1
ATOM 12057 O O . PRO D 1 345 ? -41.599 -130.893 80.345 1.00 8.65 345 PRO D O 1
ATOM 12061 N N . TYR D 1 346 ? -42.276 -131.858 82.262 1.00 8.99 346 TYR D N 1
ATOM 12062 C CA . TYR D 1 346 ? -43.094 -132.894 81.656 1.00 11.48 346 TYR D CA 1
ATOM 12063 C C . TYR D 1 346 ? -44.225 -132.304 80.849 1.00 14.78 346 TYR D C 1
ATOM 12064 O O . TYR D 1 346 ? -44.876 -131.355 81.289 1.00 13.79 346 TYR D O 1
ATOM 12073 N N . SER D 1 347 ? -44.578 -133.010 79.776 1.00 21.82 347 SER D N 1
ATOM 12074 C CA . SER D 1 347 ? -45.597 -132.557 78.839 1.00 25.90 347 SER D CA 1
ATOM 12075 C C . SER D 1 347 ? -46.661 -133.587 78.648 1.00 29.19 347 SER D C 1
ATOM 12076 O O . SER D 1 347 ? -47.820 -133.313 78.910 1.00 37.87 347 SER D O 1
ATOM 12079 N N . ARG D 1 348 ? -46.250 -134.774 78.223 1.00 31.44 348 ARG D N 1
ATOM 12080 C CA . ARG D 1 348 ? -47.124 -135.773 77.586 1.00 36.39 348 ARG D CA 1
ATOM 12081 C C . ARG D 1 348 ? -46.942 -135.704 76.083 1.00 35.15 348 ARG D C 1
ATOM 12082 O O . ARG D 1 348 ? -46.665 -136.717 75.444 1.00 35.84 348 ARG D O 1
ATOM 12090 N N . GLU D 1 349 ? -47.029 -134.496 75.535 1.00 33.04 349 GLU D N 1
ATOM 12091 C CA . GLU D 1 349 ? -46.638 -134.277 74.157 1.00 33.55 349 GLU D CA 1
ATOM 12092 C C . GLU D 1 349 ? -45.120 -134.405 73.978 1.00 29.66 349 GLU D C 1
ATOM 12093 O O . GLU D 1 349 ? -44.659 -134.909 72.956 1.00 29.43 349 GLU D O 1
ATOM 12099 N N . LYS D 1 350 ? -44.356 -134.021 74.999 1.00 22.92 350 LYS D N 1
ATOM 12100 C CA . LYS D 1 350 ? -42.928 -134.308 75.058 1.00 19.84 350 LYS D CA 1
ATOM 12101 C C . LYS D 1 350 ? -42.670 -135.787 75.248 1.00 14.89 350 LYS D C 1
ATOM 12102 O O . LYS D 1 350 ? -41.749 -136.326 74.670 1.00 18.44 350 LYS D O 1
ATOM 12108 N N . ALA D 1 351 ? -43.440 -136.422 76.112 1.00 13.49 351 ALA D N 1
ATOM 12109 C CA . ALA D 1 351 ? -43.257 -137.828 76.413 1.00 13.83 351 ALA D CA 1
ATOM 12110 C C . ALA D 1 351 ? -43.481 -138.644 75.159 1.00 16.42 351 ALA D C 1
ATOM 12111 O O . ALA D 1 351 ? -42.771 -139.619 74.907 1.00 16.18 351 ALA D O 1
ATOM 12113 N N . GLU D 1 352 ? -44.423 -138.184 74.338 1.00 17.77 352 GLU D N 1
ATOM 12114 C CA . GLU D 1 352 ? -44.810 -138.881 73.111 1.00 21.97 352 GLU D CA 1
ATOM 12115 C C . GLU D 1 352 ? -43.779 -138.641 71.998 1.00 20.34 352 GLU D C 1
ATOM 12116 O O . GLU D 1 352 ? -43.335 -139.581 71.336 1.00 19.56 352 GLU D O 1
ATOM 12122 N N . ALA D 1 353 ? -43.326 -137.394 71.889 1.00 17.09 353 ALA D N 1
ATOM 12123 C CA . ALA D 1 353 ? -42.245 -137.016 70.980 1.00 17.87 353 ALA D CA 1
ATOM 12124 C C . ALA D 1 353 ? -40.932 -137.733 71.287 1.00 18.92 353 ALA D C 1
ATOM 12125 O O . ALA D 1 353 ? -40.203 -138.158 70.386 1.00 19.65 353 ALA D O 1
ATOM 12127 N N . LEU D 1 354 ? -40.605 -137.799 72.568 1.00 17.67 354 LEU D N 1
ATOM 12128 C CA . LEU D 1 354 ? -39.399 -138.453 73.023 1.00 17.76 354 LEU D CA 1
ATOM 12129 C C . LEU D 1 354 ? -39.417 -139.929 72.650 1.00 19.41 354 LEU D C 1
ATOM 12130 O O . LEU D 1 354 ? -38.463 -140.440 72.061 1.00 17.37 354 LEU D O 1
ATOM 12135 N N . LYS D 1 355 ? -40.548 -140.583 72.899 1.00 20.60 355 LYS D N 1
ATOM 12136 C CA . LYS D 1 355 ? -40.676 -142.009 72.647 1.00 22.58 355 LYS D CA 1
ATOM 12137 C C . LYS D 1 355 ? -40.563 -142.359 71.179 1.00 24.31 355 LYS D C 1
ATOM 12138 O O . LYS D 1 355 ? -40.276 -143.496 70.840 1.00 27.81 355 LYS D O 1
ATOM 12144 N N . ARG D 1 356 ? -40.727 -141.384 70.300 1.00 25.93 356 ARG D N 1
ATOM 12145 C CA . ARG D 1 356 ? -40.632 -141.681 68.876 1.00 28.33 356 ARG D CA 1
ATOM 12146 C C . ARG D 1 356 ? -39.642 -140.792 68.124 1.00 27.51 356 ARG D C 1
ATOM 12147 O O . ARG D 1 356 ? -39.609 -140.790 66.898 1.00 26.32 356 ARG D O 1
ATOM 12155 N N . ALA D 1 357 ? -38.768 -140.114 68.857 1.00 25.93 357 ALA D N 1
ATOM 12156 C CA . ALA D 1 357 ? -37.716 -139.330 68.226 1.00 25.77 357 ALA D CA 1
ATOM 12157 C C . ALA D 1 357 ? -36.645 -140.230 67.591 1.00 24.48 357 ALA D C 1
ATOM 12158 O O . ALA D 1 357 ? -36.539 -141.414 67.896 1.00 22.47 357 ALA D O 1
ATOM 12160 N N . GLU D 1 358 ? -35.901 -139.664 66.654 1.00 25.58 358 GLU D N 1
ATOM 12161 C CA . GLU D 1 358 ? -34.841 -140.378 65.967 1.00 26.26 358 GLU D CA 1
ATOM 12162 C C . GLU D 1 358 ? -33.525 -140.041 66.637 1.00 21.34 358 GLU D C 1
ATOM 12163 O O . GLU D 1 358 ? -32.909 -139.037 66.315 1.00 20.77 358 GLU D O 1
ATOM 12169 N N . LEU D 1 359 ? -33.142 -140.841 67.628 1.00 20.37 359 LEU D N 1
ATOM 12170 C CA . LEU D 1 359 ? -31.967 -140.547 68.451 1.00 18.94 359 LEU D CA 1
ATOM 12171 C C . LEU D 1 359 ? -30.693 -141.026 67.758 1.00 15.14 359 LEU D C 1
ATOM 12172 O O . LEU D 1 359 ? -30.620 -142.155 67.274 1.00 14.13 359 LEU D O 1
ATOM 12177 N N . PRO D 1 360 ? -29.660 -140.174 67.732 1.00 11.61 360 PRO D N 1
ATOM 12178 C CA . PRO D 1 360 ? -28.382 -140.487 67.073 1.00 10.43 360 PRO D CA 1
ATOM 12179 C C . PRO D 1 360 ? -27.503 -141.436 67.890 1.00 10.86 360 PRO D C 1
ATOM 12180 O O . PRO D 1 360 ? -26.384 -141.081 68.238 1.00 11.87 360 PRO D O 1
ATOM 12184 N N . LEU D 1 361 ? -28.011 -142.634 68.174 1.00 8.82 361 LEU D N 1
ATOM 12185 C CA . LEU D 1 361 ? -27.408 -143.529 69.139 1.00 12.76 361 LEU D CA 1
ATOM 12186 C C . LEU D 1 361 ? -26.019 -143.979 68.706 1.00 14.48 361 LEU D C 1
ATOM 12187 O O . LEU D 1 361 ? -25.092 -143.990 69.505 1.00 16.10 361 LEU D O 1
ATOM 12192 N N . GLU D 1 362 ? -25.855 -144.241 67.414 1.00 15.87 362 GLU D N 1
ATOM 12193 C CA . GLU D 1 362 ? -24.604 -144.786 66.910 1.00 18.79 362 GLU D CA 1
ATOM 12194 C C . GLU D 1 362 ? -23.470 -143.782 67.049 1.00 15.27 362 GLU D C 1
ATOM 12195 O O . GLU D 1 362 ? -22.404 -144.104 67.543 1.00 16.26 362 GLU D O 1
ATOM 12201 N N . ALA D 1 363 ? -23.780 -142.522 66.822 1.00 11.79 363 ALA D N 1
ATOM 12202 C CA . ALA D 1 363 ? -22.791 -141.468 66.968 1.00 12.02 363 ALA D CA 1
ATOM 12203 C C . ALA D 1 363 ? -22.374 -141.300 68.426 1.00 13.21 363 ALA D C 1
ATOM 12204 O O . ALA D 1 363 ? -21.217 -141.038 68.716 1.00 14.05 363 ALA D O 1
ATOM 12206 N N . LYS D 1 364 ? -23.334 -141.430 69.338 1.00 14.26 364 LYS D N 1
ATOM 12207 C CA . LYS D 1 364 ? -23.074 -141.238 70.762 1.00 11.79 364 LYS D CA 1
ATOM 12208 C C . LYS D 1 364 ? -22.325 -142.443 71.338 1.00 11.26 364 LYS D C 1
ATOM 12209 O O . LYS D 1 364 ? -21.536 -142.294 72.271 1.00 8.65 364 LYS D O 1
ATOM 12215 N N . ARG D 1 365 ? -22.569 -143.626 70.780 1.00 6.89 365 ARG D N 1
ATOM 12216 C CA . ARG D 1 365 ? -21.881 -144.823 71.262 1.00 11.78 365 ARG D CA 1
ATOM 12217 C C . ARG D 1 365 ? -20.406 -144.786 70.902 1.00 11.81 365 ARG D C 1
ATOM 12218 O O . ARG D 1 365 ? -19.581 -145.360 71.596 1.00 14.21 365 ARG D O 1
ATOM 12226 N N . ARG D 1 366 ? -20.073 -143.936 69.940 1.00 14.80 366 ARG D N 1
ATOM 12227 C CA . ARG D 1 366 ? -18.718 -143.847 69.425 1.00 16.28 366 ARG D CA 1
ATOM 12228 C C . ARG D 1 366 ? -18.015 -142.573 69.860 1.00 15.04 366 ARG D C 1
ATOM 12229 O O . ARG D 1 366 ? -16.819 -142.420 69.623 1.00 14.57 366 ARG D O 1
ATOM 12237 N N . ARG D 1 367 ? -18.763 -141.628 70.432 1.00 11.35 367 ARG D N 1
ATOM 12238 C CA . ARG D 1 367 ? -18.179 -140.369 70.889 1.00 10.93 367 ARG D CA 1
ATOM 12239 C C . ARG D 1 367 ? -17.071 -140.591 71.908 1.00 11.05 367 ARG D C 1
ATOM 12240 O O . ARG D 1 367 ? -17.242 -141.337 72.866 1.00 10.60 367 ARG D O 1
ATOM 12248 N N . GLY D 1 368 ? -15.961 -139.888 71.731 1.00 11.56 368 GLY D N 1
ATOM 12249 C CA . GLY D 1 368 ? -14.937 -139.865 72.757 1.00 12.28 368 GLY D CA 1
ATOM 12250 C C . GLY D 1 368 ? -14.996 -138.537 73.469 1.00 12.03 368 GLY D C 1
ATOM 12251 O O . GLY D 1 368 ? -15.121 -137.501 72.816 1.00 12.34 368 GLY D O 1
ATOM 12252 N N . TYR D 1 369 ? -14.961 -138.544 74.798 1.00 9.93 369 TYR D N 1
ATOM 12253 C CA . TYR D 1 369 ? -15.098 -137.284 75.522 1.00 4.34 369 TYR D CA 1
ATOM 12254 C C . TYR D 1 369 ? -13.801 -136.524 75.801 1.00 4.97 369 TYR D C 1
ATOM 12255 O O . TYR D 1 369 ? -13.840 -135.409 76.342 1.00 4.87 369 TYR D O 1
ATOM 12264 N N . ALA D 1 370 ? -12.676 -137.069 75.320 1.00 5.43 370 ALA D N 1
ATOM 12265 C CA . ALA D 1 370 ? -11.366 -136.418 75.425 1.00 8.31 370 ALA D CA 1
ATOM 12266 C C . ALA D 1 370 ? -10.998 -136.003 76.860 1.00 8.82 370 ALA D C 1
ATOM 12267 O O . ALA D 1 370 ? -10.325 -134.999 77.066 1.00 12.96 370 ALA D O 1
ATOM 12269 N N . LEU D 1 371 ? -11.366 -136.833 77.832 1.00 7.42 371 LEU D N 1
ATOM 12270 C CA . LEU D 1 371 ? -11.180 -136.514 79.237 1.00 5.28 371 LEU D CA 1
ATOM 12271 C C . LEU D 1 371 ? -9.772 -136.900 79.693 1.00 6.77 371 LEU D C 1
ATOM 12272 O O . LEU D 1 371 ? -9.232 -136.334 80.632 1.00 6.41 371 LEU D O 1
ATOM 12277 N N . GLU D 1 372 ? -9.139 -137.796 78.961 1.00 5.95 372 GLU D N 1
ATOM 12278 C CA . GLU D 1 372 ? -7.756 -138.158 79.234 1.00 8.60 372 GLU D CA 1
ATOM 12279 C C . GLU D 1 372 ? -6.817 -136.972 78.886 1.00 11.55 372 GLU D C 1
ATOM 12280 O O . GLU D 1 372 ? -5.943 -136.599 79.680 1.00 14.83 372 GLU D O 1
ATOM 12286 N N . ARG D 1 373 ? -7.121 -136.274 77.791 1.00 12.47 373 ARG D N 1
ATOM 12287 C CA . ARG D 1 373 ? -6.395 -135.081 77.397 1.00 10.65 373 ARG D CA 1
ATOM 12288 C C . ARG D 1 373 ? -6.652 -133.937 78.360 1.00 10.41 373 ARG D C 1
ATOM 12289 O O . ARG D 1 373 ? -5.725 -133.233 78.764 1.00 11.29 373 ARG D O 1
ATOM 12297 N N . LEU D 1 374 ? -7.914 -133.723 78.713 1.00 9.32 374 LEU D N 1
ATOM 12298 C CA . LEU D 1 374 ? -8.256 -132.668 79.672 1.00 6.30 374 LEU D CA 1
ATOM 12299 C C . LEU D 1 374 ? -7.597 -132.905 81.041 1.00 6.49 374 LEU D C 1
ATOM 12300 O O . LEU D 1 374 ? -7.088 -131.979 81.667 1.00 5.96 374 LEU D O 1
ATOM 12305 N N . ASP D 1 375 ? -7.609 -134.157 81.502 1.00 6.48 375 ASP D N 1
ATOM 12306 C CA . ASP D 1 375 ? -7.031 -134.513 82.800 1.00 6.12 375 ASP D CA 1
ATOM 12307 C C . ASP D 1 375 ? -5.521 -134.303 82.794 1.00 9.19 375 ASP D C 1
ATOM 12308 O O . ASP D 1 375 ? -4.993 -133.730 83.736 1.00 10.66 375 ASP D O 1
ATOM 12313 N N . GLN D 1 376 ? -4.851 -134.662 81.691 1.00 9.10 376 GLN D N 1
ATOM 12314 C CA . GLN D 1 376 ? -3.412 -134.444 81.568 1.00 6.81 376 GLN D CA 1
ATOM 12315 C C . GLN D 1 376 ? -3.084 -132.955 81.611 1.00 9.01 376 GLN D C 1
ATOM 12316 O O . GLN D 1 376 ? -2.104 -132.544 82.239 1.00 11.52 376 GLN D O 1
ATOM 12322 N N . LEU D 1 377 ? -3.945 -132.147 81.011 1.00 8.04 377 LEU D N 1
ATOM 12323 C CA . LEU D 1 377 ? -3.784 -130.699 81.003 1.00 10.43 377 LEU D CA 1
ATOM 12324 C C . LEU D 1 377 ? -3.884 -130.139 82.432 1.00 10.88 377 LEU D C 1
ATOM 12325 O O . LEU D 1 377 ? -3.113 -129.265 82.818 1.00 11.40 377 LEU D O 1
ATOM 12330 N N . ALA D 1 378 ? -4.832 -130.667 83.203 1.00 9.68 378 ALA D N 1
ATOM 12331 C CA . ALA D 1 378 ? -5.021 -130.293 84.594 1.00 10.58 378 ALA D CA 1
ATOM 12332 C C . ALA D 1 378 ? -3.788 -130.649 85.432 1.00 10.86 378 ALA D C 1
ATOM 12333 O O . ALA D 1 378 ? -3.245 -129.804 86.153 1.00 12.05 378 ALA D O 1
ATOM 12335 N N . VAL D 1 379 ? -3.284 -131.860 85.232 1.00 8.51 379 VAL D N 1
ATOM 12336 C CA . VAL D 1 379 ? -2.047 -132.289 85.881 1.00 12.36 379 VAL D CA 1
ATOM 12337 C C . VAL D 1 379 ? -0.824 -131.418 85.513 1.00 12.74 379 VAL D C 1
ATOM 12338 O O . VAL D 1 379 ? -0.037 -131.056 86.396 1.00 12.20 379 VAL D O 1
ATOM 12342 N N . GLU D 1 380 ? -0.734 -130.980 84.253 1.00 12.94 380 GLU D N 1
ATOM 12343 C CA . GLU D 1 380 ? 0.385 -130.137 83.819 1.00 9.47 380 GLU D CA 1
ATOM 12344 C C . GLU D 1 380 ? 0.295 -128.711 84.325 1.00 10.35 380 GLU D C 1
ATOM 12345 O O . GLU D 1 380 ? 1.324 -128.109 84.671 1.00 9.89 380 GLU D O 1
ATOM 12351 N N . TYR D 1 381 ? -0.926 -128.207 84.480 1.00 7.80 381 TYR D N 1
ATOM 12352 C CA . TYR D 1 381 ? -1.127 -126.945 85.176 1.00 9.64 381 TYR D CA 1
ATOM 12353 C C . TYR D 1 381 ? -0.690 -127.016 86.623 1.00 11.85 381 TYR D C 1
ATOM 12354 O O . TYR D 1 381 ? 0.002 -126.109 87.103 1.00 12.74 381 TYR D O 1
ATOM 12363 N N . LEU D 1 382 ? -1.188 -128.029 87.338 1.00 11.58 382 LEU D N 1
ATOM 12364 C CA . LEU D 1 382 ? -0.791 -128.297 88.723 1.00 10.85 382 LEU D CA 1
ATOM 12365 C C . LEU D 1 382 ? 0.723 -128.346 88.849 1.00 9.82 382 LEU D C 1
ATOM 12366 O O . LEU D 1 382 ? 1.271 -127.838 89.820 1.00 10.44 382 LEU D O 1
ATOM 12371 N N . LEU D 1 383 ? 1.382 -129.029 87.911 1.00 7.78 383 LEU D N 1
ATOM 12372 C CA . LEU D 1 383 ? 2.826 -129.164 87.959 1.00 10.80 383 LEU D CA 1
ATOM 12373 C C . LEU D 1 383 ? 3.516 -127.879 87.551 1.00 12.11 383 LEU D C 1
ATOM 12374 O O . LEU D 1 383 ? 4.712 -127.739 87.747 1.00 12.96 383 LEU D O 1
ATOM 12379 N N . GLY D 1 384 ? 2.743 -126.907 87.079 1.00 13.91 384 GLY D N 1
ATOM 12380 C CA . GLY D 1 384 ? 3.298 -125.616 86.691 1.00 14.51 384 GLY D CA 1
ATOM 12381 C C . GLY D 1 384 ? 4.089 -125.670 85.403 1.00 17.93 384 GLY D C 1
ATOM 12382 O O . GLY D 1 384 ? 4.983 -124.854 85.161 1.00 18.84 384 GLY D O 1
ATOM 12383 N N . VAL D 1 385 ? 3.789 -126.665 84.586 1.00 21.30 385 VAL D N 1
ATOM 12384 C CA . VAL D 1 385 ? 4.494 -126.856 83.338 1.00 25.65 385 VAL D CA 1
ATOM 12385 C C . VAL D 1 385 ? 3.785 -126.054 82.261 1.00 28.39 385 VAL D C 1
ATOM 12386 O O . VAL D 1 385 ? 4.351 -125.758 81.213 1.00 31.58 385 VAL D O 1
ATOM 12390 N N . ARG D 1 386 ? 2.559 -125.636 82.559 1.00 32.30 386 ARG D N 1
ATOM 12391 C CA . ARG D 1 386 ? 1.786 -124.829 81.629 1.00 34.74 386 ARG D CA 1
ATOM 12392 C C . ARG D 1 386 ? 1.349 -123.547 82.299 1.00 36.57 386 ARG D C 1
ATOM 12393 O O . ARG D 1 386 ? 1.131 -123.513 83.516 1.00 36.03 386 ARG D O 1
ATOM 12401 N N . GLY D 1 387 ? 1.198 -122.505 81.483 1.00 39.76 387 GLY D N 1
ATOM 12402 C CA . GLY D 1 387 ? 1.230 -121.134 81.974 1.00 42.22 387 GLY D CA 1
ATOM 12403 C C . GLY D 1 387 ? -0.017 -120.654 82.690 1.00 44.99 387 GLY D C 1
ATOM 12404 O O . GLY D 1 387 ? 0.122 -120.072 83.796 1.00 47.33 387 GLY D O 1
#

Nearest PDB structures (foldseek):
  1bxb-assembly1_C  TM=1.003E+00  e=4.007E-72  Thermus thermophilus HB8
  1bxc-assembly1_C  TM=1.001E+00  e=1.871E-68  Thermus caldophilus
  7bjz-assembly1_A  TM=9.510E-01  e=6.984E-47  Streptomyces rubiginosus
  4duo-assembly1_A  TM=9.612E-01  e=2.682E-46  Streptomyces rubiginosus
  6xia-assembly1_A  TM=9.509E-01  e=1.484E-46  Streptomyces albus

Solvent-accessible surface area: 48018 Å² total; per-residue (Å²): 182,18,125,27,100,87,100,30,64,0,0,0,0,12,62,2,3,20,41,38,5,136,34,70,49,10,42,30,20,27,128,208,37,60,34,25,86,3,0,74,38,0,32,125,17,20,8,59,0,0,0,0,19,20,38,43,9,24,81,93,80,31,72,108,76,95,49,72,97,44,3,142,128,2,82,116,3,16,110,112,39,43,12,104,3,4,3,0,8,7,13,13,22,18,0,14,0,0,3,4,0,0,5,0,0,0,5,1,33,1,14,0,16,0,4,37,9,0,0,75,0,0,32,4,0,41,70,17,56,13,80,0,3,3,12,36,8,2,4,3,0,9,38,6,26,0,7,27,3,5,74,84,0,2,85,33,8,41,59,7,2,34,2,0,1,26,0,0,84,70,60,65,43,65,3,84,0,0,2,10,0,1,7,8,11,18,8,2,7,1,6,1,19,7,2,3,5,5,1,3,5,0,65,54,8,101,111,40,95,39,0,0,0,0,0,2,6,0,6,4,5,4,14,7,13,20,6,12,8,14,0,0,14,0,34,44,39,55,25,17,28,0,0,1,0,0,1,0,33,19,13,4,26,22,14,26,16,6,0,0,4,35,31,5,12,26,1,1,8,0,0,20,13,0,56,90,45,52,15,127,16,5,12,0,0,19,2,53,2,18,28,1,1,39,58,124,6,2,9,22,0,0,119,2,0,0,69,0,4,14,0,0,51,63,23,5,99,36,1,61,118,12,106,45,0,94,103,18,28,65,54,8,40,121,77,52,102,57,0,66,68,16,14,14,113,52,50,85,138,44,0,65,32,0,54,173,27,162,19,45,42,110,61,32,57,159,51,21,8,37,6,2,93,3,3,15,10,0,1,6,8,0,0,34,42,73,93,184,18,126,26,101,85,101,30,63,0,0,0,0,11,62,3,3,20,43,38,5,135,32,71,47,9,40,29,18,26,128,208,36,59,32,25,85,3,0,70,37,0,31,126,17,21,8,57,0,0,0,0,20,19,37,43,9,23,79,92,79,32,70,108,75,95,49,71,96,42,4,142,125,2,80,115,3,15,109,114,40,44,12,107,4,4,3,0,8,7,12,14,23,18,0,14,0,0,3,4,0,0,6,0,0,0,4,1,29,1,15,0,15,0,4,39,8,1,0,76,0,0,33,3,0,42,68,17,56,13,80,0,3,4,12,35,8,2,4,3,0,10,36,7,24,0,8,27,4,5,75,82,0,2,86,34,8,40,58,8,1,33,2,0,1,27,0,0,84,70,60,67,42,66,3,86,0,0,2,11,0,1,6,7,11,18,7,2,6,1,6,2,18,7,2,4,5,4,1,4,4,0,63,55,9,102,112,40,96,39,0,0,0,0,0,2,5,0,6,5,5,3,13,8,13,20,6,11,8,14,0,0,13,0,35,42,40,56,25,18,27,0,0,2,0,0,1,0,34,19,14,5,26,21,14,26,15,6,1,0,6,33,29,5,12,27,1,1,8,0,0,18,12,0,55,91,44,53,15,126,17,5,14,0,0,18,2,53,2,18,29,1,0,37,58,122,6,2,9,20,0,0,118,1,0,0,68,0,4,14,0,0,56,64,21,5,100,35,2,59,118,11,106,45,0,95,102,18,28,64,53,7,41,122,79,56,104,58,0,64,68,18,14,14,114,52,50,85,138,42,0,64,32,0,54,174,25,164,19,46,44,109,60,32,56,161,50,21,8,36,7,2,92,2,4,14,10,0,1,6,8,0,0,34,42,72,95,185,17,127,27,100,87,101,29,64,0,0,0,0,12,64,3,3,19,42,38,6,140,32,70,47,8,40,30,20,26,129,207,38,60,31,24,86,3,0,73,37,0,33,126,18,21,9,56,0,0,0,0,20,19,37,42,8,23,82,94,79,30,72,107,75,95,51,73,97,42,3,142,126,2,79,115,4,15,110,115,40,44,12,104,4,5,3,0,9,7,12,13,23,17,0,14,0,0,3,3,0,0,6,0,0,0,4,1,31,1,15,0,14,0,3,39,8,1,0,75,1,0,31,5,0,41,71,18,57,14,79,0,3,3,12,36,8,1,5,4,0,8,39,5,25,0,8,27,4,5,75,82,0,2,85,33,9,39,58,8,1,32,3,0,1,27,0,0,83,70,61,67,41,64,3,87,0,0,1,11,0,1,5,7,11,17,6,2,6,1,5,1,20,8,2,3,5,5,1,4,5,0,61,52,8,100,110,39,96,38,0,0,0,0,0,2,5,0,6,4,5,3,14,8,13,19,6,10,8,14,0,0,14,0,35,42,38,57,23,17,28,0,0,2,0,1,1,0,34,20,14,5,26,21,13,27,14,5,1,0,4,33,30,4,13,26,1,1,7,0,0,18,11,0,54,92,41,53,16,124,15,5,12,0,0,18,2,52,3,18,28,0,1,36,58,124,6,2,10,20,0,0,118,2,0,0,68,0,4,13,0,0,54,64,22,5,99,35,1,61,119,11,106,47,0,93,104,19,29,65,54,6,41,120,78,53,100,58,0,65,68,17,13,13,115,52,49,84,135,43,0,61,32,0,55,171,25,164,20,45,42,109,60,31,57,162,48,21,9,38,8,2,92,2,4,15,10,0,1,6,7,0,0,34,41,72,94,182,19,125,26,102,85,101,29,65,0,0,0,0,11,62,2,3,20,42,38,5,139,33,70,48,9,40,29,18,27,128,208,37,60,32,24,85,4,0,73,38,0,32,126,18,21,9,57,0,0,0,0,21,20,39,44,9,24,80,93,79,31,72,108,76,95,49,72,96,42,3,143,127,2,80,115,4,16,108,114,40,44,12,106,4,5,3,0,8,7,13,15,21,18,0,14,0,0,3,3,0,0,5,0,0,0,4,1,30,1,15,0,15,0,5,39,7,0,0,76,0,0,34,4,0,40,69,16,57,13,81,1,3,3,13,37,8,2,4,5,0,8,37,6,24,0,7,27,4,5,75,84,0,2,85,33,8,40,57,8,1,34,3,0,1,27,0,0,82,70,61,66,43,65,4,86,0,0,1,11,1,1,7,7,11,16,8,2,7,1,6,2,20,7,1,4,5,4,1,4,5,0,63,54,9,102,109,40,96,39,0,0,0,0,0,2,5,0,6,4,5,3,15,8,13,21,5,10,9,14,0,0,15,0,36,44,39,56,24,17,27,0,0,1,0,1,0,0,35,18,14,5,26,22,14,27,16,6,1,0,5,33,32,6,14,29,1,0,9,0,0,18,12,0,54,91,44,52,17,126,15,5,12,0,0,19,3,54,3,18,28,1,1,36,58,124,6,2,10,21,0,0,117,2,0,0,66,1,4,14,0,0,55,63,21,5,100,36,1,59,118,11,106,46,0,96,103,18,28,66,54,6,42,122,78,54,102,58,0,66,68,17,13,15,114,53,49,85,138,41,0,63,34,0,54,175,27,164,19,45,43,111,61,32,58,161,50,21,9,39,7,2,93,2,4,16,10,0,1,6,8,0,0,35,42,72,94

Sequence (1548 aa):
MYEPKPEHRFTFGLWTVGNVGRDPFGDAVRERLDPVYVVHKLAELGAYGVNLHDEDLIPRGTPPQERDQIVRRFKKALDETGLKVPMVTANLFSDPAFKDGAFTSPDPWVRAYALRKSLETMDLGAELGAEIYVVWPGREGAEVEATGKARKVWDWVREALNFMAAYAEDQGYGYRFALEPKPNEPRGDIYFATVGSMLAFIHTLDRPERFGLNPEFAHETMAGLNFVHAVAQALDAGKLFHIDLNDQRMSRFDQDLRFGSENLKAAFFLVDLLESSGYQGPRHFDAHALRTEDEEGVWAFARGCMRTYLILKERAEAFREDPEVKELLAAYYQEDPAALALLGPYSREKAEALKRAELPLEAKRRRGYALERLDQLAVEYLLGVRGMYEPKPEHRFTFGLWTVGNVGRDPFGDAVRERLDPVYVVHKLAELGAYGVNLHDEDLIPRGTPPQERDQIVRRFKKALDETGLKVPMVTANLFSDPAFKDGAFTSPDPWVRAYALRKSLETMDLGAELGAEIYVVWPGREGAEVEATGKARKVWDWVREALNFMAAYAEDQGYGYRFALEPKPNEPRGDIYFATVGSMLAFIHTLDRPERFGLNPEFAHETMAGLNFVHAVAQALDAGKLFHIDLNDQRMSRFDQDLRFGSENLKAAFFLVDLLESSGYQGPRHFDAHALRTEDEEGVWAFARGCMRTYLILKERAEAFREDPEVKELLAAYYQEDPAALALLGPYSREKAEALKRAELPLEAKRRRGYALERLDQLAVEYLLGVRGMYEPKPEHRFTFGLWTVGNVGRDPFGDAVRERLDPVYVVHKLAELGAYGVNLHDEDLIPRGTPPQERDQIVRRFKKALDETGLKVPMVTANLFSDPAFKDGAFTSPDPWVRAYALRKSLETMDLGAELGAEIYVVWPGREGAEVEATGKARKVWDWVREALNFMAAYAEDQGYGYRFALEPKPNEPRGDIYFATVGSMLAFIHTLDRPERFGLNPEFAHETMAGLNFVHAVAQALDAGKLFHIDLNDQRMSRFDQDLRFGSENLKAAFFLVDLLESSGYQGPRHFDAHALRTEDEEGVWAFARGCMRTYLILKERAEAFREDPEVKELLAAYYQEDPAALALLGPYSREKAEALKRAELPLEAKRRRGYALERLDQLAVEYLLGVRGMYEPKPEHRFTFGLWTVGNVGRDPFGDAVRERLDPVYVVHKLAELGAYGVNLHDEDLIPRGTPPQERDQIVRRFKKALDETGLKVPMVTANLFSDPAFKDGAFTSPDPWVRAYALRKSLETMDLGAELGAEIYVVWPGREGAEVEATGKARKVWDWVREALNFMAAYAEDQGYGYRFALEPKPNEPRGDIYFATVGSMLAFIHTLDRPERFGLNPEFAHETMAGLNFVHAVAQALDAGKLFHIDLNDQRMSRFDQDLRFGSENLKAAFFLVDLLESSGYQGPRHFDAHALRTEDEEGVWAFARGCMRTYLILKERAEAFREDPEVKELLAAYYQEDPAALALLGPYSREKAEALKRAELPLEAKRRRGYALERLDQLAVEYLLGVRG